Protein AF-K0ER07-F1 (afdb_monomer_lite)

pLDDT: mean 82.26, std 12.64, range [27.56, 98.06]

Radius of gyration: 51.26 Å; chains: 1; bounding box: 143×109×132 Å

Foldseek 3Di:
DVVFQQDWPDDDPHDTDGNLRLLLLLQLLLLVCVVVVQAALAEAEEEEDPDPVSVSNCSNSVLRNHHYHYDYNPPQPLVLQVCVQRVHQEYEYCDDPDPNDDPRYHYDNCVDPVNVVSSVPDGSPRRDPVSNPDDFDQAGFPDWDWDSVPPTHIHTAGNVNVVVCVVVVVQVNDDDPVNVVCCPVPVDLLQPHFQDFLLVLLVVLCVVFVQAWAEDEPVDTDGSVRLLLLLQLLLLVCQVLVQAFPAEEEEEEFQDSLSLSPLSNNRQLHHAYEYDHLLQFAVQQVLSCVLRVHQAYEYAPPRDHDDDRHYDHSVPRDPGGRDGRDQVSHSHRHTQQTFHYFQFAQDLLQATWTFTFGRSLLVSVCSLCCVVQVQALDAEFECLDRPSFLVSSCRNSVSSSHNYYYYRYGPPCSPPLLSVLVVQQVSLHAEAEDEQLSVLSNLVSVVVVVVDPPPPTDGNYQEYEYELDFHPLVSCLVVCVVPPPNHWYWYFYDDVQLRGGFAIDTDDRPDHQWRFAGRPQKHWAFAAPLRHGDDAPDKGFIKMFGRNGTPATRPCVPNRCVAQDFDPPDPPRTTIGGDQWMWGAHPVGIIGTDGGNDAFDGANSGTHDQSNLFVLLVVPVQFQGWGWHWDCVDPSDTFIEIEGAGNDDFVVSLVSSSNNGRPRSSGPGYQDFNFADFFQQAAHPRPFQDDDADADDDFDAQDDPLLVQLQVLLCVLLPNDRAGQRDFSVVSPDALQSLLQSQLSSCVVQVFNRASCLCLRQRGSNSSSVVRVVGGNVNPFDDQFADDADPFQAAAPQLQVLLVVCVVPQQFLLQKDKFKKKKWFDDDLVLLQVLLLLVCQQAQLQQWAWADDPRGIGTDGDDSVVRRADADEAEDEPVCVQVVLLVVSNGGHNRNPDSFKHKYKYWYPDPDDITMMMIMIMGGLSSFDPLLVVLSVVSSQQSSLQVVVPHGRDDDRQRYHVSSVRVSLDVQQDDCVDCPGLVVVLLVVLCVVLVPADFDFQFLWPADFDLAAPLQKDKDKDFFFPVLLVLLSSNCPSQSHHSLLSVVSLVLNLSCLGRVAQKAKEKEKRQQDRDPSCNSHGGNRIAIFIQIFGRDNHHFGRSRSRVSRVRVSVRSSSRSHHPVVSCVSNVPDDTNRFDGPHQEYEEEDADPQDWDDHDRITMGTDDDDNSGDRHQKYKYWYADPGGIMIMIMHRPNTDDPVVVVLSNVLSSQSSVQSSNPRRTINSPRDSDDPVLQCCQQPQAPAAFDFFDQPLVLLLLLCVVPQQFFAEDEPNDTDGSVRLLLLLQLLLLVVQVLPAAFPAEEEEAEWFDSQSVSPLSSSSLLHHAYEYHDLPDFQVQLVQSCVLRVHSAYEYAPVSVVSYDPPHHYQHCPPPVSVVSSVPGGSPRRACVSHPHHHDQQTFSYWAWAADLALHTWTFGFGSQQLRQQLVQCCVLQVDAQAAEEEQQDTPNAQVSSSRSSNQSSHNHYYYYDDPPDQAAPSVLCCQVVVVHQEYEDELLRLVRYQLVSHPHATYEYELDDHDLVSQVRHVVNHWYKYFDDDVQLRNTFAIDTDHRPDDDFNFGGTRFKDKHFAAPNRRGRGASGKGWIKIWGRSGTPAIRPCVSNRCVQFDASPSDDVPTTIGGDQWMWGWDAPPVGGTTIHGDGGNDQQDDASSGGHNQSSVQCLLCVDPQWPGKGWHFDQDPVGHTFIEMETETDPPHDDDFVVSLVSSPSNDDPRNRGLYYHYDPDFDADPVRHGDPVPPPDDPLDAPVAAAQDDVQLVLLQVLLCVLLVHPGAGSFRFSVSSPHDLVSLVVSQVSCVLVVQRDDSVVCVVAGTSNRSSVSSVVQCVVPLDLVVLVVLLDADPLLFQPPAAQLDDPDWAEEEEEPCLDDLNVLLVLCCLVVDNHQYEYEDADPDFVRQLVSNQVSNVLQVRDDPVSSVRYTYDHFALLDALRPDPPVVSLVLLNRGNAYEAEDFDDDQQHALVVRLSNLRSSLSSVSSSCSPRHNHEYEYEAALVQDQQDDFPAADEQPDQDRSVSDDRGSRNSSRSSSVSNQVVSVVSVRNYAYEHEYQEAEAQPQLDDDLPRLVVLLVLLLLVLLEDACLDFFFGFYFYSNLSSNLSVLLVPDPPADRGFYRTHPATGGVVLLQVLCVVVVRHYYHDHLVVSLVSLSVVCSVVVVVVPNSSVSCNSSVPVRVDRRRPYRYDRPRSCVSCVPVPRDTDHCHSSSSNSNVVNCVVVCSRPDDDPDD

Organism: Nocardia brasiliensis (strain ATCC 700358 / HUJEG-1) (NCBI:txid1133849)

Sequence (2230 aa):
MEADPDGTAVAFRGAALRYRELDDLSSRLARLLIGRGIGPGDLVAVVIESSVEAVLVMWAVAKTGAGFLVLDPHESEGRERLVTAAGPVIGCTAAATRANTPSWLRWLVVDDPGVRRELAQLSSEPVTYVDRLRPVQGADIAYLSGSCTGGGEVVPVTQAEVAAIGPLLERGQVPGQLGVFFGTVFPRTAYPSPDKTLATLFDEVVRAFPDATAVTCGPATLTYRELDVRSNRLARRLIARGIGPEHVVAVALPRSVDLVVALLAIIKAGGGYLPIDPAYPADRIAYLLADAAPACVLTRAGITLPGTTPTIDVGRVVDLNGAPIDDDERVLALRPENLAYVIYTSGSTGRPKGVQVPHRNVLALFANTRAQFGFDQRDVWTMFHSYAFDFAVWELWGALLHGGKLVVVDYETSRAPGQFLELLRSERVTVLNQTPSAFYQLAEADRVASSDDAVDAPLSLRYIVFGGEALDFRRVDAWQDRHGPGTRLVNMYGITETTVHTTFHAVAIGERSVIGAAIPGLRILVLDDRMRPVPAGVPGEIYVAGAQLARGYLGRAGLTAGRFVANPFASNGSRLYRSGDMAAWQADGKLVYLGRADHQVKVRGFRIELGEIETALLAVASVRQAAVVVREDTPGDRRIVAYLVGQVVPAVVRAAVAKLLPDHMVPSAIVHVDALPLTAHGKLDRKALPAPVVDTAVFRAPTHPLERTVAEVFASVLGDVRIGLDDNFFALGGNSLLAAQAAARLGAALDARVPARLLFHAPTVADLAVEVGRHLGAGARRPLVAGPRPEHIPLSVAQQRMWFINQFDPASAVYNIPVAVRLTGELDPAALRLAVGDVIARHETLRTYYPQSDGVAYQAILDPAQTAIDLTVETIDPAAVLPRIFAVATTGFDVAVQVPLRAELFRIAAGAATTEHVLVLVAHHICSDGWSMLPLTRDVMVAYAARSTGVAPEWAPLPVQYADFSVWQRATLGADTDPDSLLAGQARFWRAELAGAPDELDLPFDRPRPATRSFAGGHVAFSIDGAVYRGLTELSREHNATLFMVVHAAFAILLSRWSGTDDIAVGTAVAGRGEPELDDLIGMFVNTLVLRTRVRGQGNFEELLARVRDSDLQAFAHADIPFERLVELLEPDRSTARNPLFQIGLAFQNLPATAFELPGLSVTAVDFDNDIEKCDLSLVIGESDAGLAGRFSYARDLFDEVTIRHAAERFARLLAAIVAQPRRPVGDLPLLAADEYTALTRNHPVPMPPGVPMPDLLLRGLAHGRARIAVRENGRSISYGELDEYSSRLARVLIDHGVGPERLVVVALPRGYAMLAAALAVGKAGGAYVPVDPAYPVDRVRHMVIDSAAVVGVTTTEHLERLPSEVTWLELDHPDVAALVARRSAAPVTDIDRRTPLRLHNPAYLIYTSGSTGVPKGVVVTHAGLAGLVEHAVDELGIDSEHVLLHSISPSFDPAALEWLCALSVGATLVVLPPTVFGGPEFAAVLRDERVTHCSVTPAVLSTADPAAVPTRTFLVGGDVTPPDLVAKWEPGRRYVNAYGPTEVTIAATFGAQHAGREVTIGGPVRGVTAVVLDARLHPVPPGVTGELYLAGATLARGYHDRAALTAHRFVANPWGAPGERMFRTGDLVRWYAPSDGQSALKYVGRSDFQVKIRGFRIELGEIDAVLGAPDEVGFAVTVGHETPTGETVLVGYVRAAPGRTLDPDRLRTEAERILPRHMVPAAIVVLDEVPLTPVGKLDRKALPAPSFDATTFRAPATPTEEIVAAVFAEVLDLDHVGADDDFFARGGTSLRTLALQHALAARGIELPVAAVFGASTVRALAARIAGQEAAVHDPAMVAADAVLAPDISVDGLAPSHRGGARDVLLTGATGFVGAYLLRELLDRTDAVVWCLVRAENARAGRTRIQEALQLYQLWDDALETRIVPVPGDLAQPAFGLSDTEHAWLADRIDVIYHNGARVNHLEHYSRLRAANVEGTREVLRLATTRRLKPVHFVSTVNTVISAAPGASVYEHTRLAADELPGQGYISSKWAAEQLILQAAERGVPARVYRPGLVSGDLQVGINSTDDSFWNMIRAAVILGVAPDVGAARIALVPVTYVARAIVEISLNPATATAYHLVNDEPVAIRTLFDCLRRHGLPIETTTFDDVRRRLTEQAHTRFQTGDDSLVRAALLGGNFATTPPDLVIDATNTARALTGSAITCHPIDAHALDTYITAFRRTGFFPARNSSG

Secondary structure (DSSP, 8-state):
-TT-SSSEEEEETTEEEEHHHHHHHHHHHHHHHHHTT--TT-EEEEE--SSHHHHHHHHHHHHHT-EEEE--SS-HHHHHHHHHHH--SEEEESS---SS--TT-EEEETT-TTHHHHHHTS--S---TTTT-PPPPTTSEEEEES-TTTTPPPEEEEHHHHHHHHHHHTTT---TTHHHHHHHHTT---PPPTT--HHHHHHHHHHHSTTSEEEEETTEEEEHHHHHHHHHHHHHHHHTTT--TT-EEEE---SSHHHHHHHHHHHHHTPEEEE--TTS-HHHHHHHHHHH--S-EEE-TT----SSPPEEEGGG--SS--S---TTTSSS---TTSEEEEEEE--TTSS-EEEEEEHHHHHHHHHHHHHHH---TT-EEEE-S-TTSTHHHHHHHHHHTTT-EEEE--TTGGG-HHHHHHHHHHTT-SEEEE-HHHHHHHHHHHHHHTTSTT-------SEEEE-SS---THHHHHHHHHHGGGSEEEE----GGG-S--EEEEPPTT--SEEEEEPTTEEEEEE-TTSPBPPTT--EEEEEEETT---EETT-HHHHHHHEEE-TT-TT--EEEEEEEEEEE-TTSPEEEEEESS--EEETTEEE-HHHHHHHHHTSTTB-S-EEEEE-SSTT--EEEEE--BS--HHHHHHHHTTTS-TTTS-SEEE--TT-B--TT-S--TT-SPPPPP-----PPP-SHHHHHHHHHHHHHHTS----TT-BTTTTT--HHHHHHHHHHHHHHHTB---THHHHHS-BHHHHHHHHTTSBT---PPP-------SSEEPPHHHHHHHHHHHH-TT--TTEEEEEEEEEE---HHHHHHHHHHHHHH-GGGGEE--EETTEEEEEEPPGGG------EEEE-GGGHHHHHHHHHHS---TTTS-SEEEEEEEE---SS--EEEEEEEEETTT--TTTHHHHHHHHHHHHHHHHTTS----PPPS--HHHHHHHHHHHH--TT-TTSHHHHHHHHHHHHTTT--S------SSPPPSS---BEEEEEEEEEHHHHHHHHHHHHTTT--HHHHHHHHHHHHHHHHH--SEEEEEEEE----SGGGSS--S---EEEEEEEE--SS-BSHHHHHHHHHHHHHHHHTTTS-HHHHHHHH-----TTS-SS-SEEEEEE------EEETTEEEEE------B-SSSEEEEEEEETTEEEEEEEEETTT--HHHHHHHHHHHHHHHHHHHHSTTS-TTTS--S-HHHHHHHH----SPPPPP--HHHHHHGGGGG-TTSEEEEETTEEEEHHHHHHHHHHHHHHHHHHT-STT-EEEEE--SSHHHHHHHHHHHHHT-EEEEE-TTS-HHHHHHHHHHTT-S-EEE-GGGGGGS-TTS-EEETTSHHHHHHHHHS--SPP-TTTSSS---TTSEEEEEEE--TTSS-EEEEEEGGGHHHHHHHHHHHHT--TT-EEEE-S-TTSTHHHHHHHHHHHTTPEEEEPPTT--SHHHHHHHHHHTT-SEEEE-HHHHHTS-TTT----EEEE-SSPPPHHHHHHH-TTSEEEEEE--GGGSS-SEEEE--TTSPP--BEEPTTEEEEEE-TTSPBPPTT-EEEEEEEETT--SEETT-HHHHHHHEEE-TTSSTT-EEEEEEEEEEEE--TT---EEEEEEESS--EEETTEEE-HHHHHHHHT-STTEEEEEEEEEE-TTS-EEEEEEEEEPTT----HHHHHHHHHTTS-TTSS-SEEEEESS--B-TTSSB-SSSSPP---PPSTT----SHHHHHHHHHHHHHHT-S---TT-BTTTTT--TTHHHHHHHHHHTTT----HHHHHH--BHHHHHHHHHHHSSS---HHHHHHHTPPPTT---TTPPBS-SS--SEEEEE-TTSHHHHHHHHHHHHH---EEEEEE-SSSHHHHHHHHHHHHHHTT---GGGGGGEEEEE--TTSGGGG--HHHHHHHHHH-SEEEE------TTS-HHHHHIIIIIHHHHHHHHHHSSSB--EEEE--GGGG--PPTT-EE-TT----GGGS-S-HHHHHHHHHHHHHHHHHHTT--EEEEEE-EEE--TTT----TT-HHHHHHHHHHHHTEEE--TT-EE-EEEHHHHHHHHHHHHH-SS--SEEEE--SSPEEHHHHHHHHHHTT---EEE-HHHHHHHHHHHHHHHHTTT-THHHHHHHHGGGGTSPPP--EE--HHHHHHTTTS--------HHHHHHHHHHHHHTT-SPP--S--

InterPro domains:
  IPR000873 AMP-dependent synthetase/ligase domain [PF00501] (3-85)
  IPR000873 AMP-dependent synthetase/ligase domain [PF00501] (202-554)
  IPR000873 AMP-dependent synthetase/ligase domain [PF00501] (1267-1601)
  IPR001242 Condensation domain [PF00668] (791-1240)
  IPR006162 Phosphopantetheine attachment site [PS00012] (731-746)
  IPR009081 Phosphopantetheine binding ACP domain [PF00550] (709-769)
  IPR009081 Phosphopantetheine binding ACP domain [PF00550] (1765-1826)
  IPR009081 Phosphopantetheine binding ACP domain [PS50075] (701-776)
  IPR009081 Phosphopantetheine binding ACP domain [PS50075] (1756-1830)
  IPR010071 Amino acid adenylation domain [TIGR01733] (223-628)
  IPR010071 Amino acid adenylation domain [TIGR01733] (1279-1678)
  IPR010080 Thioester reductase-like domain [TIGR01746] (1865-2222)
  IPR010080 Thioester reductase-like domain [cd05235] (1865-2148)
  IPR013120 Fatty acyl-CoA reductase-like, NAD-binding domain [PF07993] (1867-2103)
  IPR020806 Polyketide synthase-like, phosphopantetheine-binding domain [SM00823] (707-776)
  IPR020806 Polyketide synthase-like, phosphopantetheine-binding domain [SM00823] (1762-1830)
  IPR020845 AMP-binding, conserved site [PS00455] (342-353)
  IPR020845 AMP-binding, conserved site [PS00455] (1406-1417)
  IPR023213 Chloramphenicol acetyltransferase-like domain superfamily [G3DSA:3.30.559.10] (794-1170)
  IPR025110 AMP-binding enzyme, C-terminal domain [PF13193] (612-683)

Structure (mmCIF, N/CA/C/O backbone):
data_AF-K0ER07-F1
#
_entry.id   AF-K0ER07-F1
#
loop_
_atom_site.group_PDB
_atom_site.id
_atom_site.type_symbol
_atom_site.label_atom_id
_atom_site.label_alt_id
_atom_site.label_comp_id
_atom_site.label_asym_id
_atom_site.label_entity_id
_atom_site.label_seq_id
_atom_site.pdbx_PDB_ins_code
_atom_site.Cartn_x
_atom_site.Cartn_y
_atom_site.Cartn_z
_atom_site.occupancy
_atom_site.B_iso_or_equiv
_atom_site.auth_seq_id
_atom_site.auth_comp_id
_atom_site.auth_asym_id
_atom_site.auth_atom_id
_atom_site.pdbx_PDB_model_num
ATOM 1 N N . MET A 1 1 ? -2.908 11.148 -42.382 1.00 45.97 1 MET A N 1
ATOM 2 C CA . MET A 1 1 ? -1.898 12.106 -42.876 1.00 45.97 1 MET A CA 1
ATOM 3 C C . MET A 1 1 ? -0.520 11.711 -42.384 1.00 45.97 1 MET A C 1
ATOM 5 O O . MET A 1 1 ? 0.263 11.314 -43.221 1.00 45.97 1 MET A O 1
ATOM 9 N N . GLU A 1 2 ? -0.232 11.668 -41.080 1.00 41.09 2 GLU A N 1
ATOM 10 C CA . GLU A 1 2 ? 1.031 11.052 -40.606 1.00 41.09 2 GLU A CA 1
ATOM 11 C C . GLU A 1 2 ? 1.158 9.580 -41.052 1.00 41.09 2 GLU A C 1
ATOM 13 O O . GLU A 1 2 ? 2.211 9.165 -41.518 1.00 41.09 2 GLU A O 1
ATOM 18 N N . ALA A 1 3 ? 0.045 8.836 -41.045 1.00 60.28 3 ALA A N 1
ATOM 19 C CA . ALA A 1 3 ? -0.042 7.473 -41.584 1.00 60.28 3 ALA A CA 1
ATOM 20 C C . ALA A 1 3 ? 0.084 7.344 -43.124 1.00 60.28 3 ALA A C 1
ATOM 22 O O . ALA A 1 3 ? 0.173 6.227 -43.619 1.00 60.28 3 ALA A O 1
ATOM 23 N N . ASP A 1 4 ? 0.044 8.447 -43.883 1.00 70.75 4 ASP A N 1
ATOM 24 C CA . ASP A 1 4 ? 0.265 8.450 -45.339 1.00 70.75 4 ASP A CA 1
ATOM 25 C C . ASP A 1 4 ? 0.669 9.862 -45.833 1.00 70.75 4 ASP A C 1
ATOM 27 O O . ASP A 1 4 ? -0.204 10.697 -46.109 1.00 70.75 4 ASP A O 1
ATOM 31 N N . PRO A 1 5 ? 1.981 10.157 -45.923 1.00 72.00 5 PRO A N 1
ATOM 32 C CA . PRO A 1 5 ? 2.497 11.419 -46.453 1.00 72.00 5 PRO A CA 1
ATOM 33 C C . PRO A 1 5 ? 2.594 11.462 -47.992 1.00 72.00 5 PRO A C 1
ATOM 35 O O . PRO A 1 5 ? 2.868 12.528 -48.550 1.00 72.00 5 PRO A O 1
ATOM 38 N N . ASP A 1 6 ? 2.390 10.335 -48.681 1.00 81.50 6 ASP A N 1
ATOM 39 C CA . ASP A 1 6 ? 2.442 10.223 -50.146 1.00 81.50 6 ASP A CA 1
ATOM 40 C C . ASP A 1 6 ? 1.048 10.181 -50.797 1.00 81.50 6 ASP A C 1
ATOM 42 O O . ASP A 1 6 ? 0.927 10.341 -52.012 1.00 81.50 6 ASP A O 1
ATOM 46 N N . GLY A 1 7 ? -0.013 10.055 -50.003 1.00 81.56 7 GLY A N 1
ATOM 47 C CA . GLY A 1 7 ? -1.398 10.208 -50.427 1.00 81.56 7 GLY A CA 1
ATOM 48 C C . GLY A 1 7 ? -1.703 11.590 -51.013 1.00 81.56 7 GLY A C 1
ATOM 49 O O . GLY A 1 7 ? -1.114 12.609 -50.642 1.00 81.56 7 GLY A O 1
ATOM 50 N N . THR A 1 8 ? -2.657 11.634 -51.948 1.00 86.19 8 THR A N 1
ATOM 51 C CA . THR A 1 8 ? -3.110 12.880 -52.590 1.00 86.19 8 THR A CA 1
ATOM 52 C C . THR A 1 8 ? -3.831 13.772 -51.580 1.00 86.19 8 THR A C 1
ATOM 54 O O . THR A 1 8 ? -4.901 13.416 -51.093 1.00 86.19 8 THR A O 1
ATOM 57 N N . ALA A 1 9 ? -3.266 14.947 -51.293 1.00 84.50 9 ALA A N 1
ATOM 58 C CA . ALA A 1 9 ? -3.834 15.913 -50.353 1.00 84.50 9 ALA A CA 1
ATOM 59 C C . ALA A 1 9 ? -4.803 16.893 -51.029 1.00 84.50 9 ALA A C 1
ATOM 61 O O . ALA A 1 9 ? -5.803 17.292 -50.435 1.00 84.50 9 ALA A O 1
ATOM 62 N N . VAL A 1 10 ? -4.509 17.293 -52.270 1.00 85.38 10 VAL A N 1
ATOM 63 C CA . VAL A 1 10 ? -5.302 18.260 -53.045 1.00 85.38 10 VAL A CA 1
ATOM 64 C C . VAL A 1 10 ? -5.338 17.814 -54.500 1.00 85.38 10 VAL A C 1
ATOM 66 O O . VAL A 1 10 ? -4.296 17.491 -55.066 1.00 85.38 10 VAL A O 1
ATOM 69 N N . ALA A 1 11 ? -6.516 17.846 -55.126 1.00 83.31 11 ALA A N 1
ATOM 70 C CA . ALA A 1 11 ? -6.671 17.637 -56.562 1.00 83.31 11 ALA A CA 1
ATOM 71 C C . ALA A 1 11 ? -7.721 18.589 -57.152 1.00 83.31 11 ALA A C 1
ATOM 73 O O . ALA A 1 11 ? -8.795 18.774 -56.580 1.00 83.31 11 ALA A O 1
ATOM 74 N N . PHE A 1 12 ? -7.426 19.177 -58.312 1.00 82.38 12 PHE A N 1
ATOM 75 C CA . PHE A 1 12 ? -8.338 20.059 -59.038 1.00 82.38 12 PHE A CA 1
ATOM 76 C C . PHE A 1 12 ? -8.122 19.951 -60.554 1.00 82.38 12 PHE A C 1
ATOM 78 O O . PHE A 1 12 ? -7.009 20.114 -61.046 1.00 82.38 12 PHE A O 1
ATOM 85 N N . ARG A 1 13 ? -9.197 19.663 -61.307 1.00 80.56 13 ARG A N 1
ATOM 86 C CA . ARG A 1 13 ? -9.208 19.526 -62.785 1.00 80.56 13 ARG A CA 1
ATOM 87 C C . ARG A 1 13 ? -8.055 18.683 -63.379 1.00 80.56 13 ARG A C 1
ATOM 89 O O . ARG A 1 13 ? -7.591 18.953 -64.481 1.00 80.56 13 ARG A O 1
ATOM 96 N N . GLY A 1 14 ? -7.628 17.636 -62.671 1.00 81.81 14 GLY A N 1
ATOM 97 C CA . GLY A 1 14 ? -6.583 16.703 -63.115 1.00 81.81 14 GLY A CA 1
ATOM 98 C C . GLY A 1 14 ? -5.160 17.050 -62.664 1.00 81.81 14 GLY A C 1
ATOM 99 O O . GLY A 1 14 ? -4.293 16.186 -62.742 1.00 81.81 14 GLY A O 1
ATOM 100 N N . ALA A 1 15 ? -4.920 18.251 -62.131 1.00 80.50 15 ALA A N 1
ATOM 101 C CA . ALA A 1 15 ? -3.727 18.525 -61.334 1.00 80.50 15 ALA A CA 1
ATOM 102 C C . ALA A 1 15 ? -3.927 17.982 -59.910 1.00 80.50 15 ALA A C 1
ATOM 104 O O . ALA A 1 15 ? -5.030 18.072 -59.364 1.00 80.50 15 ALA A O 1
ATOM 105 N N . ALA A 1 16 ? -2.874 17.433 -59.305 1.00 85.06 16 ALA A N 1
ATOM 106 C CA . ALA A 1 16 ? -2.893 16.911 -57.942 1.00 85.06 16 ALA A CA 1
ATOM 107 C C . ALA A 1 16 ? -1.534 17.108 -57.254 1.00 85.06 16 ALA A C 1
ATOM 109 O O . ALA A 1 16 ? -0.502 17.093 -57.923 1.00 85.06 16 ALA A O 1
ATOM 110 N N . LEU A 1 17 ? -1.548 17.268 -55.929 1.00 86.19 17 LEU A N 1
ATOM 111 C CA . LEU A 1 17 ? -0.364 17.241 -55.066 1.00 86.19 17 LEU A CA 1
ATOM 112 C C . LEU A 1 17 ? -0.541 16.181 -53.979 1.00 86.19 17 LEU A C 1
ATOM 114 O O . LEU A 1 17 ? -1.594 16.099 -53.333 1.00 86.19 17 LEU A O 1
ATOM 118 N N . ARG A 1 18 ? 0.519 15.410 -53.737 1.00 87.56 18 ARG A N 1
ATOM 119 C CA . ARG A 1 18 ? 0.661 14.565 -52.546 1.00 87.56 18 ARG A CA 1
ATOM 120 C C . ARG A 1 18 ? 0.909 15.426 -51.313 1.00 87.56 18 ARG A C 1
ATOM 122 O O . ARG A 1 18 ? 1.345 16.573 -51.439 1.00 87.56 18 ARG A O 1
ATOM 129 N N . TYR A 1 19 ? 0.663 14.891 -50.116 1.00 85.88 19 TYR A N 1
ATOM 130 C CA . TYR A 1 19 ? 0.817 15.692 -48.900 1.00 85.88 19 TYR A CA 1
ATOM 131 C C . TYR A 1 19 ? 2.244 16.233 -48.720 1.00 85.88 19 TYR A C 1
ATOM 133 O O . TYR A 1 19 ? 2.396 17.435 -48.508 1.00 85.88 19 TYR A O 1
ATOM 141 N N . ARG A 1 20 ? 3.285 15.408 -48.911 1.00 84.94 20 ARG A N 1
ATOM 142 C CA . ARG A 1 20 ? 4.687 15.867 -48.848 1.00 84.94 20 ARG A CA 1
ATOM 143 C C . ARG A 1 20 ? 4.977 17.018 -49.822 1.00 84.94 20 ARG A C 1
ATOM 145 O O . ARG A 1 20 ? 5.606 17.993 -49.437 1.00 84.94 20 ARG A O 1
ATOM 152 N N . GLU A 1 21 ? 4.462 16.950 -51.051 1.00 87.44 21 GLU A N 1
ATOM 153 C CA . GLU A 1 21 ? 4.680 17.981 -52.079 1.00 87.44 21 GLU A CA 1
ATOM 154 C C . GLU A 1 21 ? 3.976 19.302 -51.730 1.00 87.44 21 GLU A C 1
ATOM 156 O O . GLU A 1 21 ? 4.546 20.380 -51.903 1.00 87.44 21 GLU A O 1
ATOM 161 N N . LEU A 1 22 ? 2.750 19.224 -51.201 1.00 88.38 22 LEU A N 1
ATOM 162 C CA . LEU A 1 22 ? 2.025 20.382 -50.677 1.00 88.38 22 LEU A CA 1
ATOM 163 C C . LEU A 1 22 ? 2.750 20.994 -49.469 1.00 88.38 22 LEU A C 1
ATOM 165 O O . LEU A 1 22 ? 2.820 22.220 -49.352 1.00 88.38 22 LEU A O 1
ATOM 169 N N . ASP A 1 23 ? 3.301 20.166 -48.580 1.00 88.06 23 ASP A N 1
ATOM 170 C CA . ASP A 1 23 ? 3.993 20.639 -47.385 1.00 88.06 23 ASP A CA 1
ATOM 171 C C . ASP A 1 23 ? 5.344 21.297 -47.725 1.00 88.06 23 ASP A C 1
ATOM 173 O O . ASP A 1 23 ? 5.557 22.447 -47.339 1.00 88.06 23 ASP A O 1
ATOM 177 N N . ASP A 1 24 ? 6.181 20.656 -48.549 1.00 89.94 24 ASP A N 1
ATOM 178 C CA . ASP A 1 24 ? 7.466 21.187 -49.035 1.00 89.94 24 ASP A CA 1
ATOM 179 C C . ASP A 1 24 ? 7.302 22.554 -49.727 1.00 89.94 24 ASP A C 1
ATOM 181 O O . ASP A 1 24 ? 8.014 23.523 -49.429 1.00 89.94 24 ASP A O 1
ATOM 185 N N . LEU A 1 25 ? 6.350 22.650 -50.666 1.00 89.31 25 LEU A N 1
ATOM 186 C CA . LEU A 1 25 ? 6.100 23.874 -51.430 1.00 89.31 25 LEU A CA 1
ATOM 187 C C . LEU A 1 25 ? 5.495 24.976 -50.548 1.00 89.31 25 LEU A C 1
ATOM 189 O O . LEU A 1 25 ? 5.882 26.143 -50.674 1.00 89.31 25 LEU A O 1
ATOM 193 N N . SER A 1 26 ? 4.584 24.631 -49.630 1.00 92.00 26 SER A N 1
ATOM 194 C CA . SER A 1 26 ? 3.990 25.613 -48.715 1.00 92.00 26 SER A CA 1
ATOM 195 C C . SER A 1 26 ? 4.984 26.092 -47.658 1.00 92.00 26 SER A C 1
ATOM 197 O O . SER A 1 26 ? 4.941 27.265 -47.304 1.00 92.00 26 SER A O 1
ATOM 199 N N . SER A 1 27 ? 5.922 25.250 -47.203 1.00 93.06 27 SER A N 1
ATOM 200 C CA . SER A 1 27 ? 7.034 25.658 -46.330 1.00 93.06 27 SER A CA 1
ATOM 201 C C . SER A 1 27 ? 7.939 26.683 -47.014 1.00 93.06 27 SER A C 1
ATOM 203 O O . SER A 1 27 ? 8.272 27.706 -46.416 1.00 93.06 27 SER A O 1
ATOM 205 N N . ARG A 1 28 ? 8.282 26.468 -48.292 1.00 92.69 28 ARG A N 1
ATOM 206 C CA . ARG A 1 28 ? 9.090 27.416 -49.082 1.00 92.69 28 ARG A CA 1
ATOM 207 C C . ARG A 1 28 ? 8.386 28.756 -49.275 1.00 92.69 28 ARG A C 1
ATOM 209 O O . ARG A 1 28 ? 8.989 29.802 -49.043 1.00 92.69 28 ARG A O 1
ATOM 216 N N . LEU A 1 29 ? 7.103 28.742 -49.640 1.00 91.88 29 LEU A N 1
ATOM 217 C CA . LEU A 1 29 ? 6.325 29.973 -49.808 1.00 91.88 29 LEU A CA 1
ATOM 218 C C . LEU A 1 29 ? 6.050 30.680 -48.471 1.00 91.88 29 LEU A C 1
ATOM 220 O O . LEU A 1 29 ? 6.090 31.907 -48.418 1.00 91.88 29 LEU A O 1
ATOM 224 N N . ALA A 1 30 ? 5.874 29.936 -47.380 1.00 92.44 30 ALA A N 1
ATOM 225 C CA . ALA A 1 30 ? 5.781 30.493 -46.035 1.00 92.44 30 ALA A CA 1
ATOM 226 C C . ALA A 1 30 ? 7.092 31.176 -45.613 1.00 92.44 30 ALA A C 1
ATOM 228 O O . ALA A 1 30 ? 7.055 32.321 -45.170 1.00 92.44 30 ALA A O 1
ATOM 229 N N . ARG A 1 31 ? 8.259 30.545 -45.826 1.00 91.00 31 ARG A N 1
ATOM 230 C CA . ARG A 1 31 ? 9.564 31.190 -45.581 1.00 91.00 31 ARG A CA 1
ATOM 231 C C . ARG A 1 31 ? 9.781 32.426 -46.449 1.00 91.00 31 ARG A C 1
ATOM 233 O O . ARG A 1 31 ? 10.325 33.409 -45.953 1.00 91.00 31 ARG A O 1
ATOM 240 N N . LEU A 1 32 ? 9.317 32.423 -47.702 1.00 91.31 32 LEU A N 1
ATOM 241 C CA . LEU A 1 32 ? 9.365 33.613 -48.554 1.00 91.31 32 LEU A CA 1
ATOM 242 C C . LEU A 1 32 ? 8.513 34.749 -47.971 1.00 91.31 32 LEU A C 1
ATOM 244 O O . LEU A 1 32 ? 8.982 35.877 -47.871 1.00 91.31 32 LEU A O 1
ATOM 248 N N . LEU A 1 33 ? 7.284 34.460 -47.543 1.00 91.62 33 LEU A N 1
ATOM 249 C CA . LEU A 1 33 ? 6.399 35.444 -46.915 1.00 91.62 33 LEU A CA 1
ATOM 250 C C . LEU A 1 33 ? 6.976 35.974 -45.585 1.00 91.62 33 LEU A C 1
ATOM 252 O O . LEU A 1 33 ? 7.017 37.189 -45.397 1.00 91.62 33 LEU A O 1
ATOM 256 N N . ILE A 1 34 ? 7.519 35.105 -44.724 1.00 90.00 34 ILE A N 1
ATOM 257 C CA . ILE A 1 34 ? 8.220 35.484 -43.480 1.00 90.00 34 ILE A CA 1
ATOM 258 C C . ILE A 1 34 ? 9.428 36.382 -43.781 1.00 90.00 34 ILE A C 1
ATOM 260 O O . ILE A 1 34 ? 9.563 37.453 -43.194 1.00 90.00 34 ILE A O 1
ATOM 264 N N . GLY A 1 35 ? 10.262 36.017 -44.761 1.00 86.19 35 GLY A N 1
ATOM 265 C CA . GLY A 1 35 ? 11.393 36.837 -45.216 1.00 86.19 35 GLY A CA 1
ATOM 266 C C . GLY A 1 35 ? 10.983 38.177 -45.844 1.00 86.19 35 GLY A C 1
ATOM 267 O O . GLY A 1 35 ? 11.789 39.104 -45.910 1.00 86.19 35 GLY A O 1
ATOM 268 N N . ARG A 1 36 ? 9.720 38.313 -46.269 1.00 86.88 36 ARG A N 1
ATOM 269 C CA . ARG A 1 36 ? 9.100 39.569 -46.728 1.00 86.88 36 ARG A CA 1
ATOM 270 C C . ARG A 1 36 ? 8.417 40.351 -45.589 1.00 86.88 36 ARG A C 1
ATOM 272 O O . ARG A 1 36 ? 7.874 41.422 -45.857 1.00 86.88 36 ARG A O 1
ATOM 279 N N . GLY A 1 37 ? 8.472 39.851 -44.351 1.00 83.44 37 GLY A N 1
ATOM 280 C CA . GLY A 1 37 ? 7.960 40.487 -43.131 1.00 83.44 37 GLY A CA 1
ATOM 281 C C . GLY A 1 37 ? 6.605 39.975 -42.626 1.00 83.44 37 GLY A C 1
ATOM 282 O O . GLY A 1 37 ? 6.107 40.526 -41.650 1.00 83.44 37 GLY A O 1
ATOM 283 N N . ILE A 1 38 ? 6.010 38.961 -43.264 1.00 87.88 38 ILE A N 1
ATOM 284 C CA . ILE A 1 38 ? 4.658 38.468 -42.949 1.00 87.88 38 ILE A CA 1
ATOM 285 C C . ILE A 1 38 ? 4.689 37.413 -41.837 1.00 87.88 38 ILE A C 1
ATOM 287 O O . ILE A 1 38 ? 5.316 36.364 -41.989 1.00 87.88 38 ILE A O 1
ATOM 291 N N . GLY A 1 39 ? 3.928 37.634 -40.768 1.00 86.62 39 GLY A N 1
ATOM 292 C CA . GLY A 1 39 ? 3.753 36.685 -39.669 1.00 86.62 39 GLY A CA 1
ATOM 293 C C . GLY A 1 39 ? 2.447 36.899 -38.893 1.00 86.62 39 GLY A C 1
ATOM 294 O O . GLY A 1 39 ? 1.497 37.482 -39.422 1.00 86.62 39 GLY A O 1
ATOM 295 N N . PRO A 1 40 ? 2.370 36.438 -37.632 1.00 82.81 40 PRO A N 1
ATOM 296 C CA . PRO A 1 40 ? 1.208 36.656 -36.776 1.00 82.81 40 PRO A CA 1
ATOM 297 C C . PRO A 1 40 ? 0.811 38.137 -36.686 1.00 82.81 40 PRO A C 1
ATOM 299 O O . PRO A 1 40 ? 1.624 38.981 -36.311 1.00 82.81 40 PRO A O 1
ATOM 302 N N . GLY A 1 41 ? -0.450 38.433 -37.017 1.00 77.31 41 GLY A N 1
ATOM 303 C CA . GLY A 1 41 ? -1.020 39.788 -37.053 1.00 77.31 41 GLY A CA 1
ATOM 304 C C . GLY A 1 41 ? -1.186 40.391 -38.457 1.00 77.31 41 GLY A C 1
ATOM 305 O O . GLY A 1 41 ? -1.932 41.357 -38.607 1.00 77.31 41 GLY A O 1
ATOM 306 N N . ASP A 1 42 ? -0.552 39.821 -39.487 1.00 85.38 42 ASP A N 1
ATOM 307 C CA . ASP A 1 42 ? -0.696 40.286 -40.874 1.00 85.38 42 ASP A CA 1
ATOM 308 C C . ASP A 1 42 ? -1.906 39.683 -41.603 1.00 85.38 42 ASP A C 1
ATOM 310 O O . ASP A 1 42 ? -2.386 38.593 -41.278 1.00 85.38 42 ASP A O 1
ATOM 314 N N . LEU A 1 43 ? -2.338 40.369 -42.667 1.00 86.06 43 LEU A N 1
ATOM 315 C CA . LEU A 1 43 ? -3.253 39.850 -43.685 1.00 86.06 43 LEU A CA 1
ATOM 316 C C . LEU A 1 43 ? -2.562 39.795 -45.054 1.00 86.06 43 LEU A C 1
ATOM 318 O O . LEU A 1 43 ? -1.918 40.759 -45.473 1.00 86.06 43 LEU A O 1
ATOM 322 N N . VAL A 1 44 ? -2.747 38.685 -45.776 1.00 89.19 44 VAL A N 1
ATOM 323 C CA . VAL A 1 44 ? -2.294 38.503 -47.165 1.00 89.19 44 VAL A CA 1
ATOM 324 C C . VAL A 1 44 ? -3.497 38.400 -48.102 1.00 89.19 44 VAL A C 1
ATOM 326 O O . VAL A 1 44 ? -4.345 37.523 -47.943 1.00 89.19 44 VAL A O 1
ATOM 329 N N . ALA A 1 45 ? -3.576 39.269 -49.110 1.00 87.69 45 ALA A N 1
ATOM 330 C CA . ALA A 1 45 ? -4.635 39.220 -50.122 1.00 87.69 45 ALA A CA 1
ATOM 331 C C . ALA A 1 45 ? -4.393 38.079 -51.127 1.00 87.69 45 ALA A C 1
ATOM 333 O O . ALA A 1 45 ? -3.380 38.091 -51.814 1.00 87.69 45 ALA A O 1
ATOM 334 N N . VAL A 1 46 ? -5.301 37.114 -51.271 1.00 87.38 46 VAL A N 1
ATOM 335 C CA . VAL A 1 46 ? -5.159 35.990 -52.216 1.00 87.38 46 VAL A CA 1
ATOM 336 C C . VAL A 1 46 ? -6.141 36.162 -53.372 1.00 87.38 46 VAL A C 1
ATOM 338 O O . VAL A 1 46 ? -7.352 36.173 -53.170 1.00 87.38 46 VAL A O 1
ATOM 341 N N . VAL A 1 47 ? -5.610 36.300 -54.588 1.00 85.31 47 VAL A N 1
ATOM 342 C CA . VAL A 1 47 ? -6.368 36.534 -55.829 1.00 85.31 47 VAL A CA 1
ATOM 343 C C . VAL A 1 47 ? -5.967 35.476 -56.848 1.00 85.31 47 VAL A C 1
ATOM 345 O O . VAL A 1 47 ? -5.136 35.692 -57.729 1.00 85.31 47 VAL A O 1
ATOM 348 N N . ILE A 1 48 ? -6.508 34.279 -56.668 1.00 83.56 48 ILE A N 1
ATOM 349 C CA . ILE A 1 48 ? -6.213 33.112 -57.495 1.00 83.56 48 ILE A CA 1
ATOM 350 C C . ILE A 1 48 ? -7.553 32.414 -57.727 1.00 83.56 48 ILE A C 1
ATOM 352 O O . ILE A 1 48 ? -8.308 32.213 -56.775 1.00 83.56 48 ILE A O 1
ATOM 356 N N . GLU A 1 49 ? -7.872 32.086 -58.982 1.00 80.31 49 GLU A N 1
ATOM 357 C CA . GLU A 1 49 ? -9.026 31.232 -59.294 1.00 80.31 49 GLU A CA 1
ATOM 358 C C . GLU A 1 49 ? -8.895 29.891 -58.554 1.00 80.31 49 GLU A C 1
ATOM 360 O O . GLU A 1 49 ? -7.791 29.474 -58.209 1.00 80.31 49 GLU A O 1
ATOM 365 N N . SER A 1 50 ? -10.003 29.191 -58.294 1.00 79.44 50 SER A N 1
ATOM 366 C CA . SER A 1 50 ? -9.946 27.895 -57.605 1.00 79.44 50 SER A CA 1
ATOM 367 C C . SER A 1 50 ? -9.017 26.928 -58.349 1.00 79.44 50 SER A C 1
ATOM 369 O O . SER A 1 50 ? -9.317 26.513 -59.465 1.00 79.44 50 SER A O 1
ATOM 371 N N . SER A 1 51 ? -7.882 26.593 -57.736 1.00 81.81 51 SER A N 1
ATOM 372 C CA . SER A 1 51 ? -6.826 25.764 -58.319 1.00 81.81 51 SER A CA 1
ATOM 373 C C . SER A 1 51 ? -5.998 25.083 -57.221 1.00 81.81 51 SER A C 1
ATOM 375 O O . SER A 1 51 ? -6.203 25.323 -56.028 1.00 81.81 51 SER A O 1
ATOM 377 N N . VAL A 1 52 ? -5.041 24.238 -57.612 1.00 82.00 52 VAL A N 1
ATOM 378 C CA . VAL A 1 52 ? -4.098 23.611 -56.671 1.00 82.00 52 VAL A CA 1
ATOM 379 C C . VAL A 1 52 ? -3.171 24.665 -56.046 1.00 82.00 52 VAL A C 1
ATOM 381 O O . VAL A 1 52 ? -2.912 24.642 -54.843 1.00 82.00 52 VAL A O 1
ATOM 384 N N . GLU A 1 53 ? -2.741 25.641 -56.844 1.00 82.94 53 GLU A N 1
ATOM 385 C CA . GLU A 1 53 ? -1.916 26.784 -56.445 1.00 82.94 53 GLU A CA 1
ATOM 386 C C . GLU A 1 53 ? -2.641 27.685 -55.435 1.00 82.94 53 GLU A C 1
ATOM 388 O O . GLU A 1 53 ? -2.017 28.162 -54.488 1.00 82.94 53 GLU A O 1
ATOM 393 N N . ALA A 1 54 ? -3.959 27.875 -55.572 1.00 84.31 54 ALA A N 1
ATOM 394 C CA . ALA A 1 54 ? -4.753 28.617 -54.591 1.00 84.31 54 ALA A CA 1
ATOM 395 C C . ALA A 1 54 ? -4.703 27.959 -53.198 1.00 84.31 54 ALA A C 1
ATOM 397 O O . ALA A 1 54 ? -4.495 28.646 -52.195 1.00 84.31 54 ALA A O 1
ATOM 398 N N . VAL A 1 55 ? -4.834 26.627 -53.125 1.00 86.12 55 VAL A N 1
ATOM 399 C CA . VAL A 1 55 ? -4.744 25.885 -51.854 1.00 86.12 55 VAL A CA 1
ATOM 400 C C . VAL A 1 55 ? -3.322 25.922 -51.292 1.00 86.12 55 VAL A C 1
ATOM 402 O O . VAL A 1 55 ? -3.147 26.200 -50.107 1.00 86.12 55 VAL A O 1
ATOM 405 N N . LEU A 1 56 ? -2.308 25.728 -52.141 1.00 89.00 56 LEU A N 1
ATOM 406 C CA . LEU A 1 56 ? -0.893 25.852 -51.781 1.00 89.00 56 LEU A CA 1
ATOM 407 C C . LEU A 1 56 ? -0.569 27.220 -51.151 1.00 89.00 56 LEU A C 1
ATOM 409 O O . LEU A 1 56 ? 0.123 27.293 -50.134 1.00 89.00 56 LEU A O 1
ATOM 413 N N . VAL A 1 57 ? -1.092 28.301 -51.731 1.00 89.50 57 VAL A N 1
ATOM 414 C CA . VAL A 1 57 ? -0.896 29.675 -51.251 1.00 89.50 57 VAL A CA 1
ATOM 415 C C . VAL A 1 57 ? -1.599 29.911 -49.915 1.00 89.50 57 VAL A C 1
ATOM 417 O O . VAL A 1 57 ? -0.976 30.443 -48.998 1.00 89.50 57 VAL A O 1
ATOM 420 N N . MET A 1 58 ? -2.852 29.471 -49.752 1.00 89.62 58 MET A N 1
ATOM 421 C CA . MET A 1 58 ? -3.553 29.573 -48.462 1.00 89.62 58 MET A CA 1
ATOM 422 C C . MET A 1 58 ? -2.839 28.774 -47.357 1.00 89.62 58 MET A C 1
ATOM 424 O O . MET A 1 58 ? -2.690 29.272 -46.242 1.00 89.62 58 MET A O 1
ATOM 428 N N . TRP A 1 59 ? -2.324 27.579 -47.673 1.00 90.44 59 TRP A N 1
ATOM 429 C CA . TRP A 1 59 ? -1.541 26.752 -46.745 1.00 90.44 59 TRP A CA 1
ATOM 430 C C . TRP A 1 59 ? -0.221 27.427 -46.343 1.00 90.44 59 TRP A C 1
ATOM 432 O O . TRP A 1 59 ? 0.171 27.396 -45.176 1.00 90.44 59 TRP A O 1
ATOM 442 N N . ALA A 1 60 ? 0.454 28.087 -47.288 1.00 91.12 60 ALA A N 1
ATOM 443 C CA . ALA A 1 60 ? 1.680 28.834 -47.024 1.00 91.12 60 ALA A CA 1
ATOM 444 C C . ALA A 1 60 ? 1.447 30.064 -46.128 1.00 91.12 60 ALA A C 1
ATOM 446 O O . ALA A 1 60 ? 2.216 30.290 -45.195 1.00 91.12 60 ALA A O 1
ATOM 447 N N . VAL A 1 61 ? 0.372 30.828 -46.357 1.00 90.38 61 VAL A N 1
ATOM 448 C CA . VAL A 1 61 ? -0.002 31.952 -45.477 1.00 90.38 61 VAL A CA 1
ATOM 449 C C . VAL A 1 61 ? -0.353 31.440 -44.073 1.00 90.38 61 VAL A C 1
ATOM 451 O O . VAL A 1 61 ? 0.163 31.957 -43.086 1.00 90.38 61 VAL A O 1
ATOM 454 N N . ALA A 1 62 ? -1.126 30.355 -43.961 1.00 87.50 62 ALA A N 1
ATOM 455 C CA . ALA A 1 62 ? -1.438 29.743 -42.666 1.00 87.50 62 ALA A CA 1
ATOM 456 C C . ALA A 1 62 ? -0.179 29.254 -41.913 1.00 87.50 62 ALA A C 1
ATOM 458 O O . ALA A 1 62 ? -0.103 29.368 -40.686 1.00 87.50 62 ALA A O 1
ATOM 459 N N . LYS A 1 63 ? 0.848 28.769 -42.628 1.00 89.62 63 LYS A N 1
ATOM 460 C CA . LYS A 1 63 ? 2.147 28.402 -42.038 1.00 89.62 63 LYS A CA 1
ATOM 461 C C . LYS A 1 63 ? 2.893 29.595 -41.432 1.00 89.62 63 LYS A C 1
ATOM 463 O O . LYS A 1 63 ? 3.485 29.425 -40.365 1.00 89.62 63 LYS A O 1
ATOM 468 N N . THR A 1 64 ? 2.823 30.798 -42.012 1.00 88.00 64 THR A N 1
ATOM 469 C CA . THR A 1 64 ? 3.421 31.996 -41.378 1.00 88.00 64 THR A CA 1
ATOM 470 C C . THR A 1 64 ? 2.668 32.455 -40.130 1.00 88.00 64 THR A C 1
ATOM 472 O O . THR A 1 64 ? 3.220 33.201 -39.330 1.00 88.00 64 THR A O 1
ATOM 475 N N . GLY A 1 65 ? 1.425 32.005 -39.933 1.00 85.69 65 GLY A N 1
ATOM 476 C CA . GLY A 1 65 ? 0.543 32.485 -38.868 1.00 85.69 65 GLY A CA 1
ATOM 477 C C . GLY A 1 65 ? -0.179 33.797 -39.199 1.00 85.69 65 GLY A C 1
ATOM 478 O O . GLY A 1 65 ? -0.890 34.316 -38.341 1.00 85.69 65 GLY A O 1
ATOM 479 N N . ALA A 1 66 ? -0.021 34.321 -40.418 1.00 86.62 66 ALA A N 1
ATOM 480 C CA . ALA A 1 66 ? -0.835 35.417 -40.933 1.00 86.62 66 ALA A CA 1
ATOM 481 C C . ALA A 1 66 ? -2.234 34.929 -41.351 1.00 86.62 66 ALA A C 1
ATOM 483 O O . ALA A 1 66 ? -2.441 33.753 -41.665 1.00 86.62 66 ALA A O 1
ATOM 484 N N . GLY A 1 67 ? -3.199 35.846 -41.397 1.00 84.06 67 GLY A N 1
ATOM 485 C CA . GLY A 1 67 ? -4.497 35.593 -42.019 1.00 84.06 67 GLY A CA 1
ATOM 486 C C . GLY A 1 67 ? -4.445 35.778 -43.539 1.00 84.06 67 GLY A C 1
ATOM 487 O O . GLY A 1 67 ? -3.591 36.490 -44.072 1.00 84.06 67 GLY A O 1
ATOM 488 N N . PHE A 1 68 ? -5.391 35.172 -44.254 1.00 85.25 68 PHE A N 1
ATOM 489 C CA . PHE A 1 68 ? -5.568 35.372 -45.692 1.00 85.25 68 PHE A CA 1
ATOM 490 C C . PHE A 1 68 ? -6.935 35.985 -46.011 1.00 85.25 68 PHE A C 1
ATOM 492 O O . PHE A 1 68 ? -7.947 35.660 -45.392 1.00 85.25 68 PHE A O 1
ATOM 499 N N . LEU A 1 69 ? -6.960 36.855 -47.017 1.00 81.88 69 LEU A N 1
ATOM 500 C CA . LEU A 1 69 ? -8.158 37.483 -47.561 1.00 81.88 69 LEU A CA 1
ATOM 501 C C . LEU A 1 69 ? -8.338 36.995 -49.001 1.00 81.88 69 LEU A C 1
ATOM 503 O O . LEU A 1 69 ? -7.719 37.540 -49.914 1.00 81.88 69 LEU A O 1
ATOM 507 N N . VAL A 1 70 ? -9.142 35.947 -49.202 1.00 80.06 70 VAL A N 1
ATOM 508 C CA . VAL A 1 70 ? -9.486 35.468 -50.552 1.00 80.06 70 VAL A CA 1
ATOM 509 C C . VAL A 1 70 ? -10.428 36.473 -51.207 1.00 80.06 70 VAL A C 1
ATOM 511 O O . VAL A 1 70 ? -11.429 36.872 -50.614 1.00 80.06 70 VAL A O 1
ATOM 514 N N . LEU A 1 71 ? -10.095 36.889 -52.424 1.00 77.88 71 LEU A N 1
ATOM 515 C CA . LEU A 1 71 ? -10.814 37.904 -53.190 1.00 77.88 71 LEU A CA 1
ATOM 516 C C . LEU A 1 71 ? -11.118 37.340 -54.576 1.00 77.88 71 LEU A C 1
ATOM 518 O O . LEU A 1 71 ? -10.229 36.780 -55.222 1.00 77.88 71 LEU A O 1
ATOM 522 N N . ASP A 1 72 ? -12.351 37.520 -55.044 1.00 74.88 72 ASP A N 1
ATOM 523 C CA . ASP A 1 72 ? -12.749 37.079 -56.379 1.00 74.88 72 ASP A CA 1
ATOM 524 C C . ASP A 1 72 ? -11.895 37.804 -57.451 1.00 74.88 72 ASP A C 1
ATOM 526 O O . ASP A 1 72 ? -11.800 39.040 -57.436 1.00 74.88 72 ASP A O 1
ATOM 530 N N . PRO A 1 73 ? -11.225 37.077 -58.368 1.00 70.56 73 PRO A N 1
ATOM 531 C CA . PRO A 1 73 ? -10.411 37.689 -59.417 1.00 70.56 73 PRO A CA 1
ATOM 532 C C . PRO A 1 73 ? -11.235 38.481 -60.447 1.00 70.56 73 PRO A C 1
ATOM 534 O O . PRO A 1 73 ? -10.659 39.310 -61.158 1.00 70.56 73 PRO A O 1
ATOM 537 N N . HIS A 1 74 ? -12.550 38.263 -60.522 1.00 71.94 74 HIS A N 1
ATOM 538 C CA . HIS A 1 74 ? -13.472 38.898 -61.461 1.00 71.94 74 HIS A CA 1
ATOM 539 C C . HIS A 1 74 ? -14.232 40.101 -60.858 1.00 71.94 74 HIS A C 1
ATOM 541 O O . HIS A 1 74 ? -14.604 41.007 -61.605 1.00 71.94 74 HIS A O 1
ATOM 547 N N . GLU A 1 75 ? -14.440 40.170 -59.535 1.00 70.44 75 GLU A N 1
ATOM 548 C CA . GLU A 1 75 ? -15.203 41.255 -58.880 1.00 70.44 75 GLU A CA 1
ATOM 549 C C . GLU A 1 75 ? -14.308 42.427 -58.418 1.00 70.44 75 GLU A C 1
ATOM 551 O O . GLU A 1 75 ? -13.977 42.581 -57.240 1.00 70.44 75 GLU A O 1
ATOM 556 N N . SER A 1 76 ? -13.913 43.300 -59.350 1.00 67.44 76 SER A N 1
ATOM 557 C CA . SER A 1 76 ? -12.956 44.385 -59.068 1.00 67.44 76 SER A CA 1
ATOM 558 C C . SER A 1 76 ? -13.412 45.395 -58.005 1.00 67.44 76 SER A C 1
ATOM 560 O O . SER A 1 76 ? -12.587 45.856 -57.219 1.00 67.44 76 SER A O 1
ATOM 562 N N . GLU A 1 77 ? -14.698 45.756 -57.969 1.00 65.00 77 GLU A N 1
ATOM 563 C CA . GLU A 1 77 ? -15.187 46.845 -57.107 1.00 65.00 77 GLU A CA 1
ATOM 564 C C . GLU A 1 77 ? -15.378 46.407 -55.643 1.00 65.00 77 GLU A C 1
ATOM 566 O O . GLU A 1 77 ? -15.024 47.146 -54.724 1.00 65.00 77 GLU A O 1
ATOM 571 N N . GLY A 1 78 ? -15.864 45.181 -55.410 1.00 66.19 78 GLY A N 1
ATOM 572 C CA . GLY A 1 78 ? -15.891 44.573 -54.075 1.00 66.19 78 GLY A CA 1
ATOM 573 C C . GLY A 1 78 ? -14.475 44.349 -53.540 1.00 66.19 78 GLY A C 1
ATOM 574 O O . GLY A 1 78 ? -14.167 44.704 -52.398 1.00 66.19 78 GLY A O 1
ATOM 575 N N . ARG A 1 79 ? -13.577 43.859 -54.406 1.00 71.12 79 ARG A N 1
ATOM 576 C CA . ARG A 1 79 ? -12.157 43.642 -54.108 1.00 71.12 79 ARG A CA 1
ATOM 577 C C . ARG A 1 79 ? -11.424 44.913 -53.672 1.00 71.12 79 ARG A C 1
ATOM 579 O O . ARG A 1 79 ? -10.683 44.856 -52.695 1.00 71.12 79 ARG A O 1
ATOM 586 N N . GLU A 1 80 ? -11.611 46.044 -54.354 1.00 70.94 80 GLU A N 1
ATOM 587 C CA . GLU A 1 80 ? -10.941 47.310 -54.006 1.00 70.94 80 GLU A CA 1
ATOM 588 C C . GLU A 1 80 ? -11.349 47.810 -52.610 1.00 70.94 80 GLU A C 1
ATOM 590 O O . GLU A 1 80 ? -10.488 48.198 -51.814 1.00 70.94 80 GLU A O 1
ATOM 595 N N . ARG A 1 81 ? -12.643 47.718 -52.268 1.00 71.50 81 ARG A N 1
ATOM 596 C CA . ARG A 1 81 ? -13.160 48.067 -50.933 1.00 71.50 81 ARG A CA 1
ATOM 597 C C . ARG A 1 81 ? -12.605 47.134 -49.853 1.00 71.50 81 ARG A C 1
ATOM 599 O O . ARG A 1 81 ? -12.092 47.616 -48.847 1.00 71.50 81 ARG A O 1
ATOM 606 N N . LEU A 1 82 ? -12.653 45.818 -50.082 1.00 74.62 82 LEU A N 1
ATOM 607 C CA . LEU A 1 82 ? -12.137 44.803 -49.153 1.00 74.62 82 LEU A CA 1
ATOM 608 C C . LEU A 1 82 ? -10.639 44.961 -48.886 1.00 74.62 82 LEU A C 1
ATOM 610 O O . LEU A 1 82 ? -10.223 44.954 -47.732 1.00 74.62 82 LEU A O 1
ATOM 614 N N . VAL A 1 83 ? -9.831 45.148 -49.934 1.00 77.81 83 VAL A N 1
ATOM 615 C CA . VAL A 1 83 ? -8.391 45.409 -49.799 1.00 77.81 83 VAL A CA 1
ATOM 616 C C . VAL A 1 83 ? -8.149 46.700 -49.021 1.00 77.81 83 VAL A C 1
ATOM 618 O O . VAL A 1 83 ? -7.349 46.698 -48.090 1.00 77.81 83 VAL A O 1
ATOM 621 N N . THR A 1 84 ? -8.844 47.788 -49.360 1.00 76.31 84 THR A N 1
ATOM 622 C CA . THR A 1 84 ? -8.635 49.093 -48.713 1.00 76.31 84 THR A CA 1
ATOM 623 C C . THR A 1 84 ? -9.001 49.064 -47.228 1.00 76.31 84 THR A C 1
ATOM 625 O O . THR A 1 84 ? -8.263 49.616 -46.418 1.00 76.31 84 THR A O 1
ATOM 628 N N . ALA A 1 85 ? -10.081 48.369 -46.860 1.00 73.06 85 ALA A N 1
ATOM 629 C CA . ALA A 1 85 ? -10.468 48.152 -45.468 1.00 73.06 85 ALA A CA 1
ATOM 630 C C . ALA A 1 85 ? -9.491 47.240 -44.704 1.00 73.06 85 ALA A C 1
ATOM 632 O O . ALA A 1 85 ? -9.245 47.454 -43.522 1.00 73.06 85 ALA A O 1
ATOM 633 N N . ALA A 1 86 ? -8.940 46.217 -45.361 1.00 75.25 86 ALA A N 1
ATOM 634 C CA . ALA A 1 86 ? -8.115 45.201 -44.712 1.00 75.25 86 ALA A CA 1
ATOM 635 C C . ALA A 1 86 ? -6.614 45.524 -44.633 1.00 75.25 86 ALA A C 1
ATOM 637 O O . ALA A 1 86 ? -5.883 44.812 -43.950 1.00 75.25 86 ALA A O 1
ATOM 638 N N . GLY A 1 87 ? -6.129 46.532 -45.365 1.00 78.31 87 GLY A N 1
ATOM 639 C CA . GLY A 1 87 ? -4.722 46.951 -45.348 1.00 78.31 87 GLY A CA 1
ATOM 640 C C . GLY A 1 87 ? -3.642 45.882 -45.639 1.00 78.31 87 GLY A C 1
ATOM 641 O O . GLY A 1 87 ? -2.540 46.039 -45.111 1.00 78.31 87 GLY A O 1
ATOM 642 N N . PRO A 1 88 ? -3.871 44.803 -46.427 1.00 82.88 88 PRO A N 1
ATOM 643 C CA . PRO A 1 88 ? -2.898 43.720 -46.566 1.00 82.88 88 PRO A CA 1
ATOM 644 C C . PRO A 1 88 ? -1.648 44.202 -47.313 1.00 82.88 88 PRO A C 1
ATOM 646 O O . PRO A 1 88 ? -1.715 44.559 -48.487 1.00 82.88 88 PRO A O 1
ATOM 649 N N . VAL A 1 89 ? -0.488 44.211 -46.652 1.00 79.19 89 VAL A N 1
ATOM 650 C CA . VAL A 1 89 ? 0.765 44.768 -47.212 1.00 79.19 89 VAL A CA 1
ATOM 651 C C . VAL A 1 89 ? 1.257 43.973 -48.432 1.00 79.19 89 VAL A C 1
ATOM 653 O O . VAL A 1 89 ? 1.862 44.529 -49.356 1.00 79.19 89 VAL A O 1
ATOM 656 N N . ILE A 1 90 ? 0.980 42.667 -48.452 1.00 85.94 90 ILE A N 1
ATOM 657 C CA . ILE A 1 90 ? 1.334 41.740 -49.530 1.00 85.94 90 ILE A CA 1
ATOM 658 C C . ILE A 1 90 ? 0.081 41.007 -50.005 1.00 85.94 90 ILE A C 1
ATOM 660 O O . ILE A 1 90 ? -0.836 40.727 -49.233 1.00 85.94 90 ILE A O 1
ATOM 664 N N . GLY A 1 91 ? 0.058 40.666 -51.289 1.00 86.12 91 GLY A N 1
ATOM 665 C CA . GLY A 1 91 ? -0.950 39.784 -51.856 1.00 86.12 91 GLY A CA 1
ATOM 666 C C . GLY A 1 91 ? -0.339 38.767 -52.807 1.00 86.12 91 GLY A C 1
ATOM 667 O O . GLY A 1 91 ? 0.646 39.060 -53.478 1.00 86.12 91 GLY A O 1
ATOM 668 N N . CYS A 1 92 ? -0.920 37.577 -52.884 1.00 87.75 92 CYS A N 1
ATOM 669 C CA . CYS A 1 92 ? -0.530 36.509 -53.792 1.00 87.75 92 CYS A CA 1
ATOM 670 C C . CYS A 1 92 ? -1.535 36.405 -54.945 1.00 87.75 92 CYS A C 1
ATOM 672 O O . CYS A 1 92 ? -2.745 36.411 -54.725 1.00 87.75 92 CYS A O 1
ATOM 674 N N . THR A 1 93 ? -1.038 36.299 -56.175 1.00 85.25 93 THR A N 1
ATOM 675 C CA . THR A 1 93 ? -1.867 36.185 -57.388 1.00 85.25 93 THR A CA 1
ATOM 676 C C . THR A 1 93 ? -1.194 35.291 -58.429 1.00 85.25 93 THR A C 1
ATOM 678 O O . THR A 1 93 ? 0.033 35.234 -58.481 1.00 85.25 93 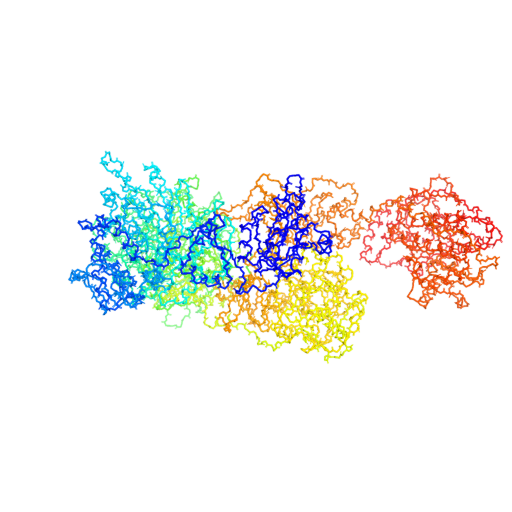THR A O 1
ATOM 681 N N . ALA A 1 94 ? -1.967 34.614 -59.280 1.00 75.00 94 ALA A N 1
ATOM 682 C CA . ALA A 1 94 ? -1.419 33.882 -60.429 1.00 75.00 94 ALA A CA 1
ATOM 683 C C . ALA A 1 94 ? -0.986 34.837 -61.560 1.00 75.00 94 ALA A C 1
ATOM 685 O O . ALA A 1 94 ? 0.059 34.658 -62.178 1.00 75.00 94 ALA A O 1
ATOM 686 N N . ALA A 1 95 ? -1.749 35.913 -61.785 1.00 68.62 95 ALA A N 1
ATOM 687 C CA . ALA A 1 95 ? -1.497 36.893 -62.841 1.00 68.62 95 ALA A CA 1
ATOM 688 C C . ALA A 1 95 ? -1.358 38.320 -62.289 1.00 68.62 95 ALA A C 1
ATOM 690 O O . ALA A 1 95 ? -1.974 38.689 -61.289 1.00 68.62 95 ALA A O 1
ATOM 691 N N . ALA A 1 96 ? -0.579 39.166 -62.966 1.00 61.06 96 ALA A N 1
ATOM 692 C CA . ALA A 1 96 ? -0.357 40.557 -62.568 1.00 61.06 96 ALA A CA 1
ATOM 693 C C . ALA A 1 96 ? -1.586 41.456 -62.845 1.00 61.06 96 ALA A C 1
ATOM 695 O O . ALA A 1 96 ? -1.575 42.286 -63.756 1.00 61.06 96 ALA A O 1
ATOM 696 N N . THR A 1 97 ? -2.652 41.310 -62.054 1.00 56.00 97 THR A N 1
ATOM 697 C CA . THR A 1 97 ? -3.841 42.176 -62.100 1.00 56.00 97 THR A CA 1
ATOM 698 C C . THR A 1 97 ? -3.460 43.607 -61.706 1.00 56.00 97 THR A C 1
ATOM 700 O O . THR A 1 97 ? -3.153 43.861 -60.543 1.00 56.00 97 THR A O 1
ATOM 703 N N . ARG A 1 98 ? -3.440 44.534 -62.673 1.00 54.22 98 ARG A N 1
ATOM 704 C CA . ARG A 1 98 ? -2.893 45.899 -62.506 1.00 54.22 98 ARG A CA 1
ATOM 705 C C . ARG A 1 98 ? -3.923 47.029 -62.411 1.00 54.22 98 ARG A C 1
ATOM 707 O O . ARG A 1 98 ? -3.528 48.159 -62.145 1.00 54.22 98 ARG A O 1
ATOM 714 N N . ALA A 1 99 ? -5.209 46.759 -62.627 1.00 53.06 99 ALA A N 1
ATOM 715 C CA . ALA A 1 99 ? -6.262 47.748 -62.393 1.00 53.06 99 ALA A CA 1
ATOM 716 C C . ALA A 1 99 ? -6.583 47.845 -60.891 1.00 53.06 99 ALA A C 1
ATOM 718 O O . ALA A 1 99 ? -6.573 46.826 -60.200 1.00 53.06 99 ALA A O 1
ATOM 719 N N . ASN A 1 100 ? -6.857 49.062 -60.411 1.00 57.84 100 ASN A N 1
ATOM 720 C CA . ASN A 1 100 ? -7.448 49.369 -59.099 1.00 57.84 100 ASN A CA 1
ATOM 721 C C . ASN A 1 100 ? -6.840 48.645 -57.874 1.00 57.84 100 ASN A C 1
ATOM 723 O O . ASN A 1 100 ? -7.525 48.346 -56.901 1.00 57.84 100 ASN A O 1
ATOM 727 N N . THR A 1 101 ? -5.531 48.371 -57.888 1.00 62.19 101 THR A N 1
ATOM 728 C CA . THR A 1 101 ? -4.806 48.009 -56.659 1.00 62.19 101 THR A CA 1
ATOM 729 C C . THR A 1 101 ? -4.276 49.288 -56.002 1.00 62.19 101 THR A C 1
ATOM 731 O O . THR A 1 101 ? -3.568 50.041 -56.678 1.00 62.19 101 THR A O 1
ATOM 734 N N . PRO A 1 102 ? -4.526 49.527 -54.701 1.00 69.38 102 PRO A N 1
ATOM 735 C CA . PRO A 1 102 ? -3.864 50.594 -53.956 1.00 69.38 102 PRO A CA 1
ATOM 736 C C . PRO A 1 102 ? -2.335 50.467 -54.015 1.00 69.38 102 PRO A C 1
ATOM 738 O O . PRO A 1 102 ? -1.784 49.387 -53.817 1.00 69.38 102 PRO A O 1
ATOM 741 N N . SER A 1 103 ? -1.621 51.571 -54.253 1.00 74.81 103 SER A N 1
ATOM 742 C CA . SER A 1 103 ? -0.181 51.559 -54.583 1.00 74.81 103 SER A CA 1
ATOM 743 C C . SER A 1 103 ? 0.762 51.070 -53.471 1.00 74.81 103 SER A C 1
ATOM 745 O O . SER A 1 103 ? 1.969 50.983 -53.692 1.00 74.81 103 SER A O 1
ATOM 747 N N . TRP A 1 104 ? 0.240 50.789 -52.276 1.00 78.00 104 TRP A N 1
ATOM 748 C CA . TRP A 1 104 ? 0.976 50.213 -51.149 1.00 78.00 104 TRP A CA 1
ATOM 749 C C . TRP A 1 104 ? 0.964 48.673 -51.128 1.00 78.00 104 TRP A C 1
ATOM 751 O O . TRP A 1 104 ? 1.895 48.085 -50.577 1.00 78.00 104 TRP A O 1
ATOM 761 N N . LEU A 1 105 ? -0.022 48.017 -51.755 1.00 82.50 105 LEU A N 1
ATOM 762 C CA . LEU A 1 105 ? -0.144 46.555 -51.790 1.00 82.50 105 LEU A CA 1
ATOM 763 C C . LEU A 1 105 ? 0.832 45.945 -52.805 1.00 82.50 105 LEU A C 1
ATOM 765 O O . LEU A 1 105 ? 0.749 46.183 -54.012 1.00 82.50 105 LEU A O 1
ATOM 769 N N . ARG A 1 106 ? 1.760 45.120 -52.311 1.00 84.06 106 ARG A N 1
ATOM 770 C CA . ARG A 1 106 ? 2.778 44.445 -53.127 1.00 84.06 106 ARG A CA 1
ATOM 771 C C . ARG A 1 106 ? 2.307 43.059 -53.573 1.00 84.06 106 ARG A C 1
ATOM 773 O O . ARG A 1 106 ? 2.288 42.121 -52.779 1.00 84.06 106 ARG A O 1
ATOM 780 N N . TRP A 1 107 ? 1.978 42.912 -54.857 1.00 85.75 107 TRP A N 1
ATOM 781 C CA . TRP A 1 107 ? 1.647 41.610 -55.446 1.00 85.75 107 TRP A CA 1
ATOM 782 C C . TRP A 1 107 ? 2.889 40.725 -55.638 1.00 85.75 107 TRP A C 1
ATOM 784 O O . TRP A 1 107 ? 3.777 41.036 -56.432 1.00 85.75 107 TRP A O 1
ATOM 794 N N . LEU A 1 108 ? 2.907 39.585 -54.953 1.00 86.56 108 LEU A N 1
ATOM 795 C CA . LEU A 1 108 ? 3.724 38.417 -55.254 1.00 86.56 108 LEU A CA 1
ATOM 796 C C . LEU A 1 108 ? 2.978 37.585 -56.306 1.00 86.56 108 LEU A C 1
ATOM 798 O O . LEU A 1 108 ? 1.958 36.955 -56.022 1.00 86.56 108 LEU A O 1
ATOM 802 N N . VAL A 1 109 ? 3.471 37.618 -57.543 1.00 85.50 109 VAL A N 1
ATOM 803 C CA . VAL A 1 109 ? 2.932 36.803 -58.636 1.00 85.50 109 VAL A CA 1
ATOM 804 C C . VAL A 1 109 ? 3.544 35.407 -58.518 1.00 85.50 109 VAL A C 1
ATOM 806 O O . VAL A 1 109 ? 4.748 35.248 -58.693 1.00 85.50 109 VAL A O 1
ATOM 809 N N . VAL A 1 110 ? 2.739 34.403 -58.173 1.00 79.56 110 VAL A N 1
ATOM 810 C CA . VAL A 1 110 ? 3.209 33.046 -57.820 1.00 79.56 110 VAL A CA 1
ATOM 811 C C . VAL A 1 110 ? 3.822 32.326 -59.029 1.00 79.56 110 VAL A C 1
ATOM 813 O O . VAL A 1 110 ? 4.765 31.548 -58.887 1.00 79.56 110 VAL A O 1
ATOM 816 N N . ASP A 1 111 ? 3.345 32.653 -60.231 1.00 75.94 111 ASP A N 1
ATOM 817 C CA . ASP A 1 111 ? 3.845 32.108 -61.495 1.00 75.94 111 ASP A CA 1
ATOM 818 C C . ASP A 1 111 ? 5.010 32.898 -62.108 1.00 75.94 111 ASP A C 1
ATOM 820 O O . ASP A 1 111 ? 5.518 32.527 -63.168 1.00 75.94 111 ASP A O 1
ATOM 824 N N . ASP A 1 112 ? 5.484 33.960 -61.446 1.00 80.75 112 ASP A N 1
ATOM 825 C CA . ASP A 1 112 ? 6.630 34.725 -61.932 1.00 80.75 112 ASP A CA 1
ATOM 826 C C . ASP A 1 112 ? 7.921 33.870 -61.927 1.00 80.75 112 ASP A C 1
ATOM 828 O O . ASP A 1 112 ? 8.283 33.287 -60.898 1.00 80.75 112 ASP A O 1
ATOM 832 N N . PRO A 1 113 ? 8.677 33.803 -63.043 1.00 80.44 113 PRO A N 1
ATOM 833 C CA . PRO A 1 113 ? 9.911 33.017 -63.117 1.00 80.44 113 PRO A CA 1
ATOM 834 C C . PRO A 1 113 ? 11.054 33.504 -62.212 1.00 80.44 113 PRO A C 1
ATOM 836 O O . PRO A 1 113 ? 12.071 32.819 -62.101 1.00 80.44 113 PRO A O 1
ATOM 839 N N . GLY A 1 114 ? 10.966 34.693 -61.615 1.00 85.88 114 GLY A N 1
ATOM 840 C CA . GLY A 1 114 ? 11.816 35.140 -60.512 1.00 85.88 114 GLY A CA 1
ATOM 841 C C . GLY A 1 114 ? 11.360 34.533 -59.186 1.00 85.88 114 GLY A C 1
ATOM 842 O O . GLY A 1 114 ? 12.140 33.821 -58.556 1.00 85.88 114 GLY A O 1
ATOM 843 N N . VAL A 1 115 ? 10.086 34.716 -58.824 1.00 83.94 115 VAL A N 1
ATOM 844 C CA . VAL A 1 115 ? 9.482 34.154 -57.596 1.00 83.94 115 VAL A CA 1
ATOM 845 C C . VAL A 1 115 ? 9.643 32.631 -57.533 1.00 83.94 115 VAL A C 1
ATOM 847 O O . VAL A 1 115 ? 10.083 32.103 -56.516 1.00 83.94 115 VAL A O 1
ATOM 850 N N . ARG A 1 116 ? 9.397 31.905 -58.632 1.00 82.12 116 ARG A N 1
ATOM 851 C CA . ARG A 1 116 ? 9.605 30.444 -58.685 1.00 82.12 116 ARG A CA 1
ATOM 852 C C . ARG A 1 116 ? 11.070 30.021 -58.468 1.00 82.12 116 ARG A C 1
ATOM 854 O O . ARG A 1 116 ? 11.305 28.932 -57.950 1.00 82.12 116 ARG A O 1
ATOM 861 N N . ARG A 1 117 ? 12.058 30.861 -58.815 1.00 85.06 117 ARG A N 1
ATOM 862 C CA . ARG A 1 117 ? 13.487 30.612 -58.514 1.00 85.06 117 ARG A CA 1
ATOM 863 C C . ARG A 1 117 ? 13.845 30.942 -57.067 1.00 85.06 117 ARG A C 1
ATOM 865 O O . ARG A 1 117 ? 14.601 30.194 -56.463 1.00 85.06 117 ARG A O 1
ATOM 872 N N . GLU A 1 118 ? 13.286 32.017 -56.521 1.00 87.25 118 GLU A N 1
ATOM 873 C CA . GLU A 1 118 ? 13.434 32.407 -55.114 1.00 87.25 118 GLU A CA 1
ATOM 874 C C . GLU A 1 118 ? 12.877 31.307 -54.190 1.00 87.25 118 GLU A C 1
ATOM 876 O O . GLU A 1 118 ? 13.568 30.840 -53.290 1.00 87.25 118 GLU A O 1
ATOM 881 N N . LEU A 1 119 ? 11.686 30.781 -54.502 1.00 86.19 119 LEU A N 1
ATOM 882 C CA . LEU A 1 119 ? 11.087 29.628 -53.819 1.00 86.19 119 LEU A CA 1
ATOM 883 C C . LEU A 1 119 ? 11.965 28.372 -53.887 1.00 86.19 119 LEU A C 1
ATOM 885 O O . LEU A 1 119 ? 12.100 27.671 -52.888 1.00 86.19 119 LEU A O 1
ATOM 889 N N . ALA A 1 120 ? 12.582 28.086 -55.037 1.00 83.56 120 ALA A N 1
ATOM 890 C CA . ALA A 1 120 ? 13.445 26.915 -55.216 1.00 83.56 120 ALA A CA 1
ATOM 891 C C . ALA A 1 120 ? 14.768 26.979 -54.423 1.00 83.56 120 ALA A C 1
ATOM 893 O O . ALA A 1 120 ? 15.433 25.955 -54.291 1.00 83.56 120 ALA A O 1
ATOM 894 N N . GLN A 1 121 ? 15.147 28.151 -53.900 1.00 87.25 121 GLN A N 1
ATOM 895 C CA . GLN A 1 121 ? 16.344 28.348 -53.070 1.00 87.25 121 GLN A CA 1
ATOM 896 C C . GLN A 1 121 ? 16.065 28.267 -51.560 1.00 87.25 121 GLN A C 1
ATOM 898 O O . GLN A 1 121 ? 17.006 28.254 -50.769 1.00 87.25 121 GLN A O 1
ATOM 903 N N . LEU A 1 122 ? 14.796 28.217 -51.143 1.00 88.44 122 LEU A N 1
ATOM 904 C CA . LEU A 1 122 ? 14.408 28.167 -49.734 1.00 88.44 122 LEU A CA 1
ATOM 905 C C . LEU A 1 122 ? 14.304 26.722 -49.224 1.00 88.44 122 LEU A C 1
ATOM 907 O O . LEU A 1 122 ? 13.919 25.807 -49.957 1.00 88.44 122 LEU A O 1
ATOM 911 N N . SER A 1 123 ? 14.600 26.520 -47.935 1.00 84.56 123 SER A N 1
ATOM 912 C CA . SER A 1 123 ? 14.392 25.221 -47.282 1.00 84.56 123 SER A CA 1
ATOM 913 C C . SER A 1 123 ? 12.915 24.811 -47.335 1.00 84.56 123 SER A C 1
ATOM 915 O O . SER A 1 123 ? 12.024 25.641 -47.117 1.00 84.56 123 SER A O 1
ATOM 917 N N . SER A 1 124 ? 12.666 23.528 -47.603 1.00 82.62 124 SER A N 1
ATOM 918 C CA . SER A 1 124 ? 11.341 22.899 -47.543 1.00 82.62 124 SER A CA 1
ATOM 919 C C . SER A 1 124 ? 10.981 22.313 -46.173 1.00 82.62 124 SER A C 1
ATOM 921 O O . SER A 1 124 ? 9.825 21.949 -45.985 1.00 82.62 124 SER A O 1
ATOM 923 N N . GLU A 1 125 ? 11.907 22.286 -45.204 1.00 81.94 125 GLU A N 1
ATOM 924 C CA . GLU A 1 125 ? 11.644 21.815 -43.830 1.00 81.94 125 GLU A CA 1
ATOM 925 C C . GLU A 1 125 ? 10.368 22.457 -43.252 1.00 81.94 125 GLU A C 1
ATOM 927 O O . GLU A 1 125 ? 10.117 23.632 -43.537 1.00 81.94 125 GLU A O 1
ATOM 932 N N . PRO A 1 126 ? 9.566 21.772 -42.421 1.00 80.56 126 PRO A N 1
ATOM 933 C CA . PRO A 1 126 ? 8.368 22.365 -41.830 1.00 80.56 126 PRO A CA 1
ATOM 934 C C . PRO A 1 126 ? 8.649 23.725 -41.169 1.00 80.56 126 PRO A C 1
ATOM 936 O O . PRO A 1 126 ? 9.629 23.888 -40.443 1.00 80.56 126 PRO A O 1
ATOM 939 N N . VAL A 1 127 ? 7.802 24.722 -41.438 1.00 81.06 127 VAL A N 1
ATOM 940 C CA . VAL A 1 127 ? 7.894 26.038 -40.781 1.00 81.06 127 VAL A CA 1
ATOM 941 C C . VAL A 1 127 ? 7.404 25.903 -39.343 1.00 81.06 127 VAL A C 1
ATOM 943 O O . VAL A 1 127 ? 6.238 25.591 -39.096 1.00 81.06 127 VAL A O 1
ATOM 946 N N . THR A 1 128 ? 8.314 26.117 -38.399 1.00 80.88 128 THR A N 1
ATOM 947 C CA . THR A 1 128 ? 8.087 25.928 -36.966 1.00 80.88 128 THR A CA 1
ATOM 948 C C . THR A 1 128 ? 7.451 27.164 -36.326 1.00 80.88 128 THR A C 1
ATOM 950 O O . THR A 1 128 ? 7.293 28.219 -36.943 1.00 80.88 128 THR A O 1
ATOM 953 N N . TYR A 1 129 ? 7.117 27.069 -35.035 1.00 73.88 129 TYR A N 1
ATOM 954 C CA . TYR A 1 129 ? 6.703 28.242 -34.263 1.00 73.88 129 TYR A CA 1
ATOM 955 C C . TYR A 1 129 ? 7.838 29.276 -34.110 1.00 73.88 129 TYR A C 1
ATOM 957 O O . TYR A 1 129 ? 7.560 30.469 -34.017 1.00 73.88 129 TYR A O 1
ATOM 965 N N . VAL A 1 130 ? 9.104 28.836 -34.111 1.00 74.38 130 VAL A N 1
ATOM 966 C CA . VAL A 1 130 ? 10.282 29.703 -33.923 1.00 74.38 130 VAL A CA 1
ATOM 967 C C . VAL A 1 130 ? 10.540 30.564 -35.162 1.00 74.38 130 VAL A C 1
ATOM 969 O O . VAL A 1 130 ? 10.813 31.754 -35.022 1.00 74.38 130 VAL A O 1
ATOM 972 N N . ASP A 1 131 ? 10.362 30.002 -36.364 1.00 77.31 131 ASP A N 1
ATOM 973 C CA . ASP A 1 131 ? 10.520 30.711 -37.647 1.00 77.31 131 ASP A CA 1
ATOM 974 C C . ASP A 1 131 ? 9.608 31.950 -37.773 1.00 77.31 131 ASP A C 1
ATOM 976 O O . ASP A 1 131 ? 9.910 32.871 -38.527 1.00 77.31 131 ASP A O 1
ATOM 980 N N . ARG A 1 132 ? 8.480 31.975 -37.047 1.00 76.31 132 ARG A N 1
ATOM 981 C CA . ARG A 1 132 ? 7.405 32.977 -37.174 1.00 76.31 132 ARG A CA 1
ATOM 982 C C . ARG A 1 132 ? 7.185 33.837 -35.922 1.00 76.31 132 ARG A C 1
ATOM 984 O O . ARG A 1 132 ? 6.084 34.341 -35.702 1.00 76.31 132 ARG A O 1
ATOM 991 N N . LEU A 1 133 ? 8.215 34.014 -35.090 1.00 70.19 133 LEU A N 1
ATOM 992 C CA . LEU A 1 133 ? 8.157 34.813 -33.856 1.00 70.19 133 LEU A CA 1
ATOM 993 C C . LEU A 1 133 ? 8.055 36.332 -34.110 1.00 70.19 133 LEU A C 1
ATOM 995 O O . LEU A 1 133 ? 8.989 37.092 -33.852 1.00 70.19 133 LEU A O 1
ATOM 999 N N . ARG A 1 134 ? 6.878 36.792 -34.546 1.00 72.06 134 ARG A N 1
ATOM 1000 C CA . ARG A 1 134 ? 6.474 38.204 -34.496 1.00 72.06 134 ARG A CA 1
ATOM 1001 C C . ARG A 1 134 ? 5.577 38.452 -33.272 1.00 72.06 134 ARG A C 1
ATOM 1003 O O . ARG A 1 134 ? 4.568 37.762 -33.124 1.00 72.06 134 ARG A O 1
ATOM 1010 N N . PRO A 1 135 ? 5.873 39.446 -32.413 1.00 70.38 135 PRO A N 1
ATOM 1011 C CA . PRO A 1 135 ? 4.930 39.896 -31.394 1.00 70.38 135 PRO A CA 1
ATOM 1012 C C . PRO A 1 135 ? 3.725 40.581 -32.050 1.00 70.38 135 PRO A C 1
ATOM 1014 O O . PRO A 1 135 ? 3.885 41.612 -32.704 1.00 70.38 135 PRO A O 1
ATOM 1017 N N . VAL A 1 136 ? 2.530 40.020 -31.855 1.00 72.44 136 VAL A N 1
ATOM 1018 C CA . VAL A 1 136 ? 1.265 40.639 -32.276 1.00 72.44 136 VAL A CA 1
ATOM 1019 C C . VAL A 1 136 ? 1.048 41.913 -31.459 1.00 72.44 136 VAL A C 1
ATOM 1021 O O . VAL A 1 136 ? 1.049 41.874 -30.226 1.00 72.44 136 VAL A O 1
ATOM 1024 N N . GLN A 1 137 ? 0.888 43.046 -32.135 1.00 77.06 137 GLN A N 1
ATOM 1025 C CA . GLN A 1 137 ? 0.687 44.350 -31.508 1.00 77.06 137 GLN A CA 1
ATOM 1026 C C . GLN A 1 137 ? -0.791 44.736 -31.486 1.00 77.06 137 GLN A C 1
ATOM 1028 O O . GLN A 1 137 ? -1.593 44.252 -32.277 1.00 77.06 137 GLN A O 1
ATOM 1033 N N . GLY A 1 138 ? -1.158 45.672 -30.607 1.00 75.25 138 GLY A N 1
ATOM 1034 C CA . GLY A 1 138 ? -2.544 46.130 -30.485 1.00 75.25 138 GLY A CA 1
ATOM 1035 C C . GLY A 1 138 ? -3.137 46.728 -31.771 1.00 75.25 138 GLY A C 1
ATOM 1036 O O . GLY A 1 138 ? -4.347 46.687 -31.940 1.00 75.25 138 GLY A O 1
ATOM 1037 N N . ALA A 1 139 ? -2.313 47.246 -32.684 1.00 76.44 139 ALA A N 1
ATOM 1038 C CA . ALA A 1 139 ? -2.769 47.792 -33.965 1.00 76.44 139 ALA A CA 1
ATOM 1039 C C . ALA A 1 139 ? -2.950 46.735 -35.076 1.00 76.44 139 ALA A C 1
ATOM 1041 O O . ALA A 1 139 ? -3.495 47.061 -36.128 1.00 76.44 139 ALA A O 1
ATOM 1042 N N . ASP A 1 140 ? -2.504 45.493 -34.862 1.00 80.19 140 ASP A N 1
ATOM 1043 C CA . ASP A 1 140 ? -2.623 44.419 -35.854 1.00 80.19 140 ASP A CA 1
ATOM 1044 C C . ASP A 1 140 ? -4.086 43.987 -36.006 1.00 80.19 140 ASP A C 1
ATOM 1046 O O . ASP A 1 140 ? -4.875 44.126 -35.072 1.00 80.19 140 ASP A O 1
ATOM 1050 N N . ILE A 1 141 ? -4.482 43.470 -37.171 1.00 75.25 141 ILE A N 1
ATOM 1051 C CA . ILE A 1 141 ? -5.891 43.146 -37.437 1.00 75.25 141 ILE A CA 1
ATOM 1052 C C . ILE A 1 141 ? -6.233 41.769 -36.854 1.00 75.25 141 ILE A C 1
ATOM 1054 O O . ILE A 1 141 ? -5.486 40.802 -36.998 1.00 75.25 141 ILE A O 1
ATOM 1058 N N . ALA A 1 142 ? -7.381 41.679 -36.183 1.00 75.62 142 ALA A N 1
ATOM 1059 C CA . ALA A 1 142 ? -7.917 40.432 -35.646 1.00 75.62 142 ALA A CA 1
ATOM 1060 C C . ALA A 1 142 ? -8.965 39.804 -36.580 1.00 75.62 142 ALA A C 1
ATOM 1062 O O . ALA A 1 142 ? -8.973 38.589 -36.764 1.00 75.62 142 ALA A O 1
ATOM 1063 N N . TYR A 1 143 ? -9.838 40.623 -37.179 1.00 74.62 143 TYR A N 1
ATOM 1064 C CA . TYR A 1 143 ? -10.789 40.222 -38.224 1.00 74.62 143 TYR A CA 1
ATOM 1065 C C . TYR A 1 143 ? -11.348 41.448 -38.971 1.00 74.62 143 TYR A C 1
ATOM 1067 O O . TYR A 1 143 ? -11.083 42.597 -38.616 1.00 74.62 143 TYR A O 1
ATOM 1075 N N . LEU A 1 144 ? -12.163 41.193 -39.997 1.00 72.44 144 LEU A N 1
ATOM 1076 C CA . LEU A 1 144 ? -12.914 42.198 -40.756 1.00 72.44 144 LEU A CA 1
ATOM 1077 C C . LEU A 1 144 ? -14.412 42.070 -40.442 1.00 72.44 144 LEU A C 1
ATOM 1079 O O . LEU A 1 144 ? -14.927 40.959 -40.324 1.00 72.44 144 LEU A O 1
ATOM 1083 N N . SER A 1 145 ? -15.112 43.196 -40.311 1.00 67.19 145 SER A N 1
ATOM 1084 C CA . SER A 1 145 ? -16.541 43.265 -39.982 1.00 67.19 145 SER A CA 1
ATOM 1085 C C . SER A 1 145 ? -17.300 44.042 -41.058 1.00 67.19 145 SER A C 1
ATOM 1087 O O . SER A 1 145 ? -17.001 45.210 -41.287 1.00 67.19 145 SER A O 1
ATOM 1089 N N . GLY A 1 146 ? -18.296 43.428 -41.700 1.00 65.50 146 GLY A N 1
ATOM 1090 C CA . GLY A 1 146 ? -19.125 44.076 -42.721 1.00 65.50 146 GLY A CA 1
ATOM 1091 C C . GLY A 1 146 ? -19.763 43.089 -43.701 1.00 65.50 146 GLY A C 1
ATOM 1092 O O . GLY A 1 146 ? -19.539 41.881 -43.626 1.00 65.50 146 GLY A O 1
ATOM 1093 N N . SER A 1 147 ? -20.552 43.608 -44.647 1.00 60.97 147 SER A N 1
ATOM 1094 C CA . SER A 1 147 ? -21.194 42.811 -45.703 1.00 60.97 147 SER A CA 1
ATOM 1095 C C . SER A 1 147 ? -20.778 43.284 -47.093 1.00 60.97 147 SER A C 1
ATOM 1097 O O . SER A 1 147 ? -21.200 44.350 -47.546 1.00 60.97 147 SER A O 1
ATOM 1099 N N . CYS A 1 148 ? -20.005 42.453 -47.794 1.00 56.44 148 CYS A N 1
ATOM 1100 C CA . CYS A 1 148 ? -19.531 42.720 -49.154 1.00 56.44 148 CYS A CA 1
ATOM 1101 C C . CYS A 1 148 ? -20.688 42.879 -50.159 1.00 56.44 148 CYS A C 1
ATOM 1103 O O . CYS A 1 148 ? -20.609 43.682 -51.082 1.00 56.44 148 CYS A O 1
ATOM 1105 N N . THR A 1 149 ? -21.782 42.138 -49.958 1.00 55.03 149 THR A N 1
ATOM 1106 C CA . THR A 1 149 ? -22.870 41.956 -50.936 1.00 55.03 149 THR A CA 1
ATOM 1107 C C . THR A 1 149 ? -24.040 42.934 -50.777 1.00 55.03 149 THR A C 1
ATOM 1109 O O . THR A 1 149 ? -25.053 42.791 -51.459 1.00 55.03 149 THR A O 1
ATOM 1112 N N . GLY A 1 150 ? -23.941 43.913 -49.867 1.00 50.97 150 GLY A N 1
ATOM 1113 C CA . GLY A 1 150 ? -25.074 44.767 -49.472 1.00 50.97 150 GLY A CA 1
ATOM 1114 C C . GLY A 1 150 ? -24.805 46.272 -49.426 1.00 50.97 150 GLY A C 1
ATOM 1115 O O . GLY A 1 150 ? -25.643 47.007 -48.914 1.00 50.97 150 GLY A O 1
ATOM 1116 N N . GLY A 1 151 ? -23.645 46.742 -49.897 1.00 55.12 151 GLY A N 1
ATOM 1117 C CA . GLY A 1 151 ? -23.274 48.164 -49.827 1.00 55.12 151 GLY A CA 1
ATOM 1118 C C . GLY A 1 151 ? -22.963 48.680 -48.414 1.00 55.12 151 GLY A C 1
ATOM 1119 O O . GLY A 1 151 ? -22.842 49.888 -48.229 1.00 55.12 151 GLY A O 1
ATOM 1120 N N . GLY A 1 152 ? -22.826 47.784 -47.432 1.00 52.88 152 GLY A N 1
ATOM 1121 C CA . GLY A 1 152 ? -22.316 48.125 -46.108 1.00 52.88 152 GLY A CA 1
ATOM 1122 C C . GLY A 1 152 ? -20.811 48.391 -46.142 1.00 52.88 152 GLY A C 1
ATOM 1123 O O . GLY A 1 152 ? -20.087 47.846 -46.976 1.00 52.88 152 GLY A O 1
ATOM 1124 N N . GLU A 1 153 ? -20.340 49.221 -45.219 1.00 62.81 153 GLU A N 1
ATOM 1125 C CA . GLU A 1 153 ? -18.912 49.450 -45.010 1.00 62.81 153 GLU A CA 1
ATOM 1126 C C . GLU A 1 153 ? -18.252 48.188 -44.425 1.00 62.81 153 GLU A C 1
ATOM 1128 O O . GLU A 1 153 ? -18.846 47.489 -43.599 1.00 62.81 153 GLU A O 1
ATOM 1133 N N . VAL A 1 154 ? -17.033 47.880 -44.876 1.00 66.94 154 VAL A N 1
ATOM 1134 C CA . VAL A 1 154 ? -16.186 46.846 -44.269 1.00 66.94 154 VAL A CA 1
ATOM 1135 C C . VAL A 1 154 ? -15.175 47.559 -43.386 1.00 66.94 154 VAL A C 1
ATOM 1137 O O . VAL A 1 154 ? -14.444 48.422 -43.862 1.00 66.94 154 VAL A O 1
ATOM 1140 N N . VAL A 1 155 ? -15.142 47.196 -42.108 1.00 73.38 155 VAL A N 1
ATOM 1141 C CA . VAL A 1 155 ? -14.319 47.840 -41.082 1.00 73.38 155 VAL A CA 1
ATOM 1142 C C . VAL A 1 155 ? -13.341 46.807 -40.509 1.00 73.38 155 VAL A C 1
ATOM 1144 O O . VAL A 1 155 ? -13.784 45.727 -40.097 1.00 73.38 155 VAL A O 1
ATOM 1147 N N . PRO A 1 156 ? -12.024 47.081 -40.480 1.00 73.12 156 PRO A N 1
ATOM 1148 C CA . PRO A 1 156 ? -11.073 46.243 -39.761 1.00 73.12 156 PRO A CA 1
ATOM 1149 C C . PRO A 1 156 ? -11.261 46.412 -38.254 1.00 73.12 156 PRO A C 1
ATOM 1151 O O . PRO A 1 156 ? -11.482 47.522 -37.780 1.00 73.12 156 PRO A O 1
ATOM 1154 N N . VAL A 1 157 ? -11.143 45.320 -37.499 1.00 75.25 157 VAL A N 1
ATOM 1155 C CA . VAL A 1 157 ? -11.102 45.376 -36.034 1.00 75.25 157 VAL A CA 1
ATOM 1156 C C . VAL A 1 157 ? -9.764 44.835 -35.559 1.00 75.25 157 VAL A C 1
ATOM 1158 O O . VAL A 1 157 ? -9.352 43.726 -35.916 1.00 75.25 157 VAL A O 1
ATOM 1161 N N . THR A 1 158 ? -9.068 45.654 -34.783 1.00 80.69 158 THR A N 1
ATOM 1162 C CA . THR A 1 158 ? -7.698 45.418 -34.328 1.00 80.69 158 THR A CA 1
ATOM 1163 C C . THR A 1 158 ? -7.624 44.497 -33.111 1.00 80.69 158 THR A C 1
ATOM 1165 O O . THR A 1 158 ? -8.607 44.260 -32.411 1.00 80.69 158 THR A O 1
ATOM 1168 N N . GLN A 1 159 ? -6.433 43.990 -32.810 1.00 75.62 159 GLN A N 1
ATOM 1169 C CA . GLN A 1 159 ? -6.155 43.162 -31.637 1.00 75.62 159 GLN A CA 1
ATOM 1170 C C . GLN A 1 159 ? -6.319 43.943 -30.323 1.00 75.62 159 GLN A C 1
ATOM 1172 O O . GLN A 1 159 ? -6.704 43.355 -29.317 1.00 75.62 159 GLN A O 1
ATOM 1177 N N . ALA A 1 160 ? -6.111 45.266 -30.311 1.00 76.12 160 ALA A N 1
ATOM 1178 C CA . ALA A 1 160 ? -6.447 46.124 -29.172 1.00 76.12 160 ALA A CA 1
ATOM 1179 C C . ALA A 1 160 ? -7.962 46.254 -28.990 1.00 76.12 160 ALA A C 1
ATOM 1181 O O . ALA A 1 160 ? -8.448 46.196 -27.862 1.00 76.12 160 ALA A O 1
ATOM 1182 N N . GLU A 1 161 ? -8.719 46.381 -30.080 1.00 69.38 161 GLU A N 1
ATOM 1183 C CA . GLU A 1 161 ? -10.182 46.389 -30.023 1.00 69.38 161 GLU A CA 1
ATOM 1184 C C . GLU A 1 161 ? -10.732 45.014 -29.631 1.00 69.38 161 GLU A C 1
ATOM 1186 O O . GLU A 1 161 ? -11.663 44.952 -28.837 1.00 69.38 161 GLU A O 1
ATOM 1191 N N . VAL A 1 162 ? -10.120 43.908 -30.066 1.00 66.00 162 VAL A N 1
ATOM 1192 C CA . VAL A 1 162 ? -10.486 42.557 -29.607 1.00 66.00 162 VAL A CA 1
ATOM 1193 C C . VAL A 1 162 ? -10.088 42.312 -28.149 1.00 66.00 162 VAL A C 1
ATOM 1195 O O . VAL A 1 162 ? -10.864 41.723 -27.398 1.00 66.00 162 VAL A O 1
ATOM 1198 N N . ALA A 1 163 ? -8.950 42.837 -27.692 1.00 66.00 163 ALA A N 1
ATOM 1199 C CA . ALA A 1 163 ? -8.585 42.833 -26.276 1.00 66.00 163 ALA A CA 1
ATOM 1200 C C . ALA A 1 163 ? -9.546 43.691 -25.431 1.00 66.00 163 ALA A C 1
ATOM 1202 O O . ALA A 1 163 ? -9.891 43.294 -24.322 1.00 66.00 163 ALA A O 1
ATOM 1203 N N . ALA A 1 164 ? -10.047 44.813 -25.962 1.00 64.12 164 ALA A N 1
ATOM 1204 C CA . ALA A 1 164 ? -11.115 45.611 -25.351 1.00 64.12 164 ALA A CA 1
ATOM 1205 C C . ALA A 1 164 ? -12.498 44.930 -25.440 1.00 64.12 164 ALA A C 1
ATOM 1207 O O . ALA A 1 164 ? -13.341 45.125 -24.561 1.00 64.12 164 ALA A O 1
ATOM 1208 N N . ILE A 1 165 ? -12.711 44.074 -26.446 1.00 58.00 165 ILE A N 1
ATOM 1209 C CA . ILE A 1 165 ? -13.853 43.161 -26.538 1.00 58.00 165 ILE A CA 1
ATOM 1210 C C . ILE A 1 165 ? -13.721 41.998 -25.548 1.00 58.00 165 ILE A C 1
ATOM 1212 O O . ILE A 1 165 ? -14.749 41.453 -25.177 1.00 58.00 165 ILE A O 1
ATOM 1216 N N . GLY A 1 166 ? -12.543 41.666 -25.009 1.00 54.09 166 GLY A N 1
ATOM 1217 C CA . GLY A 1 166 ? -12.413 40.723 -23.885 1.00 54.09 166 GLY A CA 1
ATOM 1218 C C . GLY A 1 166 ? -13.354 41.095 -22.724 1.00 54.09 166 GLY A C 1
ATOM 1219 O O . GLY A 1 166 ? -14.308 40.361 -22.454 1.00 54.09 166 GLY A O 1
ATOM 1220 N N . PRO A 1 167 ? -13.217 42.303 -22.147 1.00 50.75 167 PRO A N 1
ATOM 1221 C CA . PRO A 1 167 ? -14.176 42.872 -21.204 1.00 50.75 167 PRO A CA 1
ATOM 1222 C C . PRO A 1 167 ? -15.604 43.103 -21.729 1.00 50.75 167 PRO A C 1
ATOM 1224 O O . PRO A 1 167 ? -16.450 43.465 -20.916 1.00 50.75 167 PRO A O 1
ATOM 1227 N N . LEU A 1 168 ? -15.908 42.964 -23.027 1.00 45.91 168 LEU A N 1
ATOM 1228 C CA . LEU A 1 168 ? -17.279 43.020 -23.579 1.00 45.91 168 LEU A CA 1
ATOM 1229 C C . LEU A 1 168 ? -17.870 41.630 -23.854 1.00 45.91 168 LEU A C 1
ATOM 1231 O O . LEU A 1 168 ? -19.085 41.494 -23.828 1.00 45.91 168 LEU A O 1
ATOM 1235 N N . LEU A 1 169 ? -17.050 40.597 -24.051 1.00 44.84 169 LEU A N 1
ATOM 1236 C CA . LEU A 1 169 ? -17.440 39.187 -24.059 1.00 44.84 169 LEU A CA 1
ATOM 1237 C C . LEU A 1 169 ? -17.717 38.724 -22.627 1.00 44.84 169 LEU A C 1
ATOM 1239 O O . LEU A 1 169 ? -18.760 38.131 -22.368 1.00 44.84 169 LEU A O 1
ATOM 1243 N N . GLU A 1 170 ? -16.850 39.092 -21.677 1.00 46.25 170 GLU A N 1
ATOM 1244 C CA . GLU A 1 170 ? -17.096 38.907 -20.239 1.00 46.25 170 GLU A CA 1
ATOM 1245 C C . GLU A 1 170 ? -18.344 39.664 -19.758 1.00 46.25 170 GLU A C 1
ATOM 1247 O O . GLU A 1 170 ? -19.049 39.187 -18.872 1.00 46.25 170 GLU A O 1
ATOM 1252 N N . ARG A 1 171 ? -18.651 40.817 -20.373 1.00 45.16 171 ARG A N 1
ATOM 1253 C CA . ARG A 1 171 ? -19.892 41.581 -20.157 1.00 45.16 171 ARG A CA 1
ATOM 1254 C C . ARG A 1 171 ? -20.957 41.347 -21.234 1.00 45.16 171 ARG A C 1
ATOM 1256 O O . ARG A 1 171 ? -21.837 42.182 -21.352 1.00 45.16 171 ARG A O 1
ATOM 1263 N N . GLY A 1 172 ? -20.892 40.269 -22.024 1.00 42.66 172 GLY A N 1
ATOM 1264 C CA . GLY A 1 172 ? -21.891 39.849 -23.030 1.00 42.66 172 GLY A CA 1
ATOM 1265 C C . GLY A 1 172 ? -22.408 40.881 -24.061 1.00 42.66 172 GLY A C 1
ATOM 1266 O O . GLY A 1 172 ? -23.368 40.584 -24.770 1.00 42.66 172 GLY A O 1
ATOM 1267 N N . GLN A 1 173 ? -21.820 42.074 -24.161 1.00 42.19 173 GLN A N 1
ATOM 1268 C CA . GLN A 1 173 ? -22.313 43.241 -24.905 1.00 42.19 173 GLN A CA 1
ATOM 1269 C C . GLN A 1 173 ? -21.518 43.449 -26.207 1.00 42.19 173 GLN A C 1
ATOM 1271 O O . GLN A 1 173 ? -20.915 44.497 -26.426 1.00 42.19 173 GLN A O 1
ATOM 1276 N N . VAL A 1 174 ? -21.504 42.437 -27.083 1.00 44.56 174 VAL A N 1
ATOM 1277 C CA . VAL A 1 174 ? -20.838 42.495 -28.401 1.00 44.56 174 VAL A CA 1
ATOM 1278 C C . VAL A 1 174 ? -21.876 42.745 -29.509 1.00 44.56 174 VAL A C 1
ATOM 1280 O O . VAL A 1 174 ? -22.655 41.837 -29.811 1.00 44.56 174 VAL A O 1
ATOM 1283 N N . PRO A 1 175 ? -21.929 43.942 -30.131 1.00 39.38 175 PRO A N 1
ATOM 1284 C CA . PRO A 1 175 ? -22.951 44.263 -31.129 1.00 39.38 175 PRO A CA 1
ATOM 1285 C C . PRO A 1 175 ? -22.706 43.618 -32.504 1.00 39.38 175 PRO A C 1
ATOM 1287 O O . PRO A 1 175 ? -21.582 43.285 -32.879 1.00 39.38 175 PRO A O 1
ATOM 1290 N N . GLY A 1 176 ? -23.767 43.534 -33.312 1.00 48.41 176 GLY A N 1
ATOM 1291 C CA . GLY A 1 176 ? -23.675 43.234 -34.746 1.00 48.41 176 GLY A CA 1
ATOM 1292 C C . GLY A 1 176 ? -23.366 41.772 -35.099 1.00 48.41 176 GLY A C 1
ATOM 1293 O O . GLY A 1 176 ? -23.660 40.844 -34.345 1.00 48.41 176 GLY A O 1
ATOM 1294 N N . GLN A 1 177 ? -22.797 41.559 -36.292 1.00 46.03 177 GLN A N 1
ATOM 1295 C CA . GLN A 1 177 ? -22.579 40.224 -36.878 1.00 46.03 177 GLN A CA 1
ATOM 1296 C C . GLN A 1 177 ? -21.637 39.329 -36.049 1.00 46.03 177 GLN A C 1
ATOM 1298 O O . GLN A 1 177 ? -21.733 38.103 -36.114 1.00 46.03 177 GLN A O 1
ATOM 1303 N N . LEU A 1 178 ? -20.777 39.922 -35.218 1.00 47.38 178 LEU A N 1
ATOM 1304 C CA . LEU A 1 178 ? -19.826 39.211 -34.360 1.00 47.38 178 LEU A CA 1
ATOM 1305 C C . LEU A 1 178 ? -20.502 38.272 -33.361 1.00 47.38 178 LEU A C 1
ATOM 1307 O O . LEU A 1 178 ? -20.078 37.125 -33.207 1.00 47.38 178 LEU A O 1
ATOM 1311 N N . GLY A 1 179 ? -21.606 38.714 -32.753 1.00 51.19 179 GLY A N 1
ATOM 1312 C CA . GLY A 1 179 ? -22.401 37.877 -31.854 1.00 51.19 179 GLY A CA 1
ATOM 1313 C C . GLY A 1 179 ? -23.021 36.656 -32.547 1.00 51.19 179 GLY A C 1
ATOM 1314 O O . GLY A 1 179 ? -23.386 35.691 -31.874 1.00 51.19 179 GLY A O 1
ATOM 1315 N N . VAL A 1 180 ? -23.133 36.666 -33.883 1.00 44.50 180 VAL A N 1
ATOM 1316 C CA . VAL A 1 180 ? -23.635 35.539 -34.685 1.00 44.50 180 VAL A CA 1
ATOM 1317 C C . VAL A 1 180 ? -22.522 34.528 -34.956 1.00 44.50 180 VAL A C 1
ATOM 1319 O O . VAL A 1 180 ? -22.699 33.360 -34.624 1.00 44.50 180 VAL A O 1
ATOM 1322 N N . PHE A 1 181 ? -21.369 34.967 -35.476 1.00 42.31 181 PHE A N 1
ATOM 1323 C CA . PHE A 1 181 ? -20.266 34.082 -35.887 1.00 42.31 181 PHE A CA 1
ATOM 1324 C C . PHE A 1 181 ? -19.745 33.197 -34.741 1.00 42.31 181 PHE A C 1
ATOM 1326 O O . PHE A 1 181 ? -19.755 31.964 -34.844 1.00 42.31 181 PHE A O 1
ATOM 1333 N N . PHE A 1 182 ? -19.392 33.812 -33.605 1.00 47.38 182 PHE A N 1
ATOM 1334 C CA . PHE A 1 182 ? -18.961 33.086 -32.402 1.00 47.38 182 PHE A CA 1
ATOM 1335 C C . PHE A 1 182 ? -20.059 32.187 -31.812 1.00 47.38 182 PHE A C 1
ATOM 1337 O O . PHE A 1 182 ? -19.758 31.288 -31.034 1.00 47.38 182 PHE A O 1
ATOM 1344 N N . GLY A 1 183 ? -21.322 32.402 -32.195 1.00 42.91 183 GLY A N 1
ATOM 1345 C CA . GLY A 1 183 ? -22.470 31.623 -31.747 1.00 42.91 183 GLY A CA 1
ATOM 1346 C C . GLY A 1 183 ? -22.801 30.374 -32.570 1.00 42.91 183 GLY A C 1
ATOM 1347 O O . GLY A 1 183 ? -23.736 29.661 -32.209 1.00 42.91 183 GLY A O 1
ATOM 1348 N N . THR A 1 184 ? -22.090 30.128 -33.674 1.00 40.22 184 THR A N 1
ATOM 1349 C CA . THR A 1 184 ? -22.311 28.961 -34.551 1.00 40.22 184 THR A CA 1
ATOM 1350 C C . THR A 1 184 ? -21.155 27.966 -34.560 1.00 40.22 184 THR A C 1
ATOM 1352 O O . THR A 1 184 ? -21.406 26.771 -34.665 1.00 40.22 184 THR A O 1
ATOM 1355 N N . VAL A 1 185 ? -19.905 28.429 -34.436 1.00 38.66 185 VAL A N 1
ATOM 1356 C CA . VAL A 1 185 ? -18.720 27.543 -34.421 1.00 38.66 185 VAL A CA 1
ATOM 1357 C C . VAL A 1 185 ? -18.495 26.942 -33.032 1.00 38.66 185 VAL A C 1
ATOM 1359 O O . VAL A 1 185 ? -18.215 25.754 -32.902 1.00 38.66 185 VAL A O 1
ATOM 1362 N N . PHE A 1 186 ? -18.687 27.746 -31.986 1.00 38.16 186 PHE A N 1
ATOM 1363 C CA . PHE A 1 186 ? -18.834 27.246 -30.625 1.00 38.16 186 PHE A CA 1
ATOM 1364 C C . PHE A 1 186 ? -20.336 27.077 -30.367 1.00 38.16 186 PHE A C 1
ATOM 1366 O O . PHE A 1 186 ? -21.068 28.066 -30.478 1.00 38.16 186 PHE A O 1
ATOM 1373 N N . PRO A 1 187 ? -20.835 25.865 -30.049 1.00 34.47 187 PRO A N 1
ATOM 1374 C CA . PRO A 1 187 ? -22.248 25.683 -29.743 1.00 34.47 187 PRO A CA 1
ATOM 1375 C C . PRO A 1 187 ? -22.572 26.538 -28.520 1.00 34.47 187 PRO A C 1
ATOM 1377 O O . PRO A 1 187 ? -21.986 26.331 -27.457 1.00 34.47 187 PRO A O 1
ATOM 1380 N N . ARG A 1 188 ? -23.448 27.540 -28.689 1.00 40.09 188 ARG A N 1
ATOM 1381 C CA . ARG A 1 188 ? -23.716 28.555 -27.660 1.00 40.09 188 ARG A CA 1
ATOM 1382 C C . ARG A 1 188 ? -24.013 27.904 -26.311 1.00 40.09 188 ARG A C 1
ATOM 1384 O O . ARG A 1 188 ? -25.134 27.465 -26.062 1.00 40.09 188 ARG A O 1
ATOM 1391 N N . THR A 1 189 ? -23.050 28.006 -25.394 1.00 43.44 189 THR A N 1
ATOM 1392 C CA . THR A 1 189 ? -23.372 28.315 -24.003 1.00 43.44 189 THR A CA 1
ATOM 1393 C C . THR A 1 189 ? -24.330 29.492 -24.063 1.00 43.44 189 THR A C 1
ATOM 1395 O O . THR A 1 189 ? -23.953 30.574 -24.522 1.00 43.44 189 THR A O 1
ATOM 1398 N N . ALA A 1 190 ? -25.577 29.279 -23.660 1.00 43.97 190 ALA A N 1
ATOM 1399 C CA . ALA A 1 190 ? -26.552 30.342 -23.564 1.00 43.97 190 ALA A CA 1
ATOM 1400 C C . ALA A 1 190 ? -26.214 31.135 -22.299 1.00 43.97 190 ALA A C 1
ATOM 1402 O O . ALA A 1 190 ? -26.857 30.997 -21.261 1.00 43.97 190 ALA A O 1
ATOM 1403 N N . TYR A 1 191 ? -25.144 31.934 -22.384 1.00 44.91 191 TYR A N 1
ATOM 1404 C CA . TYR A 1 191 ? -24.827 32.919 -21.366 1.00 44.91 191 TYR A CA 1
ATOM 1405 C C . TYR A 1 191 ? -26.086 33.763 -21.167 1.00 44.91 191 TYR A C 1
ATOM 1407 O O . TYR A 1 191 ? -26.562 34.371 -22.133 1.00 44.91 191 TYR A O 1
ATOM 1415 N N . PRO A 1 192 ? -26.677 33.758 -19.961 1.00 52.78 192 PRO A N 1
ATOM 1416 C CA . PRO A 1 192 ? -27.810 34.617 -19.696 1.00 52.78 192 PRO A CA 1
ATOM 1417 C C . PRO A 1 192 ? -27.343 36.051 -19.904 1.00 52.78 192 PRO A C 1
ATOM 1419 O O . PRO A 1 192 ? -26.216 36.393 -19.542 1.00 52.78 192 PRO A O 1
ATOM 1422 N N . SER A 1 193 ? -28.186 36.856 -20.550 1.00 55.31 193 SER A N 1
ATOM 1423 C CA . SER A 1 193 ? -27.802 38.202 -20.973 1.00 55.31 193 SER A CA 1
ATOM 1424 C C . SER A 1 193 ? -27.181 38.982 -19.800 1.00 55.31 193 SER A C 1
ATOM 1426 O O . SER A 1 193 ? -27.717 38.925 -18.693 1.00 55.31 193 SER A O 1
ATOM 1428 N N . PRO A 1 194 ? -26.075 39.710 -20.024 1.00 61.03 194 PRO A N 1
ATOM 1429 C CA . PRO A 1 194 ? -25.277 40.377 -18.983 1.00 61.03 194 PRO A CA 1
ATOM 1430 C C . PRO A 1 194 ? -26.054 41.448 -18.202 1.00 61.03 194 PRO A C 1
ATOM 1432 O O . PRO A 1 194 ? -25.644 41.859 -17.123 1.00 61.03 194 PRO A O 1
ATOM 1435 N N . ASP A 1 195 ? -27.199 41.867 -18.736 1.00 67.25 195 ASP A N 1
ATOM 1436 C CA . ASP A 1 195 ? -28.125 42.821 -18.128 1.00 67.25 195 ASP A CA 1
ATOM 1437 C C . ASP A 1 195 ? -29.383 42.129 -17.536 1.00 67.25 195 ASP A C 1
ATOM 1439 O O . ASP A 1 195 ? -30.403 42.771 -17.280 1.00 67.25 195 ASP A O 1
ATOM 1443 N N . LYS A 1 196 ? -29.364 40.794 -17.358 1.00 83.38 196 LYS A N 1
ATOM 1444 C CA . LYS A 1 196 ? -30.502 40.000 -16.853 1.00 83.38 196 LYS A CA 1
ATOM 1445 C C . LYS A 1 196 ? -30.267 39.405 -15.472 1.00 83.38 196 LYS A C 1
ATOM 1447 O O . LYS A 1 196 ? -29.277 38.734 -15.202 1.00 83.38 196 LYS A O 1
ATOM 1452 N N . THR A 1 197 ? -31.262 39.590 -14.615 1.00 91.69 197 THR A N 1
ATOM 1453 C CA . THR A 1 197 ? -31.311 39.092 -13.241 1.00 91.69 197 THR A CA 1
ATOM 1454 C C . THR A 1 197 ? -32.583 38.262 -13.062 1.00 91.69 197 THR A C 1
ATOM 1456 O O . THR A 1 197 ? -33.459 38.244 -13.929 1.00 91.69 197 THR A O 1
ATOM 1459 N N . LEU A 1 198 ? -32.709 37.558 -11.933 1.00 93.12 198 LEU A N 1
ATOM 1460 C CA . LEU A 1 198 ? -33.938 36.806 -11.638 1.00 93.12 198 LEU A CA 1
ATOM 1461 C C . LEU A 1 198 ? -35.165 37.731 -11.530 1.00 93.12 198 LEU A C 1
ATOM 1463 O O . LEU A 1 198 ? -36.259 37.325 -11.911 1.00 93.12 198 LEU A O 1
ATOM 1467 N N . ALA A 1 199 ? -34.970 38.981 -11.090 1.00 92.00 199 ALA A N 1
ATOM 1468 C CA . ALA A 1 199 ? -36.007 40.008 -11.115 1.00 92.00 199 ALA A CA 1
ATOM 1469 C C . ALA A 1 199 ? -36.404 40.362 -12.558 1.00 92.00 199 ALA A C 1
ATOM 1471 O O . ALA A 1 199 ? -37.563 40.194 -12.922 1.00 92.00 199 ALA A O 1
ATOM 1472 N N . THR A 1 200 ? -35.452 40.758 -13.415 1.00 89.88 200 THR A N 1
ATOM 1473 C CA . THR A 1 200 ? -35.800 41.282 -14.749 1.00 89.88 200 THR A CA 1
ATOM 1474 C C . THR A 1 200 ? -36.357 40.235 -15.716 1.00 89.88 200 THR A C 1
ATOM 1476 O O . THR A 1 200 ? -37.083 40.615 -16.634 1.00 89.88 200 THR A O 1
ATOM 1479 N N . LEU A 1 201 ? -36.086 38.936 -15.513 1.00 90.06 201 LEU A N 1
ATOM 1480 C CA . LEU A 1 201 ? -36.805 37.868 -16.223 1.00 90.06 201 LEU A CA 1
ATOM 1481 C C . LEU A 1 201 ? -38.196 37.594 -15.637 1.00 90.06 201 LEU A C 1
ATOM 1483 O O . LEU A 1 201 ? -39.140 37.420 -16.404 1.00 90.06 201 LEU A O 1
ATOM 1487 N N . PHE A 1 202 ? -38.365 37.597 -14.309 1.00 94.12 202 PHE A N 1
ATOM 1488 C CA . PHE A 1 202 ? -39.697 37.487 -13.705 1.00 94.12 202 PHE A CA 1
ATOM 1489 C C . PHE A 1 202 ? -40.605 38.640 -14.164 1.00 94.12 202 PHE A C 1
ATOM 1491 O O . PHE A 1 202 ? -41.734 38.405 -14.582 1.00 94.12 202 PHE A O 1
ATOM 1498 N N . ASP A 1 203 ? -40.081 39.865 -14.218 1.00 90.75 203 ASP A N 1
ATOM 1499 C CA . ASP A 1 203 ? -40.794 41.051 -14.708 1.00 90.75 203 ASP A CA 1
ATOM 1500 C C . ASP A 1 203 ? -41.103 40.988 -16.222 1.00 90.75 203 ASP A C 1
ATOM 1502 O O . ASP A 1 203 ? -41.951 41.733 -16.717 1.00 90.75 203 ASP A O 1
ATOM 1506 N N . GLU A 1 204 ? -40.439 40.118 -16.993 1.00 90.50 204 GLU A N 1
ATOM 1507 C CA . GLU A 1 204 ? -40.813 39.788 -18.380 1.00 90.50 204 GLU A CA 1
ATOM 1508 C C . GLU A 1 204 ? -41.924 38.737 -18.437 1.00 90.50 204 GLU A C 1
ATOM 1510 O O . GLU A 1 204 ? -42.886 38.919 -19.183 1.00 90.50 204 GLU A O 1
ATOM 1515 N N . VAL A 1 205 ? -41.857 37.700 -17.599 1.00 92.25 205 VAL A N 1
ATOM 1516 C CA . VAL A 1 205 ? -42.918 36.689 -17.469 1.00 92.25 205 VAL A CA 1
ATOM 1517 C C . VAL A 1 205 ? -44.227 37.317 -16.979 1.00 92.25 205 VAL A C 1
ATOM 1519 O O . VAL A 1 205 ? -45.277 37.055 -17.561 1.00 92.25 205 VAL A O 1
ATOM 1522 N N . VAL A 1 206 ? -44.177 38.222 -15.995 1.00 93.50 206 VAL A N 1
ATOM 1523 C CA . VAL A 1 206 ? -45.342 38.992 -15.522 1.00 93.50 206 VAL A CA 1
ATOM 1524 C C . VAL A 1 206 ? -45.940 39.853 -16.637 1.00 93.50 206 VAL A C 1
ATOM 1526 O O . VAL A 1 206 ? -47.155 40.000 -16.700 1.00 93.50 206 VAL A O 1
ATOM 1529 N N . ARG A 1 207 ? -45.129 40.412 -17.545 1.00 91.00 207 ARG A N 1
ATOM 1530 C CA . ARG A 1 207 ? -45.642 41.175 -18.699 1.00 91.00 207 ARG A CA 1
ATOM 1531 C C . ARG A 1 207 ? -46.224 40.283 -19.798 1.00 91.00 207 ARG A C 1
ATOM 1533 O O . ARG A 1 207 ? -47.143 40.721 -20.483 1.00 91.00 207 ARG A O 1
ATOM 1540 N N . ALA A 1 208 ? -45.714 39.063 -19.963 1.00 91.69 208 ALA A N 1
ATOM 1541 C CA . ALA A 1 208 ? -46.194 38.105 -20.959 1.00 91.69 208 ALA A CA 1
ATOM 1542 C C . ALA A 1 208 ? -47.470 37.362 -20.520 1.00 91.69 208 ALA A C 1
ATOM 1544 O O . ALA A 1 208 ? -48.378 37.171 -21.328 1.00 91.69 208 ALA A O 1
ATOM 1545 N N . PHE A 1 209 ? -47.553 36.966 -19.246 1.00 92.44 209 PHE A N 1
ATOM 1546 C CA . PHE A 1 209 ? -48.611 36.109 -18.700 1.00 92.44 209 PHE A CA 1
ATOM 1547 C C . PHE A 1 209 ? -49.216 36.655 -17.384 1.00 92.44 209 PHE A C 1
ATOM 1549 O O . PHE A 1 209 ? -49.385 35.892 -16.433 1.00 92.44 209 PHE A O 1
ATOM 1556 N N . PRO A 1 210 ? -49.564 37.957 -17.286 1.00 90.00 210 PRO A N 1
ATOM 1557 C CA . PRO A 1 210 ? -49.907 38.607 -16.013 1.00 90.00 210 PRO A CA 1
ATOM 1558 C C . PRO A 1 210 ? -51.065 37.936 -15.271 1.00 90.00 210 PRO A C 1
ATOM 1560 O O . PRO A 1 210 ? -51.036 37.821 -14.049 1.00 90.00 210 PRO A O 1
ATOM 1563 N N . ASP A 1 211 ? -52.080 37.497 -16.009 1.00 91.19 211 ASP A N 1
ATOM 1564 C CA . ASP A 1 211 ? -53.329 36.972 -15.454 1.00 91.19 211 ASP A CA 1
ATOM 1565 C C . ASP A 1 211 ? -53.346 35.429 -15.398 1.00 91.19 211 ASP A C 1
ATOM 1567 O O . ASP A 1 211 ? -54.355 34.828 -15.036 1.00 91.19 211 ASP A O 1
ATOM 1571 N N . ALA A 1 212 ? -52.222 34.775 -15.727 1.00 93.19 212 ALA A N 1
ATOM 1572 C CA . ALA A 1 212 ? -52.032 33.342 -15.517 1.00 93.19 212 ALA A CA 1
ATOM 1573 C C . ALA A 1 212 ? -51.715 33.039 -14.041 1.00 93.19 212 ALA A C 1
ATOM 1575 O O . ALA A 1 212 ? -51.091 33.845 -13.346 1.00 93.19 212 ALA A O 1
ATOM 1576 N N . THR A 1 213 ? -52.129 31.865 -13.558 1.00 96.06 213 THR A N 1
ATOM 1577 C CA . THR A 1 213 ? -51.866 31.405 -12.186 1.00 96.06 213 THR A CA 1
ATOM 1578 C C . THR A 1 213 ? -50.381 31.109 -11.980 1.00 96.06 213 THR A C 1
ATOM 1580 O O . THR A 1 213 ? -49.885 30.090 -12.451 1.00 96.06 213 THR A O 1
ATOM 1583 N N . ALA A 1 214 ? -49.690 31.964 -11.227 1.00 95.44 214 ALA A N 1
ATOM 1584 C CA . ALA A 1 214 ? -48.273 31.792 -10.912 1.00 95.44 214 ALA A CA 1
ATOM 1585 C C . ALA A 1 214 ? -48.048 30.783 -9.781 1.00 95.44 214 ALA A C 1
ATOM 1587 O O . ALA A 1 214 ? -47.088 30.017 -9.815 1.00 95.44 214 ALA A O 1
ATOM 1588 N N . VAL A 1 215 ? -48.914 30.791 -8.760 1.00 96.50 215 VAL A N 1
ATOM 1589 C CA . VAL A 1 215 ? -48.728 29.968 -7.557 1.00 96.50 215 VAL A CA 1
ATOM 1590 C C . VAL A 1 215 ? -50.053 29.533 -6.920 1.00 96.50 215 VAL A C 1
ATOM 1592 O O . VAL A 1 215 ? -50.979 30.337 -6.787 1.00 96.50 215 VAL A O 1
ATOM 1595 N N . THR A 1 216 ? -50.119 28.271 -6.488 1.00 94.88 216 THR A N 1
ATOM 1596 C CA . THR A 1 216 ? -51.171 27.712 -5.619 1.00 94.88 216 THR A CA 1
ATOM 1597 C C . THR A 1 216 ? -50.571 27.113 -4.347 1.00 94.88 216 THR A C 1
ATOM 1599 O O . THR A 1 216 ? -49.429 26.664 -4.337 1.00 94.88 216 THR A O 1
ATOM 1602 N N . CYS A 1 217 ? -51.327 27.134 -3.250 1.00 92.00 217 CYS A N 1
ATOM 1603 C CA . CYS A 1 217 ? -50.977 26.512 -1.973 1.00 92.00 217 CYS A CA 1
ATOM 1604 C C . CYS A 1 217 ? -52.272 26.222 -1.196 1.00 92.00 217 CYS A C 1
ATOM 1606 O O . CYS A 1 217 ? -52.817 27.107 -0.527 1.00 92.00 217 CYS A O 1
ATOM 1608 N N . GLY A 1 218 ? -52.808 25.006 -1.328 1.00 85.94 218 GLY A N 1
ATOM 1609 C CA . GLY A 1 218 ? -54.156 24.685 -0.846 1.00 85.94 218 GLY A CA 1
ATOM 1610 C C . GLY A 1 218 ? -55.199 25.651 -1.441 1.00 85.94 218 GLY A C 1
ATOM 1611 O O . GLY A 1 218 ? -55.202 25.849 -2.655 1.00 85.94 218 GLY A O 1
ATOM 1612 N N . PRO A 1 219 ? -56.056 26.309 -0.634 1.00 81.56 219 PRO A N 1
ATOM 1613 C CA . PRO A 1 219 ? -57.050 27.258 -1.144 1.00 81.56 219 PRO A CA 1
ATOM 1614 C C . PRO A 1 219 ? -56.456 28.601 -1.614 1.00 81.56 219 PRO A C 1
ATOM 1616 O O . PRO A 1 219 ? -57.163 29.397 -2.231 1.00 81.56 219 PRO A O 1
ATOM 1619 N N . ALA A 1 220 ? -55.186 28.902 -1.316 1.00 88.06 220 ALA A N 1
ATOM 1620 C CA . ALA A 1 220 ? -54.560 30.160 -1.713 1.00 88.06 220 ALA A CA 1
ATOM 1621 C C . ALA A 1 220 ? -54.032 30.077 -3.153 1.00 88.06 220 ALA A C 1
ATOM 1623 O O . ALA A 1 220 ? -53.195 29.235 -3.464 1.00 88.06 220 ALA A O 1
ATOM 1624 N N . THR A 1 221 ? -54.485 30.986 -4.016 1.00 93.25 221 THR A N 1
ATOM 1625 C CA . THR A 1 221 ? -54.067 31.108 -5.424 1.00 93.25 221 THR A CA 1
ATOM 1626 C C . THR A 1 221 ? -53.652 32.550 -5.702 1.00 93.25 221 THR A C 1
ATOM 1628 O O . THR A 1 221 ? -54.310 33.460 -5.201 1.00 93.25 221 THR A O 1
ATOM 1631 N N . LEU A 1 222 ? -52.597 32.772 -6.495 1.00 95.25 222 LEU A N 1
ATOM 1632 C CA . LEU A 1 222 ? -52.236 34.093 -7.029 1.00 95.25 222 LEU A CA 1
ATOM 1633 C C . LEU A 1 222 ? -51.900 34.019 -8.522 1.00 95.25 222 LEU A C 1
ATOM 1635 O O . LEU A 1 222 ? -51.198 33.109 -8.977 1.00 95.25 222 LEU A O 1
ATOM 1639 N N . THR A 1 223 ? -52.341 35.027 -9.268 1.00 96.88 223 THR A N 1
ATOM 1640 C CA . THR A 1 223 ? -51.836 35.321 -10.617 1.00 96.88 223 THR A CA 1
ATOM 1641 C C . THR A 1 223 ? -50.429 35.925 -10.578 1.00 96.88 223 THR A C 1
ATOM 1643 O O . THR A 1 223 ? -49.990 36.434 -9.542 1.00 96.88 223 THR A O 1
ATOM 1646 N N . TYR A 1 224 ? -49.719 35.921 -11.712 1.00 96.06 224 TYR A N 1
ATOM 1647 C CA . TYR A 1 224 ? -48.425 36.608 -11.842 1.00 96.06 224 TYR A CA 1
ATOM 1648 C C . TYR A 1 224 ? -48.513 38.087 -11.445 1.00 96.06 224 TYR A C 1
ATOM 1650 O O . TYR A 1 224 ? -47.663 38.565 -10.701 1.00 96.06 224 TYR A O 1
ATOM 1658 N N . ARG A 1 225 ? -49.571 38.794 -11.859 1.00 94.00 225 ARG A N 1
ATOM 1659 C CA . ARG A 1 225 ? -49.838 40.203 -11.530 1.00 94.00 225 ARG A CA 1
ATOM 1660 C C . ARG A 1 225 ? -50.008 40.439 -10.026 1.00 94.00 225 ARG A C 1
ATOM 1662 O O . ARG A 1 225 ? -49.515 41.431 -9.495 1.00 94.00 225 ARG A O 1
ATOM 1669 N N . GLU A 1 226 ? -50.706 39.552 -9.322 1.00 95.06 226 GLU A N 1
ATOM 1670 C CA . GLU A 1 226 ? -50.906 39.681 -7.872 1.00 95.06 226 GLU A CA 1
ATOM 1671 C C . GLU A 1 226 ? -49.647 39.327 -7.077 1.00 95.06 226 GLU A C 1
ATOM 1673 O O . GLU A 1 226 ? -49.341 39.984 -6.079 1.00 95.06 226 GLU A O 1
ATOM 1678 N N . LEU A 1 227 ? -48.915 38.303 -7.524 1.00 95.44 227 LEU A N 1
ATOM 1679 C CA . LEU A 1 227 ? -47.625 37.912 -6.965 1.00 95.44 227 LEU A CA 1
ATOM 1680 C C . LEU A 1 227 ? -46.596 39.042 -7.134 1.00 95.44 227 LEU A C 1
ATOM 1682 O O . LEU A 1 227 ? -45.916 39.407 -6.174 1.00 95.44 227 LEU A O 1
ATOM 1686 N N . ASP A 1 228 ? -46.566 39.655 -8.319 1.00 94.38 228 ASP A N 1
ATOM 1687 C CA . ASP A 1 228 ? -45.774 40.836 -8.647 1.00 94.38 228 ASP A CA 1
ATOM 1688 C C . ASP A 1 228 ? -46.064 41.996 -7.687 1.00 94.38 228 ASP A C 1
ATOM 1690 O O . ASP A 1 228 ? -45.191 42.379 -6.907 1.00 94.38 228 ASP A O 1
ATOM 1694 N N . VAL A 1 229 ? -47.317 42.464 -7.635 1.00 92.81 229 VAL A N 1
ATOM 1695 C CA . VAL A 1 229 ? -47.758 43.578 -6.775 1.00 92.81 229 VAL A CA 1
ATOM 1696 C C . VAL A 1 229 ? -47.430 43.349 -5.295 1.00 92.81 229 VAL A C 1
ATOM 1698 O O . VAL A 1 229 ? -47.004 44.282 -4.606 1.00 92.81 229 VAL A O 1
ATOM 1701 N N . ARG A 1 230 ? -47.596 42.120 -4.785 1.00 94.00 230 ARG A N 1
ATOM 1702 C CA . ARG A 1 230 ? -47.228 41.771 -3.400 1.00 94.00 230 ARG A CA 1
ATOM 1703 C C . ARG A 1 230 ? -45.711 41.795 -3.193 1.00 94.00 230 ARG A C 1
ATOM 1705 O O . ARG A 1 230 ? -45.248 42.370 -2.208 1.00 94.00 230 ARG A O 1
ATOM 1712 N N . SER A 1 231 ? -44.938 41.225 -4.120 1.00 95.00 231 SER A N 1
ATOM 1713 C CA . SER A 1 231 ? -43.471 41.208 -4.037 1.00 95.00 231 SER A CA 1
ATOM 1714 C C . SER A 1 231 ? -42.865 42.615 -4.121 1.00 95.00 231 SER A C 1
ATOM 1716 O O . SER A 1 231 ? -41.983 42.942 -3.330 1.00 95.00 231 SER A O 1
ATOM 1718 N N . ASN A 1 232 ? -43.400 43.492 -4.978 1.00 94.44 232 ASN A N 1
ATOM 1719 C CA . ASN A 1 232 ? -42.951 44.877 -5.138 1.00 94.44 232 ASN A CA 1
ATOM 1720 C C . ASN A 1 232 ? -43.157 45.706 -3.858 1.00 94.44 232 ASN A C 1
ATOM 1722 O O . ASN A 1 232 ? -42.261 46.435 -3.428 1.00 94.44 232 ASN A O 1
ATOM 1726 N N . ARG A 1 233 ? -44.315 45.564 -3.195 1.00 94.69 233 ARG A N 1
ATOM 1727 C CA . ARG A 1 233 ? -44.592 46.228 -1.907 1.00 94.69 233 ARG A CA 1
ATOM 1728 C C . ARG A 1 233 ? -43.566 45.854 -0.843 1.00 94.69 233 ARG A C 1
ATOM 1730 O O . ARG A 1 233 ? -43.026 46.721 -0.155 1.00 94.69 233 ARG A O 1
ATOM 1737 N N . LEU A 1 234 ? -43.277 44.563 -0.724 1.00 95.12 234 LEU A N 1
ATOM 1738 C CA . LEU A 1 234 ? -42.311 44.048 0.239 1.00 95.12 234 LEU A CA 1
ATOM 1739 C C . LEU A 1 234 ? -40.863 44.410 -0.142 1.00 95.12 234 LEU A C 1
ATOM 1741 O O . LEU A 1 234 ? -40.082 44.756 0.743 1.00 95.12 234 LEU A O 1
ATOM 1745 N N . ALA A 1 235 ? -40.532 44.456 -1.436 1.00 93.44 235 ALA A N 1
ATOM 1746 C CA . ALA A 1 235 ? -39.247 44.942 -1.937 1.00 93.44 235 ALA A CA 1
ATOM 1747 C C . ALA A 1 235 ? -39.009 46.412 -1.552 1.00 93.44 235 ALA A C 1
ATOM 1749 O O . ALA A 1 235 ? -37.972 46.720 -0.968 1.00 93.44 235 ALA A O 1
ATOM 1750 N N . ARG A 1 236 ? -39.994 47.307 -1.738 1.00 93.06 236 ARG A N 1
ATOM 1751 C CA . ARG A 1 236 ? -39.901 48.703 -1.259 1.00 93.06 236 ARG A CA 1
ATOM 1752 C C . ARG A 1 236 ? -39.705 48.793 0.256 1.00 93.06 236 ARG A C 1
ATOM 1754 O O . ARG A 1 236 ? -38.979 49.665 0.732 1.00 93.06 236 ARG A O 1
ATOM 1761 N N . ARG A 1 237 ? -40.290 47.875 1.038 1.00 93.25 237 ARG A N 1
ATOM 1762 C CA . ARG A 1 237 ? -40.081 47.822 2.498 1.00 93.25 237 ARG A CA 1
ATOM 1763 C C . ARG A 1 237 ? -38.664 47.382 2.892 1.00 93.25 237 ARG A C 1
ATOM 1765 O O . ARG A 1 237 ? -38.175 47.841 3.924 1.00 93.25 237 ARG A O 1
ATOM 1772 N N . LEU A 1 238 ? -38.025 46.529 2.090 1.00 94.38 238 LEU A N 1
ATOM 1773 C CA . LEU A 1 238 ? -36.627 46.109 2.245 1.00 94.38 238 LEU A CA 1
ATOM 1774 C C . LEU A 1 238 ? -35.654 47.213 1.797 1.00 94.38 238 LEU A C 1
ATOM 1776 O O . LEU A 1 238 ? -34.744 47.565 2.543 1.00 94.38 238 LEU A O 1
ATOM 1780 N N . ILE A 1 239 ? -35.891 47.831 0.640 1.00 92.81 239 ILE A N 1
ATOM 1781 C CA . ILE A 1 239 ? -35.130 48.987 0.139 1.00 92.81 239 ILE A CA 1
ATOM 1782 C C . ILE A 1 239 ? -35.127 50.122 1.174 1.00 92.81 239 ILE A C 1
ATOM 1784 O O . ILE A 1 239 ? -34.069 50.606 1.569 1.00 92.81 239 ILE A O 1
ATOM 1788 N N . ALA A 1 240 ? -36.291 50.463 1.740 1.00 88.56 240 ALA A N 1
ATOM 1789 C CA . ALA A 1 240 ? -36.423 51.461 2.809 1.00 88.56 240 ALA A CA 1
ATOM 1790 C C . ALA A 1 240 ? -35.787 51.053 4.164 1.00 88.56 240 ALA A C 1
ATOM 1792 O O . ALA A 1 240 ? -35.851 51.813 5.132 1.00 88.56 240 ALA A O 1
ATOM 1793 N N . ARG A 1 241 ? -35.196 49.854 4.262 1.00 89.06 241 ARG A N 1
ATOM 1794 C CA . ARG A 1 241 ? -34.345 49.388 5.373 1.00 89.06 241 ARG A CA 1
ATOM 1795 C C . ARG A 1 241 ? -32.848 49.386 5.023 1.00 89.06 241 ARG A C 1
ATOM 1797 O O . ARG A 1 241 ? -32.055 49.026 5.886 1.00 89.06 241 ARG A O 1
ATOM 1804 N N . GLY A 1 242 ? -32.469 49.783 3.807 1.00 89.94 242 GLY A N 1
ATOM 1805 C CA . GLY A 1 242 ? -31.091 49.748 3.307 1.00 89.94 242 GLY A CA 1
ATOM 1806 C C . GLY A 1 242 ? -30.697 48.442 2.608 1.00 89.94 242 GLY A C 1
ATOM 1807 O O . GLY A 1 242 ? -29.520 48.247 2.330 1.00 89.94 242 GLY A O 1
ATOM 1808 N N . ILE A 1 243 ? -31.647 47.546 2.313 1.00 94.44 243 ILE A N 1
ATOM 1809 C CA . ILE A 1 243 ? -31.358 46.300 1.590 1.00 94.44 243 ILE A CA 1
ATOM 1810 C C . ILE A 1 243 ? -31.125 46.587 0.103 1.00 94.44 243 ILE A C 1
ATOM 1812 O O . ILE A 1 243 ? -31.934 47.249 -0.545 1.00 94.44 243 ILE A O 1
ATOM 1816 N N . GLY A 1 244 ? -30.050 46.016 -0.435 1.00 91.88 244 GLY A N 1
ATOM 1817 C CA . GLY A 1 244 ? -29.723 46.005 -1.858 1.00 91.88 244 GLY A CA 1
ATOM 1818 C C . GLY A 1 244 ? -28.667 44.939 -2.174 1.00 91.88 244 GLY A C 1
ATOM 1819 O O . GLY A 1 244 ? -28.436 44.064 -1.333 1.00 91.88 244 GLY A O 1
ATOM 1820 N N . PRO A 1 245 ? -27.994 45.027 -3.336 1.00 92.38 245 PRO A N 1
ATOM 1821 C CA . PRO A 1 245 ? -26.878 44.162 -3.721 1.00 92.38 245 PRO A CA 1
ATOM 1822 C C . PRO A 1 245 ? -25.924 43.788 -2.580 1.00 92.38 245 PRO A C 1
ATOM 1824 O O . PRO A 1 245 ? -25.579 44.613 -1.734 1.00 92.38 245 PRO A O 1
ATOM 1827 N N . GLU A 1 246 ? -25.520 42.515 -2.573 1.00 92.31 246 GLU A N 1
ATOM 1828 C CA . GLU A 1 246 ? -24.652 41.863 -1.574 1.00 92.31 246 GLU A CA 1
ATOM 1829 C C . GLU A 1 246 ? -25.189 41.777 -0.129 1.00 92.31 246 GLU A C 1
ATOM 1831 O O . GLU A 1 246 ? -24.578 41.095 0.693 1.00 92.31 246 GLU A O 1
ATOM 1836 N N . HIS A 1 247 ? -26.348 42.360 0.197 1.00 93.06 247 HIS A N 1
ATOM 1837 C CA . HIS A 1 247 ? -26.981 42.141 1.502 1.00 93.06 247 HIS A CA 1
ATOM 1838 C C . HIS A 1 247 ? -27.683 40.783 1.549 1.00 93.06 247 HIS A C 1
ATOM 1840 O O . HIS A 1 247 ? -28.486 40.460 0.673 1.00 93.06 247 HIS A O 1
ATOM 1846 N N . VAL A 1 248 ? -27.448 40.017 2.617 1.00 96.00 248 VAL A N 1
ATOM 1847 C CA . VAL A 1 248 ? -28.209 38.794 2.904 1.00 96.00 248 VAL A CA 1
ATOM 1848 C C . VAL A 1 248 ? -29.469 39.146 3.700 1.00 96.00 248 VAL A C 1
ATOM 1850 O O . VAL A 1 248 ? -29.404 39.893 4.680 1.00 96.00 248 VAL A O 1
ATOM 1853 N N . VAL A 1 249 ? -30.617 38.586 3.312 1.00 96.62 249 VAL A N 1
ATOM 1854 C CA . VAL A 1 249 ? -31.884 38.672 4.060 1.00 96.62 249 VAL A CA 1
ATOM 1855 C C . VAL A 1 249 ? -32.407 37.266 4.321 1.00 96.62 249 VAL A C 1
ATOM 1857 O O . VAL A 1 249 ? -32.570 36.480 3.391 1.00 96.62 249 VAL A O 1
ATOM 1860 N N . ALA A 1 250 ? -32.684 36.938 5.581 1.00 95.69 250 ALA A N 1
ATOM 1861 C CA . ALA A 1 250 ? -33.212 35.626 5.937 1.00 95.69 250 ALA A CA 1
ATOM 1862 C C . ALA A 1 250 ? -34.730 35.536 5.712 1.00 95.69 250 ALA A C 1
ATOM 1864 O O . ALA A 1 250 ? -35.447 36.522 5.880 1.00 95.69 250 ALA A O 1
ATOM 1865 N N . VAL A 1 251 ? -35.231 34.346 5.370 1.00 95.19 251 VAL A N 1
ATOM 1866 C CA . VAL A 1 251 ? -36.668 34.067 5.208 1.00 95.19 251 VAL A CA 1
ATOM 1867 C C . VAL A 1 251 ? -37.061 32.860 6.045 1.00 95.19 251 VAL A C 1
ATOM 1869 O O . VAL A 1 251 ? -36.668 31.734 5.731 1.00 95.19 251 VAL A O 1
ATOM 1872 N N . ALA A 1 252 ? -37.876 33.105 7.069 1.00 92.56 252 ALA A N 1
ATOM 1873 C CA . ALA A 1 252 ? -38.448 32.095 7.948 1.00 92.56 252 ALA A CA 1
ATOM 1874 C C . ALA A 1 252 ? -39.977 32.120 7.850 1.00 92.56 252 ALA A C 1
ATOM 1876 O O . ALA A 1 252 ? -40.664 32.803 8.610 1.00 92.56 252 ALA A O 1
ATOM 1877 N N . LEU A 1 253 ? -40.509 31.378 6.875 1.00 89.38 253 LEU A N 1
ATOM 1878 C CA . LEU A 1 253 ? -41.940 31.257 6.602 1.00 89.38 253 LEU A CA 1
ATOM 1879 C C . LEU A 1 253 ? -42.293 29.800 6.269 1.00 89.38 253 LEU A C 1
ATOM 1881 O O . LEU A 1 253 ? -41.541 29.150 5.544 1.00 89.38 253 LEU A O 1
ATOM 1885 N N . PRO A 1 254 ? -43.441 29.275 6.735 1.00 85.06 254 PRO A N 1
ATOM 1886 C CA . PRO A 1 254 ? -43.940 27.997 6.248 1.00 85.06 254 PRO A CA 1
ATOM 1887 C C . PRO A 1 254 ? -44.224 28.089 4.744 1.00 85.06 254 PRO A C 1
ATOM 1889 O O . PRO A 1 254 ? -44.555 29.164 4.224 1.00 85.06 254 PRO A O 1
ATOM 1892 N N . ARG A 1 255 ? -44.129 26.949 4.052 1.00 86.44 255 ARG A N 1
ATOM 1893 C CA . ARG A 1 255 ? -44.483 26.829 2.631 1.00 86.44 255 ARG A CA 1
ATOM 1894 C C . ARG A 1 255 ? -45.880 27.408 2.393 1.00 86.44 255 ARG A C 1
ATOM 1896 O O . ARG A 1 255 ? -46.852 26.971 3.000 1.00 86.44 255 ARG A O 1
ATOM 1903 N N . SER A 1 256 ? -45.941 28.466 1.593 1.00 88.56 256 SER A N 1
ATOM 1904 C CA . SER A 1 256 ? -47.125 29.304 1.402 1.00 88.56 256 SER A CA 1
ATOM 1905 C C . SER A 1 256 ? -46.924 30.226 0.198 1.00 88.56 256 SER A C 1
ATOM 1907 O O . SER A 1 256 ? -45.794 30.432 -0.251 1.00 88.56 256 SER A O 1
ATOM 1909 N N . VAL A 1 257 ? -47.992 30.864 -0.288 1.00 90.38 257 VAL A N 1
ATOM 1910 C CA . VAL A 1 257 ? -47.864 31.949 -1.280 1.00 90.38 257 VAL A CA 1
ATOM 1911 C C . VAL A 1 257 ? -47.020 33.122 -0.752 1.00 90.38 257 VAL A C 1
ATOM 1913 O O . VAL A 1 257 ? -46.325 33.780 -1.521 1.00 90.38 257 VAL A O 1
ATOM 1916 N N . ASP A 1 258 ? -47.018 33.354 0.566 1.00 91.56 258 ASP A N 1
ATOM 1917 C CA . ASP A 1 258 ? -46.252 34.429 1.207 1.00 91.56 258 ASP A CA 1
ATOM 1918 C C . ASP A 1 258 ? -44.739 34.155 1.224 1.00 91.56 258 ASP A C 1
ATOM 1920 O O . ASP A 1 258 ? -43.948 35.094 1.148 1.00 91.56 258 ASP A O 1
ATOM 1924 N N . LEU A 1 259 ? -44.325 32.882 1.262 1.00 93.12 259 LEU A N 1
ATOM 1925 C CA . LEU A 1 259 ? -42.927 32.486 1.067 1.00 93.12 259 LEU A CA 1
ATOM 1926 C C . LEU A 1 259 ? -42.436 32.885 -0.334 1.00 93.12 259 LEU A C 1
ATOM 1928 O O . LEU A 1 259 ? -41.365 33.473 -0.469 1.00 93.12 259 LEU A O 1
ATOM 1932 N N . VAL A 1 260 ? -43.235 32.623 -1.372 1.00 95.06 260 VAL A N 1
ATOM 1933 C CA . VAL A 1 260 ? -42.890 32.980 -2.759 1.00 95.06 260 VAL A CA 1
ATOM 1934 C C . VAL A 1 260 ? -42.833 34.505 -2.933 1.00 95.06 260 VAL A C 1
ATOM 1936 O O . VAL A 1 260 ? -41.882 35.021 -3.522 1.00 95.06 260 VAL A O 1
ATOM 1939 N N . VAL A 1 261 ? -43.777 35.242 -2.329 1.00 94.94 261 VAL A N 1
ATOM 1940 C CA . VAL A 1 261 ? -43.740 36.716 -2.232 1.00 94.94 261 VAL A CA 1
ATOM 1941 C C . VAL A 1 261 ? -42.451 37.206 -1.557 1.00 94.94 261 VAL A C 1
ATOM 1943 O O . VAL A 1 261 ? -41.825 38.138 -2.058 1.00 94.94 261 VAL A O 1
ATOM 1946 N N . ALA A 1 262 ? -42.038 36.590 -0.445 1.00 95.50 262 ALA A N 1
ATOM 1947 C CA . ALA A 1 262 ? -40.846 36.973 0.314 1.00 95.50 262 ALA A CA 1
ATOM 1948 C C . ALA A 1 262 ? -39.539 36.760 -0.468 1.00 95.50 262 ALA A C 1
ATOM 1950 O O . ALA A 1 262 ? -38.685 37.648 -0.493 1.00 95.50 262 ALA A O 1
ATOM 1951 N N . LEU A 1 263 ? -39.401 35.616 -1.146 1.00 96.31 263 LEU A N 1
ATOM 1952 C CA . LEU A 1 263 ? -38.230 35.300 -1.970 1.00 96.31 263 LEU A CA 1
ATOM 1953 C C . LEU A 1 263 ? -38.115 36.254 -3.171 1.00 96.31 263 LEU A C 1
ATOM 1955 O O . LEU A 1 263 ? -37.048 36.827 -3.400 1.00 96.31 263 LEU A O 1
ATOM 1959 N N . LEU A 1 264 ? -39.221 36.504 -3.884 1.00 95.06 264 LEU A N 1
ATOM 1960 C CA . LEU A 1 264 ? -39.263 37.484 -4.978 1.00 95.06 264 LEU A CA 1
ATOM 1961 C C . LEU A 1 264 ? -38.966 38.908 -4.493 1.00 95.06 264 LEU A C 1
ATOM 1963 O O . LEU A 1 264 ? -38.240 39.637 -5.161 1.00 95.06 264 LEU A O 1
ATOM 1967 N N . ALA A 1 265 ? -39.477 39.309 -3.328 1.00 95.25 265 ALA A N 1
ATOM 1968 C CA . ALA A 1 265 ? -39.256 40.647 -2.783 1.00 95.25 265 ALA A CA 1
ATOM 1969 C C . ALA A 1 265 ? -37.784 40.934 -2.451 1.00 95.25 265 ALA A C 1
ATOM 1971 O O . ALA A 1 265 ? -37.309 42.041 -2.699 1.00 95.25 265 ALA A O 1
ATOM 1972 N N . ILE A 1 266 ? -37.050 39.946 -1.927 1.00 96.88 266 ILE A N 1
ATOM 1973 C CA . ILE A 1 266 ? -35.607 40.068 -1.669 1.00 96.88 266 ILE A CA 1
ATOM 1974 C C . ILE A 1 266 ? -34.842 40.209 -2.988 1.00 96.88 266 ILE A C 1
ATOM 1976 O O . ILE A 1 266 ? -34.079 41.161 -3.153 1.00 96.88 266 ILE A O 1
ATOM 1980 N N . ILE A 1 267 ? -35.129 39.329 -3.951 1.00 96.12 267 ILE A N 1
ATOM 1981 C CA . ILE A 1 267 ? -34.545 39.353 -5.300 1.00 96.12 267 ILE A CA 1
ATOM 1982 C C . ILE A 1 267 ? -34.818 40.688 -6.010 1.00 96.12 267 ILE A C 1
ATOM 1984 O O . ILE A 1 267 ? -33.928 41.230 -6.659 1.00 96.12 267 ILE A O 1
ATOM 1988 N N . LYS A 1 268 ? -36.016 41.263 -5.849 1.00 94.06 268 LYS A N 1
ATOM 1989 C CA . LYS A 1 268 ? -36.393 42.564 -6.425 1.00 94.06 268 LYS A CA 1
ATOM 1990 C C . LYS A 1 268 ? -35.813 43.766 -5.688 1.00 94.06 268 LYS A C 1
ATOM 1992 O O . LYS A 1 268 ? -35.530 44.766 -6.343 1.00 94.06 268 LYS A O 1
ATOM 1997 N N . ALA A 1 269 ? -35.586 43.680 -4.377 1.00 94.12 269 ALA A N 1
ATOM 1998 C CA . ALA A 1 269 ? -34.766 44.651 -3.648 1.00 94.12 269 ALA A CA 1
ATOM 1999 C C . ALA A 1 269 ? -33.277 44.559 -4.041 1.00 94.12 269 ALA A C 1
ATOM 2001 O O . ALA A 1 269 ? -32.530 45.515 -3.859 1.00 94.12 269 ALA A O 1
ATOM 2002 N N . GLY A 1 270 ? -32.857 43.424 -4.609 1.00 92.25 270 GLY A N 1
ATOM 2003 C CA . GLY A 1 270 ? -31.483 43.137 -5.014 1.00 92.25 270 GLY A CA 1
ATOM 2004 C C . GLY A 1 270 ? -30.633 42.457 -3.941 1.00 92.25 270 GLY A C 1
ATOM 2005 O O . GLY A 1 270 ? -29.430 42.316 -4.128 1.00 92.25 270 GLY A O 1
ATOM 2006 N N . GLY A 1 271 ? -31.234 42.045 -2.823 1.00 92.75 271 GLY A N 1
ATOM 2007 C CA . GLY A 1 271 ? -30.551 41.241 -1.811 1.00 92.75 271 GLY A CA 1
ATOM 2008 C C . GLY A 1 271 ? -30.478 39.762 -2.200 1.00 92.75 271 GLY A C 1
ATOM 2009 O O . GLY A 1 271 ? -31.250 39.281 -3.032 1.00 92.75 271 GLY A O 1
ATOM 2010 N N . GLY A 1 272 ? -29.590 39.025 -1.535 1.00 96.25 272 GLY A N 1
ATOM 2011 C CA . GLY A 1 272 ? -29.545 37.566 -1.597 1.00 96.25 272 GLY A CA 1
ATOM 2012 C C . GLY A 1 272 ? -30.384 36.942 -0.485 1.00 96.25 272 GLY A C 1
ATOM 2013 O O . GLY A 1 272 ? -30.237 37.315 0.681 1.00 96.25 272 GLY A O 1
ATOM 2014 N N . TYR A 1 273 ? -31.255 35.980 -0.801 1.00 95.88 273 TYR A N 1
ATOM 2015 C CA . TYR A 1 273 ? -32.058 35.321 0.235 1.00 95.88 273 TYR A CA 1
ATOM 2016 C C . TYR A 1 273 ? -31.288 34.205 0.959 1.00 95.88 273 TYR A C 1
ATOM 2018 O O . TYR A 1 273 ? -30.570 33.412 0.352 1.00 95.88 273 TYR A O 1
ATOM 2026 N N . LEU A 1 274 ? -31.472 34.123 2.276 1.00 95.88 274 LEU A N 1
ATOM 2027 C CA . LEU A 1 274 ? -31.060 33.003 3.120 1.00 95.88 274 LEU A CA 1
ATOM 2028 C C . LEU A 1 274 ? -32.322 32.233 3.546 1.00 95.88 274 LEU A C 1
ATOM 2030 O O . LEU A 1 274 ? -33.084 32.724 4.384 1.00 95.88 274 LEU A O 1
ATOM 2034 N N . PRO A 1 275 ? -32.590 31.051 2.974 1.00 92.81 275 PRO A N 1
ATOM 2035 C CA . PRO A 1 275 ? -33.760 30.265 3.328 1.00 92.81 275 PRO A CA 1
ATOM 2036 C C . PRO A 1 275 ? -33.550 29.546 4.669 1.00 92.81 275 PRO A C 1
ATOM 2038 O O . PRO A 1 275 ? -32.608 28.770 4.830 1.00 92.81 275 PRO A O 1
ATOM 2041 N N . ILE A 1 276 ? -34.438 29.799 5.632 1.00 89.12 276 ILE A N 1
ATOM 2042 C CA . ILE A 1 276 ? -34.438 29.169 6.958 1.00 89.12 276 ILE A CA 1
ATOM 2043 C C . ILE A 1 276 ? -35.822 28.570 7.195 1.00 89.12 276 ILE A C 1
ATOM 2045 O O . ILE A 1 276 ? -36.757 29.298 7.502 1.00 89.12 276 ILE A O 1
ATOM 2049 N N . ASP A 1 277 ? -35.967 27.256 7.057 1.00 81.94 277 ASP A N 1
ATOM 2050 C CA . ASP A 1 277 ? -37.232 26.568 7.341 1.00 81.94 277 ASP A CA 1
ATOM 2051 C C . ASP A 1 277 ? -37.630 26.794 8.823 1.00 81.94 277 ASP A C 1
ATOM 2053 O O . ASP A 1 277 ? -36.795 26.549 9.693 1.00 81.94 277 ASP A O 1
ATOM 2057 N N . PRO A 1 278 ? -38.846 27.267 9.169 1.00 79.50 278 PRO A N 1
ATOM 2058 C CA . PRO A 1 278 ? -39.227 27.498 10.570 1.00 79.50 278 PRO A CA 1
ATOM 2059 C C . PRO A 1 278 ? -39.314 26.230 11.426 1.00 79.50 278 PRO A C 1
ATOM 2061 O O . PRO A 1 278 ? -39.351 26.339 12.648 1.00 79.50 278 PRO A O 1
ATOM 2064 N N . ALA A 1 279 ? -39.348 25.044 10.806 1.00 72.88 279 ALA A N 1
ATOM 2065 C CA . ALA A 1 279 ? -39.193 23.771 11.509 1.00 72.88 279 ALA A CA 1
ATOM 2066 C C . ALA A 1 279 ? -37.718 23.452 11.843 1.00 72.88 279 ALA A C 1
ATOM 2068 O O . ALA A 1 279 ? -37.430 22.449 12.491 1.00 72.88 279 ALA A O 1
ATOM 2069 N N . TYR A 1 280 ? -36.757 24.282 11.418 1.00 79.38 280 TYR A N 1
ATOM 2070 C CA . TYR A 1 280 ? -35.388 24.210 11.922 1.00 79.38 280 TYR A CA 1
ATOM 2071 C C . TYR A 1 280 ? -35.356 24.698 13.375 1.00 79.38 280 TYR A C 1
ATOM 2073 O O . TYR A 1 280 ? -35.856 25.784 13.666 1.00 79.38 280 TYR A O 1
ATOM 2081 N N . PRO A 1 281 ? -34.736 23.953 14.299 1.00 77.00 281 PRO A N 1
ATOM 2082 C CA . PRO A 1 281 ? -34.746 24.365 15.692 1.00 77.00 281 PRO A CA 1
ATOM 2083 C C . PRO A 1 281 ? -33.918 25.616 16.011 1.00 77.00 281 PRO A C 1
ATOM 2085 O O . PRO A 1 281 ? -33.037 26.033 15.255 1.00 77.00 281 PRO A O 1
ATOM 2088 N N . ALA A 1 282 ? -34.217 26.219 17.163 1.00 78.81 282 ALA A N 1
ATOM 2089 C CA . ALA A 1 282 ? -33.796 27.574 17.511 1.00 78.81 282 ALA A CA 1
ATOM 2090 C C . ALA A 1 282 ? -32.275 27.808 17.443 1.00 78.81 282 ALA A C 1
ATOM 2092 O O . ALA A 1 282 ? -31.839 28.771 16.817 1.00 78.81 282 ALA A O 1
ATOM 2093 N N . ASP A 1 283 ? -31.447 26.934 18.008 1.00 77.12 283 ASP A N 1
ATOM 2094 C CA . ASP A 1 283 ? -29.994 27.136 18.028 1.00 77.12 283 ASP A CA 1
ATOM 2095 C C . ASP A 1 283 ? -29.385 26.962 16.622 1.00 77.12 283 ASP A C 1
ATOM 2097 O O . ASP A 1 283 ? -28.390 27.611 16.290 1.00 77.12 283 ASP A O 1
ATOM 2101 N N . ARG A 1 284 ? -30.035 26.186 15.735 1.00 81.00 284 ARG A N 1
ATOM 2102 C CA . ARG A 1 284 ? -29.703 26.163 14.299 1.00 81.00 284 ARG A CA 1
ATOM 2103 C C . ARG A 1 284 ? -30.015 27.493 13.632 1.00 81.00 284 ARG A C 1
ATOM 2105 O O . ARG A 1 284 ? -29.175 28.017 12.904 1.00 81.00 284 ARG A O 1
ATOM 2112 N N . ILE A 1 285 ? -31.211 28.036 13.863 1.00 85.12 285 ILE A N 1
ATOM 2113 C CA . ILE A 1 285 ? -31.599 29.346 13.328 1.00 85.12 285 ILE A CA 1
ATOM 2114 C C . ILE A 1 285 ? -30.625 30.412 13.845 1.00 85.12 285 ILE A C 1
ATOM 2116 O O . ILE A 1 285 ? -30.126 31.208 13.055 1.00 85.12 285 ILE A O 1
ATOM 2120 N N . ALA A 1 286 ? -30.265 30.375 15.129 1.00 86.12 286 ALA A N 1
ATOM 2121 C CA . ALA A 1 286 ? -29.275 31.268 15.719 1.00 86.12 286 ALA A CA 1
ATOM 2122 C C . ALA A 1 286 ? -27.891 31.135 15.056 1.00 86.12 286 ALA A C 1
ATOM 2124 O O . ALA A 1 286 ? -27.289 32.157 14.734 1.00 86.12 286 ALA A O 1
ATOM 2125 N N . TYR A 1 287 ? -27.407 29.915 14.775 1.00 86.25 287 TYR A N 1
ATOM 2126 C CA . TYR A 1 287 ? -26.171 29.718 14.006 1.00 86.25 287 TYR A CA 1
ATOM 2127 C C . TYR A 1 287 ? -26.267 30.316 12.595 1.00 86.25 287 TYR A C 1
ATOM 2129 O O . TYR A 1 287 ? -25.372 31.053 12.187 1.00 86.25 287 TYR A O 1
ATOM 2137 N N . LEU A 1 288 ? -27.345 30.032 11.856 1.00 88.62 288 LEU A N 1
ATOM 2138 C CA . LEU A 1 288 ? -27.526 30.517 10.482 1.00 88.62 288 LEU A CA 1
ATOM 2139 C C . LEU A 1 288 ? -27.599 32.051 10.430 1.00 88.62 288 LEU A C 1
ATOM 2141 O O . LEU A 1 288 ? -26.998 32.665 9.552 1.00 88.62 288 LEU A O 1
ATOM 2145 N N . LEU A 1 289 ? -28.278 32.677 11.397 1.00 90.38 289 LEU A N 1
ATOM 2146 C CA . LEU A 1 289 ? -28.320 34.132 11.542 1.00 90.38 289 LEU A CA 1
ATOM 2147 C C . LEU A 1 289 ? -26.962 34.717 11.981 1.00 90.38 289 LEU A C 1
ATOM 2149 O O . LEU A 1 289 ? -26.620 35.817 11.558 1.00 90.38 289 LEU A O 1
ATOM 2153 N N . ALA A 1 290 ? -26.171 34.007 12.790 1.00 88.88 290 ALA A N 1
ATOM 2154 C CA . ALA A 1 290 ? -24.864 34.482 13.250 1.00 88.88 290 ALA A CA 1
ATOM 2155 C C . ALA A 1 290 ? -23.762 34.371 12.178 1.00 88.88 290 ALA A C 1
ATOM 2157 O O . ALA A 1 290 ? -22.988 35.309 12.005 1.00 88.88 290 ALA A O 1
ATOM 2158 N N . ASP A 1 291 ? -23.689 33.251 11.452 1.00 90.81 291 ASP A N 1
ATOM 2159 C CA . ASP A 1 291 ? -22.650 32.995 10.441 1.00 90.81 291 ASP A CA 1
ATOM 2160 C C . ASP A 1 291 ? -22.919 33.736 9.118 1.00 90.81 291 ASP A C 1
ATOM 2162 O O . ASP A 1 291 ? -21.975 34.126 8.432 1.00 90.81 291 ASP A O 1
ATOM 2166 N N . ALA A 1 292 ? -24.192 33.988 8.782 1.00 90.06 292 ALA A N 1
ATOM 2167 C CA . ALA A 1 292 ? -24.564 34.769 7.602 1.00 90.06 292 ALA A CA 1
ATOM 2168 C C . ALA A 1 292 ? -24.772 36.271 7.862 1.00 90.06 292 ALA A C 1
ATOM 2170 O O . ALA A 1 292 ? -24.840 37.037 6.902 1.00 90.06 292 ALA A O 1
ATOM 2171 N N . ALA A 1 293 ? -24.920 36.676 9.130 1.00 90.12 293 ALA A N 1
ATOM 2172 C CA . ALA A 1 293 ? -25.190 38.049 9.571 1.00 90.12 293 ALA A CA 1
ATOM 2173 C C . ALA A 1 293 ? -26.232 38.816 8.708 1.00 90.12 293 ALA A C 1
ATOM 2175 O O . ALA A 1 293 ? -25.950 39.927 8.248 1.00 90.12 293 ALA A O 1
ATOM 2176 N N . PRO A 1 294 ? -27.433 38.254 8.446 1.00 93.50 294 PRO A N 1
ATOM 2177 C CA . PRO A 1 294 ? -28.395 38.865 7.540 1.00 93.50 294 PRO A CA 1
ATOM 2178 C C . PRO A 1 294 ? -28.977 40.147 8.142 1.00 93.50 294 PRO A C 1
ATOM 2180 O O . PRO A 1 294 ? -29.292 40.213 9.330 1.00 93.50 294 PRO A O 1
ATOM 2183 N N . ALA A 1 295 ? -29.171 41.165 7.305 1.00 90.75 295 ALA A N 1
ATOM 2184 C CA . ALA A 1 295 ? -29.557 42.506 7.749 1.00 90.75 295 ALA A CA 1
ATOM 2185 C C . ALA A 1 295 ? -30.987 42.578 8.331 1.00 90.75 295 ALA A C 1
ATOM 2187 O O . ALA A 1 295 ? -31.296 43.462 9.133 1.00 90.75 295 ALA A O 1
ATOM 2188 N N . CYS A 1 296 ? -31.865 41.648 7.944 1.00 91.56 296 CYS A N 1
ATOM 2189 C CA . CYS A 1 296 ? -33.171 41.425 8.566 1.00 91.56 296 CYS A CA 1
ATOM 2190 C C . CYS A 1 296 ? -33.689 39.998 8.294 1.00 91.56 296 CYS A C 1
ATOM 2192 O O . CYS A 1 296 ? -33.112 39.262 7.486 1.00 91.56 296 CYS A O 1
ATOM 2194 N N . VAL A 1 297 ? -34.786 39.618 8.962 1.00 94.50 297 VAL A N 1
ATOM 2195 C CA . VAL A 1 297 ? -35.521 38.364 8.716 1.00 94.50 297 VAL A CA 1
ATOM 2196 C C . VAL A 1 297 ? -36.966 38.650 8.300 1.00 94.50 297 VAL A C 1
ATOM 2198 O O . VAL A 1 297 ? -37.706 39.323 9.022 1.00 94.50 297 VAL A O 1
ATOM 2201 N N . LEU A 1 298 ? -37.390 38.101 7.163 1.00 94.38 298 LEU A N 1
ATOM 2202 C CA . LEU A 1 298 ? -38.792 38.046 6.751 1.00 94.38 298 LEU A CA 1
ATOM 2203 C C . LEU A 1 298 ? -39.500 36.881 7.449 1.00 94.38 298 LEU A C 1
ATOM 2205 O O . LEU A 1 298 ? -39.025 35.746 7.409 1.00 94.38 298 LEU A O 1
ATOM 2209 N N . THR A 1 299 ? -40.631 37.170 8.088 1.00 92.69 299 THR A N 1
ATOM 2210 C CA . THR A 1 299 ? -41.408 36.214 8.891 1.00 92.69 299 THR A CA 1
ATOM 2211 C C . THR A 1 299 ? -42.889 36.633 8.951 1.00 92.69 299 THR A C 1
ATOM 2213 O O . THR A 1 299 ? -43.303 37.556 8.246 1.00 92.69 299 THR A O 1
ATOM 2216 N N . ARG A 1 300 ? -43.711 35.966 9.767 1.00 84.00 300 ARG A N 1
ATOM 2217 C CA . ARG A 1 300 ? -45.121 36.299 10.042 1.00 84.00 300 ARG A CA 1
ATOM 2218 C C . ARG A 1 300 ? -45.366 36.329 11.553 1.00 84.00 300 ARG A C 1
ATOM 2220 O O . ARG A 1 300 ? -44.763 35.552 12.292 1.00 84.00 300 ARG A O 1
ATOM 2227 N N . ALA A 1 301 ? -46.261 37.202 12.027 1.00 75.94 301 ALA A N 1
ATOM 2228 C CA . ALA A 1 301 ? -46.650 37.225 13.441 1.00 75.94 301 ALA A CA 1
ATOM 2229 C C . ALA A 1 301 ? -47.090 35.832 13.940 1.00 75.94 301 ALA A C 1
ATOM 2231 O O . ALA A 1 301 ? -47.920 35.177 13.314 1.00 75.94 301 ALA A O 1
ATOM 2232 N N . GLY A 1 302 ? -46.524 35.403 15.073 1.00 74.81 302 GLY A N 1
ATOM 2233 C CA . GLY A 1 302 ? -46.694 34.061 15.643 1.00 74.81 302 GLY A CA 1
ATOM 2234 C C . GLY A 1 302 ? -45.474 33.146 15.471 1.00 74.81 302 GLY A C 1
ATOM 2235 O O . GLY A 1 302 ? -45.294 32.238 16.275 1.00 74.81 302 GLY A O 1
ATOM 2236 N N . ILE A 1 303 ? -44.596 33.409 14.495 1.00 80.25 303 ILE A N 1
ATOM 2237 C CA . ILE A 1 303 ? -43.335 32.673 14.326 1.00 80.25 303 ILE A CA 1
ATOM 2238 C C . ILE A 1 303 ? -42.259 33.321 15.210 1.00 80.25 303 ILE A C 1
ATOM 2240 O O . ILE A 1 303 ? -41.728 34.387 14.891 1.00 80.25 303 ILE A O 1
ATOM 2244 N N . THR A 1 304 ? -41.941 32.679 16.334 1.00 76.88 304 THR A N 1
ATOM 2245 C CA . THR A 1 304 ? -40.866 33.106 17.243 1.00 76.88 304 THR A CA 1
ATOM 2246 C C . THR A 1 304 ? -39.503 32.751 16.654 1.00 76.88 304 THR A C 1
ATOM 2248 O O . THR A 1 304 ? -39.262 31.597 16.310 1.00 76.88 304 THR A O 1
ATOM 2251 N N . LEU A 1 305 ? -38.597 33.729 16.574 1.00 82.38 305 LEU A N 1
ATOM 2252 C CA . LEU A 1 305 ? -37.235 33.551 16.065 1.00 82.38 305 LEU A CA 1
ATOM 2253 C C . LEU A 1 305 ? -36.200 33.940 17.137 1.00 82.38 305 LEU A C 1
ATOM 2255 O O . LEU A 1 305 ? -36.438 34.897 17.877 1.00 82.38 305 LEU A O 1
ATOM 2259 N N . PRO A 1 306 ? -35.063 33.230 17.232 1.00 81.88 306 PRO A N 1
ATOM 2260 C CA . PRO A 1 306 ? -33.994 33.534 18.177 1.00 81.88 306 PRO A CA 1
ATOM 2261 C C . PRO A 1 306 ? -33.040 34.619 17.652 1.00 81.88 306 PRO A C 1
ATOM 2263 O O . PRO A 1 306 ? -32.864 34.794 16.447 1.00 81.88 306 PRO A O 1
ATOM 2266 N N . GLY A 1 307 ? -32.368 35.306 18.579 1.00 78.06 307 GLY A N 1
ATOM 2267 C CA . GLY A 1 307 ? -31.424 36.387 18.283 1.00 78.06 307 GLY A CA 1
ATOM 2268 C C . GLY A 1 307 ? -32.062 37.781 18.264 1.00 78.06 307 GLY A C 1
ATOM 2269 O O . GLY A 1 307 ? -33.226 37.964 18.611 1.00 78.06 307 GLY A O 1
ATOM 2270 N N . THR A 1 308 ? -31.268 38.786 17.894 1.00 78.94 308 THR A N 1
ATOM 2271 C CA . THR A 1 308 ? -31.660 40.211 17.875 1.00 78.94 308 THR A CA 1
ATOM 2272 C C . THR A 1 308 ? -31.836 40.781 16.463 1.00 78.94 308 THR A C 1
ATOM 2274 O O . THR A 1 308 ? -32.096 41.976 16.308 1.00 78.94 308 THR A O 1
ATOM 2277 N N . THR A 1 309 ? -31.705 39.948 15.426 1.00 87.00 309 THR A N 1
ATOM 2278 C CA . THR A 1 309 ? -31.822 40.353 14.019 1.00 87.00 309 THR A CA 1
ATOM 2279 C C . THR A 1 309 ? -33.202 40.969 13.738 1.00 87.00 309 THR A C 1
ATOM 2281 O O . THR A 1 309 ? -34.214 40.334 14.039 1.00 87.00 309 THR A O 1
ATOM 2284 N N . PRO A 1 310 ? -33.294 42.180 13.148 1.00 87.19 310 PRO A N 1
ATOM 2285 C CA . PRO A 1 310 ? -34.576 42.851 12.940 1.00 87.19 310 PRO A CA 1
ATOM 2286 C C . PRO A 1 310 ? -35.550 42.027 12.090 1.00 87.19 310 PRO A C 1
ATOM 2288 O O . PRO A 1 310 ? -35.236 41.654 10.961 1.00 87.19 310 PRO A O 1
ATOM 2291 N N . THR A 1 311 ? -36.756 41.788 12.601 1.00 88.88 311 THR A N 1
ATOM 2292 C CA . THR A 1 311 ? -37.807 41.052 11.887 1.00 88.88 311 THR A CA 1
ATOM 2293 C C . THR A 1 311 ? -38.753 41.979 11.116 1.00 88.88 311 THR A C 1
ATOM 2295 O O . THR A 1 311 ? -38.945 43.151 11.462 1.00 88.88 311 THR A O 1
ATOM 2298 N N . ILE A 1 312 ? -39.358 41.452 10.050 1.00 87.81 312 ILE A N 1
ATOM 2299 C CA . ILE A 1 312 ? -40.418 42.104 9.271 1.00 87.81 312 ILE A CA 1
ATOM 2300 C C . ILE A 1 312 ? -41.562 41.100 9.085 1.00 87.81 312 ILE A C 1
ATOM 2302 O O . ILE A 1 312 ? -41.368 40.037 8.497 1.00 87.81 312 ILE A O 1
ATOM 2306 N N . ASP A 1 313 ? -42.754 41.453 9.573 1.00 87.44 313 ASP A N 1
ATOM 2307 C CA . ASP A 1 313 ? -43.985 40.685 9.355 1.00 87.44 313 ASP A CA 1
ATOM 2308 C C . ASP A 1 313 ? -44.510 40.935 7.934 1.00 87.44 313 ASP A C 1
ATOM 2310 O O . ASP A 1 313 ? -45.077 41.993 7.642 1.00 87.44 313 ASP A O 1
ATOM 2314 N N . VAL A 1 314 ? -44.317 39.952 7.053 1.00 87.31 314 VAL A N 1
ATOM 2315 C CA . VAL A 1 314 ? -44.744 39.978 5.646 1.00 87.31 314 VAL A CA 1
ATOM 2316 C C . VAL A 1 314 ? -46.253 40.205 5.521 1.00 87.31 314 VAL A C 1
ATOM 2318 O O . VAL A 1 314 ? -46.695 40.901 4.608 1.00 87.31 314 VAL A O 1
ATOM 2321 N N . GLY A 1 315 ? -47.049 39.720 6.482 1.00 78.38 315 GLY A N 1
ATOM 2322 C CA . GLY A 1 315 ? -48.503 39.892 6.488 1.00 78.38 315 GLY A CA 1
ATOM 2323 C C . GLY A 1 315 ? -48.984 41.329 6.720 1.00 78.38 315 GLY A C 1
ATOM 2324 O O . GLY A 1 315 ? -50.162 41.603 6.506 1.00 78.38 315 GLY A O 1
ATOM 2325 N N . ARG A 1 316 ? -48.107 42.253 7.142 1.00 79.19 316 ARG A N 1
ATOM 2326 C CA . ARG A 1 316 ? -48.462 43.654 7.452 1.00 79.19 316 ARG A CA 1
ATOM 2327 C C . ARG A 1 316 ? -48.056 44.662 6.372 1.00 79.19 316 ARG A C 1
ATOM 2329 O O . ARG A 1 316 ? -48.243 45.859 6.569 1.00 79.19 316 ARG A O 1
ATOM 2336 N N . VAL A 1 317 ? -47.490 44.225 5.244 1.00 77.25 317 VAL A N 1
ATOM 2337 C CA . VAL A 1 317 ? -46.963 45.134 4.207 1.00 77.25 317 VAL A CA 1
ATOM 2338 C C . VAL A 1 317 ? -47.996 45.376 3.098 1.00 77.25 317 VAL A C 1
ATOM 2340 O O . VAL A 1 317 ? -47.866 44.883 1.979 1.00 77.25 317 VAL A O 1
ATOM 2343 N N . VAL A 1 318 ? -49.043 46.142 3.421 1.00 71.81 318 VAL A N 1
ATOM 2344 C CA . VAL A 1 318 ? -50.166 46.432 2.504 1.00 71.81 318 VAL A CA 1
ATOM 2345 C C . VAL A 1 318 ? -50.139 47.841 1.893 1.00 71.81 318 VAL A C 1
ATOM 2347 O O . VAL A 1 318 ? -50.452 47.986 0.712 1.00 71.81 318 VAL A O 1
ATOM 2350 N N . ASP A 1 319 ? -49.686 48.857 2.633 1.00 75.00 319 ASP A N 1
ATOM 2351 C CA . ASP A 1 319 ? -49.868 50.285 2.287 1.00 75.00 319 ASP A CA 1
ATOM 2352 C C . ASP A 1 319 ? -48.777 50.898 1.380 1.00 75.00 319 ASP A C 1
ATOM 2354 O O . ASP A 1 319 ? -48.588 52.113 1.351 1.00 75.00 319 ASP A O 1
ATOM 2358 N N . LEU A 1 320 ? -48.021 50.076 0.646 1.00 83.75 320 LEU A N 1
ATOM 2359 C CA . LEU A 1 320 ? -46.943 50.540 -0.240 1.00 83.75 320 LEU A CA 1
ATOM 2360 C C . LEU A 1 320 ? -47.338 50.492 -1.724 1.00 83.75 320 LEU A C 1
ATOM 2362 O O . LEU A 1 320 ? -48.286 49.804 -2.120 1.00 83.75 320 LEU A O 1
ATOM 2366 N N . ASN A 1 321 ? -46.586 51.213 -2.563 1.00 82.56 321 ASN A N 1
ATOM 2367 C CA . ASN A 1 321 ? -46.730 51.132 -4.017 1.00 82.56 321 ASN A CA 1
ATOM 2368 C C . ASN A 1 321 ? -46.414 49.704 -4.505 1.00 82.56 321 ASN A C 1
ATOM 2370 O O . ASN A 1 321 ? -45.422 49.102 -4.088 1.00 82.56 321 ASN A O 1
ATOM 2374 N N . GLY A 1 322 ? -47.272 49.180 -5.382 1.00 86.00 322 GLY A N 1
ATOM 2375 C CA . GLY A 1 322 ? -47.178 47.844 -5.971 1.00 86.00 322 GLY A CA 1
ATOM 2376 C C . GLY A 1 322 ? -46.674 47.802 -7.415 1.00 86.00 322 GLY A C 1
ATOM 2377 O O . GLY A 1 322 ? -46.589 46.711 -7.964 1.00 86.00 322 GLY A O 1
ATOM 2378 N N . ALA A 1 323 ? -46.344 48.942 -8.034 1.00 85.94 323 ALA A N 1
ATOM 2379 C CA . ALA A 1 323 ? -45.682 48.982 -9.346 1.00 85.94 323 ALA A CA 1
ATOM 2380 C C . ALA A 1 323 ? -44.316 48.250 -9.325 1.00 85.94 323 ALA A C 1
ATOM 2382 O O . ALA A 1 323 ? -43.774 48.081 -8.230 1.00 85.94 323 ALA A O 1
ATOM 2383 N N . PRO A 1 324 ? -43.733 47.857 -10.476 1.00 85.62 324 PRO A N 1
ATOM 2384 C CA . PRO A 1 324 ? -42.387 47.271 -10.555 1.00 85.62 324 PRO A CA 1
ATOM 2385 C C . PRO A 1 324 ? -41.293 48.089 -9.846 1.00 85.62 324 PRO A C 1
ATOM 2387 O O . PRO A 1 324 ? -41.521 49.234 -9.454 1.00 85.62 324 PRO A O 1
ATOM 2390 N N . ILE A 1 325 ? -40.119 47.482 -9.647 1.00 87.62 325 ILE A N 1
ATOM 2391 C CA . ILE A 1 325 ? -38.976 48.088 -8.944 1.00 87.62 325 ILE A CA 1
ATOM 2392 C C . ILE A 1 325 ? -37.856 48.379 -9.945 1.00 87.62 325 ILE A C 1
ATOM 2394 O O . ILE A 1 325 ? -37.176 47.453 -10.397 1.00 87.62 325 ILE A O 1
ATOM 2398 N N . ASP A 1 326 ? -37.647 49.654 -10.251 1.00 81.25 326 ASP A N 1
ATOM 2399 C CA . ASP A 1 326 ? -36.553 50.121 -11.102 1.00 81.25 326 ASP A CA 1
ATOM 2400 C C . ASP A 1 326 ? -35.221 50.219 -10.323 1.00 81.25 326 ASP A C 1
ATOM 2402 O O . ASP A 1 326 ? -35.187 50.146 -9.091 1.00 81.25 326 ASP A O 1
ATOM 2406 N N . ASP A 1 327 ? -34.091 50.296 -11.034 1.00 81.56 327 ASP A N 1
ATOM 2407 C CA . ASP A 1 327 ? -32.746 50.274 -10.423 1.00 81.56 327 ASP A CA 1
ATOM 2408 C C . ASP A 1 327 ? -32.377 51.564 -9.670 1.00 81.56 327 ASP A C 1
ATOM 2410 O O . ASP A 1 327 ? -31.470 51.532 -8.840 1.00 81.56 327 ASP A O 1
ATOM 2414 N N . ASP A 1 328 ? -33.070 52.676 -9.920 1.00 83.19 328 ASP A N 1
ATOM 2415 C CA . ASP A 1 328 ? -32.914 53.943 -9.196 1.00 83.19 328 ASP A CA 1
ATOM 2416 C C . ASP A 1 328 ? -33.691 53.979 -7.868 1.00 83.19 328 ASP A C 1
ATOM 2418 O O . ASP A 1 328 ? -33.335 54.748 -6.974 1.00 83.19 328 ASP A O 1
ATOM 2422 N N . GLU A 1 329 ? -34.688 53.103 -7.684 1.00 85.12 329 GLU A N 1
ATOM 2423 C CA . GLU A 1 329 ? -35.250 52.825 -6.357 1.00 85.12 329 GLU A CA 1
ATOM 2424 C C . GLU A 1 329 ? -34.308 51.970 -5.492 1.00 85.12 329 GLU A C 1
ATOM 2426 O O . GLU A 1 329 ? -34.399 52.017 -4.265 1.00 85.12 329 GLU A O 1
ATOM 2431 N N . ARG A 1 330 ? -33.406 51.172 -6.083 1.00 89.25 330 ARG A N 1
ATOM 2432 C CA . ARG A 1 330 ? -32.509 50.281 -5.324 1.00 89.25 330 ARG A CA 1
ATOM 2433 C C . ARG A 1 330 ? -31.351 51.045 -4.679 1.00 89.25 330 ARG A C 1
ATOM 2435 O O . ARG A 1 330 ? -30.842 52.026 -5.205 1.00 89.25 330 ARG A O 1
ATOM 2442 N N . VAL A 1 331 ? -30.853 50.513 -3.559 1.00 87.94 331 VAL A N 1
ATOM 2443 C CA . VAL A 1 331 ? -29.666 51.050 -2.859 1.00 87.94 331 VAL A CA 1
ATOM 2444 C C . VAL A 1 331 ? -28.413 51.016 -3.751 1.00 87.94 331 VAL A C 1
ATOM 2446 O O . VAL A 1 331 ? -27.558 51.892 -3.650 1.00 87.94 331 VAL A O 1
ATOM 2449 N N . LEU A 1 332 ? -28.321 50.015 -4.633 1.00 87.62 332 LEU A N 1
ATOM 2450 C CA . LEU A 1 332 ? -27.388 49.918 -5.759 1.00 87.62 332 LEU A CA 1
ATOM 2451 C C . LEU A 1 332 ? -28.089 49.155 -6.898 1.00 87.62 332 LEU A C 1
ATOM 2453 O O . LEU A 1 332 ? -28.887 48.257 -6.623 1.00 87.62 332 LEU A O 1
ATOM 2457 N N . ALA A 1 333 ? -27.754 49.462 -8.155 1.00 86.44 333 ALA A N 1
ATOM 2458 C CA . ALA A 1 333 ? -28.286 48.753 -9.324 1.00 86.44 333 ALA A CA 1
ATOM 2459 C C . ALA A 1 333 ? -27.899 47.259 -9.322 1.00 86.44 333 ALA A C 1
ATOM 2461 O O . ALA A 1 333 ? -26.749 46.912 -9.024 1.00 86.44 333 ALA A O 1
ATOM 2462 N N . LEU A 1 334 ? -28.845 46.379 -9.662 1.00 90.25 334 LEU A N 1
ATOM 2463 C CA . LEU A 1 334 ? -28.703 44.928 -9.498 1.00 90.25 334 LEU A CA 1
ATOM 2464 C C . LEU A 1 334 ? -28.059 44.251 -10.719 1.00 90.25 334 LEU A C 1
ATOM 2466 O O . LEU A 1 334 ? -28.592 44.305 -11.823 1.00 90.25 334 LEU A O 1
ATOM 2470 N N . ARG A 1 335 ? -26.943 43.537 -10.516 1.00 91.00 335 ARG A N 1
ATOM 2471 C CA . ARG A 1 335 ? -26.174 42.869 -11.585 1.00 91.00 335 ARG A CA 1
ATOM 2472 C C . ARG A 1 335 ? -26.247 41.337 -11.500 1.00 91.00 335 ARG A C 1
ATOM 2474 O O . ARG A 1 335 ? -26.453 40.801 -10.409 1.00 91.00 335 ARG A O 1
ATOM 2481 N N . PRO A 1 336 ? -26.009 40.593 -12.598 1.00 89.31 336 PRO A N 1
ATOM 2482 C CA . PRO A 1 336 ? -26.032 39.126 -12.572 1.00 89.31 336 PRO A CA 1
ATOM 2483 C C . PRO A 1 336 ? -24.964 38.491 -11.659 1.00 89.31 336 PRO A C 1
ATOM 2485 O O . PRO A 1 336 ? -25.142 37.367 -11.182 1.00 89.31 336 PRO A O 1
ATOM 2488 N N . GLU A 1 337 ? -23.863 39.206 -11.408 1.00 89.19 337 GLU A N 1
ATOM 2489 C CA . GLU A 1 337 ? -22.766 38.855 -10.487 1.00 89.19 337 GLU A CA 1
ATOM 2490 C C . GLU A 1 337 ? -23.184 38.891 -9.014 1.00 89.19 337 GLU A C 1
ATOM 2492 O O . GLU A 1 337 ? -22.502 38.296 -8.163 1.00 89.19 337 GLU A O 1
ATOM 2497 N N . ASN A 1 338 ? -24.264 39.615 -8.703 1.00 94.06 338 ASN A N 1
ATOM 2498 C CA . ASN A 1 338 ? -24.721 39.780 -7.338 1.00 94.06 338 ASN A CA 1
ATOM 2499 C C . ASN A 1 338 ? -25.377 38.511 -6.801 1.00 94.06 338 ASN A C 1
ATOM 2501 O O . ASN A 1 338 ? -25.927 37.687 -7.536 1.00 94.06 338 ASN A O 1
ATOM 2505 N N . LEU A 1 339 ? -25.259 38.361 -5.486 1.00 94.56 339 LEU A N 1
ATOM 2506 C CA . LEU A 1 339 ? -25.732 37.222 -4.716 1.00 94.56 339 LEU A CA 1
ATOM 2507 C C . LEU A 1 339 ? -27.261 37.067 -4.813 1.00 94.56 339 LEU A C 1
ATOM 2509 O O . LEU A 1 339 ? -27.991 37.886 -4.270 1.00 94.56 339 LEU A O 1
ATOM 2513 N N . ALA A 1 340 ? -27.740 35.991 -5.443 1.00 95.50 340 ALA A N 1
ATOM 2514 C CA . ALA A 1 340 ? -29.166 35.661 -5.480 1.00 95.50 340 ALA A CA 1
ATOM 2515 C C . ALA A 1 340 ? -29.611 34.937 -4.203 1.00 95.50 340 ALA A C 1
ATOM 2517 O O . ALA A 1 340 ? -30.687 35.215 -3.675 1.00 95.50 340 ALA A O 1
ATOM 2518 N N . TYR A 1 341 ? -28.787 34.014 -3.697 1.00 95.94 341 TYR A N 1
ATOM 2519 C CA . TYR A 1 341 ? -29.051 33.318 -2.438 1.00 95.94 341 TYR A CA 1
ATOM 2520 C C . TYR A 1 341 ? -27.797 32.756 -1.763 1.00 95.94 341 TYR A C 1
ATOM 2522 O O . TYR A 1 341 ? -26.756 32.540 -2.391 1.00 95.94 341 TYR A O 1
ATOM 2530 N N . VAL A 1 342 ? -27.942 32.466 -0.467 1.00 96.06 342 VAL A N 1
ATOM 2531 C CA . VAL A 1 342 ? -27.016 31.647 0.323 1.00 96.06 342 VAL A CA 1
ATOM 2532 C C . VAL A 1 342 ? -27.769 30.421 0.827 1.00 96.06 342 VAL A C 1
ATOM 2534 O O . VAL A 1 342 ? -28.528 30.523 1.785 1.00 96.06 342 VAL A O 1
ATOM 2537 N N . ILE A 1 343 ? -27.549 29.254 0.218 1.00 93.00 343 ILE A N 1
ATOM 2538 C CA . ILE A 1 343 ? -28.076 27.987 0.748 1.00 93.00 343 ILE A CA 1
ATOM 2539 C C . ILE A 1 343 ? -27.006 27.346 1.625 1.00 93.00 343 ILE A C 1
ATOM 2541 O O . ILE A 1 343 ? -25.878 27.110 1.187 1.00 93.00 343 ILE A O 1
ATOM 2545 N N . TYR A 1 344 ? -27.352 27.077 2.883 1.00 87.50 344 TYR A N 1
ATOM 2546 C CA . TYR A 1 344 ? -26.472 26.375 3.808 1.00 87.50 344 TYR A CA 1
ATOM 2547 C C . TYR A 1 344 ? -26.509 24.876 3.537 1.00 87.50 344 TYR A C 1
ATOM 2549 O O . TYR A 1 344 ? -27.410 24.162 3.968 1.00 87.50 344 TYR A O 1
ATOM 2557 N N . THR A 1 345 ? -25.488 24.414 2.825 1.00 76.94 345 THR A N 1
ATOM 2558 C CA . THR A 1 345 ? -25.202 22.986 2.680 1.00 76.94 345 THR A CA 1
ATOM 2559 C C . THR A 1 345 ? -24.527 22.450 3.934 1.00 76.94 345 THR A C 1
ATOM 2561 O O . THR A 1 345 ? -23.839 23.176 4.655 1.00 76.94 345 THR A O 1
ATOM 2564 N N . SER A 1 346 ? -24.664 21.153 4.166 1.00 66.56 346 SER A N 1
ATOM 2565 C CA . SER A 1 346 ? -23.924 20.464 5.214 1.00 66.56 346 SER A CA 1
ATOM 2566 C C . SER A 1 346 ? -22.411 20.514 4.955 1.00 66.56 346 SER A C 1
ATOM 2568 O O . SER A 1 346 ? -21.982 20.395 3.802 1.00 66.56 346 SER A O 1
ATOM 2570 N N . GLY A 1 347 ? -21.604 20.726 6.001 1.00 56.19 347 GLY A N 1
ATOM 2571 C CA . GLY A 1 347 ? -20.163 20.982 5.881 1.00 56.19 347 GLY A CA 1
ATOM 2572 C C . GLY A 1 347 ? -19.273 19.886 6.473 1.00 56.19 347 GLY A C 1
ATOM 2573 O O . GLY A 1 347 ? -19.529 19.400 7.568 1.00 56.19 347 GLY A O 1
ATOM 2574 N N . SER A 1 348 ? -18.183 19.541 5.779 1.00 48.94 348 SER A N 1
ATOM 2575 C CA . SER A 1 348 ? -17.238 18.489 6.196 1.00 48.94 348 SER A CA 1
ATOM 2576 C C . SER A 1 348 ? -16.399 18.843 7.435 1.00 48.94 348 SER A C 1
ATOM 2578 O O . SER A 1 348 ? -15.768 17.971 8.016 1.00 48.94 348 SER A O 1
ATOM 2580 N N . THR A 1 349 ? -16.384 20.115 7.852 1.00 53.31 349 THR A N 1
ATOM 2581 C CA . THR A 1 349 ? -15.856 20.570 9.157 1.00 53.31 349 THR A CA 1
ATOM 2582 C C . THR A 1 349 ? -16.967 20.700 10.208 1.00 53.31 349 THR A C 1
ATOM 2584 O O . THR A 1 349 ? -16.837 21.454 11.170 1.00 53.31 349 THR A O 1
ATOM 2587 N N . GLY A 1 350 ? -18.116 20.084 9.943 1.00 56.84 350 GLY A N 1
ATOM 2588 C CA . GLY A 1 350 ? -19.264 19.942 10.825 1.00 56.84 350 GLY A CA 1
ATOM 2589 C C . GLY A 1 350 ? -20.077 21.181 11.180 1.00 56.84 350 GLY A C 1
ATOM 2590 O O . GLY A 1 350 ? -21.153 21.083 11.757 1.00 56.84 350 GLY A O 1
ATOM 2591 N N . ARG A 1 351 ? -19.657 22.368 10.760 1.00 68.50 351 ARG A N 1
ATOM 2592 C CA . ARG A 1 351 ? -20.551 23.528 10.714 1.00 68.50 351 ARG A CA 1
ATOM 2593 C C . ARG A 1 351 ? -21.112 23.655 9.298 1.00 68.50 351 ARG A C 1
ATOM 2595 O O . ARG A 1 351 ? -20.319 23.556 8.355 1.00 68.50 351 ARG A O 1
ATOM 2602 N N . PRO A 1 352 ? -22.431 23.857 9.110 1.00 75.25 352 PRO A N 1
ATOM 2603 C CA . PRO A 1 352 ? -22.981 23.998 7.771 1.00 75.25 352 PRO A CA 1
ATOM 2604 C C . PRO A 1 352 ? -22.381 25.230 7.085 1.00 75.25 352 PRO A C 1
ATOM 2606 O O . PRO A 1 352 ? -22.108 26.257 7.716 1.00 75.25 352 PRO A O 1
ATOM 2609 N N . LYS A 1 353 ? -22.142 25.096 5.780 1.00 83.50 353 LYS A N 1
ATOM 2610 C CA . LYS A 1 353 ? -21.397 26.033 4.936 1.00 83.50 353 LYS A CA 1
ATOM 2611 C C . LYS A 1 353 ? -22.365 26.727 3.967 1.00 83.50 353 LYS A C 1
ATOM 2613 O O . LYS A 1 353 ? -23.000 26.080 3.131 1.00 83.50 353 LYS A O 1
ATOM 2618 N N . GLY A 1 354 ? -22.482 28.050 4.078 1.00 90.44 354 GLY A N 1
ATOM 2619 C CA . GLY A 1 354 ? -23.319 28.856 3.187 1.00 90.44 354 GLY A CA 1
ATOM 2620 C C . GLY A 1 354 ? -22.721 28.926 1.783 1.00 90.44 354 GLY A C 1
ATOM 2621 O O . GLY A 1 354 ? -21.687 29.561 1.592 1.00 90.44 354 GLY A O 1
ATOM 2622 N N . VAL A 1 355 ? -23.340 28.286 0.792 1.00 94.69 355 VAL A N 1
ATOM 2623 C CA . VAL A 1 355 ? -22.914 28.355 -0.614 1.00 94.69 355 VAL A CA 1
ATOM 2624 C C . VAL A 1 355 ? -23.502 29.612 -1.248 1.00 94.69 355 VAL A C 1
ATOM 2626 O O . VAL A 1 355 ? -24.719 29.756 -1.339 1.00 94.69 355 VAL A O 1
ATOM 2629 N N . GLN A 1 356 ? -22.632 30.525 -1.682 1.00 95.62 356 GLN A N 1
ATOM 2630 C CA . GLN A 1 356 ? -23.013 31.789 -2.313 1.00 95.62 356 GLN A CA 1
ATOM 2631 C C . GLN A 1 356 ? -23.271 31.596 -3.813 1.00 95.62 356 GLN A C 1
ATOM 2633 O O . GLN A 1 356 ? -22.322 31.375 -4.575 1.00 95.62 356 GLN A O 1
ATOM 2638 N N . VAL A 1 357 ? -24.524 31.733 -4.252 1.00 96.31 357 VAL A N 1
ATOM 2639 C CA . VAL A 1 357 ? -24.915 31.575 -5.664 1.00 96.31 357 VAL A CA 1
ATOM 2640 C C . VAL A 1 357 ? -25.393 32.915 -6.248 1.00 96.31 357 VAL A C 1
ATOM 2642 O O . VAL A 1 357 ? -26.400 33.459 -5.791 1.00 96.31 357 VAL A O 1
ATOM 2645 N N . PRO A 1 358 ? -24.682 33.479 -7.245 1.00 94.38 358 PRO A N 1
ATOM 2646 C CA . PRO A 1 358 ? -25.128 34.661 -7.986 1.00 94.38 358 PRO A CA 1
ATOM 2647 C C . PRO A 1 358 ? -26.320 34.413 -8.924 1.00 94.38 358 PRO A C 1
ATOM 2649 O O . PRO A 1 358 ? -26.548 33.280 -9.351 1.00 94.38 358 PRO A O 1
ATOM 2652 N N . HIS A 1 359 ? -27.033 35.471 -9.333 1.00 93.88 359 HIS A N 1
ATOM 2653 C CA . HIS A 1 359 ? -28.163 35.348 -10.275 1.00 93.88 359 HIS A CA 1
ATOM 2654 C C . HIS A 1 359 ? -27.768 34.652 -11.586 1.00 93.88 359 HIS A C 1
ATOM 2656 O O . HIS A 1 359 ? -28.472 33.746 -12.035 1.00 93.88 359 HIS A O 1
ATOM 2662 N N . ARG A 1 360 ? -26.628 35.032 -12.185 1.00 91.31 360 ARG A N 1
ATOM 2663 C CA . ARG A 1 360 ? -26.158 34.487 -13.474 1.00 91.31 360 ARG A CA 1
ATOM 2664 C C . ARG A 1 360 ? -26.020 32.966 -13.483 1.00 91.31 360 ARG A C 1
ATOM 2666 O O . ARG A 1 360 ? -26.200 32.353 -14.527 1.00 91.31 360 ARG A O 1
ATOM 2673 N N . ASN A 1 361 ? -25.739 32.353 -12.335 1.00 92.94 361 ASN A N 1
ATOM 2674 C CA . ASN A 1 361 ? -25.592 30.909 -12.220 1.00 92.94 361 ASN A CA 1
ATOM 2675 C C . ASN A 1 361 ? -26.939 30.196 -12.417 1.00 92.94 361 ASN A C 1
ATOM 2677 O O . ASN A 1 361 ? -27.039 29.270 -13.218 1.00 92.94 361 ASN A O 1
ATOM 2681 N N . VAL A 1 362 ? -27.985 30.674 -11.731 1.00 92.31 362 VAL A N 1
ATOM 2682 C CA . VAL A 1 362 ? -29.360 30.156 -11.847 1.00 92.31 362 VAL A CA 1
ATOM 2683 C C . VAL A 1 362 ? -29.892 30.384 -13.260 1.00 92.31 362 VAL A C 1
ATOM 2685 O O . VAL A 1 362 ? -30.497 29.503 -13.864 1.00 92.31 362 VAL A O 1
ATOM 2688 N N . LEU A 1 363 ? -29.611 31.557 -13.828 1.00 91.56 363 LEU A N 1
ATOM 2689 C CA . LEU A 1 363 ? -30.013 31.885 -15.190 1.00 91.56 363 LEU A CA 1
ATOM 2690 C C . LEU A 1 363 ? -29.289 31.015 -16.236 1.00 91.56 363 LEU A C 1
ATOM 2692 O O . LEU A 1 363 ? -29.919 30.575 -17.195 1.00 91.56 363 LEU A O 1
ATOM 2696 N N . ALA A 1 364 ? -28.006 30.698 -16.032 1.00 89.81 364 ALA A N 1
ATOM 2697 C CA . ALA A 1 364 ? -27.249 29.784 -16.890 1.00 89.81 364 ALA A CA 1
ATOM 2698 C C . ALA A 1 364 ? -27.722 28.322 -16.779 1.00 89.81 364 ALA A C 1
ATOM 2700 O O . ALA A 1 364 ? -27.604 27.580 -17.752 1.00 89.81 364 ALA A O 1
ATOM 2701 N N . LEU A 1 365 ? -28.278 27.899 -15.635 1.00 91.50 365 LEU A N 1
ATOM 2702 C CA . LEU A 1 365 ? -28.917 26.585 -15.490 1.00 91.50 365 LEU A CA 1
ATOM 2703 C C . LEU A 1 365 ? -30.120 26.450 -16.433 1.00 91.50 365 LEU A C 1
ATOM 2705 O O . LEU A 1 365 ? -30.150 25.535 -17.258 1.00 91.50 365 LEU A O 1
ATOM 2709 N N . PHE A 1 366 ? -31.077 27.380 -16.380 1.00 90.62 366 PHE A N 1
ATOM 2710 C CA . PHE A 1 366 ? -32.262 27.324 -17.246 1.00 90.62 366 PHE A CA 1
ATOM 2711 C C . PHE A 1 366 ? -31.939 27.589 -18.718 1.00 90.62 366 PHE A C 1
ATOM 2713 O O . PHE A 1 366 ? -32.435 26.883 -19.596 1.00 90.62 366 PHE A O 1
ATOM 2720 N N . ALA A 1 367 ? -31.055 28.547 -19.011 1.00 85.56 367 ALA A N 1
ATOM 2721 C CA . ALA A 1 367 ? -30.670 28.857 -20.384 1.00 85.56 367 ALA A CA 1
ATOM 2722 C C . ALA A 1 367 ? -30.026 27.652 -21.102 1.00 85.56 367 ALA A C 1
ATOM 2724 O O . ALA A 1 367 ? -30.343 27.396 -22.264 1.00 85.56 367 ALA A O 1
ATOM 2725 N N . ASN A 1 368 ? -29.196 26.868 -20.401 1.00 85.81 368 ASN A N 1
ATOM 2726 C CA . ASN A 1 368 ? -28.498 25.709 -20.968 1.00 85.81 368 ASN A CA 1
ATOM 2727 C C . ASN A 1 368 ? -29.282 24.379 -20.895 1.00 85.81 368 ASN A C 1
ATOM 2729 O O . ASN A 1 368 ? -28.878 23.407 -21.534 1.00 85.81 368 ASN A O 1
ATOM 2733 N N . THR A 1 369 ? -30.392 24.319 -20.147 1.00 87.75 369 THR A N 1
ATOM 2734 C CA . THR A 1 369 ? -31.310 23.155 -20.094 1.00 87.75 369 THR A CA 1
ATOM 2735 C C . THR A 1 369 ? -32.562 23.319 -20.970 1.00 87.75 369 THR A C 1
ATOM 2737 O O . THR A 1 369 ? -33.336 22.375 -21.156 1.00 87.75 369 THR A O 1
ATOM 2740 N N . ARG A 1 370 ? -32.757 24.508 -21.561 1.00 84.19 370 ARG A N 1
ATOM 2741 C CA . ARG A 1 370 ? -33.917 24.854 -22.397 1.00 84.19 370 ARG A CA 1
ATOM 2742 C C . ARG A 1 370 ? -34.134 23.905 -23.581 1.00 84.19 370 ARG A C 1
ATOM 2744 O O . ARG A 1 370 ? -35.284 23.636 -23.923 1.00 84.19 370 ARG A O 1
ATOM 2751 N N . ALA A 1 371 ? -33.064 23.405 -24.202 1.00 77.88 371 ALA A N 1
ATOM 2752 C CA . ALA A 1 371 ? -33.139 22.540 -25.384 1.00 77.88 371 ALA A CA 1
ATOM 2753 C C . ALA A 1 371 ? -33.607 21.106 -25.064 1.00 77.88 371 ALA A C 1
ATOM 2755 O O . ALA A 1 371 ? -34.163 20.431 -25.926 1.00 77.88 371 ALA A O 1
ATOM 2756 N N . GLN A 1 372 ? -33.391 20.651 -23.831 1.00 85.56 372 GLN A N 1
ATOM 2757 C CA . GLN A 1 372 ? -33.675 19.298 -23.365 1.00 85.56 372 GLN A CA 1
ATOM 2758 C C . GLN A 1 372 ? -35.129 19.155 -22.895 1.00 85.56 372 GLN A C 1
ATOM 2760 O O . GLN A 1 372 ? -35.765 18.130 -23.148 1.00 85.56 372 GLN A O 1
ATOM 2765 N N . PHE A 1 373 ? -35.653 20.189 -22.227 1.00 88.75 373 PHE A N 1
ATOM 2766 C CA . PHE A 1 373 ? -36.978 20.164 -21.605 1.00 88.75 373 PHE A CA 1
ATOM 2767 C C . PHE A 1 373 ? -38.057 20.939 -22.371 1.00 88.75 373 PHE A C 1
ATOM 2769 O O . PHE A 1 373 ? -39.189 20.460 -22.473 1.00 88.75 373 PHE A O 1
ATOM 2776 N N . GLY A 1 374 ? -37.737 22.121 -22.913 1.00 85.94 374 GLY A N 1
ATOM 2777 C CA . GLY A 1 374 ? -38.735 22.992 -23.544 1.00 85.94 374 GLY A CA 1
ATOM 2778 C C . GLY A 1 374 ? -39.907 23.327 -22.611 1.00 85.94 374 GLY A C 1
ATOM 2779 O O . GLY A 1 374 ? -41.056 23.041 -22.951 1.00 85.94 374 GLY A O 1
ATOM 2780 N N . PHE A 1 375 ? -39.603 23.859 -21.423 1.00 91.88 375 PHE A N 1
ATOM 2781 C CA . PHE A 1 375 ? -40.608 24.328 -20.464 1.00 91.88 375 PHE A CA 1
ATOM 2782 C C . PHE A 1 375 ? -41.314 25.594 -20.963 1.00 91.88 375 PHE A C 1
ATOM 2784 O O . PHE A 1 375 ? -40.674 26.468 -21.558 1.00 91.88 375 PHE A O 1
ATOM 2791 N N . ASP A 1 376 ? -42.615 25.704 -20.698 1.00 90.94 376 ASP A N 1
ATOM 2792 C CA . ASP A 1 376 ? -43.429 26.867 -21.072 1.00 90.94 376 ASP A CA 1
ATOM 2793 C C . ASP A 1 376 ? -44.602 27.111 -20.104 1.00 90.94 376 ASP A C 1
ATOM 2795 O O . ASP A 1 376 ? -44.771 26.400 -19.113 1.00 90.94 376 ASP A O 1
ATOM 2799 N N . GLN A 1 377 ? -45.429 28.123 -20.389 1.00 90.75 377 GLN A N 1
ATOM 2800 C CA . GLN A 1 377 ? -46.501 28.589 -19.505 1.00 90.75 377 GLN A CA 1
ATOM 2801 C C . GLN A 1 377 ? -47.650 27.590 -19.278 1.00 90.75 377 GLN A C 1
ATOM 2803 O O . GLN A 1 377 ? -48.580 27.870 -18.524 1.00 90.75 377 GLN A O 1
ATOM 2808 N N . ARG A 1 378 ? -47.629 26.437 -19.954 1.00 91.62 378 ARG A N 1
ATOM 2809 C CA . ARG A 1 378 ? -48.574 25.331 -19.740 1.00 91.62 378 ARG A CA 1
ATOM 2810 C C . ARG A 1 378 ? -48.088 24.338 -18.687 1.00 91.62 378 ARG A C 1
ATOM 2812 O O . ARG A 1 378 ? -48.866 23.470 -18.297 1.00 91.62 378 ARG A O 1
ATOM 2819 N N . ASP A 1 379 ? -46.828 24.423 -18.257 1.00 96.25 379 ASP A N 1
ATOM 2820 C CA . ASP A 1 379 ? -46.283 23.481 -17.288 1.00 96.25 379 ASP A CA 1
ATOM 2821 C C . ASP A 1 379 ? -46.730 23.786 -15.857 1.00 96.25 379 ASP A C 1
ATOM 2823 O O . ASP A 1 379 ? -46.676 24.923 -15.381 1.00 96.25 379 ASP A O 1
ATOM 2827 N N . VAL A 1 380 ? -47.134 22.727 -15.159 1.00 97.38 380 VAL A N 1
ATOM 2828 C CA . VAL A 1 380 ? -47.500 22.750 -13.745 1.00 97.38 380 VAL A CA 1
ATOM 2829 C C . VAL A 1 380 ? -46.423 22.000 -12.971 1.00 97.38 380 VAL A C 1
ATOM 2831 O O . VAL A 1 380 ? -46.175 20.817 -13.214 1.00 97.38 380 VAL A O 1
ATOM 2834 N N . TRP A 1 381 ? -45.785 22.706 -12.047 1.00 97.12 381 TRP A N 1
ATOM 2835 C CA . TRP A 1 381 ? -44.634 22.264 -11.267 1.00 97.12 381 TRP A CA 1
ATOM 2836 C C . TRP A 1 381 ? -45.008 22.097 -9.800 1.00 97.12 381 TRP A C 1
ATOM 2838 O O . TRP A 1 381 ? -45.725 22.931 -9.254 1.00 97.12 381 TRP A O 1
ATOM 2848 N N . THR A 1 382 ? -44.448 21.102 -9.117 1.00 95.06 382 THR A N 1
ATOM 2849 C CA . THR A 1 382 ? -44.482 21.049 -7.646 1.00 95.06 382 THR A CA 1
ATOM 2850 C C . THR A 1 382 ? -43.256 21.725 -7.044 1.00 95.06 382 THR A C 1
ATOM 2852 O O . THR A 1 382 ? -42.136 21.347 -7.383 1.00 95.06 382 THR A O 1
ATOM 2855 N N . MET A 1 383 ? -43.453 22.629 -6.081 1.00 93.00 383 MET A N 1
ATOM 2856 C CA . MET A 1 383 ? -42.437 22.956 -5.077 1.00 93.00 383 MET A CA 1
ATOM 2857 C C . MET A 1 383 ? -42.526 21.911 -3.957 1.00 93.00 383 MET A C 1
ATOM 2859 O O . MET A 1 383 ? -43.202 22.116 -2.944 1.00 93.00 383 MET A O 1
ATOM 2863 N N . PHE A 1 384 ? -41.951 20.733 -4.201 1.00 88.00 384 PHE A N 1
ATOM 2864 C CA . PHE A 1 384 ? -42.023 19.588 -3.296 1.00 88.00 384 PHE A CA 1
ATOM 2865 C C . PHE A 1 384 ? -40.894 19.602 -2.260 1.00 88.00 384 PHE A C 1
ATOM 2867 O O . PHE A 1 384 ? -41.089 19.157 -1.122 1.00 88.00 384 PHE A O 1
ATOM 2874 N N . HIS A 1 385 ? -39.727 20.134 -2.616 1.00 86.62 385 HIS A N 1
ATOM 2875 C CA . HIS A 1 385 ? -38.552 20.160 -1.752 1.00 86.62 385 HIS A CA 1
ATOM 2876 C C . HIS A 1 385 ? -38.585 21.355 -0.779 1.00 86.62 385 HIS A C 1
ATOM 2878 O O . HIS A 1 385 ? -39.320 22.324 -0.967 1.00 86.62 385 HIS A O 1
ATOM 2884 N N . SER A 1 386 ? -37.838 21.288 0.336 1.00 83.62 386 SER A N 1
ATOM 2885 C CA . SER A 1 386 ? -37.730 22.462 1.223 1.00 83.62 386 SER A CA 1
ATOM 2886 C C . SER A 1 386 ? -36.989 23.576 0.488 1.00 83.62 386 SER A C 1
ATOM 2888 O O . SER A 1 386 ? -36.002 23.314 -0.190 1.00 83.62 386 SER A O 1
ATOM 2890 N N . TYR A 1 387 ? -37.425 24.823 0.662 1.00 85.81 387 TYR A N 1
ATOM 2891 C CA . TYR A 1 387 ? -36.809 25.994 0.033 1.00 85.81 387 TYR A CA 1
ATOM 2892 C C . TYR A 1 387 ? -35.383 26.287 0.544 1.00 85.81 387 TYR A C 1
ATOM 2894 O O . TYR A 1 387 ? -34.685 27.128 -0.019 1.00 85.81 387 TYR A O 1
ATOM 2902 N N . ALA A 1 388 ? -34.942 25.571 1.586 1.00 85.25 388 ALA A N 1
ATOM 2903 C CA . ALA A 1 388 ? -33.562 25.523 2.062 1.00 85.25 388 ALA A CA 1
ATOM 2904 C C . ALA A 1 388 ? -32.711 24.388 1.442 1.00 85.25 388 ALA A C 1
ATOM 2906 O O . ALA A 1 388 ? -31.536 24.262 1.779 1.00 85.25 388 ALA A O 1
ATOM 2907 N N . PHE A 1 389 ? -33.278 23.578 0.541 1.00 83.06 389 PHE A N 1
ATOM 2908 C CA . PHE A 1 389 ? -32.569 22.620 -0.311 1.00 83.06 389 PHE A CA 1
ATOM 2909 C C . PHE A 1 389 ? -32.531 23.158 -1.747 1.00 83.06 389 PHE A C 1
ATOM 2911 O O . PHE A 1 389 ? -33.491 23.758 -2.226 1.00 83.06 389 PHE A O 1
ATOM 2918 N N . ASP A 1 390 ? -31.418 22.972 -2.451 1.00 85.69 390 ASP A N 1
ATOM 2919 C CA . ASP A 1 390 ? -31.174 23.649 -3.726 1.00 85.69 390 ASP A CA 1
ATOM 2920 C C . ASP A 1 390 ? -32.028 23.119 -4.883 1.00 85.69 390 ASP A C 1
ATOM 2922 O O . ASP A 1 390 ? -32.326 23.871 -5.807 1.00 85.69 390 ASP A O 1
ATOM 2926 N N . PHE A 1 391 ? -32.537 21.887 -4.799 1.00 88.44 391 PHE A N 1
ATOM 2927 C CA . PHE A 1 391 ? -33.511 21.366 -5.767 1.00 88.44 391 PHE A CA 1
ATOM 2928 C C . PHE A 1 391 ? -34.785 22.239 -5.843 1.00 88.44 391 PHE A C 1
ATOM 2930 O O . PHE A 1 391 ? -35.349 22.419 -6.921 1.00 88.44 391 PHE A O 1
ATOM 2937 N N . ALA A 1 392 ? -35.177 22.898 -4.744 1.00 89.31 392 ALA A N 1
ATOM 2938 C CA . ALA A 1 392 ? -36.305 23.832 -4.739 1.00 89.31 392 ALA A CA 1
ATOM 2939 C C . ALA A 1 392 ? -36.034 25.138 -5.516 1.00 89.31 392 ALA A C 1
ATOM 2941 O O . ALA A 1 392 ? -36.975 25.842 -5.873 1.00 89.31 392 ALA A O 1
ATOM 2942 N N . VAL A 1 393 ? -34.771 25.466 -5.826 1.00 93.44 393 VAL A N 1
ATOM 2943 C CA . VAL A 1 393 ? -34.412 26.574 -6.734 1.00 93.44 393 VAL A CA 1
ATOM 2944 C C . VAL A 1 393 ? -34.799 26.211 -8.170 1.00 93.44 393 VAL A C 1
ATOM 2946 O O . VAL A 1 393 ? -35.335 27.050 -8.891 1.00 93.44 393 VAL A O 1
ATOM 2949 N N . TRP A 1 394 ? -34.586 24.955 -8.572 1.00 94.44 394 TRP A N 1
ATOM 2950 C CA . TRP A 1 394 ? -35.036 24.446 -9.867 1.00 94.44 394 TRP A CA 1
ATOM 2951 C C . TRP A 1 394 ? -36.569 24.395 -9.952 1.00 94.44 394 TRP A C 1
ATOM 2953 O O . TRP A 1 394 ? -37.124 24.852 -10.944 1.00 94.44 394 TRP A O 1
ATOM 2963 N N . GLU A 1 395 ? -37.259 23.960 -8.892 1.00 94.94 395 GLU A N 1
ATOM 2964 C CA . GLU A 1 395 ? -38.732 23.980 -8.822 1.00 94.94 395 GLU A CA 1
ATOM 2965 C C . GLU A 1 395 ? -39.311 25.406 -8.929 1.00 94.94 395 GLU A C 1
ATOM 2967 O O . GLU A 1 395 ? -40.124 25.693 -9.809 1.00 94.94 395 GLU A O 1
ATOM 2972 N N . LEU A 1 396 ? -38.865 26.310 -8.048 1.00 95.19 396 LEU A N 1
ATOM 2973 C CA . LEU A 1 396 ? -39.362 27.683 -7.924 1.00 95.19 396 LEU A CA 1
ATOM 2974 C C . LEU A 1 396 ? -39.152 28.488 -9.209 1.00 95.19 396 LEU A C 1
ATOM 2976 O O . LEU A 1 396 ? -40.096 29.052 -9.761 1.00 95.19 396 LEU A O 1
ATOM 2980 N N . TRP A 1 397 ? -37.911 28.555 -9.691 1.00 94.94 397 TRP A N 1
ATOM 2981 C CA . TRP A 1 397 ? -37.574 29.366 -10.859 1.00 94.94 397 TRP A CA 1
ATOM 2982 C C . TRP A 1 397 ? -37.890 28.642 -12.176 1.00 94.94 397 TRP A C 1
ATOM 2984 O O . TRP A 1 397 ? -38.107 29.308 -13.184 1.00 94.94 397 TRP A O 1
ATOM 2994 N N . GLY A 1 398 ? -38.022 27.310 -12.168 1.00 93.00 398 GLY A N 1
ATOM 2995 C CA . GLY A 1 398 ? -38.489 26.524 -13.313 1.00 93.00 398 GLY A CA 1
ATOM 2996 C C . GLY A 1 398 ? -39.898 26.921 -13.735 1.00 93.00 398 GLY A C 1
ATOM 2997 O O . GLY A 1 398 ? -40.108 27.256 -14.899 1.00 93.00 398 GLY A O 1
ATOM 2998 N N . ALA A 1 399 ? -40.829 27.013 -12.784 1.00 94.38 399 ALA A N 1
ATOM 2999 C CA . ALA A 1 399 ? -42.145 27.595 -13.030 1.00 94.38 399 ALA A CA 1
ATOM 3000 C C . ALA A 1 399 ? -42.053 29.106 -13.325 1.00 94.38 399 ALA A C 1
ATOM 3002 O O . ALA A 1 399 ? -42.438 29.573 -14.403 1.00 94.38 399 ALA A O 1
ATOM 3003 N N . LEU A 1 400 ? -41.492 29.880 -12.385 1.00 95.12 400 LEU A N 1
ATOM 3004 C CA . LEU A 1 400 ? -41.622 31.339 -12.391 1.00 95.12 400 LEU A CA 1
ATOM 3005 C C . LEU A 1 400 ? -40.893 32.052 -13.542 1.00 95.12 400 LEU A C 1
ATOM 3007 O O . LEU A 1 400 ? -41.314 33.150 -13.895 1.00 95.12 400 LEU A O 1
ATOM 3011 N N . LEU A 1 401 ? -39.864 31.450 -14.153 1.00 93.81 401 LEU A N 1
ATOM 3012 C CA . LEU A 1 401 ? -39.157 32.014 -15.316 1.00 93.81 401 LEU A CA 1
ATOM 3013 C C . LEU A 1 401 ? -39.720 31.564 -16.679 1.00 93.81 401 LEU A C 1
ATOM 3015 O O . LEU A 1 401 ? -39.297 32.099 -17.702 1.00 93.81 401 LEU A O 1
ATOM 3019 N N . HIS A 1 402 ? -40.670 30.621 -16.715 1.00 93.44 402 HIS A N 1
ATOM 3020 C CA . HIS A 1 402 ? -41.271 30.109 -17.961 1.00 93.44 402 HIS A CA 1
ATOM 3021 C C . HIS A 1 402 ? -42.771 30.422 -18.107 1.00 93.44 402 HIS A C 1
ATOM 3023 O O . HIS A 1 402 ? -43.362 30.091 -19.132 1.00 93.44 402 HIS A O 1
ATOM 3029 N N . GLY A 1 403 ? -43.389 31.075 -17.115 1.00 91.06 403 GLY A N 1
ATOM 3030 C CA . GLY A 1 403 ? -44.835 31.340 -17.083 1.00 91.06 403 GLY A CA 1
ATOM 3031 C C . GLY A 1 403 ? -45.669 30.198 -16.494 1.00 91.06 403 GLY A C 1
ATOM 3032 O O . GLY A 1 403 ? -46.894 30.256 -16.562 1.00 91.06 403 GLY A O 1
ATOM 3033 N N . GLY A 1 404 ? -45.021 29.149 -15.979 1.00 94.56 404 GLY A N 1
ATOM 3034 C CA . GLY A 1 404 ? -45.676 27.949 -15.465 1.00 94.56 404 GLY A CA 1
ATOM 3035 C C . GLY A 1 404 ? -46.252 28.131 -14.060 1.00 94.56 404 GLY A C 1
ATOM 3036 O O . GLY A 1 404 ? -45.829 28.995 -13.291 1.00 94.56 404 GLY A O 1
ATOM 3037 N N . LYS A 1 405 ? -47.203 27.269 -13.698 1.00 96.75 405 LYS A N 1
ATOM 3038 C CA . LYS A 1 405 ? -47.857 27.277 -12.384 1.00 96.75 405 LYS A CA 1
ATOM 3039 C C . LYS A 1 405 ? -47.010 26.535 -11.351 1.00 96.75 405 LYS A C 1
ATOM 3041 O O . LYS A 1 405 ? -46.702 25.360 -11.542 1.00 96.75 405 LYS A O 1
ATOM 3046 N N . LEU A 1 406 ? -46.721 27.178 -10.220 1.00 97.31 406 LEU A N 1
ATOM 3047 C CA . LEU A 1 406 ? -46.055 26.561 -9.072 1.00 97.31 406 LEU A CA 1
ATOM 3048 C C . LEU A 1 406 ? -47.067 26.093 -8.010 1.00 97.31 406 LEU A C 1
ATOM 3050 O O . LEU A 1 406 ? -47.634 26.899 -7.275 1.00 97.31 406 LEU A O 1
ATOM 3054 N N . VAL A 1 407 ? -47.257 24.784 -7.890 1.00 97.12 407 VAL A N 1
ATOM 3055 C CA . VAL A 1 407 ? -47.993 24.146 -6.790 1.00 97.12 407 VAL A CA 1
ATOM 3056 C C . VAL A 1 407 ? -47.059 24.038 -5.588 1.00 97.12 407 VAL A C 1
ATOM 3058 O O . VAL A 1 407 ? -46.163 23.193 -5.555 1.00 97.12 407 VAL A O 1
ATOM 3061 N N . VAL A 1 408 ? -47.244 24.893 -4.587 1.00 93.94 408 VAL A N 1
ATOM 3062 C CA . VAL A 1 408 ? -46.509 24.809 -3.322 1.00 93.94 408 VAL A CA 1
ATOM 3063 C C . VAL A 1 408 ? -47.109 23.682 -2.489 1.00 93.94 408 VAL A C 1
ATOM 3065 O O . VAL A 1 408 ? -48.201 23.816 -1.939 1.00 93.94 408 VAL A O 1
ATOM 3068 N N . VAL A 1 409 ? -46.389 22.560 -2.414 1.00 90.19 409 VAL A N 1
ATOM 3069 C CA . VAL A 1 409 ? -46.800 21.387 -1.635 1.00 90.19 409 VAL A CA 1
ATOM 3070 C C . VAL A 1 409 ? -46.524 21.675 -0.164 1.00 90.19 409 VAL A C 1
ATOM 3072 O O . VAL A 1 409 ? -45.393 22.007 0.194 1.00 90.19 409 VAL A O 1
ATOM 3075 N N . ASP A 1 410 ? -47.529 21.560 0.696 1.00 82.06 410 ASP A N 1
ATOM 3076 C CA . ASP A 1 410 ? -47.391 21.812 2.130 1.00 82.06 410 ASP A CA 1
ATOM 3077 C C . ASP A 1 410 ? -46.588 20.709 2.863 1.00 82.06 410 ASP A C 1
ATOM 3079 O O . ASP A 1 410 ? -46.121 19.727 2.275 1.00 82.06 410 ASP A O 1
ATOM 3083 N N . TYR A 1 411 ? -46.373 20.902 4.167 1.00 75.56 411 TYR A N 1
ATOM 3084 C CA . TYR A 1 411 ? -45.550 20.026 5.009 1.00 75.56 411 TYR A CA 1
ATOM 3085 C C . TYR A 1 411 ? -46.178 18.638 5.249 1.00 75.56 411 TYR A C 1
ATOM 3087 O O . TYR A 1 411 ? -45.438 17.668 5.431 1.00 75.56 411 TYR A O 1
ATOM 3095 N N . GLU A 1 412 ? -47.507 18.530 5.260 1.00 76.06 412 GLU A N 1
ATOM 3096 C CA . GLU A 1 412 ? -48.235 17.290 5.545 1.00 76.06 412 GLU A CA 1
ATOM 3097 C C . GLU A 1 412 ? -48.399 16.475 4.258 1.00 76.06 412 GLU A C 1
ATOM 3099 O O . GLU A 1 412 ? -47.925 15.337 4.190 1.00 76.06 412 GLU A O 1
ATOM 3104 N N . THR A 1 413 ? -48.921 17.091 3.190 1.00 81.75 413 THR A N 1
ATOM 3105 C CA . THR A 1 413 ? -49.107 16.436 1.883 1.00 81.75 413 THR A CA 1
ATOM 3106 C C . THR A 1 413 ? -47.788 15.897 1.322 1.00 81.75 413 THR A C 1
ATOM 3108 O O . THR A 1 413 ? -47.747 14.784 0.802 1.00 81.75 413 THR A O 1
ATOM 3111 N N . SER A 1 414 ? -46.670 16.621 1.488 1.00 78.50 414 SER A N 1
ATOM 3112 C CA . SER A 1 414 ? -45.343 16.159 1.027 1.00 78.50 414 SER A CA 1
ATOM 3113 C C . SER A 1 414 ? -44.790 14.928 1.767 1.00 78.50 414 SER A C 1
ATOM 3115 O O . SER A 1 414 ? -43.763 14.388 1.358 1.00 78.50 414 SER A O 1
ATOM 3117 N N . ARG A 1 415 ? -45.461 14.452 2.827 1.00 76.25 415 ARG A N 1
ATOM 3118 C CA . ARG A 1 415 ? -45.110 13.235 3.585 1.00 76.25 415 ARG A CA 1
ATOM 3119 C C . ARG A 1 415 ? -46.127 12.099 3.459 1.00 76.25 415 ARG A C 1
ATOM 3121 O O . ARG A 1 415 ? -45.890 11.029 4.014 1.00 76.25 415 ARG A O 1
ATOM 3128 N N . ALA A 1 416 ? -47.230 12.303 2.742 1.00 80.81 416 ALA A N 1
ATOM 3129 C CA . ALA A 1 416 ? -48.299 11.324 2.580 1.00 80.81 416 ALA A CA 1
ATOM 3130 C C . ALA A 1 416 ? -48.431 10.926 1.096 1.00 80.81 416 ALA A C 1
ATOM 3132 O O . ALA A 1 416 ? -49.175 11.575 0.361 1.00 80.81 416 ALA A O 1
ATOM 3133 N N . PRO A 1 417 ? -47.746 9.860 0.623 1.00 82.44 417 PRO A N 1
ATOM 3134 C CA . PRO A 1 417 ? -47.658 9.528 -0.804 1.00 82.44 417 PRO A CA 1
ATOM 3135 C C . PRO A 1 417 ? -49.005 9.412 -1.532 1.00 82.44 417 PRO A C 1
ATOM 3137 O O . PRO A 1 417 ? -49.103 9.843 -2.675 1.00 82.44 417 PRO A O 1
ATOM 3140 N N . GLY A 1 418 ? -50.052 8.903 -0.871 1.00 84.94 418 GLY A N 1
ATOM 3141 C CA . GLY A 1 418 ? -51.410 8.861 -1.431 1.00 84.94 418 GLY A CA 1
ATOM 3142 C C . GLY A 1 418 ? -52.068 10.242 -1.568 1.00 84.94 418 GLY A C 1
ATOM 3143 O O . GLY A 1 418 ? -52.655 10.536 -2.602 1.00 84.94 418 GLY A O 1
ATOM 3144 N N . GLN A 1 419 ? -51.916 11.130 -0.578 1.00 85.38 419 GLN A N 1
ATOM 3145 C CA . GLN A 1 419 ? -52.407 12.515 -0.682 1.00 85.38 419 GLN A CA 1
ATOM 3146 C C . GLN A 1 419 ? -51.628 13.297 -1.746 1.00 85.38 419 GLN A C 1
ATOM 3148 O O . GLN A 1 419 ? -52.208 14.088 -2.485 1.00 85.38 419 GLN A O 1
ATOM 3153 N N . PHE A 1 420 ? -50.320 13.050 -1.858 1.00 92.12 420 PHE A N 1
ATOM 3154 C CA . PHE A 1 420 ? -49.500 13.656 -2.898 1.00 92.12 420 PHE A CA 1
ATOM 3155 C C . PHE A 1 420 ? -49.875 13.142 -4.295 1.00 92.12 420 PHE A C 1
ATOM 3157 O O . PHE A 1 420 ? -49.989 13.951 -5.208 1.00 92.12 420 PHE A O 1
ATOM 3164 N N . LEU A 1 421 ? -50.149 11.842 -4.464 1.00 90.38 421 LEU A N 1
ATOM 3165 C CA . LEU A 1 421 ? -50.660 11.274 -5.718 1.00 90.38 421 LEU A CA 1
ATOM 3166 C C . LEU A 1 421 ? -51.967 11.955 -6.157 1.00 90.38 421 LEU A C 1
ATOM 3168 O O . LEU A 1 421 ? -52.087 12.357 -7.315 1.00 90.38 421 LEU A O 1
ATOM 3172 N N . GLU A 1 422 ? -52.902 12.163 -5.227 1.00 88.56 422 GLU A N 1
ATOM 3173 C CA . GLU A 1 422 ? -54.134 12.909 -5.505 1.00 88.56 422 GLU A CA 1
ATOM 3174 C C . GLU A 1 422 ? -53.876 14.388 -5.817 1.00 88.56 422 GLU A C 1
ATOM 3176 O O . GLU A 1 422 ? -54.501 14.919 -6.731 1.00 88.56 422 GLU A O 1
ATOM 3181 N N . LEU A 1 423 ? -52.896 15.039 -5.175 1.00 91.19 423 LEU A N 1
ATOM 3182 C CA . LEU A 1 423 ? -52.480 16.397 -5.549 1.00 91.19 423 LEU A CA 1
ATOM 3183 C C . LEU A 1 423 ? -51.919 16.448 -6.984 1.00 91.19 423 LEU A C 1
ATOM 3185 O O . LEU A 1 423 ? -52.251 17.366 -7.736 1.00 91.19 423 LEU A O 1
ATOM 3189 N N . LEU A 1 424 ? -51.105 15.464 -7.394 1.00 93.62 424 LEU A N 1
ATOM 3190 C CA . LEU A 1 424 ? -50.574 15.374 -8.763 1.00 93.62 424 LEU A CA 1
ATOM 3191 C C . LEU A 1 424 ? -51.694 15.208 -9.802 1.00 93.62 424 LEU A C 1
ATOM 3193 O O . LEU A 1 424 ? -51.626 15.824 -10.871 1.00 93.62 424 LEU A O 1
ATOM 3197 N N . ARG A 1 425 ? -52.723 14.409 -9.481 1.00 91.31 425 ARG A N 1
ATOM 3198 C CA . ARG A 1 425 ? -53.928 14.209 -10.305 1.00 91.31 425 ARG A CA 1
ATOM 3199 C C . ARG A 1 425 ? -54.780 15.480 -10.370 1.00 91.31 425 ARG A C 1
ATOM 3201 O O . ARG A 1 425 ? -55.084 15.952 -11.466 1.00 91.31 425 ARG A O 1
ATOM 3208 N N . SER A 1 426 ? -55.126 16.071 -9.224 1.00 89.88 426 SER A N 1
ATOM 3209 C CA . SER A 1 426 ? -56.041 17.215 -9.142 1.00 89.88 426 SER A CA 1
ATOM 3210 C C . SER A 1 426 ? -55.449 18.504 -9.714 1.00 89.88 426 SER A C 1
ATOM 3212 O O . SER A 1 426 ? -56.134 19.214 -10.447 1.00 89.88 426 SER A O 1
ATOM 3214 N N . GLU A 1 427 ? -54.173 18.795 -9.434 1.00 92.69 427 GLU A N 1
ATOM 3215 C CA . GLU A 1 427 ? -53.484 19.973 -9.983 1.00 92.69 427 GLU A CA 1
ATOM 3216 C C . GLU A 1 427 ? -52.941 19.744 -11.406 1.00 92.69 427 GLU A C 1
ATOM 3218 O O . GLU A 1 427 ? -52.472 20.696 -12.030 1.00 92.69 427 GLU A O 1
ATOM 3223 N N . ARG A 1 428 ? -53.033 18.511 -11.935 1.00 93.00 428 ARG A N 1
ATOM 3224 C CA . ARG A 1 428 ? -52.538 18.096 -13.263 1.00 93.00 428 ARG A CA 1
ATOM 3225 C C . ARG A 1 428 ? -51.067 18.448 -13.485 1.00 93.00 428 ARG A C 1
ATOM 3227 O O . ARG A 1 428 ? -50.696 19.064 -14.483 1.00 93.00 428 ARG A O 1
ATOM 3234 N N . VAL A 1 429 ? -50.228 18.049 -12.532 1.00 96.38 429 VAL A N 1
ATOM 3235 C CA . VAL A 1 429 ? -48.783 18.312 -12.555 1.00 96.38 429 VAL A CA 1
ATOM 3236 C C . VAL A 1 429 ? -48.152 17.717 -13.818 1.00 96.38 429 VAL A C 1
ATOM 3238 O O . VAL A 1 429 ? -48.390 16.555 -14.148 1.00 96.38 429 VAL A O 1
ATOM 3241 N N . THR A 1 430 ? -47.337 18.516 -14.515 1.00 95.69 430 THR A N 1
ATOM 3242 C CA . THR A 1 430 ? -46.626 18.118 -15.741 1.00 95.69 430 THR A CA 1
ATOM 3243 C C . THR A 1 430 ? -45.127 17.932 -15.514 1.00 95.69 430 THR A C 1
ATOM 3245 O O . THR A 1 430 ? -44.515 17.106 -16.194 1.00 95.69 430 THR A O 1
ATOM 3248 N N . VAL A 1 431 ? -44.539 18.659 -14.557 1.00 95.88 431 VAL A N 1
ATOM 3249 C CA . VAL A 1 431 ? -43.123 18.558 -14.182 1.00 95.88 431 VAL A CA 1
ATOM 3250 C C . VAL A 1 431 ? -43.017 18.201 -12.704 1.00 95.88 431 VAL A C 1
ATOM 3252 O O . VAL A 1 431 ? -43.237 19.030 -11.819 1.00 95.88 431 VAL A O 1
ATOM 3255 N N . LEU A 1 432 ? -42.665 16.945 -12.447 1.00 94.25 432 LEU A N 1
ATOM 3256 C CA . LEU A 1 432 ? -42.440 16.413 -11.111 1.00 94.25 432 LEU A CA 1
ATOM 3257 C C . LEU A 1 432 ? -40.938 16.303 -10.853 1.00 94.25 432 LEU A C 1
ATOM 3259 O O . LEU A 1 432 ? -40.236 15.551 -11.524 1.00 94.25 432 LEU A O 1
ATOM 3263 N N . ASN A 1 433 ? -40.449 17.025 -9.851 1.00 92.19 433 ASN A N 1
ATOM 3264 C CA . ASN A 1 433 ? -39.074 16.907 -9.378 1.00 92.19 433 ASN A CA 1
ATOM 3265 C C . ASN A 1 433 ? -39.089 16.042 -8.119 1.00 92.19 433 ASN A C 1
ATOM 3267 O O . ASN A 1 433 ? -39.849 16.319 -7.190 1.00 92.19 433 ASN A O 1
ATOM 3271 N N . GLN A 1 434 ? -38.300 14.970 -8.093 1.00 86.81 434 GLN A N 1
ATOM 3272 C CA . GLN A 1 434 ? -38.300 14.009 -6.991 1.00 86.81 434 GLN A CA 1
ATOM 3273 C C . GLN A 1 434 ? -36.908 13.492 -6.667 1.00 86.81 434 GLN A C 1
ATOM 3275 O O . GLN A 1 434 ? -36.018 13.397 -7.512 1.00 86.81 434 GLN A O 1
ATOM 3280 N N . THR A 1 435 ? -36.755 13.087 -5.414 1.00 83.38 435 THR A N 1
ATOM 3281 C CA . THR A 1 435 ? -35.623 12.270 -4.991 1.00 83.38 435 THR A CA 1
ATOM 3282 C C . THR A 1 435 ? -36.010 10.794 -5.109 1.00 83.38 435 THR A C 1
ATOM 3284 O O . THR A 1 435 ? -37.136 10.446 -4.745 1.00 83.38 435 THR A O 1
ATOM 3287 N N . PRO A 1 436 ? -35.137 9.915 -5.639 1.00 80.62 436 PRO A N 1
ATOM 3288 C CA . PRO A 1 436 ? -35.458 8.511 -5.888 1.00 80.62 436 PRO A CA 1
ATOM 3289 C C . PRO A 1 436 ? -36.208 7.787 -4.755 1.00 80.62 436 PRO A C 1
ATOM 3291 O O . PRO A 1 436 ? -37.224 7.157 -5.031 1.00 80.62 436 PRO A O 1
ATOM 3294 N N . SER A 1 437 ? -35.807 7.937 -3.484 1.00 72.75 437 SER A N 1
ATOM 3295 C CA . SER A 1 437 ? -36.511 7.300 -2.353 1.00 72.75 437 SER A CA 1
ATOM 3296 C C . SER A 1 437 ? -37.959 7.774 -2.181 1.00 72.75 437 SER A C 1
ATOM 3298 O O . SER A 1 437 ? -38.836 6.962 -1.889 1.00 72.75 437 SER A O 1
ATOM 3300 N N . ALA A 1 438 ? -38.226 9.069 -2.377 1.00 75.19 438 ALA A N 1
ATOM 3301 C CA . ALA A 1 438 ? -39.578 9.624 -2.317 1.00 75.19 438 ALA A CA 1
ATOM 3302 C C . ALA A 1 438 ? -40.406 9.210 -3.548 1.00 75.19 438 ALA A C 1
ATOM 3304 O O . ALA A 1 438 ? -41.583 8.865 -3.417 1.00 75.19 438 ALA A O 1
ATOM 3305 N N . PHE A 1 439 ? -39.775 9.122 -4.725 1.00 84.12 439 PHE A N 1
ATOM 3306 C CA . PHE A 1 439 ? -40.430 8.580 -5.912 1.00 84.12 439 PHE A CA 1
ATOM 3307 C C . PHE A 1 439 ? -40.824 7.109 -5.752 1.00 84.12 439 PHE A C 1
ATOM 3309 O O . PHE A 1 439 ? -41.919 6.755 -6.167 1.00 84.12 439 PHE A O 1
ATOM 3316 N N . TYR A 1 440 ? -40.012 6.252 -5.122 1.00 83.12 440 TYR A N 1
ATOM 3317 C CA . TYR A 1 440 ? -40.399 4.848 -4.917 1.00 83.12 440 TYR A CA 1
ATOM 3318 C C . TYR A 1 440 ? -41.671 4.712 -4.064 1.00 83.12 440 TYR A C 1
ATOM 3320 O O . TYR A 1 440 ? -42.493 3.841 -4.333 1.00 83.12 440 TYR A O 1
ATOM 3328 N N . GLN A 1 441 ? -41.873 5.590 -3.074 1.00 79.75 441 GLN A N 1
ATOM 3329 C CA . GLN A 1 441 ? -43.097 5.603 -2.262 1.00 79.75 441 GLN A CA 1
ATOM 3330 C C . GLN A 1 441 ? -44.320 6.077 -3.064 1.00 79.75 441 GLN A C 1
ATOM 3332 O O . GLN A 1 441 ? -45.404 5.513 -2.925 1.00 79.75 441 GLN A O 1
ATOM 3337 N N . LEU A 1 442 ? -44.145 7.070 -3.941 1.00 83.50 442 LEU A N 1
ATOM 3338 C CA . LEU A 1 442 ? -45.180 7.507 -4.882 1.00 83.50 442 LEU A CA 1
ATOM 3339 C C . LEU A 1 442 ? -45.497 6.425 -5.933 1.00 83.50 442 LEU A C 1
ATOM 3341 O O . LEU A 1 442 ? -46.661 6.189 -6.237 1.00 83.50 442 LEU A O 1
ATOM 3345 N N . ALA A 1 443 ? -44.476 5.744 -6.456 1.00 83.62 443 ALA A N 1
ATOM 3346 C CA . ALA A 1 443 ? -44.602 4.671 -7.438 1.00 83.62 443 ALA A CA 1
ATOM 3347 C C . ALA A 1 443 ? -45.273 3.415 -6.866 1.00 83.62 443 ALA A C 1
ATOM 3349 O O . ALA A 1 443 ? -45.930 2.687 -7.613 1.00 83.62 443 ALA A O 1
ATOM 3350 N N . GLU A 1 444 ? -45.143 3.183 -5.558 1.00 81.62 444 GLU A N 1
ATOM 3351 C CA . GLU A 1 444 ? -45.891 2.162 -4.827 1.00 81.62 444 GLU A CA 1
ATOM 3352 C C . GLU A 1 444 ? -47.350 2.584 -4.597 1.00 81.62 444 GLU A C 1
ATOM 3354 O O . GLU A 1 444 ? -48.258 1.817 -4.906 1.00 81.62 444 GLU A O 1
ATOM 3359 N N . ALA A 1 445 ? -47.598 3.820 -4.145 1.00 81.75 445 ALA A N 1
ATOM 3360 C CA . ALA A 1 445 ? -48.958 4.343 -3.978 1.00 81.75 445 ALA A CA 1
ATOM 3361 C C . ALA A 1 445 ? -49.751 4.337 -5.301 1.00 81.75 445 ALA A C 1
ATOM 3363 O O . ALA A 1 445 ? -50.908 3.925 -5.327 1.00 81.75 445 ALA A O 1
ATOM 3364 N N . ASP A 1 446 ? -49.110 4.717 -6.409 1.00 84.81 446 ASP A N 1
ATOM 3365 C CA . ASP A 1 446 ? -49.663 4.621 -7.763 1.00 84.81 446 ASP A CA 1
ATOM 3366 C C . ASP A 1 446 ? -49.905 3.169 -8.198 1.00 84.81 446 ASP A C 1
ATOM 3368 O O . ASP A 1 446 ? -50.919 2.893 -8.833 1.00 84.81 446 ASP A O 1
ATOM 3372 N N . ARG A 1 447 ? -49.021 2.226 -7.833 1.00 81.19 447 ARG A N 1
ATOM 3373 C CA . ARG A 1 447 ? -49.194 0.796 -8.140 1.00 81.19 447 ARG A CA 1
ATOM 3374 C C . ARG A 1 447 ? -50.431 0.226 -7.451 1.00 81.19 447 ARG A C 1
ATOM 3376 O O . ARG A 1 447 ? -51.205 -0.468 -8.100 1.00 81.19 447 ARG A O 1
ATOM 3383 N N . VAL A 1 448 ? -50.611 0.533 -6.165 1.00 79.88 448 VAL A N 1
ATOM 3384 C CA . VAL A 1 448 ? -51.788 0.119 -5.389 1.00 79.88 448 VAL A CA 1
ATOM 3385 C C . VAL A 1 448 ? -53.047 0.768 -5.964 1.00 79.88 448 VAL A C 1
ATOM 3387 O O . VAL A 1 448 ? -53.980 0.055 -6.320 1.00 79.88 448 VAL A O 1
ATOM 3390 N N . ALA A 1 449 ? -53.047 2.090 -6.160 1.00 75.62 449 ALA A N 1
ATOM 3391 C CA . ALA A 1 449 ? -54.196 2.805 -6.715 1.00 75.62 449 ALA A CA 1
ATOM 3392 C C . ALA A 1 449 ? -54.583 2.323 -8.127 1.00 75.62 449 ALA A C 1
ATOM 3394 O O . ALA A 1 449 ? -55.762 2.274 -8.443 1.00 75.62 449 ALA A O 1
ATOM 3395 N N . SER A 1 450 ? -53.612 1.938 -8.962 1.00 67.62 450 SER A N 1
ATOM 3396 C CA . SER A 1 450 ? -53.857 1.413 -10.318 1.00 67.62 450 SER A CA 1
ATOM 3397 C C . SER A 1 450 ? -54.333 -0.047 -10.350 1.00 67.62 450 SER A C 1
ATOM 3399 O O . SER A 1 450 ? -54.523 -0.586 -11.437 1.00 67.62 450 SER A O 1
ATOM 3401 N N . SER A 1 451 ? -54.473 -0.708 -9.194 1.00 61.25 451 SER A N 1
ATOM 3402 C CA . SER A 1 451 ? -55.036 -2.065 -9.098 1.00 61.25 451 SER A CA 1
ATOM 3403 C C . SER A 1 451 ? -56.536 -2.093 -8.780 1.00 61.25 451 SER A C 1
ATOM 3405 O O . SER A 1 451 ? -57.162 -3.138 -8.942 1.00 61.25 451 SER A O 1
ATOM 3407 N N . ASP A 1 452 ? -57.118 -0.947 -8.409 1.00 51.97 452 ASP A N 1
ATOM 3408 C CA . ASP A 1 452 ? -58.564 -0.732 -8.387 1.00 51.97 452 ASP A CA 1
ATOM 3409 C C . ASP A 1 452 ? -59.021 -0.171 -9.749 1.00 51.97 452 ASP A C 1
ATOM 3411 O O . ASP A 1 452 ? -58.494 0.839 -10.217 1.00 51.97 452 ASP A O 1
ATOM 3415 N N . ASP A 1 453 ? -60.064 -0.753 -10.356 1.00 52.78 453 ASP A N 1
ATOM 3416 C CA . ASP A 1 453 ? -60.656 -0.327 -11.649 1.00 52.78 453 ASP A CA 1
ATOM 3417 C C . ASP A 1 453 ? -61.321 1.083 -11.623 1.00 52.78 453 ASP A C 1
ATOM 3419 O O . ASP A 1 453 ? -62.081 1.443 -12.522 1.00 52.78 453 ASP A O 1
ATOM 3423 N N . ALA A 1 454 ? -61.080 1.889 -10.582 1.00 49.91 454 ALA A N 1
ATOM 3424 C CA . ALA A 1 454 ? -61.826 3.106 -10.238 1.00 49.91 454 ALA A CA 1
ATOM 3425 C C . ALA A 1 454 ? -61.012 4.419 -10.336 1.00 49.91 454 ALA A C 1
ATOM 3427 O O . ALA A 1 454 ? -61.399 5.438 -9.762 1.00 49.91 454 ALA A O 1
ATOM 3428 N N . VAL A 1 455 ? -59.875 4.427 -11.043 1.00 54.25 455 VAL A N 1
ATOM 3429 C CA . VAL A 1 455 ? -59.041 5.635 -11.217 1.00 54.25 455 VAL A CA 1
ATOM 3430 C C . VAL A 1 455 ? -59.569 6.521 -12.357 1.00 54.25 455 VAL A C 1
ATOM 3432 O O . VAL A 1 455 ? -59.083 6.472 -13.484 1.00 54.25 455 VAL A O 1
ATOM 3435 N N . ASP A 1 456 ? -60.533 7.391 -12.044 1.00 57.25 456 ASP A N 1
ATOM 3436 C CA . ASP A 1 456 ? -61.171 8.323 -13.000 1.00 57.25 456 ASP A CA 1
ATOM 3437 C C . ASP A 1 456 ? -60.223 9.379 -13.630 1.00 57.25 456 ASP A C 1
ATOM 3439 O O . ASP A 1 456 ? -60.605 10.066 -14.582 1.00 57.25 456 ASP A O 1
ATOM 3443 N N . ALA A 1 457 ? -58.999 9.561 -13.111 1.00 66.25 457 ALA A N 1
ATOM 3444 C CA . ALA A 1 457 ? -58.088 10.640 -13.518 1.00 66.25 457 ALA A CA 1
ATOM 3445 C C . ALA A 1 457 ? -56.624 10.173 -13.717 1.00 66.25 457 ALA A C 1
ATOM 3447 O O . ALA A 1 457 ? -55.929 9.897 -12.733 1.00 66.25 457 ALA A O 1
ATOM 3448 N N . PRO A 1 458 ? -56.101 10.140 -14.963 1.00 76.62 458 PRO A N 1
ATOM 3449 C CA . PRO A 1 458 ? -54.702 9.810 -15.230 1.00 76.62 458 PRO A CA 1
ATOM 3450 C C . PRO A 1 458 ? -53.744 10.962 -14.880 1.00 76.62 458 PRO A C 1
ATOM 3452 O O . PRO A 1 458 ? -54.105 12.142 -14.901 1.00 76.62 458 PRO A O 1
ATOM 3455 N N . LEU A 1 459 ? -52.484 10.619 -14.605 1.00 87.75 459 LEU A N 1
ATOM 3456 C CA . LEU A 1 459 ? -51.417 11.588 -14.340 1.00 87.75 459 LEU A CA 1
ATOM 3457 C C . LEU A 1 459 ? -51.059 12.390 -15.604 1.00 87.75 459 LEU A C 1
ATOM 3459 O O . LEU A 1 459 ? -50.993 11.851 -16.704 1.00 87.75 459 LEU A O 1
ATOM 3463 N N . SER A 1 460 ? -50.781 13.687 -15.443 1.00 90.50 460 SER A N 1
ATOM 3464 C CA . SER A 1 460 ? -50.462 14.616 -16.550 1.00 90.50 460 SER A CA 1
ATOM 3465 C C . SER A 1 460 ? -48.951 14.814 -16.782 1.00 90.50 460 SER A C 1
ATOM 3467 O O . SER A 1 460 ? -48.528 15.779 -17.421 1.00 90.50 460 SER A O 1
ATOM 3469 N N . LEU A 1 461 ? -48.124 13.909 -16.250 1.00 92.69 461 LEU A N 1
ATOM 3470 C CA . LEU A 1 461 ? -46.671 14.059 -16.151 1.00 92.69 461 LEU A CA 1
ATOM 3471 C C . LEU A 1 461 ? -45.977 13.973 -17.522 1.00 92.69 461 LEU A C 1
ATOM 3473 O O . LEU A 1 461 ? -45.899 12.906 -18.130 1.00 92.69 461 LEU A O 1
ATOM 3477 N N . ARG A 1 462 ? -45.389 15.090 -17.969 1.00 91.94 462 ARG A N 1
ATOM 3478 C CA . ARG A 1 462 ? -44.456 15.155 -19.111 1.00 91.94 462 ARG A CA 1
ATOM 3479 C C . ARG A 1 462 ? -43.051 14.722 -18.704 1.00 91.94 462 ARG A C 1
ATOM 3481 O O . ARG A 1 462 ? -42.382 14.021 -19.459 1.00 91.94 462 ARG A O 1
ATOM 3488 N N . TYR A 1 463 ? -42.611 15.161 -17.525 1.00 92.88 463 TYR A N 1
ATOM 3489 C CA . TYR A 1 463 ? -41.257 14.963 -17.015 1.00 92.88 463 TYR A CA 1
ATOM 3490 C C . TYR A 1 463 ? -41.281 14.532 -15.551 1.00 92.88 463 TYR A C 1
ATOM 3492 O O . TYR A 1 463 ? -41.953 15.157 -14.728 1.00 92.88 463 TYR A O 1
ATOM 3500 N N . ILE A 1 464 ? -40.488 13.510 -15.230 1.00 93.12 464 ILE A N 1
ATOM 3501 C CA . ILE A 1 464 ? -40.109 13.179 -13.856 1.00 93.12 464 ILE A CA 1
ATOM 3502 C C . ILE A 1 464 ? -38.591 13.325 -13.768 1.00 93.12 464 ILE A C 1
ATOM 3504 O O . ILE A 1 464 ? -37.850 12.557 -14.384 1.00 93.12 464 ILE A O 1
ATOM 3508 N N . VAL A 1 465 ? -38.139 14.350 -13.048 1.00 92.81 465 VAL A N 1
ATOM 3509 C CA . VAL A 1 465 ? -36.721 14.680 -12.880 1.00 92.81 465 VAL A CA 1
ATOM 3510 C C . VAL A 1 465 ? -36.237 14.117 -11.552 1.00 92.81 465 VAL A C 1
ATOM 3512 O O . VAL A 1 465 ? -36.641 14.573 -10.480 1.00 92.81 465 VAL A O 1
ATOM 3515 N N . PHE A 1 466 ? -35.351 13.132 -11.633 1.00 88.62 466 PHE A N 1
ATOM 3516 C CA . PHE A 1 466 ? -34.654 12.553 -10.499 1.00 88.62 466 PHE A CA 1
ATOM 3517 C C . PHE A 1 466 ? -33.390 13.346 -10.189 1.00 88.62 466 PHE A C 1
ATOM 3519 O O . PHE A 1 466 ? -32.532 13.550 -11.049 1.00 88.62 466 PHE A O 1
ATOM 3526 N N . GLY A 1 467 ? -33.271 13.761 -8.933 1.00 82.25 467 GLY A N 1
ATOM 3527 C CA . GLY A 1 467 ? -32.097 14.437 -8.394 1.00 82.25 467 GLY A CA 1
ATOM 3528 C C . GLY A 1 467 ? -31.872 14.065 -6.931 1.00 82.25 467 GLY A C 1
ATOM 3529 O O . GLY A 1 467 ? -32.592 13.250 -6.356 1.00 82.25 467 GLY A O 1
ATOM 3530 N N . GLY A 1 468 ? -30.848 14.649 -6.311 1.00 71.94 468 GLY A N 1
ATOM 3531 C CA . GLY A 1 468 ? -30.538 14.466 -4.889 1.00 71.94 468 GLY A CA 1
ATOM 3532 C C . GLY A 1 468 ? -29.967 13.092 -4.502 1.00 71.94 468 GLY A C 1
ATOM 3533 O O . GLY A 1 468 ? -28.971 13.059 -3.787 1.00 71.94 468 GLY A O 1
ATOM 3534 N N . GLU A 1 469 ? -30.466 11.965 -5.019 1.00 69.69 469 GLU A N 1
ATOM 3535 C CA . GLU A 1 469 ? -30.007 10.601 -4.675 1.00 69.69 469 GLU A CA 1
ATOM 3536 C C . GLU A 1 469 ? -29.506 9.795 -5.889 1.00 69.69 469 GLU A C 1
ATOM 3538 O O . GLU A 1 469 ? -29.456 10.309 -7.002 1.00 69.69 469 GLU A O 1
ATOM 3543 N N . ALA A 1 470 ? -29.069 8.550 -5.668 1.00 72.81 470 ALA A N 1
ATOM 3544 C CA . ALA A 1 470 ? -28.745 7.612 -6.744 1.00 72.81 470 ALA A CA 1
ATOM 3545 C C . ALA A 1 470 ? -30.001 6.819 -7.145 1.00 72.81 470 ALA A C 1
ATOM 3547 O O . ALA A 1 470 ? -30.708 6.302 -6.277 1.00 72.81 470 ALA A O 1
ATOM 3548 N N . LEU A 1 471 ? -30.268 6.731 -8.448 1.00 73.88 471 LEU A N 1
ATOM 3549 C CA . LEU A 1 471 ? -31.436 6.051 -9.006 1.00 73.88 471 LEU A CA 1
ATOM 3550 C C . LEU A 1 471 ? -31.187 4.538 -9.148 1.00 73.88 471 LEU A C 1
ATOM 3552 O O . LEU A 1 471 ? -30.205 4.123 -9.762 1.00 73.88 471 LEU A O 1
ATOM 3556 N N . ASP A 1 472 ? -32.098 3.723 -8.616 1.00 74.56 472 ASP A N 1
ATOM 3557 C CA . ASP A 1 472 ? -32.179 2.279 -8.859 1.00 74.56 472 ASP A CA 1
ATOM 3558 C C . ASP A 1 472 ? -33.148 2.053 -10.024 1.00 74.56 472 ASP A C 1
ATOM 3560 O O . ASP A 1 472 ? -34.368 2.080 -9.862 1.00 74.56 472 ASP A O 1
ATOM 3564 N N . PHE A 1 473 ? -32.585 1.889 -11.220 1.00 72.06 473 PHE A N 1
ATOM 3565 C CA . PHE A 1 473 ? -33.328 1.861 -12.482 1.00 72.06 473 PHE A CA 1
ATOM 3566 C C . PHE A 1 473 ? -34.381 0.735 -12.504 1.00 72.06 473 PHE A C 1
ATOM 3568 O O . PHE A 1 473 ? -35.503 0.950 -12.958 1.00 72.06 473 PHE A O 1
ATOM 3575 N N . ARG A 1 474 ? -34.094 -0.402 -11.850 1.00 70.19 474 ARG A N 1
ATOM 3576 C CA . ARG A 1 474 ? -35.026 -1.536 -11.697 1.00 70.19 474 ARG A CA 1
ATOM 3577 C C . ARG A 1 474 ? -36.334 -1.178 -10.992 1.00 70.19 474 ARG A C 1
ATOM 3579 O O . ARG A 1 474 ? -37.334 -1.865 -11.177 1.00 70.19 474 ARG A O 1
ATOM 3586 N N . ARG A 1 475 ? -36.338 -0.131 -10.160 1.00 71.81 475 ARG A N 1
ATOM 3587 C CA . ARG A 1 475 ? -37.541 0.353 -9.462 1.00 71.81 475 ARG A CA 1
ATOM 3588 C C . ARG A 1 475 ? -38.376 1.312 -10.307 1.00 71.81 475 ARG A C 1
ATOM 3590 O O . ARG A 1 475 ? -39.511 1.585 -9.928 1.00 71.81 475 ARG A O 1
ATOM 3597 N N . VAL A 1 476 ? -37.838 1.822 -11.419 1.00 78.94 476 VAL A N 1
ATOM 3598 C CA . VAL A 1 476 ? -38.561 2.719 -12.336 1.00 78.94 476 VAL A CA 1
ATOM 3599 C C . VAL A 1 476 ? -38.895 2.077 -13.683 1.00 78.94 476 VAL A C 1
ATOM 3601 O O . VAL A 1 476 ? -39.859 2.524 -14.298 1.00 78.94 476 VAL A O 1
ATOM 3604 N N . ASP A 1 477 ? -38.220 0.986 -14.077 1.00 77.06 477 ASP A N 1
ATOM 3605 C CA . ASP A 1 477 ? -38.643 0.112 -15.189 1.00 77.06 477 ASP A CA 1
ATOM 3606 C C . ASP A 1 477 ? -40.151 -0.222 -15.045 1.00 77.06 477 ASP A C 1
ATOM 3608 O O . ASP A 1 477 ? -40.965 0.141 -15.890 1.00 77.06 477 ASP A O 1
ATOM 3612 N N . ALA A 1 478 ? -40.562 -0.731 -13.875 1.00 76.88 478 ALA A N 1
ATOM 3613 C CA . ALA A 1 478 ? -41.954 -1.083 -13.557 1.00 76.88 478 ALA A CA 1
ATOM 3614 C C . ALA A 1 478 ? -42.937 0.109 -13.410 1.00 76.88 478 ALA A C 1
ATOM 3616 O O . ALA A 1 478 ? -44.131 -0.103 -13.177 1.00 76.88 478 ALA A O 1
ATOM 3617 N N . TRP A 1 479 ? -42.467 1.359 -13.502 1.00 80.44 479 TRP A N 1
ATOM 3618 C CA . TRP A 1 479 ? -43.315 2.547 -13.697 1.00 80.44 479 TRP A CA 1
ATOM 3619 C C . TRP A 1 479 ? -43.429 2.882 -15.188 1.00 80.44 479 TRP A C 1
ATOM 3621 O O . TRP A 1 479 ? -44.520 3.181 -15.675 1.00 80.44 479 TRP A O 1
ATOM 3631 N N . GLN A 1 480 ? -42.313 2.801 -15.916 1.00 78.12 480 GLN A N 1
ATOM 3632 C CA . GLN A 1 480 ? -42.242 3.032 -17.358 1.00 78.12 480 GLN A CA 1
ATOM 3633 C C . GLN A 1 480 ? -43.065 1.993 -18.141 1.00 78.12 480 GLN A C 1
ATOM 3635 O O . GLN A 1 480 ? -43.701 2.353 -19.128 1.00 78.12 480 GLN A O 1
ATOM 3640 N N . ASP A 1 481 ? -43.160 0.758 -17.639 1.00 77.50 481 ASP A N 1
ATOM 3641 C CA . ASP A 1 481 ? -44.062 -0.286 -18.147 1.00 77.50 481 ASP A CA 1
ATOM 3642 C C . ASP A 1 481 ? -45.556 0.053 -17.960 1.00 77.50 481 ASP A C 1
ATOM 3644 O O . ASP A 1 481 ? -46.373 -0.301 -18.809 1.00 77.50 481 ASP A O 1
ATOM 3648 N N . ARG A 1 482 ? -45.937 0.746 -16.870 1.00 82.38 482 ARG A N 1
ATOM 3649 C CA . ARG A 1 482 ? -47.343 1.120 -16.593 1.00 82.38 482 ARG A CA 1
ATOM 3650 C C . ARG A 1 482 ? -47.794 2.353 -17.370 1.00 82.38 482 ARG A C 1
ATOM 3652 O O . ARG A 1 482 ? -48.878 2.355 -17.943 1.00 82.38 482 ARG A O 1
ATOM 3659 N N . HIS A 1 483 ? -46.978 3.408 -17.360 1.00 79.50 483 HIS A N 1
ATOM 3660 C CA . HIS A 1 483 ? -47.338 4.727 -17.909 1.00 79.50 483 HIS A CA 1
ATOM 3661 C C . HIS A 1 483 ? -46.798 4.967 -19.330 1.00 79.50 483 HIS A C 1
ATOM 3663 O O . HIS A 1 483 ? -47.186 5.928 -19.997 1.00 79.50 483 HIS A O 1
ATOM 3669 N N . GLY A 1 484 ? -45.928 4.084 -19.826 1.00 68.94 484 GLY A N 1
ATOM 3670 C CA . GLY A 1 484 ? -45.369 4.139 -21.173 1.00 68.94 484 GLY A CA 1
ATOM 3671 C C . GLY A 1 484 ? -44.384 5.298 -21.411 1.00 68.94 484 GLY A C 1
ATOM 3672 O O . GLY A 1 484 ? -44.040 6.058 -20.504 1.00 68.94 484 GLY A O 1
ATOM 3673 N N . PRO A 1 485 ? -43.923 5.482 -22.663 1.00 68.44 485 PRO A N 1
ATOM 3674 C CA . PRO A 1 485 ? -42.909 6.481 -23.018 1.00 68.44 485 PRO A CA 1
ATOM 3675 C C . PRO A 1 485 ? -43.434 7.930 -23.081 1.00 68.44 485 PRO A C 1
ATOM 3677 O O . PRO A 1 485 ? -42.690 8.828 -23.481 1.00 68.44 485 PRO A O 1
ATOM 3680 N N . GLY A 1 486 ? -44.703 8.178 -22.727 1.00 71.69 486 GLY A N 1
ATOM 3681 C CA . GLY A 1 486 ? -45.291 9.523 -22.709 1.00 71.69 486 GLY A CA 1
ATOM 3682 C C . GLY A 1 486 ? -44.689 10.420 -21.624 1.00 71.69 486 GLY A C 1
ATOM 3683 O O . GLY A 1 486 ? -44.478 11.612 -21.852 1.00 71.69 486 GLY A O 1
ATOM 3684 N N . THR A 1 487 ? -44.344 9.832 -20.476 1.00 86.38 487 THR A N 1
ATOM 3685 C CA . THR A 1 487 ? -43.650 10.504 -19.376 1.00 86.38 487 THR A CA 1
ATOM 3686 C C . THR A 1 487 ? -42.146 10.271 -19.488 1.00 86.38 487 THR A C 1
ATOM 3688 O O . THR A 1 487 ? -41.667 9.142 -19.392 1.00 86.38 487 THR A O 1
ATOM 3691 N N . ARG A 1 488 ? -41.365 11.342 -19.659 1.00 88.06 488 ARG A N 1
ATOM 3692 C CA . ARG A 1 488 ? -39.901 11.255 -19.728 1.00 88.06 488 ARG A CA 1
ATOM 3693 C C . ARG A 1 488 ? -39.294 11.202 -18.329 1.00 88.06 488 ARG A C 1
ATOM 3695 O O . ARG A 1 488 ? -39.295 12.198 -17.606 1.00 88.06 488 ARG A O 1
ATOM 3702 N N . LEU A 1 489 ? -38.735 10.045 -17.988 1.00 89.38 489 LEU A N 1
ATOM 3703 C CA . LEU A 1 489 ? -37.871 9.860 -16.827 1.00 89.38 489 LEU A CA 1
ATOM 3704 C C . LEU A 1 489 ? -36.484 10.458 -17.122 1.00 89.38 489 LEU A C 1
ATOM 3706 O O . LEU A 1 489 ? -35.851 10.104 -18.119 1.00 89.38 489 LEU A O 1
ATOM 3710 N N . VAL A 1 490 ? -36.008 11.370 -16.274 1.00 91.25 490 VAL A N 1
ATOM 3711 C CA . VAL A 1 490 ? -34.721 12.063 -16.448 1.00 91.25 490 VAL A CA 1
ATOM 3712 C C . VAL A 1 490 ? -33.903 11.948 -15.166 1.00 91.25 490 VAL A C 1
ATOM 3714 O O . VAL A 1 490 ? -34.384 12.318 -14.103 1.00 91.25 490 VAL A O 1
ATOM 3717 N N . ASN A 1 491 ? -32.661 11.473 -15.250 1.00 91.25 491 ASN A N 1
ATOM 3718 C CA . ASN A 1 491 ? -31.724 11.443 -14.127 1.00 91.25 491 ASN A CA 1
ATOM 3719 C C . ASN A 1 491 ? -30.739 12.619 -14.245 1.00 91.25 491 ASN A C 1
ATOM 3721 O O . ASN A 1 491 ? -30.075 12.767 -15.272 1.00 91.25 491 ASN A O 1
ATOM 3725 N N . MET A 1 492 ? -30.651 13.468 -13.217 1.00 91.50 492 MET A N 1
ATOM 3726 C CA . MET A 1 492 ? -29.802 14.667 -13.206 1.00 91.50 492 MET A CA 1
ATOM 3727 C C . MET A 1 492 ? -28.954 14.734 -11.931 1.00 91.50 492 MET A C 1
ATOM 3729 O O . MET A 1 492 ? -29.393 15.210 -10.881 1.00 91.50 492 MET A O 1
ATOM 3733 N N . TYR A 1 493 ? -27.692 14.313 -12.027 1.00 90.25 493 TYR A N 1
ATOM 3734 C CA . TYR A 1 493 ? -26.708 14.546 -10.969 1.00 90.25 493 TYR A CA 1
ATOM 3735 C C . TYR A 1 493 ? -26.290 16.026 -10.931 1.00 90.25 493 TYR A C 1
ATOM 3737 O O . TYR A 1 493 ? -26.020 16.638 -11.972 1.00 90.25 493 TYR A O 1
ATOM 3745 N N . GLY A 1 494 ? -26.192 16.575 -9.718 1.00 87.06 494 GLY A N 1
ATOM 3746 C CA . GLY A 1 494 ? -25.573 17.864 -9.417 1.00 87.06 494 GLY A CA 1
ATOM 3747 C C . GLY A 1 494 ? -25.605 18.225 -7.929 1.00 87.06 494 GLY A C 1
ATOM 3748 O O . GLY A 1 494 ? -25.934 17.383 -7.082 1.00 87.06 494 GLY A O 1
ATOM 3749 N N . ILE A 1 495 ? -25.176 19.457 -7.630 1.00 86.88 495 ILE A N 1
ATOM 3750 C CA . ILE A 1 495 ? -24.935 20.003 -6.283 1.00 86.88 495 ILE A CA 1
ATOM 3751 C C . ILE A 1 495 ? -25.064 21.530 -6.228 1.00 86.88 495 ILE A C 1
ATOM 3753 O O . ILE A 1 495 ? -24.860 22.218 -7.234 1.00 86.88 495 ILE A O 1
ATOM 3757 N N . THR A 1 496 ? -25.259 22.073 -5.023 1.00 88.00 496 THR A N 1
ATOM 3758 C CA . THR A 1 496 ? -25.394 23.518 -4.762 1.00 88.00 496 THR A CA 1
ATOM 3759 C C . THR A 1 496 ? -24.183 24.313 -5.239 1.00 88.00 496 THR A C 1
ATOM 3761 O O . THR A 1 496 ? -24.337 25.382 -5.825 1.00 88.00 496 THR A O 1
ATOM 3764 N N . GLU A 1 497 ? -22.972 23.778 -5.075 1.00 93.06 497 GLU A N 1
ATOM 3765 C CA . GLU A 1 497 ? -21.728 24.405 -5.535 1.00 93.06 497 GLU A CA 1
ATOM 3766 C C . GLU A 1 497 ? -21.592 24.492 -7.066 1.00 93.06 497 GLU A C 1
ATOM 3768 O O . GLU A 1 497 ? -20.795 25.285 -7.570 1.00 93.06 497 GLU A O 1
ATOM 3773 N N . THR A 1 498 ? -22.405 23.731 -7.803 1.00 91.44 498 THR A N 1
ATOM 3774 C CA . THR A 1 498 ? -22.560 23.790 -9.268 1.00 91.44 498 THR A CA 1
ATOM 3775 C C . THR A 1 498 ? -23.907 24.375 -9.700 1.00 91.44 498 THR A C 1
ATOM 3777 O O . THR A 1 498 ? -24.196 24.394 -10.887 1.00 91.44 498 THR A O 1
ATOM 3780 N N . THR A 1 499 ? -24.714 24.864 -8.754 1.00 92.44 499 THR A N 1
ATOM 3781 C CA . THR A 1 499 ? -26.103 25.316 -8.947 1.00 92.44 499 THR A CA 1
ATOM 3782 C C . THR A 1 499 ? -27.051 24.201 -9.407 1.00 92.44 499 THR A C 1
ATOM 3784 O O . THR A 1 499 ? -27.467 24.137 -10.558 1.00 92.44 499 THR A O 1
ATOM 3787 N N . VAL A 1 500 ? -27.462 23.362 -8.451 1.00 89.88 500 VAL A N 1
ATOM 3788 C CA . VAL A 1 500 ? -28.504 22.321 -8.553 1.00 89.88 500 VAL A CA 1
ATOM 3789 C C . VAL A 1 500 ? -28.157 21.124 -9.444 1.00 89.88 500 VAL A C 1
ATOM 3791 O O . VAL A 1 500 ? -28.016 20.013 -8.934 1.00 89.88 500 VAL A O 1
ATOM 3794 N N . HIS A 1 501 ? -28.001 21.312 -10.755 1.00 92.06 501 HIS A N 1
ATOM 3795 C CA . HIS A 1 501 ? -27.788 20.218 -11.706 1.00 92.06 501 HIS A CA 1
ATOM 3796 C C . HIS A 1 501 ? -26.530 20.439 -12.547 1.00 92.06 501 HIS A C 1
ATOM 3798 O O . HIS A 1 501 ? -26.268 21.533 -13.027 1.00 92.06 501 HIS A O 1
ATOM 3804 N N . THR A 1 502 ? -25.759 19.372 -12.752 1.00 91.94 502 THR A N 1
ATOM 3805 C CA . THR A 1 502 ? -24.509 19.375 -13.531 1.00 91.94 502 THR A CA 1
ATOM 3806 C C . THR A 1 502 ? -24.633 18.557 -14.817 1.00 91.94 502 THR A C 1
ATOM 3808 O O . THR A 1 502 ? -23.964 18.831 -15.814 1.00 91.94 502 THR A O 1
ATOM 3811 N N . THR A 1 503 ? -25.484 17.531 -14.789 1.00 93.44 503 THR A N 1
ATOM 3812 C CA . THR A 1 503 ? -25.642 16.520 -15.842 1.00 93.44 503 THR A CA 1
ATOM 3813 C C . THR A 1 503 ? -27.092 16.364 -16.275 1.00 93.44 503 THR A C 1
ATOM 3815 O O . THR A 1 503 ? -28.014 16.747 -15.553 1.00 93.44 503 THR A O 1
ATOM 3818 N N . PHE A 1 504 ? -27.283 15.778 -17.453 1.00 91.25 504 PHE A N 1
ATOM 3819 C CA . PHE A 1 504 ? -28.578 15.378 -17.981 1.00 91.25 504 PHE A CA 1
ATOM 3820 C C . PHE A 1 504 ? -28.492 13.970 -18.579 1.00 91.25 504 PHE A C 1
ATOM 3822 O O . PHE A 1 504 ? -27.639 13.700 -19.431 1.00 91.25 504 PHE A O 1
ATOM 3829 N N . HIS A 1 505 ? -29.424 13.103 -18.182 1.00 91.06 505 HIS A N 1
ATOM 3830 C CA . HIS A 1 505 ? -29.639 11.786 -18.775 1.00 91.06 505 HIS A CA 1
ATOM 3831 C C . HIS A 1 505 ? -31.129 11.490 -18.934 1.00 91.06 505 HIS A C 1
ATOM 3833 O O . HIS A 1 505 ? -31.876 11.597 -17.965 1.00 91.06 505 HIS A O 1
ATOM 3839 N N . ALA A 1 506 ? -31.564 11.070 -20.121 1.00 87.44 506 ALA A N 1
ATOM 3840 C CA . ALA A 1 506 ? -32.906 10.522 -20.318 1.00 87.44 506 ALA A CA 1
ATOM 3841 C C . ALA A 1 506 ? -32.848 9.003 -20.103 1.00 87.44 506 ALA A C 1
ATOM 3843 O O . ALA A 1 506 ? -32.108 8.316 -20.802 1.00 87.44 506 ALA A O 1
ATOM 3844 N N . VAL A 1 507 ? -33.601 8.498 -19.125 1.00 83.81 507 VAL A N 1
ATOM 3845 C CA . VAL A 1 507 ? -33.521 7.103 -18.669 1.00 83.81 507 VAL A CA 1
ATOM 3846 C C . VAL A 1 507 ? -34.113 6.151 -19.712 1.00 83.81 507 VAL A C 1
ATOM 3848 O O . VAL A 1 507 ? -35.280 6.291 -20.090 1.00 83.81 507 VAL A O 1
ATOM 3851 N N . ALA A 1 508 ? -33.322 5.163 -20.138 1.00 72.62 508 ALA A N 1
ATOM 3852 C CA . ALA A 1 508 ? -33.794 4.020 -20.913 1.00 72.62 508 ALA A CA 1
ATOM 3853 C C . ALA A 1 508 ? -33.903 2.757 -20.040 1.00 72.62 508 ALA A C 1
ATOM 3855 O O . ALA A 1 508 ? -33.120 2.554 -19.108 1.00 72.62 508 ALA A O 1
ATOM 3856 N N . ILE A 1 509 ? -34.871 1.899 -20.377 1.00 67.12 509 ILE A N 1
ATOM 3857 C CA . ILE A 1 509 ? -35.155 0.639 -19.674 1.00 67.12 509 ILE A CA 1
ATOM 3858 C C . ILE A 1 509 ? -33.893 -0.234 -19.622 1.00 67.12 509 ILE A C 1
ATOM 3860 O O . ILE A 1 509 ? -33.231 -0.452 -20.639 1.00 67.12 509 ILE A O 1
ATOM 3864 N N . GLY A 1 510 ? -33.567 -0.744 -18.434 1.00 60.72 510 GLY A N 1
ATOM 3865 C CA . GLY A 1 510 ? -32.433 -1.649 -18.215 1.00 60.72 510 GLY A CA 1
ATOM 3866 C C . GLY A 1 510 ? -31.035 -1.011 -18.117 1.00 60.72 510 GLY A C 1
ATOM 3867 O O . GLY A 1 510 ? -30.084 -1.730 -17.789 1.00 60.72 510 GLY A O 1
ATOM 3868 N N . GLU A 1 511 ? -30.875 0.304 -18.325 1.00 65.75 511 GLU A N 1
ATOM 3869 C CA . GLU A 1 511 ? -29.642 1.017 -17.941 1.00 65.75 511 GLU A CA 1
ATOM 3870 C C . GLU A 1 511 ? -29.415 0.942 -16.414 1.00 65.75 511 GLU A C 1
ATOM 3872 O O . GLU A 1 511 ? -30.332 0.652 -15.648 1.00 65.75 511 GLU A O 1
ATOM 3877 N N . ARG A 1 512 ? -28.185 1.178 -15.925 1.00 66.88 512 ARG A N 1
ATOM 3878 C CA . ARG A 1 512 ? -27.889 1.213 -14.476 1.00 66.88 512 ARG A CA 1
ATOM 3879 C C . ARG A 1 512 ? -26.853 2.272 -14.126 1.00 66.88 512 ARG A C 1
ATOM 3881 O O . ARG A 1 512 ? -25.813 2.355 -14.771 1.00 66.88 512 ARG A O 1
ATOM 3888 N N . SER A 1 513 ? -27.124 3.043 -13.073 1.00 71.06 513 SER A N 1
ATOM 3889 C CA . SER A 1 513 ? -26.229 4.067 -12.499 1.00 71.06 513 SER A CA 1
ATOM 3890 C C . SER A 1 513 ? -25.756 5.170 -13.464 1.00 71.06 513 SER A C 1
ATOM 3892 O O . SER A 1 513 ? -24.833 5.918 -13.139 1.00 71.06 513 SER A O 1
ATOM 3894 N N . VAL A 1 514 ? -26.385 5.309 -14.634 1.00 85.94 514 VAL A N 1
ATOM 3895 C CA . VAL A 1 514 ? -26.024 6.309 -15.646 1.00 85.94 514 VAL A CA 1
ATOM 3896 C C . VAL A 1 514 ? -26.515 7.696 -15.220 1.00 85.94 514 VAL A C 1
ATOM 3898 O O . VAL A 1 514 ? -27.698 7.883 -14.936 1.00 85.94 514 VAL A O 1
ATOM 3901 N N . ILE A 1 515 ? -25.610 8.676 -15.196 1.00 88.50 515 ILE A N 1
ATOM 3902 C CA . ILE A 1 515 ? -25.914 10.104 -14.984 1.00 88.50 515 ILE A CA 1
ATOM 3903 C C . ILE A 1 515 ? -25.741 10.941 -16.264 1.00 88.50 515 ILE A C 1
ATOM 3905 O O . ILE A 1 515 ? -26.043 12.129 -16.259 1.00 88.50 515 ILE A O 1
ATOM 3909 N N . GLY A 1 516 ? -25.328 10.324 -17.377 1.00 88.56 516 GLY A N 1
ATOM 3910 C CA . GLY A 1 516 ? -25.363 10.929 -18.713 1.00 88.56 516 GLY A CA 1
ATOM 3911 C C . GLY A 1 516 ? -24.231 11.919 -18.970 1.00 88.56 516 GLY A C 1
ATOM 3912 O O . GLY A 1 516 ? -23.094 11.680 -18.572 1.00 88.56 516 GLY A O 1
ATOM 3913 N N . ALA A 1 517 ? -24.524 13.007 -19.680 1.00 87.75 517 ALA A N 1
ATOM 3914 C CA . ALA A 1 517 ? -23.529 13.991 -20.110 1.00 87.75 517 ALA A CA 1
ATOM 3915 C C . ALA A 1 517 ? -23.652 15.310 -19.331 1.00 87.75 517 ALA A C 1
ATOM 3917 O O . ALA A 1 517 ? -24.677 15.588 -18.706 1.00 87.75 517 ALA A O 1
ATOM 3918 N N . ALA A 1 518 ? -22.612 16.147 -19.383 1.00 90.12 518 ALA A N 1
ATOM 3919 C CA . ALA A 1 518 ? -22.654 17.494 -18.814 1.00 90.12 518 ALA A CA 1
ATOM 3920 C C . ALA A 1 518 ? -23.740 18.355 -19.490 1.00 90.12 518 ALA A C 1
ATOM 3922 O O . ALA A 1 518 ? -23.920 18.306 -20.708 1.00 90.12 518 ALA A O 1
ATOM 3923 N N . ILE A 1 519 ? -24.434 19.182 -18.705 1.00 88.19 519 ILE A N 1
ATOM 3924 C CA . ILE A 1 519 ? -25.324 20.224 -19.239 1.00 88.19 519 ILE A CA 1
ATOM 3925 C C . ILE A 1 519 ? -24.476 21.208 -20.076 1.00 88.19 519 ILE A C 1
ATOM 3927 O O . ILE A 1 519 ? -23.359 21.529 -19.662 1.00 88.19 519 ILE A O 1
ATOM 3931 N N . PRO A 1 520 ? -24.963 21.715 -21.229 1.00 78.94 520 PRO A N 1
ATOM 3932 C CA . PRO A 1 520 ? -24.257 22.719 -22.025 1.00 78.94 520 PRO A CA 1
ATOM 3933 C C . PRO A 1 520 ? -23.715 23.886 -21.186 1.00 78.94 520 PRO A C 1
ATOM 3935 O O . PRO A 1 520 ? -24.289 24.269 -20.167 1.00 78.94 520 PRO A O 1
ATOM 3938 N N . GLY A 1 521 ? -22.570 24.444 -21.578 1.00 75.81 521 GLY A N 1
ATOM 3939 C CA . GLY A 1 521 ? -21.882 25.483 -20.799 1.00 75.81 521 GLY A CA 1
ATOM 3940 C C . GLY A 1 521 ? -21.248 25.019 -19.479 1.00 75.81 521 GLY A C 1
ATOM 3941 O O . GLY A 1 521 ? -20.583 25.825 -18.820 1.00 75.81 521 GLY A O 1
ATOM 3942 N N . LEU A 1 522 ? -21.402 23.742 -19.112 1.00 88.25 522 LEU A N 1
ATOM 3943 C CA . LEU A 1 522 ? -20.535 23.038 -18.174 1.00 88.25 522 LEU A CA 1
ATOM 3944 C C . LEU A 1 522 ? -19.623 22.058 -18.918 1.00 88.25 522 LEU A C 1
ATOM 3946 O O . LEU A 1 522 ? -19.925 21.589 -20.014 1.00 88.25 522 LEU A O 1
ATOM 3950 N N . ARG A 1 523 ? -18.497 21.724 -18.290 1.00 88.50 523 ARG A N 1
ATOM 3951 C CA . ARG A 1 523 ? -17.594 20.649 -18.711 1.00 88.50 523 ARG A CA 1
ATOM 3952 C C . ARG A 1 523 ? -17.308 19.775 -17.502 1.00 88.50 523 ARG A C 1
ATOM 3954 O O . ARG A 1 523 ? -16.864 20.285 -16.476 1.00 88.50 523 ARG A O 1
ATOM 3961 N N . ILE A 1 524 ? -17.537 18.475 -17.638 1.00 92.00 524 ILE A N 1
ATOM 3962 C CA . ILE A 1 524 ? -17.104 17.489 -16.648 1.00 92.00 524 ILE A CA 1
ATOM 3963 C C . ILE A 1 524 ? -15.776 16.897 -17.102 1.00 92.00 524 ILE A C 1
ATOM 3965 O O . ILE A 1 524 ? -15.561 16.640 -18.287 1.00 92.00 524 ILE A O 1
ATOM 3969 N N . LEU A 1 525 ? -14.891 16.694 -16.138 1.00 92.19 525 LEU A N 1
ATOM 3970 C CA . LEU A 1 525 ? -13.673 15.918 -16.261 1.00 92.19 525 LEU A CA 1
ATOM 3971 C C . LEU A 1 525 ? -13.743 14.814 -15.207 1.00 92.19 525 LEU A C 1
ATOM 3973 O O . LEU A 1 525 ? -14.107 15.086 -14.066 1.00 92.19 525 LEU A O 1
ATOM 3977 N N . VAL A 1 526 ? -13.396 13.587 -15.584 1.00 93.25 526 VAL A N 1
ATOM 3978 C CA . VAL A 1 526 ? -13.158 12.503 -14.625 1.00 93.25 526 VAL A CA 1
ATOM 3979 C C . VAL A 1 526 ? -11.646 12.393 -14.498 1.00 93.25 526 VAL A C 1
ATOM 3981 O O . VAL A 1 526 ? -10.974 12.147 -15.502 1.00 93.25 526 VAL A O 1
ATOM 3984 N N . LEU A 1 527 ? -11.118 12.685 -13.310 1.00 91.69 527 LEU A N 1
ATOM 3985 C CA . LEU A 1 527 ? -9.681 12.810 -13.066 1.00 91.69 527 LEU A CA 1
ATOM 3986 C C . LEU A 1 527 ? -9.170 11.735 -12.098 1.00 91.69 527 LEU A C 1
ATOM 3988 O O . LEU A 1 527 ? -9.894 11.311 -11.195 1.00 91.69 527 LEU A O 1
ATOM 3992 N N . ASP A 1 528 ? -7.912 11.330 -12.268 1.00 87.75 528 ASP A N 1
ATOM 3993 C CA . ASP A 1 528 ? -7.169 10.567 -11.261 1.00 87.75 528 ASP A CA 1
ATOM 3994 C C . ASP A 1 528 ? -6.772 11.444 -10.049 1.00 87.75 528 ASP A C 1
ATOM 3996 O O . ASP A 1 528 ? -7.014 12.657 -10.005 1.00 87.75 528 ASP A O 1
ATOM 4000 N N . ASP A 1 529 ? -6.117 10.838 -9.054 1.00 80.31 529 ASP A N 1
ATOM 4001 C CA . ASP A 1 529 ? -5.579 11.522 -7.867 1.00 80.31 529 ASP A CA 1
ATOM 4002 C C . ASP A 1 529 ? -4.508 12.584 -8.197 1.00 80.31 529 ASP A C 1
ATOM 4004 O O . ASP A 1 529 ? -4.163 13.417 -7.356 1.00 80.31 529 ASP A O 1
ATOM 4008 N N . ARG A 1 530 ? -4.007 12.580 -9.438 1.00 80.12 530 ARG A N 1
ATOM 4009 C CA . ARG A 1 530 ? -2.959 13.444 -9.991 1.00 80.12 530 ARG A CA 1
ATOM 4010 C C . ARG A 1 530 ? -3.508 14.497 -10.958 1.00 80.12 530 ARG A C 1
ATOM 4012 O O . ARG A 1 530 ? -2.719 15.143 -11.651 1.00 80.12 530 ARG A O 1
ATOM 4019 N N . MET A 1 531 ? -4.828 14.716 -10.972 1.00 83.12 531 MET A N 1
ATOM 4020 C CA . MET A 1 531 ? -5.528 15.678 -11.837 1.00 83.12 531 MET A CA 1
ATOM 4021 C C . MET A 1 531 ? -5.390 15.386 -13.346 1.00 83.12 531 MET A C 1
ATOM 4023 O O . MET A 1 531 ? -5.434 16.315 -14.151 1.00 83.12 531 MET A O 1
ATOM 4027 N N . ARG A 1 532 ? -5.226 14.127 -13.766 1.00 85.81 532 ARG A N 1
ATOM 4028 C CA . ARG A 1 532 ? -5.150 13.717 -15.182 1.00 85.81 532 ARG A CA 1
ATOM 4029 C C . ARG A 1 532 ? -6.473 13.103 -15.651 1.00 85.81 532 ARG A C 1
ATOM 4031 O O . ARG A 1 532 ? -7.051 12.325 -14.896 1.00 85.81 532 ARG A O 1
ATOM 4038 N N . PRO A 1 533 ? -6.959 13.396 -16.873 1.00 88.94 533 PRO A N 1
ATOM 4039 C CA . PRO A 1 533 ? -8.147 12.742 -17.420 1.00 88.94 533 PRO A CA 1
ATOM 4040 C C . PRO A 1 533 ? -7.958 11.227 -17.530 1.00 88.94 533 PRO A C 1
ATOM 4042 O O . PRO A 1 533 ? -6.969 10.773 -18.106 1.00 88.94 533 PRO A O 1
ATOM 4045 N N . VAL A 1 534 ? -8.909 10.455 -17.002 1.00 88.06 534 VAL A N 1
ATOM 4046 C CA . VAL A 1 534 ? -8.890 8.987 -17.104 1.00 88.06 534 VAL A CA 1
ATOM 4047 C C . VAL A 1 534 ? -9.494 8.506 -18.437 1.00 88.06 534 VAL A C 1
ATOM 4049 O O . VAL A 1 534 ? -10.390 9.171 -18.969 1.00 88.06 534 VAL A O 1
ATOM 4052 N N . PRO A 1 535 ? -9.051 7.358 -18.989 1.00 85.75 535 PRO A N 1
ATOM 4053 C CA . PRO A 1 535 ? -9.679 6.738 -20.158 1.00 85.75 535 PRO A CA 1
ATOM 4054 C C . PRO A 1 535 ? -11.140 6.324 -19.924 1.00 85.75 535 PRO A C 1
ATOM 4056 O O . PRO A 1 535 ? -11.595 6.172 -18.788 1.00 85.75 535 PRO A O 1
ATOM 4059 N N . ALA A 1 536 ? -11.876 6.061 -21.008 1.00 84.12 536 ALA A N 1
ATOM 4060 C CA . ALA A 1 536 ? -13.186 5.418 -20.908 1.00 84.12 536 ALA A CA 1
ATOM 4061 C C . ALA A 1 536 ? -13.073 4.032 -20.241 1.00 84.12 536 ALA A C 1
ATOM 4063 O O . ALA A 1 536 ? -12.091 3.316 -20.422 1.00 84.12 536 ALA A O 1
ATOM 4064 N N . GLY A 1 537 ? -14.070 3.676 -19.433 1.00 82.19 537 GLY A N 1
ATOM 4065 C CA . GLY A 1 537 ? -14.085 2.491 -18.573 1.00 82.19 537 GLY A CA 1
ATOM 4066 C C . GLY A 1 537 ? -13.346 2.648 -17.235 1.00 82.19 537 GLY A C 1
ATOM 4067 O O . GLY A 1 537 ? -13.637 1.898 -16.305 1.00 82.19 537 GLY A O 1
ATOM 4068 N N . VAL A 1 538 ? -12.441 3.623 -17.092 1.00 88.38 538 VAL A N 1
ATOM 4069 C CA . VAL A 1 538 ? -11.613 3.787 -15.884 1.00 88.38 538 VAL A CA 1
ATOM 4070 C C . VAL A 1 538 ? -12.306 4.694 -14.849 1.00 88.38 538 VAL A C 1
ATOM 4072 O O . VAL A 1 538 ? -12.766 5.781 -15.207 1.00 88.38 538 VAL A O 1
ATOM 4075 N N . PRO A 1 539 ? -12.389 4.295 -13.562 1.00 89.19 539 PRO A N 1
ATOM 4076 C CA . PRO A 1 539 ? -12.899 5.151 -12.489 1.00 89.19 539 PRO A CA 1
ATOM 4077 C C . PRO A 1 539 ? -11.992 6.345 -12.150 1.00 89.19 539 PRO A C 1
ATOM 4079 O O . PRO A 1 539 ? -10.776 6.199 -12.047 1.00 89.19 539 PRO A O 1
ATOM 4082 N N . GLY A 1 540 ? -12.598 7.494 -11.853 1.00 92.06 540 GLY A N 1
ATOM 4083 C CA . GLY A 1 540 ? -11.943 8.677 -11.283 1.00 92.06 540 GLY A CA 1
ATOM 4084 C C . GLY A 1 540 ? -12.941 9.619 -10.596 1.00 92.06 540 GLY A C 1
ATOM 4085 O O . GLY A 1 540 ? -14.136 9.327 -10.514 1.00 92.06 540 GLY A O 1
ATOM 4086 N N . GLU A 1 541 ? -12.464 10.750 -10.083 1.00 93.38 541 GLU A N 1
ATOM 4087 C CA . GLU A 1 541 ? -13.292 11.749 -9.393 1.00 93.38 541 GLU A CA 1
ATOM 4088 C C . GLU A 1 541 ? -13.873 12.777 -10.382 1.00 93.38 541 GLU A C 1
ATOM 4090 O O . GLU A 1 541 ? -13.189 13.221 -11.306 1.00 93.38 541 GLU A O 1
ATOM 4095 N N . ILE A 1 542 ? -15.131 13.185 -10.184 1.00 93.44 542 ILE A N 1
ATOM 4096 C CA . ILE A 1 542 ? -15.798 14.217 -10.988 1.00 93.44 542 ILE A CA 1
ATOM 4097 C C . ILE A 1 542 ? -15.269 15.612 -10.614 1.00 93.44 542 ILE A C 1
ATOM 4099 O O . ILE A 1 542 ? -15.423 16.081 -9.481 1.00 93.44 542 ILE A O 1
ATOM 4103 N N . TYR A 1 543 ? -14.748 16.325 -11.610 1.00 94.12 543 TYR A N 1
ATOM 4104 C CA . TYR A 1 543 ? -14.429 17.750 -11.557 1.00 94.12 543 TYR A CA 1
ATOM 4105 C C . TYR A 1 543 ? -15.299 18.522 -12.552 1.00 94.12 543 TYR A C 1
ATOM 4107 O O . TYR A 1 543 ? -15.472 18.106 -13.698 1.00 94.12 543 TYR A O 1
ATOM 4115 N N . VAL A 1 544 ? -15.835 19.666 -12.125 1.00 93.50 544 VAL A N 1
ATOM 4116 C CA . VAL A 1 544 ? -16.798 20.461 -12.906 1.00 93.50 544 VAL A CA 1
ATOM 4117 C C . VAL A 1 544 ? -16.224 21.836 -13.232 1.00 93.50 544 VAL A C 1
ATOM 4119 O O . VAL A 1 544 ? -15.842 22.566 -12.324 1.00 93.50 544 VAL A O 1
ATOM 4122 N N . ALA A 1 545 ? -16.219 22.223 -14.506 1.00 90.31 545 ALA A N 1
ATOM 4123 C CA . ALA A 1 545 ? -15.948 23.586 -14.969 1.00 90.31 545 ALA A CA 1
ATOM 4124 C C . ALA A 1 545 ? -17.224 24.229 -15.537 1.00 90.31 545 ALA A C 1
ATOM 4126 O O . ALA A 1 545 ? -18.072 23.522 -16.079 1.00 90.31 545 ALA A O 1
ATOM 4127 N N . GLY A 1 546 ? -17.321 25.562 -15.513 1.00 87.31 546 GLY A N 1
ATOM 4128 C CA . GLY A 1 546 ? -18.303 26.310 -16.312 1.00 87.31 546 GLY A CA 1
ATOM 4129 C C . GLY A 1 546 ? -19.072 27.396 -15.558 1.00 87.31 546 GLY A C 1
ATOM 4130 O O . GLY A 1 546 ? -18.743 27.756 -14.427 1.00 87.31 546 GLY A O 1
ATOM 4131 N N . ALA A 1 547 ? -20.101 27.944 -16.211 1.00 81.88 547 ALA A N 1
ATOM 4132 C CA . ALA A 1 547 ? -20.783 29.169 -15.774 1.00 81.88 547 ALA A CA 1
ATOM 4133 C C . ALA A 1 547 ? -21.624 29.027 -14.487 1.00 81.88 547 ALA A C 1
ATOM 4135 O O . ALA A 1 547 ? -21.916 30.028 -13.837 1.00 81.88 547 ALA A O 1
ATOM 4136 N N . GLN A 1 548 ? -22.009 27.804 -14.110 1.00 88.75 548 GLN A N 1
ATOM 4137 C CA . GLN A 1 548 ? -22.903 27.551 -12.971 1.00 88.75 548 GLN A CA 1
ATOM 4138 C C . GLN A 1 548 ? -22.138 27.305 -11.650 1.00 88.75 548 GLN A C 1
ATOM 4140 O O . GLN A 1 548 ? -22.758 27.148 -10.597 1.00 88.75 548 GLN A O 1
ATOM 4145 N N . LEU A 1 549 ? -20.795 27.338 -11.656 1.00 92.56 549 LEU A N 1
ATOM 4146 C CA . LEU A 1 549 ? -19.988 27.223 -10.433 1.00 92.56 549 LEU A CA 1
ATOM 4147 C C . LEU A 1 549 ? -20.241 28.390 -9.469 1.00 92.56 549 LEU A C 1
ATOM 4149 O O . LEU A 1 549 ? -20.050 29.558 -9.822 1.00 92.56 549 LEU A O 1
ATOM 4153 N N . ALA A 1 550 ? -20.633 28.070 -8.236 1.00 93.19 550 ALA A N 1
ATOM 4154 C CA . ALA A 1 550 ? -20.927 29.038 -7.184 1.00 93.19 550 ALA A CA 1
ATOM 4155 C C . ALA A 1 550 ? -19.731 29.964 -6.879 1.00 93.19 550 ALA A C 1
ATOM 4157 O O . ALA A 1 550 ? -18.567 29.649 -7.152 1.00 93.19 550 ALA A O 1
ATOM 4158 N N . ARG A 1 551 ? -19.998 31.129 -6.274 1.00 92.06 551 ARG A N 1
ATOM 4159 C CA . ARG A 1 551 ? -18.947 32.101 -5.923 1.00 92.06 551 ARG A CA 1
ATOM 4160 C C . ARG A 1 551 ? -17.944 31.474 -4.946 1.00 92.06 551 ARG A C 1
ATOM 4162 O O . ARG A 1 551 ? -16.735 31.559 -5.162 1.00 92.06 551 ARG A O 1
ATOM 4169 N N . GLY A 1 552 ? -18.455 30.786 -3.928 1.00 92.56 552 GLY A N 1
ATOM 4170 C CA . GLY A 1 552 ? -17.688 30.060 -2.918 1.00 92.56 552 GLY A CA 1
ATOM 4171 C C . GLY A 1 552 ? -18.500 29.855 -1.642 1.00 92.56 552 GLY A C 1
ATOM 4172 O O . GLY A 1 552 ? -19.714 30.071 -1.628 1.00 92.56 552 GLY A O 1
ATOM 4173 N N . TYR A 1 553 ? -17.826 29.485 -0.555 1.00 93.06 553 TYR A N 1
ATOM 4174 C CA . TYR A 1 553 ? -18.442 29.361 0.766 1.00 93.06 553 TYR A CA 1
ATOM 4175 C C . TYR A 1 553 ? -18.337 30.683 1.544 1.00 93.06 553 TYR A C 1
ATOM 4177 O O . TYR A 1 553 ? -17.258 31.274 1.647 1.00 93.06 553 TYR A O 1
ATOM 4185 N N . LEU A 1 554 ? -19.458 31.157 2.091 1.00 90.75 554 LEU A N 1
ATOM 4186 C CA . LEU A 1 554 ? -19.556 32.377 2.894 1.00 90.75 554 LEU A CA 1
ATOM 4187 C C . LEU A 1 554 ? -18.595 32.318 4.088 1.00 90.75 554 LEU A C 1
ATOM 4189 O O . LEU A 1 554 ? -18.540 31.316 4.791 1.00 90.75 554 LEU A O 1
ATOM 4193 N N . GLY A 1 555 ? -17.772 33.356 4.267 1.00 85.50 555 GLY A N 1
ATOM 4194 C CA . GLY A 1 555 ? -16.804 33.443 5.368 1.00 85.50 555 GLY A CA 1
ATOM 4195 C C . GLY A 1 555 ? -15.707 32.361 5.411 1.00 85.50 555 GLY A C 1
ATOM 4196 O O . GLY A 1 555 ? -14.977 32.298 6.400 1.00 85.50 555 GLY A O 1
ATOM 4197 N N . ARG A 1 556 ? -15.565 31.492 4.394 1.00 84.62 556 ARG A N 1
ATOM 4198 C CA . ARG A 1 556 ? -14.624 30.347 4.403 1.00 84.62 556 ARG A CA 1
ATOM 4199 C C . ARG A 1 556 ? -13.750 30.309 3.140 1.00 84.62 556 ARG A C 1
ATOM 4201 O O . ARG A 1 556 ? -13.859 29.411 2.301 1.00 84.62 556 ARG A O 1
ATOM 4208 N N . ALA A 1 557 ? -12.845 31.282 3.014 1.00 78.00 557 ALA A N 1
ATOM 4209 C CA . ALA A 1 557 ? -11.939 31.406 1.864 1.00 78.00 557 ALA A CA 1
ATOM 4210 C C . ALA A 1 557 ? -11.039 30.168 1.655 1.00 78.00 557 ALA A C 1
ATOM 4212 O O . ALA A 1 557 ? -10.953 29.665 0.538 1.00 78.00 557 ALA A O 1
ATOM 4213 N N . GLY A 1 558 ? -10.441 29.613 2.719 1.00 77.31 558 GLY A N 1
ATOM 4214 C CA . GLY A 1 558 ? -9.589 28.416 2.622 1.00 77.31 558 GLY A CA 1
ATOM 4215 C C . GLY A 1 558 ? -10.337 27.170 2.127 1.00 77.31 558 GLY A C 1
ATOM 4216 O O . GLY A 1 558 ? -9.884 26.501 1.202 1.00 77.31 558 GLY A O 1
ATOM 4217 N N . LEU A 1 559 ? -11.537 26.911 2.664 1.00 80.56 559 LEU A N 1
ATOM 4218 C CA . LEU A 1 559 ? -12.404 25.820 2.193 1.00 80.56 559 LEU A CA 1
ATOM 4219 C C . LEU A 1 559 ? -12.850 26.040 0.736 1.00 80.56 559 LEU A C 1
ATO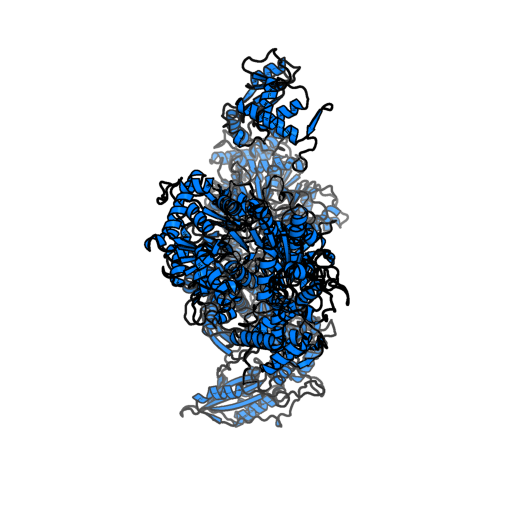M 4221 O O . LEU A 1 559 ? -13.007 25.082 -0.018 1.00 80.56 559 LEU A O 1
ATOM 4225 N N . THR A 1 560 ? -13.025 27.303 0.331 1.00 87.19 560 THR A N 1
ATOM 4226 C CA . THR A 1 560 ? -13.339 27.663 -1.057 1.00 87.19 560 THR A CA 1
ATOM 4227 C C . THR A 1 560 ? -12.166 27.327 -1.975 1.00 87.19 560 THR A C 1
ATOM 4229 O O . THR A 1 560 ? -12.376 26.638 -2.964 1.00 87.19 560 THR A O 1
ATOM 4232 N N . ALA A 1 561 ? -10.935 27.720 -1.634 1.00 79.38 561 ALA A N 1
ATOM 4233 C CA . ALA A 1 561 ? -9.746 27.404 -2.431 1.00 79.38 561 ALA A CA 1
ATOM 4234 C C . ALA A 1 561 ? -9.492 25.887 -2.559 1.00 79.38 561 ALA A C 1
ATOM 4236 O O . ALA A 1 561 ? -9.122 25.417 -3.630 1.00 79.38 561 ALA A O 1
ATOM 4237 N N . GLY A 1 562 ? -9.749 25.112 -1.497 1.00 83.38 562 GLY A N 1
ATOM 4238 C CA . GLY A 1 562 ? -9.569 23.653 -1.493 1.00 83.38 562 GLY A CA 1
ATOM 4239 C C . GLY A 1 562 ? -10.626 22.844 -2.262 1.00 83.38 562 GLY A C 1
ATOM 4240 O O . GLY A 1 562 ? -10.431 21.648 -2.470 1.00 83.38 562 GLY A O 1
ATOM 4241 N N . ARG A 1 563 ? -11.745 23.457 -2.679 1.00 88.44 563 ARG A N 1
ATOM 4242 C CA . ARG A 1 563 ? -12.810 22.785 -3.457 1.00 88.44 563 ARG A CA 1
ATOM 4243 C C . ARG A 1 563 ? -13.098 23.448 -4.807 1.00 88.44 563 ARG A C 1
ATOM 4245 O O . ARG A 1 563 ? -13.420 22.732 -5.742 1.00 88.44 563 ARG A O 1
ATOM 4252 N N . PHE A 1 564 ? -12.939 24.764 -4.942 1.00 91.25 564 PHE A N 1
ATOM 4253 C CA . PHE A 1 564 ? -12.996 25.511 -6.206 1.00 91.25 564 PHE A CA 1
ATOM 4254 C C . PHE A 1 564 ? -11.565 25.801 -6.696 1.00 91.25 564 PHE A C 1
ATOM 4256 O O . PHE A 1 564 ? -11.120 26.951 -6.707 1.00 91.25 564 PHE A O 1
ATOM 4263 N N . VAL A 1 565 ? -10.832 24.737 -7.031 1.00 91.12 565 VAL A N 1
ATOM 4264 C CA . VAL A 1 565 ? -9.410 24.775 -7.411 1.00 91.12 565 VAL A CA 1
ATOM 4265 C C . VAL A 1 565 ? -9.197 25.460 -8.767 1.00 91.12 565 VAL A C 1
ATOM 4267 O O . VAL A 1 565 ? -10.130 25.595 -9.557 1.00 91.12 565 VAL A O 1
ATOM 4270 N N . ALA A 1 566 ? -7.967 25.879 -9.071 1.00 84.19 566 ALA A N 1
ATOM 4271 C CA . ALA A 1 566 ? -7.621 26.385 -10.401 1.00 84.19 566 ALA A CA 1
ATOM 4272 C C . ALA A 1 566 ? -7.802 25.299 -11.481 1.00 84.19 566 ALA A C 1
ATOM 4274 O O . ALA A 1 566 ? -7.582 24.115 -11.223 1.00 84.19 566 ALA A O 1
ATOM 4275 N N . ASN A 1 567 ? -8.198 25.697 -12.691 1.00 86.81 567 ASN A N 1
ATOM 4276 C CA . ASN A 1 567 ? -8.402 24.798 -13.824 1.00 86.81 567 ASN A CA 1
ATOM 4277 C C . ASN A 1 567 ? -7.135 24.702 -14.698 1.00 86.81 567 ASN A C 1
ATOM 4279 O O . ASN A 1 567 ? -6.908 25.605 -15.502 1.00 86.81 567 ASN A O 1
ATOM 4283 N N . PRO A 1 568 ? -6.326 23.625 -14.621 1.00 80.00 568 PRO A N 1
ATOM 4284 C CA . PRO A 1 568 ? -5.127 23.494 -15.455 1.00 80.00 568 PRO A CA 1
ATOM 4285 C C . PRO A 1 568 ? -5.452 23.267 -16.943 1.00 80.00 568 PRO A C 1
ATOM 4287 O O . PRO A 1 568 ? -4.567 23.368 -17.786 1.00 80.00 568 PRO A O 1
ATOM 4290 N N . PHE A 1 569 ? -6.715 22.986 -17.285 1.00 79.31 569 PHE A N 1
ATOM 4291 C CA . PHE A 1 569 ? -7.179 22.733 -18.652 1.00 79.31 569 PHE A CA 1
ATOM 4292 C C . PHE A 1 569 ? -7.766 23.978 -19.341 1.00 79.31 569 PHE A C 1
ATOM 4294 O O . PHE A 1 569 ? -8.449 23.844 -20.361 1.00 79.31 569 PHE A O 1
ATOM 4301 N N . ALA A 1 570 ? -7.562 25.177 -18.781 1.00 74.00 570 ALA A N 1
ATOM 4302 C CA . ALA A 1 570 ? -7.997 26.440 -19.373 1.00 74.00 570 ALA A CA 1
ATOM 4303 C C . ALA A 1 570 ? -7.032 27.592 -19.043 1.00 74.00 570 ALA A C 1
ATOM 4305 O O . ALA A 1 570 ? -6.660 27.803 -17.894 1.00 74.00 570 ALA A O 1
ATOM 4306 N N . SER A 1 571 ? -6.685 28.392 -20.050 1.00 61.31 571 SER A N 1
ATOM 4307 C CA . SER A 1 571 ? -5.747 29.520 -19.932 1.00 61.31 571 SER A CA 1
ATOM 4308 C C . SER A 1 571 ? -6.313 30.757 -19.220 1.00 61.31 571 SER A C 1
ATOM 4310 O O . SER A 1 571 ? -5.557 31.641 -18.834 1.00 61.31 571 SER A O 1
ATOM 4312 N N . ASN A 1 572 ? -7.632 30.837 -19.029 1.00 69.00 572 ASN A N 1
ATOM 4313 C CA . ASN A 1 572 ? -8.336 32.030 -18.542 1.00 69.00 572 ASN A CA 1
ATOM 4314 C C . ASN A 1 572 ? -8.452 32.143 -17.008 1.00 69.00 572 ASN A C 1
ATOM 4316 O O . ASN A 1 572 ? -9.306 32.876 -16.517 1.00 69.00 572 ASN A O 1
ATOM 4320 N N . GLY A 1 573 ? -7.676 31.373 -16.238 1.00 65.94 573 GLY A N 1
ATOM 4321 C CA . GLY A 1 573 ? -7.752 31.384 -14.770 1.00 65.94 573 GLY A CA 1
ATOM 4322 C C . GLY A 1 573 ? -9.090 30.896 -14.192 1.00 65.94 573 GLY A C 1
ATOM 4323 O O . GLY A 1 573 ? -9.395 31.168 -13.030 1.00 65.94 573 GLY A O 1
ATOM 4324 N N . SER A 1 574 ? -9.906 30.187 -14.983 1.00 82.56 574 SER A N 1
ATOM 4325 C CA . SER A 1 574 ? -11.152 29.584 -14.498 1.00 82.56 574 SER A CA 1
ATOM 4326 C C . SER A 1 574 ? -10.904 28.531 -13.408 1.00 82.56 574 SER A C 1
ATOM 4328 O O . SER A 1 574 ? -9.781 28.081 -13.170 1.00 82.56 574 SER A O 1
ATOM 4330 N N . ARG A 1 575 ? -11.976 28.143 -12.710 1.00 90.75 575 ARG A N 1
ATOM 4331 C CA . ARG A 1 575 ? -11.934 27.181 -11.601 1.00 90.75 575 ARG A CA 1
ATOM 4332 C C . ARG A 1 575 ? -12.586 25.857 -11.993 1.00 90.75 575 ARG A C 1
ATOM 4334 O O . ARG A 1 575 ? -13.526 25.849 -12.788 1.00 90.75 575 ARG A O 1
ATOM 4341 N N . LEU A 1 576 ? -12.119 24.771 -11.387 1.00 90.69 576 LEU A N 1
ATOM 4342 C CA . LEU A 1 576 ? -12.825 23.495 -11.300 1.00 90.69 576 LEU A CA 1
ATOM 4343 C C . LEU A 1 576 ? -13.431 23.362 -9.903 1.00 90.69 576 LEU A C 1
ATOM 4345 O O . LEU A 1 576 ? -12.754 23.638 -8.915 1.00 90.69 576 LEU A O 1
ATOM 4349 N N . TYR A 1 577 ? -14.667 22.882 -9.798 1.00 93.62 577 TYR A N 1
ATOM 4350 C CA . TYR A 1 577 ? -15.175 22.356 -8.535 1.00 93.62 577 TYR A CA 1
ATOM 4351 C C . TYR A 1 577 ? -14.840 20.866 -8.398 1.00 93.62 577 TYR A C 1
ATOM 4353 O O . TYR A 1 577 ? -15.196 20.073 -9.269 1.00 93.62 577 TYR A O 1
ATOM 4361 N N . ARG A 1 578 ? -14.176 20.501 -7.296 1.00 92.19 578 ARG A N 1
ATOM 4362 C CA . ARG A 1 578 ? -13.810 19.133 -6.906 1.00 92.19 578 ARG A CA 1
ATOM 4363 C C . ARG A 1 578 ? -14.930 18.488 -6.080 1.00 92.19 578 ARG A C 1
ATOM 4365 O O . ARG A 1 578 ? -15.128 18.856 -4.916 1.00 92.19 578 ARG A O 1
ATOM 4372 N N . SER A 1 579 ? -15.641 17.521 -6.655 1.00 86.81 579 SER A N 1
ATOM 4373 C CA . SER A 1 579 ? -16.905 17.024 -6.089 1.00 86.81 579 SER A CA 1
ATOM 4374 C C . SER A 1 579 ? -16.795 16.065 -4.898 1.00 86.81 579 SER A C 1
ATOM 4376 O O . SER A 1 579 ? -17.658 16.101 -4.022 1.00 86.81 579 SER A O 1
ATOM 4378 N N . GLY A 1 580 ? -15.765 15.218 -4.829 1.00 83.94 580 GLY A N 1
ATOM 4379 C CA . GLY A 1 580 ? -15.762 14.018 -3.982 1.00 83.94 580 GLY A CA 1
ATOM 4380 C C . GLY A 1 580 ? -16.696 12.894 -4.467 1.00 83.94 580 GLY A C 1
ATOM 4381 O O . GLY A 1 580 ? -16.797 11.865 -3.799 1.00 83.94 580 GLY A O 1
ATOM 4382 N N . ASP A 1 581 ? -17.375 13.065 -5.606 1.00 86.56 581 ASP A N 1
ATOM 4383 C CA . ASP A 1 581 ? -18.226 12.071 -6.266 1.00 86.56 581 ASP A CA 1
ATOM 4384 C C . ASP A 1 581 ? -17.405 11.329 -7.352 1.00 86.56 581 ASP A C 1
ATOM 4386 O O . ASP A 1 581 ? -16.656 11.947 -8.109 1.00 86.56 581 ASP A O 1
ATOM 4390 N N . MET A 1 582 ? -17.521 9.998 -7.426 1.00 90.38 582 MET A N 1
ATOM 4391 C CA . MET A 1 582 ? -16.732 9.125 -8.314 1.00 90.38 582 MET A CA 1
ATOM 4392 C C . MET A 1 582 ? -17.551 8.648 -9.519 1.00 90.38 582 MET A C 1
ATOM 4394 O O . MET A 1 582 ? -18.730 8.311 -9.382 1.00 90.38 582 MET A O 1
ATOM 4398 N N . ALA A 1 583 ? -16.919 8.547 -10.690 1.00 90.38 583 ALA A N 1
ATOM 4399 C CA . ALA A 1 583 ? -17.546 8.068 -11.922 1.00 90.38 583 ALA A CA 1
ATOM 4400 C C . ALA A 1 583 ? -16.548 7.421 -12.894 1.00 90.38 583 ALA A C 1
ATOM 4402 O O . ALA A 1 583 ? -15.338 7.515 -12.709 1.00 90.38 583 ALA A O 1
ATOM 4403 N N . ALA A 1 584 ? -17.067 6.796 -13.951 1.00 90.38 584 ALA A N 1
ATOM 4404 C CA . ALA A 1 584 ? -16.316 6.414 -15.148 1.00 90.38 584 ALA A CA 1
ATOM 4405 C C . ALA A 1 584 ? -17.095 6.827 -16.409 1.00 90.38 584 ALA A C 1
ATOM 4407 O O . ALA A 1 584 ? -18.328 6.873 -16.390 1.00 90.38 584 ALA A O 1
ATOM 4408 N N . TRP A 1 585 ? -16.389 7.105 -17.508 1.00 91.31 585 TRP A N 1
ATOM 4409 C CA . TRP A 1 585 ? -17.014 7.304 -18.822 1.00 91.31 585 TRP A CA 1
ATOM 4410 C C . TRP A 1 585 ? -17.325 5.958 -19.486 1.00 91.31 585 TRP A C 1
ATOM 4412 O O . TRP A 1 585 ? -16.490 5.056 -19.481 1.00 91.31 585 TRP A O 1
ATOM 4422 N N . GLN A 1 586 ? -18.491 5.832 -20.112 1.00 86.88 586 GLN A N 1
ATOM 4423 C CA . GLN A 1 586 ? -18.813 4.764 -21.058 1.00 86.88 586 GLN A CA 1
ATOM 4424 C C . GLN A 1 586 ? -18.314 5.122 -22.467 1.00 86.88 586 GLN A C 1
ATOM 4426 O O . GLN A 1 586 ? -18.062 6.286 -22.780 1.00 86.88 586 GLN A O 1
ATOM 4431 N N . ALA A 1 587 ? -18.185 4.115 -23.336 1.00 79.12 587 ALA A N 1
ATOM 4432 C CA . ALA A 1 587 ? -17.710 4.291 -24.712 1.00 79.12 587 ALA A CA 1
ATOM 4433 C C . ALA A 1 587 ? -18.655 5.130 -25.603 1.00 79.12 587 ALA A C 1
ATOM 4435 O O . ALA A 1 587 ? -18.229 5.624 -26.642 1.00 79.12 587 ALA A O 1
ATOM 4436 N N . ASP A 1 588 ? -19.914 5.323 -25.192 1.00 78.31 588 ASP A N 1
ATOM 4437 C CA . ASP A 1 588 ? -20.892 6.211 -25.839 1.00 78.31 588 ASP A CA 1
ATOM 4438 C C . ASP A 1 588 ? -20.824 7.672 -25.339 1.00 78.31 588 ASP A C 1
ATOM 4440 O O . ASP A 1 588 ? -21.605 8.515 -25.778 1.00 78.31 588 ASP A O 1
ATOM 4444 N N . GLY A 1 589 ? -19.898 7.987 -24.426 1.00 79.94 589 GLY A N 1
ATOM 4445 C CA . GLY A 1 589 ? -19.722 9.325 -23.860 1.00 79.94 589 GLY A CA 1
ATOM 4446 C C . GLY A 1 589 ? -20.652 9.664 -22.689 1.00 79.94 589 GLY A C 1
ATOM 4447 O O . GLY A 1 589 ? -20.677 10.821 -22.265 1.00 79.94 589 GLY A O 1
ATOM 4448 N N . LYS A 1 590 ? -21.400 8.701 -22.133 1.00 86.56 590 LYS A N 1
ATOM 4449 C CA . LYS A 1 590 ? -22.147 8.890 -20.877 1.00 86.56 590 LYS A CA 1
ATOM 4450 C C . LYS A 1 590 ? -21.261 8.665 -19.646 1.00 86.56 590 LYS A C 1
ATOM 4452 O O . LYS A 1 590 ? -20.290 7.916 -19.691 1.00 86.56 590 LYS A O 1
ATOM 4457 N N . LEU A 1 591 ? -21.623 9.267 -18.516 1.00 91.38 591 LEU A N 1
ATOM 4458 C CA . LEU A 1 591 ? -21.035 8.998 -17.201 1.00 91.38 591 LEU A CA 1
ATOM 4459 C C . LEU A 1 591 ? -21.856 7.961 -16.431 1.00 91.38 591 LEU A C 1
ATOM 4461 O O . LEU A 1 591 ? -23.078 8.088 -16.314 1.00 91.38 591 LEU A O 1
ATOM 4465 N N . VAL A 1 592 ? -21.168 7.000 -15.818 1.00 87.81 592 VAL A N 1
ATOM 4466 C CA . VAL A 1 592 ? -21.716 6.090 -14.802 1.00 87.81 592 VAL A CA 1
ATOM 4467 C C . VAL A 1 592 ? -21.229 6.540 -13.432 1.00 87.81 592 VAL A C 1
ATOM 4469 O O . VAL A 1 592 ? -20.027 6.664 -13.211 1.00 87.81 592 VAL A O 1
ATOM 4472 N N . TYR A 1 593 ? -22.158 6.770 -12.507 1.00 85.81 593 TYR A N 1
ATOM 4473 C CA . TYR A 1 593 ? -21.857 7.120 -11.121 1.00 85.81 593 TYR A CA 1
ATOM 4474 C C . TYR A 1 593 ? -21.456 5.875 -10.320 1.00 85.81 593 TYR A C 1
ATOM 4476 O O . TYR A 1 593 ? -22.180 4.879 -10.297 1.00 85.81 593 TYR A O 1
ATOM 4484 N N . LEU A 1 594 ? -20.311 5.947 -9.640 1.00 81.44 594 LEU A N 1
ATOM 4485 C CA . LEU A 1 594 ? -19.693 4.831 -8.913 1.00 81.44 594 LEU A CA 1
ATOM 4486 C C . LEU A 1 594 ? -19.711 5.010 -7.385 1.00 81.44 594 LEU A C 1
ATOM 4488 O O . LEU A 1 594 ? -19.216 4.153 -6.658 1.00 81.44 594 LEU A O 1
ATOM 4492 N N . GLY A 1 595 ? -20.287 6.106 -6.881 1.00 78.12 595 GLY A N 1
ATOM 4493 C CA . GLY A 1 595 ? -20.319 6.433 -5.455 1.00 78.12 595 GLY A CA 1
ATOM 4494 C C . GLY A 1 595 ? -19.469 7.660 -5.137 1.00 78.12 595 GLY A C 1
ATOM 4495 O O . GLY A 1 595 ? -19.468 8.624 -5.897 1.00 78.12 595 GLY A O 1
ATOM 4496 N N . ARG A 1 596 ? -18.765 7.646 -4.001 1.00 70.00 596 ARG A N 1
ATOM 4497 C CA . ARG A 1 596 ? -17.987 8.791 -3.501 1.00 70.00 596 ARG A CA 1
ATOM 4498 C C . ARG A 1 596 ? -16.613 8.395 -2.987 1.00 70.00 596 ARG A C 1
ATOM 4500 O O . ARG A 1 596 ? -16.427 7.284 -2.499 1.00 70.00 596 ARG A O 1
ATOM 4507 N N . ALA A 1 597 ? -15.686 9.344 -3.068 1.00 60.78 597 ALA A N 1
ATOM 4508 C CA . ALA A 1 597 ? -14.373 9.283 -2.435 1.00 60.78 597 ALA A CA 1
ATOM 4509 C C . ALA A 1 597 ? -14.422 9.691 -0.947 1.00 60.78 597 ALA A C 1
ATOM 4511 O O . ALA A 1 597 ? -13.578 9.266 -0.161 1.00 60.78 597 ALA A O 1
ATOM 4512 N N . ASP A 1 598 ? -15.410 10.504 -0.556 1.00 60.12 598 ASP A N 1
ATOM 4513 C CA . ASP A 1 598 ? -15.661 10.929 0.825 1.00 60.12 598 ASP A CA 1
ATOM 4514 C C . ASP A 1 598 ? -16.996 10.369 1.375 1.00 60.12 598 ASP A C 1
ATOM 4516 O O . ASP A 1 598 ? -17.625 9.490 0.783 1.00 60.12 598 ASP A O 1
ATOM 4520 N N . HIS A 1 599 ? -17.385 10.795 2.580 1.00 57.81 599 HIS A N 1
ATOM 4521 C CA . HIS A 1 599 ? -18.395 10.116 3.402 1.00 57.81 599 HIS A CA 1
ATOM 4522 C C . HIS A 1 599 ? -19.753 10.834 3.507 1.00 57.81 599 HIS A C 1
ATOM 4524 O O . HIS A 1 599 ? -20.579 10.456 4.339 1.00 57.81 599 HIS A O 1
ATOM 4530 N N . GLN A 1 600 ? -20.000 11.861 2.692 1.00 60.97 600 GLN A N 1
ATOM 4531 C CA . GLN A 1 600 ? -21.276 12.582 2.697 1.00 60.97 600 GLN A CA 1
ATOM 4532 C C . GLN A 1 600 ? -22.390 11.707 2.094 1.00 60.97 600 GLN A C 1
ATOM 4534 O O . GLN A 1 600 ? -22.258 11.168 0.992 1.00 60.97 600 GLN A O 1
ATOM 4539 N N . VAL A 1 601 ? -23.512 11.597 2.800 1.00 66.31 601 VAL A N 1
ATOM 4540 C CA . VAL A 1 601 ? -24.605 10.657 2.510 1.00 66.31 601 VAL A CA 1
ATOM 4541 C C . VAL A 1 601 ? -25.846 11.354 1.953 1.00 66.31 601 VAL A C 1
ATOM 4543 O O . VAL A 1 601 ? -25.949 12.582 1.938 1.00 66.31 601 VAL A O 1
ATOM 4546 N N . LYS A 1 602 ? -26.802 10.551 1.478 1.00 60.34 602 LYS A N 1
ATOM 4547 C CA . LYS A 1 602 ? -28.082 10.989 0.914 1.00 60.34 602 LYS A CA 1
ATOM 4548 C C . LYS A 1 602 ? -29.207 10.140 1.520 1.00 60.34 602 LYS A C 1
ATOM 4550 O O . LYS A 1 602 ? -29.158 8.914 1.407 1.00 60.34 602 LYS A O 1
ATOM 4555 N N . VAL A 1 603 ? -30.149 10.779 2.218 1.00 63.12 603 VAL A N 1
ATOM 4556 C CA . VAL A 1 603 ? -31.229 10.115 2.975 1.00 63.12 603 VAL A CA 1
ATOM 4557 C C . VAL A 1 603 ? -32.538 10.862 2.792 1.00 63.12 603 VAL A C 1
ATOM 4559 O O . VAL A 1 603 ? -32.607 12.049 3.109 1.00 63.12 603 VAL A O 1
ATOM 4562 N N . ARG A 1 604 ? -33.592 10.165 2.342 1.00 56.97 604 ARG A N 1
ATOM 4563 C CA . ARG A 1 604 ? -34.940 10.743 2.156 1.00 56.97 604 ARG A CA 1
ATOM 4564 C C . ARG A 1 604 ? -34.889 12.029 1.307 1.00 56.97 604 ARG A C 1
ATOM 4566 O O . ARG A 1 604 ? -35.620 12.980 1.562 1.00 56.97 604 ARG A O 1
ATOM 4573 N N . GLY A 1 605 ? -33.962 12.065 0.348 1.00 52.34 605 GLY A N 1
ATOM 4574 C CA . GLY A 1 605 ? -33.677 13.194 -0.532 1.00 52.34 605 GLY A CA 1
ATOM 4575 C C . GLY A 1 605 ? -32.622 14.200 -0.059 1.00 52.34 605 GLY A C 1
ATOM 4576 O O . GLY A 1 605 ? -32.061 14.915 -0.890 1.00 52.34 605 GLY A O 1
ATOM 4577 N N . PHE A 1 606 ? -32.296 14.252 1.233 1.00 56.69 606 PHE A N 1
ATOM 4578 C CA . PHE A 1 606 ? -31.399 15.264 1.798 1.00 56.69 606 PHE A CA 1
ATOM 4579 C C . PHE A 1 606 ? -29.924 14.845 1.691 1.00 56.69 606 PHE A C 1
ATOM 4581 O O . PHE A 1 606 ? -29.556 13.740 2.098 1.00 56.69 606 PHE A O 1
ATOM 4588 N N . ARG A 1 607 ? -29.061 15.735 1.173 1.00 64.44 607 ARG A N 1
ATOM 4589 C CA . ARG A 1 607 ? -27.595 15.555 1.118 1.00 64.44 607 ARG A CA 1
ATOM 4590 C C . ARG A 1 607 ? -26.988 16.015 2.450 1.00 64.44 607 ARG A C 1
ATOM 4592 O O . ARG A 1 607 ? -27.015 17.203 2.756 1.00 64.44 607 ARG A O 1
ATOM 4599 N N . ILE A 1 608 ? -26.480 15.071 3.239 1.00 65.62 608 ILE A N 1
ATOM 4600 C CA . ILE A 1 608 ? -26.125 15.251 4.653 1.00 65.62 608 ILE A CA 1
ATOM 4601 C C . ILE A 1 608 ? -24.651 14.887 4.868 1.00 65.62 608 ILE A C 1
ATOM 4603 O O . ILE A 1 608 ? -24.231 13.758 4.620 1.00 65.62 608 ILE A O 1
ATOM 4607 N N . GLU A 1 609 ? -23.856 15.836 5.360 1.00 69.81 609 GLU A N 1
ATOM 4608 C CA . GLU A 1 609 ? -22.584 15.532 6.023 1.00 69.81 609 GLU A CA 1
ATOM 4609 C C . GLU A 1 609 ? -22.899 15.003 7.416 1.00 69.81 609 GLU A C 1
ATOM 4611 O O . GLU A 1 609 ? -23.480 15.708 8.242 1.00 69.81 609 GLU A O 1
ATOM 4616 N N . LEU A 1 610 ? -22.475 13.773 7.691 1.00 76.75 610 LEU A N 1
ATOM 4617 C CA . LEU A 1 610 ? -22.574 13.170 9.022 1.00 76.75 610 LEU A CA 1
ATOM 4618 C C . LEU A 1 610 ? -21.826 14.043 10.051 1.00 76.75 610 LEU A C 1
ATOM 4620 O O . LEU A 1 610 ? -22.375 14.343 11.109 1.00 76.75 610 LEU A O 1
ATOM 4624 N N . GLY A 1 611 ? -20.695 14.625 9.623 1.00 70.44 611 GLY A N 1
ATOM 4625 C CA . GLY A 1 611 ? -19.931 15.685 10.294 1.00 70.44 611 GLY A CA 1
ATOM 4626 C C . GLY A 1 611 ? -20.744 16.878 10.811 1.00 70.44 611 GLY A C 1
ATOM 4627 O O . GLY A 1 611 ? -20.381 17.503 11.810 1.00 70.44 611 GLY A O 1
ATOM 4628 N N . GLU A 1 612 ? -21.851 17.230 10.159 1.00 74.50 612 GLU A N 1
ATOM 4629 C CA . GLU A 1 612 ? -22.678 18.348 10.616 1.00 74.50 612 GLU A CA 1
ATOM 4630 C C . GLU A 1 612 ? -23.526 17.972 11.828 1.00 74.50 612 GLU A C 1
ATOM 4632 O O . GLU A 1 612 ? -23.570 18.684 12.835 1.00 74.50 612 GLU A O 1
ATOM 4637 N N . ILE A 1 613 ? -24.142 16.795 11.739 1.00 83.12 613 ILE A N 1
ATOM 4638 C CA . ILE A 1 613 ? -24.876 16.189 12.841 1.00 83.12 613 ILE A CA 1
ATOM 4639 C C . ILE A 1 613 ? -23.896 15.972 14.002 1.00 83.12 613 ILE A C 1
ATOM 4641 O O . ILE A 1 613 ? -24.198 16.328 15.135 1.00 83.12 613 ILE A O 1
ATOM 4645 N N . GLU A 1 614 ? -22.674 15.529 13.703 1.00 80.44 614 GLU A N 1
ATOM 4646 C CA . GLU A 1 614 ? -21.564 15.390 14.647 1.00 80.44 614 GLU A CA 1
ATOM 4647 C C . GLU A 1 614 ? -21.307 16.636 15.485 1.00 80.44 614 GLU A C 1
ATOM 4649 O O . GLU A 1 614 ? -21.360 16.584 16.711 1.00 80.44 614 GLU A O 1
ATOM 4654 N N . THR A 1 615 ? -21.062 17.779 14.852 1.00 76.38 615 THR A N 1
ATOM 4655 C CA . THR A 1 615 ? -20.724 19.003 15.591 1.00 76.38 615 THR A CA 1
ATOM 4656 C C . THR A 1 615 ? -21.897 19.533 16.420 1.00 76.38 615 THR A C 1
ATOM 4658 O O . THR A 1 615 ? -21.676 20.146 17.462 1.00 76.38 615 THR A O 1
ATOM 4661 N N . ALA A 1 616 ? -23.141 19.268 16.012 1.00 77.81 616 ALA A N 1
ATOM 4662 C CA . ALA A 1 616 ? -24.318 19.584 16.817 1.00 77.81 616 ALA A CA 1
ATOM 4663 C C . ALA A 1 616 ? -24.499 18.635 18.015 1.00 77.81 616 ALA A C 1
ATOM 4665 O O . ALA A 1 616 ? -24.860 19.089 19.096 1.00 77.81 616 ALA A O 1
ATOM 4666 N N . LEU A 1 617 ? -24.199 17.341 17.861 1.00 83.81 617 LEU A N 1
ATOM 4667 C CA . LEU A 1 617 ? -24.135 16.393 18.979 1.00 83.81 617 LEU A CA 1
ATOM 4668 C C . LEU A 1 617 ? -23.063 16.851 19.989 1.00 83.81 617 LEU A C 1
ATOM 4670 O O . LEU A 1 617 ? -23.373 17.044 21.158 1.00 83.81 617 LEU A O 1
ATOM 4674 N N . LEU A 1 618 ? -21.846 17.130 19.505 1.00 79.38 618 LEU A N 1
ATOM 4675 C CA . LEU A 1 618 ? -20.694 17.689 20.240 1.00 79.38 618 LEU A CA 1
ATOM 4676 C C . LEU A 1 618 ? -20.968 19.001 20.991 1.00 79.38 618 LEU A C 1
ATOM 4678 O O . LEU A 1 618 ? -20.262 19.319 21.945 1.00 79.38 618 LEU A O 1
ATOM 4682 N N . ALA A 1 619 ? -21.931 19.806 20.537 1.00 76.44 619 ALA A N 1
ATOM 4683 C CA . ALA A 1 619 ? -22.259 21.083 21.167 1.00 76.44 619 ALA A CA 1
ATOM 4684 C C . ALA A 1 619 ? -23.086 20.918 22.456 1.00 76.44 619 ALA A C 1
ATOM 4686 O O . ALA A 1 619 ? -23.191 21.858 23.246 1.00 76.44 619 ALA A O 1
ATOM 4687 N N . VAL A 1 620 ? -23.664 19.736 22.692 1.00 79.75 620 VAL A N 1
ATOM 4688 C CA . VAL A 1 620 ? -24.376 19.416 23.931 1.00 79.75 620 VAL A CA 1
ATOM 4689 C C . VAL A 1 620 ? -23.361 18.942 24.969 1.00 79.75 620 VAL A C 1
ATOM 4691 O O . VAL A 1 620 ? -22.739 17.904 24.791 1.00 79.75 620 VAL A O 1
ATOM 4694 N N . ALA A 1 621 ? -23.209 19.674 26.075 1.00 79.25 621 ALA A N 1
ATOM 4695 C CA . ALA A 1 621 ? -22.100 19.500 27.027 1.00 79.25 621 ALA A CA 1
ATOM 4696 C C . ALA A 1 621 ? -21.971 18.111 27.699 1.00 79.25 621 ALA A C 1
ATOM 4698 O O . ALA A 1 621 ? -20.935 17.822 28.292 1.00 79.25 621 ALA A O 1
ATOM 4699 N N . SER A 1 622 ? -22.994 17.254 27.627 1.00 79.44 622 SER A N 1
ATOM 4700 C CA . SER A 1 622 ? -22.910 15.850 28.055 1.00 79.44 622 SER A CA 1
ATOM 4701 C C . SER A 1 622 ? -22.192 14.944 27.050 1.00 79.44 622 SER A C 1
ATOM 4703 O O . SER A 1 622 ? -21.678 13.897 27.439 1.00 79.44 622 SER A O 1
ATOM 4705 N N . VAL A 1 623 ? -22.168 15.318 25.770 1.00 82.38 623 VAL A N 1
ATOM 4706 C CA . VAL A 1 623 ? -21.692 14.518 24.639 1.00 82.38 623 VAL A CA 1
ATOM 4707 C C . VAL A 1 623 ? -20.207 14.812 24.401 1.00 82.38 623 VAL A C 1
ATOM 4709 O O . VAL A 1 623 ? -19.826 15.924 24.052 1.00 82.38 623 VAL A O 1
ATOM 4712 N N . ARG A 1 624 ? -19.342 13.811 24.586 1.00 74.00 624 ARG A N 1
ATOM 4713 C CA . ARG A 1 624 ? -17.880 14.000 24.670 1.00 74.00 624 ARG A CA 1
ATOM 4714 C C . ARG A 1 624 ? -17.202 14.250 23.313 1.00 74.00 624 ARG A C 1
ATOM 4716 O O . ARG A 1 624 ? -16.163 14.899 23.257 1.00 74.00 624 ARG A O 1
ATOM 4723 N N . GLN A 1 625 ? -17.752 13.695 22.233 1.00 72.06 625 GLN A N 1
ATOM 4724 C CA . GLN A 1 625 ? -17.209 13.694 20.860 1.00 72.06 625 GLN A CA 1
ATOM 4725 C C . GLN A 1 625 ? -18.385 13.533 19.842 1.00 72.06 625 GLN A C 1
ATOM 4727 O O . GLN A 1 625 ? -19.521 13.648 20.294 1.00 72.06 625 GLN A O 1
ATOM 4732 N N . ALA A 1 626 ? -18.224 13.228 18.529 1.00 80.75 626 ALA A N 1
ATOM 4733 C CA . ALA A 1 626 ? -19.389 12.759 17.728 1.00 80.75 626 ALA A CA 1
ATOM 4734 C C . ALA A 1 626 ? -19.198 11.919 16.446 1.00 80.75 626 ALA A C 1
ATOM 4736 O O . ALA A 1 626 ? -18.204 12.117 15.761 1.00 80.75 626 ALA A O 1
ATOM 4737 N N . ALA A 1 627 ? -20.185 11.032 16.132 1.00 80.88 627 ALA A N 1
ATOM 4738 C CA . ALA A 1 627 ? -20.557 10.502 14.789 1.00 80.88 627 ALA A CA 1
ATOM 4739 C C . ALA A 1 627 ? -21.891 9.761 14.708 1.00 80.88 627 ALA A C 1
ATOM 4741 O O . ALA A 1 627 ? -22.633 9.580 15.680 1.00 80.88 627 ALA A O 1
ATOM 4742 N N . VAL A 1 628 ? -22.218 9.516 13.442 1.00 84.25 628 VAL A N 1
ATOM 4743 C CA . VAL A 1 628 ? -23.531 9.301 12.861 1.00 84.25 628 VAL A CA 1
ATOM 4744 C C . VAL A 1 628 ? -23.301 8.531 11.571 1.00 84.25 628 VAL A C 1
ATOM 4746 O O . VAL A 1 628 ? -22.341 8.812 10.854 1.00 84.25 628 VAL A O 1
ATOM 4749 N N . VAL A 1 629 ? -24.182 7.596 11.232 1.00 84.19 629 VAL A N 1
ATOM 4750 C CA . VAL A 1 629 ? -24.183 6.946 9.913 1.00 84.19 629 VAL A CA 1
ATOM 4751 C C . VAL A 1 629 ? -25.599 6.778 9.390 1.00 84.19 629 VAL A C 1
ATOM 4753 O O . VAL A 1 629 ? -26.589 7.062 10.065 1.00 84.19 629 VAL A O 1
ATOM 4756 N N . VAL A 1 630 ? -25.675 6.307 8.150 1.00 77.62 630 VAL A N 1
ATOM 4757 C CA . VAL A 1 630 ? -26.910 5.849 7.529 1.00 77.62 630 VAL A CA 1
ATOM 4758 C C . VAL A 1 630 ? -26.879 4.337 7.522 1.00 77.62 630 VAL A C 1
ATOM 4760 O O . VAL A 1 630 ? -26.035 3.750 6.845 1.00 77.62 630 VAL A O 1
ATOM 4763 N N . ARG A 1 631 ? -27.796 3.723 8.265 1.00 77.75 631 ARG A N 1
ATOM 4764 C CA . ARG A 1 631 ? -28.043 2.284 8.193 1.00 77.75 631 ARG A CA 1
ATOM 4765 C C . ARG A 1 631 ? -29.255 2.006 7.316 1.00 77.75 631 ARG A C 1
ATOM 4767 O O . ARG A 1 631 ? -30.156 2.836 7.208 1.00 77.75 631 ARG A O 1
ATOM 4774 N N . GLU A 1 632 ? -29.255 0.838 6.690 1.00 67.56 632 GLU A N 1
ATOM 4775 C CA . GLU A 1 632 ? -30.364 0.300 5.896 1.00 67.56 632 GLU A CA 1
ATOM 4776 C C . GLU A 1 632 ? -30.673 -1.111 6.423 1.00 67.56 632 GLU A C 1
ATOM 4778 O O . GLU A 1 632 ? -30.548 -2.108 5.719 1.00 67.56 632 GLU A O 1
ATOM 4783 N N . ASP A 1 633 ? -31.002 -1.186 7.720 1.00 65.31 633 ASP A N 1
ATOM 4784 C CA . ASP A 1 633 ? -31.230 -2.435 8.476 1.00 65.31 633 ASP A CA 1
ATOM 4785 C C . ASP A 1 633 ? -32.465 -3.219 8.010 1.00 65.31 633 ASP A C 1
ATOM 4787 O O . ASP A 1 633 ? -32.688 -4.366 8.389 1.00 65.31 633 ASP A O 1
ATOM 4791 N N . THR A 1 634 ? -33.284 -2.599 7.168 1.00 49.03 634 THR A N 1
ATOM 4792 C CA . THR A 1 634 ? -34.337 -3.244 6.390 1.00 49.03 634 THR A CA 1
ATOM 4793 C C . THR A 1 634 ? -34.242 -2.685 4.968 1.00 49.03 634 THR A C 1
ATOM 4795 O O . THR A 1 634 ? -34.226 -1.459 4.827 1.00 49.03 634 THR A O 1
ATOM 4798 N N . PRO A 1 635 ? -34.157 -3.522 3.913 1.00 45.66 635 PRO A N 1
ATOM 4799 C CA . PRO A 1 635 ? -33.941 -3.047 2.546 1.00 45.66 635 PRO A CA 1
ATOM 4800 C C . PRO A 1 635 ? -34.958 -1.979 2.115 1.00 45.66 635 PRO A C 1
ATOM 4802 O O . PRO A 1 635 ? -36.159 -2.232 2.063 1.00 45.66 635 PRO A O 1
ATOM 4805 N N . GLY A 1 636 ? -34.469 -0.782 1.783 1.00 50.34 636 GLY A N 1
ATOM 4806 C CA . GLY A 1 636 ? -35.271 0.398 1.451 1.00 50.34 636 GLY A CA 1
ATOM 4807 C C . GLY A 1 636 ? -35.481 1.423 2.578 1.00 50.34 636 GLY A C 1
ATOM 4808 O O . GLY A 1 636 ? -35.775 2.574 2.259 1.00 50.34 636 GLY A O 1
ATOM 4809 N N . ASP A 1 637 ? -35.298 1.083 3.861 1.00 58.72 637 ASP A N 1
ATOM 4810 C CA . ASP A 1 637 ? -35.459 2.034 4.979 1.00 58.72 637 ASP A CA 1
ATOM 4811 C C . ASP A 1 637 ? -34.107 2.570 5.471 1.00 58.72 637 ASP A C 1
ATOM 4813 O O . ASP A 1 637 ? -33.478 2.036 6.387 1.00 58.72 637 ASP A O 1
ATOM 4817 N N . ARG A 1 638 ? -33.658 3.665 4.844 1.00 67.19 638 ARG A N 1
ATOM 4818 C CA . ARG A 1 638 ? -32.456 4.394 5.265 1.00 67.19 638 ARG A CA 1
ATOM 4819 C C . ARG A 1 638 ? -32.738 5.276 6.473 1.00 67.19 638 ARG A C 1
ATOM 4821 O O . ARG A 1 638 ? -33.455 6.279 6.383 1.00 67.19 638 ARG A O 1
ATOM 4828 N N . ARG A 1 639 ? -32.093 4.938 7.588 1.00 74.00 639 ARG A N 1
ATOM 4829 C CA . ARG A 1 639 ? -32.184 5.635 8.872 1.00 74.00 639 ARG A CA 1
ATOM 4830 C C . ARG A 1 639 ? -30.873 6.337 9.193 1.00 74.00 639 ARG A C 1
ATOM 4832 O O . ARG A 1 639 ? -29.816 5.712 9.203 1.00 74.00 639 ARG A O 1
ATOM 4839 N N . ILE A 1 640 ? -30.954 7.630 9.508 1.00 83.31 640 ILE A N 1
ATOM 4840 C CA . ILE A 1 640 ? -29.871 8.326 10.211 1.00 83.31 640 ILE A CA 1
ATOM 4841 C C . ILE A 1 640 ? -29.884 7.811 11.641 1.00 83.31 640 ILE A C 1
ATOM 4843 O O . ILE A 1 640 ? -30.899 7.956 12.331 1.00 83.31 640 ILE A O 1
ATOM 4847 N N . VAL A 1 641 ? -28.772 7.244 12.083 1.00 85.25 641 VAL A N 1
ATOM 4848 C CA . VAL A 1 641 ? -28.586 6.834 13.471 1.00 85.25 641 VAL A CA 1
ATOM 4849 C C . VAL A 1 641 ? -27.313 7.492 13.985 1.00 85.25 641 VAL A C 1
ATOM 4851 O O . VAL A 1 641 ? -26.299 7.525 13.285 1.00 85.25 641 VAL A O 1
ATOM 4854 N N . ALA A 1 642 ? -27.398 8.080 15.175 1.00 85.50 642 ALA A N 1
ATOM 4855 C CA . ALA A 1 642 ? -26.286 8.735 15.847 1.00 85.50 642 ALA A CA 1
ATOM 4856 C C . ALA A 1 642 ? -25.998 8.075 17.180 1.00 85.50 642 ALA A C 1
ATOM 4858 O O . ALA A 1 642 ? -26.879 7.488 17.805 1.00 85.50 642 ALA A O 1
ATOM 4859 N N . TYR A 1 643 ? -24.746 8.211 17.583 1.00 84.25 643 TYR A N 1
ATOM 4860 C CA . TYR A 1 643 ? -24.105 7.223 18.421 1.00 84.25 643 TYR A CA 1
ATOM 4861 C C . TYR A 1 643 ? -23.179 7.929 19.410 1.00 84.25 643 TYR A C 1
ATOM 4863 O O . TYR A 1 643 ? -22.179 8.518 18.989 1.00 84.25 643 TYR A O 1
ATOM 4871 N N . LEU A 1 644 ? -23.639 8.052 20.667 1.00 84.75 644 LEU A N 1
ATOM 4872 C CA . LEU A 1 644 ? -23.456 9.217 21.536 1.00 84.75 644 LEU A CA 1
ATOM 4873 C C . LEU A 1 644 ? -22.588 9.125 22.807 1.00 84.75 644 LEU A C 1
ATOM 4875 O O . LEU A 1 644 ? -23.003 9.668 23.819 1.00 84.75 644 LEU A O 1
ATOM 4879 N N . VAL A 1 645 ? -21.336 8.668 22.714 1.00 69.19 645 VAL A N 1
ATOM 4880 C CA . VAL A 1 645 ? -20.291 8.802 23.765 1.00 69.19 645 VAL A CA 1
ATOM 4881 C C . VAL A 1 645 ? -20.428 10.032 24.653 1.00 69.19 645 VAL A C 1
ATOM 4883 O O . VAL A 1 645 ? -20.236 11.166 24.189 1.00 69.19 645 VAL A O 1
ATOM 4886 N N . GLY A 1 646 ? -20.639 9.812 25.945 1.00 77.12 646 GLY A N 1
ATOM 4887 C CA . GLY A 1 646 ? -20.660 10.867 26.946 1.00 77.12 646 GLY A CA 1
ATOM 4888 C C . GLY A 1 646 ? -21.431 10.445 28.190 1.00 77.12 646 GLY A C 1
ATOM 4889 O O . GLY A 1 646 ? -21.438 9.285 28.557 1.00 77.12 646 GLY A O 1
ATOM 4890 N N . GLN A 1 647 ? -22.081 11.397 28.849 1.00 78.81 647 GLN A N 1
ATOM 4891 C CA . GLN A 1 647 ? -23.025 11.137 29.943 1.00 78.81 647 GLN A CA 1
ATOM 4892 C C . GLN A 1 647 ? -24.423 11.575 29.484 1.00 78.81 647 GLN A C 1
ATOM 4894 O O . GLN A 1 647 ? -24.971 12.579 29.948 1.00 78.81 647 GLN A O 1
ATOM 4899 N N . VAL A 1 648 ? -24.939 10.915 28.443 1.00 72.12 648 VAL A N 1
ATOM 4900 C CA . VAL A 1 648 ? -25.986 11.455 27.564 1.00 72.12 648 VAL A CA 1
ATOM 4901 C C . VAL A 1 648 ? -27.254 10.610 27.603 1.00 72.12 648 VAL A C 1
ATOM 4903 O O . VAL A 1 648 ? -27.376 9.600 26.941 1.00 72.12 648 VAL A O 1
ATOM 4906 N N . VAL A 1 649 ? -28.291 11.072 28.298 1.00 76.00 649 VAL A N 1
ATOM 4907 C CA . VAL A 1 649 ? -29.600 10.406 28.200 1.00 76.00 649 VAL A CA 1
ATOM 4908 C C . VAL A 1 649 ? -30.132 10.562 26.759 1.00 76.00 649 VAL A C 1
ATOM 4910 O O . VAL A 1 649 ? -30.307 11.713 26.331 1.00 76.00 649 VAL A O 1
ATOM 4913 N N . PRO A 1 650 ? -30.440 9.474 26.011 1.00 77.19 650 PRO A N 1
ATOM 4914 C CA . PRO A 1 650 ? -30.872 9.542 24.611 1.00 77.19 650 PRO A CA 1
ATOM 4915 C C . PRO A 1 650 ? -31.999 10.541 24.355 1.00 77.19 650 PRO A C 1
ATOM 4917 O O . PRO A 1 650 ? -31.942 11.322 23.407 1.00 77.19 650 PRO A O 1
ATOM 4920 N N . ALA A 1 651 ? -33.008 10.570 25.231 1.00 72.00 651 ALA A N 1
ATOM 4921 C CA . ALA A 1 651 ? -34.133 11.497 25.138 1.00 72.00 651 ALA A CA 1
ATOM 4922 C C . ALA A 1 651 ? -33.722 12.965 25.363 1.00 72.00 651 ALA A C 1
ATOM 4924 O O . ALA A 1 651 ? -34.174 13.848 24.634 1.00 72.00 651 ALA A O 1
ATOM 4925 N N . VAL A 1 652 ? -32.834 13.235 26.328 1.00 74.00 652 VAL A N 1
ATOM 4926 C CA . VAL A 1 652 ? -32.354 14.595 26.637 1.00 74.00 652 VAL A CA 1
ATOM 4927 C C . VAL A 1 652 ? -31.488 15.126 25.503 1.00 74.00 652 VAL A C 1
ATOM 4929 O O . VAL A 1 652 ? -31.653 16.275 25.099 1.00 74.00 652 VAL A O 1
ATOM 4932 N N . VAL A 1 653 ? -30.605 14.297 24.940 1.00 81.19 653 VAL A N 1
ATOM 4933 C CA . VAL A 1 653 ? -29.759 14.728 23.823 1.00 81.19 653 VAL A CA 1
ATOM 4934 C C . VAL A 1 653 ? -30.512 14.742 22.501 1.00 81.19 653 VAL A C 1
ATOM 4936 O O . VAL A 1 653 ? -30.276 15.652 21.716 1.00 81.19 653 VAL A O 1
ATOM 4939 N N . ARG A 1 654 ? -31.530 13.898 22.292 1.00 81.62 654 ARG A N 1
ATOM 4940 C CA . ARG A 1 654 ? -32.501 14.114 21.206 1.00 81.62 654 ARG A CA 1
ATOM 4941 C C . ARG A 1 654 ? -33.185 15.471 21.348 1.00 81.62 654 ARG A C 1
ATOM 4943 O O . ARG A 1 654 ? -33.219 16.219 20.382 1.00 81.62 654 ARG A O 1
ATOM 4950 N N . ALA A 1 655 ? -33.639 15.832 22.548 1.00 74.19 655 ALA A N 1
ATOM 4951 C CA . ALA A 1 655 ? -34.272 17.123 22.824 1.00 74.19 655 ALA A CA 1
ATOM 4952 C C . ALA A 1 655 ? -33.306 18.329 22.827 1.00 74.19 655 ALA A C 1
ATOM 4954 O O . ALA A 1 655 ? -33.764 19.467 22.749 1.00 74.19 655 ALA A O 1
ATOM 4955 N N . ALA A 1 656 ? -31.990 18.117 22.926 1.00 77.62 656 ALA A N 1
ATOM 4956 C CA . ALA A 1 656 ? -30.973 19.166 22.805 1.00 77.62 656 ALA A CA 1
ATOM 4957 C C . ALA A 1 656 ? -30.458 19.309 21.362 1.00 77.62 656 ALA A C 1
ATOM 4959 O O . ALA A 1 656 ? -30.243 20.412 20.878 1.00 77.62 656 ALA A O 1
ATOM 4960 N N . VAL A 1 657 ? -30.335 18.208 20.627 1.00 81.31 657 VAL A N 1
ATOM 4961 C CA . VAL A 1 657 ? -29.899 18.190 19.224 1.00 81.31 657 VAL A CA 1
ATOM 4962 C C . VAL A 1 657 ? -31.049 18.576 18.299 1.00 81.31 657 VAL A C 1
ATOM 4964 O O . VAL A 1 657 ? -30.828 19.300 17.336 1.00 81.31 657 VAL A O 1
ATOM 4967 N N . ALA A 1 658 ? -32.294 18.267 18.667 1.00 78.31 658 ALA A N 1
ATOM 4968 C CA . ALA A 1 658 ? -33.492 18.918 18.137 1.00 78.31 658 ALA A CA 1
ATOM 4969 C C . ALA A 1 658 ? -33.685 20.363 18.661 1.00 78.31 658 ALA A C 1
ATOM 4971 O O . ALA A 1 658 ? -34.774 20.917 18.546 1.00 78.31 658 ALA A O 1
ATOM 4972 N N . LYS A 1 659 ? -32.639 21.000 19.217 1.00 74.31 659 LYS A N 1
ATOM 4973 C CA . LYS A 1 659 ? -32.486 22.468 19.260 1.00 74.31 659 LYS A CA 1
ATOM 4974 C C . LYS A 1 659 ? -31.430 22.982 18.269 1.00 74.31 659 LYS A C 1
ATOM 4976 O O . LYS A 1 659 ? -31.465 24.158 17.929 1.00 74.31 659 LYS A O 1
ATOM 4981 N N . LEU A 1 660 ? -30.592 22.105 17.704 1.00 73.62 660 LEU A N 1
ATOM 4982 C CA . LEU A 1 660 ? -29.426 22.423 16.861 1.00 73.62 660 LEU A CA 1
ATOM 4983 C C . LEU A 1 660 ? -29.512 21.908 15.401 1.00 73.62 660 LEU A C 1
ATOM 4985 O O . LEU A 1 660 ? -28.772 22.389 14.540 1.00 73.62 660 LEU A O 1
ATOM 4989 N N . LEU A 1 661 ? -30.403 20.958 15.087 1.00 78.94 661 LEU A N 1
ATOM 4990 C CA . LEU A 1 661 ? -30.516 20.288 13.778 1.00 78.94 661 LEU A CA 1
ATOM 4991 C C . LEU A 1 661 ? -31.973 20.153 13.300 1.00 78.94 661 LEU A C 1
ATOM 4993 O O . LEU A 1 661 ? -32.838 19.924 14.136 1.00 78.94 661 LEU A O 1
ATOM 4997 N N . PRO A 1 662 ? -32.266 20.215 11.983 1.00 68.50 662 PRO A N 1
ATOM 4998 C CA . PRO A 1 662 ? -33.609 19.979 11.443 1.00 68.50 662 PRO A CA 1
ATOM 4999 C C . PRO A 1 662 ? -34.097 18.559 11.719 1.00 68.50 662 PRO A C 1
ATOM 5001 O O . PRO A 1 662 ? -33.279 17.645 11.696 1.00 68.50 662 PRO A O 1
ATOM 5004 N N . ASP A 1 663 ? -35.410 18.334 11.808 1.00 66.38 663 ASP A N 1
ATOM 5005 C CA . ASP A 1 663 ? -36.015 16.998 11.995 1.00 66.38 663 ASP A CA 1
ATOM 5006 C C . ASP A 1 663 ? -35.463 15.906 11.057 1.00 66.38 663 ASP A C 1
ATOM 5008 O O . ASP A 1 663 ? -35.353 14.747 11.444 1.00 66.38 663 ASP A O 1
ATOM 5012 N N . HIS A 1 664 ? -35.101 16.261 9.817 1.00 62.97 664 HIS A N 1
ATOM 5013 C CA . HIS A 1 664 ? -34.551 15.319 8.833 1.00 62.97 664 HIS A CA 1
ATOM 5014 C C . HIS A 1 664 ? -33.063 14.980 9.047 1.00 62.97 664 HIS A C 1
ATOM 5016 O O . HIS A 1 664 ? -32.570 14.047 8.423 1.00 62.97 664 HIS A O 1
ATOM 5022 N N . MET A 1 665 ? -32.354 15.733 9.894 1.00 78.06 665 MET A N 1
ATOM 5023 C CA . MET A 1 665 ? -30.999 15.447 10.385 1.00 78.06 665 MET A CA 1
ATOM 5024 C C . MET A 1 665 ? -30.994 15.004 11.856 1.00 78.06 665 MET A C 1
ATOM 5026 O O . MET A 1 665 ? -30.006 14.420 12.298 1.00 78.06 665 MET A O 1
ATOM 5030 N N . VAL A 1 666 ? -32.059 15.274 12.627 1.00 81.44 666 VAL A N 1
ATOM 5031 C CA . VAL A 1 666 ? -32.220 14.727 13.979 1.00 81.44 666 VAL A CA 1
ATOM 5032 C C . VAL A 1 666 ? -32.157 13.200 13.862 1.00 81.44 666 VAL A C 1
ATOM 5034 O O . VAL A 1 666 ? -32.959 12.609 13.133 1.00 81.44 666 VAL A O 1
ATOM 5037 N N . PRO A 1 667 ? -31.211 12.536 14.544 1.00 82.75 667 PRO A N 1
ATOM 5038 C CA . PRO A 1 667 ? -31.002 11.111 14.345 1.00 82.75 667 PRO A CA 1
ATOM 5039 C C . PRO A 1 667 ? -32.244 10.316 14.752 1.00 82.75 667 PRO A C 1
ATOM 5041 O O . PRO A 1 667 ? -32.754 10.447 15.868 1.00 82.75 667 PRO A O 1
ATOM 5044 N N . SER A 1 668 ? -32.753 9.504 13.823 1.00 75.38 668 SER A N 1
ATOM 5045 C CA . SER A 1 668 ? -34.009 8.760 13.986 1.00 75.38 668 SER A CA 1
ATOM 5046 C C . SER A 1 668 ? -33.938 7.792 15.167 1.00 75.38 668 SER A C 1
ATOM 5048 O O . SER A 1 668 ? -34.873 7.720 15.967 1.00 75.38 668 SER A O 1
ATOM 5050 N N . ALA A 1 669 ? -32.767 7.197 15.380 1.00 76.31 669 ALA A N 1
ATOM 5051 C CA . ALA A 1 669 ? -32.338 6.762 16.692 1.00 76.31 669 ALA A CA 1
ATOM 5052 C C . ALA A 1 669 ? -31.090 7.539 17.126 1.00 76.31 669 ALA A C 1
ATOM 5054 O O . ALA A 1 669 ? -30.159 7.762 16.350 1.00 76.31 669 ALA A O 1
ATOM 5055 N N . ILE A 1 670 ? -31.116 7.951 18.387 1.00 81.81 670 ILE A N 1
ATOM 5056 C CA . ILE A 1 670 ? -29.928 8.264 19.162 1.00 81.81 670 ILE A CA 1
ATOM 5057 C C . ILE A 1 670 ? -29.714 7.038 20.024 1.00 81.81 670 ILE A C 1
ATOM 5059 O O . ILE A 1 670 ? -30.542 6.754 20.888 1.00 81.81 670 ILE A O 1
ATOM 5063 N N . VAL A 1 671 ? -28.637 6.320 19.754 1.00 78.69 671 VAL A N 1
ATOM 5064 C CA . VAL A 1 671 ? -28.089 5.374 20.711 1.00 78.69 671 VAL A CA 1
ATOM 5065 C C . VAL A 1 671 ? -27.112 6.205 21.545 1.00 78.69 671 VAL A C 1
ATOM 5067 O O . VAL A 1 671 ? -26.268 6.923 21.003 1.00 78.69 671 VAL A O 1
ATOM 5070 N N . HIS A 1 672 ? -27.294 6.212 22.860 1.00 75.56 672 HIS A N 1
ATOM 5071 C CA . HIS A 1 672 ? -26.191 6.467 23.788 1.00 75.56 672 HIS A CA 1
ATOM 5072 C C . HIS A 1 672 ? -25.353 5.188 23.654 1.00 75.56 672 HIS A C 1
ATOM 5074 O O . HIS A 1 672 ? -25.906 4.098 23.696 1.00 75.56 672 HIS A O 1
ATOM 5080 N N . VAL A 1 673 ? -24.092 5.337 23.287 1.00 69.06 673 VAL A N 1
ATOM 5081 C CA . VAL A 1 673 ? -23.113 4.292 22.967 1.00 69.06 673 VAL A CA 1
ATOM 5082 C C . VAL A 1 673 ? -21.731 4.861 23.263 1.00 69.06 673 VAL A C 1
ATOM 5084 O O . VAL A 1 673 ? -21.368 5.905 22.722 1.00 69.06 673 VAL A O 1
ATOM 5087 N N . ASP A 1 674 ? -20.969 4.238 24.150 1.00 58.72 674 ASP A N 1
ATOM 5088 C CA . ASP A 1 674 ? -19.901 4.928 24.876 1.00 58.72 674 ASP A CA 1
ATOM 5089 C C . ASP A 1 674 ? -18.614 5.029 24.069 1.00 58.72 674 ASP A C 1
ATOM 5091 O O . ASP A 1 674 ? -17.632 5.572 24.584 1.00 58.72 674 ASP A O 1
ATOM 5095 N N . ALA A 1 675 ? -18.597 4.562 22.803 1.00 61.47 675 ALA A N 1
ATOM 5096 C CA . ALA A 1 675 ? -17.336 4.388 22.111 1.00 61.47 675 ALA A CA 1
ATOM 5097 C C . ALA A 1 675 ? -17.131 4.657 20.584 1.00 61.47 675 ALA A C 1
ATOM 5099 O O . ALA A 1 675 ? -16.283 3.962 20.053 1.00 61.47 675 ALA A O 1
ATOM 5100 N N . LEU A 1 676 ? -17.806 5.544 19.813 1.00 66.56 676 LEU A N 1
ATOM 5101 C CA . LEU A 1 676 ? -17.913 5.443 18.302 1.00 66.56 676 LEU A CA 1
ATOM 5102 C C . LEU A 1 676 ? -16.730 4.776 17.521 1.00 66.56 676 LEU A C 1
ATOM 5104 O O . LEU A 1 676 ? -15.695 5.378 17.684 1.00 66.56 676 LEU A O 1
ATOM 5108 N N . PRO A 1 677 ? -16.918 3.977 16.425 1.00 58.59 677 PRO A N 1
ATOM 5109 C CA . PRO A 1 677 ? -16.109 2.892 15.692 1.00 58.59 677 PRO A CA 1
ATOM 5110 C C . PRO A 1 677 ? -15.224 2.909 14.389 1.00 58.59 677 PRO A C 1
ATOM 5112 O O . PRO A 1 677 ? -15.425 3.783 13.551 1.00 58.59 677 PRO A O 1
ATOM 5115 N N . LEU A 1 678 ? -14.299 1.930 14.049 1.00 40.50 678 LEU A N 1
ATOM 5116 C CA . LEU A 1 678 ? -13.570 0.734 14.679 1.00 40.50 678 LEU A CA 1
ATOM 5117 C C . LEU A 1 678 ? -13.184 -0.202 13.512 1.00 40.50 678 LEU A C 1
ATOM 5119 O O . LEU A 1 678 ? -13.538 -1.373 13.433 1.00 40.50 678 LEU A O 1
ATOM 5123 N N . THR A 1 679 ? -12.218 0.306 12.733 1.00 39.75 679 THR A N 1
ATOM 5124 C CA . THR A 1 679 ? -11.154 -0.498 12.130 1.00 39.75 679 THR A CA 1
ATOM 5125 C C . THR A 1 679 ? -9.722 0.034 12.377 1.00 39.75 679 THR A C 1
ATOM 5127 O O . THR A 1 679 ? -9.553 1.256 12.316 1.00 39.75 679 THR A O 1
ATOM 5130 N N . ALA A 1 680 ? -8.693 -0.820 12.392 1.00 41.56 680 ALA A N 1
ATOM 5131 C CA . ALA A 1 680 ? -7.297 -0.603 12.796 1.00 41.56 680 ALA A CA 1
ATOM 5132 C C . ALA A 1 680 ? -6.590 0.651 12.279 1.00 41.56 680 ALA A C 1
ATOM 5134 O O . ALA A 1 680 ? -5.830 1.227 13.050 1.00 41.56 680 ALA A O 1
ATOM 5135 N N . HIS A 1 681 ? -6.825 1.130 11.047 1.00 31.47 681 HIS A N 1
ATOM 5136 C CA . HIS A 1 681 ? -6.208 2.406 10.636 1.00 31.47 681 HIS A CA 1
ATOM 5137 C C . HIS A 1 681 ? -7.050 3.667 10.966 1.00 31.47 681 HIS A C 1
ATOM 5139 O O . HIS A 1 681 ? -6.495 4.737 11.118 1.00 31.47 681 HIS A O 1
ATOM 5145 N N . GLY A 1 682 ? -8.378 3.642 11.090 1.00 36.19 682 GLY A N 1
ATOM 5146 C CA . GLY A 1 682 ? -9.095 4.783 11.709 1.00 36.19 682 GLY A CA 1
ATOM 5147 C C . GLY A 1 682 ? -9.661 6.009 10.909 1.00 36.19 682 GLY A C 1
ATOM 5148 O O . GLY A 1 682 ? -9.069 7.070 10.918 1.00 36.19 682 GLY A O 1
ATOM 5149 N N . LYS A 1 683 ? -10.895 5.992 10.364 1.00 41.12 683 LYS A N 1
ATOM 5150 C CA . LYS A 1 683 ? -11.773 7.147 10.014 1.00 41.12 683 LYS A CA 1
ATOM 5151 C C . LYS A 1 683 ? -13.166 6.973 10.670 1.00 41.12 683 LYS A C 1
ATOM 5153 O O . LYS A 1 683 ? -13.307 7.391 11.801 1.00 41.12 683 LYS A O 1
ATOM 5158 N N . LEU A 1 684 ? -14.135 6.283 10.040 1.00 48.34 684 LEU A N 1
ATOM 5159 C CA . LEU A 1 684 ? -15.388 5.766 10.658 1.00 48.34 684 LEU A CA 1
ATOM 5160 C C . LEU A 1 684 ? -15.898 4.524 9.871 1.00 48.34 684 LEU A C 1
ATOM 5162 O O . LEU A 1 684 ? -16.056 4.589 8.645 1.00 48.34 684 LEU A O 1
ATOM 5166 N N . ASP A 1 685 ? -16.076 3.383 10.544 1.00 65.38 685 ASP A N 1
ATOM 5167 C CA . ASP A 1 685 ? -16.141 1.994 10.020 1.00 65.38 685 ASP A CA 1
ATOM 5168 C C . ASP A 1 685 ? -17.576 1.484 9.752 1.00 65.38 685 ASP A C 1
ATOM 5170 O O . ASP A 1 685 ? -17.999 0.419 10.207 1.00 65.38 685 ASP A O 1
ATOM 5174 N N . ARG A 1 686 ? -18.335 2.298 9.016 1.00 66.56 686 ARG A N 1
ATOM 5175 C CA . ARG A 1 686 ? -19.816 2.389 8.880 1.00 66.56 686 ARG A CA 1
ATOM 5176 C C . ARG A 1 686 ? -20.687 1.120 8.885 1.00 66.56 686 ARG A C 1
ATOM 5178 O O . ARG A 1 686 ? -21.905 1.220 8.978 1.00 66.56 686 ARG A O 1
ATOM 5185 N N . LYS A 1 687 ? -20.103 -0.069 8.767 1.00 60.28 687 LYS A N 1
ATOM 5186 C CA . LYS A 1 687 ? -20.740 -1.376 8.575 1.00 60.28 687 LYS A CA 1
ATOM 5187 C C . LYS A 1 687 ? -21.466 -1.984 9.778 1.00 60.28 687 LYS A C 1
ATOM 5189 O O . LYS A 1 687 ? -22.157 -2.974 9.566 1.00 60.28 687 LYS A O 1
ATOM 5194 N N . ALA A 1 688 ? -21.301 -1.486 11.002 1.00 55.16 688 ALA A N 1
ATOM 5195 C CA . ALA A 1 688 ? -21.870 -2.153 12.181 1.00 55.16 688 ALA A CA 1
ATOM 5196 C C . ALA A 1 688 ? -22.217 -1.260 13.389 1.00 55.16 688 ALA A C 1
ATOM 5198 O O . ALA A 1 688 ? -22.356 -1.771 14.492 1.00 55.16 688 ALA A O 1
ATOM 5199 N N . LEU A 1 689 ? -22.395 0.052 13.204 1.00 72.00 689 LEU A N 1
ATOM 5200 C CA . LEU A 1 689 ? -22.698 1.014 14.284 1.00 72.00 689 LEU A CA 1
ATOM 5201 C C . LEU A 1 689 ? -24.008 0.533 14.903 1.00 72.00 689 LEU A C 1
ATOM 5203 O O . LEU A 1 689 ? -24.927 0.350 14.111 1.00 72.00 689 LEU A O 1
ATOM 5207 N N . PRO A 1 690 ? -24.095 0.143 16.188 1.00 66.44 690 PRO A N 1
ATOM 5208 C CA . PRO A 1 690 ? -25.037 -0.901 16.607 1.00 66.44 690 PRO A CA 1
ATOM 5209 C C . PRO A 1 690 ? -26.463 -0.637 16.119 1.00 66.44 690 PRO A C 1
ATOM 5211 O O . PRO A 1 690 ? -26.941 0.498 16.159 1.00 66.44 690 PRO A O 1
ATOM 5214 N N . ALA A 1 691 ? -27.137 -1.667 15.599 1.00 63.69 691 ALA A N 1
ATOM 5215 C CA . ALA A 1 691 ? -28.524 -1.509 15.168 1.00 63.69 691 ALA A CA 1
ATOM 5216 C C . ALA A 1 691 ? -29.345 -0.972 16.364 1.00 63.69 691 ALA A C 1
ATOM 5218 O O . ALA A 1 691 ? -29.264 -1.560 17.447 1.00 63.69 691 ALA A O 1
ATOM 5219 N N . PRO A 1 692 ? -30.042 0.170 16.219 1.00 53.44 692 PRO A N 1
ATOM 5220 C CA . PRO A 1 692 ? -30.542 0.924 17.364 1.00 53.44 692 PRO A CA 1
ATOM 5221 C C . PRO A 1 692 ? -31.647 0.178 18.115 1.00 53.44 692 PRO A C 1
ATOM 5223 O O . PRO A 1 692 ? -32.679 -0.160 17.534 1.00 53.44 692 PRO A O 1
ATOM 5226 N N . VAL A 1 693 ? -31.434 -0.017 19.415 1.00 38.81 693 VAL A N 1
ATOM 5227 C CA . VAL A 1 693 ? -32.382 -0.650 20.343 1.00 38.81 693 VAL A CA 1
ATOM 5228 C C . VAL A 1 693 ? -33.336 0.412 20.916 1.00 38.81 693 VAL A C 1
ATOM 5230 O O . VAL A 1 693 ? -32.995 1.596 20.982 1.00 38.81 693 VAL A O 1
ATOM 5233 N N . VAL A 1 694 ? -34.556 0.007 21.277 1.00 31.25 694 VAL A N 1
ATOM 5234 C CA . VAL A 1 694 ? -35.558 0.865 21.936 1.00 31.25 694 VAL A CA 1
ATOM 5235 C C . VAL A 1 694 ? -35.393 0.736 23.451 1.00 31.25 694 VAL A C 1
ATOM 5237 O O . VAL A 1 694 ? -35.214 -0.368 23.948 1.00 31.25 694 VAL A O 1
ATOM 5240 N N . ASP A 1 695 ? -35.428 1.858 24.169 1.00 30.73 695 ASP A N 1
ATOM 5241 C CA . ASP A 1 695 ? -34.952 1.953 25.557 1.00 30.73 695 ASP A CA 1
ATOM 5242 C C . ASP A 1 695 ? -36.104 2.218 26.553 1.00 30.73 695 ASP A C 1
ATOM 5244 O O . ASP A 1 695 ? -37.030 2.981 26.248 1.00 30.73 695 ASP A O 1
ATOM 5248 N N . THR A 1 696 ? -36.071 1.573 27.725 1.00 28.27 696 THR A N 1
ATOM 5249 C CA . THR A 1 696 ? -37.171 1.531 28.717 1.00 28.27 696 THR A CA 1
ATOM 5250 C C . THR A 1 696 ? -37.087 2.655 29.767 1.00 28.27 696 THR A C 1
ATOM 5252 O O . THR A 1 696 ? -36.037 3.249 29.978 1.00 28.27 696 THR A O 1
ATOM 5255 N N . ALA A 1 697 ? -38.157 3.172 30.390 1.00 30.77 697 ALA A N 1
ATOM 5256 C CA . ALA A 1 697 ? -39.457 2.668 30.881 1.00 30.77 697 ALA A CA 1
ATOM 5257 C C . ALA A 1 697 ? -39.431 2.173 32.349 1.00 30.77 697 ALA A C 1
ATOM 5259 O O . ALA A 1 697 ? -38.418 1.708 32.856 1.00 30.77 697 ALA A O 1
ATOM 5260 N N . VAL A 1 698 ? -40.528 2.419 33.080 1.00 37.88 698 VAL A N 1
ATOM 5261 C CA . VAL A 1 698 ? -40.560 2.447 34.558 1.00 37.88 698 VAL A CA 1
ATOM 5262 C C . VAL A 1 698 ? -41.249 1.208 35.123 1.00 37.88 698 VAL A C 1
ATOM 5264 O O . VAL A 1 698 ? -42.406 0.974 34.784 1.00 37.88 698 VAL A O 1
ATOM 5267 N N . PHE A 1 699 ? -40.563 0.510 36.041 1.00 52.25 699 PHE A N 1
ATOM 5268 C CA . PHE A 1 699 ? -40.969 -0.726 36.733 1.00 52.25 699 PHE A CA 1
ATOM 5269 C C . PHE A 1 699 ? -42.480 -1.031 36.715 1.00 52.25 699 PHE A C 1
ATOM 5271 O O . PHE A 1 699 ? -43.258 -0.547 37.546 1.00 52.25 699 PHE A O 1
ATOM 5278 N N . ARG A 1 700 ? -42.881 -1.908 35.792 1.00 77.12 700 ARG A N 1
ATOM 5279 C CA . ARG A 1 700 ? -44.170 -2.615 35.802 1.00 77.12 700 ARG A CA 1
ATOM 5280 C C . ARG A 1 700 ? -43.976 -4.054 36.286 1.00 77.12 700 ARG A C 1
ATOM 5282 O O . ARG A 1 700 ? -42.893 -4.616 36.176 1.00 77.12 700 ARG A O 1
ATOM 5289 N N . ALA A 1 701 ? -45.027 -4.678 36.813 1.00 74.62 701 ALA A N 1
ATOM 5290 C CA . ALA A 1 701 ? -44.986 -6.080 37.239 1.00 74.62 701 ALA A CA 1
ATOM 5291 C C . ALA A 1 701 ? -45.442 -7.022 36.102 1.00 74.62 701 ALA A C 1
ATOM 5293 O O . ALA A 1 701 ? -46.475 -6.726 35.501 1.00 74.62 701 ALA A O 1
ATOM 5294 N N . PRO A 1 702 ? -44.758 -8.154 35.838 1.00 78.56 702 PRO A N 1
ATOM 5295 C CA . PRO A 1 702 ? -45.169 -9.155 34.845 1.00 78.56 702 PRO A CA 1
ATOM 5296 C C . PRO A 1 702 ? -46.613 -9.667 35.011 1.00 78.56 702 PRO A C 1
ATOM 5298 O O . PRO A 1 702 ? -47.001 -10.257 36.028 1.00 78.56 702 PRO A O 1
ATOM 5301 N N . THR A 1 703 ? -47.432 -9.449 33.983 1.00 82.19 703 THR A N 1
ATOM 5302 C CA . THR A 1 703 ? -48.880 -9.705 33.986 1.00 82.19 703 THR A CA 1
ATOM 5303 C C . THR A 1 703 ? -49.268 -10.967 33.223 1.00 82.19 703 THR A C 1
ATOM 5305 O O . THR A 1 703 ? -50.048 -11.771 33.740 1.00 82.19 703 THR A O 1
ATOM 5308 N N . HIS A 1 704 ? -48.719 -11.152 32.025 1.00 83.44 704 HIS A N 1
ATOM 5309 C CA . HIS A 1 704 ? -48.981 -12.275 31.134 1.00 83.44 704 HIS A CA 1
ATOM 5310 C C . HIS A 1 704 ? -48.144 -13.500 31.556 1.00 83.44 704 HIS A C 1
ATOM 5312 O O . HIS A 1 704 ? -47.027 -13.318 32.044 1.00 83.44 704 HIS A O 1
ATOM 5318 N N . PRO A 1 705 ? -48.609 -14.752 31.362 1.00 83.88 705 PRO A N 1
ATOM 5319 C CA . PRO A 1 705 ? -47.838 -15.938 31.752 1.00 83.88 705 PRO A CA 1
ATOM 5320 C C . PRO A 1 705 ? -46.428 -15.970 31.148 1.00 83.88 705 PRO A C 1
ATOM 5322 O O . PRO A 1 705 ? -45.468 -16.258 31.850 1.00 83.88 705 PRO A O 1
ATOM 5325 N N . LEU A 1 706 ? -46.295 -15.570 29.879 1.00 86.19 706 LEU A N 1
ATOM 5326 C CA . LEU A 1 706 ? -45.011 -15.527 29.175 1.00 86.19 706 LEU A CA 1
ATOM 5327 C C . LEU A 1 706 ? -44.049 -14.465 29.746 1.00 86.19 706 LEU A C 1
ATOM 5329 O O . LEU A 1 706 ? -42.858 -14.725 29.863 1.00 86.19 706 LEU A O 1
ATOM 5333 N N . GLU A 1 707 ? -44.566 -13.303 30.167 1.00 91.69 707 GLU A N 1
ATOM 5334 C CA . GLU A 1 707 ? -43.777 -12.270 30.865 1.00 91.69 707 GLU A CA 1
ATOM 5335 C C . GLU A 1 707 ? -43.266 -12.795 32.216 1.00 91.69 707 GLU A C 1
ATOM 5337 O O . GLU A 1 707 ? -42.151 -12.482 32.625 1.00 91.69 707 GLU A O 1
ATOM 5342 N N . ARG A 1 708 ? -44.072 -13.609 32.915 1.00 89.44 708 ARG A N 1
ATOM 5343 C CA . ARG A 1 708 ? -43.685 -14.208 34.199 1.00 89.44 708 ARG A CA 1
ATOM 5344 C C . ARG A 1 708 ? -42.597 -15.250 34.030 1.00 89.44 708 ARG A C 1
ATOM 5346 O O . ARG A 1 708 ? -41.587 -15.125 34.701 1.00 89.44 708 ARG A O 1
ATOM 5353 N N . THR A 1 709 ? -42.733 -16.186 33.090 1.00 88.50 709 THR A N 1
ATOM 5354 C CA . THR A 1 709 ? -41.678 -17.180 32.829 1.00 88.50 709 THR A CA 1
ATOM 5355 C C . THR A 1 709 ? -40.360 -16.517 32.414 1.00 88.50 709 THR A C 1
ATOM 5357 O O . THR A 1 709 ? -39.296 -16.963 32.835 1.00 88.50 709 THR A O 1
ATOM 5360 N N . VAL A 1 710 ? -40.406 -15.407 31.665 1.00 90.62 710 VAL A N 1
ATOM 5361 C CA . VAL A 1 710 ? -39.199 -14.620 31.358 1.00 90.62 710 VAL A CA 1
ATOM 5362 C C . VAL A 1 710 ? -38.600 -13.968 32.609 1.00 90.62 710 VAL A C 1
ATOM 5364 O O . VAL A 1 710 ? -37.403 -14.122 32.849 1.00 90.62 710 VAL A O 1
ATOM 5367 N N . ALA A 1 711 ? -39.408 -13.316 33.449 1.00 88.88 711 ALA A N 1
ATOM 5368 C CA . ALA A 1 711 ? -38.942 -12.742 34.713 1.00 88.88 711 ALA A CA 1
ATOM 5369 C C . ALA A 1 711 ? -38.423 -13.797 35.713 1.00 88.88 711 ALA A C 1
ATOM 5371 O O . ALA A 1 711 ? -37.458 -13.541 36.426 1.00 88.88 711 ALA A O 1
ATOM 5372 N N . GLU A 1 712 ? -39.033 -14.983 35.754 1.00 87.56 712 GLU A N 1
ATOM 5373 C CA . GLU A 1 712 ? -38.656 -16.113 36.611 1.00 87.56 712 GLU A CA 1
ATOM 5374 C C . GLU A 1 712 ? -37.318 -16.725 36.171 1.00 87.56 712 GLU A C 1
ATOM 5376 O O . GLU A 1 712 ? -36.448 -16.951 37.011 1.00 87.56 712 GLU A O 1
ATOM 5381 N N . VAL A 1 713 ? -37.092 -16.916 34.862 1.00 88.06 713 VAL A N 1
ATOM 5382 C CA . VAL A 1 713 ? -35.779 -17.352 34.352 1.00 88.06 713 VAL A CA 1
ATOM 5383 C C . VAL A 1 713 ? -34.719 -16.266 34.557 1.00 88.06 713 VAL A C 1
ATOM 5385 O O . VAL A 1 713 ? -33.603 -16.591 34.955 1.00 88.06 713 VAL A O 1
ATOM 5388 N N . PHE A 1 714 ? -35.048 -14.984 34.361 1.00 88.06 714 PHE A N 1
ATOM 5389 C CA . PHE A 1 714 ? -34.123 -13.882 34.653 1.00 88.06 714 PHE A CA 1
ATOM 5390 C C . PHE A 1 714 ? -33.738 -13.852 36.140 1.00 88.06 714 PHE A C 1
ATOM 5392 O O . PHE A 1 714 ? -32.550 -13.809 36.444 1.00 88.06 714 PHE A O 1
ATOM 5399 N N . ALA A 1 715 ? -34.696 -13.961 37.067 1.00 84.38 715 ALA A N 1
ATOM 5400 C CA . ALA A 1 715 ? -34.415 -14.060 38.501 1.00 84.38 715 ALA A CA 1
ATOM 5401 C C . ALA A 1 715 ? -33.515 -15.271 38.816 1.00 84.38 715 ALA A C 1
ATOM 5403 O O . ALA A 1 715 ? -32.462 -15.120 39.430 1.00 84.38 715 ALA A O 1
ATOM 5404 N N . SER A 1 716 ? -33.873 -16.452 38.304 1.00 81.19 716 SER A N 1
ATOM 5405 C CA . SER A 1 716 ? -33.147 -17.714 38.507 1.00 81.19 716 SER A CA 1
ATOM 5406 C C . SER A 1 716 ? -31.711 -17.719 37.952 1.00 81.19 716 SER A C 1
ATOM 5408 O O . SER A 1 716 ? -30.871 -18.494 38.412 1.00 81.19 716 SER A O 1
ATOM 5410 N N . VAL A 1 717 ? -31.415 -16.887 36.950 1.00 81.19 717 VAL A N 1
ATOM 5411 C CA . VAL A 1 717 ? -30.073 -16.745 36.354 1.00 81.19 717 VAL A CA 1
ATOM 5412 C C . VAL A 1 717 ? -29.275 -15.594 36.989 1.00 81.19 717 VAL A C 1
ATOM 5414 O O . VAL A 1 717 ? -28.048 -15.637 36.991 1.00 81.19 717 VAL A O 1
ATOM 5417 N N . LEU A 1 718 ? -29.945 -14.587 37.560 1.00 78.94 718 LEU A N 1
ATOM 5418 C CA . LEU A 1 718 ? -29.323 -13.393 38.155 1.00 78.94 718 LEU A CA 1
ATOM 5419 C C . LEU A 1 718 ? -29.246 -13.417 39.697 1.00 78.94 718 LEU A C 1
ATOM 5421 O O . LEU A 1 718 ? -28.700 -12.489 40.287 1.00 78.94 718 LEU A O 1
ATOM 5425 N N . GLY A 1 719 ? -29.765 -14.460 40.357 1.00 69.62 719 GLY A N 1
ATOM 5426 C CA . GLY A 1 719 ? -29.680 -14.646 41.815 1.00 69.62 719 GLY A CA 1
ATOM 5427 C C . GLY A 1 719 ? -30.901 -14.145 42.596 1.00 69.62 719 GLY A C 1
ATOM 5428 O O . GLY A 1 719 ? -30.756 -13.384 43.549 1.00 69.62 719 GLY A O 1
ATOM 5429 N N . ASP A 1 720 ? -32.103 -14.551 42.176 1.00 65.50 720 ASP A N 1
ATOM 5430 C CA . ASP A 1 720 ? -33.405 -14.284 42.817 1.00 65.50 720 ASP A CA 1
ATOM 5431 C C . ASP A 1 720 ? -33.740 -12.793 43.032 1.00 65.50 720 ASP A C 1
ATOM 5433 O O . ASP A 1 720 ? -34.529 -12.403 43.901 1.00 65.50 720 ASP A O 1
ATOM 5437 N N . VAL A 1 721 ? -33.178 -11.932 42.180 1.00 68.69 721 VAL A N 1
ATOM 5438 C CA . VAL A 1 721 ? -33.488 -10.498 42.128 1.00 68.69 721 VAL A CA 1
ATOM 5439 C C . VAL A 1 721 ? -34.930 -10.287 41.642 1.00 68.69 721 VAL A C 1
ATOM 5441 O O . VAL A 1 721 ? -35.424 -10.987 40.759 1.00 68.69 721 VAL A O 1
ATOM 5444 N N . ARG A 1 722 ? -35.635 -9.293 42.198 1.00 73.69 722 ARG A N 1
ATOM 5445 C CA . ARG A 1 722 ? -37.031 -8.991 41.840 1.00 73.69 722 ARG A CA 1
ATOM 5446 C C . ARG A 1 722 ? -37.132 -8.258 40.493 1.00 73.69 722 ARG A C 1
ATOM 5448 O O . ARG A 1 722 ? -37.128 -7.031 40.472 1.00 73.69 722 ARG A O 1
ATOM 5455 N N . ILE A 1 723 ? -37.297 -9.014 39.410 1.00 82.25 723 ILE A N 1
ATOM 5456 C CA . ILE A 1 723 ? -37.382 -8.502 38.032 1.00 82.25 723 ILE A CA 1
ATOM 5457 C C . ILE A 1 723 ? -38.762 -7.886 37.710 1.00 82.25 723 ILE A C 1
ATOM 5459 O O . ILE A 1 723 ? -39.812 -8.447 38.045 1.00 82.25 723 ILE A O 1
ATOM 5463 N N . GLY A 1 724 ? -38.759 -6.734 37.039 1.00 84.06 724 GLY A N 1
ATOM 5464 C CA . GLY A 1 724 ? -39.908 -6.064 36.424 1.00 84.06 724 GLY A CA 1
ATOM 5465 C C . GLY A 1 724 ? -40.057 -6.319 34.917 1.00 84.06 724 GLY A C 1
ATOM 5466 O O . GLY A 1 724 ? -39.214 -6.927 34.270 1.00 84.06 724 GLY A O 1
ATOM 5467 N N . LEU A 1 725 ? -41.157 -5.834 34.341 1.00 82.38 725 LEU A N 1
ATOM 5468 C CA . LEU A 1 725 ? -41.506 -5.982 32.919 1.00 82.38 725 LEU A CA 1
ATOM 5469 C C . LEU A 1 725 ? -40.538 -5.222 31.992 1.00 82.38 725 LEU A C 1
ATOM 5471 O O . LEU A 1 725 ? -40.218 -5.683 30.903 1.00 82.38 725 LEU A O 1
ATOM 5475 N N . ASP A 1 726 ? -40.086 -4.050 32.428 1.00 81.06 726 ASP A N 1
ATOM 5476 C CA . ASP A 1 726 ? -39.261 -3.122 31.647 1.00 81.06 726 ASP A CA 1
ATOM 5477 C C . ASP A 1 726 ? -37.750 -3.269 31.945 1.00 81.06 726 ASP A C 1
ATOM 5479 O O . ASP A 1 726 ? -36.926 -2.554 31.367 1.00 81.06 726 ASP A O 1
ATOM 5483 N N . ASP A 1 727 ? -37.387 -4.187 32.848 1.00 76.94 727 ASP A N 1
ATOM 5484 C CA . ASP A 1 727 ? -36.026 -4.371 33.358 1.00 76.94 727 ASP A CA 1
ATOM 5485 C C . ASP A 1 727 ? -35.138 -5.105 32.337 1.00 76.94 727 ASP A C 1
ATOM 5487 O O . ASP A 1 727 ? -35.501 -6.167 31.827 1.00 76.94 727 ASP A O 1
ATOM 5491 N N . ASN A 1 728 ? -33.952 -4.552 32.067 1.00 81.44 728 ASN A N 1
ATOM 5492 C CA . ASN A 1 728 ? -32.979 -5.061 31.094 1.00 81.44 728 ASN A CA 1
ATOM 5493 C C . ASN A 1 728 ? -32.013 -6.086 31.732 1.00 81.44 728 ASN A C 1
ATOM 5495 O O . ASN A 1 728 ? -31.346 -5.785 32.725 1.00 81.44 728 ASN A O 1
ATOM 5499 N N . PHE A 1 729 ? -31.891 -7.271 31.124 1.00 80.31 729 PHE A N 1
ATOM 5500 C CA . PHE A 1 729 ? -31.055 -8.389 31.586 1.00 80.31 729 PHE A CA 1
ATOM 5501 C C . PHE A 1 729 ? -29.597 -7.996 31.881 1.00 80.31 729 PHE A C 1
ATOM 5503 O O . PHE A 1 729 ? -29.059 -8.333 32.936 1.00 80.31 729 PHE A O 1
ATOM 5510 N N . PHE A 1 730 ? -28.957 -7.250 30.977 1.00 75.62 730 PHE A N 1
ATOM 5511 C CA . PHE A 1 730 ? -27.555 -6.836 31.107 1.00 75.62 730 PHE A CA 1
ATOM 5512 C C . PHE A 1 730 ? -27.391 -5.682 32.101 1.00 75.62 730 PHE A C 1
ATOM 5514 O O . PHE A 1 730 ? -26.394 -5.611 32.820 1.00 75.62 730 PHE A O 1
ATOM 5521 N N . ALA A 1 731 ? -28.393 -4.802 32.209 1.00 63.81 731 ALA A N 1
ATOM 5522 C CA . ALA A 1 731 ? -28.408 -3.749 33.224 1.00 63.81 731 ALA A CA 1
ATOM 5523 C C . ALA A 1 731 ? -28.451 -4.320 34.655 1.00 63.81 731 ALA A C 1
ATOM 5525 O O . ALA A 1 731 ? -27.844 -3.740 35.556 1.00 63.81 731 ALA A O 1
ATOM 5526 N N . LEU A 1 732 ? -29.100 -5.477 34.842 1.00 69.19 732 LEU A N 1
ATOM 5527 C CA . LEU A 1 732 ? -29.156 -6.228 36.102 1.00 69.19 732 LEU A CA 1
ATOM 5528 C C . LEU A 1 732 ? -27.945 -7.156 36.355 1.00 69.19 732 LEU A C 1
ATOM 5530 O O . LEU A 1 732 ? -27.958 -7.913 37.321 1.00 69.19 732 LEU A O 1
ATOM 5534 N N . GLY A 1 733 ? -26.890 -7.095 35.532 1.00 61.41 733 GLY A N 1
ATOM 5535 C CA . GLY A 1 733 ? -25.662 -7.890 35.708 1.00 61.41 733 GLY A CA 1
ATOM 5536 C C . GLY A 1 733 ? -25.560 -9.142 34.829 1.00 61.41 733 GLY A C 1
ATOM 5537 O O . GLY A 1 733 ? -24.579 -9.882 34.924 1.00 61.41 733 GLY A O 1
ATOM 5538 N N . GLY A 1 734 ? -26.529 -9.371 33.940 1.00 68.69 734 GLY A N 1
ATOM 5539 C CA . GLY A 1 734 ? -26.442 -10.406 32.916 1.00 68.69 734 GLY A CA 1
ATOM 5540 C C . GLY A 1 734 ? -25.224 -10.222 32.004 1.00 68.69 734 GLY A C 1
ATOM 5541 O O . GLY A 1 734 ? -24.868 -9.111 31.618 1.00 68.69 734 GLY A O 1
ATOM 5542 N N . ASN A 1 735 ? -24.583 -11.330 31.636 1.00 64.81 735 ASN A N 1
ATOM 5543 C CA . ASN A 1 735 ? -23.432 -11.378 30.728 1.00 64.81 735 ASN A CA 1
ATOM 5544 C C . ASN A 1 735 ? -23.655 -12.443 29.636 1.00 64.81 735 ASN A C 1
ATOM 5546 O O . ASN A 1 735 ? -24.675 -13.125 29.650 1.00 64.81 735 ASN A O 1
ATOM 5550 N N . SER A 1 736 ? -22.728 -12.608 28.685 1.00 64.94 736 SER A N 1
ATOM 5551 C CA . SER A 1 736 ? -22.900 -13.514 27.531 1.00 64.94 736 SER A CA 1
ATOM 5552 C C . SER A 1 736 ? -23.145 -14.974 27.937 1.00 64.94 736 SER A C 1
ATOM 5554 O O . SER A 1 736 ? -23.884 -15.689 27.266 1.00 64.94 736 SER A O 1
ATOM 5556 N N . LEU A 1 737 ? -22.535 -15.403 29.044 1.00 62.91 737 LEU A N 1
ATOM 5557 C CA . LEU A 1 737 ? -22.598 -16.764 29.572 1.00 62.91 737 LEU A CA 1
ATOM 5558 C C . LEU A 1 737 ? -23.945 -17.015 30.265 1.00 62.91 737 LEU A C 1
ATOM 5560 O O . LEU A 1 737 ? -24.650 -17.968 29.935 1.00 62.91 737 LEU A O 1
ATOM 5564 N N . LEU A 1 738 ? -24.355 -16.078 31.124 1.00 73.75 738 LEU A N 1
ATOM 5565 C CA . LEU A 1 738 ? -25.686 -16.063 31.736 1.00 73.75 738 LEU A CA 1
ATOM 5566 C C . LEU A 1 738 ? -26.799 -15.919 30.680 1.00 73.75 738 LEU A C 1
ATOM 5568 O O . LEU A 1 738 ? -27.854 -16.529 30.811 1.00 73.75 738 LEU A O 1
ATOM 5572 N N . ALA A 1 739 ? -26.573 -15.163 29.601 1.00 74.75 739 ALA A N 1
ATOM 5573 C CA . ALA A 1 739 ? -27.527 -15.021 28.501 1.00 74.75 739 ALA A CA 1
ATOM 5574 C C . ALA A 1 739 ? -27.716 -16.334 27.723 1.00 74.75 739 ALA A C 1
ATOM 5576 O O . ALA A 1 739 ? -28.828 -16.628 27.287 1.00 74.75 739 ALA A O 1
ATOM 5577 N N . ALA A 1 740 ? -26.663 -17.145 27.575 1.00 69.69 740 ALA A N 1
ATOM 5578 C CA . ALA A 1 740 ? -26.766 -18.478 26.985 1.00 69.69 740 ALA A CA 1
ATOM 5579 C C . ALA A 1 740 ? -27.575 -19.437 27.881 1.00 69.69 740 ALA A C 1
ATOM 5581 O O . ALA A 1 740 ? -28.491 -20.090 27.383 1.00 69.69 740 ALA A O 1
ATOM 5582 N N . GLN A 1 741 ? -27.318 -19.455 29.198 1.00 73.88 741 GLN A N 1
ATOM 5583 C CA . GLN A 1 741 ? -28.136 -20.206 30.166 1.00 73.88 741 GLN A CA 1
ATOM 5584 C C . GLN A 1 741 ? -29.599 -19.738 30.166 1.00 73.88 741 GLN A C 1
ATOM 5586 O O . GLN A 1 741 ? -30.507 -20.560 30.082 1.00 73.88 741 GLN A O 1
ATOM 5591 N N . ALA A 1 742 ? -29.858 -18.428 30.214 1.00 82.12 742 ALA A N 1
ATOM 5592 C CA . ALA A 1 742 ? -31.213 -17.880 30.190 1.00 82.12 742 ALA A CA 1
ATOM 5593 C C . ALA A 1 742 ? -31.952 -18.226 28.886 1.00 82.12 742 ALA A C 1
ATOM 5595 O O . ALA A 1 742 ? -33.116 -18.616 28.933 1.00 82.12 742 ALA A O 1
ATOM 5596 N N . ALA A 1 743 ? -31.283 -18.158 27.732 1.00 81.88 743 ALA A N 1
ATOM 5597 C CA . ALA A 1 743 ? -31.854 -18.566 26.451 1.00 81.88 743 ALA A CA 1
ATOM 5598 C C . ALA A 1 743 ? -32.191 -20.069 26.411 1.00 81.88 743 ALA A C 1
ATOM 5600 O O . ALA A 1 743 ? -33.298 -20.437 26.017 1.00 81.88 743 ALA A O 1
ATOM 5601 N N . ALA A 1 744 ? -31.287 -20.935 26.878 1.00 73.44 744 ALA A N 1
ATOM 5602 C CA . ALA A 1 744 ? -31.517 -22.378 26.943 1.00 73.44 744 ALA A CA 1
ATOM 5603 C C . ALA A 1 744 ? -32.650 -22.745 27.924 1.00 73.44 744 ALA A C 1
ATOM 5605 O O . ALA A 1 744 ? -33.583 -23.453 27.539 1.00 73.44 744 ALA A O 1
ATOM 5606 N N . ARG A 1 745 ? -32.640 -22.184 29.144 1.00 82.00 745 ARG A N 1
ATOM 5607 C CA . ARG A 1 745 ? -33.707 -22.348 30.151 1.00 82.00 745 ARG A CA 1
ATOM 5608 C C . ARG A 1 745 ? -35.065 -21.846 29.639 1.00 82.00 745 ARG A C 1
ATOM 5610 O O . ARG A 1 745 ? -36.067 -22.526 29.845 1.00 82.00 745 ARG A O 1
ATOM 5617 N N . LEU A 1 746 ? -35.116 -20.717 28.922 1.00 84.62 746 LEU A N 1
ATOM 5618 C CA . LEU A 1 746 ? -36.343 -20.241 28.263 1.00 84.62 746 LEU A CA 1
ATOM 5619 C C . LEU A 1 746 ? -36.821 -21.197 27.170 1.00 84.62 746 LEU A C 1
ATOM 5621 O O . LEU A 1 746 ? -38.011 -21.495 27.101 1.00 84.62 746 LEU A O 1
ATOM 5625 N N . GLY A 1 747 ? -35.909 -21.698 26.334 1.00 79.25 747 GLY A N 1
ATOM 5626 C CA . GLY A 1 747 ? -36.248 -22.657 25.286 1.00 79.25 747 GLY A CA 1
ATOM 5627 C C . GLY A 1 747 ? -36.810 -23.969 25.836 1.00 79.25 747 GLY A C 1
ATOM 5628 O O . GLY A 1 747 ? -37.780 -24.492 25.288 1.00 79.25 747 GLY A O 1
ATOM 5629 N N . ALA A 1 748 ? -36.259 -24.456 26.953 1.00 72.62 748 ALA A N 1
ATOM 5630 C CA . ALA A 1 748 ? -36.756 -25.626 27.672 1.00 72.62 748 ALA A CA 1
ATOM 5631 C C . ALA A 1 748 ? -38.121 -25.375 28.343 1.00 72.62 748 ALA A C 1
ATOM 5633 O O . ALA A 1 748 ? -39.034 -26.184 28.197 1.00 72.62 748 ALA A O 1
ATOM 5634 N N . ALA A 1 749 ? -38.294 -24.239 29.030 1.00 78.38 749 ALA A N 1
ATOM 5635 C CA . ALA A 1 749 ? -39.529 -23.906 29.748 1.00 78.38 749 ALA A CA 1
ATOM 5636 C C . ALA A 1 749 ? -40.739 -23.621 28.833 1.00 78.38 749 ALA A C 1
ATOM 5638 O O . ALA A 1 749 ? -41.877 -23.645 29.303 1.00 78.38 749 ALA A O 1
ATOM 5639 N N . LEU A 1 750 ? -40.508 -23.321 27.548 1.00 81.06 750 LEU A N 1
ATOM 5640 C CA . LEU A 1 750 ? -41.522 -22.809 26.615 1.00 81.06 750 LEU A CA 1
ATOM 5641 C C . LEU A 1 750 ? -41.628 -23.604 25.292 1.00 81.06 750 LEU A C 1
ATOM 5643 O O . LEU A 1 750 ? -42.335 -23.168 24.384 1.00 81.06 750 LEU A O 1
ATOM 5647 N N . ASP A 1 751 ? -40.925 -24.741 25.172 1.00 74.69 751 ASP A N 1
ATOM 5648 C CA . ASP A 1 751 ? -40.748 -25.538 23.934 1.00 74.69 751 ASP A CA 1
ATOM 5649 C C . ASP A 1 751 ? -40.471 -24.660 22.698 1.00 74.69 751 ASP A C 1
ATOM 5651 O O . ASP A 1 751 ? -41.166 -24.684 21.675 1.00 74.69 751 ASP A O 1
ATOM 5655 N N . ALA A 1 752 ? -39.451 -23.813 22.827 1.00 76.62 752 ALA A N 1
ATOM 5656 C CA . ALA A 1 752 ? -39.128 -22.772 21.864 1.00 76.62 752 ALA A CA 1
ATOM 5657 C C . ALA A 1 752 ? -37.643 -22.788 21.492 1.00 76.62 752 ALA A C 1
ATOM 5659 O O . ALA A 1 752 ? -36.768 -23.030 22.323 1.00 76.62 752 ALA A O 1
ATOM 5660 N N . ARG A 1 753 ? -37.324 -22.460 20.236 1.00 70.12 753 ARG A N 1
ATOM 5661 C CA . ARG A 1 753 ? -35.939 -22.155 19.845 1.00 70.12 753 ARG A CA 1
ATOM 5662 C C . ARG A 1 753 ? -35.638 -20.701 20.181 1.00 70.12 753 ARG A C 1
ATOM 5664 O O . ARG A 1 753 ? -35.889 -19.813 19.373 1.00 70.12 753 ARG A O 1
ATOM 5671 N N . VAL A 1 754 ? -35.106 -20.477 21.380 1.00 77.81 754 VAL A N 1
ATOM 5672 C CA . VAL A 1 754 ? -34.659 -19.165 21.867 1.00 77.81 754 VAL A CA 1
ATOM 5673 C C . VAL A 1 754 ? -33.140 -19.056 21.667 1.00 77.81 754 VAL A C 1
ATOM 5675 O O . VAL A 1 754 ? -32.385 -19.612 22.460 1.00 77.81 754 VAL A O 1
ATOM 5678 N N . PRO A 1 755 ? -32.645 -18.397 20.602 1.00 73.81 755 PRO A N 1
ATOM 5679 C CA . PRO A 1 755 ? -31.210 -18.197 20.415 1.00 73.81 755 PRO A CA 1
ATOM 5680 C C . PRO A 1 755 ? -30.697 -17.093 21.350 1.00 73.81 755 PRO A C 1
ATOM 5682 O O . PRO A 1 755 ? -31.381 -16.090 21.539 1.00 73.81 755 PRO A O 1
ATOM 5685 N N . ALA A 1 756 ? -29.466 -17.205 21.861 1.00 73.75 756 ALA A N 1
ATOM 5686 C CA . ALA A 1 756 ? -28.894 -16.230 22.804 1.00 73.75 756 ALA A CA 1
ATOM 5687 C C . ALA A 1 756 ? -28.950 -14.770 22.303 1.00 73.75 756 ALA A C 1
ATOM 5689 O O . ALA A 1 756 ? -29.227 -13.859 23.081 1.00 73.75 756 ALA A O 1
ATOM 5690 N N . ARG A 1 757 ? -28.803 -14.544 20.985 1.00 73.56 757 ARG A N 1
ATOM 5691 C CA . ARG A 1 757 ? -28.968 -13.225 20.337 1.00 73.56 757 ARG A CA 1
ATOM 5692 C C . ARG A 1 757 ? -30.308 -12.538 20.638 1.00 73.56 757 ARG A C 1
ATOM 5694 O O . ARG A 1 757 ? -30.390 -11.319 20.531 1.00 73.56 757 ARG A O 1
ATOM 5701 N N . LEU A 1 758 ? -31.359 -13.296 20.966 1.00 79.25 758 LEU A N 1
ATOM 5702 C CA . LEU A 1 758 ? -32.693 -12.753 21.215 1.00 79.25 758 LEU A CA 1
ATOM 5703 C C . LEU A 1 758 ? -32.692 -11.867 22.463 1.00 79.25 758 LEU A C 1
ATOM 5705 O O . LEU A 1 758 ? -33.253 -10.782 22.413 1.00 79.25 758 LEU A O 1
ATOM 5709 N N . LEU A 1 759 ? -31.957 -12.259 23.511 1.00 80.94 759 LEU A N 1
ATOM 5710 C CA . LEU A 1 759 ? -31.763 -11.437 24.708 1.00 80.94 759 LEU A CA 1
ATOM 5711 C C . LEU A 1 759 ? -31.020 -10.135 24.375 1.00 80.94 759 LEU A C 1
ATOM 5713 O O . LEU A 1 759 ? -31.307 -9.106 24.958 1.00 80.94 759 LEU A O 1
ATOM 5717 N N . PHE A 1 760 ? -30.097 -10.134 23.413 1.00 75.81 760 PHE A N 1
ATOM 5718 C CA . PHE A 1 760 ? -29.359 -8.922 23.028 1.00 75.81 760 PHE A CA 1
ATOM 5719 C C . PHE A 1 760 ? -30.161 -7.972 22.119 1.00 75.81 760 PHE A C 1
ATOM 5721 O O . PHE A 1 760 ? -29.910 -6.769 22.117 1.00 75.81 760 PHE A O 1
ATOM 5728 N N . HIS A 1 761 ? -31.125 -8.490 21.351 1.00 75.12 761 HIS A N 1
ATOM 5729 C CA . HIS A 1 761 ? -32.059 -7.677 20.559 1.00 75.12 761 HIS A CA 1
ATOM 5730 C C . HIS A 1 761 ? -33.269 -7.190 21.364 1.00 75.12 761 HIS A C 1
ATOM 5732 O O . HIS A 1 761 ? -33.792 -6.112 21.089 1.00 75.12 761 HIS A O 1
ATOM 5738 N N . ALA A 1 762 ? -33.707 -7.993 22.329 1.00 83.38 762 ALA A N 1
ATOM 5739 C CA . ALA A 1 762 ? -34.857 -7.776 23.188 1.00 83.38 762 ALA A CA 1
ATOM 5740 C C . ALA A 1 762 ? -34.428 -8.051 24.644 1.00 83.38 762 ALA A C 1
ATOM 5742 O O . ALA A 1 762 ? -34.682 -9.134 25.168 1.00 83.38 762 ALA A O 1
ATOM 5743 N N . PRO A 1 763 ? -33.709 -7.111 25.289 1.00 81.62 763 PRO A N 1
ATOM 5744 C CA . PRO A 1 763 ? -33.087 -7.344 26.594 1.00 81.62 763 PRO A CA 1
ATOM 5745 C C . PRO A 1 763 ? -34.043 -7.197 27.774 1.00 81.62 763 PRO A C 1
ATOM 5747 O O . PRO A 1 763 ? -33.674 -7.547 28.895 1.00 81.62 763 PRO A O 1
ATOM 5750 N N . THR A 1 764 ? -35.244 -6.667 27.545 1.00 86.25 764 THR A N 1
ATOM 5751 C CA . THR A 1 764 ? -36.258 -6.463 28.581 1.00 86.25 764 THR A CA 1
ATOM 5752 C C . THR A 1 764 ? -37.188 -7.667 28.672 1.00 86.25 764 THR A C 1
ATOM 5754 O O . THR A 1 764 ? -37.414 -8.368 27.681 1.00 86.25 764 THR A O 1
ATOM 5757 N N . VAL A 1 765 ? -37.779 -7.898 29.847 1.00 86.06 765 VAL A N 1
ATOM 5758 C CA . VAL A 1 765 ? -38.786 -8.959 30.030 1.00 86.06 765 VAL A CA 1
ATOM 5759 C C . VAL A 1 765 ? -39.964 -8.794 29.055 1.00 86.06 765 VAL A C 1
ATOM 5761 O O . VAL A 1 765 ? -40.468 -9.787 28.529 1.00 86.06 765 VAL A O 1
ATOM 5764 N N . ALA A 1 766 ? -40.377 -7.552 28.777 1.00 86.25 766 ALA A N 1
ATOM 5765 C CA . ALA A 1 766 ? -41.447 -7.212 27.842 1.00 86.25 766 ALA A CA 1
ATOM 5766 C C . ALA A 1 766 ? -41.124 -7.646 26.407 1.00 86.25 766 ALA A C 1
ATOM 5768 O O . ALA A 1 766 ? -41.871 -8.417 25.800 1.00 86.25 766 ALA A O 1
ATOM 5769 N N . ASP A 1 767 ? -40.005 -7.156 25.872 1.00 86.62 767 ASP A N 1
ATOM 5770 C CA . ASP A 1 767 ? -39.632 -7.380 24.477 1.00 86.62 767 ASP A CA 1
ATOM 5771 C C . ASP A 1 767 ? -39.274 -8.853 24.250 1.00 86.62 767 ASP A C 1
ATOM 5773 O O . ASP A 1 767 ? -39.669 -9.446 23.243 1.00 86.62 767 ASP A O 1
ATOM 5777 N N . LEU A 1 768 ? -38.589 -9.481 25.214 1.00 86.56 768 LEU A N 1
ATOM 5778 C CA . LEU A 1 768 ? -38.211 -10.885 25.104 1.00 86.56 768 LEU A CA 1
ATOM 5779 C C . LEU A 1 768 ? -39.429 -11.806 25.156 1.00 86.56 768 LEU A C 1
ATOM 5781 O O . LEU A 1 768 ? -39.486 -12.765 24.391 1.00 86.56 768 LEU A O 1
ATOM 5785 N N . ALA A 1 769 ? -40.436 -11.509 25.985 1.00 86.25 769 ALA A N 1
ATOM 5786 C CA . ALA A 1 769 ? -41.692 -12.255 25.966 1.00 86.25 769 ALA A CA 1
ATOM 5787 C C . ALA A 1 769 ? -42.406 -12.130 24.605 1.00 86.25 769 ALA A C 1
ATOM 5789 O O . ALA A 1 769 ? -42.930 -13.122 24.097 1.00 86.25 769 ALA A O 1
ATOM 5790 N N . VAL A 1 770 ? -42.387 -10.951 23.972 1.00 85.06 770 VAL A N 1
ATOM 5791 C CA . VAL A 1 770 ? -42.963 -10.751 22.628 1.00 85.06 770 VAL A CA 1
ATOM 5792 C C . VAL A 1 770 ? -42.212 -11.550 21.557 1.00 85.06 770 VAL A C 1
ATOM 5794 O O . VAL A 1 770 ? -42.853 -12.174 20.711 1.00 85.06 770 VAL A O 1
ATOM 5797 N N . GLU A 1 771 ? -40.878 -11.558 21.579 1.00 82.31 771 GLU A N 1
ATOM 5798 C CA . GLU A 1 771 ? -40.070 -12.270 20.580 1.00 82.31 771 GLU A CA 1
ATOM 5799 C C . GLU A 1 771 ? -40.053 -13.794 20.801 1.00 82.31 771 GLU A C 1
ATOM 5801 O O . GLU A 1 771 ? -40.274 -14.551 19.855 1.00 82.31 771 GLU A O 1
ATOM 5806 N N . VAL A 1 772 ? -39.899 -14.278 22.042 1.00 81.00 772 VAL A N 1
ATOM 5807 C CA . VAL A 1 772 ? -40.018 -15.715 22.371 1.00 81.00 772 VAL A CA 1
ATOM 5808 C C . VAL A 1 772 ? -41.421 -16.236 22.041 1.00 81.00 772 VAL A C 1
ATOM 5810 O O . VAL A 1 772 ? -41.561 -17.360 21.558 1.00 81.00 772 VAL A O 1
ATOM 5813 N N . GLY A 1 773 ? -42.454 -15.398 22.185 1.00 78.69 773 GLY A N 1
ATOM 5814 C CA . GLY A 1 773 ? -43.826 -15.703 21.770 1.00 78.69 773 GLY A CA 1
ATOM 5815 C C . GLY A 1 773 ? -43.976 -16.082 20.290 1.00 78.69 773 GLY A C 1
ATOM 5816 O O . GLY A 1 773 ? -44.903 -16.813 19.945 1.00 78.69 773 GLY A O 1
ATOM 5817 N N . ARG A 1 774 ? -43.051 -15.655 19.415 1.00 78.19 774 ARG A N 1
ATOM 5818 C CA . ARG A 1 774 ? -43.018 -16.026 17.984 1.00 78.19 774 ARG A CA 1
ATOM 5819 C C . ARG A 1 774 ? -42.342 -17.376 17.713 1.00 78.19 774 ARG A C 1
ATOM 5821 O O . ARG A 1 774 ? -42.369 -17.845 16.578 1.00 78.19 774 ARG A O 1
ATOM 5828 N N . HIS A 1 775 ? -41.733 -17.987 18.729 1.00 68.69 775 HIS A N 1
ATOM 5829 C CA . HIS A 1 775 ? -40.959 -19.228 18.632 1.00 68.69 775 HIS A CA 1
ATOM 5830 C C . HIS A 1 775 ? -41.556 -20.401 19.437 1.00 68.69 775 HIS A C 1
ATOM 5832 O O . HIS A 1 775 ? -40.976 -21.488 19.438 1.00 68.69 775 HIS A O 1
ATOM 5838 N N . LEU A 1 776 ? -42.708 -20.205 20.089 1.00 68.81 776 LEU A N 1
ATOM 5839 C CA . LEU A 1 776 ? -43.440 -21.239 20.833 1.00 68.81 776 LEU A CA 1
ATOM 5840 C C . LEU A 1 776 ? -43.827 -22.428 19.936 1.00 68.81 776 LEU A C 1
ATOM 5842 O O . LEU A 1 776 ? -44.356 -22.240 18.841 1.00 68.81 776 LEU A O 1
ATOM 5846 N N . GLY A 1 777 ? -43.581 -23.652 20.411 1.00 59.88 777 GLY A N 1
ATOM 5847 C CA . GLY A 1 777 ? -43.856 -24.893 19.676 1.00 59.88 777 GLY A CA 1
ATOM 5848 C C . GLY A 1 777 ? -42.884 -25.182 18.524 1.00 59.88 777 GLY A C 1
ATOM 5849 O O . GLY A 1 777 ? -43.090 -26.135 17.773 1.00 59.88 777 GLY A O 1
ATOM 5850 N N . ALA A 1 778 ? -41.827 -24.376 18.365 1.00 60.97 778 ALA A N 1
ATOM 5851 C CA . ALA A 1 778 ? -40.760 -24.598 17.388 1.00 60.97 778 ALA A CA 1
ATOM 5852 C C . ALA A 1 778 ? -39.491 -25.219 18.007 1.00 60.97 778 ALA A C 1
ATOM 5854 O O . ALA A 1 778 ? -38.486 -25.357 17.307 1.00 60.97 778 ALA A O 1
ATOM 5855 N N . GLY A 1 779 ? -39.509 -25.567 19.303 1.00 57.56 779 GLY A N 1
ATOM 5856 C CA . GLY A 1 779 ? -38.371 -26.135 20.031 1.00 57.56 779 GLY A CA 1
ATOM 5857 C C . GLY A 1 779 ? -37.805 -27.382 19.352 1.00 57.56 779 GLY A C 1
ATOM 5858 O O . GLY A 1 779 ? -36.671 -27.364 18.854 1.00 57.56 779 GLY A O 1
ATOM 5859 N N . ALA A 1 780 ? -38.612 -28.450 19.306 1.00 59.28 780 ALA A N 1
ATOM 5860 C CA . ALA A 1 780 ? -38.240 -29.761 18.754 1.00 59.28 780 ALA A CA 1
ATOM 5861 C C . ALA A 1 780 ? -36.921 -30.312 19.345 1.00 59.28 780 ALA A C 1
ATOM 5863 O O . ALA A 1 780 ? -36.137 -30.984 18.669 1.00 59.28 780 ALA A O 1
ATOM 5864 N N . ARG A 1 781 ? -36.650 -29.970 20.609 1.00 66.31 781 ARG A N 1
ATOM 5865 C CA . ARG A 1 781 ? -35.388 -30.217 21.313 1.00 66.31 781 ARG A CA 1
ATOM 5866 C C . ARG A 1 781 ? -35.530 -31.482 22.162 1.00 66.31 781 ARG A C 1
ATOM 5868 O O . ARG A 1 781 ? -36.549 -31.670 22.821 1.00 66.31 781 ARG A O 1
ATOM 5875 N N . ARG A 1 782 ? -34.533 -32.374 22.149 1.00 74.56 782 ARG A N 1
ATOM 5876 C CA . ARG A 1 782 ? -34.553 -33.563 23.019 1.00 74.56 782 ARG A CA 1
ATOM 5877 C C . ARG A 1 782 ? -34.316 -33.126 24.471 1.00 74.56 782 ARG A C 1
ATOM 5879 O O . ARG A 1 782 ? -33.297 -32.479 24.704 1.00 74.56 782 ARG A O 1
ATOM 5886 N N . PRO A 1 783 ? -35.173 -33.489 25.441 1.00 78.50 783 PRO A N 1
ATOM 5887 C CA . PRO A 1 783 ? -34.904 -33.201 26.846 1.00 78.50 783 PRO A CA 1
ATOM 5888 C C . PRO A 1 783 ? -33.694 -34.008 27.336 1.00 78.50 783 PRO A C 1
ATOM 5890 O O . PRO A 1 783 ? -33.494 -35.155 26.922 1.00 78.50 783 PRO A O 1
ATOM 5893 N N . LEU A 1 784 ? -32.892 -33.408 28.214 1.00 87.25 784 LEU A N 1
ATOM 5894 C CA . LEU A 1 784 ? -31.775 -34.069 28.880 1.00 87.25 784 LEU A CA 1
ATOM 5895 C C . LEU A 1 784 ? -32.303 -34.811 30.116 1.00 87.25 784 LEU A C 1
ATOM 5897 O O . LEU A 1 784 ? -32.661 -34.200 31.115 1.00 87.25 784 LEU A O 1
ATOM 5901 N N . VAL A 1 785 ? -32.385 -36.139 30.032 1.00 87.88 785 VAL A N 1
ATOM 5902 C CA . VAL A 1 785 ? -32.897 -37.006 31.104 1.00 87.88 785 VAL A CA 1
ATOM 5903 C C . VAL A 1 785 ? -32.024 -38.248 31.254 1.00 87.88 785 VAL A C 1
ATOM 5905 O O . VAL A 1 785 ? -31.463 -38.736 30.271 1.00 87.88 785 VAL A O 1
ATOM 5908 N N . ALA A 1 786 ? -31.939 -38.789 32.471 1.00 85.88 786 ALA A N 1
ATOM 5909 C CA . ALA A 1 786 ? -31.294 -40.074 32.716 1.00 85.88 786 ALA A CA 1
ATOM 5910 C C . ALA A 1 786 ? -32.033 -41.183 31.944 1.00 85.88 786 ALA A C 1
ATOM 5912 O O . ALA A 1 786 ? -33.264 -41.270 31.984 1.00 85.88 786 ALA A O 1
ATOM 5913 N N . GLY A 1 787 ? -31.289 -42.020 31.218 1.00 83.25 787 GLY A N 1
ATOM 5914 C CA . GLY A 1 787 ? -31.860 -42.960 30.249 1.00 83.25 787 GLY A CA 1
ATOM 5915 C C . GLY A 1 787 ? -31.120 -44.298 30.178 1.00 83.25 787 GLY A C 1
ATOM 5916 O O . GLY A 1 787 ? -30.092 -44.480 30.828 1.00 83.25 787 GLY A O 1
ATOM 5917 N N . PRO A 1 788 ? -31.631 -45.267 29.396 1.00 85.44 788 PRO A N 1
ATOM 5918 C CA . PRO A 1 788 ? -30.959 -46.546 29.200 1.00 85.44 788 PRO A CA 1
ATOM 5919 C C . PRO A 1 788 ? -29.630 -46.343 28.460 1.00 85.44 788 PRO A C 1
ATOM 5921 O O . PRO A 1 788 ? -29.604 -45.917 27.304 1.00 85.44 788 PRO A O 1
ATOM 5924 N N . ARG A 1 789 ? -28.523 -46.654 29.138 1.00 90.00 789 ARG A N 1
ATOM 5925 C CA . ARG A 1 789 ? -27.158 -46.526 28.610 1.00 90.00 789 ARG A CA 1
ATOM 5926 C C . ARG A 1 789 ? -26.738 -47.803 27.856 1.00 90.00 789 ARG A C 1
ATOM 5928 O O . ARG A 1 789 ? -27.140 -48.893 28.267 1.00 90.00 789 ARG A O 1
ATOM 5935 N N . PRO A 1 790 ? -25.943 -47.704 26.774 1.00 90.19 790 PRO A N 1
ATOM 5936 C CA . PRO A 1 790 ? -25.345 -48.869 26.120 1.00 90.19 790 PRO A CA 1
ATOM 5937 C C . PRO A 1 790 ? -24.213 -49.473 26.970 1.00 90.19 790 PRO A C 1
ATOM 5939 O O . PRO A 1 790 ? -23.655 -48.796 27.830 1.00 90.19 790 PRO A O 1
ATOM 5942 N N . GLU A 1 791 ? -23.850 -50.728 26.690 1.00 86.94 791 GLU A N 1
ATOM 5943 C CA . GLU A 1 791 ? -22.774 -51.469 27.377 1.00 86.94 791 GLU A CA 1
ATOM 5944 C C . GLU A 1 791 ? -21.416 -50.749 27.290 1.00 86.94 791 GLU A C 1
ATOM 5946 O O . GLU A 1 791 ? -20.765 -50.514 28.306 1.00 86.94 791 GLU A O 1
ATOM 5951 N N . HIS A 1 792 ? -21.035 -50.301 26.090 1.00 91.88 792 HIS A N 1
ATOM 5952 C CA . HIS A 1 792 ? -19.945 -49.346 25.895 1.00 91.88 792 HIS A CA 1
ATOM 5953 C C . HIS A 1 792 ? -20.522 -47.928 25.800 1.00 91.88 792 HIS A C 1
ATOM 5955 O O . HIS A 1 792 ? -21.008 -47.503 24.749 1.00 91.88 792 HIS A O 1
ATOM 5961 N N . ILE A 1 793 ? -20.485 -47.193 26.915 1.00 94.50 793 ILE A N 1
ATOM 5962 C CA . ILE A 1 793 ? -20.934 -45.797 26.993 1.00 94.50 793 ILE A CA 1
ATOM 5963 C C . ILE A 1 793 ? -19.999 -44.930 26.131 1.00 94.50 793 ILE A C 1
ATOM 5965 O O . ILE A 1 793 ? -18.802 -44.880 26.412 1.00 94.50 793 ILE A O 1
ATOM 5969 N N . PRO A 1 794 ? -20.481 -44.224 25.094 1.00 92.00 794 PRO A N 1
ATOM 5970 C CA . PRO A 1 794 ? -19.605 -43.432 24.237 1.00 92.00 794 PRO A CA 1
ATOM 5971 C C . PRO A 1 794 ? -19.039 -42.220 24.989 1.00 92.00 794 PRO A C 1
ATOM 5973 O O . PRO A 1 794 ? -19.736 -41.602 25.795 1.00 92.00 794 PRO A O 1
ATOM 5976 N N . LEU A 1 795 ? -17.797 -41.833 24.684 1.00 92.25 795 LEU A N 1
ATOM 5977 C CA . LEU A 1 795 ? -17.239 -40.542 25.111 1.00 92.25 795 LEU A CA 1
ATOM 5978 C C . LEU A 1 795 ? -18.079 -39.391 24.533 1.00 92.25 795 LEU A C 1
ATOM 5980 O O . LEU A 1 795 ? -18.591 -39.499 23.412 1.00 92.25 795 LEU A O 1
ATOM 5984 N N . SER A 1 796 ? -18.164 -38.257 25.229 1.00 89.00 796 SER A N 1
ATOM 5985 C CA . SER A 1 796 ? -18.568 -36.996 24.587 1.00 89.00 796 SER A CA 1
ATOM 5986 C C . SER A 1 796 ? -17.571 -36.619 23.480 1.00 89.00 796 SER A C 1
ATOM 5988 O O . SER A 1 796 ? -16.460 -37.155 23.416 1.00 89.00 796 SER A O 1
ATOM 5990 N N . VAL A 1 797 ? -17.925 -35.703 22.575 1.00 83.88 797 VAL A N 1
ATOM 5991 C CA . VAL A 1 797 ? -16.992 -35.358 21.481 1.00 83.88 797 VAL A CA 1
ATOM 5992 C C . VAL A 1 797 ? -15.750 -34.623 22.014 1.00 83.88 797 VAL A C 1
ATOM 5994 O O . VAL A 1 797 ? -14.641 -34.861 21.537 1.00 83.88 797 VAL A O 1
ATOM 5997 N N . ALA A 1 798 ? -15.906 -33.813 23.068 1.00 84.88 798 ALA A N 1
ATOM 5998 C CA . ALA A 1 798 ? -14.785 -33.191 23.774 1.00 84.88 798 ALA A CA 1
ATOM 5999 C C . ALA A 1 798 ? -13.884 -34.244 24.444 1.00 84.88 798 ALA A C 1
ATOM 6001 O O . ALA A 1 798 ? -12.664 -34.216 24.269 1.00 84.88 798 ALA A O 1
ATOM 6002 N N . GLN A 1 799 ? -14.473 -35.230 25.133 1.00 90.69 799 GLN A N 1
ATOM 6003 C CA . GLN A 1 799 ? -13.723 -36.349 25.706 1.00 90.69 799 GLN A CA 1
ATOM 6004 C C . GLN A 1 799 ? -12.955 -37.138 24.644 1.00 90.69 799 GLN A C 1
ATOM 6006 O O . GLN A 1 799 ? -11.797 -37.475 24.869 1.00 90.69 799 GLN A O 1
ATOM 6011 N N . GLN A 1 800 ? -13.564 -37.416 23.485 1.00 88.38 800 GLN A N 1
ATOM 6012 C CA . GLN A 1 800 ? -12.923 -38.178 22.408 1.00 88.38 800 GLN A CA 1
ATOM 6013 C C . GLN A 1 800 ? -11.640 -37.491 21.908 1.00 88.38 800 GLN A C 1
ATOM 6015 O O . GLN A 1 800 ? -10.658 -38.175 21.612 1.00 88.38 800 GLN A O 1
ATOM 6020 N N . ARG A 1 801 ? -11.594 -36.150 21.894 1.00 83.75 801 ARG A N 1
ATOM 6021 C CA . ARG A 1 801 ? -10.339 -35.425 21.656 1.00 83.75 801 ARG A CA 1
ATOM 6022 C C . ARG A 1 801 ? -9.381 -35.500 22.837 1.00 83.75 801 ARG A C 1
ATOM 6024 O O . ARG A 1 801 ? -8.204 -35.760 22.615 1.00 83.75 801 ARG A O 1
ATOM 6031 N N . MET A 1 802 ? -9.847 -35.243 24.059 1.00 90.00 802 MET A N 1
ATOM 6032 C CA . MET A 1 802 ? -8.976 -35.264 25.243 1.00 90.00 802 MET A CA 1
ATOM 6033 C C . MET A 1 802 ? -8.305 -36.632 25.422 1.00 90.00 802 MET A C 1
ATOM 6035 O O . MET A 1 802 ? -7.151 -36.691 25.828 1.00 90.00 802 MET A O 1
ATOM 6039 N N . TRP A 1 803 ? -8.989 -37.709 25.026 1.00 92.94 803 TRP A N 1
ATOM 6040 C CA . TRP A 1 803 ? -8.431 -39.050 24.883 1.00 92.94 803 TRP A CA 1
ATOM 6041 C C . TRP A 1 803 ? -7.343 -39.109 23.805 1.00 92.94 803 TRP A C 1
ATOM 6043 O O . TRP A 1 803 ? -6.220 -39.491 24.105 1.00 92.94 803 TRP A O 1
ATOM 6053 N N . PHE A 1 804 ? -7.628 -38.670 22.572 1.00 85.62 804 PHE A N 1
ATOM 6054 C CA . PHE A 1 804 ? -6.648 -38.673 21.476 1.00 85.62 804 PHE A CA 1
ATOM 6055 C C . PHE A 1 804 ? -5.375 -37.874 21.801 1.00 85.62 804 PHE A C 1
ATOM 6057 O O . PHE A 1 804 ? -4.274 -38.343 21.532 1.00 85.62 804 PHE A O 1
ATOM 6064 N N . ILE A 1 805 ? -5.510 -36.678 22.387 1.00 85.62 805 ILE A N 1
ATOM 6065 C CA . ILE A 1 805 ? -4.359 -35.852 22.786 1.00 85.62 805 ILE A CA 1
ATOM 6066 C C . ILE A 1 805 ? -3.587 -36.535 23.919 1.00 85.62 805 ILE A C 1
ATOM 6068 O O . ILE A 1 805 ? -2.363 -36.598 23.867 1.00 85.62 805 ILE A O 1
ATOM 6072 N N . ASN A 1 806 ? -4.284 -37.085 24.917 1.00 92.31 806 ASN A N 1
ATOM 6073 C CA . ASN A 1 806 ? -3.632 -37.794 26.011 1.00 92.31 806 ASN A CA 1
ATOM 6074 C C . ASN A 1 806 ? -2.885 -39.045 25.531 1.00 92.31 806 ASN A C 1
ATOM 6076 O O . ASN A 1 806 ? -1.768 -39.272 25.956 1.00 92.31 806 ASN A O 1
ATOM 6080 N N . GLN A 1 807 ? -3.442 -39.827 24.608 1.00 91.31 807 GLN A N 1
ATOM 6081 C CA . GLN A 1 807 ? -2.771 -41.019 24.076 1.00 91.31 807 GLN A CA 1
ATOM 6082 C C . GLN A 1 807 ? -1.647 -40.691 23.070 1.00 91.31 807 GLN A C 1
ATOM 6084 O O . GLN A 1 807 ? -0.882 -41.580 22.704 1.00 91.31 807 GLN A O 1
ATOM 6089 N N . PHE A 1 808 ? -1.510 -39.427 22.647 1.00 84.88 808 PHE A N 1
ATOM 6090 C CA . PHE A 1 808 ? -0.334 -38.939 21.917 1.00 84.88 808 PHE A CA 1
ATOM 6091 C C . PHE A 1 808 ? 0.852 -38.652 22.859 1.00 84.88 808 PHE A C 1
ATOM 6093 O O . PHE A 1 808 ? 1.993 -38.919 22.490 1.00 84.88 808 PHE A O 1
ATOM 6100 N N . ASP A 1 809 ? 0.591 -38.158 24.076 1.00 84.75 809 ASP A N 1
ATOM 6101 C CA . ASP A 1 809 ? 1.581 -38.034 25.159 1.00 84.75 809 ASP A CA 1
ATOM 6102 C C . ASP A 1 809 ? 0.916 -38.145 26.555 1.00 84.75 809 ASP A C 1
ATOM 6104 O O . ASP A 1 809 ? 0.487 -37.131 27.120 1.00 84.75 809 ASP A O 1
ATOM 6108 N N . PRO A 1 810 ? 0.852 -39.357 27.152 1.00 88.38 810 PRO A N 1
ATOM 6109 C CA . PRO A 1 810 ? 0.233 -39.561 28.467 1.00 88.38 810 PRO A CA 1
ATOM 6110 C C . PRO A 1 810 ? 1.031 -38.960 29.633 1.00 88.38 810 PRO A C 1
ATOM 6112 O O . PRO A 1 810 ? 0.509 -38.813 30.742 1.00 88.38 810 PRO A O 1
ATOM 6115 N N . ALA A 1 811 ? 2.306 -38.616 29.412 1.00 85.06 811 ALA A N 1
ATOM 6116 C CA . ALA A 1 811 ? 3.125 -37.936 30.410 1.00 85.06 811 ALA A CA 1
ATOM 6117 C C . ALA A 1 811 ? 2.814 -36.430 30.476 1.00 85.06 811 ALA A C 1
ATOM 6119 O O . ALA A 1 811 ? 3.129 -35.788 31.480 1.00 85.06 811 ALA A O 1
ATOM 6120 N N . SER A 1 812 ? 2.164 -35.875 29.446 1.00 85.88 812 SER A N 1
ATOM 6121 C CA . SER A 1 812 ? 1.833 -34.457 29.356 1.00 85.88 812 SER A CA 1
ATOM 6122 C C . SER A 1 812 ? 0.846 -34.005 30.433 1.00 85.88 812 SER A C 1
ATOM 6124 O O . SER A 1 812 ? -0.262 -34.525 30.562 1.00 85.88 812 SER A O 1
ATOM 6126 N N . ALA A 1 813 ? 1.207 -32.940 31.147 1.00 85.81 813 ALA A N 1
ATOM 6127 C CA . ALA A 1 813 ? 0.314 -32.237 32.066 1.00 85.81 813 ALA A CA 1
ATOM 6128 C C . ALA A 1 813 ? -0.427 -31.049 31.427 1.00 85.81 813 ALA A C 1
ATOM 6130 O O . ALA A 1 813 ? -1.163 -30.345 32.116 1.00 85.81 813 ALA A O 1
ATOM 6131 N N . VAL A 1 814 ? -0.279 -30.817 30.114 1.00 85.06 814 VAL A N 1
ATOM 6132 C CA . VAL A 1 814 ? -0.875 -29.658 29.414 1.00 85.06 814 VAL A CA 1
ATOM 6133 C C . VAL A 1 814 ? -2.405 -29.609 29.560 1.00 85.06 814 VAL A C 1
ATOM 6135 O O . VAL A 1 814 ? -3.002 -28.535 29.496 1.00 85.06 814 VAL A O 1
ATOM 6138 N N . TYR A 1 815 ? -3.060 -30.746 29.804 1.00 87.88 815 TYR A N 1
ATOM 6139 C CA . TYR A 1 815 ? -4.511 -30.853 29.999 1.00 87.88 815 TYR A CA 1
ATOM 6140 C C . TYR A 1 815 ? -4.930 -31.219 31.434 1.00 87.88 815 TYR A C 1
ATOM 6142 O O . TYR A 1 815 ? -6.083 -31.579 31.668 1.00 87.88 815 TYR A O 1
ATOM 6150 N N . ASN A 1 816 ? -4.035 -31.045 32.409 1.00 90.75 816 ASN A N 1
ATOM 6151 C CA . ASN A 1 816 ? -4.387 -31.087 33.827 1.00 90.75 816 ASN A CA 1
ATOM 6152 C C . ASN A 1 816 ? -5.060 -29.783 34.278 1.00 90.75 816 ASN A C 1
ATOM 6154 O O . ASN A 1 816 ? -4.681 -28.687 33.866 1.00 90.75 816 ASN A O 1
ATOM 6158 N N . ILE A 1 817 ? -6.020 -29.919 35.188 1.00 87.50 817 ILE A N 1
ATOM 6159 C CA . ILE A 1 817 ? -6.716 -28.845 35.895 1.00 87.50 817 ILE A CA 1
ATOM 6160 C C . ILE A 1 817 ? -6.374 -28.991 37.384 1.00 87.50 817 ILE A C 1
ATOM 6162 O O . ILE A 1 817 ? -7.043 -29.742 38.101 1.00 87.50 817 ILE A O 1
ATOM 6166 N N . PRO A 1 818 ? -5.291 -28.353 37.855 1.00 88.56 818 PRO A N 1
ATOM 6167 C CA . PRO A 1 818 ? -4.952 -28.334 39.266 1.00 88.56 818 PRO A CA 1
ATOM 6168 C C . PRO A 1 818 ? -5.725 -27.219 39.986 1.00 88.56 818 PRO A C 1
ATOM 6170 O O . PRO A 1 818 ? -5.864 -26.111 39.472 1.00 88.56 818 PRO A O 1
ATOM 6173 N N . VAL A 1 819 ? -6.168 -27.480 41.213 1.00 86.12 819 VAL A N 1
ATOM 6174 C CA . VAL A 1 819 ? -6.522 -26.440 42.186 1.00 86.12 819 VAL A CA 1
ATOM 6175 C C . VAL A 1 819 ? -5.870 -26.776 43.520 1.00 86.12 819 VAL A C 1
ATOM 6177 O O . VAL A 1 819 ? -5.760 -27.945 43.895 1.00 86.12 819 VAL A O 1
ATOM 6180 N N . ALA A 1 820 ? -5.432 -25.751 44.242 1.00 88.62 820 ALA A N 1
ATOM 6181 C CA . ALA A 1 820 ? -4.890 -25.886 45.583 1.00 88.62 820 ALA A CA 1
ATOM 6182 C C . ALA A 1 820 ? -5.676 -24.975 46.530 1.00 88.62 820 ALA A C 1
ATOM 6184 O O . ALA A 1 820 ? -5.880 -23.795 46.239 1.00 88.62 820 ALA A O 1
ATOM 6185 N N . VAL A 1 821 ? -6.124 -25.523 47.659 1.00 88.56 821 VAL A N 1
ATOM 6186 C CA . VAL A 1 821 ? -6.822 -24.772 48.710 1.00 88.56 821 VAL A CA 1
ATOM 6187 C C . VAL A 1 821 ? -6.071 -24.889 50.030 1.00 88.56 821 VAL A C 1
ATOM 6189 O O . VAL A 1 821 ? -5.686 -25.978 50.459 1.00 88.56 821 VAL A O 1
ATOM 6192 N N . ARG A 1 822 ? -5.848 -23.742 50.668 1.00 89.62 822 ARG A N 1
ATOM 6193 C CA . ARG A 1 822 ? -5.239 -23.600 51.988 1.00 89.62 822 ARG A CA 1
ATOM 6194 C C . ARG A 1 822 ? -6.331 -23.737 53.041 1.00 89.62 822 ARG A C 1
ATOM 6196 O O . ARG A 1 822 ? -7.366 -23.081 52.951 1.00 89.62 822 ARG A O 1
ATOM 6203 N N . LEU A 1 823 ? -6.083 -24.599 54.016 1.00 89.88 823 LEU A N 1
ATOM 6204 C CA . LEU A 1 823 ? -7.009 -25.004 55.066 1.00 89.88 823 LEU A CA 1
ATOM 6205 C C . LEU A 1 823 ? -6.380 -24.620 56.413 1.00 89.88 823 LEU A C 1
ATOM 6207 O O . LEU A 1 823 ? -5.482 -25.312 56.903 1.00 89.88 823 LEU A O 1
ATOM 6211 N N . THR A 1 824 ? -6.817 -23.498 56.982 1.00 87.94 824 THR A N 1
ATOM 6212 C CA . THR A 1 824 ? -6.236 -22.893 58.190 1.00 87.94 824 THR A CA 1
ATOM 6213 C C . THR A 1 824 ? -7.188 -23.081 59.370 1.00 87.94 824 THR A C 1
ATOM 6215 O O . THR A 1 824 ? -8.272 -22.501 59.397 1.00 87.94 824 THR A O 1
ATOM 6218 N N . GLY A 1 825 ? -6.798 -23.909 60.343 1.00 87.56 825 GLY A N 1
ATOM 6219 C CA . GLY A 1 825 ? -7.644 -24.298 61.478 1.00 87.56 825 GLY A CA 1
ATOM 6220 C C . GLY A 1 825 ? -7.496 -25.770 61.878 1.00 87.56 825 GLY A C 1
ATOM 6221 O O . GLY A 1 825 ? -6.517 -26.432 61.523 1.00 87.56 825 GLY A O 1
ATOM 6222 N N . GLU A 1 826 ? -8.467 -26.297 62.626 1.00 85.25 826 GLU A N 1
ATOM 6223 C CA . GLU A 1 826 ? -8.480 -27.702 63.058 1.00 85.25 826 GLU A CA 1
ATOM 6224 C C . GLU A 1 826 ? -9.117 -28.599 61.985 1.00 85.25 826 GLU A C 1
ATOM 6226 O O . GLU A 1 826 ? -10.306 -28.910 62.003 1.00 85.25 826 GLU A O 1
ATOM 6231 N N . LEU A 1 827 ? -8.296 -29.006 61.013 1.00 88.00 827 LEU A N 1
ATOM 6232 C CA . LEU A 1 827 ? -8.676 -29.975 59.985 1.00 88.00 827 LEU A CA 1
ATOM 6233 C C . LEU A 1 827 ? -8.724 -31.403 60.555 1.00 88.00 827 LEU A C 1
ATOM 6235 O O . LEU A 1 827 ? -7.721 -31.875 61.092 1.00 88.00 827 LEU A O 1
ATOM 6239 N N . ASP A 1 828 ? -9.825 -32.125 60.324 1.00 89.81 828 ASP A N 1
ATOM 6240 C CA . ASP A 1 828 ? -9.908 -33.585 60.477 1.00 89.81 828 ASP A CA 1
ATOM 6241 C C . ASP A 1 828 ? -9.614 -34.296 59.131 1.00 89.81 828 ASP A C 1
ATOM 6243 O O . ASP A 1 828 ? -10.460 -34.306 58.229 1.00 89.81 828 ASP A O 1
ATOM 6247 N N . PRO A 1 829 ? -8.444 -34.949 58.961 1.00 88.50 829 PRO A N 1
ATOM 6248 C CA . PRO A 1 829 ? -8.111 -35.649 57.721 1.00 88.50 829 PRO A CA 1
ATOM 6249 C C . PRO A 1 829 ? -8.942 -36.922 57.484 1.00 88.50 829 PRO A C 1
ATOM 6251 O O . PRO A 1 829 ? -8.987 -37.417 56.359 1.00 88.50 829 PRO A O 1
ATOM 6254 N N . ALA A 1 830 ? -9.585 -37.487 58.513 1.00 88.38 830 ALA A N 1
ATOM 6255 C CA . ALA A 1 830 ? -10.492 -38.621 58.356 1.00 88.38 830 ALA A CA 1
ATOM 6256 C C . ALA A 1 830 ? -11.844 -38.160 57.797 1.00 88.38 830 ALA A C 1
ATOM 6258 O O . ALA A 1 830 ? -12.306 -38.733 56.807 1.00 88.38 830 ALA A O 1
ATOM 6259 N N . ALA A 1 831 ? -12.421 -37.083 58.345 1.00 90.50 831 ALA A N 1
ATOM 6260 C CA . ALA A 1 831 ? -13.600 -36.440 57.768 1.00 90.50 831 ALA A CA 1
ATOM 6261 C C . ALA A 1 831 ? -13.353 -35.978 56.323 1.00 90.50 831 ALA A C 1
ATOM 6263 O O . ALA A 1 831 ? -14.193 -36.233 55.463 1.00 90.50 831 ALA A O 1
ATOM 6264 N N . LEU A 1 832 ? -12.190 -35.382 56.020 1.00 91.50 832 LEU A N 1
ATOM 6265 C CA . LEU A 1 832 ? -11.855 -34.952 54.656 1.00 91.50 832 LEU A CA 1
ATOM 6266 C C . LEU A 1 832 ? -11.715 -36.128 53.674 1.00 91.50 832 LEU A C 1
ATOM 6268 O O . LEU A 1 832 ? -12.199 -36.039 52.546 1.00 91.50 832 LEU A O 1
ATOM 6272 N N . ARG A 1 833 ? -11.122 -37.257 54.090 1.00 90.56 833 ARG A N 1
ATOM 6273 C CA . ARG A 1 833 ? -11.035 -38.461 53.240 1.00 90.56 833 ARG A CA 1
ATOM 6274 C C . ARG A 1 833 ? -12.408 -39.071 52.957 1.00 90.56 833 ARG A C 1
ATOM 6276 O O . ARG A 1 833 ? -12.660 -39.489 51.830 1.00 90.56 833 ARG A O 1
ATOM 6283 N N . LEU A 1 834 ? -13.306 -39.084 53.946 1.00 90.81 834 LEU A N 1
ATOM 6284 C CA . LEU A 1 834 ? -14.697 -39.498 53.740 1.00 90.81 834 LEU A CA 1
ATOM 6285 C C . LEU A 1 834 ? -15.442 -38.523 52.815 1.00 90.81 834 LEU A C 1
ATOM 6287 O O . LEU A 1 834 ? -16.133 -38.971 51.907 1.00 90.81 834 LEU A O 1
ATOM 6291 N N . ALA A 1 835 ? -15.243 -37.215 52.991 1.00 91.50 835 ALA A N 1
ATOM 6292 C CA . ALA A 1 835 ? -15.874 -36.175 52.185 1.00 91.50 835 ALA A CA 1
ATOM 6293 C C . ALA A 1 835 ? -15.484 -36.253 50.700 1.00 91.50 835 ALA A C 1
ATOM 6295 O O . ALA A 1 835 ? -16.351 -36.223 49.831 1.00 91.50 835 ALA A O 1
ATOM 6296 N N . VAL A 1 836 ? -14.194 -36.425 50.393 1.00 91.44 836 VAL A N 1
ATOM 6297 C CA . VAL A 1 836 ? -13.731 -36.642 49.010 1.00 91.44 836 VAL A CA 1
ATOM 6298 C C . VAL A 1 836 ? -14.300 -37.948 48.436 1.00 91.44 836 VAL A C 1
ATOM 6300 O O . VAL A 1 836 ? -14.716 -37.973 47.279 1.00 91.44 836 VAL A O 1
ATOM 6303 N N . GLY A 1 837 ? -14.423 -39.003 49.251 1.00 91.25 837 GLY A N 1
ATOM 6304 C CA . GLY A 1 837 ? -15.117 -40.239 48.869 1.00 91.25 837 GLY A CA 1
ATOM 6305 C C . GLY A 1 837 ? -16.599 -40.034 48.521 1.00 91.25 837 GLY A C 1
ATOM 6306 O O . GLY A 1 837 ? -17.063 -40.563 47.512 1.00 91.25 837 GLY A O 1
ATOM 6307 N N . ASP A 1 838 ? -17.330 -39.223 49.294 1.00 92.62 838 ASP A N 1
ATOM 6308 C CA . ASP A 1 838 ? -18.737 -38.890 49.020 1.00 92.62 838 ASP A CA 1
ATOM 6309 C C . ASP A 1 838 ? -18.903 -38.147 47.682 1.00 92.62 838 ASP A C 1
ATOM 6311 O O . ASP A 1 838 ? -19.838 -38.423 46.928 1.00 92.62 838 ASP A O 1
ATOM 6315 N N . VAL A 1 839 ? -17.978 -37.240 47.347 1.00 93.00 839 VAL A N 1
ATOM 6316 C CA . VAL A 1 839 ? -17.998 -36.492 46.077 1.00 93.00 839 VAL A CA 1
ATOM 6317 C C . VAL A 1 839 ? -17.672 -37.394 44.880 1.00 93.00 839 VAL A C 1
ATOM 6319 O O . VAL A 1 839 ? -18.343 -37.310 43.851 1.00 93.00 839 VAL A O 1
ATOM 6322 N N . ILE A 1 840 ? -16.715 -38.318 45.017 1.00 92.81 840 ILE A N 1
ATOM 6323 C CA . ILE A 1 840 ? -16.402 -39.323 43.983 1.00 92.81 840 ILE A CA 1
ATOM 6324 C C . ILE A 1 840 ? -17.571 -40.311 43.795 1.00 92.81 840 ILE A C 1
ATOM 6326 O O . ILE A 1 840 ? -17.868 -40.732 42.676 1.00 92.81 840 ILE A O 1
ATOM 6330 N N . ALA A 1 841 ? -18.299 -40.651 44.864 1.00 91.00 841 ALA A N 1
ATOM 6331 C CA . ALA A 1 841 ? -19.523 -41.441 44.754 1.00 91.00 841 ALA A CA 1
ATOM 6332 C C . ALA A 1 841 ? -20.634 -40.677 44.001 1.00 91.00 841 ALA A C 1
ATOM 6334 O O . ALA A 1 841 ? -21.273 -41.255 43.112 1.00 91.00 841 ALA A O 1
ATOM 6335 N N . ARG A 1 842 ? -20.817 -39.383 44.323 1.00 92.88 842 ARG A N 1
ATOM 6336 C CA . ARG A 1 842 ? -21.828 -38.467 43.756 1.00 92.88 842 ARG A CA 1
ATOM 6337 C C . ARG A 1 842 ? -21.659 -38.215 42.253 1.00 92.88 842 ARG A C 1
ATOM 6339 O O . ARG A 1 842 ? -22.670 -38.171 41.554 1.00 92.88 842 ARG A O 1
ATOM 6346 N N . HIS A 1 843 ? -20.428 -38.069 41.758 1.00 94.00 843 HIS A N 1
ATOM 6347 C CA . HIS A 1 843 ? -20.133 -37.689 40.365 1.00 94.00 843 HIS A CA 1
ATOM 6348 C C . HIS A 1 843 ? -19.423 -38.821 39.603 1.00 94.00 843 HIS A C 1
ATOM 6350 O O . HIS A 1 843 ? -18.226 -39.038 39.777 1.00 94.00 843 HIS A O 1
ATOM 6356 N N . GLU A 1 844 ? -20.130 -39.525 38.709 1.00 94.56 844 GLU A N 1
ATOM 6357 C CA . GLU A 1 844 ? -19.611 -40.712 37.995 1.00 94.56 844 GLU A CA 1
ATOM 6358 C C . GLU A 1 844 ? -18.314 -40.447 37.212 1.00 94.56 844 GLU A C 1
ATOM 6360 O O . GLU A 1 844 ? -17.421 -41.296 37.178 1.00 94.56 844 GLU A O 1
ATOM 6365 N N . THR A 1 845 ? -18.168 -39.252 36.634 1.00 94.50 845 THR A N 1
ATOM 6366 C CA . THR A 1 845 ? -16.973 -38.845 35.872 1.00 94.50 845 THR A CA 1
ATOM 6367 C C . THR A 1 845 ? -15.677 -38.926 36.694 1.00 94.50 845 THR A C 1
ATOM 6369 O O . THR A 1 845 ? -14.628 -39.283 36.162 1.00 94.50 845 THR A O 1
ATOM 6372 N N . LEU A 1 846 ? -15.747 -38.691 38.013 1.00 93.94 846 LEU A N 1
ATOM 6373 C CA . LEU A 1 846 ? -14.593 -38.729 38.923 1.00 93.94 846 LEU A CA 1
ATOM 6374 C C . LEU A 1 846 ? -14.146 -40.152 39.295 1.00 93.94 846 LEU A C 1
ATOM 6376 O O . LEU A 1 846 ? -13.126 -40.319 39.956 1.00 93.94 846 LEU A O 1
ATOM 6380 N N . ARG A 1 847 ? -14.894 -41.169 38.857 1.00 95.00 847 ARG A N 1
ATOM 6381 C CA . ARG A 1 847 ? -14.569 -42.602 38.957 1.00 95.00 847 ARG A CA 1
ATOM 6382 C C . ARG A 1 847 ? -14.641 -43.306 37.598 1.00 95.00 847 ARG A C 1
ATOM 6384 O O . ARG A 1 847 ? -14.879 -44.508 37.526 1.00 95.00 847 ARG A O 1
ATOM 6391 N N . THR A 1 848 ? -14.439 -42.549 36.520 1.00 96.19 848 THR A N 1
ATOM 6392 C CA . THR A 1 848 ? -14.439 -43.042 35.137 1.00 96.19 848 THR A CA 1
ATOM 6393 C C . THR A 1 848 ? -13.025 -43.032 34.557 1.00 96.19 848 THR A C 1
ATOM 6395 O O . THR A 1 848 ? -12.303 -42.044 34.689 1.00 96.19 848 THR A O 1
ATOM 6398 N N . TYR A 1 849 ? -12.652 -44.120 33.885 1.00 95.81 849 TYR A N 1
ATOM 6399 C CA . TYR A 1 849 ? -11.488 -44.203 32.995 1.00 95.81 849 TYR A CA 1
ATOM 6400 C C . TYR A 1 849 ? -11.953 -44.555 31.571 1.00 95.81 849 TYR A C 1
ATOM 6402 O O . TYR A 1 849 ? -13.128 -44.868 31.361 1.00 95.81 849 TYR A O 1
ATOM 6410 N N . TYR A 1 850 ? -11.069 -44.444 30.578 1.00 96.44 850 TYR A N 1
ATOM 6411 C CA . TYR A 1 850 ? -11.462 -44.322 29.168 1.00 96.44 850 TYR A CA 1
ATOM 6412 C C . TYR A 1 850 ? -10.781 -45.365 28.257 1.00 96.44 850 TYR A C 1
ATOM 6414 O O . TYR A 1 850 ? -9.997 -44.996 27.379 1.00 96.44 850 TYR A O 1
ATOM 6422 N N . PRO A 1 851 ? -11.021 -46.673 28.461 1.00 95.50 851 PRO A N 1
ATOM 6423 C CA . PRO A 1 851 ? -10.408 -47.736 27.666 1.00 95.50 851 PRO A CA 1
ATOM 6424 C C . PRO A 1 851 ? -10.913 -47.761 26.212 1.00 95.50 851 PRO A C 1
ATOM 6426 O O . PRO A 1 851 ? -11.928 -47.156 25.861 1.00 95.50 851 PRO A O 1
ATOM 6429 N N . GLN A 1 852 ? -10.203 -48.504 25.360 1.00 92.75 852 GLN A N 1
ATOM 6430 C CA . GLN A 1 852 ? -10.523 -48.698 23.943 1.00 92.75 852 GLN A CA 1
ATOM 6431 C C . GLN A 1 852 ? -10.961 -50.145 23.674 1.00 92.75 852 GLN A C 1
ATOM 6433 O O . GLN A 1 852 ? -10.335 -51.083 24.163 1.00 92.75 852 GLN A O 1
ATOM 6438 N N . SER A 1 853 ? -12.005 -50.331 22.864 1.00 86.81 853 SER A N 1
ATOM 6439 C CA . SER A 1 853 ? -12.454 -51.635 22.358 1.00 86.81 853 SER A CA 1
ATOM 6440 C C . SER A 1 853 ? -12.819 -51.517 20.876 1.00 86.81 853 SER A C 1
ATOM 6442 O O . SER A 1 853 ? -13.386 -50.506 20.464 1.00 86.81 853 SER A O 1
ATOM 6444 N N . ASP A 1 854 ? -12.419 -52.490 20.052 1.00 83.12 854 ASP A N 1
ATOM 6445 C CA . ASP A 1 854 ? -12.566 -52.481 18.582 1.00 83.12 854 ASP A CA 1
ATOM 6446 C C . ASP A 1 854 ? -12.153 -51.154 17.897 1.00 83.12 854 ASP A C 1
ATOM 6448 O O . ASP A 1 854 ? -12.743 -50.706 16.915 1.00 83.12 854 ASP A O 1
ATOM 6452 N N . GLY A 1 855 ? -11.112 -50.502 18.430 1.00 82.00 855 GLY A N 1
ATOM 6453 C CA . GLY A 1 855 ? -10.595 -49.217 17.945 1.00 82.00 855 GLY A CA 1
ATOM 6454 C C . GLY A 1 855 ? -11.334 -47.973 18.463 1.00 82.00 855 GLY A C 1
ATOM 6455 O O . GLY A 1 855 ? -10.865 -46.857 18.236 1.00 82.00 855 GLY A O 1
ATOM 6456 N N . VAL A 1 856 ? -12.429 -48.126 19.211 1.00 85.12 856 VAL A N 1
ATOM 6457 C CA . VAL A 1 856 ? -13.257 -47.024 19.729 1.00 85.12 856 VAL A CA 1
ATOM 6458 C C . VAL A 1 856 ? -13.088 -46.882 21.244 1.00 85.12 856 VAL A C 1
ATOM 6460 O O . VAL A 1 856 ? -13.206 -47.852 21.990 1.00 85.12 856 VAL A O 1
ATOM 6463 N N . ALA A 1 857 ? -12.813 -45.665 21.718 1.00 93.00 857 ALA A N 1
ATOM 6464 C CA . ALA A 1 857 ? -12.775 -45.361 23.149 1.00 93.00 857 ALA A CA 1
ATOM 6465 C C . ALA A 1 857 ? -14.194 -45.310 23.748 1.00 93.00 857 ALA A C 1
ATOM 6467 O O . ALA A 1 857 ? -15.120 -44.791 23.114 1.00 93.00 857 ALA A O 1
ATOM 6468 N N . TYR A 1 858 ? -14.360 -45.793 24.981 1.00 95.38 858 TYR A N 1
ATOM 6469 C CA . TYR A 1 858 ? -15.622 -45.760 25.733 1.00 95.38 858 TYR A CA 1
ATOM 6470 C C . TYR A 1 858 ? -15.397 -45.398 27.212 1.00 95.38 858 TYR A C 1
ATOM 6472 O O . TYR A 1 858 ? -14.278 -45.452 27.713 1.00 95.38 858 TYR A O 1
ATOM 6480 N N . GLN A 1 859 ? -16.451 -44.967 27.908 1.00 96.62 859 GLN A N 1
ATOM 6481 C CA . GLN A 1 859 ? -16.412 -44.589 29.323 1.00 96.62 859 GLN A CA 1
ATOM 6482 C C . GLN A 1 859 ? -16.624 -45.836 30.191 1.00 96.62 859 GLN A C 1
ATOM 6484 O O . GLN A 1 859 ? -17.683 -46.464 30.127 1.00 96.62 859 GLN A O 1
ATOM 6489 N N . ALA A 1 860 ? -15.637 -46.181 31.017 1.00 95.56 860 ALA A N 1
ATOM 6490 C CA . ALA A 1 860 ? -15.705 -47.277 31.977 1.00 95.56 860 ALA A CA 1
ATOM 6491 C C . ALA A 1 860 ? -15.802 -46.716 33.404 1.00 95.56 860 ALA A C 1
ATOM 6493 O O . ALA A 1 860 ? -14.830 -46.210 33.966 1.00 95.56 860 ALA A O 1
ATOM 6494 N N . ILE A 1 861 ? -17.005 -46.788 33.977 1.00 95.00 861 ILE A N 1
ATOM 6495 C CA . ILE A 1 861 ? -17.335 -46.240 35.299 1.00 95.00 861 ILE A CA 1
ATOM 6496 C C . ILE A 1 861 ? -17.094 -47.319 36.363 1.00 95.00 861 ILE A C 1
ATOM 6498 O O . ILE A 1 861 ? -17.676 -48.400 36.289 1.00 95.00 861 ILE A O 1
ATOM 6502 N N . LEU A 1 862 ? -16.249 -47.031 37.353 1.00 94.12 862 LEU A N 1
ATOM 6503 C CA . LEU A 1 862 ? -15.953 -47.934 38.469 1.00 94.12 862 LEU A CA 1
ATOM 6504 C C . LEU A 1 862 ? -16.968 -47.795 39.615 1.00 94.12 862 LEU A C 1
ATOM 6506 O O . LEU A 1 862 ? -17.648 -46.771 39.761 1.00 94.12 862 LEU A O 1
ATOM 6510 N N . ASP A 1 863 ? -17.046 -48.824 40.462 1.00 89.88 863 ASP A N 1
ATOM 6511 C CA . ASP A 1 863 ? -17.757 -48.748 41.740 1.00 89.88 863 ASP A CA 1
ATOM 6512 C C . ASP A 1 863 ? -17.001 -47.811 42.711 1.00 89.88 863 ASP A C 1
ATOM 6514 O O . ASP A 1 863 ? -15.767 -47.860 42.749 1.00 89.88 863 ASP A O 1
ATOM 6518 N N . PRO A 1 864 ? -17.684 -46.971 43.519 1.00 84.50 864 PRO A N 1
ATOM 6519 C CA . PRO A 1 864 ? -17.027 -46.062 44.464 1.00 84.50 864 PRO A CA 1
ATOM 6520 C C . PRO A 1 864 ? -16.024 -46.727 45.423 1.00 84.50 864 PRO A C 1
ATOM 6522 O O . PRO A 1 864 ? -15.053 -46.088 45.828 1.00 84.50 864 PRO A O 1
ATOM 6525 N N . ALA A 1 865 ? -16.207 -48.007 45.771 1.00 78.31 865 ALA A N 1
ATOM 6526 C CA . ALA A 1 865 ? -15.273 -48.752 46.617 1.00 78.31 865 ALA A CA 1
ATOM 6527 C C . ALA A 1 865 ? -13.924 -49.054 45.929 1.00 78.31 865 ALA A C 1
ATOM 6529 O O . ALA A 1 865 ? -12.955 -49.397 46.607 1.00 78.31 865 ALA A O 1
ATOM 6530 N N . GLN A 1 866 ? -13.842 -48.924 44.601 1.00 82.19 866 GLN A N 1
ATOM 6531 C CA . GLN A 1 866 ? -12.622 -49.131 43.812 1.00 82.19 866 GLN A CA 1
ATOM 6532 C C . GLN A 1 866 ? -11.795 -47.845 43.637 1.00 82.19 866 GLN A C 1
ATOM 6534 O O . GLN A 1 866 ? -10.658 -47.919 43.178 1.00 82.19 866 GLN A O 1
ATOM 6539 N N . THR A 1 867 ? -12.341 -46.677 43.993 1.00 79.50 867 THR A N 1
ATOM 6540 C CA . THR A 1 867 ? -11.756 -45.353 43.703 1.00 79.50 867 THR A CA 1
ATOM 6541 C C . THR A 1 867 ? -11.444 -44.541 44.962 1.00 79.50 867 THR A C 1
ATOM 6543 O O . THR A 1 867 ? -11.625 -43.325 44.999 1.00 79.50 867 THR A O 1
ATOM 6546 N N . ALA A 1 868 ? -10.984 -45.212 46.019 1.00 74.69 868 ALA A N 1
ATOM 6547 C CA . ALA A 1 868 ? -10.525 -44.558 47.241 1.00 74.69 868 ALA A CA 1
ATOM 6548 C C . ALA A 1 868 ? -9.163 -43.871 47.020 1.00 74.69 868 ALA A C 1
ATOM 6550 O O . ALA A 1 868 ? -8.176 -44.539 46.715 1.00 74.69 868 ALA A O 1
ATOM 6551 N N . ILE A 1 869 ? -9.099 -42.548 47.209 1.00 81.31 869 ILE A N 1
ATOM 6552 C CA . ILE A 1 869 ? -7.849 -41.777 47.118 1.00 81.31 869 ILE A CA 1
ATOM 6553 C C . ILE A 1 869 ? -7.163 -41.718 48.491 1.00 81.31 869 ILE A C 1
ATOM 6555 O O . ILE A 1 869 ? -7.796 -41.406 49.506 1.00 81.31 869 ILE A O 1
ATOM 6559 N N . ASP A 1 870 ? -5.857 -41.993 48.527 1.00 79.00 870 ASP A N 1
ATOM 6560 C CA . ASP A 1 870 ? -5.052 -41.921 49.748 1.00 79.00 870 ASP A CA 1
ATOM 6561 C C . ASP A 1 870 ? -4.660 -40.478 50.094 1.00 79.00 870 ASP A C 1
ATOM 6563 O O . ASP A 1 870 ? -3.582 -39.997 49.759 1.00 79.00 870 ASP A O 1
ATOM 6567 N N . LEU A 1 871 ? -5.536 -39.788 50.827 1.00 87.25 871 LEU A N 1
ATOM 6568 C CA . LEU A 1 871 ? -5.192 -38.533 51.500 1.00 87.25 871 LEU A CA 1
ATOM 6569 C C . LEU A 1 871 ? -4.358 -38.793 52.766 1.00 87.25 871 LEU A C 1
ATOM 6571 O O . LEU A 1 871 ? -4.833 -38.598 53.890 1.00 87.25 871 LEU A O 1
ATOM 6575 N N . THR A 1 872 ? -3.126 -39.270 52.606 1.00 85.56 872 THR A N 1
ATOM 6576 C CA . THR A 1 872 ? -2.132 -39.330 53.688 1.00 85.56 872 THR A CA 1
ATOM 6577 C C . THR A 1 872 ? -1.482 -37.954 53.872 1.00 85.56 872 THR A C 1
ATOM 6579 O O . THR A 1 872 ? -1.196 -37.257 52.907 1.00 85.56 872 THR A O 1
ATOM 6582 N N . VAL A 1 873 ? -1.287 -37.526 55.127 1.00 90.06 873 VAL A N 1
ATOM 6583 C CA . VAL A 1 873 ? -0.821 -36.163 55.440 1.00 90.06 873 VAL A CA 1
ATOM 6584 C C . VAL A 1 873 ? 0.709 -36.087 55.424 1.00 90.06 873 VAL A C 1
ATOM 6586 O O . VAL A 1 873 ? 1.358 -36.427 56.417 1.00 90.06 873 VAL A O 1
ATOM 6589 N N . GLU A 1 874 ? 1.294 -35.593 54.334 1.00 91.25 874 GLU A N 1
ATOM 6590 C CA . GLU A 1 874 ? 2.724 -35.256 54.271 1.00 91.25 874 GLU A CA 1
ATOM 6591 C C . GLU A 1 874 ? 2.971 -33.921 54.991 1.00 91.25 874 GLU A C 1
ATOM 6593 O O . GLU A 1 874 ? 2.289 -32.937 54.730 1.00 91.25 874 GLU A O 1
ATOM 6598 N N . THR A 1 875 ? 3.943 -33.850 55.906 1.00 91.25 875 THR A N 1
ATOM 6599 C CA . THR A 1 875 ? 4.316 -32.577 56.557 1.00 91.25 875 THR A CA 1
ATOM 6600 C C . THR A 1 875 ? 5.531 -31.971 55.862 1.00 91.25 875 THR A C 1
ATOM 6602 O O . THR A 1 875 ? 6.584 -32.605 55.824 1.00 91.25 875 THR A O 1
ATOM 6605 N N . ILE A 1 876 ? 5.388 -30.751 55.337 1.00 91.94 876 ILE A N 1
ATOM 6606 C CA . ILE A 1 876 ? 6.382 -30.078 54.489 1.00 91.94 876 ILE A CA 1
ATOM 6607 C C . ILE A 1 876 ? 6.780 -28.701 55.031 1.00 91.94 876 ILE A C 1
ATOM 6609 O O . ILE A 1 876 ? 6.030 -28.046 55.757 1.00 91.94 876 ILE A O 1
ATOM 6613 N N . ASP A 1 877 ? 7.974 -28.250 54.651 1.00 87.44 877 ASP A N 1
ATOM 6614 C CA . ASP A 1 877 ? 8.453 -26.893 54.925 1.00 87.44 877 ASP A CA 1
ATOM 6615 C C . ASP A 1 877 ? 7.626 -25.838 54.148 1.00 87.44 877 ASP A C 1
ATOM 6617 O O . ASP A 1 877 ? 7.247 -26.104 53.002 1.00 87.44 877 ASP A O 1
ATOM 6621 N N . PRO A 1 878 ? 7.361 -24.637 54.705 1.00 83.19 878 PRO A N 1
ATOM 6622 C CA . PRO A 1 878 ? 6.667 -23.559 53.992 1.00 83.19 878 PRO A CA 1
ATOM 6623 C C . PRO A 1 878 ? 7.251 -23.207 52.610 1.00 83.19 878 PRO A C 1
ATOM 6625 O O . PRO A 1 878 ? 6.494 -22.873 51.700 1.00 83.19 878 PRO A O 1
ATOM 6628 N N . ALA A 1 879 ? 8.570 -23.313 52.413 1.00 85.44 879 ALA A N 1
ATOM 6629 C CA . ALA A 1 879 ? 9.216 -23.058 51.124 1.00 85.44 879 ALA A CA 1
ATOM 6630 C C . ALA A 1 879 ? 9.024 -24.201 50.105 1.00 85.44 879 ALA A C 1
ATOM 6632 O O . ALA A 1 879 ? 9.188 -23.991 48.904 1.00 85.44 879 ALA A O 1
ATOM 6633 N N . ALA A 1 880 ? 8.651 -25.403 50.557 1.00 88.62 880 ALA A N 1
ATOM 6634 C CA . ALA A 1 880 ? 8.407 -26.561 49.695 1.00 88.62 880 ALA A CA 1
ATOM 6635 C C . ALA A 1 880 ? 6.987 -26.594 49.095 1.00 88.62 880 ALA A C 1
ATOM 6637 O O . ALA A 1 880 ? 6.734 -27.394 48.195 1.00 88.62 880 ALA A O 1
ATOM 6638 N N . VAL A 1 881 ? 6.072 -25.726 49.546 1.00 87.50 881 VAL A N 1
ATOM 6639 C CA . VAL A 1 881 ? 4.649 -25.734 49.154 1.00 87.50 881 VAL A CA 1
ATOM 6640 C C . VAL A 1 881 ? 4.457 -25.598 47.644 1.00 87.50 881 VAL A C 1
ATOM 6642 O O . VAL A 1 881 ? 3.903 -26.501 47.021 1.00 87.50 881 VAL A O 1
ATOM 6645 N N . LEU A 1 882 ? 4.949 -24.513 47.035 1.00 86.06 882 LEU A N 1
ATOM 6646 C CA . LEU A 1 882 ? 4.813 -24.295 45.589 1.00 86.06 882 LEU A CA 1
ATOM 6647 C C . LEU A 1 882 ? 5.535 -25.385 44.763 1.00 86.06 882 LEU A C 1
ATOM 6649 O O . LEU A 1 882 ? 4.898 -25.936 43.867 1.00 86.06 882 LEU A O 1
ATOM 6653 N N . PRO A 1 883 ? 6.780 -25.805 45.086 1.00 86.00 883 PRO A N 1
ATOM 6654 C CA . PRO A 1 883 ? 7.412 -26.962 44.444 1.00 86.00 883 PRO A CA 1
ATOM 6655 C C . PRO A 1 883 ? 6.612 -28.275 44.516 1.00 86.00 883 PRO A C 1
ATOM 6657 O O . PRO A 1 883 ? 6.567 -29.004 43.525 1.00 86.00 883 PRO A O 1
ATOM 6660 N N . ARG A 1 884 ? 5.964 -28.599 45.650 1.00 88.81 884 ARG A N 1
ATOM 6661 C CA . ARG A 1 884 ? 5.129 -29.813 45.761 1.00 88.81 884 ARG A CA 1
ATOM 6662 C C . ARG A 1 884 ? 3.823 -29.669 44.973 1.00 88.81 884 ARG A C 1
ATOM 6664 O O . ARG A 1 884 ? 3.493 -30.596 44.239 1.00 88.81 884 ARG A O 1
ATOM 6671 N N . ILE A 1 885 ? 3.139 -28.518 45.031 1.00 89.12 885 ILE A N 1
ATOM 6672 C CA . ILE A 1 885 ? 1.957 -28.233 44.187 1.00 89.12 885 ILE A CA 1
ATOM 6673 C C . ILE A 1 885 ? 2.311 -28.410 42.704 1.00 89.12 885 ILE A C 1
ATOM 6675 O O . ILE A 1 885 ? 1.622 -29.139 41.992 1.00 89.12 885 ILE A O 1
ATOM 6679 N N . PHE A 1 886 ? 3.418 -27.810 42.255 1.00 85.50 886 PHE A N 1
ATOM 6680 C CA . PHE A 1 886 ? 3.882 -27.895 40.871 1.00 85.50 886 PHE A CA 1
ATOM 6681 C C . PHE A 1 886 ? 4.180 -29.341 40.456 1.00 85.50 886 PHE A C 1
ATOM 6683 O O . PHE A 1 886 ? 3.713 -29.774 39.407 1.00 85.50 886 PHE A O 1
ATOM 6690 N N . ALA A 1 887 ? 4.879 -30.128 41.281 1.00 85.94 887 ALA A N 1
ATOM 6691 C CA . ALA A 1 887 ? 5.168 -31.537 40.988 1.00 85.94 887 ALA A CA 1
ATOM 6692 C C . ALA A 1 887 ? 3.895 -32.404 40.862 1.00 85.94 887 ALA A C 1
ATOM 6694 O O . ALA A 1 887 ? 3.804 -33.261 39.980 1.00 85.94 887 ALA A O 1
ATOM 6695 N N . VAL A 1 888 ? 2.887 -32.164 41.709 1.00 88.50 888 VAL A N 1
ATOM 6696 C CA . VAL A 1 888 ? 1.593 -32.865 41.636 1.00 88.50 888 VAL A CA 1
ATOM 6697 C C . VAL A 1 888 ? 0.811 -32.433 40.389 1.00 88.50 888 VAL A C 1
ATOM 6699 O O . VAL A 1 888 ? 0.276 -33.284 39.676 1.00 88.50 888 VAL A O 1
ATOM 6702 N N . ALA A 1 889 ? 0.794 -31.134 40.078 1.00 87.38 889 ALA A N 1
ATOM 6703 C CA . ALA A 1 889 ? 0.127 -30.573 38.904 1.00 87.38 889 ALA A CA 1
ATOM 6704 C C . ALA A 1 889 ? 0.769 -30.989 37.567 1.00 87.38 889 ALA A C 1
ATOM 6706 O O . ALA A 1 889 ? 0.046 -31.193 36.594 1.00 87.38 889 ALA A O 1
ATOM 6707 N N . THR A 1 890 ? 2.098 -31.136 37.516 1.00 86.88 890 THR A N 1
ATOM 6708 C CA . THR A 1 890 ? 2.866 -31.425 36.285 1.00 86.88 890 THR A CA 1
ATOM 6709 C C . THR A 1 890 ? 3.137 -32.907 36.020 1.00 86.88 890 THR A C 1
ATOM 6711 O O . THR A 1 890 ? 3.660 -33.257 34.966 1.00 86.88 890 THR A O 1
ATOM 6714 N N . THR A 1 891 ? 2.725 -33.803 36.918 1.00 87.88 891 THR A N 1
ATOM 6715 C CA . THR A 1 891 ? 2.651 -35.240 36.608 1.00 87.88 891 THR A CA 1
ATOM 6716 C C . THR A 1 891 ? 1.460 -35.498 35.674 1.00 87.88 891 THR A C 1
ATOM 6718 O O . THR A 1 891 ? 0.366 -35.006 35.953 1.00 87.88 891 THR A O 1
ATOM 6721 N N . GLY A 1 892 ? 1.637 -36.268 34.596 1.00 89.69 892 GLY A N 1
ATOM 6722 C CA . GLY A 1 892 ? 0.565 -36.639 33.657 1.00 89.69 892 GLY A CA 1
ATOM 6723 C C . GLY A 1 892 ? -0.484 -37.624 34.206 1.00 89.69 892 GLY A C 1
ATOM 6724 O O . GLY A 1 892 ? -0.597 -37.856 35.414 1.00 89.69 892 GLY A O 1
ATOM 6725 N N . PHE A 1 893 ? -1.259 -38.213 33.298 1.00 93.00 893 PHE A N 1
ATOM 6726 C CA . PHE A 1 893 ? -2.235 -39.282 33.550 1.00 93.00 893 PHE A CA 1
ATOM 6727 C C . PHE A 1 893 ? -2.338 -40.147 32.293 1.00 93.00 893 PHE A C 1
ATOM 6729 O O . PHE A 1 893 ? -2.442 -39.593 31.205 1.00 93.00 893 PHE A O 1
ATOM 6736 N N . ASP A 1 894 ? -2.428 -41.471 32.420 1.00 94.50 894 ASP A N 1
ATOM 6737 C CA . ASP A 1 894 ? -2.887 -42.309 31.303 1.00 94.50 894 ASP A CA 1
ATOM 6738 C C . ASP A 1 894 ? -4.393 -42.549 31.437 1.00 94.50 894 ASP A C 1
ATOM 6740 O O . ASP A 1 894 ? -4.837 -43.429 32.180 1.00 94.50 894 ASP A O 1
ATOM 6744 N N . VAL A 1 895 ? -5.195 -41.747 30.731 1.00 95.25 895 VAL A N 1
ATOM 6745 C CA . VAL A 1 895 ? -6.662 -41.775 30.871 1.00 95.25 895 VAL A CA 1
ATOM 6746 C C . VAL A 1 895 ? -7.282 -43.086 30.375 1.00 95.25 895 VAL A C 1
ATOM 6748 O O . VAL A 1 895 ? -8.438 -43.362 30.698 1.00 95.25 895 VAL A O 1
ATOM 6751 N N . ALA A 1 896 ? -6.545 -43.898 29.606 1.00 94.38 896 ALA A N 1
ATOM 6752 C CA . ALA A 1 896 ? -7.031 -45.174 29.092 1.00 94.38 896 ALA A CA 1
ATOM 6753 C C . ALA A 1 896 ? -6.983 -46.307 30.131 1.00 94.38 896 ALA A C 1
ATOM 6755 O O . ALA A 1 896 ? -7.728 -47.279 29.995 1.00 94.38 896 ALA A O 1
ATOM 6756 N N . VAL A 1 897 ? -6.159 -46.178 31.182 1.00 92.81 897 VAL A N 1
ATOM 6757 C CA . VAL A 1 897 ? -6.003 -47.199 32.242 1.00 92.81 897 VAL A CA 1
ATOM 6758 C C . VAL A 1 897 ? -6.088 -46.649 33.673 1.00 92.81 897 VAL A C 1
ATOM 6760 O O . VAL A 1 897 ? -6.069 -47.427 34.626 1.00 92.81 897 VAL A O 1
ATOM 6763 N N . GLN A 1 898 ? -6.192 -45.328 33.851 1.00 91.31 898 GLN A N 1
ATOM 6764 C CA . GLN A 1 898 ? -6.277 -44.657 35.152 1.00 91.31 898 GLN A CA 1
ATOM 6765 C C . GLN A 1 898 ? -7.528 -43.776 35.232 1.00 91.31 898 GLN A C 1
ATOM 6767 O O . GLN A 1 898 ? -7.882 -43.091 34.273 1.00 91.31 898 GLN A O 1
ATOM 6772 N N . VAL A 1 899 ? -8.162 -43.730 36.408 1.00 93.19 899 VAL A N 1
ATOM 6773 C CA . VAL A 1 899 ? -9.124 -42.666 36.733 1.00 93.19 899 VAL A CA 1
ATOM 6774 C C . VAL A 1 899 ? -8.335 -41.356 36.845 1.00 93.19 899 VAL A C 1
ATOM 6776 O O . VAL A 1 899 ? -7.430 -41.281 37.680 1.00 93.19 899 VAL A O 1
ATOM 6779 N N . PRO A 1 900 ? -8.624 -40.321 36.037 1.00 93.75 900 PRO A N 1
ATOM 6780 C CA . PRO A 1 900 ? -7.724 -39.184 35.903 1.00 93.75 900 PRO A CA 1
ATOM 6781 C C . PRO A 1 900 ? -8.029 -38.073 36.919 1.00 93.75 900 PRO A C 1
ATOM 6783 O O . PRO A 1 900 ? -8.261 -36.914 36.569 1.00 93.75 900 PRO A O 1
ATOM 6786 N N . LEU A 1 901 ? -8.024 -38.465 38.195 1.00 93.06 901 LEU A N 1
ATOM 6787 C CA . LEU A 1 901 ? -8.159 -37.619 39.377 1.00 93.06 901 LEU A CA 1
ATOM 6788 C C . LEU A 1 901 ? -7.068 -38.005 40.388 1.00 93.06 901 LEU A C 1
ATOM 6790 O O . LEU A 1 901 ? -6.911 -39.178 40.724 1.00 93.06 901 LEU A O 1
ATOM 6794 N N . ARG A 1 902 ? -6.338 -37.018 40.908 1.00 91.94 902 ARG A N 1
ATOM 6795 C CA . ARG A 1 902 ? -5.398 -37.163 42.031 1.00 91.94 902 ARG A CA 1
ATOM 6796 C C . ARG A 1 902 ? -5.697 -36.124 43.102 1.00 91.94 902 ARG A C 1
ATOM 6798 O O . ARG A 1 902 ? -6.136 -35.017 42.791 1.00 91.94 902 ARG A O 1
ATOM 6805 N N . ALA A 1 903 ? -5.432 -36.484 44.353 1.00 91.56 903 ALA A N 1
ATOM 6806 C CA . ALA A 1 903 ? -5.531 -35.585 45.491 1.00 91.56 903 ALA A CA 1
ATOM 6807 C C . ALA A 1 903 ? -4.362 -35.824 46.453 1.00 91.56 903 ALA A C 1
ATOM 6809 O O . ALA A 1 903 ? -4.023 -36.974 46.716 1.00 91.56 903 ALA A O 1
ATOM 6810 N N . GLU A 1 904 ? -3.771 -34.748 46.965 1.00 92.94 904 GLU A N 1
ATOM 6811 C CA . GLU A 1 904 ? -2.604 -34.752 47.857 1.00 92.94 904 GLU A CA 1
ATOM 6812 C C . GLU A 1 904 ? -2.845 -33.759 49.002 1.00 92.94 904 GLU A C 1
ATOM 6814 O O . GLU A 1 904 ? -3.424 -32.690 48.780 1.00 92.94 904 GLU A O 1
ATOM 6819 N N . LEU A 1 905 ? -2.432 -34.095 50.229 1.00 94.44 905 LEU A N 1
ATOM 6820 C CA . LEU A 1 905 ? -2.723 -33.293 51.425 1.00 94.44 905 LEU A CA 1
ATOM 6821 C C . LEU A 1 905 ? -1.456 -32.979 52.221 1.00 94.44 905 LEU A C 1
ATOM 6823 O O . LEU A 1 905 ? -0.955 -33.791 52.999 1.00 94.44 905 LEU A O 1
ATOM 6827 N N . PHE A 1 906 ? -0.982 -31.748 52.075 1.00 93.31 906 PHE A N 1
ATOM 6828 C CA . PHE A 1 906 ? 0.198 -31.247 52.763 1.00 93.31 906 PHE A CA 1
ATOM 6829 C C . PHE A 1 906 ? -0.178 -30.579 54.088 1.00 93.31 906 PHE A C 1
ATOM 6831 O O . PHE A 1 906 ? -1.144 -29.825 54.149 1.00 93.31 906 PHE A O 1
ATOM 6838 N N . ARG A 1 907 ? 0.606 -30.788 55.146 1.00 92.69 907 ARG A N 1
ATOM 6839 C CA . ARG A 1 907 ? 0.611 -29.973 56.371 1.00 92.69 907 ARG A CA 1
ATOM 6840 C C . ARG A 1 907 ? 1.824 -29.060 56.357 1.00 92.69 907 ARG A C 1
ATOM 6842 O O . ARG A 1 907 ? 2.935 -29.523 56.112 1.00 92.69 907 ARG A O 1
ATOM 6849 N N . ILE A 1 908 ? 1.631 -27.789 56.679 1.00 90.19 908 ILE A N 1
ATOM 6850 C CA . ILE A 1 908 ? 2.710 -26.804 56.690 1.00 90.19 908 ILE A CA 1
ATOM 6851 C C . ILE A 1 908 ? 3.409 -26.816 58.052 1.00 90.19 908 ILE A C 1
ATOM 6853 O O . ILE A 1 908 ? 2.759 -26.720 59.095 1.00 90.19 908 ILE A O 1
ATOM 6857 N N . ALA A 1 909 ? 4.740 -26.910 58.059 1.00 80.69 909 ALA A N 1
ATOM 6858 C CA . ALA A 1 909 ? 5.573 -26.878 59.263 1.00 80.69 909 ALA A CA 1
ATOM 6859 C C . ALA A 1 909 ? 5.715 -25.450 59.845 1.00 80.69 909 ALA A C 1
ATOM 6861 O O . ALA A 1 909 ? 6.812 -24.903 59.949 1.00 80.69 909 ALA A O 1
ATOM 6862 N N . ALA A 1 910 ? 4.588 -24.828 60.201 1.00 59.78 910 ALA A N 1
ATOM 6863 C CA . ALA A 1 910 ? 4.515 -23.471 60.740 1.00 59.78 910 ALA A CA 1
ATOM 6864 C C . ALA A 1 910 ? 4.736 -23.403 62.269 1.00 59.78 910 ALA A C 1
ATOM 6866 O O . ALA A 1 910 ? 4.527 -24.362 63.016 1.00 59.78 910 ALA A O 1
ATOM 6867 N N . GLY A 1 911 ? 5.161 -22.231 62.751 1.00 57.03 911 GLY A N 1
ATOM 6868 C CA . GLY A 1 911 ? 5.556 -22.008 64.144 1.00 57.03 911 GLY A CA 1
ATOM 6869 C C . GLY A 1 911 ? 4.396 -21.823 65.130 1.00 57.03 911 GLY A C 1
ATOM 6870 O O . GLY A 1 911 ? 4.069 -20.694 65.479 1.00 57.03 911 GLY A O 1
ATOM 6871 N N . ALA A 1 912 ? 3.857 -22.928 65.650 1.00 54.56 912 ALA A N 1
ATOM 6872 C CA . ALA A 1 912 ? 3.173 -23.052 66.953 1.00 54.56 912 ALA A CA 1
ATOM 6873 C C . ALA A 1 912 ? 1.919 -22.191 67.268 1.00 54.56 912 ALA A C 1
ATOM 6875 O O . ALA A 1 912 ? 1.377 -22.336 68.363 1.00 54.56 912 ALA A O 1
ATOM 6876 N N . ALA A 1 913 ? 1.441 -21.327 66.366 1.00 63.56 913 ALA A N 1
ATOM 6877 C CA . ALA A 1 913 ? 0.261 -20.475 66.593 1.00 63.56 913 ALA A CA 1
ATOM 6878 C C . ALA A 1 913 ? -1.015 -20.964 65.881 1.00 63.56 913 ALA A C 1
ATOM 6880 O O . ALA A 1 913 ? -2.107 -20.860 66.437 1.00 63.56 913 ALA A O 1
ATOM 6881 N N . THR A 1 914 ? -0.882 -21.500 64.668 1.00 68.19 914 THR A N 1
ATOM 6882 C CA . THR A 1 914 ? -1.981 -21.977 63.814 1.00 68.19 914 THR A CA 1
ATOM 6883 C C . THR A 1 914 ? -1.573 -23.264 63.103 1.00 68.19 914 THR A C 1
ATOM 6885 O O . THR A 1 914 ? -0.400 -23.460 62.781 1.00 68.19 914 THR A O 1
ATOM 6888 N N . THR A 1 915 ? -2.544 -24.141 62.844 1.00 80.81 915 THR A N 1
ATOM 6889 C CA . THR A 1 915 ? -2.339 -25.329 62.006 1.00 80.81 915 THR A CA 1
ATOM 6890 C C . THR A 1 915 ? -2.789 -25.007 60.586 1.00 80.81 915 THR A C 1
ATOM 6892 O O . THR A 1 915 ? -3.930 -24.595 60.382 1.00 80.81 915 THR A O 1
ATOM 6895 N N . GLU A 1 916 ? -1.907 -25.205 59.609 1.00 89.69 916 GLU A N 1
ATOM 6896 C CA . GLU A 1 916 ? -2.201 -24.986 58.191 1.00 89.69 916 GLU A CA 1
ATOM 6897 C C . GLU A 1 916 ? -1.971 -26.264 57.386 1.00 89.69 916 GLU A C 1
ATOM 6899 O O . GLU A 1 916 ? -0.981 -26.978 57.578 1.00 89.69 916 GLU A O 1
ATOM 6904 N N . HIS A 1 917 ? -2.882 -26.530 56.456 1.00 92.19 917 HIS A N 1
ATOM 6905 C CA . HIS A 1 917 ? -2.753 -27.572 55.446 1.00 92.19 917 HIS A CA 1
ATOM 6906 C C . HIS A 1 917 ? -2.996 -26.985 54.048 1.00 92.19 917 HIS A C 1
ATOM 6908 O O . HIS A 1 917 ? -3.618 -25.934 53.907 1.00 92.19 917 HIS A O 1
ATOM 6914 N N . VAL A 1 918 ? -2.533 -27.675 53.008 1.00 92.44 918 VAL A N 1
ATOM 6915 C CA . VAL A 1 918 ? -2.891 -27.409 51.611 1.00 92.44 918 VAL A CA 1
ATOM 6916 C C . VAL A 1 918 ? -3.388 -28.710 50.996 1.00 92.44 918 VAL A C 1
ATOM 6918 O O . VAL A 1 918 ? -2.639 -29.683 50.915 1.00 92.44 918 VAL A O 1
ATOM 6921 N N . LEU A 1 919 ? -4.649 -28.722 50.568 1.00 92.00 919 LEU A N 1
ATOM 6922 C CA . LEU A 1 919 ? -5.213 -29.784 49.740 1.00 92.00 919 LEU A CA 1
ATOM 6923 C C . LEU A 1 919 ? -4.999 -29.403 48.274 1.00 92.00 919 LEU A C 1
ATOM 6925 O O . LEU A 1 919 ? -5.447 -28.340 47.845 1.00 92.00 919 LEU A O 1
ATOM 6929 N N . VAL A 1 920 ? -4.348 -30.276 47.510 1.00 92.00 920 VAL A N 1
ATOM 6930 C CA . VAL A 1 920 ? -4.224 -30.156 46.053 1.00 92.00 920 VAL A CA 1
ATOM 6931 C C . VAL A 1 920 ? -5.122 -31.199 45.408 1.00 92.00 920 VAL A C 1
ATOM 6933 O O . VAL A 1 920 ? -5.025 -32.380 45.734 1.00 92.00 920 VAL A O 1
ATOM 6936 N N . LEU A 1 921 ? -5.978 -30.771 44.484 1.00 90.88 921 LEU A N 1
ATOM 6937 C CA . LEU A 1 921 ? -6.796 -31.633 43.630 1.00 90.88 921 LEU A CA 1
ATOM 6938 C C . LEU A 1 921 ? -6.355 -31.413 42.182 1.00 90.88 921 LEU A C 1
ATOM 6940 O O . LEU A 1 921 ? -6.246 -30.270 41.744 1.00 90.88 921 LEU A O 1
ATOM 6944 N N . VAL A 1 922 ? -6.118 -32.486 41.430 1.00 91.19 922 VAL A N 1
ATOM 6945 C CA . VAL A 1 922 ? -5.778 -32.411 40.002 1.00 91.19 922 VAL A CA 1
ATOM 6946 C C . VAL A 1 922 ? -6.664 -33.371 39.228 1.00 91.19 922 VAL A C 1
ATOM 6948 O O . VAL A 1 922 ? -6.601 -34.579 39.444 1.00 91.19 922 VAL A O 1
ATOM 6951 N N . ALA A 1 923 ? -7.469 -32.834 38.316 1.00 92.62 923 ALA A N 1
ATOM 6952 C CA . ALA A 1 923 ? -8.285 -33.605 37.382 1.00 92.62 923 ALA A CA 1
ATOM 6953 C C . ALA A 1 923 ? -7.790 -33.377 35.948 1.00 92.62 923 ALA A C 1
ATOM 6955 O O . ALA A 1 923 ? -7.382 -32.268 35.616 1.00 92.62 923 ALA A O 1
ATOM 6956 N N . HIS A 1 924 ? -7.840 -34.379 35.073 1.00 93.38 924 HIS A N 1
ATOM 6957 C CA . HIS A 1 924 ? -7.596 -34.150 33.643 1.00 93.38 924 HIS A CA 1
ATOM 6958 C C . HIS A 1 924 ? -8.849 -33.573 32.963 1.00 93.38 924 HIS A C 1
ATOM 6960 O O . HIS A 1 924 ? -9.978 -33.944 33.296 1.00 93.38 924 HIS A O 1
ATOM 6966 N N . HIS A 1 925 ? -8.664 -32.758 31.923 1.00 92.06 925 HIS A N 1
ATOM 6967 C CA . HIS A 1 925 ? -9.730 -32.171 31.093 1.00 92.06 925 HIS A CA 1
ATOM 6968 C C . HIS A 1 925 ? -10.656 -33.186 30.385 1.00 92.06 925 HIS A C 1
ATOM 6970 O O . HIS A 1 925 ? -11.535 -32.789 29.632 1.00 92.06 925 HIS A O 1
ATOM 6976 N N . ILE A 1 926 ? -10.486 -34.496 30.586 1.00 94.19 926 ILE A N 1
ATOM 6977 C CA . ILE A 1 926 ? -11.422 -35.524 30.099 1.00 94.19 926 ILE A CA 1
ATOM 6978 C C . ILE A 1 926 ? -12.577 -35.779 31.085 1.00 94.19 926 ILE A C 1
ATOM 6980 O O . ILE A 1 926 ? -13.674 -36.140 30.665 1.00 94.19 926 ILE A O 1
ATOM 6984 N N . CYS A 1 927 ? -12.361 -35.574 32.390 1.00 93.00 927 CYS A N 1
ATOM 6985 C CA . CYS A 1 927 ? -13.362 -35.843 33.428 1.00 93.00 927 CYS A CA 1
ATOM 6986 C C . CYS A 1 927 ? -13.905 -34.574 34.107 1.00 93.00 927 CYS A C 1
ATOM 6988 O O . CYS A 1 927 ? -14.880 -34.658 34.851 1.00 93.00 927 CYS A O 1
ATOM 6990 N N . SER A 1 928 ? -13.280 -33.417 33.873 1.00 91.44 928 SER A N 1
ATOM 6991 C CA . SER A 1 928 ? -13.581 -32.138 34.521 1.00 91.44 928 SER A CA 1
ATOM 6992 C C . SER A 1 928 ? -13.289 -30.967 33.573 1.00 91.44 928 SER A C 1
ATOM 6994 O O . SER A 1 928 ? -12.629 -31.134 32.547 1.00 91.44 928 SER A O 1
ATOM 6996 N N . ASP A 1 929 ? -13.741 -29.773 33.939 1.00 87.31 929 ASP A N 1
ATOM 6997 C CA . ASP A 1 929 ? -13.403 -28.502 33.302 1.00 87.31 929 ASP A CA 1
ATOM 6998 C C . ASP A 1 929 ? -13.220 -27.390 34.349 1.00 87.31 929 ASP A C 1
ATOM 7000 O O . ASP A 1 929 ? -13.511 -27.572 35.532 1.00 87.31 929 ASP A O 1
ATOM 7004 N N . GLY A 1 930 ? -12.728 -26.219 33.932 1.00 78.25 930 GLY A N 1
ATOM 7005 C CA . GLY A 1 930 ? -12.503 -25.092 34.848 1.00 78.25 930 GLY A CA 1
ATOM 7006 C C . GLY A 1 930 ? -13.772 -24.621 35.572 1.00 78.25 930 GLY A C 1
ATOM 7007 O O . GLY A 1 930 ? -13.684 -24.109 36.684 1.00 78.25 930 GLY A O 1
ATOM 7008 N N . TRP A 1 931 ? -14.953 -24.849 34.984 1.00 78.62 931 TRP A N 1
ATOM 7009 C CA . TRP A 1 931 ? -16.238 -24.549 35.618 1.00 78.62 931 TRP A CA 1
ATOM 7010 C C . TRP A 1 931 ? -16.588 -25.579 36.700 1.00 78.62 931 TRP A C 1
ATOM 7012 O O . TRP A 1 931 ? -17.043 -25.203 37.775 1.00 78.62 931 TRP A O 1
ATOM 7022 N N . SER A 1 932 ? -16.300 -26.863 36.456 1.00 86.69 932 SER A N 1
ATOM 7023 C CA . SER A 1 932 ? -16.483 -27.977 37.398 1.00 86.69 932 SER A CA 1
ATOM 7024 C C . SER A 1 932 ? -15.671 -27.841 38.682 1.00 86.69 932 SER A C 1
ATOM 7026 O O . SER A 1 932 ? -16.039 -28.436 39.693 1.00 86.69 932 SER A O 1
ATOM 7028 N N . MET A 1 933 ? -14.585 -27.065 38.681 1.00 82.56 933 MET A N 1
ATOM 7029 C CA . MET A 1 933 ? -13.763 -26.878 39.879 1.00 82.56 933 MET A CA 1
ATOM 7030 C C . MET A 1 933 ? -14.518 -26.179 41.018 1.00 82.56 933 MET A C 1
ATOM 7032 O O . MET A 1 933 ? -14.208 -26.423 42.185 1.00 82.56 933 MET A O 1
ATOM 7036 N N . LEU A 1 934 ? -15.538 -25.371 40.707 1.00 77.25 934 LEU A N 1
ATOM 7037 C CA . LEU A 1 934 ? -16.347 -24.677 41.710 1.00 77.25 934 LEU A CA 1
ATOM 7038 C C . LEU A 1 934 ? -17.357 -25.616 42.410 1.00 77.25 934 LEU A C 1
ATOM 7040 O O . LEU A 1 934 ? -17.283 -25.700 43.638 1.00 77.25 934 LEU A O 1
ATOM 7044 N N . PRO A 1 935 ? -18.220 -26.396 41.714 1.00 85.88 935 PRO A N 1
ATOM 7045 C CA . PRO A 1 935 ? -19.020 -27.434 42.360 1.00 85.88 935 PRO A CA 1
ATOM 7046 C C . PRO A 1 935 ? -18.150 -28.540 42.973 1.00 85.88 935 PRO A C 1
ATOM 7048 O O . PRO A 1 935 ? -18.487 -28.990 44.057 1.00 85.88 935 PRO A O 1
ATOM 7051 N N . LEU A 1 936 ? -16.997 -28.917 42.399 1.00 87.62 936 LEU A N 1
ATOM 7052 C CA . LEU A 1 936 ? -16.059 -29.852 43.048 1.00 87.62 936 LEU A CA 1
ATOM 7053 C C . LEU A 1 936 ? -15.576 -29.327 44.408 1.00 87.62 936 LEU A C 1
ATOM 7055 O O . LEU A 1 936 ? -15.687 -30.025 45.414 1.00 87.62 936 LEU A O 1
ATOM 7059 N N . THR A 1 937 ? -15.079 -28.088 44.462 1.00 82.69 937 THR A N 1
ATOM 7060 C CA . THR A 1 937 ? -14.587 -27.495 45.716 1.00 82.69 937 THR A CA 1
ATOM 7061 C C . THR A 1 937 ? -15.723 -27.329 46.724 1.00 82.69 937 THR A C 1
ATOM 7063 O O . THR A 1 937 ? -15.592 -27.766 47.867 1.00 82.69 937 THR A O 1
ATOM 7066 N N . ARG A 1 938 ? -16.865 -26.771 46.298 1.00 85.00 938 ARG A N 1
ATOM 7067 C CA . ARG A 1 938 ? -18.075 -26.629 47.123 1.00 85.00 938 ARG A CA 1
ATOM 7068 C C . ARG A 1 938 ? -18.532 -27.973 47.684 1.00 85.00 938 ARG A C 1
ATOM 7070 O O . ARG A 1 938 ? -18.782 -28.067 48.882 1.00 85.00 938 ARG A O 1
ATOM 7077 N N . ASP A 1 939 ? -18.642 -28.996 46.840 1.00 90.00 939 ASP A N 1
ATOM 7078 C CA . ASP A 1 939 ? -19.153 -30.302 47.239 1.00 90.00 939 ASP A CA 1
ATOM 7079 C C . ASP A 1 939 ? -18.207 -30.965 48.256 1.00 90.00 939 ASP A C 1
ATOM 7081 O O . ASP A 1 939 ? -18.681 -31.503 49.256 1.00 90.00 939 ASP A O 1
ATOM 7085 N N . VAL A 1 940 ? -16.880 -30.835 48.100 1.00 89.50 940 VAL A N 1
ATOM 7086 C CA . VAL A 1 940 ? -15.917 -31.300 49.119 1.00 89.50 940 VAL A CA 1
ATOM 7087 C C . VAL A 1 940 ? -16.101 -30.557 50.450 1.00 89.50 940 VAL A C 1
ATOM 7089 O O . VAL A 1 940 ? -16.078 -31.201 51.500 1.00 89.50 940 VAL A O 1
ATOM 7092 N N . MET A 1 941 ? -16.342 -29.240 50.442 1.00 86.75 941 MET A N 1
ATOM 7093 C CA . MET A 1 941 ? -16.566 -28.473 51.681 1.00 86.75 941 MET A CA 1
ATOM 7094 C C . MET A 1 941 ? -17.899 -28.816 52.367 1.00 86.75 941 MET A C 1
ATOM 7096 O O . MET A 1 941 ? -17.939 -28.960 53.590 1.00 86.75 941 MET A O 1
ATOM 7100 N N . VAL A 1 942 ? -18.980 -29.009 51.602 1.00 86.62 942 VAL A N 1
ATOM 7101 C CA . VAL A 1 942 ? -20.290 -29.449 52.125 1.00 86.62 942 VAL A CA 1
ATOM 7102 C C . VAL A 1 942 ? -20.190 -30.857 52.719 1.00 86.62 942 VAL A C 1
ATOM 7104 O O . VAL A 1 942 ? -20.651 -31.094 53.838 1.00 86.62 942 VAL A O 1
ATOM 7107 N N . ALA A 1 943 ? -19.525 -31.778 52.019 1.00 90.56 943 ALA A N 1
ATOM 7108 C CA . ALA A 1 943 ? -19.284 -33.125 52.517 1.00 90.56 943 ALA A CA 1
ATOM 7109 C C . ALA A 1 943 ? -18.389 -33.126 53.772 1.00 90.56 943 ALA A C 1
ATOM 7111 O O . ALA A 1 943 ? -18.674 -33.859 54.718 1.00 90.56 943 ALA A O 1
ATOM 7112 N N . TYR A 1 944 ? -17.371 -32.261 53.848 1.00 90.50 944 TYR A N 1
ATOM 7113 C CA . TYR A 1 944 ? -16.533 -32.109 55.043 1.00 90.50 944 TYR A CA 1
ATOM 7114 C C . TYR A 1 944 ? -17.324 -31.583 56.250 1.00 90.50 944 TYR A C 1
ATOM 7116 O O . TYR A 1 944 ? -17.182 -32.117 57.353 1.00 90.50 944 TYR A O 1
ATOM 7124 N N . ALA A 1 945 ? -18.201 -30.593 56.062 1.00 86.88 945 ALA A N 1
ATOM 7125 C CA . ALA A 1 945 ? -19.041 -30.053 57.136 1.00 86.88 945 ALA A CA 1
ATOM 7126 C C . ALA A 1 945 ? -20.003 -31.112 57.719 1.00 86.88 945 ALA A C 1
ATOM 7128 O O . ALA A 1 945 ? -20.202 -31.182 58.933 1.00 86.88 945 ALA A O 1
ATOM 7129 N N . ALA A 1 946 ? -20.543 -31.996 56.875 1.00 88.12 946 ALA A N 1
ATOM 7130 C CA . ALA A 1 946 ? -21.316 -33.152 57.328 1.00 88.12 946 ALA A CA 1
ATOM 7131 C C . ALA A 1 946 ? -20.432 -34.191 58.049 1.00 88.12 946 ALA A C 1
ATOM 7133 O O . ALA A 1 946 ? -20.713 -34.587 59.182 1.00 88.12 946 ALA A O 1
ATOM 7134 N N . ARG A 1 947 ? -19.313 -34.596 57.434 1.00 92.50 947 ARG A N 1
ATOM 7135 C CA . ARG A 1 947 ? -18.445 -35.662 57.962 1.00 92.50 947 ARG A CA 1
ATOM 7136 C C . ARG A 1 947 ? -17.750 -35.302 59.272 1.00 92.50 947 ARG A C 1
ATOM 7138 O O . ARG A 1 947 ? -17.642 -36.166 60.137 1.00 92.50 947 ARG A O 1
ATOM 7145 N N . SER A 1 948 ? -17.363 -34.043 59.464 1.00 88.69 948 SER A N 1
ATOM 7146 C CA . SER A 1 948 ? -16.789 -33.541 60.726 1.00 88.69 948 SER A CA 1
ATOM 7147 C C . SER A 1 948 ? -17.795 -33.499 61.888 1.00 88.69 948 SER A C 1
ATOM 7149 O O . SER A 1 948 ? -17.388 -33.510 63.047 1.00 88.69 948 SER A O 1
ATOM 7151 N N . THR A 1 949 ? -19.104 -33.539 61.607 1.00 87.00 949 THR A N 1
ATOM 7152 C CA . THR A 1 949 ? -20.159 -33.741 62.622 1.00 87.00 949 THR A CA 1
ATOM 7153 C C . THR A 1 949 ? -20.626 -35.202 62.729 1.00 87.00 949 THR A C 1
ATOM 7155 O O . THR A 1 949 ? -21.549 -35.511 63.482 1.00 87.00 949 THR A O 1
ATOM 7158 N N . GLY A 1 950 ? -19.956 -36.128 62.030 1.00 85.94 950 GLY A N 1
ATOM 7159 C CA . GLY A 1 950 ? -20.183 -37.574 62.110 1.00 85.94 950 GLY A CA 1
ATOM 7160 C C . GLY A 1 950 ? -21.318 -38.117 61.234 1.00 85.94 950 GLY A C 1
ATOM 7161 O O . GLY A 1 950 ? -21.608 -39.312 61.305 1.00 85.94 950 GLY A O 1
ATOM 7162 N N . VAL A 1 951 ? -21.947 -37.284 60.400 1.00 89.62 951 VAL A N 1
ATOM 7163 C CA . VAL A 1 951 ? -23.043 -37.682 59.498 1.00 89.62 951 VAL A CA 1
ATOM 7164 C C . VAL A 1 951 ? -22.583 -37.751 58.039 1.00 89.62 951 VAL A C 1
ATOM 7166 O O . VAL A 1 951 ? -21.545 -37.209 57.668 1.00 89.62 951 VAL A O 1
ATOM 7169 N N . ALA A 1 952 ? -23.338 -38.454 57.193 1.00 85.25 952 ALA A N 1
ATOM 7170 C CA . ALA A 1 952 ? -23.167 -38.351 55.743 1.00 85.25 952 ALA A CA 1
ATOM 7171 C C . ALA A 1 952 ? -23.858 -37.067 55.232 1.00 85.25 952 ALA A C 1
ATOM 7173 O O . ALA A 1 952 ? -24.869 -36.673 55.815 1.00 85.25 952 ALA A O 1
ATOM 7174 N N . PRO A 1 953 ? -23.351 -36.412 54.173 1.00 88.19 953 PRO A N 1
ATOM 7175 C CA . PRO A 1 953 ? -23.987 -35.219 53.618 1.00 88.19 953 PRO A CA 1
ATOM 7176 C C . PRO A 1 953 ? -25.361 -35.522 53.004 1.00 88.19 953 PRO A C 1
ATOM 7178 O O . PRO A 1 953 ? -25.499 -36.395 52.145 1.00 88.19 953 PRO A O 1
ATOM 7181 N N . GLU A 1 954 ? -26.374 -34.764 53.432 1.00 84.12 954 GLU A N 1
ATOM 7182 C CA . GLU A 1 954 ? -27.736 -34.817 52.895 1.00 84.12 954 GLU A CA 1
ATOM 7183 C C . GLU A 1 954 ? -27.903 -33.794 51.764 1.00 84.12 954 GLU A C 1
ATOM 7185 O O . GLU A 1 954 ? -27.918 -32.584 51.980 1.00 84.12 954 GLU A O 1
ATOM 7190 N N . TRP A 1 955 ? -28.028 -34.291 50.536 1.00 85.44 955 TRP A N 1
ATOM 7191 C CA . TRP A 1 955 ? -28.148 -33.488 49.321 1.00 85.44 955 TRP A CA 1
ATOM 7192 C C . TRP A 1 955 ? -28.902 -34.240 48.229 1.00 85.44 955 TRP A C 1
ATOM 7194 O O . TRP A 1 955 ? -28.856 -35.469 48.153 1.00 85.44 955 TRP A O 1
ATOM 7204 N N . ALA A 1 956 ? -29.605 -33.491 47.376 1.00 81.44 956 ALA A N 1
ATOM 7205 C CA . ALA A 1 956 ? -30.406 -34.058 46.298 1.00 81.44 956 ALA A CA 1
ATOM 7206 C C . ALA A 1 956 ? -29.536 -34.872 45.314 1.00 81.44 956 ALA A C 1
ATOM 7208 O O . ALA A 1 956 ? -28.416 -34.444 44.995 1.00 81.44 956 ALA A O 1
ATOM 7209 N N . PRO A 1 957 ? -30.028 -36.021 44.808 1.00 85.25 957 PRO A N 1
ATOM 7210 C CA . PRO A 1 957 ? -29.417 -36.706 43.673 1.00 85.25 957 PRO A CA 1
ATOM 7211 C C . PRO A 1 957 ? -29.314 -35.773 42.461 1.00 85.25 957 PRO A C 1
ATOM 7213 O O . PRO A 1 957 ? -30.213 -34.967 42.223 1.00 85.25 957 PRO A O 1
ATOM 7216 N N . LEU A 1 958 ? -28.235 -35.896 41.686 1.00 91.19 958 LEU A N 1
ATOM 7217 C CA . LEU A 1 958 ? -28.101 -35.180 40.416 1.00 91.19 958 LEU A CA 1
ATOM 7218 C C . LEU A 1 958 ? -29.158 -35.704 39.416 1.00 91.19 958 LEU A C 1
ATOM 7220 O O . LEU A 1 958 ? -29.341 -36.924 39.352 1.00 91.19 958 LEU A O 1
ATOM 7224 N N . PRO A 1 959 ? -29.846 -34.843 38.635 1.00 89.44 959 PRO A N 1
ATOM 7225 C CA . PRO A 1 959 ? -30.888 -35.286 37.697 1.00 89.44 959 PRO A CA 1
ATOM 7226 C C . PRO A 1 959 ? -30.363 -36.198 36.578 1.00 89.44 959 PRO A C 1
ATOM 7228 O O . PRO A 1 959 ? -31.087 -37.063 36.084 1.00 89.44 959 PRO A O 1
ATOM 7231 N N . VAL A 1 960 ? -29.102 -35.992 36.189 1.00 93.69 960 VAL A N 1
ATOM 7232 C CA . VAL A 1 960 ? -28.353 -36.753 35.182 1.00 93.69 960 VAL A CA 1
ATOM 7233 C C . VAL A 1 960 ? -26.889 -36.873 35.608 1.00 93.69 960 VAL A C 1
ATOM 7235 O O . VAL A 1 960 ? -26.422 -36.135 36.476 1.00 93.69 960 VAL A O 1
ATOM 7238 N N . GLN A 1 961 ? -26.145 -37.780 34.980 1.00 94.56 961 GLN A N 1
ATOM 7239 C CA . GLN A 1 961 ? -24.688 -37.870 35.096 1.00 94.56 961 GLN A CA 1
ATOM 7240 C C . GLN A 1 961 ? -24.026 -37.616 33.734 1.00 94.56 961 GLN A C 1
ATOM 7242 O O . GLN A 1 961 ? -24.682 -37.595 32.689 1.00 94.56 961 GLN A O 1
ATOM 7247 N N . TYR A 1 962 ? -22.699 -37.457 33.716 1.00 93.88 962 TYR A N 1
ATOM 7248 C CA . TYR A 1 962 ? -21.965 -37.120 32.488 1.00 93.88 962 TYR A CA 1
ATOM 7249 C C . TYR A 1 962 ? -22.109 -38.179 31.371 1.00 93.88 962 TYR A C 1
ATOM 7251 O O . TYR A 1 962 ? -22.112 -37.856 30.178 1.00 93.88 962 TYR A O 1
ATOM 7259 N N . ALA A 1 963 ? -22.301 -39.447 31.744 1.00 93.75 963 ALA A N 1
ATOM 7260 C CA . ALA A 1 963 ? -22.610 -40.529 30.813 1.00 93.75 963 ALA A CA 1
ATOM 7261 C C . ALA A 1 963 ? -23.930 -40.296 30.049 1.00 93.75 963 ALA A C 1
ATOM 7263 O O . ALA A 1 963 ? -23.989 -40.520 28.839 1.00 93.75 963 ALA A O 1
ATOM 7264 N N . ASP A 1 964 ? -24.967 -39.790 30.725 1.00 94.50 964 ASP A N 1
ATOM 7265 C CA . ASP A 1 964 ? -26.265 -39.489 30.108 1.00 94.50 964 ASP A CA 1
ATOM 7266 C C . ASP A 1 964 ? -26.151 -38.282 29.167 1.00 94.50 964 ASP A C 1
ATOM 7268 O O . ASP A 1 964 ? -26.634 -38.332 28.035 1.00 94.50 964 ASP A O 1
ATOM 7272 N N . PHE A 1 965 ? -25.414 -37.241 29.581 1.00 92.06 965 PHE A N 1
ATOM 7273 C CA . PHE A 1 965 ? -25.061 -36.106 28.721 1.00 92.06 965 PHE A CA 1
ATOM 7274 C C . PHE A 1 965 ? -24.312 -36.550 27.454 1.00 92.06 965 PHE A C 1
ATOM 7276 O O . PHE A 1 965 ? -24.637 -36.090 26.362 1.00 92.06 965 PHE A O 1
ATOM 7283 N N . SER A 1 966 ? -23.356 -37.477 27.561 1.00 91.56 966 SER A N 1
ATOM 7284 C CA . SER A 1 966 ? -22.575 -37.962 26.410 1.00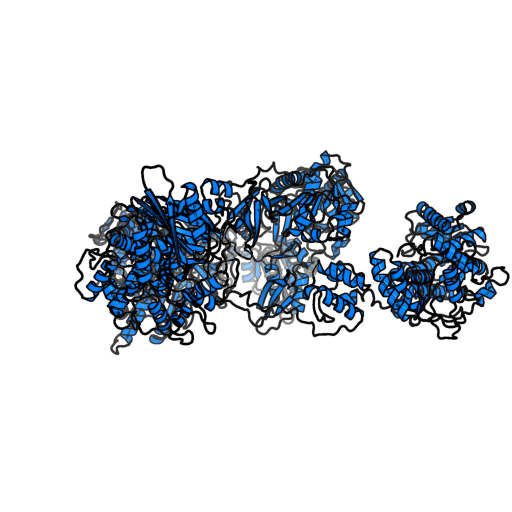 91.56 966 SER A CA 1
ATOM 7285 C C . SER A 1 966 ? -23.440 -38.703 25.380 1.00 91.56 966 SER A C 1
ATOM 7287 O O . SER A 1 966 ? -23.259 -38.533 24.170 1.00 91.56 966 SER A O 1
ATOM 7289 N N . VAL A 1 967 ? -24.419 -39.487 25.847 1.00 91.06 967 VAL A N 1
ATOM 7290 C CA . VAL A 1 967 ? -25.412 -40.159 24.991 1.00 91.06 967 VAL A CA 1
ATOM 7291 C C . VAL A 1 967 ? -26.387 -39.143 24.379 1.00 91.06 967 VAL A C 1
ATOM 7293 O O . VAL A 1 967 ? -26.636 -39.176 23.171 1.00 91.06 967 VAL A O 1
ATOM 7296 N N . TRP A 1 968 ? -26.898 -38.203 25.181 1.00 90.94 968 TRP A N 1
ATOM 7297 C CA . TRP A 1 968 ? -27.813 -37.146 24.739 1.00 90.94 968 TRP A CA 1
ATOM 7298 C C . TRP A 1 968 ? -27.177 -36.199 23.709 1.00 90.94 968 TRP A C 1
ATOM 7300 O O . TRP A 1 968 ? -27.813 -35.898 22.698 1.00 90.94 968 TRP A O 1
ATOM 7310 N N . GLN A 1 969 ? -25.921 -35.782 23.910 1.00 88.44 969 GLN A N 1
ATOM 7311 C CA . GLN A 1 969 ? -25.191 -34.873 23.019 1.00 88.44 969 GLN A CA 1
ATOM 7312 C C . GLN A 1 969 ? -25.088 -35.472 21.613 1.00 88.44 969 GLN A C 1
ATOM 7314 O O . GLN A 1 969 ? -25.506 -34.843 20.640 1.00 88.44 969 GLN A O 1
ATOM 7319 N N . ARG A 1 970 ? -24.605 -36.718 21.496 1.00 85.19 970 ARG A N 1
ATOM 7320 C CA . ARG A 1 970 ? -24.500 -37.415 20.201 1.00 85.19 970 ARG A CA 1
ATOM 7321 C C . ARG A 1 970 ? -25.866 -37.587 19.529 1.00 85.19 970 ARG A C 1
ATOM 7323 O O . ARG A 1 970 ? -25.989 -37.374 18.327 1.00 85.19 970 ARG A O 1
ATOM 7330 N N . ALA A 1 971 ? -26.903 -37.915 20.302 1.00 84.38 971 ALA A N 1
ATOM 7331 C CA . ALA A 1 971 ? -28.262 -38.092 19.788 1.00 84.38 971 ALA A CA 1
ATOM 7332 C C . ALA A 1 971 ? -28.987 -36.777 19.421 1.00 84.38 971 ALA A C 1
ATOM 7334 O O . ALA A 1 971 ? -29.999 -36.824 18.719 1.00 84.38 971 ALA A O 1
ATOM 7335 N N . THR A 1 972 ? -28.494 -35.629 19.897 1.00 85.06 972 THR A N 1
ATOM 7336 C CA . THR A 1 972 ? -29.036 -34.284 19.624 1.00 85.06 972 THR A CA 1
ATOM 7337 C C . THR A 1 972 ? -28.295 -33.582 18.483 1.00 85.06 972 THR A C 1
ATOM 7339 O O . THR A 1 972 ? -28.930 -32.903 17.681 1.00 85.06 972 THR A O 1
ATOM 7342 N N . LEU A 1 973 ? -26.980 -33.791 18.355 1.00 85.56 973 LEU A N 1
ATOM 7343 C CA . LEU A 1 973 ? -26.184 -33.300 17.223 1.00 85.56 973 LEU A CA 1
ATOM 7344 C C . LEU A 1 973 ? -26.572 -33.976 15.895 1.00 85.56 973 LEU A C 1
ATOM 7346 O O . LEU A 1 973 ? -26.620 -33.309 14.860 1.00 85.56 973 LEU A O 1
ATOM 7350 N N . GLY A 1 974 ? -26.889 -35.274 15.930 1.00 84.44 974 GLY A N 1
ATOM 7351 C CA . GLY A 1 974 ? -27.186 -36.074 14.739 1.00 84.44 974 GLY A CA 1
ATOM 7352 C C . GLY A 1 974 ? -25.927 -36.606 14.044 1.00 84.44 974 GLY A C 1
ATOM 7353 O O . GLY A 1 974 ? -24.836 -36.596 14.614 1.00 84.44 974 GLY A O 1
ATOM 7354 N N . ALA A 1 975 ? -26.087 -37.118 12.822 1.00 76.94 975 ALA A N 1
ATOM 7355 C CA . ALA A 1 975 ? -24.994 -37.677 12.026 1.00 76.94 975 ALA A CA 1
ATOM 7356 C C . ALA A 1 975 ? -24.550 -36.701 10.925 1.00 76.94 975 ALA A C 1
ATOM 7358 O O . ALA A 1 975 ? -25.394 -36.129 10.244 1.00 76.94 975 ALA A O 1
ATOM 7359 N N . ASP A 1 976 ? -23.241 -36.585 10.678 1.00 69.19 976 ASP A N 1
ATOM 7360 C CA . ASP A 1 976 ? -22.681 -35.740 9.602 1.00 69.19 976 ASP A CA 1
ATOM 7361 C C . ASP A 1 976 ? -23.198 -36.091 8.192 1.00 69.19 976 ASP A C 1
ATOM 7363 O O . ASP A 1 976 ? -23.151 -35.264 7.283 1.00 69.19 976 ASP A O 1
ATOM 7367 N N . THR A 1 977 ? -23.674 -37.323 7.989 1.00 76.00 977 THR A N 1
ATOM 7368 C CA . THR A 1 977 ? -24.263 -37.794 6.725 1.00 76.00 977 THR A CA 1
ATOM 7369 C C . THR A 1 977 ? -25.716 -37.361 6.522 1.00 76.00 977 THR A C 1
ATOM 7371 O O . THR A 1 977 ? -26.242 -37.525 5.422 1.00 76.00 977 THR A O 1
ATOM 7374 N N . ASP A 1 978 ? -26.364 -36.815 7.552 1.00 84.62 978 ASP A N 1
ATOM 7375 C CA . ASP A 1 978 ? -27.702 -36.233 7.487 1.00 84.62 978 ASP A CA 1
ATOM 7376 C C . ASP A 1 978 ? -27.583 -34.705 7.294 1.00 84.62 978 ASP A C 1
ATOM 7378 O O . ASP A 1 978 ? -27.135 -34.005 8.211 1.00 84.62 978 ASP A O 1
ATOM 7382 N N . PRO A 1 979 ? -27.960 -34.154 6.122 1.00 82.44 979 PRO A N 1
ATOM 7383 C CA . PRO A 1 979 ? -27.825 -32.727 5.835 1.00 82.44 979 PRO A CA 1
ATOM 7384 C C . PRO A 1 979 ? -28.763 -31.843 6.672 1.00 82.44 979 PRO A C 1
ATOM 7386 O O . PRO A 1 979 ? -28.484 -30.645 6.805 1.00 82.44 979 PRO A O 1
ATOM 7389 N N . ASP A 1 980 ? -29.827 -32.409 7.246 1.00 81.19 980 ASP A N 1
ATOM 7390 C CA . ASP A 1 980 ? -30.797 -31.706 8.090 1.00 81.19 980 ASP A CA 1
ATOM 7391 C C . ASP A 1 980 ? -30.462 -31.822 9.592 1.00 81.19 980 ASP A C 1
ATOM 7393 O O . ASP A 1 980 ? -31.130 -31.215 10.435 1.00 81.19 980 ASP A O 1
ATOM 7397 N N . SER A 1 981 ? -29.383 -32.537 9.938 1.00 85.62 981 SER A N 1
ATOM 7398 C CA . SER A 1 981 ? -28.863 -32.618 11.306 1.00 85.62 981 SER A CA 1
ATOM 7399 C C . SER A 1 981 ? -28.392 -31.262 11.846 1.00 85.62 981 SER A C 1
ATOM 7401 O O . SER A 1 981 ? -27.953 -30.371 11.107 1.00 85.62 981 SER A O 1
ATOM 7403 N N . LEU A 1 982 ? -28.426 -31.116 13.177 1.00 83.12 982 LEU A N 1
ATOM 7404 C CA . LEU A 1 982 ? -27.903 -29.931 13.859 1.00 83.12 982 LEU A CA 1
ATOM 7405 C C . LEU A 1 982 ? -26.412 -29.744 13.547 1.00 83.12 982 LEU A C 1
ATOM 7407 O O . LEU A 1 982 ? -25.997 -28.639 13.204 1.00 83.12 982 LEU A O 1
ATOM 7411 N N . LEU A 1 983 ? -25.628 -30.825 13.581 1.00 84.44 983 LEU A N 1
ATOM 7412 C CA . LEU A 1 983 ? -24.194 -30.803 13.294 1.00 84.44 983 LEU A CA 1
ATOM 7413 C C . LEU A 1 983 ? -23.887 -30.327 11.863 1.00 84.44 983 LEU A C 1
ATOM 7415 O O . LEU A 1 983 ? -23.033 -29.457 11.688 1.00 84.44 983 LEU A O 1
ATOM 7419 N N . ALA A 1 984 ? -24.630 -30.799 10.855 1.00 85.56 984 ALA A N 1
ATOM 7420 C CA . ALA A 1 984 ? -24.498 -30.313 9.479 1.00 85.56 984 ALA A CA 1
ATOM 7421 C C . ALA A 1 984 ? -24.923 -28.838 9.333 1.00 85.56 984 ALA A C 1
ATOM 7423 O O . ALA A 1 984 ? -24.321 -28.092 8.556 1.00 85.56 984 ALA A O 1
ATOM 7424 N N . GLY A 1 985 ? -25.924 -28.391 10.099 1.00 85.12 985 GLY A N 1
ATOM 7425 C CA . GLY A 1 985 ? -26.300 -26.979 10.213 1.00 85.12 985 GLY A CA 1
ATOM 7426 C C . GLY A 1 985 ? -25.160 -26.109 10.747 1.00 85.12 985 GLY A C 1
ATOM 7427 O O . GLY A 1 985 ? -24.781 -25.131 10.100 1.00 85.12 985 GLY A O 1
ATOM 7428 N N . GLN A 1 986 ? -24.567 -26.509 11.874 1.00 87.69 986 GLN A N 1
ATOM 7429 C CA . GLN A 1 986 ? -23.433 -25.816 12.487 1.00 87.69 986 GLN A CA 1
ATOM 7430 C C . GLN A 1 986 ? -22.208 -25.786 11.556 1.00 87.69 986 GLN A C 1
ATOM 7432 O O . GLN A 1 986 ? -21.612 -24.731 11.330 1.00 87.69 986 GLN A O 1
ATOM 7437 N N . ALA A 1 987 ? -21.872 -26.921 10.934 1.00 87.25 987 ALA A N 1
ATOM 7438 C CA . ALA A 1 987 ? -20.764 -27.041 9.988 1.00 87.25 987 ALA A CA 1
ATOM 7439 C C . ALA A 1 987 ? -20.879 -26.076 8.791 1.00 87.25 987 ALA A C 1
ATOM 7441 O O . ALA A 1 987 ? -19.864 -25.560 8.317 1.00 87.25 987 ALA A O 1
ATOM 7442 N N . ARG A 1 988 ? -22.102 -25.801 8.307 1.00 90.31 988 ARG A N 1
ATOM 7443 C CA . ARG A 1 988 ? -22.347 -24.830 7.224 1.00 90.31 988 ARG A CA 1
ATOM 7444 C C . ARG A 1 988 ? -22.050 -23.389 7.644 1.00 90.31 988 ARG A C 1
ATOM 7446 O O . ARG A 1 988 ? -21.458 -22.664 6.849 1.00 90.31 988 ARG A O 1
ATOM 7453 N N . PHE A 1 989 ? -22.431 -22.982 8.858 1.00 91.56 989 PHE A N 1
ATOM 7454 C CA . PHE A 1 989 ? -22.139 -21.635 9.367 1.00 91.56 989 PHE A CA 1
ATOM 7455 C C . PHE A 1 989 ? -20.628 -21.408 9.486 1.00 91.56 989 PHE A C 1
ATOM 7457 O O . PHE A 1 989 ? -20.083 -20.498 8.862 1.00 91.56 989 PHE A O 1
ATOM 7464 N N . TRP A 1 990 ? -19.928 -22.276 10.217 1.00 93.25 990 TRP A N 1
ATOM 7465 C CA . TRP A 1 990 ? -18.511 -22.061 10.512 1.00 93.25 990 TRP A CA 1
ATOM 7466 C C . TRP A 1 990 ? -17.602 -22.160 9.279 1.00 93.25 990 TRP A C 1
ATOM 7468 O O . TRP A 1 990 ? -16.616 -21.429 9.193 1.00 93.25 990 TRP A O 1
ATOM 7478 N N . ARG A 1 991 ? -17.962 -22.986 8.282 1.00 89.94 991 ARG A N 1
ATOM 7479 C CA . ARG A 1 991 ? -17.288 -22.997 6.970 1.00 89.94 991 ARG A CA 1
ATOM 7480 C C . ARG A 1 991 ? -17.431 -21.683 6.203 1.00 89.94 991 ARG A C 1
ATOM 7482 O O . ARG A 1 991 ? -16.532 -21.353 5.439 1.00 89.94 991 ARG A O 1
ATOM 7489 N N . ALA A 1 992 ? -18.524 -20.942 6.387 1.00 90.44 992 ALA A N 1
ATOM 7490 C CA . ALA A 1 992 ? -18.696 -19.625 5.779 1.00 90.44 992 ALA A CA 1
ATOM 7491 C C . ALA A 1 992 ? -17.950 -18.531 6.564 1.00 90.44 992 ALA A C 1
ATOM 7493 O O . ALA A 1 992 ? -17.275 -17.703 5.956 1.00 90.44 992 ALA A O 1
ATOM 7494 N N . GLU A 1 993 ? -18.026 -18.549 7.898 1.00 92.44 993 GLU A N 1
ATOM 7495 C CA . GLU A 1 993 ? -17.434 -17.511 8.757 1.00 92.44 993 GLU A CA 1
ATOM 7496 C C . GLU A 1 993 ? -15.894 -17.552 8.761 1.00 92.44 993 GLU A C 1
ATOM 7498 O O . GLU A 1 993 ? -15.230 -16.518 8.659 1.00 92.44 993 GLU A O 1
ATOM 7503 N N . LEU A 1 994 ? -15.298 -18.748 8.800 1.00 90.50 994 LEU A N 1
ATOM 7504 C CA . LEU A 1 994 ? -13.839 -18.932 8.820 1.00 90.50 994 LEU A CA 1
ATOM 7505 C C . LEU A 1 994 ? -13.216 -19.086 7.419 1.00 90.50 994 LEU A C 1
ATOM 7507 O O . LEU A 1 994 ? -12.008 -19.283 7.302 1.00 90.50 994 LEU A O 1
ATOM 7511 N N . ALA A 1 995 ? -14.002 -18.931 6.345 1.00 84.25 995 ALA A N 1
ATOM 7512 C CA . ALA A 1 995 ? -13.514 -18.997 4.966 1.00 84.25 995 ALA A CA 1
ATOM 7513 C C . ALA A 1 995 ? -12.382 -17.982 4.714 1.00 84.25 995 ALA A C 1
ATOM 7515 O O . ALA A 1 995 ? -12.591 -16.764 4.776 1.00 84.25 995 ALA A O 1
ATOM 7516 N N . GLY A 1 996 ? -11.173 -18.478 4.440 1.00 82.31 996 GLY A N 1
ATOM 7517 C CA . GLY A 1 996 ? -9.988 -17.644 4.232 1.00 82.31 996 GLY A CA 1
ATOM 7518 C C . GLY A 1 996 ? -9.648 -16.754 5.432 1.00 82.31 996 GLY A C 1
ATOM 7519 O O . GLY A 1 996 ? -9.349 -15.575 5.242 1.00 82.31 996 GLY A O 1
ATOM 7520 N N . ALA A 1 997 ? -9.799 -17.258 6.661 1.00 82.56 997 ALA A N 1
ATOM 7521 C CA . ALA A 1 997 ? -9.113 -16.706 7.833 1.00 82.56 997 ALA A CA 1
ATOM 7522 C C . ALA A 1 997 ? -7.586 -16.938 7.712 1.00 82.56 997 ALA A C 1
ATOM 7524 O O . ALA A 1 997 ? -7.185 -17.855 6.998 1.00 82.56 997 ALA A O 1
ATOM 7525 N N . PRO A 1 998 ? -6.730 -16.119 8.351 1.00 77.12 998 PRO A N 1
ATOM 7526 C CA . PRO A 1 998 ? -5.284 -16.334 8.322 1.00 77.12 998 PRO A CA 1
ATOM 7527 C C . PRO A 1 998 ? -4.871 -17.527 9.200 1.00 77.12 998 PRO A C 1
ATOM 7529 O O . PRO A 1 998 ? -5.289 -17.622 10.352 1.00 77.12 998 PRO A O 1
ATOM 7532 N N . ASP A 1 999 ? -4.006 -18.403 8.681 1.00 75.62 999 ASP A N 1
ATOM 7533 C CA . ASP A 1 999 ? -3.481 -19.564 9.418 1.00 75.62 999 ASP A CA 1
ATOM 7534 C C . ASP A 1 999 ? -2.496 -19.204 10.545 1.00 75.62 999 ASP A C 1
ATOM 7536 O O . ASP A 1 999 ? -2.270 -20.022 11.442 1.00 75.62 999 ASP A O 1
ATOM 7540 N N . GLU A 1 1000 ? -1.892 -18.011 10.486 1.00 82.44 1000 GLU A N 1
ATOM 7541 C CA . GLU A 1 1000 ? -0.963 -17.459 11.479 1.00 82.44 1000 GLU A CA 1
ATOM 7542 C C . GLU A 1 1000 ? -1.018 -15.916 11.506 1.00 82.44 1000 GLU A C 1
ATOM 7544 O O . GLU A 1 1000 ? -1.243 -15.278 10.475 1.00 82.44 1000 GLU A O 1
ATOM 7549 N N . LEU A 1 1001 ? -0.791 -15.310 12.679 1.00 84.00 1001 LEU A N 1
ATOM 7550 C CA . LEU A 1 1001 ? -0.599 -13.863 12.848 1.00 84.00 1001 LEU A CA 1
ATOM 7551 C C . LEU A 1 1001 ? 0.893 -13.546 13.066 1.00 84.00 1001 LEU A C 1
ATOM 7553 O O . LEU A 1 1001 ? 1.467 -13.987 14.060 1.00 84.00 1001 LEU A O 1
ATOM 7557 N N . ASP A 1 1002 ? 1.504 -12.748 12.180 1.00 79.75 1002 ASP A N 1
ATOM 7558 C CA . ASP A 1 1002 ? 2.886 -12.241 12.326 1.00 79.75 1002 ASP A CA 1
ATOM 7559 C C . ASP A 1 1002 ? 2.947 -11.182 13.437 1.00 79.75 1002 ASP A C 1
ATOM 7561 O O . ASP A 1 1002 ? 2.809 -9.986 13.196 1.00 79.75 1002 ASP A O 1
ATOM 7565 N N . LEU A 1 1003 ? 3.066 -11.627 14.686 1.00 88.25 1003 LEU A N 1
ATOM 7566 C CA . LEU A 1 1003 ? 3.292 -10.753 15.834 1.00 88.25 1003 LEU A CA 1
ATOM 7567 C C . LEU A 1 1003 ? 4.779 -10.365 15.941 1.00 88.25 1003 LEU A C 1
ATOM 7569 O O . LEU A 1 1003 ? 5.634 -11.015 15.336 1.00 88.25 1003 LEU A O 1
ATOM 7573 N N . PRO A 1 1004 ? 5.131 -9.320 16.717 1.00 80.69 1004 PRO A N 1
ATOM 7574 C CA . PRO A 1 1004 ? 6.525 -8.956 16.967 1.00 80.69 1004 PRO A CA 1
ATOM 7575 C C . PRO A 1 1004 ? 7.220 -9.993 17.869 1.00 80.69 1004 PRO A C 1
ATOM 7577 O O . PRO A 1 1004 ? 7.473 -9.739 19.042 1.00 80.69 1004 PRO A O 1
ATOM 7580 N N . PHE A 1 1005 ? 7.499 -11.178 17.322 1.00 85.81 1005 PHE A N 1
ATOM 7581 C CA . PHE A 1 1005 ? 8.231 -12.247 17.992 1.00 85.81 1005 PHE A CA 1
ATOM 7582 C C . PHE A 1 1005 ? 9.693 -11.837 18.213 1.00 85.81 1005 PHE A C 1
ATOM 7584 O O . PHE A 1 1005 ? 10.366 -11.362 17.290 1.00 85.81 1005 PHE A O 1
ATOM 7591 N N . ASP A 1 1006 ? 10.195 -12.085 19.421 1.00 82.75 1006 ASP A N 1
ATOM 7592 C CA . ASP A 1 1006 ? 11.596 -11.883 19.801 1.00 82.75 1006 ASP A CA 1
ATOM 7593 C C . ASP A 1 1006 ? 12.487 -13.050 19.310 1.00 82.75 1006 ASP A C 1
ATOM 7595 O O . ASP A 1 1006 ? 13.713 -12.932 19.257 1.00 82.75 1006 ASP A O 1
ATOM 7599 N N . ARG A 1 1007 ? 11.873 -14.182 18.924 1.00 84.06 1007 ARG A N 1
ATOM 7600 C CA . ARG A 1 1007 ? 12.522 -15.423 18.459 1.00 84.06 1007 ARG A CA 1
ATOM 7601 C C . ARG A 1 1007 ? 11.807 -16.023 17.235 1.00 84.06 1007 ARG A C 1
ATOM 7603 O O . ARG A 1 1007 ? 10.593 -15.874 17.113 1.00 84.06 1007 ARG A O 1
ATOM 7610 N N . PRO A 1 1008 ? 12.510 -16.738 16.335 1.00 78.00 1008 PRO A N 1
ATOM 7611 C CA . PRO A 1 1008 ? 11.864 -17.519 15.280 1.00 78.00 1008 PRO A CA 1
ATOM 7612 C C . PRO A 1 1008 ? 11.127 -18.741 15.857 1.00 78.00 1008 PRO A C 1
ATOM 7614 O O . PRO A 1 1008 ? 11.640 -19.420 16.746 1.00 78.00 1008 PRO A O 1
ATOM 7617 N N . ARG A 1 1009 ? 9.940 -19.051 15.319 1.00 86.38 1009 ARG A N 1
ATOM 7618 C CA . ARG A 1 1009 ? 9.081 -20.156 15.782 1.00 86.38 1009 ARG A CA 1
ATOM 7619 C C . ARG A 1 1009 ? 9.760 -21.535 15.624 1.00 86.38 1009 ARG A C 1
ATOM 7621 O O . ARG A 1 1009 ? 10.184 -21.863 14.514 1.00 86.38 1009 ARG A O 1
ATOM 7628 N N . PRO A 1 1010 ? 9.809 -22.385 16.671 1.00 81.50 1010 PRO A N 1
ATOM 7629 C CA . PRO A 1 1010 ? 10.305 -23.758 16.559 1.00 81.50 1010 PRO A CA 1
ATOM 7630 C C . PRO A 1 1010 ? 9.279 -24.686 15.886 1.00 81.50 1010 PRO A C 1
ATOM 7632 O O . PRO A 1 1010 ? 8.074 -24.507 16.035 1.00 81.50 1010 PRO A O 1
ATOM 7635 N N . ALA A 1 1011 ? 9.742 -25.738 15.200 1.00 78.12 1011 ALA A N 1
ATOM 7636 C CA . ALA A 1 1011 ? 8.871 -26.706 14.510 1.00 78.12 1011 ALA A CA 1
ATOM 7637 C C . ALA A 1 1011 ? 7.928 -27.495 15.453 1.00 78.12 1011 ALA A C 1
ATOM 7639 O O . ALA A 1 1011 ? 6.881 -27.999 15.038 1.00 78.12 1011 ALA A O 1
ATOM 7640 N N . THR A 1 1012 ? 8.278 -27.583 16.735 1.00 75.38 1012 THR A N 1
ATOM 7641 C CA . THR A 1 1012 ? 7.488 -28.192 17.811 1.00 75.38 1012 THR A CA 1
ATOM 7642 C C . THR A 1 1012 ? 7.519 -27.266 19.021 1.00 75.38 1012 THR A C 1
ATOM 7644 O O . THR A 1 1012 ? 8.605 -26.870 19.445 1.00 75.38 1012 THR A O 1
ATOM 7647 N N . ARG A 1 1013 ? 6.351 -26.937 19.582 1.00 82.12 1013 ARG A N 1
ATOM 7648 C CA . ARG A 1 1013 ? 6.231 -26.116 20.799 1.00 82.12 1013 ARG A CA 1
ATOM 7649 C C . ARG A 1 1013 ? 6.783 -26.853 22.020 1.00 82.12 1013 ARG A C 1
ATOM 7651 O O . ARG A 1 1013 ? 6.523 -28.043 22.178 1.00 82.12 1013 ARG A O 1
ATOM 7658 N N . SER A 1 1014 ? 7.457 -26.131 22.912 1.00 84.19 1014 SER A N 1
ATOM 7659 C CA . SER A 1 1014 ? 7.834 -26.629 24.245 1.00 84.19 1014 SER A CA 1
ATOM 7660 C C . SER A 1 1014 ? 6.680 -26.584 25.259 1.00 84.19 1014 SER A C 1
ATOM 7662 O O . SER A 1 1014 ? 6.762 -27.218 26.307 1.00 84.19 1014 SER A O 1
ATOM 7664 N N . PHE A 1 1015 ? 5.626 -25.813 24.955 1.00 84.88 1015 PHE A N 1
ATOM 7665 C CA . PHE A 1 1015 ? 4.556 -25.387 25.872 1.00 84.88 1015 PHE A CA 1
ATOM 7666 C C . PHE A 1 1015 ? 5.027 -24.553 27.081 1.00 84.88 1015 PHE A C 1
ATOM 7668 O O . PHE A 1 1015 ? 4.210 -24.246 27.948 1.00 84.88 1015 PHE A O 1
ATOM 7675 N N . ALA A 1 1016 ? 6.300 -24.138 27.139 1.00 86.12 1016 ALA A N 1
ATOM 7676 C CA . ALA A 1 1016 ? 6.833 -23.328 28.233 1.00 86.12 1016 ALA A CA 1
ATOM 7677 C C . ALA A 1 1016 ? 6.192 -21.928 28.248 1.00 86.12 1016 ALA A C 1
ATOM 7679 O O . ALA A 1 1016 ? 6.510 -21.061 27.427 1.00 86.12 1016 ALA A O 1
ATOM 7680 N N . GLY A 1 1017 ? 5.289 -21.716 29.201 1.00 89.06 1017 GLY A N 1
ATOM 7681 C CA . GLY A 1 1017 ? 4.571 -20.468 29.414 1.00 89.06 1017 GLY A CA 1
ATOM 7682 C C . GLY A 1 1017 ? 5.349 -19.498 30.298 1.00 89.06 1017 GLY A C 1
ATOM 7683 O O . GLY A 1 1017 ? 6.004 -19.896 31.260 1.00 89.06 1017 GLY A O 1
ATOM 7684 N N . GLY A 1 1018 ? 5.288 -18.210 29.981 1.00 91.44 1018 GLY A N 1
ATOM 7685 C CA . GLY A 1 1018 ? 5.568 -17.106 30.900 1.00 91.44 1018 GLY A CA 1
ATOM 7686 C C . GLY A 1 1018 ? 4.312 -16.258 31.099 1.00 91.44 1018 GLY A C 1
ATOM 7687 O O . GLY A 1 1018 ? 3.323 -16.433 30.387 1.00 91.44 1018 GLY A O 1
ATOM 7688 N N . HIS A 1 1019 ? 4.330 -15.326 32.053 1.00 90.81 1019 HIS A N 1
ATOM 7689 C CA . HIS A 1 1019 ? 3.198 -14.431 32.303 1.00 90.81 1019 HIS A CA 1
ATOM 7690 C C . HIS A 1 1019 ? 3.630 -12.988 32.608 1.00 90.81 1019 HIS A C 1
ATOM 7692 O O . HIS A 1 1019 ? 4.741 -12.741 33.072 1.00 90.81 1019 HIS A O 1
ATOM 7698 N N . VAL A 1 1020 ? 2.732 -12.029 32.373 1.00 93.25 1020 VAL A N 1
ATOM 7699 C CA . VAL A 1 1020 ? 2.838 -10.637 32.834 1.00 93.25 1020 VAL A CA 1
ATOM 7700 C C . VAL A 1 1020 ? 1.477 -10.187 33.359 1.00 93.25 1020 VAL A C 1
ATOM 7702 O O . VAL A 1 1020 ? 0.513 -10.079 32.598 1.00 93.25 1020 VAL A O 1
ATOM 7705 N N . ALA A 1 1021 ? 1.403 -9.904 34.659 1.00 90.50 1021 ALA A N 1
ATOM 7706 C CA . ALA A 1 1021 ? 0.236 -9.296 35.291 1.00 90.50 1021 ALA A CA 1
ATOM 7707 C C . ALA A 1 1021 ? 0.259 -7.761 35.166 1.00 90.50 1021 ALA A C 1
ATOM 7709 O O . ALA A 1 1021 ? 1.321 -7.133 35.213 1.00 90.50 1021 ALA A O 1
ATOM 7710 N N . PHE A 1 1022 ? -0.922 -7.162 35.031 1.00 93.62 1022 PHE A N 1
ATOM 7711 C CA . PHE A 1 1022 ? -1.165 -5.722 34.972 1.00 93.62 1022 PHE A CA 1
ATOM 7712 C C . PHE A 1 1022 ? -2.555 -5.389 35.539 1.00 93.62 1022 PHE A C 1
ATOM 7714 O O . PHE A 1 1022 ? -3.373 -6.276 35.784 1.00 93.62 1022 PHE A O 1
ATOM 7721 N N . SER A 1 1023 ? -2.845 -4.107 35.750 1.00 91.19 1023 SER A N 1
ATOM 7722 C CA . SER A 1 1023 ? -4.162 -3.641 36.194 1.00 91.19 1023 SER A CA 1
ATOM 7723 C C . SER A 1 1023 ? -4.676 -2.491 35.331 1.00 91.19 1023 SER A C 1
ATOM 7725 O O . SER A 1 1023 ? -3.902 -1.719 34.763 1.00 91.19 1023 SER A O 1
ATOM 7727 N N . ILE A 1 1024 ? -6.001 -2.391 35.233 1.00 92.12 1024 ILE A N 1
ATOM 7728 C CA . ILE A 1 1024 ? -6.724 -1.264 34.639 1.00 92.12 1024 ILE A CA 1
ATOM 7729 C C . ILE A 1 1024 ? -7.453 -0.546 35.770 1.00 92.12 1024 ILE A C 1
ATOM 7731 O O . ILE A 1 1024 ? -8.162 -1.176 36.556 1.00 92.12 1024 ILE A O 1
ATOM 7735 N N . ASP A 1 1025 ? -7.273 0.769 35.861 1.00 88.12 1025 ASP A N 1
ATOM 7736 C CA . ASP A 1 1025 ? -7.779 1.556 36.979 1.00 88.12 1025 ASP A CA 1
ATOM 7737 C C . ASP A 1 1025 ? -9.315 1.634 37.017 1.00 88.12 1025 ASP A C 1
ATOM 7739 O O . ASP A 1 1025 ? -10.008 1.555 36.000 1.00 88.12 1025 ASP A O 1
ATOM 7743 N N . GLY A 1 1026 ? -9.857 1.861 38.214 1.00 85.88 1026 GLY A N 1
ATOM 7744 C CA . GLY A 1 1026 ? -11.294 1.959 38.447 1.00 85.88 1026 GLY A CA 1
ATOM 7745 C C . GLY A 1 1026 ? -12.020 3.105 37.726 1.00 85.88 1026 GLY A C 1
ATOM 7746 O O . GLY A 1 1026 ? -13.249 3.116 37.739 1.00 85.88 1026 GLY A O 1
ATOM 7747 N N . ALA A 1 1027 ? -11.348 4.091 37.118 1.00 88.12 1027 ALA A N 1
ATOM 7748 C CA . ALA A 1 1027 ? -12.002 5.077 36.250 1.00 88.12 1027 ALA A CA 1
ATOM 7749 C C . ALA A 1 1027 ? -12.120 4.562 34.809 1.00 88.12 1027 ALA A C 1
ATOM 7751 O O . ALA A 1 1027 ? -13.202 4.671 34.231 1.00 88.12 1027 ALA A O 1
ATOM 7752 N N . VAL A 1 1028 ? -11.076 3.928 34.264 1.00 93.62 1028 VAL A N 1
ATOM 7753 C CA . VAL A 1 1028 ? -11.165 3.241 32.965 1.00 93.62 1028 VAL A CA 1
ATOM 7754 C C . VAL A 1 1028 ? -12.119 2.048 33.048 1.00 93.62 1028 VAL A C 1
ATOM 7756 O O . VAL A 1 1028 ? -13.005 1.969 32.211 1.00 93.62 1028 VAL A O 1
ATOM 7759 N N . TYR A 1 1029 ? -12.063 1.194 34.079 1.00 91.31 1029 TYR A N 1
ATOM 7760 C CA . TYR A 1 1029 ? -13.045 0.108 34.268 1.00 91.31 1029 TYR A CA 1
ATOM 7761 C C . TYR A 1 1029 ? -14.492 0.620 34.294 1.00 91.31 1029 TYR A C 1
ATOM 7763 O O . TYR A 1 1029 ? -15.330 0.098 33.566 1.00 91.31 1029 TYR A O 1
ATOM 7771 N N . ARG A 1 1030 ? -14.798 1.679 35.062 1.00 89.00 1030 ARG A N 1
ATOM 7772 C CA . ARG A 1 1030 ? -16.148 2.272 35.043 1.00 89.00 1030 ARG A CA 1
ATOM 7773 C C . ARG A 1 1030 ? -16.523 2.769 33.653 1.00 89.00 1030 ARG A C 1
ATOM 7775 O O . ARG A 1 1030 ? -17.631 2.493 33.223 1.00 89.00 1030 ARG A O 1
ATOM 7782 N N . GLY A 1 1031 ? -15.595 3.406 32.941 1.00 92.25 1031 GLY A N 1
ATOM 7783 C CA . GLY A 1 1031 ? -15.787 3.789 31.546 1.00 92.25 1031 GLY A CA 1
ATOM 7784 C C . GLY A 1 1031 ? -15.994 2.607 30.594 1.00 92.25 1031 GLY A C 1
ATOM 7785 O O . GLY A 1 1031 ? -16.744 2.769 29.647 1.00 92.25 1031 GLY A O 1
ATOM 7786 N N . LEU A 1 1032 ? -15.390 1.435 30.851 1.00 91.50 1032 LEU A N 1
ATOM 7787 C CA . LEU A 1 1032 ? -15.554 0.177 30.095 1.00 91.50 1032 LEU A CA 1
ATOM 7788 C C . LEU A 1 1032 ? -16.885 -0.552 30.406 1.00 91.50 1032 LEU A C 1
ATOM 7790 O O . LEU A 1 1032 ? -17.454 -1.229 29.548 1.00 91.50 1032 LEU A O 1
ATOM 7794 N N . THR A 1 1033 ? -17.393 -0.398 31.629 1.00 85.06 1033 THR A N 1
ATOM 7795 C CA . THR A 1 1033 ? -18.682 -0.948 32.089 1.00 85.06 1033 THR A CA 1
ATOM 7796 C C . THR A 1 1033 ? -19.857 -0.022 31.764 1.00 85.06 1033 THR A C 1
ATOM 7798 O O . THR A 1 1033 ? -20.974 -0.496 31.553 1.00 85.06 1033 THR A O 1
ATOM 7801 N N . GLU A 1 1034 ? -19.610 1.287 31.658 1.00 84.38 1034 GLU A N 1
ATOM 7802 C CA . GLU A 1 1034 ? -20.394 2.183 30.805 1.00 84.38 1034 GLU A CA 1
ATOM 7803 C C . GLU A 1 1034 ? -20.374 1.584 29.376 1.00 84.38 1034 GLU A C 1
ATOM 7805 O O . GLU A 1 1034 ? -21.428 1.081 28.976 1.00 84.38 1034 GLU A O 1
ATOM 7810 N N . LEU A 1 1035 ? -19.186 1.417 28.740 1.00 86.00 1035 LEU A N 1
ATOM 7811 C CA . LEU A 1 1035 ? -18.902 0.869 27.372 1.00 86.00 1035 LEU A CA 1
ATOM 7812 C C . LEU A 1 1035 ? -19.610 -0.420 26.932 1.00 86.00 1035 LEU A C 1
ATOM 7814 O O . LEU A 1 1035 ? -19.509 -0.834 25.777 1.00 86.00 1035 LEU A O 1
ATOM 7818 N N . SER A 1 1036 ? -20.289 -1.082 27.857 1.00 83.06 1036 SER A N 1
ATOM 7819 C CA . SER A 1 1036 ? -21.079 -2.290 27.644 1.00 83.06 1036 SER A CA 1
ATOM 7820 C C . SER A 1 1036 ? -22.588 -1.991 27.599 1.00 83.06 1036 SER A C 1
ATOM 7822 O O . SER A 1 1036 ? -23.306 -2.525 26.754 1.00 83.06 1036 SER A O 1
ATOM 7824 N N . ARG A 1 1037 ? -23.090 -1.117 28.483 1.00 75.88 1037 ARG A N 1
ATOM 7825 C CA . ARG A 1 1037 ? -24.529 -0.877 28.717 1.00 75.88 1037 ARG A CA 1
ATOM 7826 C C . ARG A 1 1037 ? -25.180 -0.051 27.620 1.00 75.88 1037 ARG A C 1
ATOM 7828 O O . ARG A 1 1037 ? -26.136 -0.509 27.005 1.00 75.88 1037 ARG A O 1
ATOM 7835 N N . GLU A 1 1038 ? -24.619 1.127 27.371 1.00 79.50 1038 GLU A N 1
ATOM 7836 C CA . GLU A 1 1038 ? -24.949 2.057 26.278 1.00 79.50 1038 GLU A CA 1
ATOM 7837 C C . GLU A 1 1038 ? -25.006 1.243 24.944 1.00 79.50 1038 GLU A C 1
ATOM 7839 O O . GLU A 1 1038 ? -25.933 1.341 24.139 1.00 79.50 1038 GLU A O 1
ATOM 7844 N N . HIS A 1 1039 ? -24.108 0.264 24.789 1.00 80.69 1039 HIS A N 1
ATOM 7845 C CA . HIS A 1 1039 ? -24.051 -0.662 23.652 1.00 80.69 1039 HIS A CA 1
ATOM 7846 C C . HIS A 1 1039 ? -25.083 -1.783 23.539 1.00 80.69 1039 HIS A C 1
ATOM 7848 O O . HIS A 1 1039 ? -25.256 -2.319 22.436 1.00 80.69 1039 HIS A O 1
ATOM 7854 N N . ASN A 1 1040 ? -25.697 -2.208 24.643 1.00 75.75 1040 ASN A N 1
ATOM 7855 C CA . ASN A 1 1040 ? -26.241 -3.565 24.770 1.00 75.75 1040 ASN A CA 1
ATOM 7856 C C . ASN A 1 1040 ? -25.214 -4.625 24.295 1.00 75.75 1040 ASN A C 1
ATOM 7858 O O . ASN A 1 1040 ? -25.505 -5.484 23.461 1.00 75.75 1040 ASN A O 1
ATOM 7862 N N . ALA A 1 1041 ? -23.979 -4.505 24.787 1.00 84.81 1041 ALA A N 1
ATOM 7863 C CA . ALA A 1 1041 ? -22.883 -5.461 24.644 1.00 84.81 1041 ALA A CA 1
ATOM 7864 C C . ALA A 1 1041 ? -22.382 -5.876 26.041 1.00 84.81 1041 ALA A C 1
ATOM 7866 O O . ALA A 1 1041 ? -22.873 -5.395 27.060 1.00 84.81 1041 ALA A O 1
ATOM 7867 N N . THR A 1 1042 ? -21.405 -6.778 26.113 1.00 83.62 1042 THR A N 1
ATOM 7868 C CA . THR A 1 1042 ? -20.798 -7.192 27.389 1.00 83.62 1042 THR A CA 1
ATOM 7869 C C . THR A 1 1042 ? -19.352 -6.735 27.494 1.00 83.62 1042 THR A C 1
ATOM 7871 O O . THR A 1 1042 ? -18.679 -6.530 26.484 1.00 83.62 1042 THR A O 1
ATOM 7874 N N . LEU A 1 1043 ? -18.839 -6.640 28.723 1.00 87.38 1043 LEU A N 1
ATOM 7875 C CA . LEU A 1 1043 ? -17.449 -6.252 28.978 1.00 87.38 1043 LEU A CA 1
ATOM 7876 C C . LEU A 1 1043 ? -16.443 -7.223 28.324 1.00 87.38 1043 LEU A C 1
ATOM 7878 O O . LEU A 1 1043 ? -15.373 -6.802 27.891 1.00 87.38 1043 LEU A O 1
ATOM 7882 N N . PHE A 1 1044 ? -16.832 -8.490 28.127 1.00 89.31 1044 PHE A N 1
ATOM 7883 C CA . PHE A 1 1044 ? -16.117 -9.438 27.265 1.00 89.31 1044 PHE A CA 1
ATOM 7884 C C . PHE A 1 1044 ? -15.988 -8.928 25.821 1.00 89.31 1044 PHE A C 1
ATOM 7886 O O . PHE A 1 1044 ? -14.883 -8.881 25.294 1.00 89.31 1044 PHE A O 1
ATOM 7893 N N . MET A 1 1045 ? -17.092 -8.514 25.186 1.00 92.88 1045 MET A N 1
ATOM 7894 C CA . MET A 1 1045 ? -17.097 -8.005 23.805 1.00 92.88 1045 MET A CA 1
ATOM 7895 C C . MET A 1 1045 ? -16.296 -6.698 23.688 1.00 92.88 1045 MET A C 1
ATOM 7897 O O . MET A 1 1045 ? -15.617 -6.476 22.686 1.00 92.88 1045 MET A O 1
ATOM 7901 N N . VAL A 1 1046 ? -16.315 -5.861 24.733 1.00 93.50 1046 VAL A N 1
ATOM 7902 C CA . VAL A 1 1046 ? -15.464 -4.664 24.851 1.00 93.50 1046 VAL A CA 1
ATOM 7903 C C . VAL A 1 1046 ? -13.985 -5.044 24.880 1.00 93.50 1046 VAL A C 1
ATOM 7905 O O . VAL A 1 1046 ? -13.202 -4.519 24.090 1.00 93.50 1046 VAL A O 1
ATOM 7908 N N . VAL A 1 1047 ? -13.587 -5.989 25.732 1.00 93.69 1047 VAL A N 1
ATOM 7909 C CA . VAL A 1 1047 ? -12.198 -6.466 25.795 1.00 93.69 1047 VAL A CA 1
ATOM 7910 C C . VAL A 1 1047 ? -11.783 -7.174 24.501 1.00 93.69 1047 VAL A C 1
ATOM 7912 O O . VAL A 1 1047 ? -10.682 -6.929 24.016 1.00 93.69 1047 VAL A O 1
ATOM 7915 N N . HIS A 1 1048 ? -12.649 -7.988 23.895 1.00 95.50 1048 HIS A N 1
ATOM 7916 C CA . HIS A 1 1048 ? -12.388 -8.650 22.615 1.00 95.50 1048 HIS A CA 1
ATOM 7917 C C . HIS A 1 1048 ? -12.152 -7.624 21.501 1.00 95.50 1048 HIS A C 1
ATOM 7919 O O . HIS A 1 1048 ? -11.112 -7.672 20.843 1.00 95.50 1048 HIS A O 1
ATOM 7925 N N . ALA A 1 1049 ? -13.047 -6.646 21.339 1.00 96.50 1049 ALA A N 1
ATOM 7926 C CA . ALA A 1 1049 ? -12.852 -5.556 20.391 1.00 96.50 1049 ALA A CA 1
ATOM 7927 C C . ALA A 1 1049 ? -11.529 -4.818 20.670 1.00 96.50 1049 ALA A C 1
ATOM 7929 O O . ALA A 1 1049 ? -10.712 -4.696 19.758 1.00 96.50 1049 ALA A O 1
ATOM 7930 N N . ALA A 1 1050 ? -11.270 -4.427 21.930 1.00 96.06 1050 ALA A N 1
ATOM 7931 C CA . ALA A 1 1050 ? -10.026 -3.792 22.395 1.00 96.06 1050 ALA A CA 1
ATOM 7932 C C . ALA A 1 1050 ? -8.765 -4.600 22.039 1.00 96.06 1050 ALA A C 1
ATOM 7934 O O . ALA A 1 1050 ? -7.728 -4.035 21.692 1.00 96.06 1050 ALA A O 1
ATOM 7935 N N . PHE A 1 1051 ? -8.840 -5.926 22.127 1.00 96.50 1051 PHE A N 1
ATOM 7936 C CA . PHE A 1 1051 ? -7.705 -6.817 21.925 1.00 96.50 1051 PHE A CA 1
ATOM 7937 C C . PHE A 1 1051 ? -7.462 -7.122 20.442 1.00 96.50 1051 PHE A C 1
ATOM 7939 O O . PHE A 1 1051 ? -6.321 -7.039 19.990 1.00 96.50 1051 PHE A O 1
ATOM 7946 N N . ALA A 1 1052 ? -8.517 -7.341 19.648 1.00 96.56 1052 ALA A N 1
ATOM 7947 C CA . ALA A 1 1052 ? -8.420 -7.500 18.192 1.00 96.56 1052 ALA A CA 1
ATOM 7948 C C . ALA A 1 1052 ? -7.736 -6.291 17.523 1.00 96.56 1052 ALA A C 1
ATOM 7950 O O . ALA A 1 1052 ? -6.979 -6.426 16.565 1.00 96.56 1052 ALA A O 1
ATOM 7951 N N . ILE A 1 1053 ? -7.934 -5.097 18.077 1.00 95.88 1053 ILE A N 1
ATOM 7952 C CA . ILE A 1 1053 ? -7.222 -3.877 17.688 1.00 95.88 1053 ILE A CA 1
ATOM 7953 C C . ILE A 1 1053 ? -5.734 -3.945 17.970 1.00 95.88 1053 ILE A C 1
ATOM 7955 O O . ILE A 1 1053 ? -4.947 -3.592 17.095 1.00 95.88 1053 ILE A O 1
ATOM 7959 N N . LEU A 1 1054 ? -5.356 -4.303 19.203 1.00 94.69 1054 LEU A N 1
ATOM 7960 C CA . LEU A 1 1054 ? -3.956 -4.372 19.604 1.00 94.69 1054 LEU A CA 1
ATOM 7961 C C . LEU A 1 1054 ? -3.231 -5.339 18.672 1.00 94.69 1054 LEU A C 1
ATOM 7963 O O . LEU A 1 1054 ? -2.232 -4.966 18.067 1.00 94.69 1054 LEU A O 1
ATOM 7967 N N . LEU A 1 1055 ? -3.812 -6.526 18.488 1.00 94.44 1055 LEU A N 1
ATOM 7968 C CA . LEU A 1 1055 ? -3.325 -7.563 17.585 1.00 94.44 1055 LEU A CA 1
ATOM 7969 C C . LEU A 1 1055 ? -3.214 -7.054 16.142 1.00 94.44 1055 LEU A C 1
ATOM 7971 O O . LEU A 1 1055 ? -2.196 -7.293 15.503 1.00 94.44 1055 LEU A O 1
ATOM 7975 N N . SER A 1 1056 ? -4.186 -6.288 15.641 1.00 92.50 1056 SER A N 1
ATOM 7976 C CA . SER A 1 1056 ? -4.137 -5.699 14.294 1.00 92.50 1056 SER A CA 1
ATOM 7977 C C . SER A 1 1056 ? -3.099 -4.572 14.147 1.00 92.50 1056 SER A C 1
ATOM 7979 O O . SER A 1 1056 ? -2.408 -4.502 13.131 1.00 92.50 1056 SER A O 1
ATOM 7981 N N . ARG A 1 1057 ? -2.892 -3.722 15.167 1.00 89.75 1057 ARG A N 1
ATOM 7982 C CA . ARG A 1 1057 ? -1.790 -2.734 15.177 1.00 89.75 1057 ARG A CA 1
ATOM 7983 C C . ARG A 1 1057 ? -0.411 -3.375 15.370 1.00 89.75 1057 ARG A C 1
ATOM 7985 O O . ARG A 1 1057 ? 0.578 -2.730 15.038 1.00 89.75 1057 ARG A O 1
ATOM 7992 N N . TRP A 1 1058 ? -0.337 -4.592 15.910 1.00 87.94 1058 TRP A N 1
ATOM 7993 C CA . TRP A 1 1058 ? 0.906 -5.354 16.080 1.00 87.94 1058 TRP A CA 1
ATOM 7994 C C . TRP A 1 1058 ? 1.265 -6.217 14.865 1.00 87.94 1058 TRP A C 1
ATOM 7996 O O . TRP A 1 1058 ? 2.434 -6.266 14.503 1.00 87.94 1058 TRP A O 1
ATOM 8006 N N . SER A 1 1059 ? 0.281 -6.853 14.228 1.00 86.62 1059 SER A N 1
ATOM 8007 C CA . SER A 1 1059 ? 0.484 -7.748 13.074 1.00 86.62 1059 SER A CA 1
ATOM 8008 C C . SER A 1 1059 ? 0.315 -7.084 11.707 1.00 86.62 1059 SER A C 1
ATOM 8010 O O . SER A 1 1059 ? 0.634 -7.677 10.681 1.00 86.62 1059 SER A O 1
ATOM 8012 N N . GLY A 1 1060 ? -0.237 -5.870 11.652 1.00 79.12 1060 GLY A N 1
ATOM 8013 C CA . GLY A 1 1060 ? -0.475 -5.136 10.406 1.00 79.12 1060 GLY A CA 1
ATOM 8014 C C . GLY A 1 1060 ? -1.617 -5.674 9.528 1.00 79.12 1060 GLY A C 1
ATOM 8015 O O . GLY A 1 1060 ? -2.036 -4.972 8.606 1.00 79.12 1060 GLY A O 1
ATOM 8016 N N . THR A 1 1061 ? -2.160 -6.866 9.810 1.00 85.06 1061 THR A N 1
ATOM 8017 C CA . THR A 1 1061 ? -3.346 -7.418 9.130 1.00 85.06 1061 THR A CA 1
ATOM 8018 C C . THR A 1 1061 ? -4.645 -6.846 9.697 1.00 85.06 1061 THR A C 1
ATOM 8020 O O . THR A 1 1061 ? -4.735 -6.498 10.876 1.00 85.06 1061 THR A O 1
ATOM 8023 N N . ASP A 1 1062 ? -5.676 -6.756 8.853 1.00 89.00 1062 ASP A N 1
ATOM 8024 C CA . ASP A 1 1062 ? -7.012 -6.296 9.223 1.00 89.00 1062 ASP A CA 1
ATOM 8025 C C . ASP A 1 1062 ? -8.014 -7.422 9.526 1.00 89.00 1062 ASP A C 1
ATOM 8027 O O . ASP A 1 1062 ? -9.196 -7.148 9.726 1.00 89.00 1062 ASP A O 1
ATOM 8031 N N . ASP A 1 1063 ? -7.559 -8.672 9.582 1.00 92.12 1063 ASP A N 1
ATOM 8032 C CA . ASP A 1 1063 ? -8.366 -9.864 9.858 1.00 92.12 1063 ASP A CA 1
ATOM 8033 C C . ASP A 1 1063 ? -7.706 -10.652 10.997 1.00 92.12 1063 ASP A C 1
ATOM 8035 O O . ASP A 1 1063 ? -6.570 -11.105 10.856 1.00 92.12 1063 ASP A O 1
ATOM 8039 N N . ILE A 1 1064 ? -8.386 -10.752 12.143 1.00 94.19 1064 ILE A N 1
ATOM 8040 C CA . ILE A 1 1064 ? -7.839 -11.292 13.397 1.00 94.19 1064 ILE A CA 1
ATOM 8041 C C . ILE A 1 1064 ? -8.722 -12.438 13.886 1.00 94.19 1064 ILE A C 1
ATOM 8043 O O . ILE A 1 1064 ? -9.940 -12.285 13.947 1.00 94.19 1064 ILE A O 1
ATOM 8047 N N . ALA A 1 1065 ? -8.113 -13.557 14.280 1.00 92.88 1065 ALA A N 1
ATOM 8048 C CA . ALA A 1 1065 ? -8.794 -14.684 14.912 1.00 92.88 1065 ALA A CA 1
ATOM 8049 C C . ALA A 1 1065 ? -8.293 -14.868 16.353 1.00 92.88 1065 ALA A C 1
ATOM 8051 O O . ALA A 1 1065 ? -7.087 -14.996 16.579 1.00 92.88 1065 ALA A O 1
ATOM 8052 N N . VAL A 1 1066 ? -9.212 -14.897 17.322 1.00 93.75 1066 VAL A N 1
ATOM 8053 C CA . VAL A 1 1066 ? -8.919 -15.236 18.725 1.00 93.75 1066 VAL A CA 1
ATOM 8054 C C . VAL A 1 1066 ? -9.783 -16.409 19.179 1.00 93.75 1066 VAL A C 1
ATOM 8056 O O . VAL A 1 1066 ? -10.962 -16.491 18.843 1.00 93.75 1066 VAL A O 1
ATOM 8059 N N . GLY A 1 1067 ? -9.210 -17.331 19.945 1.00 91.94 1067 GLY A N 1
ATOM 8060 C CA . GLY A 1 1067 ? -9.954 -18.426 20.557 1.00 91.94 1067 GLY A CA 1
ATOM 8061 C C . GLY A 1 1067 ? -10.483 -18.038 21.931 1.00 91.94 1067 GLY A C 1
ATOM 8062 O O . GLY A 1 1067 ? -9.752 -17.467 22.741 1.00 91.94 1067 GLY A O 1
ATOM 8063 N N . THR A 1 1068 ? -11.735 -18.382 22.225 1.00 91.56 1068 THR A N 1
ATOM 8064 C CA . THR A 1 1068 ? -12.318 -18.220 23.563 1.00 91.56 1068 THR A CA 1
ATOM 8065 C C . THR A 1 1068 ? -12.987 -19.499 24.053 1.00 91.56 1068 THR A C 1
ATOM 8067 O O . THR A 1 1068 ? -13.448 -20.316 23.254 1.00 91.56 1068 THR A O 1
ATOM 8070 N N . ALA A 1 1069 ? -13.038 -19.682 25.371 1.00 83.75 1069 ALA A N 1
ATOM 8071 C CA . ALA A 1 1069 ? -13.676 -20.826 26.012 1.00 83.75 1069 ALA A CA 1
ATOM 8072 C C . ALA A 1 1069 ? -15.110 -20.480 26.440 1.00 83.75 1069 ALA A C 1
ATOM 8074 O O . ALA A 1 1069 ? -15.339 -19.466 27.098 1.00 83.75 1069 ALA A O 1
ATOM 8075 N N . VAL A 1 1070 ? -16.066 -21.353 26.123 1.00 80.38 1070 VAL A N 1
ATOM 8076 C CA . VAL A 1 1070 ? -17.458 -21.274 26.596 1.00 80.38 1070 VAL A CA 1
ATOM 8077 C C . VAL A 1 1070 ? -17.782 -22.498 27.443 1.00 80.38 1070 VAL A C 1
ATOM 8079 O O . VAL A 1 1070 ? -17.361 -23.598 27.105 1.00 80.38 1070 VAL A O 1
ATOM 8082 N N . ALA A 1 1071 ? -18.534 -22.336 28.536 1.00 73.31 1071 ALA A N 1
ATOM 8083 C CA . ALA A 1 1071 ? -18.705 -23.398 29.537 1.00 73.31 1071 ALA A CA 1
ATOM 8084 C C . ALA A 1 1071 ? -19.533 -24.617 29.081 1.00 73.31 1071 ALA A C 1
ATOM 8086 O O . ALA A 1 1071 ? -19.574 -25.604 29.804 1.00 73.31 1071 ALA A O 1
ATOM 8087 N N . GLY A 1 1072 ? -20.233 -24.552 27.940 1.00 78.44 1072 GLY A N 1
ATOM 8088 C CA . GLY A 1 1072 ? -21.030 -25.662 27.383 1.00 78.44 1072 GLY A CA 1
ATOM 8089 C C . GLY A 1 1072 ? -22.274 -26.084 28.185 1.00 78.44 1072 GLY A C 1
ATOM 8090 O O . GLY A 1 1072 ? -22.966 -27.022 27.794 1.00 78.44 1072 GLY A O 1
ATOM 8091 N N . ARG A 1 1073 ? -22.581 -25.395 29.289 1.00 78.00 1073 ARG A N 1
ATOM 8092 C CA . ARG A 1 1073 ? -23.708 -25.675 30.194 1.00 78.00 1073 ARG A CA 1
ATOM 8093 C C . ARG A 1 1073 ? -24.913 -24.810 29.822 1.00 78.00 1073 ARG A C 1
ATOM 8095 O O . ARG A 1 1073 ? -25.008 -23.660 30.241 1.00 78.00 1073 ARG A O 1
ATOM 8102 N N . GLY A 1 1074 ? -25.790 -25.350 28.976 1.00 72.75 1074 GLY A N 1
ATOM 8103 C CA . GLY A 1 1074 ? -27.070 -24.722 28.622 1.00 72.75 1074 GLY A CA 1
ATOM 8104 C C . GLY A 1 1074 ? -28.237 -25.198 29.491 1.00 72.75 1074 GLY A C 1
ATOM 8105 O O . GLY A 1 1074 ? -29.038 -24.388 29.953 1.00 72.75 1074 GLY A O 1
ATOM 8106 N N . GLU A 1 1075 ? -28.325 -26.508 29.727 1.00 78.12 1075 GLU A N 1
ATOM 8107 C CA . GLU A 1 1075 ? -29.445 -27.122 30.449 1.00 78.12 1075 GLU A CA 1
ATOM 8108 C C . GLU A 1 1075 ? -29.208 -27.090 31.972 1.00 78.12 1075 GLU A C 1
ATOM 8110 O O . GLU A 1 1075 ? -28.087 -27.372 32.408 1.00 78.12 1075 GLU A O 1
ATOM 8115 N N . PRO A 1 1076 ? -30.226 -26.776 32.798 1.00 74.94 1076 PRO A N 1
ATOM 8116 C CA . PRO A 1 1076 ? -30.059 -26.599 34.244 1.00 74.94 1076 PRO A CA 1
ATOM 8117 C C . PRO A 1 1076 ? -29.620 -27.879 34.976 1.00 74.94 1076 PRO A C 1
ATOM 8119 O O . PRO A 1 1076 ? -28.978 -27.805 36.021 1.00 74.94 1076 PRO A O 1
ATOM 8122 N N . GLU A 1 1077 ? -29.891 -29.059 34.415 1.00 84.56 1077 GLU A N 1
ATOM 8123 C CA . GLU A 1 1077 ? -29.423 -30.351 34.929 1.00 84.56 1077 GLU A CA 1
ATOM 8124 C C . GLU A 1 1077 ? -27.885 -30.490 34.904 1.00 84.56 1077 GLU A C 1
ATOM 8126 O O . GLU A 1 1077 ? -27.341 -31.385 35.553 1.00 84.56 1077 GLU A O 1
ATOM 8131 N N . LEU A 1 1078 ? -27.181 -29.617 34.168 1.00 87.50 1078 LEU A N 1
ATOM 8132 C CA . LEU A 1 1078 ? -25.720 -29.598 34.045 1.00 87.50 1078 LEU A CA 1
ATOM 8133 C C . LEU A 1 1078 ? -25.021 -28.613 34.992 1.00 87.50 1078 LEU A C 1
ATOM 8135 O O . LEU A 1 1078 ? -23.796 -28.667 35.101 1.00 87.50 1078 LEU A O 1
ATOM 8139 N N . ASP A 1 1079 ? -25.740 -27.702 35.653 1.00 81.06 1079 ASP A N 1
ATOM 8140 C CA . ASP A 1 1079 ? -25.105 -26.600 36.395 1.00 81.06 1079 ASP A CA 1
ATOM 8141 C C . ASP A 1 1079 ? -24.290 -27.098 37.605 1.00 81.06 1079 ASP A C 1
ATOM 8143 O O . ASP A 1 1079 ? -23.180 -26.622 37.844 1.00 81.06 1079 ASP A O 1
ATOM 8147 N N . ASP A 1 1080 ? -24.792 -28.120 38.307 1.00 85.56 1080 ASP A N 1
ATOM 8148 C CA . ASP A 1 1080 ? -24.123 -28.764 39.449 1.00 85.56 1080 ASP A CA 1
ATOM 8149 C C . ASP A 1 1080 ? -23.202 -29.939 39.073 1.00 85.56 1080 ASP A C 1
ATOM 8151 O O . ASP A 1 1080 ? -22.477 -30.447 39.929 1.00 85.56 1080 ASP A O 1
ATOM 8155 N N . LEU A 1 1081 ? -23.238 -30.413 37.825 1.00 91.56 1081 LEU A N 1
ATOM 8156 C CA . LEU A 1 1081 ? -22.586 -31.657 37.406 1.00 91.56 1081 LEU A CA 1
ATOM 8157 C C . LEU A 1 1081 ? -21.101 -31.438 37.066 1.00 91.56 1081 LEU A C 1
ATOM 8159 O O . LEU A 1 1081 ? -20.750 -30.563 36.275 1.00 91.56 1081 LEU A O 1
ATOM 8163 N N . ILE A 1 1082 ? -20.208 -32.264 37.609 1.00 92.06 1082 ILE A N 1
ATOM 8164 C CA . ILE A 1 1082 ? -18.790 -32.266 37.215 1.00 92.06 1082 ILE A CA 1
ATOM 8165 C C . ILE A 1 1082 ? -18.639 -32.955 35.848 1.00 92.06 1082 ILE A C 1
ATOM 8167 O O . ILE A 1 1082 ? -19.320 -33.941 35.560 1.00 92.06 1082 ILE A O 1
ATOM 8171 N N . GLY A 1 1083 ? -17.755 -32.439 34.989 1.00 91.88 1083 GLY A N 1
ATOM 8172 C CA . GLY A 1 1083 ? -17.517 -32.994 33.655 1.00 91.88 1083 GLY A CA 1
ATOM 8173 C C . GLY A 1 1083 ? -16.753 -32.060 32.720 1.00 91.88 1083 GLY A C 1
ATOM 8174 O O . GLY A 1 1083 ? -16.510 -30.905 33.050 1.00 91.88 1083 GLY A O 1
ATOM 8175 N N . MET A 1 1084 ? -16.396 -32.547 31.529 1.00 90.62 1084 MET A N 1
ATOM 8176 C CA . MET A 1 1084 ? -15.820 -31.710 30.470 1.00 90.62 1084 MET A CA 1
ATOM 8177 C C . MET A 1 1084 ? -16.927 -31.147 29.571 1.00 90.62 1084 MET A C 1
ATOM 8179 O O . MET A 1 1084 ? -17.371 -31.817 28.638 1.00 90.62 1084 MET A O 1
ATOM 8183 N N . PHE A 1 1085 ? -17.394 -29.933 29.845 1.00 87.19 1085 PHE A N 1
ATOM 8184 C CA . PHE A 1 1085 ? -18.405 -29.247 29.031 1.00 87.19 1085 PHE A CA 1
ATOM 8185 C C . PHE A 1 1085 ? -17.811 -28.104 28.206 1.00 87.19 1085 PHE A C 1
ATOM 8187 O O . PHE A 1 1085 ? -18.354 -27.778 27.151 1.00 87.19 1085 PHE A O 1
ATOM 8194 N N . VAL A 1 1086 ? -16.681 -27.535 28.644 1.00 83.44 1086 VAL A N 1
ATOM 8195 C CA . VAL A 1 1086 ? -15.996 -26.443 27.940 1.00 83.44 1086 VAL A CA 1
ATOM 8196 C C . VAL A 1 1086 ? -15.740 -26.767 26.461 1.00 83.44 1086 VAL A C 1
ATOM 8198 O O . VAL A 1 1086 ? -15.051 -27.732 26.127 1.00 83.44 1086 VAL A O 1
ATOM 8201 N N . ASN A 1 1087 ? -16.249 -25.901 25.582 1.00 85.50 1087 ASN A N 1
ATOM 8202 C CA . ASN A 1 1087 ? -15.956 -25.874 24.148 1.00 85.50 1087 ASN A CA 1
ATOM 8203 C C . ASN A 1 1087 ? -15.143 -24.610 23.807 1.00 85.50 1087 ASN A C 1
ATOM 8205 O O . ASN A 1 1087 ? -15.113 -23.650 24.582 1.00 85.50 1087 ASN A O 1
ATOM 8209 N N . THR A 1 1088 ? -14.498 -24.590 22.641 1.00 87.56 1088 THR A N 1
ATOM 8210 C CA . THR A 1 1088 ? -13.692 -23.455 22.169 1.00 87.56 1088 THR A CA 1
ATOM 8211 C C . THR A 1 1088 ? -14.273 -22.883 20.882 1.00 87.56 1088 THR A C 1
ATOM 8213 O O . THR A 1 1088 ? -14.536 -23.615 19.932 1.00 87.56 1088 THR A O 1
ATOM 8216 N N . LEU A 1 1089 ? -14.464 -21.566 20.844 1.00 89.94 1089 LEU A N 1
ATOM 8217 C CA . LEU A 1 1089 ? -14.987 -20.843 19.685 1.00 89.94 1089 LEU A CA 1
ATOM 8218 C C . LEU A 1 1089 ? -13.898 -19.946 19.100 1.00 89.94 1089 LEU A C 1
ATOM 8220 O O . LEU A 1 1089 ? -13.133 -19.338 19.849 1.00 89.94 1089 LEU A O 1
ATOM 8224 N N . VAL A 1 1090 ? -13.854 -19.842 17.772 1.00 92.19 1090 VAL A N 1
ATOM 8225 C CA . VAL A 1 1090 ? -12.930 -18.953 17.056 1.00 92.19 1090 VAL A CA 1
ATOM 8226 C C . VAL A 1 1090 ? -13.668 -17.667 16.709 1.00 92.19 1090 VAL A C 1
ATOM 8228 O O . VAL A 1 1090 ? -14.518 -17.651 15.824 1.00 92.19 1090 VAL A O 1
ATOM 8231 N N . LEU A 1 1091 ? -13.361 -16.584 17.413 1.00 93.62 1091 LEU A N 1
ATOM 8232 C CA . LEU A 1 1091 ? -13.939 -15.274 17.149 1.00 93.62 1091 LEU A CA 1
ATOM 8233 C C . LEU A 1 1091 ? -13.096 -14.570 16.081 1.00 93.62 1091 LEU A C 1
ATOM 8235 O O . LEU A 1 1091 ? -11.936 -14.219 16.317 1.00 93.62 1091 LEU A O 1
ATOM 8239 N N . ARG A 1 1092 ? -13.673 -14.402 14.887 1.00 93.75 1092 ARG A N 1
ATOM 8240 C CA . ARG A 1 1092 ? -13.032 -13.739 13.747 1.00 93.75 1092 ARG A CA 1
ATOM 8241 C C . ARG A 1 1092 ? -13.502 -12.292 13.640 1.00 93.75 1092 ARG A C 1
ATOM 8243 O O . ARG A 1 1092 ? -14.660 -12.017 13.341 1.00 93.75 1092 ARG A O 1
ATOM 8250 N N . THR A 1 1093 ? -12.574 -11.358 13.796 1.00 94.69 1093 THR A N 1
ATOM 8251 C CA . THR A 1 1093 ? -12.867 -9.928 13.884 1.00 94.69 1093 THR A CA 1
ATOM 8252 C C . THR A 1 1093 ? -12.083 -9.150 12.833 1.00 94.69 1093 THR A C 1
ATOM 8254 O O . THR A 1 1093 ? -10.861 -9.034 12.901 1.00 94.69 1093 THR A O 1
ATOM 8257 N N . ARG A 1 1094 ? -12.794 -8.556 11.859 1.00 92.25 1094 ARG A N 1
ATOM 8258 C CA . ARG A 1 1094 ? -12.185 -7.668 10.850 1.00 92.25 1094 ARG A CA 1
ATOM 8259 C C . ARG A 1 1094 ? -12.116 -6.209 11.291 1.00 92.25 1094 ARG A C 1
ATOM 8261 O O . ARG A 1 1094 ? -13.142 -5.597 11.600 1.00 92.25 1094 ARG A O 1
ATOM 8268 N N . VAL A 1 1095 ? -10.922 -5.636 11.186 1.00 92.94 1095 VAL A N 1
ATOM 8269 C CA . VAL A 1 1095 ? -10.449 -4.362 11.736 1.00 92.94 1095 VAL A CA 1
ATOM 8270 C C . VAL A 1 1095 ? -9.747 -3.530 10.619 1.00 92.94 1095 VAL A C 1
ATOM 8272 O O . VAL A 1 1095 ? -8.639 -3.080 10.821 1.00 92.94 1095 VAL A O 1
ATOM 8275 N N . ARG A 1 1096 ? -10.373 -3.278 9.446 1.00 89.00 1096 ARG A N 1
ATOM 8276 C CA . ARG A 1 1096 ? -9.873 -2.531 8.219 1.00 89.00 1096 ARG A CA 1
ATOM 8277 C C . ARG A 1 1096 ? -9.184 -1.115 8.326 1.00 89.00 1096 ARG A C 1
ATOM 8279 O O . ARG A 1 1096 ? -8.539 -0.743 9.307 1.00 89.00 1096 ARG A O 1
ATOM 8286 N N . GLY A 1 1097 ? -9.316 -0.258 7.298 1.00 83.75 1097 GLY A N 1
ATOM 8287 C CA . GLY A 1 1097 ? -8.552 1.002 7.145 1.00 83.75 1097 GLY A CA 1
ATOM 8288 C C . GLY A 1 1097 ? -9.202 2.345 7.547 1.00 83.75 1097 GLY A C 1
ATOM 8289 O O . GLY A 1 1097 ? -8.684 3.420 7.210 1.00 83.75 1097 GLY A O 1
ATOM 8290 N N . GLN A 1 1098 ? -10.349 2.318 8.227 1.00 88.69 1098 GLN A N 1
ATOM 8291 C CA . GLN A 1 1098 ? -11.220 3.445 8.561 1.00 88.69 1098 GLN A CA 1
ATOM 8292 C C . GLN A 1 1098 ? -12.189 3.377 9.817 1.00 88.69 1098 GLN A C 1
ATOM 8294 O O . GLN A 1 1098 ? -13.369 3.489 9.574 1.00 88.69 1098 GLN A O 1
ATOM 8299 N N . GLY A 1 1099 ? -11.811 3.409 11.131 1.00 89.88 1099 GLY A N 1
ATOM 8300 C CA . GLY A 1 1099 ? -12.724 3.904 12.230 1.00 89.88 1099 GLY A CA 1
ATOM 8301 C C . GLY A 1 1099 ? -12.260 4.132 13.726 1.00 89.88 1099 GLY A C 1
ATOM 8302 O O . GLY A 1 1099 ? -11.135 3.781 14.031 1.00 89.88 1099 GLY A O 1
ATOM 8303 N N . ASN A 1 1100 ? -13.092 4.759 14.599 1.00 93.81 1100 ASN A N 1
ATOM 8304 C CA . ASN A 1 1100 ? -13.146 5.047 16.100 1.00 93.81 1100 ASN A CA 1
ATOM 8305 C C . ASN A 1 1100 ? -13.661 3.812 16.975 1.00 93.81 1100 ASN A C 1
ATOM 8307 O O . ASN A 1 1100 ? -13.520 2.842 16.352 1.00 93.81 1100 ASN A O 1
ATOM 8311 N N . PHE A 1 1101 ? -14.147 3.523 18.217 1.00 95.06 1101 PHE A N 1
ATOM 8312 C CA . PHE A 1 1101 ? -14.552 2.138 18.744 1.00 95.06 1101 PHE A CA 1
ATOM 8313 C C . PHE A 1 1101 ? -15.885 1.276 18.501 1.00 95.06 1101 PHE A C 1
ATOM 8315 O O . PHE A 1 1101 ? -15.756 0.101 18.152 1.00 95.06 1101 PHE A O 1
ATOM 8322 N N . GLU A 1 1102 ? -17.147 1.733 18.519 1.00 94.12 1102 GLU A N 1
ATOM 8323 C CA . GLU A 1 1102 ? -18.412 0.892 18.530 1.00 94.12 1102 GLU A CA 1
ATOM 8324 C C . GLU A 1 1102 ? -18.822 -0.101 17.392 1.00 94.12 1102 GLU A C 1
ATOM 8326 O O . GLU A 1 1102 ? -18.955 -1.252 17.706 1.00 94.12 1102 GLU A O 1
ATOM 8331 N N . GLU A 1 1103 ? -19.134 0.219 16.116 1.00 92.81 1103 GLU A N 1
ATOM 8332 C CA . GLU A 1 1103 ? -19.074 -0.709 14.943 1.00 92.81 1103 GLU A CA 1
ATOM 8333 C C . GLU A 1 1103 ? -18.005 -1.797 15.073 1.00 92.81 1103 GLU A C 1
ATOM 8335 O O . GLU A 1 1103 ? -18.258 -2.865 14.529 1.00 92.81 1103 GLU A O 1
ATOM 8340 N N . LEU A 1 1104 ? -16.842 -1.604 15.722 1.00 94.81 1104 LEU A N 1
ATOM 8341 C CA . LEU A 1 1104 ? -16.038 -2.782 16.058 1.00 94.81 1104 LEU A CA 1
ATOM 8342 C C . LEU A 1 1104 ? -16.746 -3.594 17.133 1.00 94.81 1104 LEU A C 1
ATOM 8344 O O . LEU A 1 1104 ? -17.178 -4.687 16.813 1.00 94.81 1104 LEU A O 1
ATOM 8348 N N . LEU A 1 1105 ? -16.935 -3.054 18.341 1.00 95.00 1105 LEU A N 1
ATOM 8349 C CA . LEU A 1 1105 ? -17.682 -3.675 19.449 1.00 95.00 1105 LEU A CA 1
ATOM 8350 C C . LEU A 1 1105 ? -19.030 -4.303 19.059 1.00 95.00 1105 LEU A C 1
ATOM 8352 O O . LEU A 1 1105 ? -19.407 -5.318 19.616 1.00 95.00 1105 LEU A O 1
ATOM 8356 N N . ALA A 1 1106 ? -19.768 -3.722 18.126 1.00 90.25 1106 ALA A N 1
ATOM 8357 C CA . ALA A 1 1106 ? -21.109 -4.101 17.725 1.00 90.25 1106 ALA A CA 1
ATOM 8358 C C . ALA A 1 1106 ? -21.096 -5.051 16.526 1.00 90.25 1106 ALA A C 1
ATOM 8360 O O . ALA A 1 1106 ? -22.000 -5.865 16.397 1.00 90.25 1106 ALA A O 1
ATOM 8361 N N . ARG A 1 1107 ? -20.042 -5.035 15.699 1.00 90.94 1107 ARG A N 1
ATOM 8362 C CA . ARG A 1 1107 ? -19.770 -6.143 14.774 1.00 90.94 1107 ARG A CA 1
ATOM 8363 C C . ARG A 1 1107 ? -19.219 -7.350 15.503 1.00 90.94 1107 ARG A C 1
ATOM 8365 O O . ARG A 1 1107 ? -19.600 -8.445 15.144 1.00 90.94 1107 ARG A O 1
ATOM 8372 N N . VAL A 1 1108 ? -18.373 -7.114 16.504 1.00 93.75 1108 VAL A N 1
ATOM 8373 C CA . VAL A 1 1108 ? -17.889 -8.078 17.492 1.00 93.75 1108 VAL A CA 1
ATOM 8374 C C . VAL A 1 1108 ? -19.076 -8.636 18.261 1.00 93.75 1108 VAL A C 1
ATOM 8376 O O . VAL A 1 1108 ? -19.228 -9.837 18.318 1.00 93.75 1108 VAL A O 1
ATOM 8379 N N . ARG A 1 1109 ? -20.007 -7.809 18.744 1.00 87.38 1109 ARG A N 1
ATOM 8380 C CA . ARG A 1 1109 ? -21.264 -8.277 19.338 1.00 87.38 1109 ARG A CA 1
ATOM 8381 C C . ARG A 1 1109 ? -22.028 -9.140 18.342 1.00 87.38 1109 ARG A C 1
ATOM 8383 O O . ARG A 1 1109 ? -22.374 -10.264 18.669 1.00 87.38 1109 ARG A O 1
ATOM 8390 N N . ASP A 1 1110 ? -22.279 -8.648 17.133 1.00 86.62 1110 ASP A N 1
ATOM 8391 C CA . ASP A 1 1110 ? -23.068 -9.388 16.151 1.00 86.62 1110 ASP A CA 1
ATOM 8392 C C . ASP A 1 1110 ? -22.354 -10.691 15.692 1.00 86.62 1110 ASP A C 1
ATOM 8394 O O . ASP A 1 1110 ? -23.037 -11.690 15.483 1.00 86.62 1110 ASP A O 1
ATOM 8398 N N . SER A 1 1111 ? -21.014 -10.747 15.612 1.00 89.31 1111 SER A N 1
ATOM 8399 C CA . SER A 1 1111 ? -20.229 -11.956 15.284 1.00 89.31 1111 SER A CA 1
ATOM 8400 C C . SER A 1 1111 ? -20.089 -12.916 16.462 1.00 89.31 1111 SER A C 1
ATOM 8402 O O . SER A 1 1111 ? -20.284 -14.115 16.294 1.00 89.31 1111 SER A O 1
ATOM 8404 N N . ASP A 1 1112 ? -19.817 -12.411 17.662 1.00 89.69 1112 ASP A N 1
ATOM 8405 C CA . ASP A 1 1112 ? -19.705 -13.194 18.893 1.00 89.69 1112 ASP A CA 1
ATOM 8406 C C . ASP A 1 1112 ? -21.067 -13.804 19.236 1.00 89.69 1112 ASP A C 1
ATOM 8408 O O . ASP A 1 1112 ? -21.142 -14.965 19.617 1.00 89.69 1112 ASP A O 1
ATOM 8412 N N . LEU A 1 1113 ? -22.175 -13.086 19.015 1.00 83.38 1113 LEU A N 1
ATOM 8413 C CA . LEU A 1 1113 ? -23.524 -13.644 19.152 1.00 83.38 1113 LEU A CA 1
ATOM 8414 C C . LEU A 1 1113 ? -23.842 -14.712 18.106 1.00 83.38 1113 LEU A C 1
ATOM 8416 O O . LEU A 1 1113 ? -24.572 -15.649 18.428 1.00 83.38 1113 LEU A O 1
ATOM 8420 N N . GLN A 1 1114 ? -23.310 -14.608 16.885 1.00 84.38 1114 GLN A N 1
ATOM 8421 C CA . GLN A 1 1114 ? -23.404 -15.698 15.912 1.00 84.38 1114 GLN A CA 1
ATOM 8422 C C . GLN A 1 1114 ? -22.550 -16.890 16.359 1.00 84.38 1114 GLN A C 1
ATOM 8424 O O . GLN A 1 1114 ? -23.061 -18.004 16.377 1.00 84.38 1114 GLN A O 1
ATOM 8429 N N . ALA A 1 1115 ? -21.314 -16.675 16.815 1.00 86.88 1115 ALA A N 1
ATOM 8430 C CA . ALA A 1 1115 ? -20.444 -17.717 17.359 1.00 86.88 1115 ALA A CA 1
ATOM 8431 C C . ALA A 1 1115 ? -21.079 -18.441 18.562 1.00 86.88 1115 ALA A C 1
ATOM 8433 O O . ALA A 1 1115 ? -21.144 -19.668 18.575 1.00 86.88 1115 ALA A O 1
ATOM 8434 N N . PHE A 1 1116 ? -21.617 -17.702 19.540 1.00 81.75 1116 PHE A N 1
ATOM 8435 C CA . PHE A 1 1116 ? -22.317 -18.262 20.700 1.00 81.75 1116 PHE A CA 1
ATOM 8436 C C . PHE A 1 1116 ? -23.618 -18.980 20.309 1.00 81.75 1116 PHE A C 1
ATOM 8438 O O . PHE A 1 1116 ? -23.940 -20.009 20.895 1.00 81.75 1116 PHE A O 1
ATOM 8445 N N . ALA A 1 1117 ? -24.353 -18.495 19.300 1.00 75.50 1117 ALA A N 1
ATOM 8446 C CA . ALA A 1 1117 ? -25.528 -19.191 18.763 1.00 75.50 1117 ALA A CA 1
ATOM 8447 C C . ALA A 1 1117 ? -25.179 -20.452 17.946 1.00 75.50 1117 ALA A C 1
ATOM 8449 O O . ALA A 1 1117 ? -26.050 -21.294 17.731 1.00 75.50 1117 ALA A O 1
ATOM 8450 N N . HIS A 1 1118 ? -23.921 -20.596 17.519 1.00 86.31 1118 HIS A N 1
ATOM 8451 C CA . HIS A 1 1118 ? -23.412 -21.738 16.760 1.00 86.31 1118 HIS A CA 1
ATOM 8452 C C . HIS A 1 1118 ? -22.410 -22.597 17.566 1.00 86.31 1118 HIS A C 1
ATOM 8454 O O . HIS A 1 1118 ? -21.610 -23.348 17.005 1.00 86.31 1118 HIS A O 1
ATOM 8460 N N . ALA A 1 1119 ? -22.461 -22.507 18.900 1.00 82.69 1119 ALA A N 1
ATOM 8461 C CA . ALA A 1 1119 ? -21.510 -23.139 19.817 1.00 82.69 1119 ALA A CA 1
ATOM 8462 C C . ALA A 1 1119 ? -21.711 -24.654 20.044 1.00 82.69 1119 ALA A C 1
ATOM 8464 O O . ALA A 1 1119 ? -20.907 -25.263 20.752 1.00 82.69 1119 ALA A O 1
ATOM 8465 N N . ASP A 1 1120 ? -22.750 -25.270 19.460 1.00 80.00 1120 ASP A N 1
ATOM 8466 C CA . ASP A 1 1120 ? -23.019 -26.711 19.617 1.00 80.00 1120 ASP A CA 1
ATOM 8467 C C . ASP A 1 1120 ? -21.943 -27.590 18.956 1.00 80.00 1120 ASP A C 1
ATOM 8469 O O . ASP A 1 1120 ? -21.735 -28.728 19.379 1.00 80.00 1120 ASP A O 1
ATOM 8473 N N . ILE A 1 1121 ? -21.272 -27.101 17.900 1.00 83.31 1121 ILE A N 1
ATOM 8474 C CA . ILE A 1 1121 ? -20.238 -27.887 17.217 1.00 83.31 1121 ILE A CA 1
ATOM 8475 C C . ILE A 1 1121 ? -18.935 -27.900 18.032 1.00 83.31 1121 ILE A C 1
ATOM 8477 O O . ILE A 1 1121 ? -18.405 -26.839 18.371 1.00 83.31 1121 ILE A O 1
ATOM 8481 N N . PRO A 1 1122 ? -18.368 -29.080 18.328 1.00 81.25 1122 PRO A N 1
ATOM 8482 C CA . PRO A 1 1122 ? -17.078 -29.179 19.001 1.00 81.25 1122 PRO A CA 1
ATOM 8483 C C . PRO A 1 1122 ? -15.956 -28.583 18.144 1.00 81.25 1122 PRO A C 1
ATOM 8485 O O . PRO A 1 1122 ? -15.832 -28.935 16.967 1.00 81.25 1122 PRO A O 1
ATOM 8488 N N . PHE A 1 1123 ? -15.102 -27.750 18.750 1.00 84.50 1123 PHE A N 1
ATOM 8489 C CA . PHE A 1 1123 ? -13.950 -27.092 18.106 1.00 84.50 1123 PHE A CA 1
ATOM 8490 C C . PHE A 1 1123 ? -13.140 -28.013 17.180 1.00 84.50 1123 PHE A C 1
ATOM 8492 O O . PHE A 1 1123 ? -12.730 -27.643 16.087 1.00 84.50 1123 PHE A O 1
ATOM 8499 N N . GLU A 1 1124 ? -12.936 -29.254 17.600 1.00 76.75 1124 GLU A N 1
ATOM 8500 C CA . GLU A 1 1124 ? -12.056 -30.197 16.913 1.00 76.75 1124 GLU A CA 1
ATOM 8501 C C . GLU A 1 1124 ? -12.715 -30.810 15.675 1.00 76.75 1124 GLU A C 1
ATOM 8503 O O . GLU A 1 1124 ? -12.042 -31.055 14.675 1.00 76.75 1124 GLU A O 1
ATOM 8508 N N . ARG A 1 1125 ? -14.050 -30.945 15.679 1.00 79.50 1125 ARG A N 1
ATOM 8509 C CA . ARG A 1 1125 ? -14.796 -31.269 14.458 1.00 79.50 1125 ARG A CA 1
ATOM 8510 C C . ARG A 1 1125 ? -14.717 -30.107 13.469 1.00 79.50 1125 ARG A C 1
ATOM 8512 O O . ARG A 1 1125 ? -14.650 -30.340 12.269 1.00 79.50 1125 ARG A O 1
ATOM 8519 N N . LEU A 1 1126 ? -14.658 -28.865 13.953 1.00 84.38 1126 LEU A N 1
ATOM 8520 C CA . LEU A 1 1126 ? -14.436 -27.692 13.108 1.00 84.38 1126 LEU A CA 1
ATOM 8521 C C . LEU A 1 1126 ? -13.011 -27.657 12.511 1.00 84.38 1126 LEU A C 1
ATOM 8523 O O . LEU A 1 1126 ? -12.873 -27.383 11.320 1.00 84.38 1126 LEU A O 1
ATOM 8527 N N . VAL A 1 1127 ? -11.973 -28.028 13.272 1.00 82.31 1127 VAL A N 1
ATOM 8528 C CA . VAL A 1 1127 ? -10.605 -28.229 12.740 1.00 82.31 1127 VAL A CA 1
ATOM 8529 C C . VAL A 1 1127 ? -10.580 -29.325 11.664 1.00 82.31 1127 VAL A C 1
ATOM 8531 O O . VAL A 1 1127 ? -9.959 -29.148 10.618 1.00 82.31 1127 VAL A O 1
ATOM 8534 N N . GLU A 1 1128 ? -11.287 -30.441 11.866 1.00 77.81 1128 GLU A N 1
ATOM 8535 C CA . GLU A 1 1128 ? -11.428 -31.490 10.845 1.00 77.81 1128 GLU A CA 1
ATOM 8536 C C . GLU A 1 1128 ? -12.211 -31.035 9.604 1.00 77.81 1128 GLU A C 1
ATOM 8538 O O . GLU A 1 1128 ? -11.874 -31.441 8.499 1.00 77.81 1128 GLU A O 1
ATOM 8543 N N . LEU A 1 1129 ? -13.246 -30.205 9.761 1.00 81.56 1129 LEU A N 1
ATOM 8544 C CA . LEU A 1 1129 ? -14.118 -29.754 8.667 1.00 81.56 1129 LEU A CA 1
ATOM 8545 C C . LEU A 1 1129 ? -13.527 -28.628 7.807 1.00 81.56 1129 LEU A C 1
ATOM 8547 O O . LEU A 1 1129 ? -14.059 -28.384 6.716 1.00 81.56 1129 LEU A O 1
ATOM 8551 N N . LEU A 1 1130 ? -12.506 -27.926 8.301 1.00 82.44 1130 LEU A N 1
ATOM 8552 C CA . LEU A 1 1130 ? -11.814 -26.833 7.604 1.00 82.44 1130 LEU A CA 1
ATOM 8553 C C . LEU A 1 1130 ? -10.467 -27.238 6.997 1.00 82.44 1130 LEU A C 1
ATOM 8555 O O . LEU A 1 1130 ? -9.989 -26.533 6.117 1.00 82.44 1130 LEU A O 1
ATOM 8559 N N . GLU A 1 1131 ? -9.870 -28.335 7.470 1.00 75.94 1131 GLU A N 1
ATOM 8560 C CA . GLU A 1 1131 ? -8.574 -28.857 7.005 1.00 75.94 1131 GLU A CA 1
ATOM 8561 C C . GLU A 1 1131 ? -7.433 -27.803 6.935 1.00 75.94 1131 GLU A C 1
ATOM 8563 O O . GLU A 1 1131 ? -6.715 -27.754 5.938 1.00 75.94 1131 GLU A O 1
ATOM 8568 N N . PRO A 1 1132 ? -7.224 -26.965 7.979 1.00 73.38 1132 PRO A N 1
ATOM 8569 C CA . PRO A 1 1132 ? -6.150 -25.966 7.994 1.00 73.38 1132 PRO A CA 1
ATOM 8570 C C . PRO A 1 1132 ? -4.763 -26.622 8.063 1.00 73.38 1132 PRO A C 1
ATOM 8572 O O . PRO A 1 1132 ? -4.636 -27.776 8.492 1.00 73.38 1132 PRO A O 1
ATOM 8575 N N . ASP A 1 1133 ? -3.717 -25.857 7.734 1.00 68.75 1133 ASP A N 1
ATOM 8576 C CA . ASP A 1 1133 ? -2.318 -26.310 7.748 1.00 68.75 1133 ASP A CA 1
ATOM 8577 C C . ASP A 1 1133 ? -1.927 -26.935 9.102 1.00 68.75 1133 ASP A C 1
ATOM 8579 O O . ASP A 1 1133 ? -1.734 -26.256 10.119 1.00 68.75 1133 ASP A O 1
ATOM 8583 N N . ARG A 1 1134 ? -1.811 -28.270 9.123 1.00 65.44 1134 ARG A N 1
ATOM 8584 C CA . ARG A 1 1134 ? -1.593 -29.052 10.348 1.00 65.44 1134 ARG A CA 1
ATOM 8585 C C . ARG A 1 1134 ? -0.134 -28.983 10.792 1.00 65.44 1134 ARG A C 1
ATOM 8587 O O . ARG A 1 1134 ? 0.686 -29.804 10.392 1.00 65.44 1134 ARG A O 1
ATOM 8594 N N . SER A 1 1135 ? 0.168 -28.029 11.668 1.00 73.88 1135 SER A N 1
ATOM 8595 C CA . SER A 1 1135 ? 1.502 -27.827 12.239 1.00 73.88 1135 SER A CA 1
ATOM 8596 C C . SER A 1 1135 ? 1.556 -28.117 13.742 1.00 73.88 1135 SER A C 1
ATOM 8598 O O . SER A 1 1135 ? 0.695 -27.691 14.508 1.00 73.88 1135 SER A O 1
ATOM 8600 N N . THR A 1 1136 ? 2.620 -28.784 14.195 1.00 75.62 1136 THR A N 1
ATOM 8601 C CA . THR A 1 1136 ? 2.959 -28.937 15.623 1.00 75.62 1136 THR A CA 1
ATOM 8602 C C . THR A 1 1136 ? 3.426 -27.626 16.271 1.00 75.62 1136 THR A C 1
ATOM 8604 O O . THR A 1 1136 ? 3.338 -27.470 17.493 1.00 75.62 1136 THR A O 1
ATOM 8607 N N . ALA A 1 1137 ? 3.877 -26.663 15.460 1.00 81.50 1137 ALA A N 1
ATOM 8608 C CA . ALA A 1 1137 ? 4.482 -25.398 15.878 1.00 81.50 1137 ALA A CA 1
ATOM 8609 C C . ALA A 1 1137 ? 3.485 -24.337 16.390 1.00 81.50 1137 ALA A C 1
ATOM 8611 O O . ALA A 1 1137 ? 3.901 -23.340 16.982 1.00 81.50 1137 ALA A O 1
ATOM 8612 N N . ARG A 1 1138 ? 2.179 -24.517 16.148 1.00 83.75 1138 ARG A N 1
ATOM 8613 C CA . ARG A 1 1138 ? 1.127 -23.569 16.550 1.00 83.75 1138 ARG A CA 1
ATOM 8614 C C . ARG A 1 1138 ? -0.204 -24.269 16.821 1.00 83.75 1138 ARG A C 1
ATOM 8616 O O . ARG A 1 1138 ? -0.375 -25.444 16.509 1.00 83.75 1138 ARG A O 1
ATOM 8623 N N . ASN A 1 1139 ? -1.141 -23.559 17.435 1.00 82.56 1139 ASN A N 1
ATOM 8624 C CA . ASN A 1 1139 ? -2.516 -24.025 17.599 1.00 82.56 1139 ASN A CA 1
ATOM 8625 C C . ASN A 1 1139 ? -3.301 -23.795 16.277 1.00 82.56 1139 ASN A C 1
ATOM 8627 O O . ASN A 1 1139 ? -3.113 -22.740 15.659 1.00 82.56 1139 ASN A O 1
ATOM 8631 N N . PRO A 1 1140 ? -4.108 -24.759 15.778 1.00 80.38 1140 PRO A N 1
ATOM 8632 C CA . PRO A 1 1140 ? -4.903 -24.578 14.558 1.00 80.38 1140 PRO A CA 1
ATOM 8633 C C . PRO A 1 1140 ? -6.026 -23.546 14.734 1.00 80.38 1140 PRO A C 1
ATOM 8635 O O . PRO A 1 1140 ? -6.566 -23.380 15.824 1.00 80.38 1140 PRO A O 1
ATOM 8638 N N . LEU A 1 1141 ? -6.408 -22.892 13.630 1.00 85.00 1141 LEU A N 1
ATOM 8639 C CA . LEU A 1 1141 ? -7.459 -21.859 13.504 1.00 85.00 1141 LEU A CA 1
ATOM 8640 C C . LEU A 1 1141 ? -7.263 -20.557 14.309 1.00 85.00 1141 LEU A C 1
ATOM 8642 O O . LEU A 1 1141 ? -7.791 -19.525 13.905 1.00 85.00 1141 LEU A O 1
ATOM 8646 N N . PHE A 1 1142 ? -6.522 -20.574 15.418 1.00 89.44 1142 PHE A N 1
ATOM 8647 C CA . PHE A 1 1142 ? -6.126 -19.383 16.170 1.00 89.44 1142 PHE A CA 1
ATOM 8648 C C . PHE A 1 1142 ? -4.847 -19.645 16.970 1.00 89.44 1142 PHE A C 1
ATOM 8650 O O . PHE A 1 1142 ? -4.660 -20.729 17.521 1.00 89.44 1142 PHE A O 1
ATOM 8657 N N . GLN A 1 1143 ? -4.004 -18.624 17.124 1.00 92.06 1143 GLN A N 1
ATOM 8658 C CA . GLN A 1 1143 ? -2.826 -18.677 18.002 1.00 92.06 1143 GLN A CA 1
ATOM 8659 C C . GLN A 1 1143 ? -2.954 -17.789 19.240 1.00 92.06 1143 GLN A C 1
ATOM 8661 O O . GLN A 1 1143 ? -2.040 -17.763 20.059 1.00 92.06 1143 GLN A O 1
ATOM 8666 N N . ILE A 1 1144 ? -4.069 -17.068 19.383 1.00 94.44 1144 ILE A N 1
ATOM 8667 C CA . ILE A 1 1144 ? -4.271 -16.077 20.438 1.00 94.44 1144 ILE A CA 1
ATOM 8668 C C . ILE A 1 1144 ? -5.502 -16.424 21.277 1.00 94.44 1144 ILE A C 1
ATOM 8670 O O . ILE A 1 1144 ? -6.600 -16.541 20.734 1.00 94.44 1144 ILE A O 1
ATOM 8674 N N . GLY A 1 1145 ? -5.331 -16.584 22.588 1.00 92.81 1145 GLY A N 1
ATOM 8675 C CA . GLY A 1 1145 ? -6.416 -16.874 23.528 1.00 92.81 1145 GLY A CA 1
ATOM 8676 C C . GLY A 1 1145 ? -7.020 -15.615 24.158 1.00 92.81 1145 GLY A C 1
ATOM 8677 O O . GLY A 1 1145 ? -6.301 -14.663 24.462 1.00 92.81 1145 GLY A O 1
ATOM 8678 N N . LEU A 1 1146 ? -8.328 -15.626 24.418 1.00 94.31 1146 LEU A N 1
ATOM 8679 C CA . LEU A 1 1146 ? -9.015 -14.631 25.246 1.00 94.31 1146 LEU A CA 1
ATOM 8680 C C . LEU A 1 1146 ? -9.979 -15.305 26.233 1.00 94.31 1146 LEU A C 1
ATOM 8682 O O . LEU A 1 1146 ? -10.886 -16.034 25.825 1.00 94.31 1146 LEU A O 1
ATOM 8686 N N . ALA A 1 1147 ? -9.827 -15.006 27.523 1.00 87.06 1147 ALA A N 1
ATOM 8687 C CA . ALA A 1 1147 ? -10.710 -15.461 28.594 1.00 87.06 1147 ALA A CA 1
ATOM 8688 C C . ALA A 1 1147 ? -11.088 -14.313 29.545 1.00 87.06 1147 ALA A C 1
ATOM 8690 O O . ALA A 1 1147 ? -10.292 -13.406 29.796 1.00 87.06 1147 ALA A O 1
ATOM 8691 N N . PHE A 1 1148 ? -12.298 -14.379 30.104 1.00 81.88 1148 PHE A N 1
ATOM 8692 C CA . PHE A 1 1148 ? -12.804 -13.411 31.078 1.00 81.88 1148 PHE A CA 1
ATOM 8693 C C . PHE A 1 1148 ? -13.312 -14.163 32.318 1.00 81.88 1148 PHE A C 1
ATOM 8695 O O . PHE A 1 1148 ? -14.199 -15.011 32.212 1.00 81.88 1148 PHE A O 1
ATOM 8702 N N . GLN A 1 1149 ? -12.688 -13.929 33.472 1.00 71.12 1149 GLN A N 1
ATOM 8703 C CA . GLN A 1 1149 ? -12.889 -14.689 34.706 1.00 71.12 1149 GLN A CA 1
ATOM 8704 C C . GLN A 1 1149 ? -13.812 -13.935 35.670 1.00 71.12 1149 GLN A C 1
ATOM 8706 O O . GLN A 1 1149 ? -13.373 -13.057 36.408 1.00 71.12 1149 GLN A O 1
ATOM 8711 N N . ASN A 1 1150 ? -15.084 -14.346 35.699 1.00 58.19 1150 ASN A N 1
ATOM 8712 C CA . ASN A 1 1150 ? -16.113 -13.832 36.617 1.00 58.19 1150 ASN A CA 1
ATOM 8713 C C . ASN A 1 1150 ? -16.456 -14.832 37.737 1.00 58.19 1150 ASN A C 1
ATOM 8715 O O . ASN A 1 1150 ? -17.589 -14.885 38.212 1.00 58.19 1150 ASN A O 1
ATOM 8719 N N . LEU A 1 1151 ? -15.483 -15.650 38.152 1.00 51.22 1151 LEU A N 1
ATOM 8720 C CA . LEU A 1 1151 ? -15.621 -16.504 39.330 1.00 51.22 1151 LEU A CA 1
ATOM 8721 C C . LEU A 1 1151 ? -15.205 -15.688 40.566 1.00 51.22 1151 LEU A C 1
ATOM 8723 O O . LEU A 1 1151 ? -14.070 -15.210 40.598 1.00 51.22 1151 LEU A O 1
ATOM 8727 N N . PRO A 1 1152 ? -16.077 -15.498 41.575 1.00 45.59 1152 PRO A N 1
ATOM 8728 C CA . PRO A 1 1152 ? -15.689 -14.802 42.796 1.00 45.59 1152 PRO A CA 1
ATOM 8729 C C . PRO A 1 1152 ? -14.620 -15.605 43.545 1.00 45.59 1152 PRO A C 1
ATOM 8731 O O . PRO A 1 1152 ? -14.650 -16.836 43.544 1.00 45.59 1152 PRO A O 1
ATOM 8734 N N . ALA A 1 1153 ? -13.702 -14.917 44.225 1.00 50.88 1153 ALA A N 1
ATOM 8735 C CA . ALA A 1 1153 ? -12.685 -15.555 45.057 1.00 50.88 1153 ALA A CA 1
ATOM 8736 C C . ALA A 1 1153 ? -13.340 -16.241 46.273 1.00 50.88 1153 ALA A C 1
ATOM 8738 O O . ALA A 1 1153 ? -13.578 -15.619 47.308 1.00 50.88 1153 ALA A O 1
ATOM 8739 N N . THR A 1 1154 ? -13.677 -17.526 46.138 1.00 51.16 1154 THR A N 1
ATOM 8740 C CA . THR A 1 1154 ? -14.393 -18.286 47.169 1.00 51.16 1154 THR A CA 1
ATOM 8741 C C . THR A 1 1154 ? -13.484 -18.619 48.349 1.00 51.16 1154 THR A C 1
ATOM 8743 O O . THR A 1 1154 ? -12.803 -19.647 48.354 1.00 51.16 1154 THR A O 1
ATOM 8746 N N . ALA A 1 1155 ? -13.514 -17.769 49.373 1.00 61.88 1155 ALA A N 1
ATOM 8747 C CA . ALA A 1 1155 ? -13.176 -18.179 50.728 1.00 61.88 1155 ALA A CA 1
ATOM 8748 C C . ALA A 1 1155 ? -14.396 -18.862 51.374 1.00 61.88 1155 ALA A C 1
ATOM 8750 O O . ALA A 1 1155 ? -15.513 -18.351 51.265 1.00 61.88 1155 ALA A O 1
ATOM 8751 N N . PHE A 1 1156 ? -14.198 -19.996 52.051 1.00 67.56 1156 PHE A N 1
ATOM 8752 C CA . PHE A 1 1156 ? -15.250 -20.661 52.830 1.00 67.56 1156 PHE A CA 1
ATOM 8753 C C . PHE A 1 1156 ? -14.869 -20.665 54.312 1.00 67.56 1156 PHE A C 1
ATOM 8755 O O . PHE A 1 1156 ? -13.823 -21.191 54.683 1.00 67.56 1156 PHE A O 1
ATOM 8762 N N . GLU A 1 1157 ? -15.741 -20.129 55.163 1.00 75.62 1157 GLU A N 1
ATOM 8763 C CA . GLU A 1 1157 ? -15.630 -20.275 56.616 1.00 75.62 1157 GLU A CA 1
ATOM 8764 C C . GLU A 1 1157 ? -16.452 -21.486 57.064 1.00 75.62 1157 GLU A C 1
ATOM 8766 O O . GLU A 1 1157 ? -17.684 -21.481 57.009 1.00 75.62 1157 GLU A O 1
ATOM 8771 N N . LEU A 1 1158 ? -15.759 -22.540 57.492 1.00 76.75 1158 LEU A N 1
ATOM 8772 C CA . LEU A 1 1158 ? -16.340 -23.760 58.048 1.00 76.75 1158 LEU A CA 1
ATOM 8773 C C . LEU A 1 1158 ? -16.112 -23.783 59.572 1.00 76.75 1158 LEU A C 1
ATOM 8775 O O . LEU A 1 1158 ? -15.209 -23.104 60.069 1.00 76.75 1158 LEU A O 1
ATOM 8779 N N . PRO A 1 1159 ? -16.890 -24.554 60.357 1.00 73.62 1159 PRO A N 1
ATOM 8780 C CA . PRO A 1 1159 ? -16.718 -24.616 61.809 1.00 73.62 1159 PRO A CA 1
ATOM 8781 C C . PRO A 1 1159 ? -15.291 -25.034 62.215 1.00 73.62 1159 PRO A C 1
ATOM 8783 O O . PRO A 1 1159 ? -14.924 -26.201 62.118 1.00 73.62 1159 PRO A O 1
ATOM 8786 N N . GLY A 1 1160 ? -14.487 -24.067 62.670 1.00 76.00 1160 GLY A N 1
ATOM 8787 C CA . GLY A 1 1160 ? -13.091 -24.276 63.076 1.00 76.00 1160 GLY A CA 1
ATOM 8788 C C . GLY A 1 1160 ? -12.061 -24.329 61.937 1.00 76.00 1160 GLY A C 1
ATOM 8789 O O . GLY A 1 1160 ? -10.901 -24.638 62.217 1.00 76.00 1160 GLY A O 1
ATOM 8790 N N . LEU A 1 1161 ? -12.442 -24.035 60.686 1.00 83.06 1161 LEU A N 1
ATOM 8791 C CA . LEU A 1 1161 ? -11.560 -24.143 59.519 1.00 83.06 1161 LEU A CA 1
ATOM 8792 C C . LEU A 1 1161 ? -11.866 -23.073 58.454 1.00 83.06 1161 LEU A C 1
ATOM 8794 O O . LEU A 1 1161 ? -12.925 -23.099 57.830 1.00 83.06 1161 LEU A O 1
ATOM 8798 N N . SER A 1 1162 ? -10.908 -22.181 58.203 1.00 84.75 1162 SER A N 1
ATOM 8799 C CA . SER A 1 1162 ? -10.961 -21.216 57.099 1.00 84.75 1162 SER A CA 1
ATOM 8800 C C . SER A 1 1162 ? -10.334 -21.818 55.838 1.00 84.75 1162 SER A C 1
ATOM 8802 O O . SER A 1 1162 ? -9.257 -22.422 55.896 1.00 84.75 1162 SER A O 1
ATOM 8804 N N . VAL A 1 1163 ? -11.010 -21.672 54.699 1.00 84.06 1163 VAL A N 1
ATOM 8805 C CA . VAL A 1 1163 ? -10.613 -22.220 53.395 1.00 84.06 1163 VAL A CA 1
ATOM 8806 C C . VAL A 1 1163 ? -10.359 -21.071 52.429 1.00 84.06 1163 VAL A C 1
ATOM 8808 O O . VAL A 1 1163 ? -11.253 -20.265 52.189 1.00 84.06 1163 VAL A O 1
ATOM 8811 N N . THR A 1 1164 ? -9.170 -21.013 51.831 1.00 83.19 1164 THR A N 1
ATOM 8812 C CA . THR A 1 1164 ? -8.804 -20.005 50.817 1.00 83.19 1164 THR A CA 1
ATOM 8813 C C . THR A 1 1164 ? -8.111 -20.654 49.623 1.00 83.19 1164 THR A C 1
ATOM 8815 O O . THR A 1 1164 ? -7.483 -21.703 49.760 1.00 83.19 1164 THR A O 1
ATOM 8818 N N . ALA A 1 1165 ? -8.205 -20.050 48.438 1.00 81.62 1165 ALA A N 1
ATOM 8819 C CA . ALA A 1 1165 ? -7.431 -20.499 47.283 1.00 81.62 1165 ALA A CA 1
ATOM 8820 C C . ALA A 1 1165 ? -5.920 -20.271 47.496 1.00 81.62 1165 ALA A C 1
ATOM 8822 O O . ALA A 1 1165 ? -5.496 -19.364 48.219 1.00 81.62 1165 ALA A O 1
ATOM 8823 N N . VAL A 1 1166 ? -5.097 -21.097 46.854 1.00 80.69 1166 VAL A N 1
ATOM 8824 C CA . VAL A 1 1166 ? -3.669 -20.838 46.657 1.00 80.69 1166 VAL A CA 1
ATOM 8825 C C . VAL A 1 1166 ? -3.468 -20.526 45.182 1.00 80.69 1166 VAL A C 1
ATOM 8827 O O . VAL A 1 1166 ? -3.627 -21.416 44.351 1.00 80.69 1166 VAL A O 1
ATOM 8830 N N . ASP A 1 1167 ? -3.099 -19.287 44.867 1.00 72.81 1167 ASP A N 1
ATOM 8831 C CA . ASP A 1 1167 ? -2.624 -18.934 43.531 1.00 72.81 1167 ASP A CA 1
ATOM 8832 C C . ASP A 1 1167 ? -1.220 -19.510 43.300 1.00 72.81 1167 ASP A C 1
ATOM 8834 O O . ASP A 1 1167 ? -0.331 -19.402 44.152 1.00 72.81 1167 ASP A O 1
ATOM 8838 N N . PHE A 1 1168 ? -1.028 -20.125 42.137 1.00 74.62 1168 PHE A N 1
ATOM 8839 C CA . PHE A 1 1168 ? 0.255 -20.596 41.626 1.00 74.62 1168 PHE A CA 1
ATOM 8840 C C . PHE A 1 1168 ? 0.198 -20.625 40.096 1.00 74.62 1168 PHE A C 1
ATOM 8842 O O . PHE A 1 1168 ? -0.798 -21.052 39.512 1.00 74.62 1168 PHE A O 1
ATOM 8849 N N . ASP A 1 1169 ? 1.276 -20.211 39.436 1.00 70.00 1169 ASP A N 1
ATOM 8850 C CA . ASP A 1 1169 ? 1.434 -20.431 38.001 1.00 70.00 1169 ASP A CA 1
ATOM 8851 C C . ASP A 1 1169 ? 1.972 -21.843 37.736 1.00 70.00 1169 ASP A C 1
ATOM 8853 O O . ASP A 1 1169 ? 2.793 -22.378 38.485 1.00 70.00 1169 ASP A O 1
ATOM 8857 N N . ASN A 1 1170 ? 1.509 -22.454 36.646 1.00 69.94 1170 ASN A N 1
ATOM 8858 C CA . ASN A 1 1170 ? 1.965 -23.763 36.177 1.00 69.94 1170 ASN A CA 1
ATOM 8859 C C . ASN A 1 1170 ? 3.008 -23.673 35.046 1.00 69.94 1170 ASN A C 1
ATOM 8861 O O . ASN A 1 1170 ? 3.424 -24.715 34.550 1.00 69.94 1170 ASN A O 1
ATOM 8865 N N . ASP A 1 1171 ? 3.403 -22.459 34.634 1.00 78.00 1171 ASP A N 1
ATOM 8866 C CA . ASP A 1 1171 ? 4.341 -22.175 33.531 1.00 78.00 1171 ASP A CA 1
ATOM 8867 C C . ASP A 1 1171 ? 4.049 -22.963 32.229 1.00 78.00 1171 ASP A C 1
ATOM 8869 O O . ASP A 1 1171 ? 4.955 -23.334 31.481 1.00 78.00 1171 ASP A O 1
ATOM 8873 N N . ILE A 1 1172 ? 2.762 -23.187 31.924 1.00 80.31 1172 ILE A N 1
ATOM 8874 C CA . ILE A 1 1172 ? 2.285 -23.834 30.690 1.00 80.31 1172 ILE A CA 1
ATOM 8875 C C . ILE A 1 1172 ? 1.420 -22.855 29.887 1.00 80.31 1172 ILE A C 1
ATOM 8877 O O . ILE A 1 1172 ? 0.444 -22.315 30.405 1.00 80.31 1172 ILE A O 1
ATOM 8881 N N . GLU A 1 1173 ? 1.723 -22.689 28.599 1.00 86.25 1173 GLU A N 1
ATOM 8882 C CA . GLU A 1 1173 ? 0.890 -21.953 27.639 1.00 86.25 1173 GLU A CA 1
ATOM 8883 C C . GLU A 1 1173 ? 0.667 -22.792 26.365 1.00 86.25 1173 GLU A C 1
ATOM 8885 O O . GLU A 1 1173 ? 1.541 -23.546 25.933 1.00 86.25 1173 GLU A O 1
ATOM 8890 N N . LYS A 1 1174 ? -0.538 -22.710 25.788 1.00 83.44 1174 LYS A N 1
ATOM 8891 C CA . LYS A 1 1174 ? -1.001 -23.524 24.644 1.00 83.44 1174 LYS A CA 1
ATOM 8892 C C . LYS A 1 1174 ? -1.056 -22.718 23.344 1.00 83.44 1174 LYS A C 1
ATOM 8894 O O . LYS A 1 1174 ? -0.856 -23.277 22.260 1.00 83.44 1174 LYS A O 1
ATOM 8899 N N . CYS A 1 1175 ? -1.358 -21.432 23.481 1.00 89.25 1175 CYS A N 1
ATOM 8900 C CA . CYS A 1 1175 ? -1.352 -20.407 22.448 1.00 89.25 1175 CYS A CA 1
ATOM 8901 C C . CYS A 1 1175 ? 0.067 -19.832 22.270 1.00 89.25 1175 CYS A C 1
ATOM 8903 O O . CYS A 1 1175 ? 1.003 -20.229 22.959 1.00 89.25 1175 CYS A O 1
ATOM 8905 N N . ASP A 1 1176 ? 0.231 -18.858 21.377 1.00 93.06 1176 ASP A N 1
ATOM 8906 C CA . ASP A 1 1176 ? 1.432 -18.013 21.362 1.00 93.06 1176 ASP A CA 1
ATOM 8907 C C . ASP A 1 1176 ? 1.324 -16.913 22.434 1.00 93.06 1176 ASP A C 1
ATOM 8909 O O . ASP A 1 1176 ? 2.306 -16.566 23.094 1.00 93.06 1176 ASP A O 1
ATOM 8913 N N . LEU A 1 1177 ? 0.104 -16.391 22.618 1.00 94.75 1177 LEU A N 1
ATOM 8914 C CA . LEU A 1 1177 ? -0.276 -15.370 23.593 1.00 94.75 1177 LEU A CA 1
ATOM 8915 C C . LEU A 1 1177 ? -1.731 -15.603 24.040 1.00 94.75 1177 LEU A C 1
ATOM 8917 O O . LEU A 1 1177 ? -2.613 -15.775 23.203 1.00 94.75 1177 LEU A O 1
ATOM 8921 N N . SER A 1 1178 ? -2.012 -15.551 25.336 1.00 93.56 1178 SER A N 1
ATOM 8922 C CA . SER A 1 1178 ? -3.357 -15.629 25.914 1.00 93.56 1178 SER A CA 1
ATOM 8923 C C . SER A 1 1178 ? -3.600 -14.434 26.835 1.00 93.56 1178 SER A C 1
ATOM 8925 O O . SER A 1 1178 ? -2.781 -14.140 27.704 1.00 93.56 1178 SER A O 1
ATOM 8927 N N . LEU A 1 1179 ? -4.728 -13.743 26.667 1.00 94.94 1179 LEU A N 1
ATOM 8928 C CA . LEU A 1 1179 ? -5.177 -12.673 27.558 1.00 94.94 1179 LEU A CA 1
ATOM 8929 C C . LEU A 1 1179 ? -6.262 -13.198 28.502 1.00 94.94 1179 LEU A C 1
ATOM 8931 O O . LEU A 1 1179 ? -7.316 -13.652 28.056 1.00 94.94 1179 LEU A O 1
ATOM 8935 N N . VAL A 1 1180 ? -6.021 -13.089 29.806 1.00 90.31 1180 VAL A N 1
ATOM 8936 C CA . VAL A 1 1180 ? -7.017 -13.329 30.855 1.00 90.31 1180 VAL A CA 1
ATOM 8937 C C . VAL A 1 1180 ? -7.315 -12.007 31.556 1.00 90.31 1180 VAL A C 1
ATOM 8939 O O . VAL A 1 1180 ? -6.387 -11.304 31.956 1.00 90.31 1180 VAL A O 1
ATOM 8942 N N . ILE A 1 1181 ? -8.592 -11.660 31.714 1.00 89.81 1181 ILE A N 1
ATOM 8943 C CA . ILE A 1 1181 ? -9.034 -10.495 32.499 1.00 89.81 1181 ILE A CA 1
ATOM 8944 C C . ILE A 1 1181 ? -10.101 -10.923 33.507 1.00 89.81 1181 ILE A C 1
ATOM 8946 O O . ILE A 1 1181 ? -10.933 -11.767 33.192 1.00 89.81 1181 ILE A O 1
ATOM 8950 N N . GLY A 1 1182 ? -10.085 -10.338 34.702 1.00 84.31 1182 GLY A N 1
ATOM 8951 C CA . GLY A 1 1182 ? -11.119 -10.509 35.723 1.00 84.31 1182 GLY A CA 1
ATOM 8952 C C . GLY A 1 1182 ? -11.433 -9.196 36.440 1.00 84.31 1182 GLY A C 1
ATOM 8953 O O . GLY A 1 1182 ? -10.650 -8.241 36.407 1.00 84.31 1182 GLY A O 1
ATOM 8954 N N . GLU A 1 1183 ? -12.596 -9.140 37.081 1.00 81.00 1183 GLU A N 1
ATOM 8955 C CA . GLU A 1 1183 ? -13.009 -8.002 37.908 1.00 81.00 1183 GLU A CA 1
ATOM 8956 C C . GLU A 1 1183 ? -12.346 -8.066 39.298 1.00 81.00 1183 GLU A C 1
ATOM 8958 O O . GLU A 1 1183 ? -12.061 -9.142 39.822 1.00 81.00 1183 GLU A O 1
ATOM 8963 N N . SER A 1 1184 ? -12.047 -6.905 39.884 1.00 76.75 1184 SER A N 1
ATOM 8964 C CA . SER A 1 1184 ? -11.333 -6.772 41.162 1.00 76.75 1184 SER A CA 1
ATOM 8965 C C . SER A 1 1184 ? -11.785 -5.521 41.920 1.00 76.75 1184 SER A C 1
ATOM 8967 O O . SER A 1 1184 ? -12.261 -4.564 41.308 1.00 76.75 1184 SER A O 1
ATOM 8969 N N . ASP A 1 1185 ? -11.555 -5.467 43.235 1.00 70.31 1185 ASP A N 1
ATOM 8970 C CA . ASP A 1 1185 ? -11.958 -4.342 44.102 1.00 70.31 1185 ASP A CA 1
ATOM 8971 C C . ASP A 1 1185 ? -11.460 -2.957 43.631 1.00 70.31 1185 ASP A C 1
ATOM 8973 O O . ASP A 1 1185 ? -12.029 -1.926 43.996 1.00 70.31 1185 ASP A O 1
ATOM 8977 N N . ALA A 1 1186 ? -10.392 -2.914 42.824 1.00 75.56 1186 ALA A N 1
ATOM 8978 C CA . ALA A 1 1186 ? -9.761 -1.686 42.335 1.00 75.56 1186 ALA A CA 1
ATOM 8979 C C . ALA A 1 1186 ? -10.086 -1.326 40.866 1.00 75.56 1186 ALA A C 1
ATOM 8981 O O . ALA A 1 1186 ? -9.718 -0.234 40.421 1.00 75.56 1186 ALA A O 1
ATOM 8982 N N . GLY A 1 1187 ? -10.739 -2.212 40.107 1.00 86.31 1187 GLY A N 1
ATOM 8983 C CA . GLY A 1 1187 ? -10.883 -2.114 38.649 1.00 86.31 1187 GLY A CA 1
ATOM 8984 C C . GLY A 1 1187 ? -10.784 -3.489 37.984 1.00 86.31 1187 GLY A C 1
ATOM 8985 O O . GLY A 1 1187 ? -11.332 -4.462 38.498 1.00 86.31 1187 GLY A O 1
ATOM 8986 N N . LEU A 1 1188 ? -10.054 -3.604 36.871 1.00 88.75 1188 LEU A N 1
ATOM 8987 C CA . LEU A 1 1188 ? -9.776 -4.913 36.256 1.00 88.75 1188 LEU A CA 1
ATOM 8988 C C . LEU A 1 1188 ? -8.354 -5.378 36.567 1.00 88.75 1188 LEU A C 1
ATOM 8990 O O . LEU A 1 1188 ? -7.400 -4.608 36.431 1.00 88.75 1188 LEU A O 1
ATOM 8994 N N . ALA A 1 1189 ? -8.217 -6.659 36.896 1.00 88.44 1189 ALA A N 1
ATOM 8995 C CA . ALA A 1 1189 ? -6.944 -7.365 36.874 1.00 88.44 1189 ALA A CA 1
ATOM 8996 C C . ALA A 1 1189 ? -6.770 -8.034 35.503 1.00 88.44 1189 ALA A C 1
ATOM 8998 O O . ALA A 1 1189 ? -7.693 -8.671 34.996 1.00 88.44 1189 ALA A O 1
ATOM 8999 N N . GLY A 1 1190 ? -5.595 -7.884 34.893 1.00 90.69 1190 GLY A N 1
ATOM 9000 C CA . GLY A 1 1190 ? -5.254 -8.495 33.611 1.00 90.69 1190 GLY A CA 1
ATOM 9001 C C . GLY A 1 1190 ? -3.969 -9.308 33.704 1.00 90.69 1190 GLY A C 1
ATOM 9002 O O . GLY A 1 1190 ? -3.026 -8.925 34.395 1.00 90.69 1190 GLY A O 1
ATOM 9003 N N . ARG A 1 1191 ? -3.907 -10.432 32.992 1.00 92.00 1191 ARG A N 1
ATOM 9004 C CA . ARG A 1 1191 ? -2.702 -11.254 32.866 1.00 92.00 1191 ARG A CA 1
ATOM 9005 C C . ARG A 1 1191 ? -2.551 -11.694 31.418 1.00 92.00 1191 ARG A C 1
ATOM 9007 O O . ARG A 1 1191 ? -3.418 -12.383 30.883 1.00 92.00 1191 ARG A O 1
ATOM 9014 N N . PHE A 1 1192 ? -1.445 -11.302 30.796 1.00 94.44 1192 PHE A N 1
ATOM 9015 C CA . PHE A 1 1192 ? -0.977 -11.964 29.585 1.00 94.44 1192 PHE A CA 1
ATOM 9016 C C . PHE A 1 1192 ? -0.193 -13.215 29.977 1.00 94.44 1192 PHE A C 1
ATOM 9018 O O . PHE A 1 1192 ? 0.629 -13.168 30.890 1.00 94.44 1192 PHE A O 1
ATOM 9025 N N . SER A 1 1193 ? -0.423 -14.310 29.266 1.00 93.06 1193 SER A N 1
ATOM 9026 C CA . SER A 1 1193 ? 0.376 -15.535 29.293 1.00 93.06 1193 SER A CA 1
ATOM 9027 C C . SER A 1 1193 ? 0.924 -15.780 27.888 1.00 93.06 1193 SER A C 1
ATOM 9029 O O . SER A 1 1193 ? 0.250 -15.451 26.917 1.00 93.06 1193 SER A O 1
ATOM 9031 N N . TYR A 1 1194 ? 2.165 -16.239 27.750 1.00 94.44 1194 TYR A N 1
ATOM 9032 C CA . TYR A 1 1194 ? 2.870 -16.249 26.461 1.00 94.44 1194 TYR A CA 1
ATOM 9033 C C . TYR A 1 1194 ? 3.830 -17.429 26.323 1.00 94.44 1194 TYR A C 1
ATOM 9035 O O . TYR A 1 1194 ? 4.408 -17.882 27.310 1.00 94.44 1194 TYR A O 1
ATOM 9043 N N . ALA A 1 1195 ? 4.051 -17.894 25.093 1.00 93.88 1195 ALA A N 1
ATOM 9044 C CA . ALA A 1 1195 ? 5.059 -18.909 24.803 1.00 93.88 1195 ALA A CA 1
ATOM 9045 C C . ALA A 1 1195 ? 6.477 -18.306 24.873 1.00 93.88 1195 ALA A C 1
ATOM 9047 O O . ALA A 1 1195 ? 6.834 -17.437 24.070 1.00 93.88 1195 ALA A O 1
ATOM 9048 N N . ARG A 1 1196 ? 7.317 -18.794 25.799 1.00 93.44 1196 ARG A N 1
ATOM 9049 C CA . ARG A 1 1196 ? 8.726 -18.354 25.943 1.00 93.44 1196 ARG A CA 1
ATOM 9050 C C . ARG A 1 1196 ? 9.580 -18.691 24.712 1.00 93.44 1196 ARG A C 1
ATOM 9052 O O . ARG A 1 1196 ? 10.572 -18.012 24.445 1.00 93.44 1196 ARG A O 1
ATOM 9059 N N . ASP A 1 1197 ? 9.150 -19.690 23.936 1.00 90.38 1197 ASP A N 1
ATOM 9060 C CA . ASP A 1 1197 ? 9.693 -20.047 22.617 1.00 90.38 1197 ASP A CA 1
ATOM 9061 C C . ASP A 1 1197 ? 9.704 -18.860 21.632 1.00 90.38 1197 ASP A C 1
ATOM 9063 O O . ASP A 1 1197 ? 10.531 -18.837 20.724 1.00 90.38 1197 ASP A O 1
ATOM 9067 N N . LEU A 1 1198 ? 8.792 -17.889 21.801 1.00 90.88 1198 LEU A N 1
ATOM 9068 C CA . LEU A 1 1198 ? 8.522 -16.806 20.846 1.00 90.88 1198 LEU A CA 1
ATOM 9069 C C . LEU A 1 1198 ? 8.790 -15.404 21.401 1.00 90.88 1198 LEU A C 1
ATOM 9071 O O . LEU A 1 1198 ? 9.272 -14.545 20.661 1.00 90.88 1198 LEU A O 1
ATOM 9075 N N . PHE A 1 1199 ? 8.460 -15.166 22.674 1.00 91.75 1199 PHE A N 1
ATOM 9076 C CA . PHE A 1 1199 ? 8.450 -13.828 23.270 1.00 91.75 1199 PHE A CA 1
ATOM 9077 C C . PHE A 1 1199 ? 9.319 -13.714 24.523 1.00 91.75 1199 PHE A C 1
ATOM 9079 O O . PHE A 1 1199 ? 9.480 -14.671 25.284 1.00 91.75 1199 PHE A O 1
ATOM 9086 N N . ASP A 1 1200 ? 9.800 -12.498 24.774 1.00 90.19 1200 ASP A N 1
ATOM 9087 C CA . ASP A 1 1200 ? 10.391 -12.074 26.037 1.00 90.19 1200 ASP A CA 1
ATOM 9088 C C . ASP A 1 1200 ? 9.429 -11.235 26.885 1.00 90.19 1200 ASP A C 1
ATOM 9090 O O . ASP A 1 1200 ? 8.578 -10.486 26.395 1.00 90.19 1200 ASP A O 1
ATOM 9094 N N . GLU A 1 1201 ? 9.612 -11.323 28.205 1.00 91.94 1201 GLU A N 1
ATOM 9095 C CA . GLU A 1 1201 ? 8.778 -10.644 29.201 1.00 91.94 1201 GLU A CA 1
ATOM 9096 C C . GLU A 1 1201 ? 8.681 -9.130 28.954 1.00 91.94 1201 GLU A C 1
ATOM 9098 O O . GLU A 1 1201 ? 7.624 -8.534 29.143 1.00 91.94 1201 GLU A O 1
ATOM 9103 N N . VAL A 1 1202 ? 9.765 -8.508 28.478 1.00 87.94 1202 VAL A N 1
ATOM 9104 C CA . VAL A 1 1202 ? 9.829 -7.074 28.152 1.00 87.94 1202 VAL A CA 1
ATOM 9105 C C . VAL A 1 1202 ? 8.875 -6.716 27.007 1.00 87.94 1202 VAL A C 1
ATOM 9107 O O . VAL A 1 1202 ? 8.171 -5.707 27.082 1.00 87.94 1202 VAL A O 1
ATOM 9110 N N . THR A 1 1203 ? 8.794 -7.545 25.966 1.00 88.44 1203 THR A N 1
ATOM 9111 C CA . THR A 1 1203 ? 7.915 -7.318 24.807 1.00 88.44 1203 THR A CA 1
ATOM 9112 C C . THR A 1 1203 ? 6.443 -7.453 25.208 1.00 88.44 1203 THR A C 1
ATOM 9114 O O . THR A 1 1203 ? 5.622 -6.607 24.839 1.00 88.44 1203 THR A O 1
ATOM 9117 N N . ILE A 1 1204 ? 6.116 -8.425 26.068 1.00 93.75 1204 ILE A N 1
ATOM 9118 C CA . ILE A 1 1204 ? 4.761 -8.606 26.620 1.00 93.75 1204 ILE A CA 1
ATOM 9119 C C . ILE A 1 1204 ? 4.402 -7.537 27.669 1.00 93.75 1204 ILE A C 1
ATOM 9121 O O . ILE A 1 1204 ? 3.253 -7.099 27.738 1.00 93.75 1204 ILE A O 1
ATOM 9125 N N . ARG A 1 1205 ? 5.371 -7.025 28.434 1.00 93.69 1205 ARG A N 1
ATOM 9126 C CA . ARG A 1 1205 ? 5.179 -5.902 29.367 1.00 93.69 1205 ARG A CA 1
ATOM 9127 C C . ARG A 1 1205 ? 4.814 -4.613 28.633 1.00 93.69 1205 ARG A C 1
ATOM 9129 O O . ARG A 1 1205 ? 3.804 -3.993 28.964 1.00 93.69 1205 ARG A O 1
ATOM 9136 N N . HIS A 1 1206 ? 5.525 -4.284 27.554 1.00 88.56 1206 HIS A N 1
ATOM 9137 C CA . HIS A 1 1206 ? 5.117 -3.191 26.669 1.00 88.56 1206 HIS A CA 1
ATOM 9138 C C . HIS A 1 1206 ? 3.755 -3.455 25.998 1.00 88.56 1206 HIS A C 1
ATOM 9140 O O . HIS A 1 1206 ? 3.008 -2.510 25.752 1.00 88.56 1206 HIS A O 1
ATOM 9146 N N . ALA A 1 1207 ? 3.388 -4.711 25.709 1.00 89.88 1207 ALA A N 1
ATOM 9147 C CA . ALA A 1 1207 ? 2.056 -5.047 25.193 1.00 89.88 1207 ALA A CA 1
ATOM 9148 C C . ALA A 1 1207 ? 0.946 -4.713 26.204 1.00 89.88 1207 ALA A C 1
ATOM 9150 O O . ALA A 1 1207 ? -0.036 -4.068 25.836 1.00 89.88 1207 ALA A O 1
ATOM 9151 N N . ALA A 1 1208 ? 1.132 -5.072 27.478 1.00 93.69 1208 ALA A N 1
ATOM 9152 C CA . ALA A 1 1208 ? 0.213 -4.745 28.567 1.00 93.69 1208 ALA A CA 1
ATOM 9153 C C . ALA A 1 1208 ? 0.056 -3.228 28.769 1.00 93.69 1208 ALA A C 1
ATOM 9155 O O . ALA A 1 1208 ? -1.064 -2.721 28.848 1.00 93.69 1208 ALA A O 1
ATOM 9156 N N . GLU A 1 1209 ? 1.161 -2.480 28.771 1.00 93.06 1209 GLU A N 1
ATOM 9157 C CA . GLU A 1 1209 ? 1.150 -1.016 28.889 1.00 93.06 1209 GLU A CA 1
ATOM 9158 C C . GLU A 1 1209 ? 0.440 -0.340 27.707 1.00 93.06 1209 GLU A C 1
ATOM 9160 O O . GLU A 1 1209 ? -0.372 0.571 27.896 1.00 93.06 1209 GLU A O 1
ATOM 9165 N N . ARG A 1 1210 ? 0.699 -0.804 26.477 1.00 93.12 1210 ARG A N 1
ATOM 9166 C CA . ARG A 1 1210 ? 0.028 -0.320 25.260 1.00 93.12 1210 ARG A CA 1
ATOM 9167 C C . ARG A 1 1210 ? -1.456 -0.702 25.240 1.00 93.12 1210 ARG A C 1
ATOM 9169 O O . ARG A 1 1210 ? -2.268 0.107 24.798 1.00 93.12 1210 ARG A O 1
ATOM 9176 N N . PHE A 1 1211 ? -1.832 -1.870 25.767 1.00 95.19 1211 PHE A N 1
ATOM 9177 C CA . PHE A 1 1211 ? -3.230 -2.286 25.917 1.00 95.19 1211 PHE A CA 1
ATOM 9178 C C . PHE A 1 1211 ? -3.985 -1.425 26.936 1.00 95.19 1211 PHE A C 1
ATOM 9180 O O . PHE A 1 1211 ? -5.072 -0.933 26.639 1.00 95.19 1211 PHE A O 1
ATOM 9187 N N . ALA A 1 1212 ? -3.389 -1.155 28.101 1.00 94.12 1212 ALA A N 1
ATOM 9188 C CA . ALA A 1 1212 ? -3.965 -0.257 29.100 1.00 94.12 1212 ALA A CA 1
ATOM 9189 C C . ALA A 1 1212 ? -4.119 1.179 28.561 1.00 94.12 1212 ALA A C 1
ATOM 9191 O O . ALA A 1 1212 ? -5.174 1.797 28.722 1.00 94.12 1212 ALA A O 1
ATOM 9192 N N . ARG A 1 1213 ? -3.106 1.688 27.843 1.00 94.50 1213 ARG A N 1
ATOM 9193 C CA . ARG A 1 1213 ? -3.150 2.993 27.155 1.00 94.50 1213 ARG A CA 1
ATOM 9194 C C . ARG A 1 1213 ? -4.262 3.044 26.102 1.00 94.50 1213 ARG A C 1
ATOM 9196 O O . ARG A 1 1213 ? -4.982 4.039 26.022 1.00 94.50 1213 ARG A O 1
ATOM 9203 N N . LEU A 1 1214 ? -4.428 1.966 25.335 1.00 95.06 1214 LEU A N 1
ATOM 9204 C CA . LEU A 1 1214 ? -5.484 1.807 24.339 1.00 95.06 1214 LEU A CA 1
ATOM 9205 C C . LEU A 1 1214 ? -6.877 1.785 24.988 1.00 95.06 1214 LEU A C 1
ATOM 9207 O O . LEU A 1 1214 ? -7.741 2.530 24.538 1.00 95.06 1214 LEU A O 1
ATOM 9211 N N . LEU A 1 1215 ? -7.096 1.017 26.061 1.00 95.56 1215 LEU A N 1
ATOM 9212 C CA . LEU A 1 1215 ? -8.362 1.007 26.809 1.00 95.56 1215 LEU A CA 1
ATOM 9213 C C . LEU A 1 1215 ? -8.697 2.392 27.385 1.00 95.56 1215 LEU A C 1
ATOM 9215 O O . LEU A 1 1215 ? -9.818 2.873 27.230 1.00 95.56 1215 LEU A O 1
ATOM 9219 N N . ALA A 1 1216 ? -7.716 3.084 27.970 1.00 94.38 1216 ALA A N 1
ATOM 9220 C CA . ALA A 1 1216 ? -7.895 4.456 28.441 1.00 94.38 1216 ALA A CA 1
ATOM 9221 C C . ALA A 1 1216 ? -8.251 5.421 27.293 1.00 94.38 1216 ALA A C 1
ATOM 9223 O O . ALA A 1 1216 ? -9.106 6.293 27.455 1.00 94.38 1216 ALA A O 1
ATOM 9224 N N . ALA A 1 1217 ? -7.654 5.248 26.110 1.00 94.62 1217 ALA A N 1
ATOM 9225 C CA . ALA A 1 1217 ? -7.985 6.024 24.917 1.00 94.62 1217 ALA A CA 1
ATOM 9226 C C . ALA A 1 1217 ? -9.372 5.677 24.335 1.00 94.62 1217 ALA A C 1
ATOM 9228 O O . ALA A 1 1217 ? -10.057 6.581 23.855 1.00 94.62 1217 ALA A O 1
ATOM 9229 N N . ILE A 1 1218 ? -9.808 4.417 24.443 1.00 95.88 1218 ILE A N 1
ATOM 9230 C CA . ILE A 1 1218 ? -11.163 3.933 24.121 1.00 95.88 1218 ILE A CA 1
ATOM 9231 C C . ILE A 1 1218 ? -12.205 4.458 25.121 1.00 95.88 1218 ILE A C 1
ATOM 9233 O O . ILE A 1 1218 ? -13.361 4.582 24.762 1.00 95.88 1218 ILE A O 1
ATOM 9237 N N . VAL A 1 1219 ? -11.846 4.847 26.345 1.00 94.38 1219 VAL A N 1
ATOM 9238 C CA . VAL A 1 1219 ? -12.786 5.528 27.261 1.00 94.38 1219 VAL A CA 1
ATOM 9239 C C . VAL A 1 1219 ? -12.753 7.054 27.083 1.00 94.38 1219 VAL A C 1
ATOM 9241 O O . VAL A 1 1219 ? -13.786 7.728 27.108 1.00 94.38 1219 VAL A O 1
ATOM 9244 N N . ALA A 1 1220 ? -11.570 7.639 26.886 1.00 92.25 1220 ALA A N 1
ATOM 9245 C CA . ALA A 1 1220 ? -11.387 9.092 26.862 1.00 92.25 1220 ALA A CA 1
ATOM 9246 C C . ALA A 1 1220 ? -11.681 9.741 25.500 1.00 92.25 1220 ALA A C 1
ATOM 9248 O O . ALA A 1 1220 ? -12.314 10.798 25.443 1.00 92.25 1220 ALA A O 1
ATOM 9249 N N . GLN A 1 1221 ? -11.203 9.133 24.411 1.00 92.81 1221 GLN A N 1
ATOM 9250 C CA . GLN A 1 1221 ? -11.412 9.598 23.040 1.00 92.81 1221 GLN A CA 1
ATOM 9251 C C . GLN A 1 1221 ? -11.926 8.498 22.096 1.00 92.81 1221 GLN A C 1
ATOM 9253 O O . GLN A 1 1221 ? -11.528 8.519 20.936 1.00 92.81 1221 GLN A O 1
ATOM 9258 N N . PRO A 1 1222 ? -12.811 7.568 22.485 1.00 90.31 1222 PRO A N 1
ATOM 9259 C CA . PRO A 1 1222 ? -13.197 6.464 21.611 1.00 90.31 1222 PRO A CA 1
ATOM 9260 C C . PRO A 1 1222 ? -13.668 6.891 20.230 1.00 90.31 1222 PRO A C 1
ATOM 9262 O O . PRO A 1 1222 ? -13.344 6.211 19.268 1.00 90.31 1222 PRO A O 1
ATOM 9265 N N . ARG A 1 1223 ? -14.384 8.027 20.134 1.00 92.19 1223 ARG A N 1
ATOM 9266 C CA . ARG A 1 1223 ? -14.849 8.617 18.871 1.00 92.19 1223 ARG A CA 1
ATOM 9267 C C . ARG A 1 1223 ? -13.733 9.214 18.002 1.00 92.19 1223 ARG A C 1
ATOM 9269 O O . ARG A 1 1223 ? -14.009 9.876 17.009 1.00 92.19 1223 ARG A O 1
ATOM 9276 N N . ARG A 1 1224 ? -12.472 8.994 18.375 1.00 92.06 1224 ARG A N 1
ATOM 9277 C CA . ARG A 1 1224 ? -11.268 9.231 17.579 1.00 92.06 1224 ARG A CA 1
ATOM 9278 C C . ARG A 1 1224 ? -10.742 7.883 17.070 1.00 92.06 1224 ARG A C 1
ATOM 9280 O O . ARG A 1 1224 ? -10.786 6.901 17.803 1.00 92.06 1224 ARG A O 1
ATOM 9287 N N . PRO A 1 1225 ? -10.249 7.805 15.828 1.00 93.88 1225 PRO A N 1
ATOM 9288 C CA . PRO A 1 1225 ? -10.167 6.517 15.155 1.00 93.88 1225 PRO A CA 1
ATOM 9289 C C . PRO A 1 1225 ? -8.817 5.772 15.280 1.00 93.88 1225 PRO A C 1
ATOM 9291 O O . PRO A 1 1225 ? -7.801 6.431 15.376 1.00 93.88 1225 PRO A O 1
ATOM 9294 N N . VAL A 1 1226 ? -8.765 4.421 15.355 1.00 93.44 1226 VAL A N 1
ATOM 9295 C CA . VAL A 1 1226 ? -7.658 3.664 16.040 1.00 93.44 1226 VAL A CA 1
ATOM 9296 C C . VAL A 1 1226 ? -6.271 3.899 15.536 1.00 93.44 1226 VAL A C 1
ATOM 9298 O O . VAL A 1 1226 ? -5.365 3.872 16.361 1.00 93.44 1226 VAL A O 1
ATOM 9301 N N . GLY A 1 1227 ? -6.077 4.000 14.220 1.00 89.19 1227 GLY A N 1
ATOM 9302 C CA . GLY A 1 1227 ? -4.736 4.263 13.701 1.00 89.19 1227 GLY A CA 1
ATOM 9303 C C . GLY A 1 1227 ? -4.206 5.512 14.391 1.00 89.19 1227 GLY A C 1
ATOM 9304 O O . GLY A 1 1227 ? -3.105 5.513 14.939 1.00 89.19 1227 GLY A O 1
ATOM 9305 N N . ASP A 1 1228 ? -5.105 6.489 14.488 1.00 90.38 1228 ASP A N 1
ATOM 9306 C CA . ASP A 1 1228 ? -4.965 7.750 15.184 1.00 90.38 1228 ASP A CA 1
ATOM 9307 C C . ASP A 1 1228 ? -5.140 7.634 16.719 1.00 90.38 1228 ASP A C 1
ATOM 9309 O O . ASP A 1 1228 ? -4.777 8.595 17.396 1.00 90.38 1228 ASP A O 1
ATOM 9313 N N . LEU A 1 1229 ? -5.674 6.551 17.317 1.00 91.81 1229 LEU A N 1
ATOM 9314 C CA . LEU A 1 1229 ? -5.662 6.366 18.781 1.00 91.81 1229 LEU A CA 1
ATOM 9315 C C . LEU A 1 1229 ? -4.220 6.111 19.260 1.00 91.81 1229 LEU A C 1
ATOM 9317 O O . LEU A 1 1229 ? -3.473 5.360 18.627 1.00 91.81 1229 LEU A O 1
ATOM 9321 N N . PRO A 1 1230 ? -3.813 6.713 20.393 1.00 87.00 1230 PRO A N 1
ATOM 9322 C CA . PRO A 1 1230 ? -2.451 6.608 20.898 1.00 87.00 1230 PRO A CA 1
ATOM 9323 C C . PRO A 1 1230 ? -2.163 5.214 21.471 1.00 87.00 1230 PRO A C 1
ATOM 9325 O O . PRO A 1 1230 ? -2.501 4.917 22.615 1.00 87.00 1230 PRO A O 1
ATOM 9328 N N . LEU A 1 1231 ? -1.489 4.379 20.679 1.00 88.38 1231 LEU A N 1
ATOM 9329 C CA . LEU A 1 1231 ? -0.898 3.120 21.143 1.00 88.38 1231 LEU A CA 1
ATOM 9330 C C . LEU A 1 1231 ? 0.428 3.364 21.888 1.00 88.38 1231 LEU A C 1
ATOM 9332 O O . LEU A 1 1231 ? 0.662 2.808 22.960 1.00 88.38 1231 LEU A O 1
ATOM 9336 N N . LEU A 1 1232 ? 1.275 4.224 21.319 1.00 89.44 1232 LEU A N 1
ATOM 9337 C CA . LEU A 1 1232 ? 2.602 4.574 21.830 1.00 89.44 1232 LEU A CA 1
ATOM 9338 C C . LEU A 1 1232 ? 2.543 5.605 22.969 1.00 89.44 1232 LEU A C 1
ATOM 9340 O O . LEU A 1 1232 ? 1.642 6.448 23.030 1.00 89.44 1232 LEU A O 1
ATOM 9344 N N . ALA A 1 1233 ? 3.551 5.575 23.835 1.00 87.44 1233 ALA A N 1
ATOM 9345 C CA . ALA A 1 1233 ? 3.879 6.642 24.771 1.00 87.44 1233 ALA A CA 1
ATOM 9346 C C . ALA A 1 1233 ? 4.383 7.913 24.052 1.00 87.44 1233 ALA A C 1
ATOM 9348 O O . ALA A 1 1233 ? 4.726 7.893 22.869 1.00 87.44 1233 ALA A O 1
ATOM 9349 N N . ALA A 1 1234 ? 4.435 9.043 24.763 1.00 84.62 1234 ALA A N 1
ATOM 9350 C CA . ALA A 1 1234 ? 4.863 10.321 24.183 1.00 84.62 1234 ALA A CA 1
ATOM 9351 C C . ALA A 1 1234 ? 6.371 10.349 23.864 1.00 84.62 1234 ALA A C 1
ATOM 9353 O O . ALA A 1 1234 ? 6.793 10.948 22.875 1.00 84.62 1234 ALA A O 1
ATOM 9354 N N . ASP A 1 1235 ? 7.168 9.677 24.686 1.00 82.81 1235 ASP A N 1
ATOM 9355 C CA . ASP A 1 1235 ? 8.595 9.416 24.524 1.00 82.81 1235 ASP A CA 1
ATOM 9356 C C . ASP A 1 1235 ? 8.864 8.360 23.440 1.00 82.81 1235 ASP A C 1
ATOM 9358 O O . ASP A 1 1235 ? 9.646 8.652 22.536 1.00 82.81 1235 ASP A O 1
ATOM 9362 N N . GLU A 1 1236 ? 8.145 7.224 23.425 1.00 84.25 1236 GLU A N 1
ATOM 9363 C CA . GLU A 1 1236 ? 8.178 6.259 22.303 1.00 84.25 1236 GLU A CA 1
ATOM 9364 C C . GLU A 1 1236 ? 7.911 6.961 20.957 1.00 84.25 1236 GLU A C 1
ATOM 9366 O O . GLU A 1 1236 ? 8.704 6.865 20.020 1.00 84.25 1236 GLU A O 1
ATOM 9371 N N . TYR A 1 1237 ? 6.810 7.717 20.868 1.00 88.25 1237 TYR A N 1
ATOM 9372 C CA . TYR A 1 1237 ? 6.430 8.467 19.670 1.00 88.25 1237 TYR A CA 1
ATOM 9373 C C . TYR A 1 1237 ? 7.487 9.512 19.289 1.00 88.25 1237 TYR A C 1
ATOM 9375 O O . TYR A 1 1237 ? 7.787 9.682 18.108 1.00 88.25 1237 TYR A O 1
ATOM 9383 N N . THR A 1 1238 ? 8.086 10.202 20.265 1.00 82.88 1238 THR A N 1
ATOM 9384 C CA . THR A 1 1238 ? 9.146 11.189 20.004 1.00 82.88 1238 THR A CA 1
ATOM 9385 C C . THR A 1 1238 ? 10.417 10.520 19.477 1.00 82.88 1238 THR A C 1
ATOM 9387 O O . THR A 1 1238 ? 11.001 11.023 18.520 1.00 82.88 1238 THR A O 1
ATOM 9390 N N . ALA A 1 1239 ? 10.826 9.379 20.037 1.00 79.94 1239 ALA A N 1
ATOM 9391 C CA . ALA A 1 1239 ? 11.990 8.625 19.572 1.00 79.94 1239 ALA A CA 1
ATOM 9392 C C . ALA A 1 1239 ? 11.788 8.094 18.141 1.00 79.94 1239 ALA A C 1
ATOM 9394 O O . ALA A 1 1239 ? 12.638 8.299 17.274 1.00 79.94 1239 ALA A O 1
ATOM 9395 N N . LEU A 1 1240 ? 10.625 7.495 17.865 1.00 86.00 1240 LEU A N 1
ATOM 9396 C CA . LEU A 1 1240 ? 10.289 6.905 16.562 1.00 86.00 1240 LEU A CA 1
ATOM 9397 C C . LEU A 1 1240 ? 10.044 7.941 15.448 1.00 86.00 1240 LEU A C 1
ATOM 9399 O O . LEU A 1 1240 ? 10.044 7.571 14.275 1.00 86.00 1240 LEU A O 1
ATOM 9403 N N . THR A 1 1241 ? 9.849 9.222 15.786 1.00 85.69 1241 THR A N 1
ATOM 9404 C CA . THR A 1 1241 ? 9.631 10.317 14.813 1.00 85.69 1241 THR A CA 1
ATOM 9405 C C . THR A 1 1241 ? 10.801 11.293 14.687 1.00 85.69 1241 THR A C 1
ATOM 9407 O O . THR A 1 1241 ? 10.849 12.056 13.724 1.00 85.69 1241 THR A O 1
ATOM 9410 N N . ARG A 1 1242 ? 11.767 11.263 15.617 1.00 73.44 1242 ARG A N 1
ATOM 9411 C CA . ARG A 1 1242 ? 12.965 12.125 15.621 1.00 73.44 1242 ARG A CA 1
ATOM 9412 C C . ARG A 1 1242 ? 14.273 11.342 15.520 1.00 73.44 1242 ARG A C 1
ATOM 9414 O O . ARG A 1 1242 ? 15.278 11.730 16.117 1.00 73.44 1242 ARG A O 1
ATOM 9421 N N . ASN A 1 1243 ? 14.274 10.240 14.773 1.00 67.88 1243 ASN A N 1
ATOM 9422 C CA . ASN A 1 1243 ? 15.472 9.431 14.570 1.00 67.88 1243 ASN A CA 1
ATOM 9423 C C . ASN A 1 1243 ? 16.431 10.101 13.559 1.00 67.88 1243 ASN A C 1
ATOM 9425 O O . ASN A 1 1243 ? 16.515 9.716 12.390 1.00 67.88 1243 ASN A O 1
ATOM 9429 N N . HIS A 1 1244 ? 17.093 11.168 14.021 1.00 65.62 1244 HIS A N 1
ATOM 9430 C CA . HIS A 1 1244 ? 18.109 11.941 13.306 1.00 65.62 1244 HIS A CA 1
ATOM 9431 C C . HIS A 1 1244 ? 19.493 11.612 13.912 1.00 65.62 1244 HIS A C 1
ATOM 9433 O O . HIS A 1 1244 ? 19.739 11.983 15.062 1.00 65.62 1244 HIS A O 1
ATOM 9439 N N . PRO A 1 1245 ? 20.413 10.947 13.193 1.00 57.44 1245 PRO A N 1
ATOM 9440 C CA . PRO A 1 1245 ? 21.628 10.392 13.795 1.00 57.44 1245 PRO A CA 1
ATOM 9441 C C . PRO A 1 1245 ? 22.690 11.464 14.091 1.00 57.44 1245 PRO A C 1
ATOM 9443 O O . PRO A 1 1245 ? 23.256 11.496 15.180 1.00 57.44 1245 PRO A O 1
ATOM 9446 N N . VAL A 1 1246 ? 22.959 12.362 13.135 1.00 67.62 1246 VAL A N 1
ATOM 9447 C CA . VAL A 1 1246 ? 23.880 13.509 13.269 1.00 67.62 1246 VAL A CA 1
ATOM 9448 C C . VAL A 1 1246 ? 23.416 14.621 12.311 1.00 67.62 1246 VAL A C 1
ATOM 9450 O O . VAL A 1 1246 ? 22.995 14.294 11.193 1.00 67.62 1246 VAL A O 1
ATOM 9453 N N . PRO A 1 1247 ? 23.515 15.917 12.678 1.00 66.62 1247 PRO A N 1
ATOM 9454 C CA . PRO A 1 1247 ? 23.373 17.023 11.730 1.00 66.62 1247 PRO A CA 1
ATOM 9455 C C . PRO A 1 1247 ? 24.298 16.872 10.514 1.00 66.62 1247 PRO A C 1
ATOM 9457 O O . PRO A 1 1247 ? 25.431 16.407 10.636 1.00 66.62 1247 PRO A O 1
ATOM 9460 N N . MET A 1 1248 ? 23.825 17.277 9.334 1.00 70.56 1248 MET A N 1
ATOM 9461 C CA . MET A 1 1248 ? 24.624 17.195 8.109 1.00 70.56 1248 MET A CA 1
ATOM 9462 C C . MET A 1 1248 ? 25.771 18.229 8.125 1.00 70.56 1248 MET A C 1
ATOM 9464 O O . MET A 1 1248 ? 25.537 19.368 8.547 1.00 70.56 1248 MET A O 1
ATOM 9468 N N . PRO A 1 1249 ? 26.982 17.892 7.637 1.00 70.62 1249 PRO A N 1
ATOM 9469 C CA . PRO A 1 1249 ? 28.017 18.887 7.347 1.00 70.62 1249 PRO A CA 1
ATOM 9470 C C . PRO A 1 1249 ? 27.536 19.923 6.308 1.00 70.62 1249 PRO A C 1
ATOM 9472 O O . PRO A 1 1249 ? 26.579 19.666 5.568 1.00 70.62 1249 PRO A O 1
ATOM 9475 N N . PRO A 1 1250 ? 28.197 21.094 6.200 1.00 74.06 1250 PRO A N 1
ATOM 9476 C CA . PRO A 1 1250 ? 27.918 22.054 5.136 1.00 74.06 1250 PRO A CA 1
ATOM 9477 C C . PRO A 1 1250 ? 28.032 21.392 3.757 1.00 74.06 1250 PRO A C 1
ATOM 9479 O O . PRO A 1 1250 ? 29.053 20.784 3.441 1.00 74.06 1250 PRO A O 1
ATOM 9482 N N . GLY A 1 1251 ? 26.989 21.512 2.932 1.00 81.50 1251 GLY A N 1
ATOM 9483 C CA . GLY A 1 1251 ? 26.990 20.934 1.588 1.00 81.50 1251 GLY A CA 1
ATOM 9484 C C . GLY A 1 1251 ? 28.107 21.518 0.716 1.00 81.50 1251 GLY A C 1
ATOM 9485 O O . GLY A 1 1251 ? 28.385 22.717 0.765 1.00 81.50 1251 GLY A O 1
ATOM 9486 N N . VAL A 1 1252 ? 28.726 20.671 -0.105 1.00 89.75 1252 VAL A N 1
ATOM 9487 C CA . VAL A 1 1252 ? 29.841 21.022 -0.998 1.00 89.75 1252 VAL A CA 1
ATOM 9488 C C . VAL A 1 1252 ? 29.492 20.581 -2.426 1.00 89.75 1252 VAL A C 1
ATOM 9490 O O . VAL A 1 1252 ? 28.944 19.488 -2.588 1.00 89.75 1252 VAL A O 1
ATOM 9493 N N . PRO A 1 1253 ? 29.771 21.386 -3.472 1.00 93.62 1253 PRO A N 1
ATOM 9494 C CA . PRO A 1 1253 ? 29.537 20.978 -4.853 1.00 93.62 1253 PRO A CA 1
ATOM 9495 C C . PRO A 1 1253 ? 30.279 19.689 -5.229 1.00 93.62 1253 PRO A C 1
ATOM 9497 O O . PRO A 1 1253 ? 31.406 19.448 -4.803 1.00 93.62 1253 PRO A O 1
ATOM 9500 N N . MET A 1 1254 ? 29.657 18.883 -6.094 1.00 94.62 1254 MET A N 1
ATOM 9501 C CA . MET A 1 1254 ? 30.229 17.633 -6.616 1.00 94.62 1254 MET A CA 1
ATOM 9502 C C . MET A 1 1254 ? 31.663 17.777 -7.172 1.00 94.62 1254 MET A C 1
ATOM 9504 O O . MET A 1 1254 ? 32.509 16.987 -6.754 1.00 94.62 1254 MET A O 1
ATOM 9508 N N . PRO A 1 1255 ? 31.999 18.762 -8.037 1.00 94.88 1255 PRO A N 1
ATOM 9509 C CA . PRO A 1 1255 ? 33.377 18.905 -8.512 1.00 94.88 1255 PRO A CA 1
ATOM 9510 C C . PRO A 1 1255 ? 34.361 19.219 -7.378 1.00 94.88 1255 PRO A C 1
ATOM 9512 O O . PRO A 1 1255 ? 35.479 18.719 -7.397 1.00 94.88 1255 PRO A O 1
ATOM 9515 N N . ASP A 1 1256 ? 33.955 19.993 -6.370 1.00 93.56 1256 ASP A N 1
ATOM 9516 C CA . ASP A 1 1256 ? 34.836 20.390 -5.268 1.00 93.56 1256 ASP A CA 1
ATOM 9517 C C . ASP A 1 1256 ? 35.079 19.217 -4.299 1.00 93.56 1256 ASP A C 1
ATOM 9519 O O . ASP A 1 1256 ? 36.198 19.039 -3.820 1.00 93.56 1256 ASP A O 1
ATOM 9523 N N . LEU A 1 1257 ? 34.068 18.362 -4.074 1.00 92.19 1257 LEU A N 1
ATOM 9524 C CA . LEU A 1 1257 ? 34.202 17.087 -3.352 1.00 92.19 1257 LEU A CA 1
ATOM 9525 C C . LEU A 1 1257 ? 35.243 16.169 -4.004 1.00 92.19 1257 LEU A C 1
ATOM 9527 O O . LEU A 1 1257 ? 36.130 15.672 -3.318 1.00 92.19 1257 LEU A O 1
ATOM 9531 N N . LEU A 1 1258 ? 35.161 15.983 -5.323 1.00 93.50 1258 LEU A N 1
ATOM 9532 C CA . LEU A 1 1258 ? 36.044 15.097 -6.096 1.00 93.50 1258 LEU A CA 1
ATOM 9533 C C . LEU A 1 1258 ? 37.477 15.625 -6.237 1.00 93.50 1258 LEU A C 1
ATOM 9535 O O . LEU A 1 1258 ? 38.391 14.872 -6.561 1.00 93.50 1258 LEU A O 1
ATOM 9539 N N . LEU A 1 1259 ? 37.680 16.922 -6.007 1.00 93.94 1259 LEU A N 1
ATOM 9540 C CA . LEU A 1 1259 ? 38.989 17.567 -6.067 1.00 93.94 1259 LEU A CA 1
ATOM 9541 C C . LEU A 1 1259 ? 39.649 17.710 -4.688 1.00 93.94 1259 LEU A C 1
ATOM 9543 O O . LEU A 1 1259 ? 40.820 18.086 -4.641 1.00 93.94 1259 LEU A O 1
ATOM 9547 N N . ARG A 1 1260 ? 38.971 17.361 -3.577 1.00 93.12 1260 ARG A N 1
ATOM 9548 C CA . ARG A 1 1260 ? 39.572 17.350 -2.223 1.00 93.12 1260 ARG A CA 1
ATOM 9549 C C . ARG A 1 1260 ? 40.878 16.539 -2.188 1.00 93.12 1260 ARG A C 1
ATOM 9551 O O . ARG A 1 1260 ? 41.854 16.997 -1.596 1.00 93.12 1260 ARG A O 1
ATOM 9558 N N . GLY A 1 1261 ? 40.948 15.411 -2.905 1.00 91.31 1261 GLY A N 1
ATOM 9559 C CA . GLY A 1 1261 ? 42.151 14.579 -3.024 1.00 91.31 1261 GLY A CA 1
ATOM 9560 C C . GLY A 1 1261 ? 43.409 15.296 -3.545 1.00 91.31 1261 GLY A C 1
ATOM 9561 O O . GLY A 1 1261 ? 44.518 14.884 -3.204 1.00 91.31 1261 GLY A O 1
ATOM 9562 N N . LEU A 1 1262 ? 43.286 16.427 -4.262 1.00 92.50 1262 LEU A N 1
ATOM 9563 C CA . LEU A 1 1262 ? 44.440 17.256 -4.661 1.00 92.50 1262 LEU A CA 1
ATOM 9564 C C . LEU A 1 1262 ? 45.258 17.769 -3.465 1.00 92.50 1262 LEU A C 1
ATOM 9566 O O . LEU A 1 1262 ? 46.458 18.012 -3.620 1.00 92.50 1262 LEU A O 1
ATOM 9570 N N . ALA A 1 1263 ? 44.649 17.905 -2.280 1.00 92.44 1263 ALA A N 1
ATOM 9571 C CA . ALA A 1 1263 ? 45.344 18.287 -1.050 1.00 92.44 1263 ALA A CA 1
ATOM 9572 C C . ALA A 1 1263 ? 46.428 17.269 -0.636 1.00 92.44 1263 ALA A C 1
ATOM 9574 O O . ALA A 1 1263 ? 47.403 17.643 0.011 1.00 92.44 1263 ALA A O 1
ATOM 9575 N N . HIS A 1 1264 ? 46.303 16.010 -1.073 1.00 92.31 1264 HIS A N 1
ATOM 9576 C CA . HIS A 1 1264 ? 47.270 14.933 -0.839 1.00 92.31 1264 HIS A CA 1
ATOM 9577 C C . HIS A 1 1264 ? 48.385 14.890 -1.910 1.00 92.31 1264 HIS A C 1
ATOM 9579 O O . HIS A 1 1264 ? 49.249 14.015 -1.870 1.00 92.31 1264 HIS A O 1
ATOM 9585 N N . GLY A 1 1265 ? 48.393 15.850 -2.848 1.00 91.31 1265 GLY A N 1
ATOM 9586 C CA . GLY A 1 1265 ? 49.456 16.085 -3.829 1.00 91.31 1265 GLY A CA 1
ATOM 9587 C C . GLY A 1 1265 ? 49.063 15.743 -5.271 1.00 91.31 1265 GLY A C 1
ATOM 9588 O O . GLY A 1 1265 ? 48.596 14.646 -5.561 1.00 91.31 1265 GLY A O 1
ATOM 9589 N N . ARG A 1 1266 ? 49.330 16.661 -6.216 1.00 95.75 1266 ARG A N 1
ATOM 9590 C CA . ARG A 1 1266 ? 48.955 16.516 -7.643 1.00 95.75 1266 ARG A CA 1
ATOM 9591 C C . ARG A 1 1266 ? 49.477 15.237 -8.309 1.00 95.75 1266 ARG A C 1
ATOM 9593 O O . ARG A 1 1266 ? 48.797 14.710 -9.176 1.00 95.75 1266 ARG A O 1
ATOM 9600 N N . ALA A 1 1267 ? 50.653 14.748 -7.914 1.00 95.25 1267 ALA A N 1
ATOM 9601 C CA . ALA A 1 1267 ? 51.273 13.547 -8.483 1.00 95.25 1267 ALA A CA 1
ATOM 9602 C C . ALA A 1 1267 ? 50.754 12.222 -7.880 1.00 95.25 1267 ALA A C 1
ATOM 9604 O O . ALA A 1 1267 ? 51.153 11.152 -8.335 1.00 95.25 1267 ALA A O 1
ATOM 9605 N N . ARG A 1 1268 ? 49.884 12.271 -6.860 1.00 94.75 1268 ARG A N 1
ATOM 9606 C CA . ARG A 1 1268 ? 49.237 11.082 -6.291 1.00 94.75 1268 ARG A CA 1
ATOM 9607 C C . ARG A 1 1268 ? 48.316 10.452 -7.339 1.00 94.75 1268 ARG A C 1
ATOM 9609 O O . ARG A 1 1268 ? 47.675 11.177 -8.100 1.00 94.75 1268 ARG A O 1
ATOM 9616 N N . ILE A 1 1269 ? 48.250 9.123 -7.396 1.00 96.94 1269 ILE A N 1
ATOM 9617 C CA . ILE A 1 1269 ? 47.400 8.417 -8.364 1.00 96.94 1269 ILE A CA 1
ATOM 9618 C C . ILE A 1 1269 ? 45.934 8.515 -7.931 1.00 96.94 1269 ILE A C 1
ATOM 9620 O O . ILE A 1 1269 ? 45.598 8.175 -6.800 1.00 96.94 1269 ILE A O 1
ATOM 9624 N N . ALA A 1 1270 ? 45.082 8.989 -8.839 1.00 96.25 1270 ALA A N 1
ATOM 9625 C CA . ALA A 1 1270 ? 43.635 9.073 -8.658 1.00 96.25 1270 ALA A CA 1
ATOM 9626 C C . ALA A 1 1270 ? 42.930 7.847 -9.242 1.00 96.25 1270 ALA A C 1
ATOM 9628 O O . ALA A 1 1270 ? 42.028 7.297 -8.619 1.00 96.25 1270 ALA A O 1
ATOM 9629 N N . VAL A 1 1271 ? 43.351 7.417 -10.437 1.00 96.75 1271 VAL A N 1
ATOM 9630 C CA . VAL A 1 1271 ? 42.689 6.359 -11.211 1.00 96.75 1271 VAL A CA 1
ATOM 9631 C C . VAL A 1 1271 ? 43.722 5.367 -11.739 1.00 96.75 1271 VAL A C 1
ATOM 9633 O O . VAL A 1 1271 ? 44.784 5.777 -12.211 1.00 96.75 1271 VAL A O 1
ATOM 9636 N N . ARG A 1 1272 ? 43.408 4.070 -11.701 1.00 95.12 1272 ARG A N 1
ATOM 9637 C CA . ARG A 1 1272 ? 44.157 3.008 -12.385 1.00 95.12 1272 ARG A CA 1
ATOM 9638 C C . ARG A 1 1272 ? 43.215 2.170 -13.243 1.00 95.12 1272 ARG A C 1
ATOM 9640 O O . ARG A 1 1272 ? 42.160 1.755 -12.782 1.00 95.12 1272 ARG A O 1
ATOM 9647 N N . GLU A 1 1273 ? 43.585 1.959 -14.498 1.00 91.88 1273 GLU A N 1
ATOM 9648 C CA . GLU A 1 1273 ? 42.740 1.366 -15.538 1.00 91.88 1273 GLU A CA 1
ATOM 9649 C C . GLU A 1 1273 ? 43.640 0.668 -16.560 1.00 91.88 1273 GLU A C 1
ATOM 9651 O O . GLU A 1 1273 ? 44.519 1.308 -17.131 1.00 91.88 1273 GLU A O 1
ATOM 9656 N N . ASN A 1 1274 ? 43.444 -0.633 -16.804 1.00 84.19 1274 ASN A N 1
ATOM 9657 C CA . ASN A 1 1274 ? 44.193 -1.397 -17.816 1.00 84.19 1274 ASN A CA 1
ATOM 9658 C C . ASN A 1 1274 ? 45.728 -1.186 -17.741 1.00 84.19 1274 ASN A C 1
ATOM 9660 O O . ASN A 1 1274 ? 46.398 -0.971 -18.750 1.00 84.19 1274 ASN A O 1
ATOM 9664 N N . GLY A 1 1275 ? 46.284 -1.163 -16.523 1.00 81.19 1275 GLY A N 1
ATOM 9665 C CA . GLY A 1 1275 ? 47.702 -0.882 -16.247 1.00 81.19 1275 GLY A CA 1
ATOM 9666 C C . GLY A 1 1275 ? 48.109 0.601 -16.301 1.00 81.19 1275 GLY A C 1
ATOM 9667 O O . GLY A 1 1275 ? 49.085 0.990 -15.654 1.00 81.19 1275 GLY A O 1
ATOM 9668 N N . ARG A 1 1276 ? 47.348 1.463 -16.988 1.00 90.94 1276 ARG A N 1
ATOM 9669 C CA . ARG A 1 1276 ? 47.538 2.919 -16.969 1.00 90.94 1276 ARG A CA 1
ATOM 9670 C C . ARG A 1 1276 ? 47.212 3.464 -15.579 1.00 90.94 1276 ARG A C 1
ATOM 9672 O O . ARG A 1 1276 ? 46.227 3.077 -14.959 1.00 90.94 1276 ARG A O 1
ATOM 9679 N N . SER A 1 1277 ? 48.033 4.393 -15.101 1.00 95.56 1277 SER A N 1
ATOM 9680 C CA . SER A 1 1277 ? 47.788 5.148 -13.867 1.00 95.56 1277 SER A CA 1
ATOM 9681 C C . SER A 1 1277 ? 47.664 6.628 -14.219 1.00 95.56 1277 SER A C 1
ATOM 9683 O O . SER A 1 1277 ? 48.476 7.129 -14.993 1.00 95.56 1277 SER A O 1
ATOM 9685 N N . ILE A 1 1278 ? 46.648 7.308 -13.685 1.00 97.12 1278 ILE A N 1
ATOM 9686 C CA . ILE A 1 1278 ? 46.375 8.729 -13.916 1.00 97.12 1278 ILE A CA 1
ATOM 9687 C C . ILE A 1 1278 ? 46.370 9.450 -12.568 1.00 97.12 1278 ILE A C 1
ATOM 9689 O O . ILE A 1 1278 ? 45.692 9.031 -11.625 1.00 97.12 1278 ILE A O 1
ATOM 9693 N N . SER A 1 1279 ? 47.133 10.535 -12.466 1.00 97.25 1279 SER A N 1
ATOM 9694 C CA . SER A 1 1279 ? 47.254 11.329 -11.244 1.00 97.25 1279 SER A CA 1
ATOM 9695 C C . SER A 1 1279 ? 46.084 12.293 -11.017 1.00 97.25 1279 SER A C 1
ATOM 9697 O O . SER A 1 1279 ? 45.371 12.672 -11.950 1.00 97.25 1279 SER A O 1
ATOM 9699 N N . TYR A 1 1280 ? 45.907 12.744 -9.769 1.00 96.88 1280 TYR A N 1
ATOM 9700 C CA . TYR A 1 1280 ? 44.934 13.791 -9.426 1.00 96.88 1280 TYR A CA 1
ATOM 9701 C C . TYR A 1 1280 ? 45.166 15.077 -10.234 1.00 96.88 1280 TYR A C 1
ATOM 9703 O O . TYR A 1 1280 ? 44.206 15.735 -10.628 1.00 96.88 1280 TYR A O 1
ATOM 9711 N N . GLY A 1 1281 ? 46.426 15.423 -10.521 1.00 96.50 1281 GLY A N 1
ATOM 9712 C CA . GLY A 1 1281 ? 46.793 16.565 -11.356 1.00 96.50 1281 GLY A CA 1
ATOM 9713 C C . GLY A 1 1281 ? 46.357 16.407 -12.813 1.00 96.50 1281 GLY A C 1
ATOM 9714 O O . GLY A 1 1281 ? 45.768 17.328 -13.368 1.00 96.50 1281 GLY A O 1
ATOM 9715 N N . GLU A 1 1282 ? 46.575 15.241 -13.424 1.00 96.06 1282 GLU A N 1
ATOM 9716 C CA . GLU A 1 1282 ? 46.145 14.967 -14.805 1.00 96.06 1282 GLU A CA 1
ATOM 9717 C C . GLU A 1 1282 ? 44.615 14.909 -14.938 1.00 96.06 1282 GLU A C 1
ATOM 9719 O O . GLU A 1 1282 ? 44.054 15.473 -15.882 1.00 96.06 1282 GLU A O 1
ATOM 9724 N N . LEU A 1 1283 ? 43.927 14.282 -13.975 1.00 96.38 1283 LEU A N 1
ATOM 9725 C CA . LEU A 1 1283 ? 42.464 14.269 -13.894 1.00 96.38 1283 LEU A CA 1
ATOM 9726 C C . LEU A 1 1283 ? 41.903 15.692 -13.755 1.00 96.38 1283 LEU A C 1
ATOM 9728 O O . LEU A 1 1283 ? 40.955 16.050 -14.457 1.00 96.38 1283 LEU A O 1
ATOM 9732 N N . ASP A 1 1284 ? 42.501 16.521 -12.897 1.00 96.75 1284 ASP A N 1
ATOM 9733 C CA . ASP A 1 1284 ? 42.151 17.931 -12.738 1.00 96.75 1284 ASP A CA 1
ATOM 9734 C C . ASP A 1 1284 ? 42.370 18.730 -14.034 1.00 96.75 1284 ASP A C 1
ATOM 9736 O O . ASP A 1 1284 ? 41.447 19.392 -14.509 1.00 96.75 1284 ASP A O 1
ATOM 9740 N N . GLU A 1 1285 ? 43.547 18.639 -14.654 1.00 96.94 1285 GLU A N 1
ATOM 9741 C CA . GLU A 1 1285 ? 43.877 19.419 -15.852 1.00 96.94 1285 GLU A CA 1
ATOM 9742 C C . GLU A 1 1285 ? 43.016 19.037 -17.055 1.00 96.94 1285 GLU A C 1
ATOM 9744 O O . GLU A 1 1285 ? 42.472 19.924 -17.715 1.00 96.94 1285 GLU A O 1
ATOM 9749 N N . TYR A 1 1286 ? 42.844 17.741 -17.331 1.00 96.62 1286 TYR A N 1
ATOM 9750 C CA . TYR A 1 1286 ? 42.019 17.286 -18.450 1.00 96.62 1286 TYR A CA 1
ATOM 9751 C C . TYR A 1 1286 ? 40.546 17.669 -18.250 1.00 96.62 1286 TYR A C 1
ATOM 9753 O O . TYR A 1 1286 ? 39.938 18.265 -19.142 1.00 96.62 1286 TYR A O 1
ATOM 9761 N N . SER A 1 1287 ? 39.984 17.439 -17.056 1.00 97.06 1287 SER A N 1
ATOM 9762 C CA . SER A 1 1287 ? 38.597 17.833 -16.768 1.00 97.06 1287 SER A CA 1
ATOM 9763 C C . SER A 1 1287 ? 38.395 19.355 -16.766 1.00 97.06 1287 SER A C 1
ATOM 9765 O O . SER A 1 1287 ? 37.351 19.817 -17.213 1.00 97.06 1287 SER A O 1
ATOM 9767 N N . SER A 1 1288 ? 39.385 20.160 -16.353 1.00 97.88 1288 SER A N 1
ATOM 9768 C CA . SER A 1 1288 ? 39.344 21.633 -16.460 1.00 97.88 1288 SER A CA 1
ATOM 9769 C C . SER A 1 1288 ? 39.368 22.128 -17.911 1.00 97.88 1288 SER A C 1
ATOM 9771 O O . SER A 1 1288 ? 38.723 23.131 -18.231 1.00 97.88 1288 SER A O 1
ATOM 9773 N N . ARG A 1 1289 ? 40.081 21.432 -18.807 1.00 98.06 1289 ARG A N 1
ATOM 9774 C CA . ARG A 1 1289 ? 40.089 21.739 -20.247 1.00 98.06 1289 ARG A CA 1
ATOM 9775 C C . ARG A 1 1289 ? 38.764 21.363 -20.909 1.00 98.06 1289 ARG A C 1
ATOM 9777 O O . ARG A 1 1289 ? 38.170 22.201 -21.587 1.00 98.06 1289 ARG A O 1
ATOM 9784 N N . LEU A 1 1290 ? 38.280 20.141 -20.669 1.00 97.62 1290 LEU A N 1
ATOM 9785 C CA . LEU A 1 1290 ? 37.012 19.639 -21.210 1.00 97.62 1290 LEU A CA 1
ATOM 9786 C C . LEU A 1 1290 ? 35.812 20.449 -20.690 1.00 97.62 1290 LEU A C 1
ATOM 9788 O O . LEU A 1 1290 ? 34.936 20.808 -21.470 1.00 97.62 1290 LEU A O 1
ATOM 9792 N N . ALA A 1 1291 ? 35.814 20.845 -19.413 1.00 97.56 1291 ALA A N 1
ATOM 9793 C CA . ALA A 1 1291 ? 34.787 21.714 -18.836 1.00 97.56 1291 ALA A CA 1
ATOM 9794 C C . ALA A 1 1291 ? 34.647 23.044 -19.588 1.00 97.56 1291 ALA A C 1
ATOM 9796 O O . ALA A 1 1291 ? 33.531 23.517 -19.789 1.00 97.56 1291 ALA A O 1
ATOM 9797 N N . ARG A 1 1292 ? 35.755 23.638 -20.056 1.00 97.50 1292 ARG A N 1
ATOM 9798 C CA . ARG A 1 1292 ? 35.693 24.863 -20.867 1.00 97.50 1292 ARG A CA 1
ATOM 9799 C C . ARG A 1 1292 ? 35.083 24.607 -22.245 1.00 97.50 1292 ARG A C 1
ATOM 9801 O O . ARG A 1 1292 ? 34.218 25.382 -22.631 1.00 97.50 1292 ARG A O 1
ATOM 9808 N N . VAL A 1 1293 ? 35.422 23.491 -22.904 1.00 96.81 1293 VAL A N 1
ATOM 9809 C CA . VAL A 1 1293 ? 34.755 23.062 -24.154 1.00 96.81 1293 VAL A CA 1
ATOM 9810 C C . VAL A 1 1293 ? 33.245 22.891 -23.948 1.00 96.81 1293 VAL A C 1
ATOM 9812 O O . VAL A 1 1293 ? 32.456 23.348 -24.771 1.00 96.81 1293 VAL A O 1
ATOM 9815 N N . LEU A 1 1294 ? 32.822 22.299 -22.830 1.00 97.31 1294 LEU A N 1
ATOM 9816 C CA . LEU A 1 1294 ? 31.405 22.148 -22.481 1.00 97.31 1294 LEU A CA 1
ATOM 9817 C C . LEU A 1 1294 ? 30.720 23.508 -22.221 1.00 97.31 1294 LEU A C 1
ATOM 9819 O O . LEU A 1 1294 ? 29.603 23.732 -22.692 1.00 97.31 1294 LEU A O 1
ATOM 9823 N N . ILE A 1 1295 ? 31.391 24.448 -21.544 1.00 96.81 1295 ILE A N 1
ATOM 9824 C CA . ILE A 1 1295 ? 30.900 25.826 -21.350 1.00 96.81 1295 ILE A CA 1
ATOM 9825 C C . ILE A 1 1295 ? 30.698 26.538 -22.698 1.00 96.81 1295 ILE A C 1
ATOM 9827 O O . ILE A 1 1295 ? 29.668 27.200 -22.873 1.00 96.81 1295 ILE A O 1
ATOM 9831 N N . ASP A 1 1296 ? 31.614 26.381 -23.665 1.00 93.75 1296 ASP A N 1
ATOM 9832 C CA . ASP A 1 1296 ? 31.433 26.912 -25.026 1.00 93.75 1296 ASP A CA 1
ATOM 9833 C C . ASP A 1 1296 ? 30.142 26.354 -25.658 1.00 93.75 1296 ASP A C 1
ATOM 9835 O O . ASP A 1 1296 ? 29.309 27.124 -26.140 1.00 93.75 1296 ASP A O 1
ATOM 9839 N N . HIS A 1 1297 ? 29.931 25.033 -25.568 1.00 94.44 1297 HIS A N 1
ATOM 9840 C CA . HIS A 1 1297 ? 28.799 24.310 -26.170 1.00 94.44 1297 HIS A CA 1
ATOM 9841 C C . HIS A 1 1297 ? 27.430 24.560 -25.514 1.00 94.44 1297 HIS A C 1
ATOM 9843 O O . HIS A 1 1297 ? 26.413 24.170 -26.076 1.00 94.44 1297 HIS A O 1
ATOM 9849 N N . GLY A 1 1298 ? 27.361 25.226 -24.356 1.00 93.50 1298 GLY A N 1
ATOM 9850 C CA . GLY A 1 1298 ? 26.081 25.575 -23.717 1.00 93.50 1298 GLY A CA 1
ATOM 9851 C C . GLY A 1 1298 ? 25.974 25.244 -22.233 1.00 93.50 1298 GLY A C 1
ATOM 9852 O O . GLY A 1 1298 ? 25.040 25.713 -21.581 1.00 93.50 1298 GLY A O 1
ATOM 9853 N N . VAL A 1 1299 ? 26.903 24.450 -21.700 1.00 96.94 1299 VAL A N 1
ATOM 9854 C CA . VAL A 1 1299 ? 26.788 23.844 -20.369 1.00 96.94 1299 VAL A CA 1
ATOM 9855 C C . VAL A 1 1299 ? 26.979 24.880 -19.255 1.00 96.94 1299 VAL A C 1
ATOM 9857 O O . VAL A 1 1299 ? 27.754 25.832 -19.368 1.00 96.94 1299 VAL A O 1
ATOM 9860 N N . GLY A 1 1300 ? 26.221 24.693 -18.178 1.00 95.62 1300 GLY A N 1
ATOM 9861 C CA . GLY A 1 1300 ? 26.161 25.536 -16.990 1.00 95.62 1300 GLY A CA 1
ATOM 9862 C C . GLY A 1 1300 ? 25.060 25.041 -16.043 1.00 95.62 1300 GLY A C 1
ATOM 9863 O O . GLY A 1 1300 ? 24.396 24.052 -16.368 1.00 95.62 1300 GLY A O 1
ATOM 9864 N N . PRO A 1 1301 ? 24.833 25.718 -14.904 1.00 96.44 1301 PRO A N 1
ATOM 9865 C CA . PRO A 1 1301 ? 23.753 25.387 -13.974 1.00 96.44 1301 PRO A CA 1
ATOM 9866 C C . PRO A 1 1301 ? 22.394 25.181 -14.650 1.00 96.44 1301 PRO A C 1
ATOM 9868 O O . PRO A 1 1301 ? 22.026 25.901 -15.577 1.00 96.44 1301 PRO A O 1
ATOM 9871 N N . GLU A 1 1302 ? 21.662 24.169 -14.174 1.00 94.75 1302 GLU A N 1
ATOM 9872 C CA . GLU A 1 1302 ? 20.387 23.686 -14.735 1.00 94.75 1302 GLU A CA 1
ATOM 9873 C C . GLU A 1 1302 ? 20.456 23.115 -16.173 1.00 94.75 1302 GLU A C 1
ATOM 9875 O O . GLU A 1 1302 ? 19.414 22.790 -16.739 1.00 94.75 1302 GLU A O 1
ATOM 9880 N N . ARG A 1 1303 ? 21.644 22.938 -16.779 1.00 96.12 1303 ARG A N 1
ATOM 9881 C CA . ARG A 1 1303 ? 21.801 22.210 -18.056 1.00 96.12 1303 ARG A CA 1
ATOM 9882 C C . ARG A 1 1303 ? 22.287 20.779 -17.851 1.00 96.12 1303 ARG A C 1
ATOM 9884 O O . ARG A 1 1303 ? 23.161 20.517 -17.023 1.00 96.12 1303 ARG A O 1
ATOM 9891 N N . LEU A 1 1304 ? 21.724 19.876 -18.651 1.00 97.19 1304 LEU A N 1
ATOM 9892 C CA . LEU A 1 1304 ? 21.994 18.441 -18.643 1.00 97.19 1304 LEU A CA 1
ATOM 9893 C C . LEU A 1 1304 ? 22.901 18.054 -19.819 1.00 97.19 1304 LEU A C 1
ATOM 9895 O O . LEU A 1 1304 ? 22.786 18.618 -20.910 1.00 97.19 1304 LEU A O 1
ATOM 9899 N N . VAL A 1 1305 ? 23.810 17.107 -19.583 1.00 97.94 1305 VAL A N 1
ATOM 9900 C CA . VAL A 1 1305 ? 24.779 16.584 -20.562 1.00 97.94 1305 VAL A CA 1
ATOM 9901 C C . VAL A 1 1305 ? 24.751 15.065 -20.515 1.00 97.94 1305 VAL A C 1
ATOM 9903 O O . VAL A 1 1305 ? 24.986 14.491 -19.453 1.00 97.94 1305 VAL A O 1
ATOM 9906 N N . VAL A 1 1306 ? 24.505 14.400 -21.643 1.00 96.75 1306 VAL A N 1
ATOM 9907 C CA . VAL A 1 1306 ? 24.554 12.932 -21.686 1.00 96.75 1306 VAL A CA 1
ATOM 9908 C C . VAL A 1 1306 ? 26.003 12.467 -21.749 1.00 96.75 1306 VAL A C 1
ATOM 9910 O O . VAL A 1 1306 ? 26.780 12.955 -22.561 1.00 96.75 1306 VAL A O 1
ATOM 9913 N N . VAL A 1 1307 ? 26.369 11.516 -20.895 1.00 96.62 1307 VAL A N 1
ATOM 9914 C CA . VAL A 1 1307 ? 27.682 10.864 -20.893 1.00 96.62 1307 VAL A CA 1
ATOM 9915 C C . VAL A 1 1307 ? 27.450 9.403 -21.259 1.00 96.62 1307 VAL A C 1
ATOM 9917 O O . VAL A 1 1307 ? 27.107 8.592 -20.401 1.00 96.62 1307 VAL A O 1
ATOM 9920 N N . ALA A 1 1308 ? 27.584 9.096 -22.549 1.00 94.75 1308 ALA A N 1
ATOM 9921 C CA . ALA A 1 1308 ? 27.432 7.757 -23.106 1.00 94.75 1308 ALA A CA 1
ATOM 9922 C C . ALA A 1 1308 ? 28.809 7.099 -23.228 1.00 94.75 1308 ALA A C 1
ATOM 9924 O O . ALA A 1 1308 ? 29.396 7.019 -24.310 1.00 94.75 1308 ALA A O 1
ATOM 9925 N N . LEU A 1 1309 ? 29.348 6.691 -22.081 1.00 92.06 1309 LEU A N 1
ATOM 9926 C CA . LEU A 1 1309 ? 30.667 6.084 -21.943 1.00 92.06 1309 LEU A CA 1
ATOM 9927 C C . LEU A 1 1309 ? 30.583 4.911 -20.956 1.00 92.06 1309 LEU A C 1
ATOM 9929 O O . LEU A 1 1309 ? 29.933 5.049 -19.915 1.00 92.06 1309 LEU A O 1
ATOM 9933 N N . PRO A 1 1310 ? 31.252 3.778 -21.231 1.00 87.38 1310 PRO A N 1
ATOM 9934 C CA . PRO A 1 1310 ? 31.348 2.677 -20.287 1.00 87.38 1310 PRO A CA 1
ATOM 9935 C C . PRO A 1 1310 ? 32.142 3.103 -19.048 1.00 87.38 1310 PRO A C 1
ATOM 9937 O O . PRO A 1 1310 ? 32.822 4.132 -19.024 1.00 87.38 1310 PRO A O 1
ATOM 9940 N N . ARG A 1 1311 ? 32.087 2.269 -18.007 1.00 87.19 1311 ARG A N 1
ATOM 9941 C CA . ARG A 1 1311 ? 32.926 2.413 -16.813 1.00 87.19 1311 ARG A CA 1
ATOM 9942 C C . ARG A 1 1311 ? 34.403 2.561 -17.207 1.00 87.19 1311 ARG A C 1
ATOM 9944 O O . ARG A 1 1311 ? 34.981 1.634 -17.768 1.00 87.19 1311 ARG A O 1
ATOM 9951 N N . GLY A 1 1312 ? 34.994 3.709 -16.873 1.00 89.12 1312 GLY A N 1
ATOM 9952 C CA . GLY A 1 1312 ? 36.391 4.018 -17.174 1.00 89.12 1312 GLY A CA 1
ATOM 9953 C C . GLY A 1 1312 ? 36.802 5.465 -16.897 1.00 89.12 1312 GLY A C 1
ATOM 9954 O O . GLY A 1 1312 ? 35.979 6.304 -16.514 1.00 89.12 1312 GLY A O 1
ATOM 9955 N N . TYR A 1 1313 ? 38.085 5.772 -17.110 1.00 92.12 1313 TYR A N 1
ATOM 9956 C CA . TYR A 1 1313 ? 38.674 7.098 -16.895 1.00 92.12 1313 TYR A CA 1
ATOM 9957 C C . TYR A 1 1313 ? 37.948 8.188 -17.692 1.00 92.12 1313 TYR A C 1
ATOM 9959 O O . TYR A 1 1313 ? 37.669 9.256 -17.149 1.00 92.12 1313 TYR A O 1
ATOM 9967 N N . ALA A 1 1314 ? 37.599 7.919 -18.955 1.00 92.38 1314 ALA A N 1
ATOM 9968 C CA . ALA A 1 1314 ? 36.921 8.887 -19.819 1.00 92.38 1314 ALA A CA 1
ATOM 9969 C C . ALA A 1 1314 ? 35.540 9.296 -19.269 1.00 92.38 1314 ALA A C 1
ATOM 9971 O O . ALA A 1 1314 ? 35.219 10.484 -19.249 1.00 92.38 1314 ALA A O 1
ATOM 9972 N N . MET A 1 1315 ? 34.758 8.336 -18.757 1.00 93.19 1315 MET A N 1
ATOM 9973 C CA . MET A 1 1315 ? 33.450 8.578 -18.132 1.00 93.19 1315 MET A CA 1
ATOM 9974 C C . MET A 1 1315 ? 33.590 9.458 -16.885 1.00 93.19 1315 MET A C 1
ATOM 9976 O O . MET A 1 1315 ? 32.944 10.501 -16.779 1.00 93.19 1315 MET A O 1
ATOM 9980 N N . LEU A 1 1316 ? 34.506 9.091 -15.985 1.00 93.25 1316 LEU A N 1
ATOM 9981 C CA . LEU A 1 1316 ? 34.796 9.830 -14.754 1.00 93.25 1316 LEU A CA 1
ATOM 9982 C C . LEU A 1 1316 ? 35.292 11.260 -15.039 1.00 93.25 1316 LEU A C 1
ATOM 9984 O O . LEU A 1 1316 ? 34.845 12.226 -14.416 1.00 93.25 1316 LEU A O 1
ATOM 9988 N N . ALA A 1 1317 ? 36.187 11.412 -16.017 1.00 95.50 1317 ALA A N 1
ATOM 9989 C CA . ALA A 1 1317 ? 36.708 12.703 -16.445 1.00 95.50 1317 ALA A CA 1
ATOM 9990 C C . ALA A 1 1317 ? 35.631 13.584 -17.103 1.00 95.50 1317 ALA A C 1
ATOM 9992 O O . ALA A 1 1317 ? 35.611 14.793 -16.860 1.00 95.50 1317 ALA A O 1
ATOM 9993 N N . ALA A 1 1318 ? 34.715 12.996 -17.882 1.00 96.44 1318 ALA A N 1
ATOM 9994 C CA . ALA A 1 1318 ? 33.567 13.689 -18.462 1.00 96.44 1318 ALA A CA 1
ATOM 9995 C C . ALA A 1 1318 ? 32.569 14.141 -17.384 1.00 96.44 1318 ALA A C 1
ATOM 9997 O O . ALA A 1 1318 ? 32.186 15.310 -17.368 1.00 96.44 1318 ALA A O 1
ATOM 9998 N N . ALA A 1 1319 ? 32.206 13.273 -16.434 1.00 95.25 1319 ALA A N 1
ATOM 9999 C CA . ALA A 1 1319 ? 31.307 13.619 -15.331 1.00 95.25 1319 ALA A CA 1
ATOM 10000 C C . ALA A 1 1319 ? 31.875 14.758 -14.457 1.00 95.25 1319 ALA A C 1
ATOM 10002 O O . ALA A 1 1319 ? 31.170 15.727 -14.156 1.00 95.25 1319 ALA A O 1
ATOM 10003 N N . LEU A 1 1320 ? 33.174 14.706 -14.133 1.00 97.12 1320 LEU A N 1
ATOM 10004 C CA . LEU A 1 1320 ? 33.878 15.789 -13.438 1.00 97.12 1320 LEU A CA 1
ATOM 10005 C C . LEU A 1 1320 ? 33.945 17.077 -14.279 1.00 97.12 1320 LEU A C 1
ATOM 10007 O O . LEU A 1 1320 ? 33.800 18.168 -13.730 1.00 97.12 1320 LEU A O 1
ATOM 10011 N N . ALA A 1 1321 ? 34.132 16.984 -15.599 1.00 97.75 1321 ALA A N 1
ATOM 10012 C CA . ALA A 1 1321 ? 34.139 18.144 -16.492 1.00 97.75 1321 ALA A CA 1
ATOM 10013 C C . ALA A 1 1321 ? 32.761 18.827 -16.587 1.00 97.75 1321 ALA A C 1
ATOM 10015 O O . ALA A 1 1321 ? 32.680 20.056 -16.531 1.00 97.75 1321 ALA A O 1
ATOM 10016 N N . VAL A 1 1322 ? 31.676 18.049 -16.659 1.00 97.69 1322 VAL A N 1
ATOM 10017 C CA . VAL A 1 1322 ? 30.293 18.551 -16.615 1.00 97.69 1322 VAL A CA 1
ATOM 10018 C C . VAL A 1 1322 ? 30.019 19.250 -15.279 1.00 97.69 1322 VAL A C 1
ATOM 10020 O O . VAL A 1 1322 ? 29.574 20.400 -15.272 1.00 97.69 1322 VAL A O 1
ATOM 10023 N N . GLY A 1 1323 ? 30.393 18.622 -14.158 1.00 95.81 1323 GLY A N 1
ATOM 10024 C CA . GLY A 1 1323 ? 30.293 19.228 -12.827 1.00 95.81 1323 GLY A CA 1
ATOM 10025 C C . GLY A 1 1323 ? 31.119 20.512 -12.689 1.00 95.81 1323 GLY A C 1
ATOM 10026 O O . GLY A 1 1323 ? 30.625 21.513 -12.173 1.00 95.81 1323 GLY A O 1
ATOM 10027 N N . LYS A 1 1324 ? 32.353 20.541 -13.214 1.00 97.38 1324 LYS A N 1
ATOM 10028 C CA . LYS A 1 1324 ? 33.205 21.745 -13.254 1.00 97.38 1324 LYS A CA 1
ATOM 10029 C C . LYS A 1 1324 ? 32.567 22.878 -14.057 1.00 97.38 1324 LYS A C 1
ATOM 10031 O O . LYS A 1 1324 ? 32.582 24.016 -13.582 1.00 97.38 1324 LYS A O 1
ATOM 10036 N N . ALA A 1 1325 ? 31.969 22.572 -15.211 1.00 97.06 1325 ALA A N 1
ATOM 10037 C CA . ALA A 1 1325 ? 31.176 23.511 -16.009 1.00 97.06 1325 ALA A CA 1
ATOM 10038 C C . ALA A 1 1325 ? 29.902 24.000 -15.286 1.00 97.06 1325 ALA A C 1
ATOM 10040 O O . ALA A 1 1325 ? 29.331 25.022 -15.663 1.00 97.06 1325 ALA A O 1
ATOM 10041 N N . GLY A 1 1326 ? 29.483 23.306 -14.224 1.00 95.81 1326 GLY A N 1
ATOM 10042 C CA . GLY A 1 1326 ? 28.297 23.599 -13.424 1.00 95.81 1326 GLY A CA 1
ATOM 10043 C C . GLY A 1 1326 ? 27.020 22.932 -13.933 1.00 95.81 1326 GLY A C 1
ATOM 10044 O O . GLY A 1 1326 ? 25.958 23.212 -13.392 1.00 95.81 1326 GLY A O 1
ATOM 10045 N N . GLY A 1 1327 ? 27.104 22.088 -14.965 1.00 96.44 1327 GLY A N 1
ATOM 10046 C CA . GLY A 1 1327 ? 25.982 21.270 -15.422 1.00 96.44 1327 GLY A CA 1
ATOM 10047 C C . GLY A 1 1327 ? 25.850 19.967 -14.632 1.00 96.44 1327 GLY A C 1
ATOM 10048 O O . GLY A 1 1327 ? 26.715 19.614 -13.829 1.00 96.44 1327 GLY A O 1
ATOM 10049 N N . ALA A 1 1328 ? 24.784 19.225 -14.920 1.00 96.94 1328 ALA A N 1
ATOM 10050 C CA . ALA A 1 1328 ? 24.579 17.866 -14.429 1.00 96.94 1328 ALA A CA 1
ATOM 10051 C C . ALA A 1 1328 ? 24.788 16.839 -15.542 1.00 96.94 1328 ALA A C 1
ATOM 10053 O O . ALA A 1 1328 ? 24.358 17.047 -16.678 1.00 96.94 1328 ALA A O 1
ATOM 10054 N N . TYR A 1 1329 ? 25.429 15.719 -15.210 1.00 96.50 1329 TYR A N 1
ATOM 10055 C CA . TYR A 1 1329 ? 25.604 14.620 -16.156 1.00 96.50 1329 TYR A CA 1
ATOM 10056 C C . TYR A 1 1329 ? 24.416 13.645 -16.105 1.00 96.50 1329 TYR A C 1
ATOM 10058 O O . TYR A 1 1329 ? 23.786 13.457 -15.061 1.00 96.50 1329 TYR A O 1
ATOM 10066 N N . VAL A 1 1330 ? 24.123 13.032 -17.249 1.00 96.69 1330 VAL A N 1
ATOM 10067 C CA . VAL A 1 1330 ? 23.128 11.974 -17.444 1.00 96.69 1330 VAL A CA 1
ATOM 10068 C C . VAL A 1 1330 ? 23.891 10.739 -17.929 1.00 96.69 1330 VAL A C 1
ATOM 10070 O O . VAL A 1 1330 ? 24.277 10.698 -19.100 1.00 96.69 1330 VAL A O 1
ATOM 10073 N N . PRO A 1 1331 ? 24.205 9.763 -17.060 1.00 93.81 1331 PRO A N 1
ATOM 10074 C CA . PRO A 1 1331 ? 25.012 8.618 -17.458 1.00 93.81 1331 PRO A CA 1
ATOM 10075 C C . PRO A 1 1331 ? 24.181 7.619 -18.272 1.00 93.81 1331 PRO A C 1
ATOM 10077 O O . PRO A 1 1331 ? 23.136 7.134 -17.828 1.00 93.81 1331 PRO A O 1
ATOM 10080 N N . VAL A 1 1332 ? 24.682 7.288 -19.457 1.00 88.31 1332 VAL A N 1
ATOM 10081 C CA . VAL A 1 1332 ? 24.120 6.300 -20.383 1.00 88.31 1332 VAL A CA 1
ATOM 10082 C C . VAL A 1 1332 ? 25.128 5.171 -20.552 1.00 88.31 1332 VAL A C 1
ATOM 10084 O O . VAL A 1 1332 ? 26.271 5.410 -20.933 1.00 88.31 1332 VAL A O 1
ATOM 10087 N N . ASP A 1 1333 ? 24.693 3.939 -20.316 1.00 84.25 1333 ASP A N 1
ATOM 10088 C CA . ASP A 1 1333 ? 25.454 2.740 -20.651 1.00 84.25 1333 ASP A CA 1
ATOM 10089 C C . ASP A 1 1333 ? 25.306 2.447 -22.164 1.00 84.25 1333 ASP A C 1
ATOM 10091 O O . ASP A 1 1333 ? 24.182 2.199 -22.617 1.00 84.25 1333 ASP A O 1
ATOM 10095 N N . PRO A 1 1334 ? 26.385 2.470 -22.981 1.00 82.81 1334 PRO A N 1
ATOM 10096 C CA . PRO A 1 1334 ? 26.295 2.228 -24.429 1.00 82.81 1334 PRO A CA 1
ATOM 10097 C C . PRO A 1 1334 ? 25.899 0.793 -24.827 1.00 82.81 1334 PRO A C 1
ATOM 10099 O O . PRO A 1 1334 ? 25.830 0.484 -26.018 1.00 82.81 1334 PRO A O 1
ATOM 10102 N N . ALA A 1 1335 ? 25.667 -0.098 -23.856 1.00 77.31 1335 ALA A N 1
ATOM 10103 C CA . ALA A 1 1335 ? 25.069 -1.414 -24.070 1.00 77.31 1335 ALA A CA 1
ATOM 10104 C C . ALA A 1 1335 ? 23.527 -1.430 -23.948 1.00 77.31 1335 ALA A C 1
ATOM 10106 O O . ALA A 1 1335 ? 22.916 -2.483 -24.141 1.00 77.31 1335 ALA A O 1
ATOM 10107 N N . TYR A 1 1336 ? 22.874 -0.307 -23.619 1.00 81.38 1336 TYR A N 1
ATOM 10108 C CA . TYR A 1 1336 ? 21.407 -0.218 -23.614 1.00 81.38 1336 TYR A CA 1
ATOM 10109 C C . TYR A 1 1336 ? 20.829 -0.155 -25.044 1.00 81.38 1336 TYR A C 1
ATOM 10111 O O . TYR A 1 1336 ? 21.486 0.374 -25.942 1.00 81.38 1336 TYR A O 1
ATOM 10119 N N . PRO A 1 1337 ? 19.593 -0.648 -25.281 1.00 80.25 1337 PRO A N 1
ATOM 10120 C CA . PRO A 1 1337 ? 18.962 -0.573 -26.600 1.00 80.25 1337 PRO A CA 1
ATOM 10121 C C . PRO A 1 1337 ? 18.836 0.869 -27.107 1.00 80.25 1337 PRO A C 1
ATOM 10123 O O . PRO A 1 1337 ? 18.455 1.765 -26.348 1.00 80.25 1337 PRO A O 1
ATOM 10126 N N . VAL A 1 1338 ? 19.102 1.088 -28.400 1.00 84.06 1338 VAL A N 1
ATOM 10127 C CA . VAL A 1 1338 ? 19.155 2.431 -29.015 1.00 84.06 1338 VAL A CA 1
ATOM 10128 C C . VAL A 1 1338 ? 17.864 3.218 -28.782 1.00 84.06 1338 VAL A C 1
ATOM 10130 O O . VAL A 1 1338 ? 17.921 4.399 -28.453 1.00 84.06 1338 VAL A O 1
ATOM 10133 N N . ASP A 1 1339 ? 16.703 2.564 -28.867 1.00 80.31 1339 ASP A N 1
ATOM 10134 C CA . ASP A 1 1339 ? 15.396 3.202 -28.665 1.00 80.31 1339 ASP A CA 1
ATOM 10135 C C . ASP A 1 1339 ? 15.181 3.638 -27.191 1.00 80.31 1339 ASP A C 1
ATOM 10137 O O . ASP A 1 1339 ? 14.563 4.674 -26.930 1.00 80.31 1339 ASP A O 1
ATOM 10141 N N . ARG A 1 1340 ? 15.796 2.949 -26.214 1.00 83.88 1340 ARG A N 1
ATOM 10142 C CA . ARG A 1 1340 ? 15.827 3.375 -24.798 1.00 83.88 1340 ARG A CA 1
ATOM 10143 C C . ARG A 1 1340 ? 16.776 4.553 -24.575 1.00 83.88 1340 ARG A C 1
ATOM 10145 O O . ARG A 1 1340 ? 16.430 5.482 -23.844 1.00 83.88 1340 ARG A O 1
ATOM 10152 N N . VAL A 1 1341 ? 17.947 4.546 -25.217 1.00 87.69 1341 VAL A N 1
ATOM 10153 C CA . VAL A 1 1341 ? 18.891 5.677 -25.167 1.00 87.69 1341 VAL A CA 1
ATOM 10154 C C . VAL A 1 1341 ? 18.280 6.916 -25.828 1.00 87.69 1341 VAL A C 1
ATOM 10156 O O . VAL A 1 1341 ? 18.384 8.011 -25.280 1.00 87.69 1341 VAL A O 1
ATOM 10159 N N . ARG A 1 1342 ? 17.564 6.745 -26.947 1.00 89.62 1342 ARG A N 1
ATOM 10160 C CA . ARG A 1 1342 ? 16.788 7.792 -27.629 1.00 89.62 1342 ARG A CA 1
ATOM 10161 C C . ARG A 1 1342 ? 15.786 8.453 -26.680 1.00 89.62 1342 ARG A C 1
ATOM 10163 O O . ARG A 1 1342 ? 15.796 9.675 -26.556 1.00 89.62 1342 ARG A O 1
ATOM 10170 N N . HIS A 1 1343 ? 15.001 7.662 -25.939 1.00 87.88 1343 HIS A N 1
ATOM 10171 C CA . HIS A 1 1343 ? 14.110 8.184 -24.892 1.00 87.88 1343 HIS A CA 1
ATOM 10172 C C . HIS A 1 1343 ? 14.872 8.975 -23.819 1.00 87.88 1343 HIS A C 1
ATOM 10174 O O . HIS A 1 1343 ? 14.472 10.089 -23.501 1.00 87.88 1343 HIS A O 1
ATOM 10180 N N . MET A 1 1344 ? 15.986 8.453 -23.291 1.00 90.19 1344 MET A N 1
ATOM 10181 C CA . MET A 1 1344 ? 16.778 9.149 -22.261 1.00 90.19 1344 MET A CA 1
ATOM 10182 C C . MET A 1 1344 ? 17.370 10.480 -22.759 1.00 90.19 1344 MET A C 1
ATOM 10184 O O . MET A 1 1344 ? 17.408 11.452 -22.006 1.00 90.19 1344 MET A O 1
ATOM 10188 N N . VAL A 1 1345 ? 17.815 10.550 -24.018 1.00 91.25 1345 VAL A N 1
ATOM 10189 C CA . VAL A 1 1345 ? 18.332 11.783 -24.642 1.00 91.25 1345 VAL A CA 1
ATOM 10190 C C . VAL A 1 1345 ? 17.218 12.821 -24.822 1.00 91.25 1345 VAL A C 1
ATOM 10192 O O . VAL A 1 1345 ? 17.412 13.985 -24.474 1.00 91.25 1345 VAL A O 1
ATOM 10195 N N . ILE A 1 1346 ? 16.045 12.400 -25.307 1.00 90.44 1346 ILE A N 1
ATOM 10196 C CA . ILE A 1 1346 ? 14.892 13.284 -25.542 1.00 90.44 1346 ILE A CA 1
ATOM 10197 C C . ILE A 1 1346 ? 14.288 13.778 -24.218 1.00 90.44 1346 ILE A C 1
ATOM 10199 O O . ILE A 1 1346 ? 14.115 14.982 -24.039 1.00 90.44 1346 ILE A O 1
ATOM 10203 N N . ASP A 1 1347 ? 13.989 12.874 -23.279 1.00 92.19 1347 ASP A N 1
ATOM 10204 C CA . ASP A 1 1347 ? 13.323 13.199 -22.008 1.00 92.19 1347 ASP A CA 1
ATOM 10205 C C . ASP A 1 1347 ? 14.199 14.055 -21.080 1.00 92.19 1347 ASP A C 1
ATOM 10207 O O . ASP A 1 1347 ? 13.652 14.838 -20.315 1.00 92.19 1347 ASP A O 1
ATOM 10211 N N . SER A 1 1348 ? 15.534 13.963 -21.175 1.00 92.12 1348 SER A N 1
ATOM 10212 C CA . SER A 1 1348 ? 16.463 14.808 -20.401 1.00 92.12 1348 SER A CA 1
ATOM 10213 C C . SER A 1 1348 ? 16.786 16.160 -21.048 1.00 92.12 1348 SER A C 1
ATOM 10215 O O . SER A 1 1348 ? 17.481 16.972 -20.433 1.00 92.12 1348 SER A O 1
ATOM 10217 N N . ALA A 1 1349 ? 16.331 16.405 -22.286 1.00 91.25 1349 ALA A N 1
ATOM 10218 C CA . ALA A 1 1349 ? 16.594 17.625 -23.059 1.00 91.25 1349 ALA A CA 1
ATOM 10219 C C . ALA A 1 1349 ? 18.075 18.080 -23.027 1.00 91.25 1349 ALA A C 1
ATOM 10221 O O . ALA A 1 1349 ? 18.384 19.273 -22.896 1.00 91.25 1349 ALA A O 1
ATOM 10222 N N . ALA A 1 1350 ? 19.003 17.119 -23.092 1.00 92.88 1350 ALA A N 1
ATOM 10223 C CA . ALA A 1 1350 ? 20.428 17.369 -22.912 1.00 92.88 1350 ALA A CA 1
ATOM 10224 C C . ALA A 1 1350 ? 21.008 18.264 -24.020 1.00 92.88 1350 ALA A C 1
ATOM 10226 O O . ALA A 1 1350 ? 20.707 18.102 -25.199 1.00 92.88 1350 ALA A O 1
ATOM 10227 N N . VAL A 1 1351 ? 21.872 19.215 -23.645 1.00 93.69 1351 VAL A N 1
ATOM 10228 C CA . VAL A 1 1351 ? 22.389 20.229 -24.591 1.00 93.69 1351 VAL A CA 1
ATOM 10229 C C . VAL A 1 1351 ? 23.519 19.717 -25.483 1.00 93.69 1351 VAL A C 1
ATOM 10231 O O . VAL A 1 1351 ? 23.794 20.308 -26.522 1.00 93.69 1351 VAL A O 1
ATOM 10234 N N . VAL A 1 1352 ? 24.200 18.656 -25.049 1.00 96.12 1352 VAL A N 1
ATOM 10235 C CA . VAL A 1 1352 ? 25.287 17.982 -25.763 1.00 96.12 1352 VAL A CA 1
ATOM 10236 C C . VAL A 1 1352 ? 25.442 16.568 -25.188 1.00 96.12 1352 VAL A C 1
ATOM 10238 O O . VAL A 1 1352 ? 25.131 16.334 -24.014 1.00 96.12 1352 VAL A O 1
ATOM 10241 N N . GLY A 1 1353 ? 25.901 15.629 -26.008 1.00 96.25 1353 GLY A N 1
ATOM 10242 C CA . GLY A 1 1353 ? 26.327 14.295 -25.597 1.00 96.25 1353 GLY A CA 1
ATOM 10243 C C . GLY A 1 1353 ? 27.854 14.188 -25.574 1.00 96.25 1353 GLY A C 1
ATOM 10244 O O . GLY A 1 1353 ? 28.543 14.915 -26.283 1.00 96.25 1353 GLY A O 1
ATOM 10245 N N . VAL A 1 1354 ? 28.403 13.279 -24.775 1.00 96.88 1354 VAL A N 1
ATOM 10246 C CA . VAL A 1 1354 ? 29.841 12.982 -24.690 1.00 96.88 1354 VAL A CA 1
ATOM 10247 C C . VAL A 1 1354 ? 30.033 11.474 -24.812 1.00 96.88 1354 VAL A C 1
ATOM 10249 O O . VAL A 1 1354 ? 29.383 10.717 -24.091 1.00 96.88 1354 VAL A O 1
ATOM 10252 N N . THR A 1 1355 ? 30.895 11.042 -25.732 1.00 96.00 1355 THR A N 1
ATOM 10253 C CA . THR A 1 1355 ? 31.131 9.624 -26.045 1.00 96.00 1355 THR A CA 1
ATOM 10254 C C . THR A 1 1355 ? 32.524 9.413 -26.667 1.00 96.00 1355 THR A C 1
ATOM 10256 O O . THR A 1 1355 ? 33.370 10.307 -26.603 1.00 96.00 1355 THR A O 1
ATOM 10259 N N . THR A 1 1356 ? 32.779 8.238 -27.239 1.00 93.25 1356 THR A N 1
ATOM 10260 C CA . THR A 1 1356 ? 33.951 7.914 -28.067 1.00 93.25 1356 THR A CA 1
ATOM 10261 C C . THR A 1 1356 ? 33.517 7.322 -29.408 1.00 93.25 1356 THR A C 1
ATOM 10263 O O . THR A 1 1356 ? 32.409 6.789 -29.521 1.00 93.25 1356 THR A O 1
ATOM 10266 N N . THR A 1 1357 ? 34.384 7.380 -30.422 1.00 89.44 1357 THR A N 1
ATOM 10267 C CA . THR A 1 1357 ? 34.079 6.921 -31.790 1.00 89.44 1357 THR A CA 1
ATOM 10268 C C . THR A 1 1357 ? 33.596 5.459 -31.830 1.00 89.44 1357 THR A C 1
ATOM 10270 O O . THR A 1 1357 ? 32.683 5.138 -32.586 1.00 89.44 1357 THR A O 1
ATOM 10273 N N . GLU A 1 1358 ? 34.115 4.583 -30.956 1.00 88.06 1358 GLU A N 1
ATOM 10274 C CA . GLU A 1 1358 ? 33.698 3.168 -30.826 1.00 88.06 1358 GLU A CA 1
ATOM 10275 C C . GLU A 1 1358 ? 32.195 2.980 -30.526 1.00 88.06 1358 GLU A C 1
ATOM 10277 O O . GLU A 1 1358 ? 31.606 1.948 -30.849 1.00 88.06 1358 GLU A O 1
ATOM 10282 N N . HIS A 1 1359 ? 31.560 3.949 -29.866 1.00 89.44 1359 HIS A N 1
ATOM 10283 C CA . HIS A 1 1359 ? 30.186 3.812 -29.375 1.00 89.44 1359 HIS A CA 1
ATOM 10284 C C . HIS A 1 1359 ? 29.164 4.585 -30.212 1.00 89.44 1359 HIS A C 1
ATOM 10286 O O . HIS A 1 1359 ? 27.968 4.322 -30.088 1.00 89.44 1359 HIS A O 1
ATOM 10292 N N . LEU A 1 1360 ? 29.616 5.493 -31.085 1.00 87.31 1360 LEU A N 1
ATOM 10293 C CA . LEU A 1 1360 ? 28.764 6.424 -31.827 1.00 87.31 1360 LEU A CA 1
ATOM 10294 C C . LEU A 1 1360 ? 27.676 5.721 -32.662 1.00 87.31 1360 LEU A C 1
ATOM 10296 O O . LEU A 1 1360 ? 26.532 6.165 -32.663 1.00 87.31 1360 LEU A O 1
ATOM 10300 N N . GLU A 1 1361 ? 27.989 4.584 -33.295 1.00 83.62 1361 GLU A N 1
ATOM 10301 C CA . GLU A 1 1361 ? 27.026 3.798 -34.093 1.00 83.62 1361 GLU A CA 1
ATOM 10302 C C . GLU A 1 1361 ? 25.833 3.249 -33.285 1.00 83.62 1361 GLU A C 1
ATOM 10304 O O . GLU A 1 1361 ? 24.811 2.881 -33.863 1.00 83.62 1361 GLU A O 1
ATOM 10309 N N . ARG A 1 1362 ? 25.941 3.181 -31.950 1.00 82.19 1362 ARG A N 1
ATOM 10310 C CA . ARG A 1 1362 ? 24.880 2.689 -31.050 1.00 82.19 1362 ARG A CA 1
ATOM 10311 C C . ARG A 1 1362 ? 24.056 3.814 -30.422 1.00 82.19 1362 ARG A C 1
ATOM 10313 O O . ARG A 1 1362 ? 23.200 3.540 -29.581 1.00 82.19 1362 ARG A O 1
ATOM 10320 N N . LEU A 1 1363 ? 24.316 5.069 -30.785 1.00 89.62 1363 LEU A N 1
ATOM 10321 C CA . LEU A 1 1363 ? 23.740 6.239 -30.130 1.00 89.62 1363 LEU A CA 1
ATOM 10322 C C . LEU A 1 1363 ? 22.755 6.993 -31.043 1.00 89.62 1363 LEU A C 1
ATOM 10324 O O . LEU A 1 1363 ? 22.919 7.018 -32.263 1.00 89.62 1363 LEU A O 1
ATOM 10328 N N . PRO A 1 1364 ? 21.700 7.603 -30.472 1.00 89.38 1364 PRO A N 1
ATOM 10329 C CA . PRO A 1 1364 ? 20.711 8.361 -31.230 1.00 89.38 1364 PRO A CA 1
ATOM 10330 C C . PRO A 1 1364 ? 21.291 9.678 -31.768 1.00 89.38 1364 PRO A C 1
ATOM 10332 O O . PRO A 1 1364 ? 22.128 10.322 -31.135 1.00 89.38 1364 PRO A O 1
ATOM 10335 N N . SER A 1 1365 ? 20.779 10.110 -32.917 1.00 85.94 1365 SER A N 1
ATOM 10336 C CA . SER A 1 1365 ? 21.159 11.343 -33.625 1.00 85.94 1365 SER A CA 1
ATOM 10337 C C . SER A 1 1365 ? 20.617 12.640 -33.006 1.00 85.94 1365 SER A C 1
ATOM 10339 O O . SER A 1 1365 ? 21.005 13.729 -33.417 1.00 85.94 1365 SER A O 1
ATOM 10341 N N . GLU A 1 1366 ? 19.696 12.539 -32.048 1.00 89.00 1366 GLU A N 1
ATOM 10342 C CA . GLU A 1 1366 ? 18.919 13.653 -31.493 1.00 89.00 1366 GLU A CA 1
ATOM 10343 C C . GLU A 1 1366 ? 19.722 14.644 -30.631 1.00 89.00 1366 GLU A C 1
ATOM 10345 O O . GLU A 1 1366 ? 19.195 15.689 -30.252 1.00 89.00 1366 GLU A O 1
ATOM 10350 N N . VAL A 1 1367 ? 20.993 14.354 -30.342 1.00 92.25 1367 VAL A N 1
ATOM 10351 C CA . VAL A 1 1367 ? 21.913 15.268 -29.655 1.00 92.25 1367 VAL A CA 1
ATOM 10352 C C . VAL A 1 1367 ? 23.271 15.283 -30.356 1.00 92.25 1367 VAL A C 1
ATOM 10354 O O . VAL A 1 1367 ? 23.749 14.256 -30.833 1.00 92.25 1367 VAL A O 1
ATOM 10357 N N . THR A 1 1368 ? 23.920 16.447 -30.403 1.00 91.31 1368 THR A N 1
ATOM 10358 C CA . THR A 1 1368 ? 25.298 16.563 -30.894 1.00 91.31 1368 THR A CA 1
ATOM 10359 C C . THR A 1 1368 ? 26.248 15.835 -29.946 1.00 91.31 1368 THR A C 1
ATOM 10361 O O . THR A 1 1368 ? 26.326 16.188 -28.768 1.00 91.31 1368 THR A O 1
ATOM 10364 N N . TRP A 1 1369 ? 26.995 14.856 -30.453 1.00 95.06 1369 TRP A N 1
ATOM 10365 C CA . TRP A 1 1369 ? 27.986 14.107 -29.681 1.00 95.06 1369 TRP A CA 1
ATOM 10366 C C . TRP A 1 1369 ? 29.379 14.744 -29.764 1.00 95.06 1369 TRP A C 1
ATOM 10368 O O . TRP A 1 1369 ? 29.835 15.149 -30.830 1.00 95.06 1369 TRP A O 1
ATOM 10378 N N . LEU A 1 1370 ? 30.065 14.809 -28.623 1.00 94.12 1370 LEU A N 1
ATOM 10379 C CA . LEU A 1 1370 ? 31.490 15.102 -28.510 1.00 94.12 1370 LEU A CA 1
ATOM 10380 C C . LEU A 1 1370 ? 32.250 13.785 -28.328 1.00 94.12 1370 LEU A C 1
ATOM 10382 O O . LEU A 1 1370 ? 32.307 13.240 -27.224 1.00 94.12 1370 LEU A O 1
ATOM 10386 N N . GLU A 1 1371 ? 32.825 13.292 -29.419 1.00 94.62 1371 GLU A N 1
ATOM 10387 C CA . GLU A 1 1371 ? 33.748 12.154 -29.449 1.00 94.62 1371 GLU A CA 1
ATOM 10388 C C . GLU A 1 1371 ? 35.098 12.567 -28.840 1.00 94.62 1371 GLU A C 1
ATOM 10390 O O . GLU A 1 1371 ? 35.853 13.328 -29.443 1.00 94.62 1371 GLU A O 1
ATOM 10395 N N . LEU A 1 1372 ? 35.402 12.121 -27.618 1.00 93.12 1372 LEU A N 1
ATOM 10396 C CA . LEU A 1 1372 ? 36.581 12.581 -26.863 1.00 93.12 1372 LEU A CA 1
ATOM 10397 C C . LEU A 1 1372 ? 37.928 12.155 -27.474 1.00 93.12 1372 LEU A C 1
ATOM 10399 O O . LEU A 1 1372 ? 38.958 12.772 -27.187 1.00 93.12 1372 LEU A O 1
ATOM 10403 N N . ASP A 1 1373 ? 37.911 11.101 -28.283 1.00 91.50 1373 ASP A N 1
ATOM 10404 C CA . ASP A 1 1373 ? 39.021 10.513 -29.030 1.00 91.50 1373 ASP A CA 1
ATOM 10405 C C . ASP A 1 1373 ? 39.152 11.054 -30.465 1.00 91.50 1373 ASP A C 1
ATOM 10407 O O . ASP A 1 1373 ? 40.228 10.934 -31.056 1.00 91.50 1373 ASP A O 1
ATOM 10411 N N . HIS A 1 1374 ? 38.125 11.721 -31.009 1.00 91.56 1374 HIS A N 1
ATOM 10412 C CA . HIS A 1 1374 ? 38.202 12.315 -32.345 1.00 91.56 1374 HIS A CA 1
ATOM 10413 C C . HIS A 1 1374 ? 39.295 13.409 -32.395 1.00 91.56 1374 HIS A C 1
ATOM 10415 O O . HIS A 1 1374 ? 39.285 14.320 -31.553 1.00 91.56 1374 HIS A O 1
ATOM 10421 N N . PRO A 1 1375 ? 40.225 13.396 -33.377 1.00 87.81 1375 PRO A N 1
ATOM 10422 C CA . PRO A 1 1375 ? 41.422 14.245 -33.357 1.00 87.81 1375 PRO A CA 1
ATOM 10423 C C . PRO A 1 1375 ? 41.156 15.745 -33.175 1.00 87.81 1375 PRO A C 1
ATOM 10425 O O . PRO A 1 1375 ? 41.866 16.409 -32.416 1.00 87.81 1375 PRO A O 1
ATOM 10428 N N . ASP A 1 1376 ? 40.113 16.288 -33.811 1.00 88.81 1376 ASP A N 1
ATOM 10429 C CA . ASP A 1 1376 ? 39.756 17.707 -33.678 1.00 88.81 1376 ASP A CA 1
ATOM 10430 C C . ASP A 1 1376 ? 39.220 18.071 -32.288 1.00 88.81 1376 ASP A C 1
ATOM 10432 O O . ASP A 1 1376 ? 39.510 19.164 -31.787 1.00 88.81 1376 ASP A O 1
ATOM 10436 N N . VAL A 1 1377 ? 38.485 17.161 -31.639 1.00 90.81 1377 VAL A N 1
ATOM 10437 C CA . VAL A 1 1377 ? 37.959 17.344 -30.277 1.00 90.81 1377 VAL A CA 1
ATOM 10438 C C . VAL A 1 1377 ? 39.104 17.239 -29.276 1.00 90.81 1377 VAL A C 1
ATOM 10440 O O . VAL A 1 1377 ? 39.264 18.128 -28.437 1.00 90.81 1377 VAL A O 1
ATOM 10443 N N . ALA A 1 1378 ? 39.978 16.241 -29.426 1.00 90.00 1378 ALA A N 1
ATOM 10444 C CA . ALA A 1 1378 ? 41.185 16.103 -28.616 1.00 90.00 1378 ALA A CA 1
ATOM 10445 C C . ALA A 1 1378 ? 42.088 17.350 -28.738 1.00 90.00 1378 ALA A C 1
ATOM 10447 O O . ALA A 1 1378 ? 42.528 17.914 -27.731 1.00 90.00 1378 ALA A O 1
ATOM 10448 N N . ALA A 1 1379 ? 42.286 17.862 -29.958 1.00 91.25 1379 ALA A N 1
ATOM 10449 C CA . ALA A 1 1379 ? 43.022 19.099 -30.209 1.00 91.25 1379 ALA A CA 1
ATOM 10450 C C . ALA A 1 1379 ? 42.299 20.349 -29.671 1.00 91.25 1379 ALA A C 1
ATOM 10452 O O . ALA A 1 1379 ? 42.950 21.307 -29.248 1.00 91.25 1379 ALA A O 1
ATOM 10453 N N . LEU A 1 1380 ? 40.962 20.400 -29.692 1.00 92.19 1380 LEU A N 1
ATOM 10454 C CA . LEU A 1 1380 ? 40.174 21.486 -29.095 1.00 92.19 1380 LEU A CA 1
ATOM 10455 C C . LEU A 1 1380 ? 40.327 21.510 -27.566 1.00 92.19 1380 LEU A C 1
ATOM 10457 O O . LEU A 1 1380 ? 40.625 22.569 -27.012 1.00 92.19 1380 LEU A O 1
ATOM 10461 N N . VAL A 1 1381 ? 40.210 20.356 -26.902 1.00 94.75 1381 VAL A N 1
ATOM 10462 C CA . VAL A 1 1381 ? 40.446 20.199 -25.457 1.00 94.75 1381 VAL A CA 1
ATOM 10463 C C . VAL A 1 1381 ? 41.887 20.589 -25.109 1.00 94.75 1381 VAL A C 1
ATOM 10465 O O . VAL A 1 1381 ? 42.098 21.430 -24.236 1.00 94.75 1381 VAL A O 1
ATOM 10468 N N . ALA A 1 1382 ? 42.887 20.083 -25.838 1.00 91.69 1382 ALA A N 1
ATOM 10469 C CA . ALA A 1 1382 ? 44.298 20.411 -25.612 1.00 91.69 1382 ALA A CA 1
ATOM 10470 C C . ALA A 1 1382 ? 44.611 21.920 -25.725 1.00 91.69 1382 ALA A C 1
ATOM 10472 O O . ALA A 1 1382 ? 45.488 22.422 -25.018 1.00 91.69 1382 ALA A O 1
ATOM 10473 N N . ARG A 1 1383 ? 43.871 22.663 -26.564 1.00 94.06 1383 ARG A N 1
ATOM 10474 C CA . ARG A 1 1383 ? 44.001 24.124 -26.725 1.00 94.06 1383 ARG A CA 1
ATOM 10475 C C . ARG A 1 1383 ? 43.353 24.946 -25.601 1.00 94.06 1383 ARG A C 1
ATOM 10477 O O . ARG A 1 1383 ? 43.653 26.134 -25.491 1.00 94.06 1383 ARG A O 1
ATOM 10484 N N . ARG A 1 1384 ? 42.483 24.370 -24.761 1.00 96.25 1384 ARG A N 1
ATOM 10485 C CA . ARG A 1 1384 ? 41.869 25.089 -23.625 1.00 96.25 1384 ARG A CA 1
ATOM 10486 C C . ARG A 1 1384 ? 42.809 25.163 -22.420 1.00 96.25 1384 ARG A C 1
ATOM 10488 O O . ARG A 1 1384 ? 43.732 24.363 -22.274 1.00 96.25 1384 ARG A O 1
ATOM 10495 N N . SER A 1 1385 ? 42.567 26.149 -21.552 1.00 95.38 1385 SER A N 1
ATOM 10496 C CA . SER A 1 1385 ? 43.327 26.330 -20.309 1.00 95.38 1385 SER A CA 1
ATOM 10497 C C . SER A 1 1385 ? 43.057 25.199 -19.316 1.00 95.38 1385 SER A C 1
ATOM 10499 O O . SER A 1 1385 ? 41.907 24.798 -19.125 1.00 95.38 1385 SER A O 1
ATOM 10501 N N . ALA A 1 1386 ? 44.120 24.736 -18.659 1.00 94.94 1386 ALA A N 1
ATOM 10502 C CA . ALA A 1 1386 ? 44.082 23.734 -17.596 1.00 94.94 1386 ALA A CA 1
ATOM 10503 C C . ALA A 1 1386 ? 43.845 24.320 -16.193 1.00 94.94 1386 ALA A C 1
ATOM 10505 O O . ALA A 1 1386 ? 43.667 23.563 -15.243 1.00 94.94 1386 ALA A O 1
ATOM 10506 N N . ALA A 1 1387 ? 43.853 25.653 -16.050 1.00 92.94 1387 ALA A N 1
ATOM 10507 C CA . ALA A 1 1387 ? 43.623 26.321 -14.769 1.00 92.94 1387 ALA A CA 1
ATOM 10508 C C . ALA A 1 1387 ? 42.274 25.894 -14.145 1.00 92.94 1387 ALA A C 1
ATOM 10510 O O . ALA A 1 1387 ? 41.352 25.570 -14.900 1.00 92.94 1387 ALA A O 1
ATOM 10511 N N . PRO A 1 1388 ? 42.106 25.928 -12.810 1.00 91.62 1388 PRO A N 1
ATOM 10512 C CA . PRO A 1 1388 ? 40.833 25.603 -12.164 1.00 91.62 1388 PRO A CA 1
ATOM 10513 C C . PRO A 1 1388 ? 39.641 26.349 -12.782 1.00 91.62 1388 PRO A C 1
ATOM 10515 O O . PRO A 1 1388 ? 39.787 27.475 -13.259 1.00 91.62 1388 PRO A O 1
ATOM 10518 N N . VAL A 1 1389 ? 38.471 25.709 -12.807 1.00 94.25 1389 VAL A N 1
ATOM 10519 C CA . VAL A 1 1389 ? 37.228 26.276 -13.360 1.00 94.25 1389 VAL A CA 1
ATOM 10520 C C . VAL A 1 1389 ? 36.397 26.854 -12.220 1.00 94.25 1389 VAL A C 1
ATOM 10522 O O . VAL A 1 1389 ? 36.067 26.151 -11.267 1.00 94.25 1389 VAL A O 1
ATOM 10525 N N . THR A 1 1390 ? 36.073 28.139 -12.316 1.00 91.94 1390 THR A N 1
ATOM 10526 C CA . THR A 1 1390 ? 35.470 28.943 -11.244 1.00 91.94 1390 THR A CA 1
ATOM 10527 C C . THR A 1 1390 ? 34.087 29.472 -11.632 1.00 91.94 1390 THR A C 1
ATOM 10529 O O . THR A 1 1390 ? 33.688 29.403 -12.792 1.00 91.94 1390 THR A O 1
ATOM 10532 N N . ASP A 1 1391 ? 33.364 30.089 -10.690 1.00 92.00 1391 ASP A N 1
ATOM 10533 C CA . ASP A 1 1391 ? 32.113 30.818 -10.980 1.00 92.00 1391 ASP A CA 1
ATOM 10534 C C . ASP A 1 1391 ? 32.295 32.013 -11.954 1.00 92.00 1391 ASP A C 1
ATOM 10536 O O . ASP A 1 1391 ? 31.296 32.561 -12.408 1.00 92.00 1391 ASP A O 1
ATOM 10540 N N . ILE A 1 1392 ? 33.534 32.404 -12.303 1.00 90.50 1392 ILE A N 1
ATOM 10541 C CA . ILE A 1 1392 ? 33.842 33.394 -13.358 1.00 90.50 1392 ILE A CA 1
ATOM 10542 C C . ILE A 1 1392 ? 33.929 32.735 -14.748 1.00 90.50 1392 ILE A C 1
ATOM 10544 O O . ILE A 1 1392 ? 33.619 33.375 -15.749 1.00 90.50 1392 ILE A O 1
ATOM 10548 N N . ASP A 1 1393 ? 34.330 31.462 -14.828 1.00 93.25 1393 ASP A N 1
ATOM 10549 C CA . ASP A 1 1393 ? 34.331 30.691 -16.079 1.00 93.25 1393 ASP A CA 1
ATOM 10550 C C . ASP A 1 1393 ? 32.916 30.222 -16.464 1.00 93.25 1393 ASP A C 1
ATOM 10552 O O . ASP A 1 1393 ? 32.610 30.055 -17.644 1.00 93.25 1393 ASP A O 1
ATOM 10556 N N . ARG A 1 1394 ? 32.061 29.960 -15.467 1.00 94.31 1394 ARG A N 1
ATOM 10557 C CA . ARG A 1 1394 ? 30.712 29.403 -15.648 1.00 94.31 1394 ARG A CA 1
ATOM 10558 C C . ARG A 1 1394 ? 29.728 30.445 -16.184 1.00 94.31 1394 ARG A C 1
ATOM 10560 O O . ARG A 1 1394 ? 29.777 31.616 -15.827 1.00 94.31 1394 ARG A O 1
ATOM 10567 N N . ARG A 1 1395 ? 28.742 29.984 -16.966 1.00 89.50 1395 ARG A N 1
ATOM 10568 C CA . ARG A 1 1395 ? 27.649 30.827 -17.501 1.00 89.50 1395 ARG A CA 1
ATOM 10569 C C . ARG A 1 1395 ? 26.803 31.491 -16.407 1.00 89.50 1395 ARG A C 1
ATOM 10571 O O . ARG A 1 1395 ? 26.313 32.598 -16.606 1.00 89.50 1395 ARG A O 1
ATOM 10578 N N . THR A 1 1396 ? 26.656 30.827 -15.262 1.00 91.69 1396 THR A N 1
ATOM 10579 C CA . THR A 1 1396 ? 26.118 31.387 -14.015 1.00 91.69 1396 THR A CA 1
ATOM 10580 C C . THR A 1 1396 ? 26.814 30.741 -12.808 1.00 91.69 1396 THR A C 1
ATOM 10582 O O . THR A 1 1396 ? 27.283 29.606 -12.927 1.00 91.69 1396 THR A O 1
ATOM 10585 N N . PRO A 1 1397 ? 26.846 31.405 -11.639 1.00 93.38 1397 PRO A N 1
ATOM 10586 C CA . PRO A 1 1397 ? 27.402 30.844 -10.405 1.00 93.38 1397 PRO A CA 1
ATOM 10587 C C . PRO A 1 1397 ? 26.723 29.538 -9.950 1.00 93.38 1397 PRO A C 1
ATOM 10589 O O . PRO A 1 1397 ? 25.494 29.462 -9.940 1.00 93.38 1397 PRO A O 1
ATOM 10592 N N . LEU A 1 1398 ? 27.499 28.535 -9.522 1.00 95.44 1398 LEU A N 1
ATOM 10593 C CA . LEU A 1 1398 ? 26.980 27.222 -9.103 1.00 95.44 1398 LEU A CA 1
ATOM 10594 C C . LEU A 1 1398 ? 26.452 27.240 -7.656 1.00 95.44 1398 LEU A C 1
ATOM 10596 O O . LEU A 1 1398 ? 27.049 27.858 -6.773 1.00 95.44 1398 LEU A O 1
ATOM 10600 N N . ARG A 1 1399 ? 25.333 26.565 -7.374 1.00 94.69 1399 ARG A N 1
ATOM 10601 C CA . ARG A 1 1399 ? 24.671 26.532 -6.057 1.00 94.69 1399 ARG A CA 1
ATOM 10602 C C . ARG A 1 1399 ? 24.276 25.109 -5.665 1.00 94.69 1399 ARG A C 1
ATOM 10604 O O . ARG A 1 1399 ? 23.975 24.275 -6.508 1.00 94.69 1399 ARG A O 1
ATOM 10611 N N . LEU A 1 1400 ? 24.218 24.840 -4.358 1.00 92.50 1400 LEU A N 1
ATOM 10612 C CA . LEU A 1 1400 ? 23.991 23.486 -3.826 1.00 92.50 1400 LEU A CA 1
ATOM 10613 C C . LEU A 1 1400 ? 22.652 22.850 -4.242 1.00 92.50 1400 LEU A C 1
ATOM 10615 O O . LEU A 1 1400 ? 22.549 21.629 -4.293 1.00 92.50 1400 LEU A O 1
ATOM 10619 N N . HIS A 1 1401 ? 21.641 23.667 -4.553 1.00 91.38 1401 HIS A N 1
ATOM 10620 C CA . HIS A 1 1401 ? 20.335 23.201 -5.023 1.00 91.38 1401 HIS A CA 1
ATOM 10621 C C . HIS A 1 1401 ? 20.285 22.905 -6.531 1.00 91.38 1401 HIS A C 1
ATOM 10623 O O . HIS A 1 1401 ? 19.265 22.391 -7.000 1.00 91.38 1401 HIS A O 1
ATOM 10629 N N . ASN A 1 1402 ? 21.324 23.250 -7.305 1.00 95.94 1402 ASN A N 1
ATOM 10630 C CA . ASN A 1 1402 ? 21.401 22.872 -8.716 1.00 95.94 1402 ASN A CA 1
ATOM 10631 C C . ASN A 1 1402 ? 21.599 21.346 -8.839 1.00 95.94 1402 ASN A C 1
ATOM 10633 O O . ASN A 1 1402 ? 22.117 20.718 -7.904 1.00 95.94 1402 ASN A O 1
ATOM 10637 N N . PRO A 1 1403 ? 21.182 20.725 -9.958 1.00 95.94 1403 PRO A N 1
ATOM 10638 C CA . PRO A 1 1403 ? 21.393 19.305 -10.182 1.00 95.94 1403 PRO A CA 1
ATOM 10639 C C . PRO A 1 1403 ? 22.889 18.975 -10.236 1.00 95.94 1403 PRO A C 1
ATOM 10641 O O . PRO A 1 1403 ? 23.661 19.702 -10.853 1.00 95.94 1403 PRO A O 1
ATOM 10644 N N . ALA A 1 1404 ? 23.281 17.863 -9.617 1.00 95.81 1404 ALA A N 1
ATOM 10645 C CA . ALA A 1 1404 ? 24.615 17.278 -9.741 1.00 95.81 1404 ALA A CA 1
ATOM 10646 C C . ALA A 1 1404 ? 24.661 16.226 -10.857 1.00 95.81 1404 ALA A C 1
ATOM 10648 O O . ALA A 1 1404 ? 25.640 16.132 -11.596 1.00 95.81 1404 ALA A O 1
ATOM 10649 N N . TYR A 1 1405 ? 23.586 15.443 -10.958 1.00 96.19 1405 TYR A N 1
ATOM 10650 C CA . TYR A 1 1405 ? 23.347 14.440 -11.985 1.00 96.19 1405 TYR A CA 1
ATOM 10651 C C . TYR A 1 1405 ? 21.850 14.131 -12.085 1.00 96.19 1405 TYR A C 1
ATOM 10653 O O . TYR A 1 1405 ? 21.066 14.457 -11.187 1.00 96.19 1405 TYR A O 1
ATOM 10661 N N . LEU A 1 1406 ? 21.464 13.485 -13.180 1.00 96.31 1406 LEU A N 1
ATOM 10662 C CA . LEU A 1 1406 ? 20.136 12.913 -13.373 1.00 96.31 1406 LEU A CA 1
ATOM 10663 C C . LEU A 1 1406 ? 20.313 11.457 -13.804 1.00 96.31 1406 LEU A C 1
ATOM 10665 O O . LEU A 1 1406 ? 20.925 11.190 -14.833 1.00 96.31 1406 LEU A O 1
ATOM 10669 N N . ILE A 1 1407 ? 19.787 10.523 -13.011 1.00 92.31 1407 ILE A N 1
ATOM 10670 C CA . ILE A 1 1407 ? 19.876 9.080 -13.282 1.00 92.31 1407 ILE A CA 1
ATOM 10671 C C . ILE A 1 1407 ? 18.487 8.522 -13.578 1.00 92.31 1407 ILE A C 1
ATOM 10673 O O . ILE A 1 1407 ? 17.521 8.823 -12.877 1.00 92.31 1407 ILE A O 1
ATOM 10677 N N . TYR A 1 1408 ? 18.380 7.734 -14.648 1.00 88.88 1408 TYR A N 1
ATOM 10678 C CA . TYR A 1 1408 ? 17.125 7.116 -15.060 1.00 88.88 1408 TYR A CA 1
ATOM 10679 C C . TYR A 1 1408 ? 16.880 5.816 -14.303 1.00 88.88 1408 TYR A C 1
ATOM 10681 O O . TYR A 1 1408 ? 17.672 4.882 -14.361 1.00 88.88 1408 TYR A O 1
ATOM 10689 N N . THR A 1 1409 ? 15.734 5.752 -13.638 1.00 80.94 1409 THR A N 1
ATOM 10690 C CA . THR A 1 1409 ? 15.238 4.555 -12.952 1.00 80.94 1409 THR A CA 1
ATOM 10691 C C . THR A 1 1409 ? 14.063 3.961 -13.730 1.00 80.94 1409 THR A C 1
ATOM 10693 O O . THR A 1 1409 ? 13.437 4.643 -14.550 1.00 80.94 1409 THR A O 1
ATOM 10696 N N . SER A 1 1410 ? 13.752 2.686 -13.487 1.00 68.06 1410 SER A N 1
ATOM 10697 C CA . SER A 1 1410 ? 12.585 2.021 -14.078 1.00 68.06 1410 SER A CA 1
ATOM 10698 C C . SER A 1 1410 ? 11.286 2.768 -13.747 1.00 68.06 1410 SER A C 1
ATOM 10700 O O . SER A 1 1410 ? 11.119 3.238 -12.613 1.00 68.06 1410 SER A O 1
ATOM 10702 N N . GLY A 1 1411 ? 10.348 2.856 -14.687 1.00 57.34 1411 GLY A N 1
ATOM 10703 C CA . GLY A 1 1411 ? 9.120 3.636 -14.558 1.00 57.34 1411 GLY A CA 1
ATOM 10704 C C . GLY A 1 1411 ? 7.837 2.813 -14.635 1.00 57.34 1411 GLY A C 1
ATOM 10705 O O . GLY A 1 1411 ? 7.537 2.196 -15.650 1.00 57.34 1411 GLY A O 1
ATOM 10706 N N . SER A 1 1412 ? 6.999 2.933 -13.602 1.00 51.25 1412 SER A N 1
ATOM 10707 C CA . SER A 1 1412 ? 5.634 2.378 -13.491 1.00 51.25 1412 SER A CA 1
ATOM 10708 C C . SER A 1 1412 ? 4.606 2.894 -14.521 1.00 51.25 1412 SER A C 1
ATOM 10710 O O . SER A 1 1412 ? 3.402 2.797 -14.300 1.00 51.25 1412 SER A O 1
ATOM 10712 N N . THR A 1 1413 ? 5.057 3.473 -15.637 1.00 54.72 1413 THR A N 1
ATOM 10713 C CA . THR A 1 1413 ? 4.222 4.011 -16.722 1.00 54.72 1413 THR A CA 1
ATOM 10714 C C . THR A 1 1413 ? 4.779 3.668 -18.113 1.00 54.72 1413 THR A C 1
ATOM 10716 O O . THR A 1 1413 ? 4.624 4.467 -19.032 1.00 54.72 1413 THR A O 1
ATOM 10719 N N . GLY A 1 1414 ? 5.503 2.553 -18.262 1.00 56.75 1414 GLY A N 1
ATOM 10720 C CA . GLY A 1 1414 ? 6.074 2.111 -19.547 1.00 56.75 1414 GLY A CA 1
ATOM 10721 C C . GLY A 1 1414 ? 7.327 2.843 -20.036 1.00 56.75 1414 GLY A C 1
ATOM 10722 O O . GLY A 1 1414 ? 7.884 2.460 -21.058 1.00 56.75 1414 GLY A O 1
ATOM 10723 N N . VAL A 1 1415 ? 7.788 3.884 -19.334 1.00 67.38 1415 VAL A N 1
ATOM 10724 C CA . VAL A 1 1415 ? 8.942 4.700 -19.747 1.00 67.38 1415 VAL A CA 1
ATOM 10725 C C . VAL A 1 1415 ? 9.861 5.039 -18.566 1.00 67.38 1415 VAL A C 1
ATOM 10727 O O . VAL A 1 1415 ? 9.352 5.386 -17.495 1.00 67.38 1415 VAL A O 1
ATOM 10730 N N . PRO A 1 1416 ? 11.198 5.006 -18.743 1.00 75.62 1416 PRO A N 1
ATOM 10731 C CA . PRO A 1 1416 ? 12.165 5.390 -17.714 1.00 75.62 1416 PRO A CA 1
ATOM 10732 C C . PRO A 1 1416 ? 11.925 6.790 -17.136 1.00 75.62 1416 PRO A C 1
ATOM 10734 O O . PRO A 1 1416 ? 11.601 7.729 -17.869 1.00 75.62 1416 PRO A O 1
ATOM 10737 N N . LYS A 1 1417 ? 12.145 6.940 -15.822 1.00 84.19 1417 LYS A N 1
ATOM 10738 C CA . LYS A 1 1417 ? 11.957 8.193 -15.067 1.00 84.19 1417 LYS A CA 1
ATOM 10739 C C . LYS A 1 1417 ? 13.297 8.736 -14.549 1.00 84.19 1417 LYS A C 1
ATOM 10741 O O . LYS A 1 1417 ? 13.992 8.065 -13.784 1.00 84.19 1417 LYS A O 1
ATOM 10746 N N . GLY A 1 1418 ? 13.662 9.952 -14.950 1.00 91.00 1418 GLY A N 1
ATOM 10747 C CA . GLY A 1 1418 ? 14.878 10.619 -14.475 1.00 91.00 1418 GLY A CA 1
ATOM 10748 C C . GLY A 1 1418 ? 14.730 11.129 -13.040 1.00 91.00 1418 GLY A C 1
ATOM 10749 O O . GLY A 1 1418 ? 13.788 11.862 -12.753 1.00 91.00 1418 GLY A O 1
ATOM 10750 N N . VAL A 1 1419 ? 15.649 10.782 -12.138 1.00 94.69 1419 VAL A N 1
ATOM 10751 C CA . VAL A 1 1419 ? 15.721 11.298 -10.759 1.00 94.69 1419 VAL A CA 1
ATOM 10752 C C . VAL A 1 1419 ? 16.773 12.403 -10.690 1.00 94.69 1419 VAL A C 1
ATOM 10754 O O . VAL A 1 1419 ? 17.936 12.170 -11.008 1.00 94.69 1419 VAL A O 1
ATOM 10757 N N . VAL A 1 1420 ? 16.375 13.607 -10.270 1.00 96.19 1420 VAL A N 1
ATOM 10758 C CA . VAL A 1 1420 ? 17.234 14.804 -10.262 1.00 96.19 1420 VAL A CA 1
ATOM 10759 C C . VAL A 1 1420 ? 17.892 14.980 -8.891 1.00 96.19 1420 VAL A C 1
ATOM 10761 O O . VAL A 1 1420 ? 17.312 15.589 -7.983 1.00 96.19 1420 VAL A O 1
ATOM 10764 N N . VAL A 1 1421 ? 19.110 14.462 -8.733 1.00 95.25 1421 VAL A N 1
ATOM 10765 C CA . VAL A 1 1421 ? 19.910 14.620 -7.507 1.00 95.25 1421 VAL A CA 1
ATOM 10766 C C . VAL A 1 1421 ? 20.627 15.971 -7.525 1.00 95.25 1421 VAL A C 1
ATOM 10768 O O . VAL A 1 1421 ? 21.119 16.414 -8.561 1.00 95.25 1421 VAL A O 1
ATOM 10771 N N . THR A 1 1422 ? 20.686 16.649 -6.377 1.00 94.31 1422 THR A N 1
ATOM 10772 C CA . THR A 1 1422 ? 21.342 17.963 -6.227 1.00 94.31 1422 THR A CA 1
ATOM 10773 C C . THR A 1 1422 ? 22.656 17.841 -5.463 1.00 94.31 1422 THR A C 1
ATOM 10775 O O . THR A 1 1422 ? 22.880 16.856 -4.761 1.00 94.31 1422 THR A O 1
ATOM 10778 N N . HIS A 1 1423 ? 23.535 18.840 -5.564 1.00 94.06 1423 HIS A N 1
ATOM 10779 C CA . HIS A 1 1423 ? 24.808 18.808 -4.835 1.00 94.06 1423 HIS A CA 1
ATOM 10780 C C . HIS A 1 1423 ? 24.644 18.771 -3.304 1.00 94.06 1423 HIS A C 1
ATOM 10782 O O . HIS A 1 1423 ? 25.521 18.253 -2.616 1.00 94.06 1423 HIS A O 1
ATOM 10788 N N . ALA A 1 1424 ? 23.540 19.308 -2.768 1.00 88.44 1424 ALA A N 1
ATOM 10789 C CA . ALA A 1 1424 ? 23.312 19.459 -1.330 1.00 88.44 1424 ALA A CA 1
ATOM 10790 C C . ALA A 1 1424 ? 23.444 18.149 -0.531 1.00 88.44 1424 ALA A C 1
ATOM 10792 O O . ALA A 1 1424 ? 23.977 18.177 0.576 1.00 88.44 1424 ALA A O 1
ATOM 10793 N N . GLY A 1 1425 ? 23.006 17.018 -1.096 1.00 82.19 1425 GLY A N 1
ATOM 10794 C CA . GLY A 1 1425 ? 22.992 15.722 -0.410 1.00 82.19 1425 GLY A CA 1
ATOM 10795 C C . GLY A 1 1425 ? 24.331 14.982 -0.360 1.00 82.19 1425 GLY A C 1
ATOM 10796 O O . GLY A 1 1425 ? 24.516 14.108 0.484 1.00 82.19 1425 GLY A O 1
ATOM 10797 N N . LEU A 1 1426 ? 25.271 15.310 -1.252 1.00 91.19 1426 LEU A N 1
ATOM 10798 C CA . LEU A 1 1426 ? 26.433 14.451 -1.510 1.00 91.19 1426 LEU A CA 1
ATOM 10799 C C . LEU A 1 1426 ? 27.446 14.454 -0.358 1.00 91.19 1426 LEU A C 1
ATOM 10801 O O . LEU A 1 1426 ? 27.934 13.397 0.025 1.00 91.19 1426 LEU A O 1
ATOM 10805 N N . ALA A 1 1427 ? 27.744 15.620 0.224 1.00 88.62 1427 ALA A N 1
ATOM 10806 C CA . ALA A 1 1427 ? 28.779 15.739 1.257 1.00 88.62 1427 ALA A CA 1
ATOM 10807 C C . ALA A 1 1427 ? 28.455 14.925 2.526 1.00 88.62 1427 ALA A C 1
ATOM 10809 O O . ALA A 1 1427 ? 29.332 14.249 3.059 1.00 88.62 1427 ALA A O 1
ATOM 10810 N N . GLY A 1 1428 ? 27.193 14.944 2.976 1.00 86.94 1428 GLY A N 1
ATOM 10811 C CA . GLY A 1 1428 ? 26.753 14.216 4.171 1.00 86.94 1428 GLY A CA 1
ATOM 10812 C C . GLY A 1 1428 ? 26.843 12.697 4.027 1.00 86.94 1428 GLY A C 1
ATOM 10813 O O . GLY A 1 1428 ? 27.311 12.027 4.948 1.00 86.94 1428 GLY A O 1
ATOM 10814 N N . LEU A 1 1429 ? 26.466 12.166 2.858 1.00 91.25 1429 LEU A N 1
ATOM 10815 C CA . LEU A 1 1429 ? 26.637 10.748 2.541 1.00 91.25 1429 LEU A CA 1
ATOM 10816 C C . LEU A 1 1429 ? 28.119 10.369 2.456 1.00 91.25 1429 LEU A C 1
ATOM 10818 O O . LEU A 1 1429 ? 28.527 9.389 3.070 1.00 91.25 1429 LEU A O 1
ATOM 10822 N N . VAL A 1 1430 ? 28.925 11.132 1.713 1.00 92.38 1430 VAL A N 1
ATOM 10823 C CA . VAL A 1 1430 ? 30.341 10.801 1.488 1.00 92.38 1430 VAL A CA 1
ATOM 10824 C C . VAL A 1 1430 ? 31.117 10.779 2.801 1.00 92.38 1430 VAL A C 1
ATOM 10826 O O . VAL A 1 1430 ? 31.845 9.826 3.051 1.00 92.38 1430 VAL A O 1
ATOM 10829 N N . GLU A 1 1431 ? 30.913 11.763 3.679 1.00 89.69 1431 GLU A N 1
ATOM 10830 C CA . GLU A 1 1431 ? 31.578 11.801 4.989 1.00 89.69 1431 GLU A CA 1
ATOM 10831 C C . GLU A 1 1431 ? 31.048 10.720 5.951 1.00 89.69 1431 GLU A C 1
ATOM 10833 O O . GLU A 1 1431 ? 31.799 10.239 6.793 1.00 89.69 1431 GLU A O 1
ATOM 10838 N N . HIS A 1 1432 ? 29.792 10.274 5.819 1.00 91.06 1432 HIS A N 1
ATOM 10839 C CA . HIS A 1 1432 ? 29.299 9.106 6.559 1.00 91.06 1432 HIS A CA 1
ATOM 10840 C C . HIS A 1 1432 ? 29.914 7.793 6.046 1.00 91.06 1432 HIS A C 1
ATOM 10842 O O . HIS A 1 1432 ? 30.369 6.982 6.845 1.00 91.06 1432 HIS A O 1
ATOM 10848 N N . ALA A 1 1433 ? 29.966 7.594 4.727 1.00 93.19 1433 ALA A N 1
ATOM 10849 C CA . ALA A 1 1433 ? 30.506 6.386 4.109 1.00 93.19 1433 ALA A CA 1
ATOM 10850 C C . ALA A 1 1433 ? 32.029 6.259 4.293 1.00 93.19 1433 ALA A C 1
ATOM 10852 O O . ALA A 1 1433 ? 32.522 5.157 4.516 1.00 93.19 1433 ALA A O 1
ATOM 10853 N N . VAL A 1 1434 ? 32.772 7.371 4.250 1.00 93.44 1434 VAL A N 1
ATOM 10854 C CA . VAL A 1 1434 ? 34.213 7.415 4.556 1.00 93.44 1434 VAL A CA 1
ATOM 10855 C C . VAL A 1 1434 ? 34.485 6.974 5.995 1.00 93.44 1434 VAL A C 1
ATOM 10857 O O . VAL A 1 1434 ? 35.308 6.081 6.201 1.00 93.44 1434 VAL A O 1
ATOM 10860 N N . ASP A 1 1435 ? 33.760 7.532 6.970 1.00 90.56 1435 ASP A N 1
ATOM 10861 C CA . ASP A 1 1435 ? 33.940 7.199 8.388 1.00 90.56 1435 ASP A CA 1
ATOM 10862 C C . ASP A 1 1435 ? 33.484 5.765 8.717 1.00 90.56 1435 ASP A C 1
ATOM 10864 O O . ASP A 1 1435 ? 34.169 5.049 9.448 1.00 90.56 1435 ASP A O 1
ATOM 10868 N N . GLU A 1 1436 ? 32.348 5.320 8.166 1.00 91.25 1436 GLU A N 1
ATOM 10869 C CA . GLU A 1 1436 ? 31.795 3.984 8.435 1.00 91.25 1436 GLU A CA 1
ATOM 10870 C C . GLU A 1 1436 ? 32.579 2.867 7.733 1.00 91.25 1436 GLU A C 1
ATOM 10872 O O . GLU A 1 1436 ? 32.668 1.762 8.255 1.00 91.25 1436 GLU A O 1
ATOM 10877 N N . LEU A 1 1437 ? 33.201 3.122 6.580 1.00 94.12 1437 LEU A N 1
ATOM 10878 C CA . LEU A 1 1437 ? 34.046 2.123 5.916 1.00 94.12 1437 LEU A CA 1
ATOM 10879 C C . LEU A 1 1437 ? 35.507 2.179 6.395 1.00 94.12 1437 LEU A C 1
ATOM 10881 O O . LEU A 1 1437 ? 36.182 1.150 6.377 1.00 94.12 1437 LEU A O 1
ATOM 10885 N N . GLY A 1 1438 ? 35.965 3.327 6.908 1.00 93.44 1438 GLY A N 1
ATOM 10886 C CA . GLY A 1 1438 ? 37.337 3.538 7.382 1.00 93.44 1438 GLY A CA 1
ATOM 10887 C C . GLY A 1 1438 ? 38.312 3.893 6.256 1.00 93.44 1438 GLY A C 1
ATOM 10888 O O . GLY A 1 1438 ? 39.422 3.365 6.212 1.00 93.44 1438 GLY A O 1
ATOM 10889 N N . ILE A 1 1439 ? 37.883 4.743 5.319 1.00 94.81 1439 ILE A N 1
ATOM 10890 C CA . ILE A 1 1439 ? 38.638 5.057 4.098 1.00 94.81 1439 ILE A CA 1
ATOM 10891 C C . ILE A 1 1439 ? 39.590 6.239 4.338 1.00 94.81 1439 ILE A C 1
ATOM 10893 O O . ILE A 1 1439 ? 39.173 7.303 4.786 1.00 94.81 1439 ILE A O 1
ATOM 10897 N N . ASP A 1 1440 ? 40.858 6.082 3.955 1.00 94.00 1440 ASP A N 1
ATOM 10898 C CA . ASP A 1 1440 ? 41.853 7.164 3.905 1.00 94.00 1440 ASP A CA 1
ATOM 10899 C C . ASP A 1 1440 ? 42.603 7.193 2.556 1.00 94.00 1440 ASP A C 1
ATOM 10901 O O . ASP A 1 1440 ? 42.325 6.399 1.652 1.00 94.00 1440 ASP A O 1
ATOM 10905 N N . SER A 1 1441 ? 43.573 8.105 2.412 1.00 93.19 1441 SER A N 1
ATOM 10906 C CA . SER A 1 1441 ? 44.321 8.296 1.165 1.00 93.19 1441 SER A CA 1
ATOM 10907 C C . SER A 1 1441 ? 45.144 7.088 0.711 1.00 93.19 1441 SER A C 1
ATOM 10909 O O . SER A 1 1441 ? 45.420 6.962 -0.483 1.00 93.19 1441 SER A O 1
ATOM 10911 N N . GLU A 1 1442 ? 45.564 6.204 1.616 1.00 93.12 1442 GLU A N 1
ATOM 10912 C CA . GLU A 1 1442 ? 46.416 5.047 1.307 1.00 93.12 1442 GLU A CA 1
ATOM 10913 C C . GLU A 1 1442 ? 45.616 3.822 0.831 1.00 93.12 1442 GLU A C 1
ATOM 10915 O O . GLU A 1 1442 ? 46.197 2.804 0.446 1.00 93.12 1442 GLU A O 1
ATOM 10920 N N . HIS A 1 1443 ? 44.283 3.908 0.830 1.00 96.00 1443 HIS A N 1
ATOM 10921 C CA . HIS A 1 1443 ? 43.406 2.825 0.404 1.00 96.00 1443 HIS A CA 1
ATOM 10922 C C . HIS A 1 1443 ? 43.193 2.776 -1.120 1.00 96.00 1443 HIS A C 1
ATOM 10924 O O . HIS A 1 1443 ? 43.408 3.741 -1.860 1.00 96.00 1443 HIS A O 1
ATOM 10930 N N . VAL A 1 1444 ? 42.760 1.602 -1.588 1.00 96.19 1444 VAL A N 1
ATOM 10931 C CA . VAL A 1 1444 ? 42.490 1.300 -2.994 1.00 96.19 1444 VAL A CA 1
ATOM 10932 C C . VAL A 1 1444 ? 41.047 0.820 -3.100 1.00 96.19 1444 VAL A C 1
ATOM 10934 O O . VAL A 1 1444 ? 40.698 -0.221 -2.536 1.00 96.19 1444 VAL A O 1
ATOM 10937 N N . LEU A 1 1445 ? 40.220 1.598 -3.795 1.00 96.19 1445 LEU A N 1
ATOM 10938 C CA . LEU A 1 1445 ? 38.806 1.317 -4.035 1.00 96.19 1445 LEU A CA 1
ATOM 10939 C C . LEU A 1 1445 ? 38.619 0.745 -5.436 1.00 96.19 1445 LEU A C 1
ATOM 10941 O O . LEU A 1 1445 ? 39.280 1.189 -6.372 1.00 96.19 1445 LEU A O 1
ATOM 10945 N N . LEU A 1 1446 ? 37.687 -0.190 -5.602 1.00 94.38 1446 LEU A N 1
ATOM 10946 C CA . LEU A 1 1446 ? 37.239 -0.623 -6.926 1.00 94.38 1446 LEU A CA 1
ATOM 10947 C C . LEU A 1 1446 ? 36.047 0.227 -7.390 1.00 94.38 1446 LEU A C 1
ATOM 10949 O O . LEU A 1 1446 ? 35.087 0.395 -6.646 1.00 94.38 1446 LEU A O 1
ATOM 10953 N N . HIS A 1 1447 ? 36.098 0.708 -8.630 1.00 92.75 1447 HIS A N 1
ATOM 10954 C CA . HIS A 1 1447 ? 34.931 1.091 -9.417 1.00 92.75 1447 HIS A CA 1
ATOM 10955 C C . HIS A 1 1447 ? 34.480 -0.150 -10.194 1.00 92.75 1447 HIS A C 1
ATOM 10957 O O . HIS A 1 1447 ? 35.213 -0.646 -11.054 1.00 92.75 1447 HIS A O 1
ATOM 10963 N N . SER A 1 1448 ? 33.302 -0.677 -9.870 1.00 86.25 1448 SER A N 1
ATOM 10964 C CA . SER A 1 1448 ? 32.777 -1.949 -10.388 1.00 86.25 1448 SER A CA 1
ATOM 10965 C C . SER A 1 1448 ? 31.333 -1.866 -10.887 1.00 86.25 1448 SER A C 1
ATOM 10967 O O . SER A 1 1448 ? 30.887 -2.731 -11.643 1.00 86.25 1448 SER A O 1
ATOM 10969 N N . ILE A 1 1449 ? 30.603 -0.820 -10.502 1.00 85.25 1449 ILE A N 1
ATOM 10970 C CA . ILE A 1 1449 ? 29.178 -0.659 -10.799 1.00 85.25 1449 ILE A CA 1
ATOM 10971 C C . ILE A 1 1449 ? 29.011 -0.016 -12.197 1.00 85.25 1449 ILE A C 1
ATOM 10973 O O . ILE A 1 1449 ? 29.949 0.582 -12.733 1.00 85.25 1449 ILE A O 1
ATOM 10977 N N . SER A 1 1450 ? 27.867 -0.212 -12.870 1.00 82.75 1450 SER A N 1
ATOM 10978 C CA . SER A 1 1450 ? 27.597 0.457 -14.164 1.00 82.75 1450 SER A CA 1
ATOM 10979 C C . SER A 1 1450 ? 27.391 1.964 -13.939 1.00 82.75 1450 SER A C 1
ATOM 10981 O O . SER A 1 1450 ? 26.709 2.321 -12.975 1.00 82.75 1450 SER A O 1
ATOM 10983 N N . PRO A 1 1451 ? 27.908 2.858 -14.809 1.00 82.75 1451 PRO A N 1
ATOM 10984 C CA . PRO A 1 1451 ? 27.738 4.305 -14.658 1.00 82.75 1451 PRO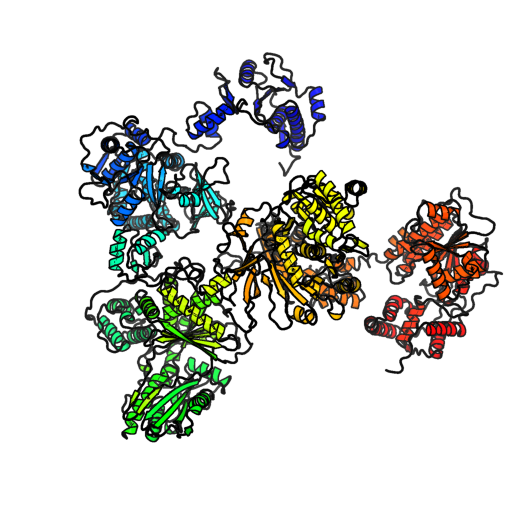 A CA 1
ATOM 10985 C C . PRO A 1 1451 ? 26.274 4.763 -14.577 1.00 82.75 1451 PRO A C 1
ATOM 10987 O O . PRO A 1 1451 ? 25.990 5.776 -13.942 1.00 82.75 1451 PRO A O 1
ATOM 10990 N N . SER A 1 1452 ? 25.340 4.023 -15.189 1.00 84.12 1452 SER A N 1
ATOM 10991 C CA . SER A 1 1452 ? 23.901 4.324 -15.146 1.00 84.12 1452 SER A CA 1
ATOM 10992 C C . SER A 1 1452 ? 23.203 3.920 -13.837 1.00 84.12 1452 SER A C 1
ATOM 10994 O O . SER A 1 1452 ? 22.003 4.156 -13.714 1.00 84.12 1452 SER A O 1
ATOM 10996 N N . PHE A 1 1453 ? 23.909 3.346 -12.853 1.00 84.50 1453 PHE A N 1
ATOM 10997 C CA . PHE A 1 1453 ? 23.363 3.031 -11.528 1.00 84.50 1453 PHE A CA 1
ATOM 10998 C C . PHE A 1 1453 ? 24.062 3.862 -10.443 1.00 84.50 1453 PHE A C 1
ATOM 11000 O O . PHE A 1 1453 ? 25.288 3.891 -10.350 1.00 84.50 1453 PHE A O 1
ATOM 11007 N N . ASP A 1 1454 ? 23.289 4.558 -9.609 1.00 87.50 1454 ASP A N 1
ATOM 11008 C CA . ASP A 1 1454 ? 23.783 5.644 -8.760 1.00 87.50 1454 ASP A CA 1
ATOM 11009 C C . ASP A 1 1454 ? 24.809 5.268 -7.667 1.00 87.50 1454 ASP A C 1
ATOM 11011 O O . ASP A 1 1454 ? 25.654 6.116 -7.371 1.00 87.50 1454 ASP A O 1
ATOM 11015 N N . PRO A 1 1455 ? 24.892 4.024 -7.147 1.00 89.62 1455 PRO A N 1
ATOM 11016 C CA . PRO A 1 1455 ? 26.012 3.601 -6.304 1.00 89.62 1455 PRO A CA 1
ATOM 11017 C C . PRO A 1 1455 ? 27.387 3.696 -6.973 1.00 89.62 1455 PRO A C 1
ATOM 11019 O O . PRO A 1 1455 ? 28.375 3.868 -6.261 1.00 89.62 1455 PRO A O 1
ATOM 11022 N N . ALA A 1 1456 ? 27.469 3.696 -8.311 1.00 89.69 1456 ALA A N 1
ATOM 11023 C CA . ALA A 1 1456 ? 28.719 3.998 -9.006 1.00 89.69 1456 ALA A CA 1
ATOM 11024 C C . ALA A 1 1456 ? 29.265 5.377 -8.604 1.00 89.69 1456 ALA A C 1
ATOM 11026 O O . ALA A 1 1456 ? 30.466 5.516 -8.395 1.00 89.69 1456 ALA A O 1
ATOM 11027 N N . ALA A 1 1457 ? 28.400 6.387 -8.432 1.00 92.19 1457 ALA A N 1
ATOM 11028 C CA . ALA A 1 1457 ? 28.820 7.723 -8.008 1.00 92.19 1457 ALA A CA 1
ATOM 11029 C C . ALA A 1 1457 ? 29.479 7.713 -6.620 1.00 92.19 1457 ALA A C 1
ATOM 11031 O O . ALA A 1 1457 ? 30.401 8.492 -6.383 1.00 92.19 1457 ALA A O 1
ATOM 11032 N N . LEU A 1 1458 ? 29.061 6.816 -5.720 1.00 93.81 1458 LEU A N 1
ATOM 11033 C CA . LEU A 1 1458 ? 29.661 6.676 -4.393 1.00 93.81 1458 LEU A CA 1
ATOM 11034 C C . LEU A 1 1458 ? 31.076 6.078 -4.457 1.00 93.81 1458 LEU A C 1
ATOM 11036 O O . LEU A 1 1458 ? 31.938 6.541 -3.714 1.00 93.81 1458 LEU A O 1
ATOM 11040 N N . GLU A 1 1459 ? 31.345 5.137 -5.375 1.00 93.88 1459 GLU A N 1
ATOM 11041 C CA . GLU A 1 1459 ? 32.680 4.535 -5.563 1.00 93.88 1459 GLU A CA 1
ATOM 11042 C C . GLU A 1 1459 ? 33.753 5.621 -5.808 1.00 93.88 1459 GLU A C 1
ATOM 11044 O O . GLU A 1 1459 ? 34.765 5.669 -5.101 1.00 93.88 1459 GLU A O 1
ATOM 11049 N N . TRP A 1 1460 ? 33.517 6.554 -6.745 1.00 93.00 1460 TRP A N 1
ATOM 11050 C CA . TRP A 1 1460 ? 34.458 7.652 -7.023 1.00 93.00 1460 TRP A CA 1
ATOM 11051 C C . TRP A 1 1460 ? 34.328 8.851 -6.076 1.00 93.00 1460 TRP A C 1
ATOM 11053 O O . TRP A 1 1460 ? 35.348 9.475 -5.780 1.00 93.00 1460 TRP A O 1
ATOM 11063 N N . LEU A 1 1461 ? 33.142 9.166 -5.540 1.00 94.25 1461 LEU A N 1
ATOM 11064 C CA . LEU A 1 1461 ? 33.010 10.228 -4.534 1.00 94.25 1461 LEU A CA 1
ATOM 11065 C C . LEU A 1 1461 ? 33.760 9.896 -3.237 1.00 94.25 1461 LEU A C 1
ATOM 11067 O O . LEU A 1 1461 ? 34.448 10.766 -2.702 1.00 94.25 1461 LEU A O 1
ATOM 11071 N N . CYS A 1 1462 ? 33.683 8.657 -2.744 1.00 95.00 1462 CYS A N 1
ATOM 11072 C CA . CYS A 1 1462 ? 34.454 8.230 -1.576 1.00 95.00 1462 CYS A CA 1
ATOM 11073 C C . CYS A 1 1462 ? 35.957 8.180 -1.872 1.00 95.00 1462 CYS A C 1
ATOM 11075 O O . CYS A 1 1462 ? 36.728 8.727 -1.090 1.00 95.00 1462 CYS A O 1
ATOM 11077 N N . ALA A 1 1463 ? 36.390 7.607 -3.004 1.00 94.88 1463 ALA A N 1
ATOM 11078 C CA . ALA A 1 1463 ? 37.819 7.535 -3.323 1.00 94.88 1463 ALA A CA 1
ATOM 11079 C C . ALA A 1 1463 ? 38.471 8.923 -3.475 1.00 94.88 1463 ALA A C 1
ATOM 11081 O O . ALA A 1 1463 ? 39.484 9.227 -2.840 1.00 94.88 1463 ALA A O 1
ATOM 11082 N N . LEU A 1 1464 ? 37.875 9.782 -4.309 1.00 95.50 1464 LEU A N 1
ATOM 11083 C CA . LEU A 1 1464 ? 38.496 11.037 -4.732 1.00 95.50 1464 LEU A CA 1
ATOM 11084 C C . LEU A 1 1464 ? 38.370 12.155 -3.687 1.00 95.50 1464 LEU A C 1
ATOM 11086 O O . LEU A 1 1464 ? 39.175 13.090 -3.686 1.00 95.50 1464 LEU A O 1
ATOM 11090 N N . SER A 1 1465 ? 37.424 12.042 -2.747 1.00 93.81 1465 SER A N 1
ATOM 11091 C CA . SER A 1 1465 ? 37.280 13.019 -1.663 1.00 93.81 1465 SER A CA 1
ATOM 11092 C C . SER A 1 1465 ? 38.339 12.909 -0.559 1.00 93.81 1465 SER A C 1
ATOM 11094 O O . SER A 1 1465 ? 38.546 13.893 0.152 1.00 93.81 1465 SER A O 1
ATOM 11096 N N . VAL A 1 1466 ? 39.039 11.771 -0.443 1.00 94.88 1466 VAL A N 1
ATOM 11097 C CA . VAL A 1 1466 ? 40.093 11.537 0.571 1.00 94.88 1466 VAL A CA 1
ATOM 11098 C C . VAL A 1 1466 ? 41.481 11.262 -0.018 1.00 94.88 1466 VAL A C 1
ATOM 11100 O O . VAL A 1 1466 ? 42.410 10.949 0.718 1.00 94.88 1466 VAL A O 1
ATOM 11103 N N . GLY A 1 1467 ? 41.655 11.365 -1.339 1.00 95.12 1467 GLY A N 1
ATOM 11104 C CA . GLY A 1 1467 ? 42.951 11.137 -1.991 1.00 95.12 1467 GLY A CA 1
ATOM 11105 C C . GLY A 1 1467 ? 43.312 9.662 -2.226 1.00 95.12 1467 GLY A C 1
ATOM 11106 O O . GLY A 1 1467 ? 44.475 9.372 -2.511 1.00 95.12 1467 GLY A O 1
ATOM 11107 N N . ALA A 1 1468 ? 42.354 8.737 -2.113 1.00 96.62 1468 ALA A N 1
ATOM 11108 C CA . ALA A 1 1468 ? 42.555 7.308 -2.366 1.00 96.62 1468 ALA A CA 1
ATOM 11109 C C . ALA A 1 1468 ? 42.783 7.005 -3.861 1.00 96.62 1468 ALA A C 1
ATOM 11111 O O . ALA A 1 1468 ? 42.561 7.858 -4.724 1.00 96.62 1468 ALA A O 1
ATOM 11112 N N . THR A 1 1469 ? 43.214 5.784 -4.189 1.00 96.94 1469 THR A N 1
ATOM 11113 C CA . THR A 1 1469 ? 43.296 5.316 -5.587 1.00 96.94 1469 THR A CA 1
ATOM 11114 C C . THR A 1 1469 ? 42.026 4.562 -5.979 1.00 96.94 1469 THR A C 1
ATOM 11116 O O . THR A 1 1469 ? 41.624 3.631 -5.283 1.00 96.94 1469 THR A O 1
ATOM 11119 N N . LEU A 1 1470 ? 41.431 4.913 -7.120 1.00 96.56 1470 LEU A N 1
ATOM 11120 C CA . LEU A 1 1470 ? 40.303 4.200 -7.719 1.00 96.56 1470 LEU A CA 1
ATOM 11121 C C . LEU A 1 1470 ? 40.783 3.268 -8.845 1.00 96.56 1470 LEU A C 1
ATOM 11123 O O . LEU A 1 1470 ? 41.326 3.725 -9.848 1.00 96.56 1470 LEU A O 1
ATOM 11127 N N . VAL A 1 1471 ? 40.568 1.965 -8.706 1.00 96.19 1471 VAL A N 1
ATOM 11128 C CA . VAL A 1 1471 ? 40.832 0.953 -9.739 1.00 96.19 1471 VAL A CA 1
ATOM 11129 C C . VAL A 1 1471 ? 39.565 0.743 -10.562 1.00 96.19 1471 VAL A C 1
ATOM 11131 O O . VAL A 1 1471 ? 38.498 0.513 -10.004 1.00 96.19 1471 VAL A O 1
ATOM 11134 N N . VAL A 1 1472 ? 39.665 0.795 -11.885 1.00 94.06 1472 VAL A N 1
ATOM 11135 C CA . VAL A 1 1472 ? 38.556 0.513 -12.804 1.00 94.06 1472 VAL A CA 1
ATOM 11136 C C . VAL A 1 1472 ? 38.500 -0.990 -13.084 1.00 94.06 1472 VAL A C 1
ATOM 11138 O O . VAL A 1 1472 ? 39.415 -1.538 -13.698 1.00 94.06 1472 VAL A O 1
ATOM 11141 N N . LEU A 1 1473 ? 37.415 -1.661 -12.685 1.00 90.31 1473 LEU A N 1
ATOM 11142 C CA . LEU A 1 1473 ? 37.130 -3.029 -13.126 1.00 90.31 1473 LEU A CA 1
ATOM 11143 C C . LEU A 1 1473 ? 36.806 -3.015 -14.634 1.00 90.31 1473 LEU A C 1
ATOM 11145 O O . LEU A 1 1473 ? 35.885 -2.284 -15.015 1.00 90.31 1473 LEU A O 1
ATOM 11149 N N . PRO A 1 1474 ? 37.466 -3.810 -15.498 1.00 82.44 1474 PRO A N 1
ATOM 11150 C CA . PRO A 1 1474 ? 37.167 -3.814 -16.931 1.00 82.44 1474 PRO A CA 1
ATOM 11151 C C . PRO A 1 1474 ? 35.672 -4.067 -17.221 1.00 82.44 1474 PRO A C 1
ATOM 11153 O O . PRO A 1 1474 ? 35.047 -4.855 -16.505 1.00 82.44 1474 PRO A O 1
ATOM 11156 N N . PRO A 1 1475 ? 35.067 -3.445 -18.254 1.00 72.38 1475 PRO A N 1
ATOM 11157 C CA . PRO A 1 1475 ? 33.645 -3.632 -18.573 1.00 72.38 1475 PRO A CA 1
ATOM 11158 C C . PRO A 1 1475 ? 33.235 -5.077 -18.901 1.00 72.38 1475 PRO A C 1
ATOM 11160 O O . PRO A 1 1475 ? 32.057 -5.408 -18.826 1.00 72.38 1475 PRO A O 1
ATOM 11163 N N . THR A 1 1476 ? 34.195 -5.937 -19.253 1.00 71.38 1476 THR A N 1
ATOM 11164 C CA . THR A 1 1476 ? 33.993 -7.363 -19.550 1.00 71.38 1476 THR A CA 1
ATOM 11165 C C . THR A 1 1476 ? 33.944 -8.265 -18.314 1.00 71.38 1476 THR A C 1
ATOM 11167 O O . THR A 1 1476 ? 33.508 -9.406 -18.436 1.00 71.38 1476 THR A O 1
ATOM 11170 N N . VAL A 1 1477 ? 34.391 -7.791 -17.144 1.00 71.62 1477 VAL A N 1
ATOM 11171 C CA . VAL A 1 1477 ? 34.477 -8.598 -15.916 1.00 71.62 1477 VAL A CA 1
ATOM 11172 C C . VAL A 1 1477 ? 33.249 -8.344 -15.044 1.00 71.62 1477 VAL A C 1
ATOM 11174 O O . VAL A 1 1477 ? 33.035 -7.232 -14.559 1.00 71.62 1477 VAL A O 1
ATOM 11177 N N . PHE A 1 1478 ? 32.454 -9.395 -14.824 1.00 66.31 1478 PHE A N 1
ATOM 11178 C CA . PHE A 1 1478 ? 31.179 -9.332 -14.092 1.00 66.31 1478 PHE A CA 1
ATOM 11179 C C . PHE A 1 1478 ? 31.197 -10.038 -12.724 1.00 66.31 1478 PHE A C 1
ATOM 11181 O O . PHE A 1 1478 ? 30.268 -9.858 -11.942 1.00 66.31 1478 PHE A O 1
ATOM 11188 N N . GLY A 1 1479 ? 32.216 -10.852 -12.427 1.00 74.88 1479 GLY A N 1
ATOM 11189 C CA . GLY A 1 1479 ? 32.282 -11.659 -11.206 1.00 74.88 1479 GLY A CA 1
ATOM 11190 C C . GLY A 1 1479 ? 33.311 -12.788 -11.302 1.00 74.88 1479 GLY A C 1
ATOM 11191 O O . GLY A 1 1479 ? 34.222 -12.745 -12.130 1.00 74.88 1479 GLY A O 1
ATOM 11192 N N . GLY A 1 1480 ? 33.156 -13.807 -10.457 1.00 75.88 1480 GLY A N 1
ATOM 11193 C CA . GLY A 1 1480 ? 33.914 -15.058 -10.527 1.00 75.88 1480 GLY A CA 1
ATOM 11194 C C . GLY A 1 1480 ? 35.433 -14.925 -10.291 1.00 75.88 1480 GLY A C 1
ATOM 11195 O O . GLY A 1 1480 ? 35.889 -13.982 -9.635 1.00 75.88 1480 GLY A O 1
ATOM 11196 N N . PRO A 1 1481 ? 36.240 -15.872 -10.815 1.00 75.38 1481 PRO A N 1
ATOM 11197 C CA . PRO A 1 1481 ? 37.698 -15.882 -10.658 1.00 75.38 1481 PRO A CA 1
ATOM 11198 C C . PRO A 1 1481 ? 38.400 -14.643 -11.234 1.00 75.38 1481 PRO A C 1
ATOM 11200 O O . PRO A 1 1481 ? 39.398 -14.204 -10.669 1.00 75.38 1481 PRO A O 1
ATOM 11203 N N . GLU A 1 1482 ? 37.876 -14.053 -12.314 1.00 79.75 1482 GLU A N 1
ATOM 11204 C CA . GLU A 1 1482 ? 38.429 -12.838 -12.936 1.00 79.75 1482 GLU A CA 1
ATOM 11205 C C . GLU A 1 1482 ? 38.291 -11.619 -12.012 1.00 79.75 1482 GLU A C 1
ATOM 11207 O O . GLU A 1 1482 ? 39.255 -10.892 -11.779 1.00 79.75 1482 GLU A O 1
ATOM 11212 N N . PHE A 1 1483 ? 37.114 -11.436 -11.405 1.00 85.44 1483 PHE A N 1
ATOM 11213 C CA . PHE A 1 1483 ? 36.884 -10.412 -10.383 1.00 85.44 1483 PHE A CA 1
ATOM 11214 C C . PHE A 1 1483 ? 37.790 -10.627 -9.160 1.00 85.44 1483 PHE A C 1
ATOM 11216 O O . PHE A 1 1483 ? 38.420 -9.685 -8.678 1.00 85.44 1483 PHE A O 1
ATOM 11223 N N . ALA A 1 1484 ? 37.934 -11.878 -8.705 1.00 86.00 1484 ALA A N 1
ATOM 11224 C CA . ALA A 1 1484 ? 38.837 -12.223 -7.608 1.00 86.00 1484 ALA A CA 1
ATOM 11225 C C . ALA A 1 1484 ? 40.324 -11.969 -7.938 1.00 86.00 1484 ALA A C 1
ATOM 11227 O O . ALA A 1 1484 ? 41.087 -11.599 -7.044 1.00 86.00 1484 ALA A O 1
ATOM 11228 N N . ALA A 1 1485 ? 40.737 -12.128 -9.201 1.00 86.75 1485 ALA A N 1
ATOM 11229 C CA . ALA A 1 1485 ? 42.077 -11.776 -9.663 1.00 86.75 1485 ALA A CA 1
ATOM 11230 C C . ALA A 1 1485 ? 42.302 -10.256 -9.632 1.00 86.75 1485 ALA A C 1
ATOM 11232 O O . ALA A 1 1485 ? 43.255 -9.809 -9.000 1.00 86.75 1485 ALA A O 1
ATOM 11233 N N . VAL A 1 1486 ? 41.390 -9.446 -10.188 1.00 88.00 1486 VAL A N 1
ATOM 11234 C CA . VAL A 1 1486 ? 41.514 -7.971 -10.161 1.00 88.00 1486 VAL A CA 1
ATOM 11235 C C . VAL A 1 1486 ? 41.582 -7.432 -8.726 1.00 88.00 1486 VAL A C 1
ATOM 11237 O O . VAL A 1 1486 ? 42.448 -6.610 -8.423 1.00 88.00 1486 VAL A O 1
ATOM 11240 N N . LEU A 1 1487 ? 40.735 -7.932 -7.815 1.00 91.56 1487 LEU A N 1
ATOM 11241 C CA . LEU A 1 1487 ? 40.773 -7.551 -6.394 1.00 91.56 1487 LEU A CA 1
ATOM 11242 C C . LEU A 1 1487 ? 42.128 -7.854 -5.730 1.00 91.56 1487 LEU A C 1
ATOM 11244 O O . LEU A 1 1487 ? 42.580 -7.099 -4.865 1.00 91.56 1487 LEU A O 1
ATOM 11248 N N . ARG A 1 1488 ? 42.776 -8.957 -6.121 1.00 92.25 1488 ARG A N 1
ATOM 11249 C CA . ARG A 1 1488 ? 44.060 -9.407 -5.575 1.00 92.25 1488 ARG A CA 1
ATOM 11250 C C . ARG A 1 1488 ? 45.240 -8.645 -6.165 1.00 92.25 1488 ARG A C 1
ATOM 11252 O O . ARG A 1 1488 ? 46.068 -8.130 -5.412 1.00 92.25 1488 ARG A O 1
ATOM 11259 N N . ASP A 1 1489 ? 45.308 -8.578 -7.487 1.00 91.00 1489 ASP A N 1
ATOM 11260 C CA . ASP A 1 1489 ? 46.485 -8.120 -8.220 1.00 91.00 1489 ASP A CA 1
ATOM 11261 C C . ASP A 1 1489 ? 46.620 -6.594 -8.131 1.00 91.00 1489 ASP A C 1
ATOM 11263 O O . ASP A 1 1489 ? 47.711 -6.088 -7.860 1.00 91.00 1489 ASP A O 1
ATOM 11267 N N . GLU A 1 1490 ? 45.495 -5.868 -8.194 1.00 92.31 1490 GLU A N 1
ATOM 11268 C CA . GLU A 1 1490 ? 45.444 -4.424 -7.923 1.00 92.31 1490 GLU A CA 1
ATOM 11269 C C . GLU A 1 1490 ? 45.284 -4.085 -6.428 1.00 92.31 1490 GLU A C 1
ATOM 11271 O O . GLU A 1 1490 ? 45.219 -2.912 -6.058 1.00 92.31 1490 GLU A O 1
ATOM 11276 N N . ARG A 1 1491 ? 45.298 -5.104 -5.553 1.00 92.06 1491 ARG A N 1
ATOM 11277 C CA . ARG A 1 1491 ? 45.319 -4.996 -4.080 1.00 92.06 1491 ARG A CA 1
ATOM 11278 C C . ARG A 1 1491 ? 44.193 -4.130 -3.508 1.00 92.06 1491 ARG A C 1
ATOM 11280 O O . ARG A 1 1491 ? 44.406 -3.351 -2.577 1.00 92.06 1491 ARG A O 1
ATOM 11287 N N . VAL A 1 1492 ? 42.991 -4.286 -4.056 1.00 94.81 1492 VAL A N 1
ATOM 11288 C CA . VAL A 1 1492 ? 41.791 -3.553 -3.642 1.00 94.81 1492 VAL A CA 1
ATOM 11289 C C . VAL A 1 1492 ? 41.516 -3.815 -2.163 1.00 94.81 1492 VAL A C 1
ATOM 11291 O O . VAL A 1 1492 ? 41.247 -4.948 -1.758 1.00 94.81 1492 VAL A O 1
ATOM 11294 N N . THR A 1 1493 ? 41.562 -2.764 -1.345 1.00 95.25 1493 THR A N 1
ATOM 11295 C CA . THR A 1 1493 ? 41.307 -2.855 0.099 1.00 95.25 1493 THR A CA 1
ATOM 11296 C C . THR A 1 1493 ? 39.829 -2.682 0.434 1.00 95.25 1493 THR A C 1
ATOM 11298 O O . THR A 1 1493 ? 39.357 -3.307 1.388 1.00 95.25 1493 THR A O 1
ATOM 11301 N N . HIS A 1 1494 ? 39.116 -1.905 -0.386 1.00 96.00 1494 HIS A N 1
ATOM 11302 C CA . HIS A 1 1494 ? 37.704 -1.553 -0.252 1.00 96.00 1494 HIS A CA 1
ATOM 11303 C C . HIS A 1 1494 ? 36.941 -1.848 -1.551 1.00 96.00 1494 HIS A C 1
ATOM 11305 O O . HIS A 1 1494 ? 37.318 -1.364 -2.617 1.00 96.00 1494 HIS A O 1
ATOM 11311 N N . CYS A 1 1495 ? 35.849 -2.609 -1.478 1.00 93.50 1495 CYS A N 1
ATOM 11312 C CA . CYS A 1 1495 ? 35.036 -2.950 -2.647 1.00 93.50 1495 CYS A CA 1
ATOM 11313 C C . CYS A 1 1495 ? 33.547 -2.684 -2.390 1.00 93.50 1495 CYS A C 1
ATOM 11315 O O . CYS A 1 1495 ? 32.981 -3.188 -1.419 1.00 93.50 1495 CYS A O 1
ATOM 11317 N N . SER A 1 1496 ? 32.917 -1.907 -3.273 1.00 91.31 1496 SER A N 1
ATOM 11318 C CA . SER A 1 1496 ? 31.459 -1.803 -3.372 1.00 91.31 1496 SER A CA 1
ATOM 11319 C C . SER A 1 1496 ? 30.957 -2.866 -4.347 1.00 91.31 1496 SER A C 1
ATOM 11321 O O . SER A 1 1496 ? 31.486 -2.960 -5.447 1.00 91.31 1496 SER A O 1
ATOM 11323 N N . VAL A 1 1497 ? 29.992 -3.705 -3.959 1.00 87.81 1497 VAL A N 1
ATOM 11324 C CA . VAL A 1 1497 ? 29.585 -4.873 -4.768 1.00 87.81 1497 VAL A CA 1
ATOM 11325 C C . VAL A 1 1497 ? 28.161 -5.333 -4.433 1.00 87.81 1497 VAL A C 1
ATOM 11327 O O . VAL A 1 1497 ? 27.700 -5.172 -3.307 1.00 87.81 1497 VAL A O 1
ATOM 11330 N N . THR A 1 1498 ? 27.432 -5.927 -5.381 1.00 82.69 1498 THR A N 1
ATOM 11331 C CA . THR A 1 1498 ? 26.127 -6.539 -5.066 1.00 82.69 1498 THR A CA 1
ATOM 11332 C C . THR A 1 1498 ? 26.307 -7.924 -4.423 1.00 82.69 1498 THR A C 1
ATOM 11334 O O . THR A 1 1498 ? 27.245 -8.644 -4.786 1.00 82.69 1498 THR A O 1
ATOM 11337 N N . PRO A 1 1499 ? 25.401 -8.361 -3.522 1.00 80.19 1499 PRO A N 1
ATOM 11338 C CA . PRO A 1 1499 ? 25.436 -9.707 -2.938 1.00 80.19 1499 PRO A CA 1
ATOM 11339 C C . PRO A 1 1499 ? 25.538 -10.826 -3.988 1.00 80.19 1499 PRO A C 1
ATOM 11341 O O . PRO A 1 1499 ? 26.309 -11.772 -3.821 1.00 80.19 1499 PRO A O 1
ATOM 11344 N N . ALA A 1 1500 ? 24.831 -10.673 -5.114 1.00 71.44 1500 ALA A N 1
ATOM 11345 C CA . ALA A 1 1500 ? 24.870 -11.605 -6.237 1.00 71.44 1500 ALA A CA 1
ATOM 11346 C C . ALA A 1 1500 ? 26.284 -11.761 -6.831 1.00 71.44 1500 ALA A C 1
ATOM 11348 O O . ALA A 1 1500 ? 26.757 -12.887 -6.968 1.00 71.44 1500 ALA A O 1
ATOM 11349 N N . VAL A 1 1501 ? 26.994 -10.663 -7.121 1.00 75.81 1501 VAL A N 1
ATOM 11350 C CA . VAL A 1 1501 ? 28.370 -10.726 -7.654 1.00 75.81 1501 VAL A CA 1
ATOM 11351 C C . VAL A 1 1501 ? 29.330 -11.304 -6.612 1.00 75.81 1501 VAL A C 1
ATOM 11353 O O . VAL A 1 1501 ? 30.099 -12.213 -6.928 1.00 75.81 1501 VAL A O 1
ATOM 11356 N N . LEU A 1 1502 ? 29.239 -10.859 -5.355 1.00 83.19 1502 LEU A N 1
ATOM 11357 C CA . LEU A 1 1502 ? 30.105 -11.331 -4.267 1.00 83.19 1502 LEU A CA 1
ATOM 11358 C C . LEU A 1 1502 ? 29.928 -12.834 -3.967 1.00 83.19 1502 LEU A C 1
ATOM 11360 O O . LEU A 1 1502 ? 30.881 -13.505 -3.569 1.00 83.19 1502 LEU A O 1
ATOM 11364 N N . SER A 1 1503 ? 28.740 -13.398 -4.213 1.00 80.06 1503 SER A N 1
ATOM 11365 C CA . SER A 1 1503 ? 28.491 -14.840 -4.062 1.00 80.06 1503 SER A CA 1
ATOM 11366 C C . SER A 1 1503 ? 29.395 -15.705 -4.955 1.00 80.06 1503 SER A C 1
ATOM 11368 O O . SER A 1 1503 ? 29.852 -16.761 -4.505 1.00 80.06 1503 SER A O 1
ATOM 11370 N N . THR A 1 1504 ? 29.715 -15.221 -6.166 1.00 78.00 1504 THR A N 1
ATOM 11371 C CA . THR A 1 1504 ? 30.456 -15.951 -7.216 1.00 78.00 1504 THR A CA 1
ATOM 11372 C C . THR A 1 1504 ? 31.962 -16.071 -6.969 1.00 78.00 1504 THR A C 1
ATOM 11374 O O . THR A 1 1504 ? 32.633 -16.830 -7.666 1.00 78.00 1504 THR A O 1
ATOM 11377 N N . ALA A 1 1505 ? 32.506 -15.336 -5.997 1.00 80.25 1505 ALA A N 1
ATOM 11378 C CA . ALA A 1 1505 ? 33.923 -15.371 -5.652 1.00 80.25 1505 ALA A CA 1
ATOM 11379 C C . ALA A 1 1505 ? 34.214 -16.294 -4.451 1.00 80.25 1505 ALA A C 1
ATOM 11381 O O . ALA A 1 1505 ? 33.336 -16.620 -3.642 1.00 80.25 1505 ALA A O 1
ATOM 11382 N N . ASP A 1 1506 ? 35.479 -16.695 -4.327 1.00 80.69 1506 ASP A N 1
ATOM 11383 C CA . ASP A 1 1506 ? 36.018 -17.428 -3.181 1.00 80.69 1506 ASP A CA 1
ATOM 11384 C C . ASP A 1 1506 ? 36.696 -16.451 -2.190 1.00 80.69 1506 ASP A C 1
ATOM 11386 O O . ASP A 1 1506 ? 37.649 -15.764 -2.578 1.00 80.69 1506 ASP A O 1
ATOM 11390 N N . PRO A 1 1507 ? 36.264 -16.390 -0.913 1.00 84.19 1507 PRO A N 1
ATOM 11391 C CA . PRO A 1 1507 ? 36.921 -15.610 0.133 1.00 84.19 1507 PRO A CA 1
ATOM 11392 C C . PRO A 1 1507 ? 38.398 -15.953 0.352 1.00 84.19 1507 PRO A C 1
ATOM 11394 O O . PRO A 1 1507 ? 39.136 -15.093 0.833 1.00 84.19 1507 PRO A O 1
ATOM 11397 N N . ALA A 1 1508 ? 38.862 -17.162 0.021 1.00 81.75 1508 ALA A N 1
ATOM 11398 C CA . ALA A 1 1508 ? 40.280 -17.517 0.123 1.00 81.75 1508 ALA A CA 1
ATOM 11399 C C . ALA A 1 1508 ? 41.136 -16.844 -0.969 1.00 81.75 1508 ALA A C 1
ATOM 11401 O O . ALA A 1 1508 ? 42.320 -16.581 -0.759 1.00 81.75 1508 ALA A O 1
ATOM 11402 N N . ALA A 1 1509 ? 40.540 -16.513 -2.118 1.00 82.38 1509 ALA A N 1
ATOM 11403 C CA . ALA A 1 1509 ? 41.228 -15.930 -3.270 1.00 82.38 1509 ALA A CA 1
ATOM 11404 C C . ALA A 1 1509 ? 41.339 -14.390 -3.231 1.00 82.38 1509 ALA A C 1
ATOM 11406 O O . ALA A 1 1509 ? 42.053 -13.820 -4.066 1.00 82.38 1509 ALA A O 1
ATOM 11407 N N . VAL A 1 1510 ? 40.635 -13.733 -2.294 1.00 86.12 1510 VAL A N 1
ATOM 11408 C CA . VAL A 1 1510 ? 40.367 -12.282 -2.272 1.00 86.12 1510 VAL A CA 1
ATOM 11409 C C . VAL A 1 1510 ? 40.912 -11.611 -0.993 1.00 86.12 1510 VAL A C 1
ATOM 11411 O O . VAL A 1 1510 ? 40.352 -11.804 0.090 1.00 86.12 1510 VAL A O 1
ATOM 11414 N N . PRO A 1 1511 ? 41.966 -10.771 -1.080 1.00 83.69 1511 PRO A N 1
ATOM 11415 C CA . PRO A 1 1511 ? 42.597 -10.132 0.084 1.00 83.69 1511 PRO A CA 1
ATOM 11416 C C . PRO A 1 1511 ? 41.893 -8.849 0.570 1.00 83.69 1511 PRO A C 1
ATOM 11418 O O . PRO A 1 1511 ? 42.339 -8.234 1.542 1.00 83.69 1511 PRO A O 1
ATOM 11421 N N . THR A 1 1512 ? 40.821 -8.424 -0.104 1.00 90.62 1512 THR A N 1
ATOM 11422 C CA . THR A 1 1512 ? 40.014 -7.243 0.240 1.00 90.62 1512 THR A CA 1
ATOM 11423 C C . THR A 1 1512 ? 39.458 -7.344 1.662 1.00 90.62 1512 THR A C 1
ATOM 11425 O O . THR A 1 1512 ? 39.014 -8.413 2.092 1.00 90.62 1512 THR A O 1
ATOM 11428 N N . ARG A 1 1513 ? 39.518 -6.227 2.402 1.00 90.44 1513 ARG A N 1
ATOM 11429 C CA . ARG A 1 1513 ? 39.248 -6.170 3.850 1.00 90.44 1513 ARG A CA 1
ATOM 11430 C C . ARG A 1 1513 ? 37.879 -5.599 4.189 1.00 90.44 1513 ARG A C 1
ATOM 11432 O O . ARG A 1 1513 ? 37.273 -6.052 5.154 1.00 90.44 1513 ARG A O 1
ATOM 11439 N N . THR A 1 1514 ? 37.414 -4.632 3.404 1.00 96.31 1514 THR A N 1
ATOM 11440 C CA . THR A 1 1514 ? 36.137 -3.949 3.619 1.00 96.31 1514 THR A CA 1
ATOM 11441 C C . THR A 1 1514 ? 35.244 -4.128 2.397 1.00 96.31 1514 THR A C 1
ATOM 11443 O O . THR A 1 1514 ? 35.644 -3.803 1.276 1.00 96.31 1514 THR A O 1
ATOM 11446 N N . PHE A 1 1515 ? 34.024 -4.607 2.623 1.00 94.56 1515 PHE A N 1
ATOM 11447 C CA . PHE A 1 1515 ? 32.983 -4.721 1.608 1.00 94.56 1515 PHE A CA 1
ATOM 11448 C C . PHE A 1 1515 ? 31.803 -3.820 1.962 1.00 94.56 1515 PHE A C 1
ATOM 11450 O O . PHE A 1 1515 ? 31.227 -3.945 3.043 1.00 94.56 1515 PHE A O 1
ATOM 11457 N N . LEU A 1 1516 ? 31.435 -2.941 1.030 1.00 95.00 1516 LEU A N 1
ATOM 11458 C CA . LEU A 1 1516 ? 30.148 -2.254 1.022 1.00 95.00 1516 LEU A CA 1
ATOM 11459 C C . LEU A 1 1516 ? 29.219 -3.043 0.096 1.00 95.00 1516 LEU A C 1
ATOM 11461 O O . LEU A 1 1516 ? 29.408 -3.027 -1.121 1.00 95.00 1516 LEU A O 1
ATOM 11465 N N . VAL A 1 1517 ? 28.223 -3.724 0.654 1.00 91.19 1517 VAL A N 1
ATOM 11466 C CA . VAL A 1 1517 ? 27.210 -4.423 -0.143 1.00 91.19 1517 VAL A CA 1
ATOM 11467 C C . VAL A 1 1517 ? 25.906 -3.645 -0.198 1.00 91.19 1517 VAL A C 1
ATOM 11469 O O . VAL A 1 1517 ? 25.550 -2.934 0.739 1.00 91.19 1517 VAL A O 1
ATOM 11472 N N . GLY A 1 1518 ? 25.190 -3.775 -1.310 1.00 86.69 1518 GLY A N 1
ATOM 11473 C CA . GLY A 1 1518 ? 23.913 -3.100 -1.510 1.00 86.69 1518 GLY A CA 1
ATOM 11474 C C . GLY A 1 1518 ? 23.263 -3.456 -2.843 1.00 86.69 1518 GLY A C 1
ATOM 11475 O O . GLY A 1 1518 ? 23.659 -4.406 -3.523 1.00 86.69 1518 GLY A O 1
ATOM 11476 N N . GLY A 1 1519 ? 22.233 -2.696 -3.215 1.00 76.56 1519 GLY A N 1
ATOM 11477 C CA . GLY A 1 1519 ? 21.404 -2.952 -4.398 1.00 76.56 1519 GLY A CA 1
ATOM 11478 C C . GLY A 1 1519 ? 20.408 -4.096 -4.188 1.00 76.56 1519 GLY A C 1
ATOM 11479 O O . GLY A 1 1519 ? 19.204 -3.886 -4.345 1.00 76.56 1519 GLY A O 1
ATOM 11480 N N . ASP A 1 1520 ? 20.874 -5.263 -3.740 1.00 72.06 1520 ASP A N 1
ATOM 11481 C CA . ASP A 1 1520 ? 20.058 -6.463 -3.501 1.00 72.06 1520 ASP A CA 1
ATOM 11482 C C . ASP A 1 1520 ? 19.946 -6.861 -2.015 1.00 72.06 1520 ASP A C 1
ATOM 11484 O O . ASP A 1 1520 ? 20.537 -6.223 -1.144 1.00 72.06 1520 ASP A O 1
ATOM 11488 N N . VAL A 1 1521 ? 19.157 -7.896 -1.714 1.00 77.44 1521 VAL A N 1
ATOM 11489 C CA . VAL A 1 1521 ? 19.080 -8.504 -0.374 1.00 77.44 1521 VAL A CA 1
ATOM 11490 C C . VAL A 1 1521 ? 20.377 -9.263 -0.067 1.00 77.44 1521 VAL A C 1
ATOM 11492 O O . VAL A 1 1521 ? 20.871 -10.030 -0.891 1.00 77.44 1521 VAL A O 1
ATOM 11495 N N . THR A 1 1522 ? 20.927 -9.074 1.135 1.00 81.44 1522 THR A N 1
ATOM 11496 C CA . THR A 1 1522 ? 22.032 -9.897 1.653 1.00 81.44 1522 THR A CA 1
ATOM 11497 C C . THR A 1 1522 ? 21.457 -11.121 2.381 1.00 81.44 1522 THR A C 1
ATOM 11499 O O . THR A 1 1522 ? 20.741 -10.925 3.363 1.00 81.44 1522 THR A O 1
ATOM 11502 N N . PRO A 1 1523 ? 21.758 -12.366 1.967 1.00 81.06 1523 PRO A N 1
ATOM 11503 C CA . PRO A 1 1523 ? 21.379 -13.557 2.725 1.00 81.06 1523 PRO A CA 1
ATOM 11504 C C . PRO A 1 1523 ? 22.376 -13.833 3.876 1.00 81.06 1523 PRO A C 1
ATOM 11506 O O . PRO A 1 1523 ? 23.567 -13.533 3.725 1.00 81.06 1523 PRO A O 1
ATOM 11509 N N . PRO A 1 1524 ? 21.942 -14.437 5.004 1.00 82.56 1524 PRO A N 1
ATOM 11510 C CA . PRO A 1 1524 ? 22.809 -14.710 6.159 1.00 82.56 1524 PRO A CA 1
ATOM 11511 C C . PRO A 1 1524 ? 24.053 -15.542 5.823 1.00 82.56 1524 PRO A C 1
ATOM 11513 O O . PRO A 1 1524 ? 25.142 -15.250 6.316 1.00 82.56 1524 PRO A O 1
ATOM 11516 N N . ASP A 1 1525 ? 23.925 -16.522 4.926 1.00 82.19 1525 ASP A N 1
ATOM 11517 C CA . ASP A 1 1525 ? 25.025 -17.412 4.531 1.00 82.19 1525 ASP A CA 1
ATOM 11518 C C . ASP A 1 1525 ? 26.160 -16.663 3.821 1.00 82.19 1525 ASP A C 1
ATOM 11520 O O . ASP A 1 1525 ? 27.331 -17.024 3.946 1.00 82.19 1525 ASP A O 1
ATOM 11524 N N . LEU A 1 1526 ? 25.842 -15.573 3.109 1.00 86.50 1526 LEU A N 1
ATOM 11525 C CA . LEU A 1 1526 ? 26.849 -14.729 2.468 1.00 86.50 1526 LEU A CA 1
ATOM 11526 C C . LEU A 1 1526 ? 27.613 -13.893 3.503 1.00 86.50 1526 LEU A C 1
ATOM 11528 O O . LEU A 1 1526 ? 28.823 -13.725 3.359 1.00 86.50 1526 LEU A O 1
ATOM 11532 N N . VAL A 1 1527 ? 26.946 -13.441 4.573 1.00 91.00 1527 VAL A N 1
ATOM 11533 C CA . VAL A 1 1527 ? 27.615 -12.808 5.724 1.00 91.00 1527 VAL A CA 1
ATOM 11534 C C . VAL A 1 1527 ? 28.524 -13.828 6.409 1.00 91.00 1527 VAL A C 1
ATOM 11536 O O . VAL A 1 1527 ? 29.710 -13.562 6.570 1.00 91.00 1527 VAL A O 1
ATOM 11539 N N . ALA A 1 1528 ? 28.023 -15.029 6.713 1.00 89.94 1528 ALA A N 1
ATOM 11540 C CA . ALA A 1 1528 ? 28.821 -16.101 7.314 1.00 89.94 1528 ALA A CA 1
ATOM 11541 C C . ALA A 1 1528 ? 30.033 -16.518 6.450 1.00 89.94 1528 ALA A C 1
ATOM 11543 O O . ALA A 1 1528 ? 31.087 -16.848 6.991 1.00 89.94 1528 ALA A O 1
ATOM 11544 N N . LYS A 1 1529 ? 29.913 -16.453 5.115 1.00 90.12 1529 LYS A N 1
ATOM 11545 C CA . LYS A 1 1529 ? 30.995 -16.727 4.153 1.00 90.12 1529 LYS A CA 1
ATOM 11546 C C . LYS A 1 1529 ? 32.048 -15.607 4.069 1.00 90.12 1529 LYS A C 1
ATOM 11548 O O . LYS A 1 1529 ? 33.216 -15.913 3.828 1.00 90.12 1529 LYS A O 1
ATOM 11553 N N . TRP A 1 1530 ? 31.671 -14.332 4.221 1.00 92.81 1530 TRP A N 1
ATOM 11554 C CA . TRP A 1 1530 ? 32.548 -13.189 3.898 1.00 92.81 1530 TRP A CA 1
ATOM 11555 C C . TRP A 1 1530 ? 32.951 -12.287 5.068 1.00 92.81 1530 TRP A C 1
ATOM 11557 O O . TRP A 1 1530 ? 34.017 -11.677 4.997 1.00 92.81 1530 TRP A O 1
ATOM 11567 N N . GLU A 1 1531 ? 32.142 -12.178 6.119 1.00 93.12 1531 GLU A N 1
ATOM 11568 C CA . GLU A 1 1531 ? 32.416 -11.322 7.282 1.00 93.12 1531 GLU A CA 1
ATOM 11569 C C . GLU A 1 1531 ? 33.575 -11.802 8.177 1.00 93.12 1531 GLU A C 1
ATOM 11571 O O . GLU A 1 1531 ? 34.329 -10.942 8.635 1.00 93.12 1531 GLU A O 1
ATOM 11576 N N . PRO A 1 1532 ? 33.824 -13.113 8.388 1.00 89.44 1532 PRO A N 1
ATOM 11577 C CA . PRO A 1 1532 ? 34.930 -13.563 9.231 1.00 89.44 1532 PRO A CA 1
ATOM 11578 C C . PRO A 1 1532 ? 36.297 -12.981 8.823 1.00 89.44 1532 PRO A C 1
ATOM 11580 O O . PRO A 1 1532 ? 36.842 -13.271 7.755 1.00 89.44 1532 PRO A O 1
ATOM 11583 N N . GLY A 1 1533 ? 36.862 -12.151 9.707 1.00 86.94 1533 GLY A N 1
ATOM 11584 C CA . GLY A 1 1533 ? 38.144 -11.465 9.507 1.00 86.94 1533 GLY A CA 1
ATOM 11585 C C . GLY A 1 1533 ? 38.093 -10.214 8.616 1.00 86.94 1533 GLY A C 1
ATOM 11586 O O . GLY A 1 1533 ? 39.150 -9.718 8.220 1.00 86.94 1533 GLY A O 1
ATOM 11587 N N . ARG A 1 1534 ? 36.900 -9.704 8.284 1.00 93.00 1534 ARG A N 1
ATOM 11588 C CA . ARG A 1 1534 ? 36.664 -8.569 7.376 1.00 93.00 1534 ARG A CA 1
ATOM 11589 C C . ARG A 1 1534 ? 35.612 -7.609 7.944 1.00 93.00 1534 ARG A C 1
ATOM 11591 O O . ARG A 1 1534 ? 34.912 -7.938 8.893 1.00 93.00 1534 ARG A O 1
ATOM 11598 N N . ARG A 1 1535 ? 35.474 -6.416 7.355 1.00 94.00 1535 ARG A N 1
ATOM 11599 C CA . ARG A 1 1535 ? 34.349 -5.506 7.634 1.00 94.00 1535 ARG A CA 1
ATOM 11600 C C . ARG A 1 1535 ? 33.308 -5.642 6.523 1.00 94.00 1535 ARG A C 1
ATOM 11602 O O . ARG A 1 1535 ? 33.574 -5.268 5.383 1.00 94.00 1535 ARG A O 1
ATOM 11609 N N . TYR A 1 1536 ? 32.137 -6.178 6.855 1.00 94.81 1536 TYR A N 1
ATOM 11610 C CA . TYR A 1 1536 ? 31.022 -6.364 5.925 1.00 94.81 1536 TYR A CA 1
ATOM 11611 C C . TYR A 1 1536 ? 29.904 -5.375 6.280 1.00 94.81 1536 TYR A C 1
ATOM 11613 O O . TYR A 1 1536 ? 29.262 -5.508 7.321 1.00 94.81 1536 TYR A O 1
ATOM 11621 N N . VAL A 1 1537 ? 29.680 -4.363 5.440 1.00 95.19 1537 VAL A N 1
ATOM 11622 C CA . VAL A 1 1537 ? 28.685 -3.304 5.676 1.00 95.19 1537 VAL A CA 1
ATOM 11623 C C . VAL A 1 1537 ? 27.590 -3.396 4.623 1.00 95.19 1537 VAL A C 1
ATOM 11625 O O . VAL A 1 1537 ? 27.860 -3.279 3.431 1.00 95.19 1537 VAL A O 1
ATOM 11628 N N . ASN A 1 1538 ? 26.351 -3.598 5.063 1.00 94.06 1538 ASN A N 1
ATOM 11629 C CA . ASN A 1 1538 ? 25.171 -3.582 4.205 1.00 94.06 1538 ASN A CA 1
ATOM 11630 C C . ASN A 1 1538 ? 24.606 -2.158 4.156 1.00 94.06 1538 ASN A C 1
ATOM 11632 O O . ASN A 1 1538 ? 24.389 -1.545 5.203 1.00 94.06 1538 ASN A O 1
ATOM 11636 N N . ALA A 1 1539 ? 24.365 -1.637 2.957 1.00 93.56 1539 ALA A N 1
ATOM 11637 C CA . ALA A 1 1539 ? 23.814 -0.308 2.740 1.00 93.56 1539 ALA A CA 1
ATOM 11638 C C . ALA A 1 1539 ? 22.593 -0.346 1.819 1.00 93.56 1539 ALA A C 1
ATOM 11640 O O . ALA A 1 1539 ? 22.514 -1.102 0.847 1.00 93.56 1539 ALA A O 1
ATOM 11641 N N . TYR A 1 1540 ? 21.631 0.514 2.131 1.00 92.56 1540 TYR A N 1
ATOM 11642 C CA . TYR A 1 1540 ? 20.346 0.594 1.454 1.00 92.56 1540 TYR A CA 1
ATOM 11643 C C . TYR A 1 1540 ? 20.005 2.051 1.152 1.00 92.56 1540 TYR A C 1
ATOM 11645 O O . TYR A 1 1540 ? 20.148 2.934 1.997 1.00 92.56 1540 TYR A O 1
ATOM 11653 N N . GLY A 1 1541 ? 19.489 2.304 -0.046 1.00 88.88 1541 GLY A N 1
ATOM 11654 C CA . GLY A 1 1541 ? 18.867 3.569 -0.401 1.00 88.88 1541 GLY A CA 1
ATOM 11655 C C . GLY A 1 1541 ? 18.164 3.495 -1.757 1.00 88.88 1541 GLY A C 1
ATOM 11656 O O . GLY A 1 1541 ? 18.522 2.667 -2.598 1.00 88.88 1541 GLY A O 1
ATOM 11657 N N . PRO A 1 1542 ? 17.136 4.327 -1.970 1.00 89.50 1542 PRO A N 1
ATOM 11658 C CA . PRO A 1 1542 ? 16.638 4.675 -3.292 1.00 89.50 1542 PRO A CA 1
ATOM 11659 C C . PRO A 1 1542 ? 17.396 5.898 -3.842 1.00 89.50 1542 PRO A C 1
ATOM 11661 O O . PRO A 1 1542 ? 17.788 6.789 -3.081 1.00 89.50 1542 PRO A O 1
ATOM 11664 N N . THR A 1 1543 ? 17.521 5.998 -5.167 1.00 90.12 1543 THR A N 1
ATOM 11665 C CA . THR A 1 1543 ? 18.153 7.134 -5.868 1.00 90.12 1543 THR A CA 1
ATOM 11666 C C . THR A 1 1543 ? 17.541 8.482 -5.462 1.00 90.12 1543 THR A C 1
ATOM 11668 O O . THR A 1 1543 ? 18.225 9.500 -5.363 1.00 90.12 1543 THR A O 1
ATOM 11671 N N . GLU A 1 1544 ? 16.246 8.490 -5.143 1.00 93.19 1544 GLU A N 1
ATOM 11672 C CA . GLU A 1 1544 ? 15.478 9.640 -4.663 1.00 93.19 1544 GLU A CA 1
ATOM 11673 C C . GLU A 1 1544 ? 15.935 10.214 -3.305 1.00 93.19 1544 GLU A C 1
ATOM 11675 O O . GLU A 1 1544 ? 15.551 11.335 -2.960 1.00 93.19 1544 GLU A O 1
ATOM 11680 N N . VAL A 1 1545 ? 16.771 9.491 -2.552 1.00 93.12 1545 VAL A N 1
ATOM 11681 C CA . VAL A 1 1545 ? 17.374 9.916 -1.269 1.00 93.12 1545 VAL A CA 1
ATOM 11682 C C . VAL A 1 1545 ? 18.907 10.038 -1.400 1.00 93.12 1545 VAL A C 1
ATOM 11684 O O . VAL A 1 1545 ? 19.619 10.111 -0.403 1.00 93.12 1545 VAL A O 1
ATOM 11687 N N . THR A 1 1546 ? 19.411 10.124 -2.640 1.00 91.94 1546 THR A N 1
ATOM 11688 C CA . THR A 1 1546 ? 20.838 10.153 -3.006 1.00 91.94 1546 THR A CA 1
ATOM 11689 C C . THR A 1 1546 ? 21.570 8.877 -2.583 1.00 91.94 1546 THR A C 1
ATOM 11691 O O . THR A 1 1546 ? 22.223 8.845 -1.546 1.00 91.94 1546 THR A O 1
ATOM 11694 N N . ILE A 1 1547 ? 21.529 7.848 -3.438 1.00 91.50 1547 ILE A N 1
ATOM 11695 C CA . ILE A 1 1547 ? 22.333 6.615 -3.364 1.00 91.50 1547 ILE A CA 1
ATOM 11696 C C . ILE A 1 1547 ? 22.035 5.703 -2.165 1.00 91.50 1547 ILE A C 1
ATOM 11698 O O . ILE A 1 1547 ? 21.521 4.600 -2.336 1.00 91.50 1547 ILE A O 1
ATOM 11702 N N . ALA A 1 1548 ? 22.395 6.123 -0.955 1.00 91.69 1548 ALA A N 1
ATOM 11703 C CA . ALA A 1 1548 ? 22.332 5.306 0.248 1.00 91.69 1548 ALA A CA 1
ATOM 11704 C C . ALA A 1 1548 ? 21.812 6.141 1.423 1.00 91.69 1548 ALA A C 1
ATOM 11706 O O . ALA A 1 1548 ? 22.339 7.203 1.748 1.00 91.69 1548 ALA A O 1
ATOM 11707 N N . ALA A 1 1549 ? 20.752 5.643 2.051 1.00 92.19 1549 ALA A N 1
ATOM 11708 C CA . ALA A 1 1549 ? 20.021 6.298 3.126 1.00 92.19 1549 ALA A CA 1
ATOM 11709 C C . ALA A 1 1549 ? 20.256 5.639 4.492 1.00 92.19 1549 ALA A C 1
ATOM 11711 O O . ALA A 1 1549 ? 20.103 6.311 5.512 1.00 92.19 1549 ALA A O 1
ATOM 11712 N N . THR A 1 1550 ? 20.645 4.359 4.519 1.00 92.38 1550 THR A N 1
ATOM 11713 C CA . THR A 1 1550 ? 21.011 3.616 5.733 1.00 92.38 1550 THR A CA 1
ATOM 11714 C C . THR A 1 1550 ? 22.252 2.743 5.508 1.00 92.38 1550 THR A C 1
ATOM 11716 O O . THR A 1 1550 ? 22.473 2.248 4.400 1.00 92.38 1550 THR A O 1
ATOM 11719 N N . PHE A 1 1551 ? 23.060 2.564 6.555 1.00 92.25 1551 PHE A N 1
ATOM 11720 C CA . PHE A 1 1551 ? 24.248 1.700 6.599 1.00 92.25 1551 PHE A CA 1
ATOM 11721 C C . PHE A 1 1551 ? 24.212 0.862 7.885 1.00 92.25 1551 PHE A C 1
ATOM 11723 O O . PHE A 1 1551 ? 23.804 1.353 8.941 1.00 92.25 1551 PHE A O 1
ATOM 11730 N N . GLY A 1 1552 ? 24.683 -0.385 7.826 1.00 89.69 1552 GLY A N 1
ATOM 11731 C CA . GLY A 1 1552 ? 24.892 -1.216 9.011 1.00 89.69 1552 GLY A CA 1
ATOM 11732 C C . GLY A 1 1552 ? 25.960 -2.284 8.809 1.00 89.69 1552 GLY A C 1
ATOM 11733 O O . GLY A 1 1552 ? 25.897 -3.060 7.852 1.00 89.69 1552 GLY A O 1
ATOM 11734 N N . ALA A 1 1553 ? 26.913 -2.363 9.737 1.00 91.19 1553 ALA A N 1
ATOM 11735 C CA . ALA A 1 1553 ? 27.803 -3.512 9.851 1.00 91.19 1553 ALA A CA 1
ATOM 11736 C C . ALA A 1 1553 ? 26.984 -4.787 10.125 1.00 91.19 1553 ALA A C 1
ATOM 11738 O O . ALA A 1 1553 ? 26.073 -4.783 10.954 1.00 91.19 1553 ALA A O 1
ATOM 11739 N N . GLN A 1 1554 ? 27.288 -5.860 9.401 1.00 92.44 1554 GLN A N 1
ATOM 11740 C CA . GLN A 1 1554 ? 26.700 -7.184 9.608 1.00 92.44 1554 GLN A CA 1
ATOM 11741 C C . GLN A 1 1554 ? 27.708 -8.074 10.340 1.00 92.44 1554 GLN A C 1
ATOM 11743 O O . GLN A 1 1554 ? 28.906 -7.818 10.265 1.00 92.44 1554 GLN A O 1
ATOM 11748 N N . HIS A 1 1555 ? 27.227 -9.125 11.007 1.00 90.06 1555 HIS A N 1
ATOM 11749 C CA . HIS A 1 1555 ? 28.065 -10.104 11.703 1.00 90.06 1555 HIS A CA 1
ATOM 11750 C C . HIS A 1 1555 ? 27.528 -11.521 11.502 1.00 90.06 1555 HIS A C 1
ATOM 11752 O O . HIS A 1 1555 ? 26.312 -11.728 11.532 1.00 90.06 1555 HIS A O 1
ATOM 11758 N N . ALA A 1 1556 ? 28.415 -12.501 11.324 1.00 86.75 1556 ALA A N 1
ATOM 11759 C CA . ALA A 1 1556 ? 28.024 -13.898 11.168 1.00 86.75 1556 ALA A CA 1
ATOM 11760 C C . ALA A 1 1556 ? 27.201 -14.391 12.377 1.00 86.75 1556 ALA A C 1
ATOM 11762 O O . ALA A 1 1556 ? 27.573 -14.187 13.533 1.00 86.75 1556 ALA A O 1
ATOM 11763 N N . GLY A 1 1557 ? 26.061 -15.036 12.112 1.00 79.06 1557 GLY A N 1
ATOM 11764 C CA . GLY A 1 1557 ? 25.154 -15.542 13.151 1.00 79.06 1557 GLY A CA 1
ATOM 11765 C C . GLY A 1 1557 ? 24.289 -14.485 13.856 1.00 79.06 1557 GLY A C 1
ATOM 11766 O O . GLY A 1 1557 ? 23.535 -14.846 14.757 1.00 79.06 1557 GLY A O 1
ATOM 11767 N N . ARG A 1 1558 ? 24.355 -13.203 13.462 1.00 81.94 1558 ARG A N 1
ATOM 11768 C CA . ARG A 1 1558 ? 23.359 -12.183 13.838 1.00 81.94 1558 ARG A CA 1
ATOM 11769 C C . ARG A 1 1558 ? 22.328 -11.985 12.722 1.00 81.94 1558 ARG A C 1
ATOM 11771 O O . ARG A 1 1558 ? 22.581 -12.287 11.559 1.00 81.94 1558 ARG A O 1
ATOM 11778 N N . GLU A 1 1559 ? 21.172 -11.443 13.096 1.00 81.56 1559 GLU A N 1
ATOM 11779 C CA . GLU A 1 1559 ? 20.098 -11.070 12.171 1.00 81.56 1559 GLU A CA 1
ATOM 11780 C C . GLU A 1 1559 ? 20.573 -10.024 11.147 1.00 81.56 1559 GLU A C 1
ATOM 11782 O O . GLU A 1 1559 ? 21.159 -9.004 11.522 1.00 81.56 1559 GLU A O 1
ATOM 11787 N N . VAL A 1 1560 ? 20.299 -10.254 9.858 1.00 87.75 1560 VAL A N 1
ATOM 11788 C CA . VAL A 1 1560 ? 20.706 -9.334 8.784 1.00 87.75 1560 VAL A CA 1
ATOM 11789 C C . VAL A 1 1560 ? 19.785 -8.112 8.747 1.00 87.75 1560 VAL A C 1
ATOM 11791 O O . VAL A 1 1560 ? 18.560 -8.223 8.681 1.00 87.75 1560 VAL A O 1
ATOM 11794 N N . THR A 1 1561 ? 20.381 -6.922 8.745 1.00 90.62 1561 THR A N 1
ATOM 11795 C CA . THR A 1 1561 ? 19.673 -5.632 8.769 1.00 90.62 1561 THR A CA 1
ATOM 11796 C C . THR A 1 1561 ? 20.152 -4.710 7.648 1.00 90.62 1561 THR A C 1
ATOM 11798 O O . THR A 1 1561 ? 21.225 -4.903 7.081 1.00 90.62 1561 THR A O 1
ATOM 11801 N N . ILE A 1 1562 ? 19.382 -3.664 7.343 1.00 91.06 1562 ILE A N 1
ATOM 11802 C CA . ILE A 1 1562 ? 19.843 -2.525 6.525 1.00 91.06 1562 ILE A CA 1
ATOM 11803 C C . ILE A 1 1562 ? 20.433 -1.389 7.386 1.00 91.06 1562 ILE A C 1
ATOM 11805 O O . ILE A 1 1562 ? 20.727 -0.311 6.871 1.00 91.06 1562 ILE A O 1
ATOM 11809 N N . GLY A 1 1563 ? 20.619 -1.632 8.690 1.00 89.62 1563 GLY A N 1
ATOM 11810 C CA . GLY A 1 1563 ? 21.289 -0.728 9.622 1.00 89.62 1563 GLY A CA 1
ATOM 11811 C C . GLY A 1 1563 ? 20.484 0.508 10.032 1.00 89.62 1563 GLY A C 1
ATOM 11812 O O . GLY A 1 1563 ? 19.256 0.458 10.129 1.00 89.62 1563 GLY A O 1
ATOM 11813 N N . GLY A 1 1564 ? 21.192 1.600 10.326 1.00 87.06 1564 GLY A N 1
ATOM 11814 C CA . GLY A 1 1564 ? 20.634 2.887 10.759 1.00 87.06 1564 GLY A CA 1
ATOM 11815 C C . GLY A 1 1564 ? 20.809 3.991 9.704 1.00 87.06 1564 GLY A C 1
ATOM 11816 O O . GLY A 1 1564 ? 21.585 3.814 8.763 1.00 87.06 1564 GLY A O 1
ATOM 11817 N N . PRO A 1 1565 ? 20.088 5.123 9.814 1.00 88.75 1565 PRO A N 1
ATOM 11818 C CA . PRO A 1 1565 ? 20.171 6.221 8.849 1.00 88.75 1565 PRO A CA 1
ATOM 11819 C C . PRO A 1 1565 ? 21.560 6.878 8.770 1.00 88.75 1565 PRO A C 1
ATOM 11821 O O . PRO A 1 1565 ? 22.286 6.955 9.761 1.00 88.75 1565 PRO A O 1
ATOM 11824 N N . VAL A 1 1566 ? 21.906 7.405 7.590 1.00 87.88 1566 VAL A N 1
ATOM 11825 C CA . VAL A 1 1566 ? 23.143 8.181 7.370 1.00 87.88 1566 VAL A CA 1
ATOM 11826 C C . VAL A 1 1566 ? 23.048 9.610 7.927 1.00 87.88 1566 VAL A C 1
ATOM 11828 O O . VAL A 1 1566 ? 21.966 10.110 8.246 1.00 87.88 1566 VAL A O 1
ATOM 11831 N N . ARG A 1 1567 ? 24.184 10.318 8.026 1.00 84.31 1567 ARG A N 1
ATOM 11832 C CA . ARG A 1 1567 ? 24.223 11.721 8.493 1.00 84.31 1567 ARG A CA 1
ATOM 11833 C C . ARG A 1 1567 ? 23.292 12.613 7.664 1.00 84.31 1567 ARG A C 1
ATOM 11835 O O . ARG A 1 1567 ? 23.363 12.625 6.439 1.00 84.31 1567 ARG A O 1
ATOM 11842 N N . GLY A 1 1568 ? 22.445 13.393 8.335 1.00 80.69 1568 GLY A N 1
ATOM 11843 C CA . GLY A 1 1568 ? 21.453 14.253 7.681 1.00 80.69 1568 GLY A CA 1
ATOM 11844 C C . GLY A 1 1568 ? 20.203 13.551 7.127 1.00 80.69 1568 GLY A C 1
ATOM 11845 O O . GLY A 1 1568 ? 19.320 14.255 6.634 1.00 80.69 1568 GLY A O 1
ATOM 11846 N N . VAL A 1 1569 ? 20.093 12.219 7.225 1.00 87.56 1569 VAL A N 1
ATOM 11847 C CA . VAL A 1 1569 ? 18.867 11.460 6.916 1.00 87.56 1569 VAL A CA 1
ATOM 11848 C C . VAL A 1 1569 ? 18.077 11.185 8.192 1.00 87.56 1569 VAL A C 1
ATOM 11850 O O . VAL A 1 1569 ? 18.631 10.917 9.251 1.00 87.56 1569 VAL A O 1
ATOM 11853 N N . THR A 1 1570 ? 16.757 11.240 8.074 1.00 88.44 1570 THR A N 1
ATOM 11854 C CA . THR A 1 1570 ? 15.792 10.812 9.088 1.00 88.44 1570 THR A CA 1
ATOM 11855 C C . THR A 1 1570 ? 15.043 9.610 8.539 1.00 88.44 1570 THR A C 1
ATOM 11857 O O . THR A 1 1570 ? 14.485 9.701 7.445 1.00 88.44 1570 THR A O 1
ATOM 11860 N N . ALA A 1 1571 ? 15.005 8.510 9.286 1.00 91.38 1571 ALA A N 1
ATOM 11861 C CA . ALA A 1 1571 ? 14.214 7.335 8.935 1.00 91.38 1571 ALA A CA 1
ATOM 11862 C C . ALA A 1 1571 ? 13.033 7.193 9.898 1.00 91.38 1571 ALA A C 1
ATOM 11864 O O . ALA A 1 1571 ? 13.225 7.178 11.113 1.00 91.38 1571 ALA A O 1
ATOM 11865 N N . VAL A 1 1572 ? 11.821 7.066 9.356 1.00 92.31 1572 VAL A N 1
ATOM 11866 C CA . VAL A 1 1572 ? 10.608 6.760 10.126 1.00 92.31 1572 VAL A CA 1
ATOM 11867 C C . VAL A 1 1572 ? 9.852 5.618 9.451 1.00 92.31 1572 VAL A C 1
ATOM 11869 O O . VAL A 1 1572 ? 9.753 5.563 8.225 1.00 92.31 1572 VAL A O 1
ATOM 11872 N N . VAL A 1 1573 ? 9.344 4.682 10.251 1.00 93.00 1573 VAL A N 1
ATOM 11873 C CA . VAL A 1 1573 ? 8.622 3.491 9.777 1.00 93.00 1573 VAL A CA 1
ATOM 11874 C C . VAL A 1 1573 ? 7.160 3.679 10.125 1.00 93.00 1573 VAL A C 1
ATOM 11876 O O . VAL A 1 1573 ? 6.830 3.803 11.306 1.00 93.00 1573 VAL A O 1
ATOM 11879 N N . LEU A 1 1574 ? 6.307 3.769 9.108 1.00 92.38 1574 LEU A N 1
ATOM 11880 C CA . LEU A 1 1574 ? 4.940 4.244 9.269 1.00 92.38 1574 LEU A CA 1
ATOM 11881 C C . LEU A 1 1574 ? 3.901 3.205 8.844 1.00 92.38 1574 LEU A C 1
ATOM 11883 O O . LEU A 1 1574 ? 4.107 2.449 7.895 1.00 92.38 1574 LEU A O 1
ATOM 11887 N N . ASP A 1 1575 ? 2.747 3.207 9.510 1.00 87.19 1575 ASP A N 1
ATOM 11888 C CA . ASP A 1 1575 ? 1.570 2.492 9.016 1.00 87.19 1575 ASP A CA 1
ATOM 11889 C C . ASP A 1 1575 ? 0.998 3.162 7.749 1.00 87.19 1575 ASP A C 1
ATOM 11891 O O . ASP A 1 1575 ? 1.420 4.248 7.336 1.00 87.19 1575 ASP A O 1
ATOM 11895 N N . ALA A 1 1576 ? -0.021 2.543 7.142 1.00 81.62 1576 ALA A N 1
ATOM 11896 C CA . ALA A 1 1576 ? -0.722 3.043 5.950 1.00 81.62 1576 ALA A CA 1
ATOM 11897 C C . ALA A 1 1576 ? -1.431 4.414 6.126 1.00 81.62 1576 ALA A C 1
ATOM 11899 O O . ALA A 1 1576 ? -2.238 4.818 5.283 1.00 81.62 1576 ALA A O 1
ATOM 11900 N N . ARG A 1 1577 ? -1.168 5.130 7.227 1.00 84.44 1577 ARG A N 1
ATOM 11901 C CA . ARG A 1 1577 ? -1.675 6.463 7.567 1.00 84.44 1577 ARG A CA 1
ATOM 11902 C C . ARG A 1 1577 ? -0.642 7.424 8.133 1.00 84.44 1577 ARG A C 1
ATOM 11904 O O . ARG A 1 1577 ? -1.022 8.504 8.581 1.00 84.44 1577 ARG A O 1
ATOM 11911 N N . LEU A 1 1578 ? 0.640 7.093 8.032 1.00 87.94 1578 LEU A N 1
ATOM 11912 C CA . LEU A 1 1578 ? 1.731 7.952 8.481 1.00 87.94 1578 LEU A CA 1
ATOM 11913 C C . LEU A 1 1578 ? 1.892 8.027 10.017 1.00 87.94 1578 LEU A C 1
ATOM 11915 O O . LEU A 1 1578 ? 2.526 8.963 10.502 1.00 87.94 1578 LEU A O 1
ATOM 11919 N N . HIS A 1 1579 ? 1.381 7.062 10.796 1.00 88.06 1579 HIS A N 1
ATOM 11920 C CA . HIS A 1 1579 ? 1.758 6.945 12.216 1.00 88.06 1579 HIS A CA 1
ATOM 11921 C C . HIS A 1 1579 ? 3.011 6.084 12.380 1.00 88.06 1579 HIS A C 1
ATOM 11923 O O . HIS A 1 1579 ? 3.081 5.040 11.732 1.00 88.06 1579 HIS A O 1
ATOM 11929 N N . PRO A 1 1580 ? 3.952 6.440 13.273 1.00 90.31 1580 PRO A N 1
ATOM 11930 C CA . PRO A 1 1580 ? 5.063 5.561 13.626 1.00 90.31 1580 PRO A CA 1
ATOM 11931 C C . PRO A 1 1580 ? 4.554 4.231 14.196 1.00 90.31 1580 PRO A C 1
ATOM 11933 O O . PRO A 1 1580 ? 3.706 4.221 15.092 1.00 90.31 1580 PRO A O 1
ATOM 11936 N N . VAL A 1 1581 ? 5.085 3.116 13.694 1.00 89.00 1581 VAL A N 1
ATOM 11937 C CA . VAL A 1 1581 ? 4.799 1.777 14.235 1.00 89.00 1581 VAL A CA 1
ATOM 11938 C C . VAL A 1 1581 ? 5.732 1.444 15.413 1.00 89.00 1581 VAL A C 1
ATOM 11940 O O . VAL A 1 1581 ? 6.864 1.935 15.443 1.00 89.00 1581 VAL A O 1
ATOM 11943 N N . PRO A 1 1582 ? 5.299 0.623 16.391 1.00 85.25 1582 PRO A N 1
ATOM 11944 C CA . PRO A 1 1582 ? 6.172 0.158 17.470 1.00 85.25 1582 PRO A CA 1
ATOM 11945 C C . PRO A 1 1582 ? 7.377 -0.662 16.962 1.00 85.25 1582 PRO A C 1
ATOM 11947 O O . PRO A 1 1582 ? 7.308 -1.251 15.882 1.00 85.25 1582 PRO A O 1
ATOM 11950 N N . PRO A 1 1583 ? 8.455 -0.799 17.758 1.00 83.19 1583 PRO A N 1
ATOM 11951 C CA . PRO A 1 1583 ? 9.493 -1.798 17.511 1.00 83.19 1583 PRO A CA 1
ATOM 11952 C C . PRO A 1 1583 ? 8.913 -3.208 17.338 1.00 83.19 1583 PRO A C 1
ATOM 11954 O O . PRO A 1 1583 ? 7.912 -3.556 17.967 1.00 83.19 1583 PRO A O 1
ATOM 11957 N N . GLY A 1 1584 ? 9.525 -3.993 16.451 1.00 80.00 1584 GLY A N 1
ATOM 11958 C CA . GLY A 1 1584 ? 9.048 -5.313 16.033 1.00 80.00 1584 GLY A CA 1
ATOM 11959 C C . GLY A 1 1584 ? 7.908 -5.306 15.003 1.00 80.00 1584 GLY A C 1
ATOM 11960 O O . GLY A 1 1584 ? 7.736 -6.307 14.315 1.00 80.00 1584 GLY A O 1
ATOM 11961 N N . VAL A 1 1585 ? 7.171 -4.201 14.834 1.00 87.12 1585 VAL A N 1
ATOM 11962 C CA . VAL A 1 1585 ? 6.028 -4.109 13.905 1.00 87.12 1585 VAL A CA 1
ATOM 11963 C C . VAL A 1 1585 ? 6.479 -3.665 12.510 1.00 87.12 1585 VAL A C 1
ATOM 11965 O O . VAL A 1 1585 ? 7.301 -2.757 12.365 1.00 87.12 1585 VAL A O 1
ATOM 11968 N N . THR A 1 1586 ? 5.923 -4.294 11.474 1.00 88.75 1586 THR A N 1
ATOM 11969 C CA . THR A 1 1586 ? 6.195 -3.967 10.065 1.00 88.75 1586 THR A CA 1
ATOM 11970 C C . THR A 1 1586 ? 5.416 -2.726 9.610 1.00 88.75 1586 THR A C 1
ATOM 11972 O O . THR A 1 1586 ? 4.213 -2.613 9.837 1.00 88.75 1586 THR A O 1
ATOM 11975 N N . GLY A 1 1587 ? 6.090 -1.809 8.913 1.00 90.69 1587 GLY A N 1
ATOM 11976 C CA . GLY A 1 1587 ? 5.495 -0.632 8.272 1.00 90.69 1587 GLY A CA 1
ATOM 11977 C C . GLY A 1 1587 ? 6.276 -0.193 7.030 1.00 90.69 1587 GLY A C 1
ATOM 11978 O O . GLY A 1 1587 ? 7.316 -0.759 6.699 1.00 90.69 1587 GLY A O 1
ATOM 11979 N N . GLU A 1 1588 ? 5.780 0.815 6.317 1.00 93.31 1588 GLU A N 1
ATOM 11980 C CA . GLU A 1 1588 ? 6.456 1.377 5.144 1.00 93.31 1588 GLU A CA 1
ATOM 11981 C C . GLU A 1 1588 ? 7.534 2.386 5.572 1.00 93.31 1588 GLU A C 1
ATOM 11983 O O . GLU A 1 1588 ? 7.312 3.222 6.451 1.00 93.31 1588 GLU A O 1
ATOM 11988 N N . LEU A 1 1589 ? 8.715 2.318 4.952 1.00 94.56 1589 LEU A N 1
ATOM 11989 C CA . LEU A 1 1589 ? 9.828 3.214 5.254 1.00 94.56 1589 LEU A CA 1
ATOM 11990 C C . LEU A 1 1589 ? 9.662 4.573 4.556 1.00 94.56 1589 LEU A C 1
ATOM 11992 O O . LEU A 1 1589 ? 9.553 4.655 3.328 1.00 94.56 1589 LEU A O 1
ATOM 11996 N N . TYR A 1 1590 ? 9.734 5.649 5.337 1.00 94.38 1590 TYR A N 1
ATOM 11997 C CA . TYR A 1 1590 ? 9.809 7.024 4.853 1.00 94.38 1590 TYR A CA 1
ATOM 11998 C C . TYR A 1 1590 ? 11.150 7.645 5.247 1.00 94.38 1590 TYR A C 1
ATOM 12000 O O . TYR A 1 1590 ? 11.644 7.456 6.361 1.00 94.38 1590 TYR A O 1
ATOM 12008 N N . LEU A 1 1591 ? 11.742 8.392 4.314 1.00 93.88 1591 LEU A N 1
ATOM 12009 C CA . LEU A 1 1591 ? 13.085 8.958 4.447 1.00 93.88 1591 LEU A CA 1
ATOM 12010 C C . LEU A 1 1591 ? 13.047 10.472 4.220 1.00 93.88 1591 LEU A C 1
ATOM 12012 O O . LEU A 1 1591 ? 12.610 10.924 3.165 1.00 93.88 1591 LEU A O 1
ATOM 12016 N N . ALA A 1 1592 ? 13.498 11.262 5.190 1.00 91.00 1592 ALA A N 1
ATOM 12017 C CA . ALA A 1 1592 ? 13.512 12.727 5.120 1.00 91.00 1592 ALA A CA 1
ATOM 12018 C C . ALA A 1 1592 ? 14.928 13.289 5.298 1.00 91.00 1592 ALA A C 1
ATOM 12020 O O . ALA A 1 1592 ? 15.780 12.639 5.897 1.00 91.00 1592 ALA A O 1
ATOM 12021 N N . GLY A 1 1593 ? 15.171 14.513 4.825 1.00 86.44 1593 GLY A N 1
ATOM 12022 C CA . GLY A 1 1593 ? 16.433 15.225 5.048 1.00 86.44 1593 GLY A CA 1
ATOM 12023 C C . GLY A 1 1593 ? 17.014 15.888 3.800 1.00 86.44 1593 GLY A C 1
ATOM 12024 O O . GLY A 1 1593 ? 16.404 15.907 2.730 1.00 86.44 1593 GLY A O 1
ATOM 12025 N N . ALA A 1 1594 ? 18.218 16.440 3.943 1.00 79.31 1594 ALA A N 1
ATOM 12026 C CA . ALA A 1 1594 ? 18.887 17.216 2.895 1.00 79.31 1594 ALA A CA 1
ATOM 12027 C C . ALA A 1 1594 ? 19.491 16.360 1.760 1.00 79.31 1594 ALA A C 1
ATOM 12029 O O . ALA A 1 1594 ? 19.886 16.907 0.731 1.00 79.31 1594 ALA A O 1
ATOM 12030 N N . THR A 1 1595 ? 19.519 15.030 1.908 1.00 87.62 1595 THR A N 1
ATOM 12031 C CA . THR A 1 1595 ? 19.900 14.095 0.834 1.00 87.62 1595 THR A CA 1
ATOM 12032 C C . THR A 1 1595 ? 18.775 13.828 -0.170 1.00 87.62 1595 THR A C 1
ATOM 12034 O O . THR A 1 1595 ? 18.999 13.162 -1.178 1.00 87.62 1595 THR A O 1
ATOM 12037 N N . LEU A 1 1596 ? 17.564 14.349 0.057 1.00 92.25 1596 LEU A N 1
ATOM 12038 C CA . LEU A 1 1596 ? 16.458 14.187 -0.882 1.00 92.25 1596 LEU A CA 1
ATOM 12039 C C . LEU A 1 1596 ? 16.770 14.802 -2.250 1.00 92.25 1596 LEU A C 1
ATOM 12041 O O . LEU A 1 1596 ? 17.126 15.978 -2.369 1.00 92.25 1596 LEU A O 1
ATOM 12045 N N . ALA A 1 1597 ? 16.525 14.021 -3.300 1.00 93.69 1597 ALA A N 1
ATOM 12046 C CA . ALA A 1 1597 ? 16.504 14.509 -4.668 1.00 93.69 1597 ALA A CA 1
ATOM 12047 C C . ALA A 1 1597 ? 15.482 15.653 -4.826 1.00 93.69 1597 ALA A C 1
ATOM 12049 O O . ALA A 1 1597 ? 14.484 15.764 -4.098 1.00 93.69 1597 ALA A O 1
ATOM 12050 N N . ARG A 1 1598 ? 15.689 16.514 -5.829 1.00 93.19 1598 ARG A N 1
ATOM 12051 C CA . ARG A 1 1598 ? 14.728 17.577 -6.164 1.00 93.19 1598 ARG A CA 1
ATOM 12052 C C . ARG A 1 1598 ? 13.361 16.963 -6.487 1.00 93.19 1598 ARG A C 1
ATOM 12054 O O . ARG A 1 1598 ? 12.333 17.441 -6.005 1.00 93.19 1598 ARG A O 1
ATOM 12061 N N . GLY A 1 1599 ? 13.373 15.871 -7.244 1.00 93.19 1599 GLY A N 1
ATOM 12062 C CA . GLY A 1 1599 ? 12.216 15.075 -7.629 1.00 93.19 1599 GLY A CA 1
ATOM 12063 C C . GLY A 1 1599 ? 12.517 14.269 -8.889 1.00 93.19 1599 GLY A C 1
ATOM 12064 O O . GLY A 1 1599 ? 13.674 14.164 -9.303 1.00 93.19 1599 GLY A O 1
ATOM 12065 N N . TYR A 1 1600 ? 11.469 13.762 -9.531 1.00 93.25 1600 TYR A N 1
ATOM 12066 C CA . TYR A 1 1600 ? 11.560 13.245 -10.892 1.00 93.25 1600 TYR A CA 1
ATOM 12067 C C . TYR A 1 1600 ? 11.544 14.395 -11.909 1.00 93.25 1600 TYR A C 1
ATOM 12069 O O . TYR A 1 1600 ? 10.732 15.321 -11.787 1.00 93.25 1600 TYR A O 1
ATOM 12077 N N . HIS A 1 1601 ? 12.425 14.319 -12.906 1.00 93.25 1601 HIS A N 1
ATOM 12078 C CA . HIS A 1 1601 ? 12.508 15.245 -14.035 1.00 93.25 1601 HIS A CA 1
ATOM 12079 C C . HIS A 1 1601 ? 11.182 15.259 -14.802 1.00 93.25 1601 HIS A C 1
ATOM 12081 O O . HIS A 1 1601 ? 10.626 14.197 -15.062 1.00 93.25 1601 HIS A O 1
ATOM 12087 N N . ASP A 1 1602 ? 10.628 16.446 -15.058 1.00 87.19 1602 ASP A N 1
ATOM 12088 C CA . ASP A 1 1602 ? 9.378 16.705 -15.790 1.00 87.19 1602 ASP A CA 1
ATOM 12089 C C . ASP A 1 1602 ? 8.212 15.729 -15.517 1.00 87.19 1602 ASP A C 1
ATOM 12091 O O . ASP A 1 1602 ? 7.397 15.397 -16.380 1.00 87.19 1602 ASP A O 1
ATOM 12095 N N . ARG A 1 1603 ? 8.094 15.283 -14.257 1.00 86.25 1603 ARG A N 1
ATOM 12096 C CA . ARG A 1 1603 ? 7.001 14.439 -13.739 1.00 86.25 1603 ARG A CA 1
ATOM 12097 C C . ARG A 1 1603 ? 6.478 14.974 -12.399 1.00 86.25 1603 ARG A C 1
ATOM 12099 O O . ARG A 1 1603 ? 6.325 14.228 -11.433 1.00 86.25 1603 ARG A O 1
ATOM 12106 N N . ALA A 1 1604 ? 6.167 16.272 -12.340 1.00 81.69 1604 ALA A N 1
ATOM 12107 C CA . ALA A 1 1604 ? 5.761 16.989 -11.121 1.00 81.69 1604 ALA A CA 1
ATOM 12108 C C . ALA A 1 1604 ? 4.683 16.274 -10.271 1.00 81.69 1604 ALA A C 1
ATOM 12110 O O . ALA A 1 1604 ? 4.793 16.243 -9.048 1.00 81.69 1604 ALA A O 1
ATOM 12111 N N . ALA A 1 1605 ? 3.685 15.640 -10.898 1.00 76.44 1605 ALA A N 1
ATOM 12112 C CA . ALA A 1 1605 ? 2.650 14.883 -10.187 1.00 76.44 1605 ALA A CA 1
ATOM 12113 C C . ALA A 1 1605 ? 3.172 13.596 -9.510 1.00 76.44 1605 ALA A C 1
ATOM 12115 O O . ALA A 1 1605 ? 2.744 13.262 -8.407 1.00 76.44 1605 ALA A O 1
ATOM 12116 N N . LEU A 1 1606 ? 4.129 12.891 -10.128 1.00 81.31 1606 LEU A N 1
ATOM 12117 C CA . LEU A 1 1606 ? 4.789 11.736 -9.507 1.00 81.31 1606 LEU A CA 1
ATOM 12118 C C . LEU A 1 1606 ? 5.704 12.192 -8.360 1.00 81.31 1606 LEU A C 1
ATOM 12120 O O . LEU A 1 1606 ? 5.732 11.561 -7.305 1.00 81.31 1606 LEU A O 1
ATOM 12124 N N . THR A 1 1607 ? 6.385 13.331 -8.538 1.00 89.75 1607 THR A N 1
ATOM 12125 C CA . THR A 1 1607 ? 7.170 13.979 -7.479 1.00 89.75 1607 THR A CA 1
ATOM 12126 C C . THR A 1 1607 ? 6.288 14.326 -6.281 1.00 89.75 1607 THR A C 1
ATOM 12128 O O . THR A 1 1607 ? 6.635 13.956 -5.168 1.00 89.75 1607 THR A O 1
ATOM 12131 N N . ALA A 1 1608 ? 5.122 14.946 -6.481 1.00 82.12 1608 ALA A N 1
ATOM 12132 C CA . ALA A 1 1608 ? 4.194 15.268 -5.392 1.00 82.12 1608 ALA A CA 1
ATOM 12133 C C . ALA A 1 1608 ? 3.637 14.021 -4.670 1.00 82.12 1608 ALA A C 1
ATOM 12135 O O . ALA A 1 1608 ? 3.418 14.059 -3.463 1.00 82.12 1608 ALA A O 1
ATOM 12136 N N . HIS A 1 1609 ? 3.441 12.909 -5.388 1.00 82.50 1609 HIS A N 1
ATOM 12137 C CA . HIS A 1 1609 ? 2.944 11.651 -4.820 1.00 82.50 1609 HIS A CA 1
ATOM 12138 C C . HIS A 1 1609 ? 4.011 10.869 -4.022 1.00 82.50 1609 HIS A C 1
ATOM 12140 O O . HIS A 1 1609 ? 3.669 10.152 -3.083 1.00 82.50 1609 HIS A O 1
ATOM 12146 N N . ARG A 1 1610 ? 5.298 10.949 -4.393 1.00 89.12 1610 ARG A N 1
ATOM 12147 C CA . ARG A 1 1610 ? 6.387 10.218 -3.707 1.00 89.12 1610 ARG A CA 1
ATOM 12148 C C . ARG A 1 1610 ? 7.200 11.081 -2.731 1.00 89.12 1610 ARG A C 1
ATOM 12150 O O . ARG A 1 1610 ? 7.680 10.537 -1.747 1.00 89.12 1610 ARG A O 1
ATOM 12157 N N . PHE A 1 1611 ? 7.328 12.392 -2.945 1.00 93.19 1611 PHE A N 1
ATOM 12158 C CA . PHE A 1 1611 ? 8.016 13.341 -2.053 1.00 93.19 1611 PHE A CA 1
ATOM 12159 C C . PHE A 1 1611 ? 6.979 14.175 -1.282 1.00 93.19 1611 PHE A C 1
ATOM 12161 O O . PHE A 1 1611 ? 6.753 15.351 -1.582 1.00 93.19 1611 PHE A O 1
ATOM 12168 N N . VAL A 1 1612 ? 6.320 13.542 -0.313 1.00 91.94 1612 VAL A N 1
ATOM 12169 C CA . VAL A 1 1612 ? 5.238 14.139 0.490 1.00 91.94 1612 VAL A CA 1
ATOM 12170 C C . VAL A 1 1612 ? 5.791 15.082 1.569 1.00 91.94 1612 VAL A C 1
ATOM 12172 O O . VAL A 1 1612 ? 6.989 15.086 1.834 1.00 91.94 1612 VAL A O 1
ATOM 12175 N N . ALA A 1 1613 ? 4.948 15.902 2.203 1.00 89.00 1613 ALA A N 1
ATOM 12176 C CA . ALA A 1 1613 ? 5.384 16.793 3.286 1.00 89.00 1613 ALA A CA 1
ATOM 12177 C C . ALA A 1 1613 ? 5.821 16.008 4.540 1.00 89.00 1613 ALA A C 1
ATOM 12179 O O . ALA A 1 1613 ? 5.176 15.024 4.900 1.00 89.00 1613 ALA A O 1
ATOM 12180 N N . ASN A 1 1614 ? 6.880 16.460 5.221 1.00 89.81 1614 ASN A N 1
ATOM 12181 C CA . ASN A 1 1614 ? 7.326 15.905 6.504 1.00 89.81 1614 ASN A CA 1
ATOM 12182 C C . ASN A 1 1614 ? 6.615 16.628 7.673 1.00 89.81 1614 ASN A C 1
ATOM 12184 O O . ASN A 1 1614 ? 6.898 17.806 7.893 1.00 89.81 1614 ASN A O 1
ATOM 12188 N N . PRO A 1 1615 ? 5.725 15.972 8.447 1.00 85.94 1615 PRO A N 1
ATOM 12189 C CA . PRO A 1 1615 ? 4.999 16.622 9.543 1.00 85.94 1615 PRO A CA 1
ATOM 12190 C C . PRO A 1 1615 ? 5.833 16.815 10.823 1.00 85.94 1615 PRO A C 1
ATOM 12192 O O . PRO A 1 1615 ? 5.399 17.543 11.715 1.00 85.94 1615 PRO A O 1
ATOM 12195 N N . TRP A 1 1616 ? 7.014 16.192 10.926 1.00 86.25 1616 TRP A N 1
ATOM 12196 C CA . TRP A 1 1616 ? 7.929 16.321 12.074 1.00 86.25 1616 TRP A CA 1
ATOM 12197 C C . TRP A 1 1616 ? 9.135 17.233 11.790 1.00 86.25 1616 TRP A C 1
ATOM 12199 O O . TRP A 1 1616 ? 9.934 17.491 12.690 1.00 86.25 1616 TRP A O 1
ATOM 12209 N N . GLY A 1 1617 ? 9.269 17.704 10.547 1.00 79.31 1617 GLY A N 1
ATOM 12210 C CA . GLY A 1 1617 ? 10.383 18.517 10.061 1.00 79.31 1617 GLY A CA 1
ATOM 12211 C C . GLY A 1 1617 ? 10.167 20.029 10.147 1.00 79.31 1617 GLY A C 1
ATOM 12212 O O . GLY A 1 1617 ? 9.183 20.524 10.702 1.00 79.31 1617 GLY A O 1
ATOM 12213 N N . ALA A 1 1618 ? 11.095 20.780 9.556 1.00 77.56 1618 ALA A N 1
ATOM 12214 C CA . ALA A 1 1618 ? 10.954 22.225 9.390 1.00 77.56 1618 ALA A CA 1
ATOM 12215 C C . ALA A 1 1618 ? 9.869 22.577 8.340 1.00 77.56 1618 ALA A C 1
ATOM 12217 O O . ALA A 1 1618 ? 9.628 21.800 7.412 1.00 77.56 1618 ALA A O 1
ATOM 12218 N N . PRO A 1 1619 ? 9.208 23.751 8.426 1.00 76.75 1619 PRO A N 1
ATOM 12219 C CA . PRO A 1 1619 ? 8.154 24.132 7.483 1.00 76.75 1619 PRO A CA 1
ATOM 12220 C C . PRO A 1 1619 ? 8.622 24.123 6.018 1.00 76.75 1619 PRO A C 1
ATOM 12222 O O . PRO A 1 1619 ? 9.466 24.924 5.619 1.00 76.75 1619 PRO A O 1
ATOM 12225 N N . GLY A 1 1620 ? 8.038 23.231 5.213 1.00 78.12 1620 GLY A N 1
ATOM 12226 C CA . GLY A 1 1620 ? 8.398 23.022 3.805 1.00 78.12 1620 GLY A CA 1
ATOM 12227 C C . GLY A 1 1620 ? 9.314 21.820 3.543 1.00 78.12 1620 GLY A C 1
ATOM 12228 O O . GLY A 1 1620 ? 9.561 21.500 2.380 1.00 78.12 1620 GLY A O 1
ATOM 12229 N N . GLU A 1 1621 ? 9.786 21.121 4.580 1.00 86.19 1621 GLU A N 1
ATOM 12230 C CA . GLU A 1 1621 ? 10.498 19.854 4.407 1.00 86.19 1621 GLU A CA 1
ATOM 12231 C C . GLU A 1 1621 ? 9.595 18.745 3.854 1.00 86.19 1621 GLU A C 1
ATOM 12233 O O . GLU A 1 1621 ? 8.373 18.719 4.030 1.00 86.19 1621 GLU A O 1
ATOM 12238 N N . ARG A 1 1622 ? 10.239 17.797 3.171 1.00 92.75 1622 ARG A N 1
ATOM 12239 C CA . ARG A 1 1622 ? 9.605 16.649 2.524 1.00 92.75 1622 ARG A CA 1
ATOM 12240 C C . ARG A 1 1622 ? 10.171 15.348 3.082 1.00 92.75 1622 ARG A C 1
ATOM 12242 O O . ARG A 1 1622 ? 11.254 15.337 3.664 1.00 92.75 1622 ARG A O 1
ATOM 12249 N N . MET A 1 1623 ? 9.454 14.258 2.849 1.00 93.44 1623 MET A N 1
ATOM 12250 C CA . MET A 1 1623 ? 9.904 12.887 3.052 1.00 93.44 1623 MET A CA 1
ATOM 12251 C C . MET A 1 1623 ? 9.574 12.049 1.812 1.00 93.44 1623 MET A C 1
ATOM 12253 O O . MET A 1 1623 ? 8.504 12.193 1.216 1.00 93.44 1623 MET A O 1
ATOM 12257 N N . PHE A 1 1624 ? 10.504 11.194 1.399 1.00 94.94 1624 PHE A N 1
ATOM 12258 C CA . PHE A 1 1624 ? 10.321 10.259 0.298 1.00 94.94 1624 PHE A CA 1
ATOM 12259 C C . PHE A 1 1624 ? 9.642 8.975 0.783 1.00 94.94 1624 PHE A C 1
ATOM 12261 O O . PHE A 1 1624 ? 10.086 8.352 1.749 1.00 94.94 1624 PHE A O 1
ATOM 12268 N N . ARG A 1 1625 ? 8.575 8.584 0.083 1.00 93.12 1625 ARG A N 1
ATOM 12269 C CA . ARG A 1 1625 ? 7.789 7.368 0.300 1.00 93.12 1625 ARG A CA 1
ATOM 12270 C C . ARG A 1 1625 ? 8.370 6.205 -0.514 1.00 93.12 1625 ARG A C 1
ATOM 12272 O O . ARG A 1 1625 ? 8.122 6.113 -1.722 1.00 93.12 1625 ARG A O 1
ATOM 12279 N N . THR A 1 1626 ? 9.114 5.314 0.140 1.00 90.38 1626 THR A N 1
ATOM 12280 C CA . THR A 1 1626 ? 9.921 4.284 -0.545 1.00 90.38 1626 THR A CA 1
ATOM 12281 C C . THR A 1 1626 ? 9.109 3.174 -1.221 1.00 90.38 1626 THR A C 1
ATOM 12283 O O . THR A 1 1626 ? 9.525 2.674 -2.265 1.00 90.38 1626 THR A O 1
ATOM 12286 N N . GLY A 1 1627 ? 7.949 2.792 -0.677 1.00 86.31 1627 GLY A N 1
ATOM 12287 C CA . GLY A 1 1627 ? 7.252 1.548 -1.031 1.00 86.31 1627 GLY A CA 1
ATOM 12288 C C . GLY A 1 1627 ? 7.848 0.281 -0.397 1.00 86.31 1627 GLY A C 1
ATOM 12289 O O . GLY A 1 1627 ? 7.222 -0.779 -0.477 1.00 86.31 1627 GLY A O 1
ATOM 12290 N N . ASP A 1 1628 ? 9.013 0.376 0.248 1.00 89.62 1628 ASP A N 1
ATOM 12291 C CA . ASP A 1 1628 ? 9.700 -0.725 0.922 1.00 89.62 1628 ASP A CA 1
ATOM 12292 C C . ASP A 1 1628 ? 9.162 -0.907 2.356 1.00 89.62 1628 ASP A C 1
ATOM 12294 O O . ASP A 1 1628 ? 8.978 0.063 3.098 1.00 89.62 1628 ASP A O 1
ATOM 12298 N N . LEU A 1 1629 ? 8.899 -2.159 2.742 1.00 90.44 1629 LEU A N 1
ATOM 12299 C CA . LEU A 1 1629 ? 8.404 -2.549 4.063 1.00 90.44 1629 LEU A CA 1
ATOM 12300 C C . LEU A 1 1629 ? 9.563 -2.988 4.958 1.00 90.44 1629 LEU A C 1
ATOM 12302 O O . LEU A 1 1629 ? 10.394 -3.816 4.570 1.00 90.44 1629 LEU A O 1
ATOM 12306 N N . VAL A 1 1630 ? 9.598 -2.449 6.172 1.00 92.19 1630 VAL A N 1
ATOM 12307 C CA . VAL A 1 1630 ? 10.656 -2.664 7.164 1.00 92.19 1630 VAL A CA 1
ATOM 12308 C C . VAL A 1 1630 ? 10.062 -2.753 8.571 1.00 92.19 1630 VAL A C 1
ATOM 12310 O O . VAL A 1 1630 ? 8.930 -2.328 8.798 1.00 92.19 1630 VAL A O 1
ATOM 12313 N N . ARG A 1 1631 ? 10.841 -3.243 9.539 1.00 89.38 1631 ARG A N 1
ATOM 12314 C CA . ARG A 1 1631 ? 10.525 -3.130 10.972 1.00 89.38 1631 ARG A CA 1
ATOM 12315 C C . ARG A 1 1631 ? 11.733 -2.653 11.769 1.00 89.38 1631 ARG A C 1
ATOM 12317 O O . ARG A 1 1631 ? 12.869 -2.988 11.427 1.00 89.38 1631 ARG A O 1
ATOM 12324 N N . TRP A 1 1632 ? 11.500 -1.885 12.832 1.00 87.75 1632 TRP A N 1
ATOM 12325 C CA . TRP A 1 1632 ? 12.553 -1.562 13.799 1.00 87.75 1632 TRP A CA 1
ATOM 12326 C C . TRP A 1 1632 ? 12.921 -2.823 14.585 1.00 87.75 1632 TRP A C 1
ATOM 12328 O O . TRP A 1 1632 ? 12.065 -3.432 15.226 1.00 87.75 1632 TRP A O 1
ATOM 12338 N N . TYR A 1 1633 ? 14.194 -3.197 14.533 1.00 78.94 1633 TYR A N 1
ATOM 12339 C CA . TYR A 1 1633 ? 14.797 -4.302 15.264 1.00 78.94 1633 TYR A CA 1
ATOM 12340 C C . TYR A 1 1633 ? 15.710 -3.727 16.353 1.00 78.94 1633 TYR A C 1
ATOM 12342 O O . TYR A 1 1633 ? 16.623 -2.953 16.061 1.00 78.94 1633 TYR A O 1
ATOM 12350 N N . ALA A 1 1634 ? 15.435 -4.078 17.608 1.00 68.00 1634 ALA A N 1
ATOM 12351 C CA . ALA A 1 1634 ? 16.144 -3.580 18.781 1.00 68.00 1634 ALA A CA 1
ATOM 12352 C C . ALA A 1 1634 ? 16.824 -4.757 19.508 1.00 68.00 1634 ALA A C 1
ATOM 12354 O O . ALA A 1 1634 ? 16.218 -5.348 20.400 1.00 68.00 1634 ALA A O 1
ATOM 12355 N N . PRO A 1 1635 ? 18.051 -5.144 19.111 1.00 56.41 1635 PRO A N 1
ATOM 12356 C CA . PRO A 1 1635 ? 18.811 -6.169 19.816 1.00 56.41 1635 PRO A CA 1
ATOM 12357 C C . PRO A 1 1635 ? 19.229 -5.685 21.216 1.00 56.41 1635 PRO A C 1
ATOM 12359 O O . PRO A 1 1635 ? 19.201 -4.491 21.523 1.00 56.41 1635 PRO A O 1
ATOM 12362 N N . SER A 1 1636 ? 19.643 -6.618 22.076 1.00 50.59 1636 SER A N 1
ATOM 12363 C CA . SER A 1 1636 ? 19.937 -6.373 23.500 1.00 50.59 1636 SER A CA 1
ATOM 12364 C C . SER A 1 1636 ? 21.079 -5.382 23.780 1.00 50.59 1636 SER A C 1
ATOM 12366 O O . SER A 1 1636 ? 21.231 -4.935 24.913 1.00 50.59 1636 SER A O 1
ATOM 12368 N N . ASP A 1 1637 ? 21.886 -5.035 22.773 1.00 48.91 1637 ASP A N 1
ATOM 12369 C CA . ASP A 1 1637 ? 22.910 -3.982 22.812 1.00 48.91 1637 ASP A CA 1
ATOM 12370 C C . ASP A 1 1637 ? 22.356 -2.559 22.535 1.00 48.91 1637 ASP A C 1
ATOM 12372 O O . ASP A 1 1637 ? 23.094 -1.575 22.600 1.00 48.91 1637 ASP A O 1
ATOM 12376 N N . GLY A 1 1638 ? 21.044 -2.415 22.314 1.00 54.16 1638 GLY A N 1
ATOM 12377 C CA . GLY A 1 1638 ? 20.293 -1.163 22.493 1.00 54.16 1638 GLY A CA 1
ATOM 12378 C C . GLY A 1 1638 ? 20.297 -0.172 21.324 1.00 54.16 1638 GLY A C 1
ATOM 12379 O O . GLY A 1 1638 ? 19.508 0.774 21.335 1.00 54.16 1638 GLY A O 1
ATOM 12380 N N . GLN A 1 1639 ? 21.120 -0.371 20.290 1.00 62.50 1639 GLN A N 1
ATOM 12381 C CA . GLN A 1 1639 ? 21.014 0.412 19.052 1.00 62.50 1639 GLN A CA 1
ATOM 12382 C C . GLN A 1 1639 ? 19.923 -0.161 18.140 1.00 62.50 1639 GLN A C 1
ATOM 12384 O O . GLN A 1 1639 ? 19.995 -1.309 17.712 1.00 62.50 1639 GLN A O 1
ATOM 12389 N N . SER A 1 1640 ? 18.911 0.652 17.825 1.00 70.62 1640 SER A N 1
ATOM 12390 C CA . SER A 1 1640 ? 17.822 0.258 16.922 1.00 70.62 1640 SER A CA 1
ATOM 12391 C C . SER A 1 1640 ? 18.269 0.290 15.459 1.00 70.62 1640 SER A C 1
ATOM 12393 O O . SER A 1 1640 ? 18.662 1.341 14.952 1.00 70.62 1640 SER A O 1
ATOM 12395 N N . ALA A 1 1641 ? 18.146 -0.842 14.771 1.00 84.75 1641 ALA A N 1
ATOM 12396 C CA . ALA A 1 1641 ? 18.414 -0.995 13.343 1.00 84.75 1641 ALA A CA 1
ATOM 12397 C C . ALA A 1 1641 ? 17.118 -1.293 12.571 1.00 84.75 1641 ALA A C 1
ATOM 12399 O O . ALA A 1 1641 ? 16.115 -1.715 13.145 1.00 84.75 1641 ALA A O 1
ATOM 12400 N N . LEU A 1 1642 ? 17.124 -1.100 11.254 1.00 90.62 1642 LEU A N 1
ATOM 12401 C CA . LEU A 1 1642 ? 16.008 -1.466 10.384 1.00 90.62 1642 LEU A CA 1
ATOM 12402 C C . LEU A 1 1642 ? 16.224 -2.864 9.792 1.00 90.62 1642 LEU A C 1
ATOM 12404 O O . LEU A 1 1642 ? 17.211 -3.106 9.095 1.00 90.62 1642 LEU A O 1
ATOM 12408 N N . LYS A 1 1643 ? 15.277 -3.780 10.015 1.00 88.44 1643 LYS A N 1
ATOM 12409 C CA . LYS A 1 1643 ? 15.176 -5.039 9.262 1.00 88.44 1643 LYS A CA 1
ATOM 12410 C C . LYS A 1 1643 ? 14.309 -4.813 8.023 1.00 88.44 1643 LYS A C 1
ATOM 12412 O O . LYS A 1 1643 ? 13.196 -4.303 8.138 1.00 88.44 1643 LYS A O 1
ATOM 12417 N N . TYR A 1 1644 ? 14.800 -5.225 6.854 1.00 88.44 1644 TYR A N 1
ATOM 12418 C CA . TYR A 1 1644 ? 14.002 -5.283 5.626 1.00 88.44 1644 TYR A CA 1
ATOM 12419 C C . TYR A 1 1644 ? 13.022 -6.461 5.692 1.00 88.44 1644 TYR A C 1
ATOM 12421 O O . TYR A 1 1644 ? 13.414 -7.556 6.092 1.00 88.44 1644 TYR A O 1
ATOM 12429 N N . VAL A 1 1645 ? 11.761 -6.235 5.321 1.00 83.31 1645 VAL A N 1
ATOM 12430 C CA . VAL A 1 1645 ? 10.694 -7.253 5.374 1.00 83.31 1645 VAL A CA 1
ATOM 12431 C C . VAL A 1 1645 ? 10.146 -7.561 3.980 1.00 83.31 1645 VAL A C 1
ATOM 12433 O O . VAL A 1 1645 ? 9.862 -8.715 3.678 1.00 83.31 1645 VAL A O 1
ATOM 12436 N N . GLY A 1 1646 ? 10.019 -6.559 3.106 1.00 79.88 1646 GLY A N 1
ATOM 12437 C CA . GLY A 1 1646 ? 9.483 -6.753 1.759 1.00 79.88 1646 GLY A CA 1
ATOM 12438 C C . GLY A 1 1646 ? 9.050 -5.441 1.117 1.00 79.88 1646 GLY A C 1
ATOM 12439 O O . GLY A 1 1646 ? 9.711 -4.418 1.286 1.00 79.88 1646 GLY A O 1
ATOM 12440 N N . ARG A 1 1647 ? 7.929 -5.451 0.385 1.00 75.69 1647 ARG A N 1
ATOM 12441 C CA . ARG A 1 1647 ? 7.398 -4.276 -0.327 1.00 75.69 1647 ARG A CA 1
ATOM 12442 C C . ARG A 1 1647 ? 5.877 -4.209 -0.335 1.00 75.69 1647 ARG A C 1
ATOM 12444 O O . ARG A 1 1647 ? 5.197 -5.225 -0.249 1.00 75.69 1647 ARG A O 1
ATOM 12451 N N . SER A 1 1648 ? 5.367 -2.990 -0.488 1.00 68.69 1648 SER A N 1
ATOM 12452 C CA . SER A 1 1648 ? 3.938 -2.682 -0.650 1.00 68.69 1648 SER A CA 1
ATOM 12453 C C . SER A 1 1648 ? 3.478 -2.633 -2.117 1.00 68.69 1648 SER A C 1
ATOM 12455 O O . SER A 1 1648 ? 2.278 -2.644 -2.389 1.00 68.69 1648 SER A O 1
ATOM 12457 N N . ASP A 1 1649 ? 4.417 -2.589 -3.067 1.00 65.25 1649 ASP A N 1
ATOM 12458 C CA . ASP A 1 1649 ? 4.190 -2.567 -4.512 1.00 65.25 1649 ASP A CA 1
ATOM 12459 C C . ASP A 1 1649 ? 4.930 -3.714 -5.234 1.00 65.25 1649 ASP A C 1
ATOM 12461 O O . ASP A 1 1649 ? 5.896 -4.284 -4.732 1.00 65.25 1649 ASP A O 1
ATOM 12465 N N . PHE A 1 1650 ? 4.463 -4.077 -6.435 1.00 62.47 1650 PHE A N 1
ATOM 12466 C CA . PHE A 1 1650 ? 4.920 -5.266 -7.181 1.00 62.47 1650 PHE A CA 1
ATOM 12467 C C . PHE A 1 1650 ? 6.271 -5.087 -7.909 1.00 62.47 1650 PHE A C 1
ATOM 12469 O O . PHE A 1 1650 ? 6.560 -5.815 -8.854 1.00 62.47 1650 PHE A O 1
ATOM 12476 N N . GLN A 1 1651 ? 7.091 -4.105 -7.523 1.00 66.44 1651 GLN A N 1
ATOM 12477 C CA . GLN A 1 1651 ? 8.384 -3.842 -8.165 1.00 66.44 1651 GLN A CA 1
ATOM 12478 C C . GLN A 1 1651 ? 9.452 -4.794 -7.592 1.00 66.44 1651 GLN A C 1
ATOM 12480 O O . GLN A 1 1651 ? 9.997 -4.561 -6.508 1.00 66.44 1651 GLN A O 1
ATOM 12485 N N . VAL A 1 1652 ? 9.747 -5.864 -8.331 1.00 66.56 1652 VAL A N 1
ATOM 12486 C CA . VAL A 1 1652 ? 10.689 -6.926 -7.938 1.00 66.56 1652 VAL A CA 1
ATOM 12487 C C . VAL A 1 1652 ? 12.152 -6.463 -7.972 1.00 66.56 1652 VAL A C 1
ATOM 12489 O O . VAL A 1 1652 ? 12.491 -5.452 -8.595 1.00 66.56 1652 VAL A O 1
ATOM 12492 N N . LYS A 1 1653 ? 13.035 -7.226 -7.320 1.00 61.62 1653 LYS A N 1
ATOM 12493 C CA . LYS A 1 1653 ? 14.482 -7.184 -7.564 1.00 61.62 1653 LYS A CA 1
ATOM 12494 C C . LYS A 1 1653 ? 14.912 -8.486 -8.224 1.00 61.62 1653 LYS A C 1
ATOM 12496 O O . LYS A 1 1653 ? 14.537 -9.552 -7.750 1.00 61.62 1653 LYS A O 1
ATOM 12501 N N . ILE A 1 1654 ? 15.688 -8.396 -9.300 1.00 60.19 1654 ILE A N 1
ATOM 12502 C CA . ILE A 1 1654 ? 16.288 -9.552 -9.974 1.00 60.19 1654 ILE A CA 1
ATOM 12503 C C . ILE A 1 1654 ? 17.747 -9.206 -10.268 1.00 60.19 1654 ILE A C 1
ATOM 12505 O O . ILE A 1 1654 ? 18.030 -8.237 -10.974 1.00 60.19 1654 ILE A O 1
ATOM 12509 N N . ARG A 1 1655 ? 18.679 -9.999 -9.722 1.00 55.91 1655 ARG A N 1
ATOM 12510 C CA . ARG A 1 1655 ? 20.134 -9.878 -9.953 1.00 55.91 1655 ARG A CA 1
ATOM 12511 C C . ARG A 1 1655 ? 20.669 -8.460 -9.652 1.00 55.91 1655 ARG A C 1
ATOM 12513 O O . ARG A 1 1655 ? 21.483 -7.923 -10.398 1.00 55.91 1655 ARG A O 1
ATOM 12520 N N . GLY A 1 1656 ? 20.185 -7.838 -8.575 1.00 55.34 1656 GLY A N 1
ATOM 12521 C CA . GLY A 1 1656 ? 20.503 -6.468 -8.156 1.00 55.34 1656 GLY A CA 1
ATOM 12522 C C . GLY A 1 1656 ? 19.706 -5.350 -8.841 1.00 55.34 1656 GLY A C 1
ATOM 12523 O O . GLY A 1 1656 ? 19.718 -4.222 -8.348 1.00 55.34 1656 GLY A O 1
ATOM 12524 N N . PHE A 1 1657 ? 18.984 -5.627 -9.931 1.00 57.75 1657 PHE A N 1
ATOM 12525 C CA . PHE A 1 1657 ? 18.192 -4.625 -10.651 1.00 57.75 1657 PHE A CA 1
ATOM 12526 C C . PHE A 1 1657 ? 16.773 -4.526 -10.078 1.00 57.75 1657 PHE A C 1
ATOM 12528 O O . PHE A 1 1657 ? 16.081 -5.532 -9.929 1.00 57.75 1657 PHE A O 1
ATOM 12535 N N . ARG A 1 1658 ? 16.324 -3.303 -9.772 1.00 65.75 1658 ARG A N 1
ATOM 12536 C CA . ARG A 1 1658 ? 14.971 -2.985 -9.277 1.00 65.75 1658 ARG A CA 1
ATOM 12537 C C . ARG A 1 1658 ? 14.055 -2.780 -10.500 1.00 65.75 1658 ARG A C 1
ATOM 12539 O O . ARG A 1 1658 ? 14.260 -1.826 -11.244 1.00 65.75 1658 ARG A O 1
ATOM 12546 N N . ILE A 1 1659 ? 13.081 -3.666 -10.734 1.00 66.44 1659 ILE A N 1
ATOM 12547 C CA . ILE A 1 1659 ? 12.309 -3.756 -11.994 1.00 66.44 1659 ILE A CA 1
ATOM 12548 C C . ILE A 1 1659 ? 10.827 -3.443 -11.750 1.00 66.44 1659 ILE A C 1
ATOM 12550 O O . ILE A 1 1659 ? 10.149 -4.143 -10.999 1.00 66.44 1659 ILE A O 1
ATOM 12554 N N . GLU A 1 1660 ? 10.305 -2.394 -12.394 1.00 71.31 1660 GLU A N 1
ATOM 12555 C CA . GLU A 1 1660 ? 8.864 -2.087 -12.402 1.00 71.31 1660 GLU A CA 1
ATOM 12556 C C . GLU A 1 1660 ? 8.172 -3.011 -13.407 1.00 71.31 1660 GLU A C 1
ATOM 12558 O O . GLU A 1 1660 ? 8.331 -2.838 -14.611 1.00 71.31 1660 GLU A O 1
ATOM 12563 N N . LEU A 1 1661 ? 7.371 -3.970 -12.933 1.00 77.69 1661 LEU A N 1
ATOM 12564 C CA . LEU A 1 1661 ? 6.634 -4.882 -13.820 1.00 77.69 1661 LEU A CA 1
ATOM 12565 C C . LEU A 1 1661 ? 5.706 -4.116 -14.784 1.00 77.69 1661 LEU A C 1
ATOM 12567 O O . LEU A 1 1661 ? 5.622 -4.458 -15.956 1.00 77.69 1661 LEU A O 1
ATOM 12571 N N . GLY A 1 1662 ? 5.143 -2.986 -14.340 1.00 71.44 1662 GLY A N 1
ATOM 12572 C CA . GLY A 1 1662 ? 4.361 -2.073 -15.184 1.00 71.44 1662 GLY A CA 1
ATOM 12573 C C . GLY A 1 1662 ? 5.146 -1.341 -16.289 1.00 71.44 1662 GLY A C 1
ATOM 12574 O O . GLY A 1 1662 ? 4.528 -0.697 -17.133 1.00 71.44 1662 GLY A O 1
ATOM 12575 N N . GLU A 1 1663 ? 6.485 -1.409 -16.311 1.00 76.44 1663 GLU A N 1
ATOM 12576 C CA . GLU A 1 1663 ? 7.278 -0.998 -17.483 1.00 76.44 1663 GLU A CA 1
ATOM 12577 C C . GLU A 1 1663 ? 7.178 -2.057 -18.593 1.00 76.44 1663 GLU A C 1
ATOM 12579 O O . GLU A 1 1663 ? 7.028 -1.721 -19.764 1.00 76.44 1663 GLU A O 1
ATOM 12584 N N . ILE A 1 1664 ? 7.172 -3.334 -18.201 1.00 83.81 1664 ILE A N 1
ATOM 12585 C CA . ILE A 1 1664 ? 7.062 -4.501 -19.082 1.00 83.81 1664 ILE A CA 1
ATOM 12586 C C . ILE A 1 1664 ? 5.624 -4.643 -19.596 1.00 83.81 1664 ILE A C 1
ATOM 12588 O O . ILE A 1 1664 ? 5.420 -4.798 -20.797 1.00 83.81 1664 ILE A O 1
ATOM 12592 N N . ASP A 1 1665 ? 4.625 -4.505 -18.716 1.00 83.31 1665 ASP A N 1
ATOM 12593 C CA . ASP A 1 1665 ? 3.194 -4.594 -19.059 1.00 83.31 1665 ASP A CA 1
ATOM 12594 C C . ASP A 1 1665 ? 2.805 -3.609 -20.168 1.00 83.31 1665 ASP A C 1
ATOM 12596 O O . ASP A 1 1665 ? 2.053 -3.948 -21.079 1.00 83.31 1665 ASP A O 1
ATOM 12600 N N . ALA A 1 1666 ? 3.344 -2.388 -20.106 1.00 80.38 1666 ALA A N 1
ATOM 12601 C CA . ALA A 1 1666 ? 3.086 -1.342 -21.088 1.00 80.38 1666 ALA A CA 1
ATOM 12602 C C . ALA A 1 1666 ? 3.773 -1.602 -22.439 1.00 80.38 1666 ALA A C 1
ATOM 12604 O O . ALA A 1 1666 ? 3.241 -1.193 -23.466 1.00 80.38 1666 ALA A O 1
ATOM 12605 N N . VAL A 1 1667 ? 4.923 -2.287 -22.453 1.00 83.19 1667 VAL A N 1
ATOM 12606 C CA . VAL A 1 1667 ? 5.604 -2.702 -23.691 1.00 83.19 1667 VAL A CA 1
ATOM 12607 C C . VAL A 1 1667 ? 4.897 -3.905 -24.321 1.00 83.19 1667 VAL A C 1
ATOM 12609 O O . VAL A 1 1667 ? 4.616 -3.884 -25.515 1.00 83.19 1667 VAL A O 1
ATOM 12612 N N . LEU A 1 1668 ? 4.526 -4.914 -23.523 1.00 87.69 1668 LEU A N 1
ATOM 12613 C CA . LEU A 1 1668 ? 3.741 -6.065 -23.989 1.00 87.69 1668 LEU A CA 1
ATOM 12614 C C . LEU A 1 1668 ? 2.340 -5.663 -24.472 1.00 87.69 1668 LEU A C 1
ATOM 12616 O O . LEU A 1 1668 ? 1.817 -6.280 -25.392 1.00 87.69 1668 LEU A O 1
ATOM 12620 N N . GLY A 1 1669 ? 1.731 -4.645 -23.860 1.00 85.94 1669 GLY A N 1
ATOM 12621 C CA . GLY A 1 1669 ? 0.426 -4.098 -24.237 1.00 85.94 1669 GLY A CA 1
ATOM 12622 C C . GLY A 1 1669 ? 0.461 -2.981 -25.288 1.00 85.94 1669 GLY A C 1
ATOM 12623 O O . GLY A 1 1669 ? -0.578 -2.371 -25.527 1.00 85.94 1669 GLY A O 1
ATOM 12624 N N . ALA A 1 1670 ? 1.619 -2.672 -25.882 1.00 82.94 1670 ALA A N 1
ATOM 12625 C CA . ALA A 1 1670 ? 1.737 -1.637 -26.913 1.00 82.94 1670 ALA A CA 1
ATOM 12626 C C . ALA A 1 1670 ? 1.181 -2.037 -28.302 1.00 82.94 1670 ALA A C 1
ATOM 12628 O O . ALA A 1 1670 ? 0.660 -1.152 -28.984 1.00 82.94 1670 ALA A O 1
ATOM 12629 N N . PRO A 1 1671 ? 1.263 -3.306 -28.761 1.00 83.31 1671 PRO A N 1
ATOM 12630 C CA . PRO A 1 1671 ? 0.693 -3.709 -30.050 1.00 83.31 1671 PRO A CA 1
ATOM 12631 C C . PRO A 1 1671 ? -0.841 -3.823 -30.011 1.00 83.31 1671 PRO A C 1
ATOM 12633 O O . PRO A 1 1671 ? -1.388 -4.509 -29.149 1.00 83.31 1671 PRO A O 1
ATOM 12636 N N . ASP A 1 1672 ? -1.533 -3.250 -31.007 1.00 80.88 1672 ASP A N 1
ATOM 12637 C CA . ASP A 1 1672 ? -3.012 -3.219 -31.149 1.00 80.88 1672 ASP A CA 1
ATOM 12638 C C . ASP A 1 1672 ? -3.717 -4.594 -31.071 1.00 80.88 1672 ASP A C 1
ATOM 12640 O O . ASP A 1 1672 ? -4.941 -4.686 -30.935 1.00 80.88 1672 ASP A O 1
ATOM 12644 N N . GLU A 1 1673 ? -2.970 -5.686 -31.228 1.00 86.62 1673 GLU A N 1
ATOM 12645 C CA . GLU A 1 1673 ? -3.472 -7.058 -31.151 1.00 86.62 1673 GLU A CA 1
ATOM 12646 C C . GLU A 1 1673 ? -3.531 -7.630 -29.724 1.00 86.62 1673 GLU A C 1
ATOM 12648 O O . GLU A 1 1673 ? -4.235 -8.621 -29.502 1.00 86.62 1673 GLU A O 1
ATOM 12653 N N . VAL A 1 1674 ? -2.877 -6.988 -28.749 1.00 87.50 1674 VAL A N 1
ATOM 12654 C CA . VAL A 1 1674 ? -2.881 -7.368 -27.328 1.00 87.50 1674 VAL A CA 1
ATOM 12655 C C . VAL A 1 1674 ? -3.994 -6.617 -26.591 1.00 87.50 1674 VAL A C 1
ATOM 12657 O O . VAL A 1 1674 ? -3.947 -5.410 -26.392 1.00 87.50 1674 VAL A O 1
ATOM 12660 N N . GLY A 1 1675 ? -5.022 -7.347 -26.155 1.00 81.81 1675 GLY A N 1
ATOM 12661 C CA . GLY A 1 1675 ? -6.166 -6.794 -25.423 1.00 81.81 1675 GLY A CA 1
ATOM 12662 C C . GLY A 1 1675 ? -5.986 -6.744 -23.901 1.00 81.81 1675 GLY A C 1
ATOM 12663 O O . GLY A 1 1675 ? -6.836 -6.184 -23.209 1.00 81.81 1675 GLY A O 1
ATOM 12664 N N . PHE A 1 1676 ? -4.934 -7.374 -23.374 1.00 89.25 1676 PHE A N 1
ATOM 12665 C CA . PHE A 1 1676 ? -4.554 -7.394 -21.958 1.00 89.25 1676 PHE A CA 1
ATOM 12666 C C . PHE A 1 1676 ? -3.108 -7.887 -21.825 1.00 89.25 1676 PHE A C 1
ATOM 12668 O O . PHE A 1 1676 ? -2.737 -8.833 -22.520 1.00 89.25 1676 PHE A O 1
ATOM 12675 N N . ALA A 1 1677 ? -2.331 -7.306 -20.910 1.00 88.62 1677 ALA A N 1
ATOM 12676 C CA . ALA A 1 1677 ? -0.997 -7.769 -20.532 1.00 88.62 1677 ALA A CA 1
ATOM 12677 C C . ALA A 1 1677 ? -0.777 -7.593 -19.019 1.00 88.62 1677 ALA A C 1
ATOM 12679 O O . ALA A 1 1677 ? -1.211 -6.592 -18.445 1.00 88.62 1677 ALA A O 1
ATOM 12680 N N . VAL A 1 1678 ? -0.103 -8.551 -18.376 1.00 90.12 1678 VAL A N 1
ATOM 12681 C CA . VAL A 1 1678 ? 0.379 -8.439 -16.990 1.00 90.12 1678 VAL A CA 1
ATOM 12682 C C . VAL A 1 1678 ? 1.604 -9.321 -16.756 1.00 90.12 1678 VAL A C 1
ATOM 12684 O O . VAL A 1 1678 ? 1.614 -10.495 -17.114 1.00 90.12 1678 VAL A O 1
ATOM 12687 N N . THR A 1 1679 ? 2.622 -8.778 -16.103 1.00 88.62 1679 THR A N 1
ATOM 12688 C CA . THR A 1 1679 ? 3.870 -9.464 -15.772 1.00 88.62 1679 THR A CA 1
ATOM 12689 C C . THR A 1 1679 ? 3.908 -9.772 -14.281 1.00 88.62 1679 THR A C 1
ATOM 12691 O O . THR A 1 1679 ? 3.447 -8.988 -13.446 1.00 88.62 1679 THR A O 1
ATOM 12694 N N . VAL A 1 1680 ? 4.472 -10.922 -13.924 1.00 82.88 1680 VAL A N 1
ATOM 12695 C CA . VAL A 1 1680 ? 4.731 -11.333 -12.538 1.00 82.88 1680 VAL A CA 1
ATOM 12696 C C . VAL A 1 1680 ? 6.152 -11.871 -12.405 1.00 82.88 1680 VAL A C 1
ATOM 12698 O O . VAL A 1 1680 ? 6.719 -12.401 -13.360 1.00 82.88 1680 VAL A O 1
ATOM 12701 N N . GLY A 1 1681 ? 6.719 -11.759 -11.203 1.00 78.88 1681 GLY A N 1
ATOM 12702 C CA . GLY A 1 1681 ? 7.807 -12.644 -10.801 1.00 78.88 1681 GLY A CA 1
ATOM 12703 C C . GLY A 1 1681 ? 7.226 -14.028 -10.517 1.00 78.88 1681 GLY A C 1
ATOM 12704 O O . GLY A 1 1681 ? 6.302 -14.142 -9.713 1.00 78.88 1681 GLY A O 1
ATOM 12705 N N . HIS A 1 1682 ? 7.737 -15.054 -11.189 1.00 73.12 1682 HIS A N 1
ATOM 12706 C CA . HIS A 1 1682 ? 7.427 -16.453 -10.924 1.00 73.12 1682 HIS A CA 1
ATOM 12707 C C . HIS A 1 1682 ? 8.670 -17.116 -10.333 1.00 73.12 1682 HIS A C 1
ATOM 12709 O O . HIS A 1 1682 ? 9.758 -17.023 -10.902 1.00 73.12 1682 HIS A O 1
ATOM 12715 N N . GLU A 1 1683 ? 8.525 -17.743 -9.172 1.00 65.19 1683 GLU A N 1
ATOM 12716 C CA . GLU A 1 1683 ? 9.621 -18.436 -8.504 1.00 65.19 1683 GLU A CA 1
ATOM 12717 C C . GLU A 1 1683 ? 9.759 -19.840 -9.097 1.00 65.19 1683 GLU A C 1
ATOM 12719 O O . GLU A 1 1683 ? 8.813 -20.626 -9.107 1.00 65.19 1683 GLU A O 1
ATOM 12724 N N . THR A 1 1684 ? 10.926 -20.129 -9.667 1.00 62.47 1684 THR A N 1
ATOM 12725 C CA . THR A 1 1684 ? 11.237 -21.453 -10.225 1.00 62.47 1684 THR A CA 1
ATOM 12726 C C . THR A 1 1684 ? 11.334 -22.510 -9.115 1.00 62.47 1684 THR A C 1
ATOM 12728 O O . THR A 1 1684 ? 11.611 -22.154 -7.968 1.00 62.47 1684 THR A O 1
ATOM 12731 N N . PRO A 1 1685 ? 11.228 -23.822 -9.427 1.00 47.91 1685 PRO A N 1
ATOM 12732 C CA . PRO A 1 1685 ? 11.455 -24.903 -8.453 1.00 47.91 1685 PRO A CA 1
ATOM 12733 C C . PRO A 1 1685 ? 12.824 -24.868 -7.747 1.00 47.91 1685 PRO A C 1
ATOM 12735 O O . PRO A 1 1685 ? 13.050 -25.606 -6.795 1.00 47.91 1685 PRO A O 1
ATOM 12738 N N . THR A 1 1686 ? 13.743 -24.018 -8.215 1.00 46.66 1686 THR A N 1
ATOM 12739 C CA . THR A 1 1686 ? 15.101 -23.836 -7.695 1.00 46.66 1686 THR A CA 1
ATOM 12740 C C . THR A 1 1686 ? 15.280 -22.536 -6.903 1.00 46.66 1686 THR A C 1
ATOM 12742 O O . THR A 1 1686 ? 16.413 -22.178 -6.589 1.00 46.66 1686 THR A O 1
ATOM 12745 N N . GLY A 1 1687 ? 14.200 -21.795 -6.629 1.00 49.66 1687 GLY A N 1
ATOM 12746 C CA . GLY A 1 1687 ? 14.220 -20.564 -5.829 1.00 49.66 1687 GLY A CA 1
ATOM 12747 C C . GLY A 1 1687 ? 14.744 -19.306 -6.537 1.00 49.66 1687 GLY A C 1
ATOM 12748 O O . GLY A 1 1687 ? 15.011 -18.311 -5.869 1.00 49.66 1687 GLY A O 1
ATOM 12749 N N . GLU A 1 1688 ? 14.911 -19.297 -7.870 1.00 56.31 1688 GLU A N 1
ATOM 12750 C CA . GLU A 1 1688 ? 15.190 -18.047 -8.602 1.00 56.31 1688 GLU A CA 1
ATOM 12751 C C . GLU A 1 1688 ? 13.896 -17.470 -9.195 1.00 56.31 1688 GLU A C 1
ATOM 12753 O O . GLU A 1 1688 ? 13.142 -18.166 -9.881 1.00 56.31 1688 GLU A O 1
ATOM 12758 N N . THR A 1 1689 ? 13.645 -16.181 -8.942 1.00 67.25 1689 THR A N 1
ATOM 12759 C CA . THR A 1 1689 ? 12.512 -15.442 -9.517 1.00 67.25 1689 THR A CA 1
ATOM 12760 C C . THR A 1 1689 ? 12.807 -15.048 -10.965 1.00 67.25 1689 THR A C 1
ATOM 12762 O O . THR A 1 1689 ? 13.709 -14.250 -11.225 1.00 67.25 1689 THR A O 1
ATOM 12765 N N . VAL A 1 1690 ? 12.002 -15.551 -11.902 1.00 75.56 1690 VAL A N 1
ATOM 12766 C CA . VAL A 1 1690 ? 12.021 -15.173 -13.324 1.00 75.56 1690 VAL A CA 1
ATOM 12767 C C . VAL A 1 1690 ? 10.802 -14.320 -13.685 1.00 75.56 1690 VAL A C 1
ATOM 12769 O O . VAL A 1 16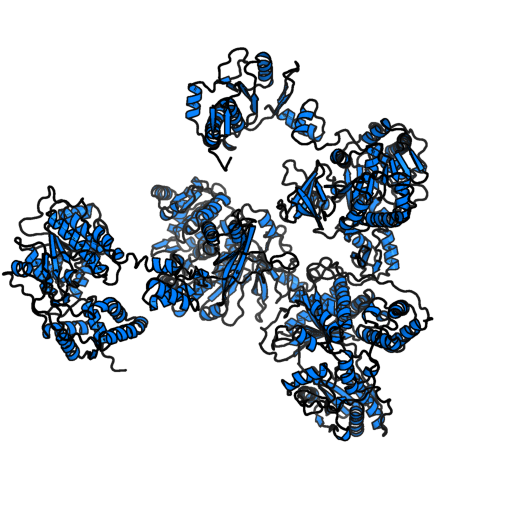90 ? 9.776 -14.361 -13.010 1.00 75.56 1690 VAL A O 1
ATOM 12772 N N . LEU A 1 1691 ? 10.899 -13.523 -14.749 1.00 83.81 1691 LEU A N 1
ATOM 12773 C CA . LEU A 1 1691 ? 9.793 -12.688 -15.231 1.00 83.81 1691 LEU A CA 1
ATOM 12774 C C . LEU A 1 1691 ? 8.887 -13.489 -16.170 1.00 83.81 1691 LEU A C 1
ATOM 12776 O O . LEU A 1 1691 ? 9.377 -14.068 -17.137 1.00 83.81 1691 LEU A O 1
ATOM 12780 N N . VAL A 1 1692 ? 7.577 -13.478 -15.939 1.00 87.44 1692 VAL A N 1
ATOM 12781 C CA . VAL A 1 1692 ? 6.590 -14.120 -16.821 1.00 87.44 1692 VAL A CA 1
ATOM 12782 C C . VAL A 1 1692 ? 5.505 -13.117 -17.182 1.00 87.44 1692 VAL A C 1
ATOM 12784 O O . VAL A 1 1692 ? 4.842 -12.580 -16.294 1.00 87.44 1692 VAL A O 1
ATOM 12787 N N . GLY A 1 1693 ? 5.330 -12.872 -18.480 1.00 89.81 1693 GLY A N 1
ATOM 12788 C CA . GLY A 1 1693 ? 4.226 -12.083 -19.021 1.00 89.81 1693 GLY A CA 1
ATOM 12789 C C . GLY A 1 1693 ? 3.025 -12.971 -19.336 1.00 89.81 1693 GLY A C 1
ATOM 12790 O O . GLY A 1 1693 ? 3.182 -14.047 -19.900 1.00 89.81 1693 GLY A O 1
ATOM 12791 N N . TYR A 1 1694 ? 1.824 -12.511 -19.009 1.00 92.06 1694 TYR A N 1
ATOM 12792 C CA . TYR A 1 1694 ? 0.556 -13.130 -19.387 1.00 92.06 1694 TYR A CA 1
ATOM 12793 C C . TYR A 1 1694 ? -0.214 -12.145 -20.259 1.00 92.06 1694 TYR A C 1
ATOM 12795 O O . TYR A 1 1694 ? -0.469 -11.014 -19.841 1.00 92.06 1694 TYR A O 1
ATOM 12803 N N . VAL A 1 1695 ? -0.576 -12.562 -21.469 1.00 93.12 1695 VAL A N 1
ATOM 12804 C CA . VAL A 1 1695 ? -1.211 -11.709 -22.482 1.00 93.12 1695 VAL A CA 1
ATOM 12805 C C . VAL A 1 1695 ? -2.519 -12.323 -22.965 1.00 93.12 1695 VAL A C 1
ATOM 12807 O O . VAL A 1 1695 ? -2.629 -13.537 -23.085 1.00 93.12 1695 VAL A O 1
ATOM 12810 N N . ARG A 1 1696 ? -3.524 -11.502 -23.277 1.00 91.88 1696 ARG A N 1
ATOM 12811 C CA . ARG A 1 1696 ? -4.762 -11.961 -23.929 1.00 91.88 1696 ARG A CA 1
ATOM 12812 C C . ARG A 1 1696 ? -4.945 -11.233 -25.250 1.00 91.88 1696 ARG A C 1
ATOM 12814 O O . ARG A 1 1696 ? -4.746 -10.020 -25.319 1.00 91.88 1696 ARG A O 1
ATOM 12821 N N . ALA A 1 1697 ? -5.393 -11.941 -26.281 1.00 87.38 1697 ALA A N 1
ATOM 12822 C CA . ALA A 1 1697 ? -5.695 -11.322 -27.566 1.00 87.38 1697 ALA A CA 1
ATOM 12823 C C . ALA A 1 1697 ? -6.814 -10.263 -27.458 1.00 87.38 1697 ALA A C 1
ATOM 12825 O O . ALA A 1 1697 ? -7.755 -10.363 -26.649 1.00 87.38 1697 ALA A O 1
ATOM 12826 N N . ALA A 1 1698 ? -6.723 -9.246 -28.313 1.00 84.75 1698 ALA A N 1
ATOM 12827 C CA . ALA A 1 1698 ? -7.852 -8.404 -28.676 1.00 84.75 1698 ALA A CA 1
ATOM 12828 C C . ALA A 1 1698 ? -8.897 -9.240 -29.458 1.00 84.75 1698 ALA A C 1
ATOM 12830 O O . ALA A 1 1698 ? -8.524 -10.186 -30.157 1.00 84.75 1698 ALA A O 1
ATOM 12831 N N . PRO A 1 1699 ? -10.207 -8.939 -29.365 1.00 78.12 1699 PRO A N 1
ATOM 12832 C CA . PRO A 1 1699 ? -11.241 -9.749 -30.012 1.00 78.12 1699 PRO A CA 1
ATOM 12833 C C . PRO A 1 1699 ? -11.025 -9.897 -31.527 1.00 78.12 1699 PRO A C 1
ATOM 12835 O O . PRO A 1 1699 ? -10.895 -8.906 -32.242 1.00 78.12 1699 PRO A O 1
ATOM 12838 N N . GLY A 1 1700 ? -10.996 -11.140 -32.018 1.00 79.00 1700 GLY A N 1
ATOM 12839 C CA . GLY A 1 1700 ? -10.744 -11.445 -33.433 1.00 79.00 1700 GLY A CA 1
ATOM 12840 C C . GLY A 1 1700 ? -9.272 -11.370 -33.865 1.00 79.00 1700 GLY A C 1
ATOM 12841 O O . GLY A 1 1700 ? -8.995 -11.434 -35.062 1.00 79.00 1700 GLY A O 1
ATOM 12842 N N . ARG A 1 1701 ? -8.330 -11.241 -32.922 1.00 84.56 1701 ARG A N 1
ATOM 12843 C CA . ARG A 1 1701 ? -6.883 -11.374 -33.149 1.00 84.56 1701 ARG A CA 1
ATOM 12844 C C . ARG A 1 1701 ? -6.353 -12.679 -32.551 1.00 84.56 1701 ARG A C 1
ATOM 12846 O O . ARG A 1 1701 ? -6.998 -13.297 -31.709 1.00 84.56 1701 ARG A O 1
ATOM 12853 N N . THR A 1 1702 ? -5.157 -13.063 -32.977 1.00 82.00 1702 THR A N 1
ATOM 12854 C CA . THR A 1 1702 ? -4.357 -14.170 -32.435 1.00 82.00 1702 THR A CA 1
ATOM 12855 C C . THR A 1 1702 ? -2.980 -13.621 -32.093 1.00 82.00 1702 THR A C 1
ATOM 12857 O O . THR A 1 1702 ? -2.420 -12.891 -32.909 1.00 82.00 1702 THR A O 1
ATOM 12860 N N . LEU A 1 1703 ? -2.446 -13.947 -30.916 1.00 86.50 1703 LEU A N 1
ATOM 12861 C CA . LEU A 1 1703 ? -1.128 -13.477 -30.485 1.00 86.50 1703 LEU A CA 1
ATOM 12862 C C . LEU A 1 1703 ? -0.022 -14.468 -30.844 1.00 86.50 1703 LEU A C 1
ATOM 12864 O O . LEU A 1 1703 ? -0.227 -15.678 -30.798 1.00 86.50 1703 LEU A O 1
ATOM 12868 N N . ASP A 1 1704 ? 1.152 -13.917 -31.138 1.00 84.44 1704 ASP A N 1
ATOM 12869 C CA . ASP A 1 1704 ? 2.415 -14.626 -31.333 1.00 84.44 1704 ASP A CA 1
ATOM 12870 C C . ASP A 1 1704 ? 3.370 -14.230 -30.183 1.00 84.44 1704 ASP A C 1
ATOM 12872 O O . ASP A 1 1704 ? 3.847 -13.089 -30.154 1.00 84.44 1704 ASP A O 1
ATOM 12876 N N . PRO A 1 1705 ? 3.618 -15.123 -29.203 1.00 83.12 1705 PRO A N 1
ATOM 12877 C CA . PRO A 1 1705 ? 4.508 -14.849 -28.074 1.00 83.12 1705 PRO A CA 1
ATOM 12878 C C . PRO A 1 1705 ? 5.948 -14.501 -28.468 1.00 83.12 1705 PRO A C 1
ATOM 12880 O O . PRO A 1 1705 ? 6.554 -13.636 -27.832 1.00 83.12 1705 PRO A O 1
ATOM 12883 N N . ASP A 1 1706 ? 6.491 -15.127 -29.515 1.00 78.62 1706 ASP A N 1
ATOM 12884 C CA . ASP A 1 1706 ? 7.880 -14.928 -29.939 1.00 78.62 1706 ASP A CA 1
ATOM 12885 C C . ASP A 1 1706 ? 8.053 -13.566 -30.613 1.00 78.62 1706 ASP A C 1
ATOM 12887 O O . ASP A 1 1706 ? 9.031 -12.850 -30.355 1.00 78.62 1706 ASP A O 1
ATOM 12891 N N . ARG A 1 1707 ? 7.059 -13.135 -31.400 1.00 83.50 1707 ARG A N 1
ATOM 12892 C CA . ARG A 1 1707 ? 7.015 -11.761 -31.915 1.00 83.50 1707 ARG A CA 1
ATOM 12893 C C . ARG A 1 1707 ? 6.902 -10.736 -30.781 1.00 83.50 1707 ARG A C 1
ATOM 12895 O O . ARG A 1 1707 ? 7.652 -9.761 -30.793 1.00 83.50 1707 ARG A O 1
ATOM 12902 N N . LEU A 1 1708 ? 6.039 -10.959 -29.783 1.00 87.06 1708 LEU A N 1
ATOM 12903 C CA . LEU A 1 1708 ? 5.901 -10.046 -28.635 1.00 87.06 1708 LEU A CA 1
ATOM 12904 C C . LEU A 1 1708 ? 7.195 -9.944 -27.808 1.00 87.06 1708 LEU A C 1
ATOM 12906 O O . LEU A 1 1708 ? 7.578 -8.843 -27.410 1.00 87.06 1708 LEU A O 1
ATOM 12910 N N . ARG A 1 1709 ? 7.918 -11.057 -27.604 1.00 83.81 1709 ARG A N 1
ATOM 12911 C CA . ARG A 1 1709 ? 9.272 -11.040 -27.019 1.00 83.81 1709 ARG A CA 1
ATOM 12912 C C . ARG A 1 1709 ? 10.225 -10.201 -27.871 1.00 83.81 1709 ARG A C 1
ATOM 12914 O O . ARG A 1 1709 ? 10.915 -9.341 -27.330 1.00 83.81 1709 ARG A O 1
ATOM 12921 N N . THR A 1 1710 ? 10.248 -10.426 -29.183 1.00 77.81 1710 THR A N 1
ATOM 12922 C CA . THR A 1 1710 ? 11.167 -9.748 -30.113 1.00 77.81 1710 THR A CA 1
ATOM 12923 C C . THR A 1 1710 ? 10.932 -8.231 -30.159 1.00 77.81 1710 THR A C 1
ATOM 12925 O O . THR A 1 1710 ? 11.881 -7.450 -30.216 1.00 77.81 1710 THR A O 1
ATOM 12928 N N . GLU A 1 1711 ? 9.674 -7.788 -30.089 1.00 80.25 1711 GLU A N 1
ATOM 12929 C CA . GLU A 1 1711 ? 9.326 -6.365 -29.987 1.00 80.25 1711 GLU A CA 1
ATOM 12930 C C . GLU A 1 1711 ? 9.728 -5.782 -28.618 1.00 80.25 1711 GLU A C 1
ATOM 12932 O O . GLU A 1 1711 ? 10.274 -4.678 -28.558 1.00 80.25 1711 GLU A O 1
ATOM 12937 N N . ALA A 1 1712 ? 9.572 -6.544 -27.529 1.00 82.88 1712 ALA A N 1
ATOM 12938 C CA . ALA A 1 1712 ? 9.992 -6.126 -26.192 1.00 82.88 1712 ALA A CA 1
ATOM 12939 C C . ALA A 1 1712 ? 11.522 -5.995 -26.038 1.00 82.88 1712 ALA A C 1
ATOM 12941 O O . ALA A 1 1712 ? 11.992 -5.030 -25.428 1.00 82.88 1712 ALA A O 1
ATOM 12942 N N . GLU A 1 1713 ? 12.311 -6.902 -26.630 1.00 80.38 1713 GLU A N 1
ATOM 12943 C CA . GLU A 1 1713 ? 13.788 -6.876 -26.602 1.00 80.38 1713 GLU A CA 1
ATOM 12944 C C . GLU A 1 1713 ? 14.402 -5.606 -27.215 1.00 80.38 1713 GLU A C 1
ATOM 12946 O O . GLU A 1 1713 ? 15.525 -5.229 -26.873 1.00 80.38 1713 GLU A O 1
ATOM 12951 N N . ARG A 1 1714 ? 13.672 -4.905 -28.091 1.00 76.88 1714 ARG A N 1
ATOM 12952 C CA . ARG A 1 1714 ? 14.124 -3.636 -28.681 1.00 76.88 1714 ARG A CA 1
ATOM 12953 C C . ARG A 1 1714 ? 14.055 -2.439 -27.731 1.00 76.88 1714 ARG A C 1
ATOM 12955 O O . ARG A 1 1714 ? 14.767 -1.458 -27.942 1.00 76.88 1714 ARG A O 1
ATOM 12962 N N . ILE A 1 1715 ? 13.180 -2.492 -26.727 1.00 76.50 1715 ILE A N 1
ATOM 12963 C CA . ILE A 1 1715 ? 12.833 -1.355 -25.856 1.00 76.50 1715 ILE A CA 1
ATOM 12964 C C . ILE A 1 1715 ? 13.344 -1.589 -24.427 1.00 76.50 1715 ILE A C 1
ATOM 12966 O O . ILE A 1 1715 ? 13.836 -0.670 -23.759 1.00 76.50 1715 ILE A O 1
ATOM 12970 N N . LEU A 1 1716 ? 13.238 -2.829 -23.950 1.00 80.50 1716 LEU A N 1
ATOM 12971 C CA . LEU A 1 1716 ? 13.596 -3.222 -22.594 1.00 80.50 1716 LEU A CA 1
ATOM 12972 C C . LEU A 1 1716 ? 15.073 -3.646 -22.498 1.00 80.50 1716 LEU A C 1
ATOM 12974 O O . LEU A 1 1716 ? 15.560 -4.400 -23.340 1.00 80.50 1716 LEU A O 1
ATOM 12978 N N . PRO A 1 1717 ? 15.804 -3.240 -21.441 1.00 73.25 1717 PRO A N 1
ATOM 12979 C CA . PRO A 1 1717 ? 17.072 -3.858 -21.084 1.00 73.25 1717 PRO A CA 1
ATOM 12980 C C . PRO A 1 1717 ? 16.880 -5.356 -20.875 1.00 73.25 1717 PRO A C 1
ATOM 12982 O O . PRO A 1 1717 ? 15.874 -5.795 -20.322 1.00 73.25 1717 PRO A O 1
ATOM 12985 N N . ARG A 1 1718 ? 17.889 -6.147 -21.235 1.00 68.25 1718 ARG A N 1
ATOM 12986 C CA . ARG A 1 1718 ? 17.784 -7.611 -21.310 1.00 68.25 1718 ARG A CA 1
ATOM 12987 C C . ARG A 1 1718 ? 17.402 -8.329 -20.006 1.00 68.25 1718 ARG A C 1
ATOM 12989 O O . ARG A 1 1718 ? 16.953 -9.464 -20.054 1.00 68.25 1718 ARG A O 1
ATOM 12996 N N . HIS A 1 1719 ? 17.557 -7.678 -18.851 1.00 67.38 1719 HIS A N 1
ATOM 12997 C CA . HIS A 1 1719 ? 17.121 -8.194 -17.546 1.00 67.38 1719 HIS A CA 1
ATOM 12998 C C . HIS A 1 1719 ? 15.635 -7.926 -17.222 1.00 67.38 1719 HIS A C 1
ATOM 13000 O O . HIS A 1 1719 ? 15.143 -8.435 -16.221 1.00 67.38 1719 HIS A O 1
ATOM 13006 N N . MET A 1 1720 ? 14.930 -7.126 -18.032 1.00 77.62 1720 MET A N 1
ATOM 13007 C CA . MET A 1 1720 ? 13.493 -6.829 -17.910 1.00 77.62 1720 MET A CA 1
ATOM 13008 C C . MET A 1 1720 ? 12.630 -7.614 -18.914 1.00 77.62 1720 MET A C 1
ATOM 13010 O O . MET A 1 1720 ? 11.408 -7.529 -18.870 1.00 77.62 1720 MET A O 1
ATOM 13014 N N . VAL A 1 1721 ? 13.243 -8.362 -19.832 1.00 81.75 1721 VAL A N 1
ATOM 13015 C CA . VAL A 1 1721 ? 12.531 -9.154 -20.845 1.00 81.75 1721 VAL A CA 1
ATOM 13016 C C . VAL A 1 1721 ? 11.961 -10.426 -20.192 1.00 81.75 1721 VAL A C 1
ATOM 13018 O O . VAL A 1 1721 ? 12.707 -11.118 -19.494 1.00 81.75 1721 VAL A O 1
ATOM 13021 N N . PRO A 1 1722 ? 10.672 -10.771 -20.391 1.00 84.19 1722 PRO A N 1
ATOM 13022 C CA . PRO A 1 1722 ? 10.088 -11.989 -19.831 1.00 84.19 1722 PRO A CA 1
ATOM 13023 C C . PRO A 1 1722 ? 10.787 -13.278 -20.289 1.00 84.19 1722 PRO A C 1
ATOM 13025 O O . PRO A 1 1722 ? 11.060 -13.475 -21.476 1.00 84.19 1722 PRO A O 1
ATOM 13028 N N . ALA A 1 1723 ? 11.003 -14.197 -19.347 1.00 78.50 1723 ALA A N 1
ATOM 13029 C CA . ALA A 1 1723 ? 11.478 -15.561 -19.582 1.00 78.50 1723 ALA A CA 1
ATOM 13030 C C . ALA A 1 1723 ? 10.416 -16.442 -20.271 1.00 78.50 1723 ALA A C 1
ATOM 13032 O O . ALA A 1 1723 ? 10.776 -17.347 -21.022 1.00 78.50 1723 ALA A O 1
ATOM 13033 N N . ALA A 1 1724 ? 9.129 -16.117 -20.103 1.00 81.06 1724 ALA A N 1
ATOM 13034 C CA . ALA A 1 1724 ? 8.016 -16.670 -20.877 1.00 81.06 1724 ALA A CA 1
ATOM 13035 C C . ALA A 1 1724 ? 6.922 -15.615 -21.123 1.00 81.06 1724 ALA A C 1
ATOM 13037 O O . ALA A 1 1724 ? 6.761 -14.682 -20.329 1.00 81.06 1724 ALA A O 1
ATOM 13038 N N . ILE A 1 1725 ? 6.164 -15.784 -22.213 1.00 87.62 1725 ILE A N 1
ATOM 13039 C CA . ILE A 1 1725 ? 4.950 -15.019 -22.530 1.00 87.62 1725 ILE A CA 1
ATOM 13040 C C . ILE A 1 1725 ? 3.817 -16.028 -22.757 1.00 87.62 1725 ILE A C 1
ATOM 13042 O O . ILE A 1 1725 ? 3.811 -16.751 -23.749 1.00 87.62 1725 ILE A O 1
ATOM 13046 N N . VAL A 1 1726 ? 2.875 -16.094 -21.818 1.00 88.38 1726 VAL A N 1
ATOM 13047 C CA . VAL A 1 1726 ? 1.755 -17.045 -21.810 1.00 88.38 1726 VAL A CA 1
ATOM 13048 C C . VAL A 1 1726 ? 0.519 -16.380 -22.412 1.00 88.38 1726 VAL A C 1
ATOM 13050 O O . VAL A 1 1726 ? 0.100 -15.318 -21.945 1.00 88.38 1726 VAL A O 1
ATOM 13053 N N . VAL A 1 1727 ? -0.094 -17.004 -23.421 1.00 88.19 1727 VAL A N 1
ATOM 13054 C CA . VAL A 1 1727 ? -1.385 -16.546 -23.957 1.00 88.19 1727 VAL A CA 1
ATOM 13055 C C . VAL A 1 1727 ? -2.516 -17.095 -23.090 1.00 88.19 1727 VAL A C 1
ATOM 13057 O O . VAL A 1 1727 ? -2.606 -18.296 -22.858 1.00 88.19 1727 VAL A O 1
ATOM 13060 N N . LEU A 1 1728 ? -3.378 -16.204 -22.614 1.00 87.31 1728 LEU A N 1
ATOM 13061 C CA . LEU A 1 1728 ? -4.603 -16.525 -21.892 1.00 87.31 1728 LEU A CA 1
ATOM 13062 C C . LEU A 1 1728 ? -5.792 -16.602 -22.862 1.00 87.31 1728 LEU A C 1
ATOM 13064 O O . LEU A 1 1728 ? -5.962 -15.705 -23.692 1.00 87.31 1728 LEU A O 1
ATOM 13068 N N . ASP A 1 1729 ? -6.662 -17.600 -22.691 1.00 80.19 1729 ASP A N 1
ATOM 13069 C CA . ASP A 1 1729 ? -7.995 -17.622 -23.315 1.00 80.19 1729 ASP A CA 1
ATOM 13070 C C . ASP A 1 1729 ? -8.916 -16.579 -22.655 1.00 80.19 1729 ASP A C 1
ATOM 13072 O O . ASP A 1 1729 ? -9.510 -15.723 -23.316 1.00 80.19 1729 ASP A O 1
ATOM 13076 N N . GLU A 1 1730 ? -8.970 -16.590 -21.320 1.00 80.12 1730 GLU A N 1
ATOM 13077 C CA . GLU A 1 1730 ? -9.668 -15.605 -20.496 1.00 80.12 1730 GLU A CA 1
ATOM 13078 C C . GLU A 1 1730 ? -8.777 -15.076 -19.365 1.00 80.12 1730 GLU A C 1
ATOM 13080 O O . GLU A 1 1730 ? -7.820 -15.721 -18.942 1.00 80.12 1730 GLU A O 1
ATOM 13085 N N . VAL A 1 1731 ? -9.070 -13.867 -18.875 1.00 83.19 1731 VAL A N 1
ATOM 13086 C CA . VAL A 1 1731 ? -8.339 -13.299 -17.734 1.00 83.19 1731 VAL A CA 1
ATOM 13087 C C . VAL A 1 1731 ? -8.949 -13.870 -16.452 1.00 83.19 1731 VAL A C 1
ATOM 13089 O O . VAL A 1 1731 ? -10.132 -13.616 -16.220 1.00 83.19 1731 VAL A O 1
ATOM 13092 N N . PRO A 1 1732 ? -8.196 -14.586 -15.597 1.00 75.50 1732 PRO A N 1
ATOM 13093 C CA . PRO A 1 1732 ? -8.737 -15.110 -14.349 1.00 75.50 1732 PRO A CA 1
ATOM 13094 C C . PRO A 1 1732 ? -9.057 -13.952 -13.401 1.00 75.50 1732 PRO A C 1
ATOM 13096 O O . PRO A 1 1732 ? -8.178 -13.175 -13.021 1.00 75.50 1732 PRO A O 1
ATOM 13099 N N . LEU A 1 1733 ? -10.327 -13.814 -13.019 1.00 61.19 1733 LEU A N 1
ATOM 13100 C CA . LEU A 1 1733 ? -10.794 -12.759 -12.122 1.00 61.19 1733 LEU A CA 1
ATOM 13101 C C . LEU A 1 1733 ? -11.333 -13.349 -10.818 1.00 61.19 1733 LEU A C 1
ATOM 13103 O O . LEU A 1 1733 ? -12.178 -14.240 -10.812 1.00 61.19 1733 LEU A O 1
ATOM 13107 N N . THR A 1 1734 ? -10.909 -12.756 -9.706 1.00 50.31 1734 THR A N 1
ATOM 13108 C CA . THR A 1 1734 ? -11.556 -12.910 -8.397 1.00 50.31 1734 THR A CA 1
ATOM 13109 C C . THR A 1 1734 ? -13.053 -12.556 -8.483 1.00 50.31 1734 THR A C 1
ATOM 13111 O O . THR A 1 1734 ? -13.439 -11.741 -9.329 1.00 50.31 1734 THR A O 1
ATOM 13114 N N . PRO A 1 1735 ? -13.906 -13.017 -7.544 1.00 40.81 1735 PRO A N 1
ATOM 13115 C CA . PRO A 1 1735 ? -15.338 -12.672 -7.504 1.00 40.81 1735 PRO A CA 1
ATOM 13116 C C . PRO A 1 1735 ? -15.676 -11.168 -7.424 1.00 40.81 1735 PRO A C 1
ATOM 13118 O O . PRO A 1 1735 ? -16.842 -10.793 -7.516 1.00 40.81 1735 PRO A O 1
ATOM 13121 N N . VAL A 1 1736 ? -14.674 -10.298 -7.241 1.00 43.56 1736 VAL A N 1
ATOM 13122 C CA . VAL A 1 1736 ? -14.795 -8.829 -7.229 1.00 43.56 1736 VAL A CA 1
ATOM 13123 C C . VAL A 1 1736 ? -14.175 -8.154 -8.465 1.00 43.56 1736 VAL A C 1
ATOM 13125 O O . VAL A 1 1736 ? -13.945 -6.947 -8.454 1.00 43.56 1736 VAL A O 1
ATOM 13128 N N . GLY A 1 1737 ? -13.878 -8.913 -9.525 1.00 39.28 1737 GLY A N 1
ATOM 13129 C CA . GLY A 1 1737 ? -13.413 -8.388 -10.816 1.00 39.28 1737 GLY A CA 1
ATOM 13130 C C . GLY A 1 1737 ? -11.948 -7.937 -10.863 1.00 39.28 1737 GLY A C 1
ATOM 13131 O O . GLY A 1 1737 ? -11.532 -7.334 -11.848 1.00 39.28 1737 GLY A O 1
ATOM 13132 N N . LYS A 1 1738 ? -11.147 -8.213 -9.825 1.00 54.16 1738 LYS A N 1
ATOM 13133 C CA . LYS A 1 1738 ? -9.683 -8.040 -9.866 1.00 54.16 1738 LYS A CA 1
ATOM 13134 C C . LYS A 1 1738 ? -9.026 -9.296 -10.428 1.00 54.16 1738 LYS A C 1
ATOM 13136 O O . LYS A 1 1738 ? -9.479 -10.384 -10.083 1.00 54.16 1738 LYS A O 1
ATOM 13141 N N . LEU A 1 1739 ? -7.933 -9.144 -11.179 1.00 66.75 1739 LEU A N 1
ATOM 13142 C CA . LEU A 1 1739 ? -7.050 -10.244 -11.589 1.00 66.75 1739 LEU A CA 1
ATOM 13143 C C . LEU A 1 1739 ? -6.714 -11.150 -10.395 1.00 66.75 1739 LEU A C 1
ATOM 13145 O O . LEU A 1 1739 ? -6.138 -10.678 -9.410 1.00 66.75 1739 LEU A O 1
ATOM 13149 N N . ASP A 1 1740 ? -7.041 -12.435 -10.499 1.00 74.25 1740 ASP A N 1
ATOM 13150 C CA . ASP A 1 1740 ? -6.586 -13.439 -9.545 1.00 74.25 1740 ASP A CA 1
ATOM 13151 C C . ASP A 1 1740 ? -5.239 -14.004 -10.004 1.00 74.25 1740 ASP A C 1
ATOM 13153 O O . ASP A 1 1740 ? -5.158 -14.823 -10.918 1.00 74.25 1740 ASP A O 1
ATOM 13157 N N . ARG A 1 1741 ? -4.159 -13.552 -9.360 1.00 74.69 1741 ARG A N 1
ATOM 13158 C CA . ARG A 1 1741 ? -2.805 -14.024 -9.673 1.00 74.69 1741 ARG A CA 1
ATOM 13159 C C . ARG A 1 1741 ? -2.513 -15.443 -9.180 1.00 74.69 1741 ARG A C 1
ATOM 13161 O O . ARG A 1 1741 ? -1.536 -16.014 -9.647 1.00 74.69 1741 ARG A O 1
ATOM 13168 N N . LYS A 1 1742 ? -3.312 -16.010 -8.264 1.00 71.06 1742 LYS A N 1
ATOM 13169 C CA . LYS A 1 1742 ? -3.190 -17.425 -7.866 1.00 71.06 1742 LYS A CA 1
ATOM 13170 C C . LYS A 1 1742 ? -3.890 -18.355 -8.859 1.00 71.06 1742 LYS A C 1
ATOM 13172 O O . LYS A 1 1742 ? -3.516 -19.516 -8.944 1.00 71.06 1742 LYS A O 1
ATOM 13177 N N . ALA A 1 1743 ? -4.869 -17.840 -9.605 1.00 77.19 1743 ALA A N 1
ATOM 13178 C CA . ALA A 1 1743 ? -5.555 -18.554 -10.681 1.00 77.19 1743 ALA A CA 1
ATOM 13179 C C . ALA A 1 1743 ? -5.004 -18.235 -12.089 1.00 77.19 1743 ALA A C 1
ATOM 13181 O O . ALA A 1 1743 ? -5.587 -18.666 -13.083 1.00 77.19 1743 ALA A O 1
ATOM 13182 N N . LEU A 1 1744 ? -3.882 -17.509 -12.198 1.00 82.69 1744 LEU A N 1
ATOM 13183 C CA . LEU A 1 1744 ? -3.079 -17.528 -13.424 1.00 82.69 1744 LEU A CA 1
ATOM 13184 C C . LEU A 1 1744 ? -2.561 -18.961 -13.641 1.00 82.69 1744 LEU A C 1
ATOM 13186 O O . LEU A 1 1744 ? -2.068 -19.562 -12.682 1.00 82.69 1744 LEU A O 1
ATOM 13190 N N . PRO A 1 1745 ? -2.673 -19.526 -14.858 1.00 78.31 1745 PRO A N 1
ATOM 13191 C CA . PRO A 1 1745 ? -2.167 -20.866 -15.129 1.00 78.31 1745 PRO A CA 1
ATOM 13192 C C . PRO A 1 1745 ? -0.660 -20.905 -14.873 1.00 78.31 1745 PRO A C 1
ATOM 13194 O O . PRO A 1 1745 ? 0.048 -19.958 -15.213 1.00 78.31 1745 PRO A O 1
ATOM 13197 N N . ALA A 1 1746 ? -0.169 -21.999 -14.283 1.00 72.44 1746 ALA A N 1
ATOM 13198 C CA . ALA A 1 1746 ? 1.266 -22.195 -14.113 1.00 72.44 1746 ALA A CA 1
ATOM 13199 C C . ALA A 1 1746 ? 1.951 -22.077 -15.487 1.00 72.44 1746 ALA A C 1
ATOM 13201 O O . ALA A 1 1746 ? 1.468 -22.686 -16.447 1.00 72.44 1746 ALA A O 1
ATOM 13202 N N . PRO A 1 1747 ? 3.028 -21.284 -15.614 1.00 67.94 1747 PRO A N 1
ATOM 13203 C CA . PRO A 1 1747 ? 3.614 -21.011 -16.910 1.00 67.94 1747 PRO A CA 1
ATOM 13204 C C . PRO A 1 1747 ? 4.293 -22.275 -17.410 1.00 67.94 1747 PRO A C 1
ATOM 13206 O O . PRO A 1 1747 ? 5.323 -22.690 -16.876 1.00 67.94 1747 PRO A O 1
ATOM 13209 N N . SER A 1 1748 ? 3.734 -22.889 -18.449 1.00 53.19 1748 SER A N 1
ATOM 13210 C CA . SER A 1 1748 ? 4.475 -23.911 -19.154 1.00 53.19 1748 SER A CA 1
ATOM 13211 C C . SER A 1 1748 ? 5.592 -23.227 -19.940 1.00 53.19 1748 SER A C 1
ATOM 13213 O O . SER A 1 1748 ? 5.374 -22.460 -20.877 1.00 53.19 1748 SER A O 1
ATOM 13215 N N . PHE A 1 1749 ? 6.830 -23.526 -19.552 1.00 60.09 1749 PHE A N 1
ATOM 13216 C CA . PHE A 1 1749 ? 8.012 -23.318 -20.389 1.00 60.09 1749 PHE A CA 1
ATOM 13217 C C . PHE A 1 1749 ? 8.017 -24.407 -21.476 1.00 60.09 1749 PHE A C 1
ATOM 13219 O O . PHE A 1 1749 ? 8.939 -25.226 -21.545 1.00 60.09 1749 PHE A O 1
ATOM 13226 N N . ASP A 1 1750 ? 6.896 -24.497 -22.201 1.00 44.25 1750 ASP A N 1
ATOM 13227 C CA . ASP A 1 1750 ? 6.513 -25.646 -23.012 1.00 44.25 1750 ASP A CA 1
ATOM 13228 C C . ASP A 1 1750 ? 7.445 -25.828 -24.202 1.00 44.25 1750 ASP A C 1
ATOM 13230 O O . ASP A 1 1750 ? 8.028 -24.876 -24.725 1.00 44.25 1750 ASP A O 1
ATOM 13234 N N . ALA A 1 1751 ? 7.608 -27.086 -24.604 1.00 41.03 1751 ALA A N 1
ATOM 13235 C CA . ALA A 1 1751 ? 8.616 -27.448 -25.582 1.00 41.03 1751 ALA A CA 1
ATOM 13236 C C . ALA A 1 1751 ? 8.373 -26.758 -26.930 1.00 41.03 1751 ALA A C 1
ATOM 13238 O O . ALA A 1 1751 ? 7.300 -26.874 -27.532 1.00 41.03 1751 ALA A O 1
ATOM 13239 N N . THR A 1 1752 ? 9.441 -26.171 -27.471 1.00 45.81 1752 THR A N 1
ATOM 13240 C CA . THR A 1 1752 ? 9.559 -26.009 -28.922 1.00 45.81 1752 THR A CA 1
ATOM 13241 C C . THR A 1 1752 ? 9.298 -27.375 -29.567 1.00 45.81 1752 THR A C 1
ATOM 13243 O O . THR A 1 1752 ? 9.924 -28.356 -29.171 1.00 45.81 1752 THR A O 1
ATOM 13246 N N . THR A 1 1753 ? 8.315 -27.464 -30.480 1.00 51.81 1753 THR A N 1
ATOM 13247 C CA . THR A 1 1753 ? 7.696 -28.729 -30.951 1.00 51.81 1753 THR A CA 1
ATOM 13248 C C . THR A 1 1753 ? 8.713 -29.869 -31.074 1.00 51.81 1753 THR A C 1
ATOM 13250 O O . THR A 1 1753 ? 9.476 -29.859 -32.039 1.00 51.81 1753 THR A O 1
ATOM 13253 N N . PHE A 1 1754 ? 8.751 -30.794 -30.094 1.00 56.03 1754 PHE A N 1
ATOM 13254 C CA . PHE A 1 1754 ? 9.985 -31.512 -29.713 1.00 56.03 1754 PHE A CA 1
ATOM 13255 C C . PHE A 1 1754 ? 10.799 -32.009 -30.912 1.00 56.03 1754 PHE A C 1
ATOM 13257 O O . PHE A 1 1754 ? 10.566 -33.084 -31.472 1.00 56.03 1754 PHE A O 1
ATOM 13264 N N . ARG A 1 1755 ? 11.792 -31.201 -31.290 1.00 70.88 1755 ARG A N 1
ATOM 13265 C CA . ARG A 1 1755 ? 12.801 -31.576 -32.264 1.00 70.88 1755 ARG A CA 1
ATOM 13266 C C . ARG A 1 1755 ? 13.913 -32.239 -31.479 1.00 70.88 1755 ARG A C 1
ATOM 13268 O O . ARG A 1 1755 ? 14.601 -31.571 -30.710 1.00 70.88 1755 ARG A O 1
ATOM 13275 N N . ALA A 1 1756 ? 14.073 -33.545 -31.661 1.00 77.50 1756 ALA A N 1
ATOM 13276 C CA . ALA A 1 1756 ? 15.225 -34.248 -31.119 1.00 77.50 1756 ALA A CA 1
ATOM 13277 C C . ALA A 1 1756 ? 16.518 -33.544 -31.583 1.00 77.50 1756 ALA A C 1
ATOM 13279 O O . ALA A 1 1756 ? 16.591 -33.149 -32.756 1.00 77.50 1756 ALA A O 1
ATOM 13280 N N . PRO A 1 1757 ? 17.515 -33.373 -30.697 1.00 79.94 1757 PRO A N 1
ATOM 13281 C CA . PRO A 1 1757 ? 18.865 -32.988 -31.087 1.00 79.94 1757 PRO A CA 1
ATOM 13282 C C . PRO A 1 1757 ? 19.343 -33.802 -32.292 1.00 79.94 1757 PRO A C 1
ATOM 13284 O O . PRO A 1 1757 ? 19.255 -35.027 -32.289 1.00 79.94 1757 PRO A O 1
ATOM 13287 N N . ALA A 1 1758 ? 19.757 -33.111 -33.355 1.00 77.38 1758 ALA A N 1
ATOM 13288 C CA . ALA A 1 1758 ? 20.028 -33.712 -34.663 1.00 77.38 1758 ALA A CA 1
ATOM 13289 C C . ALA A 1 1758 ? 21.518 -33.691 -35.041 1.00 77.38 1758 ALA A C 1
ATOM 13291 O O . ALA A 1 1758 ? 21.906 -34.247 -36.070 1.00 77.38 1758 ALA A O 1
ATOM 13292 N N . THR A 1 1759 ? 22.355 -33.045 -34.227 1.00 76.50 1759 THR A N 1
ATOM 13293 C CA . THR A 1 1759 ? 23.818 -33.068 -34.336 1.00 76.50 1759 THR A CA 1
ATOM 13294 C C . THR A 1 1759 ? 24.422 -33.466 -32.986 1.00 76.50 1759 THR A C 1
ATOM 13296 O O . THR A 1 1759 ? 23.817 -33.163 -31.957 1.00 76.50 1759 THR A O 1
ATOM 13299 N N . PRO A 1 1760 ? 25.628 -34.064 -32.941 1.00 76.69 1760 PRO A N 1
ATOM 13300 C CA . PRO A 1 1760 ? 26.291 -34.381 -31.673 1.00 76.69 1760 PRO A CA 1
ATOM 13301 C C . PRO A 1 1760 ? 26.499 -33.154 -30.770 1.00 76.69 1760 PRO A C 1
ATOM 13303 O O . PRO A 1 1760 ? 26.441 -33.268 -29.550 1.00 76.69 1760 PRO A O 1
ATOM 13306 N N . THR A 1 1761 ? 26.686 -31.962 -31.349 1.00 77.88 1761 THR A N 1
ATOM 13307 C CA . THR A 1 1761 ? 26.769 -30.707 -30.587 1.00 77.88 1761 THR A CA 1
ATOM 13308 C C . THR A 1 1761 ? 25.405 -30.307 -30.007 1.00 77.88 1761 THR A C 1
ATOM 13310 O O . THR A 1 1761 ? 25.346 -29.924 -28.842 1.00 77.88 1761 THR A O 1
ATOM 13313 N N . GLU A 1 1762 ? 24.296 -30.444 -30.755 1.00 86.00 1762 GLU A N 1
ATOM 13314 C CA . GLU A 1 1762 ? 22.942 -30.282 -30.189 1.00 86.00 1762 GLU A CA 1
ATOM 13315 C C . GLU A 1 1762 ? 22.686 -31.326 -29.080 1.00 86.00 1762 GLU A C 1
ATOM 13317 O O . GLU A 1 1762 ? 22.127 -30.973 -28.046 1.00 86.00 1762 GLU A O 1
ATOM 13322 N N . GLU A 1 1763 ? 23.112 -32.586 -29.251 1.00 85.31 1763 GLU A N 1
ATOM 13323 C CA . GLU A 1 1763 ? 22.938 -33.670 -28.265 1.00 85.31 1763 GLU A CA 1
ATOM 13324 C C . GLU A 1 1763 ? 23.699 -33.389 -26.963 1.00 85.31 1763 GLU A C 1
ATOM 13326 O O . GLU A 1 1763 ? 23.122 -33.476 -25.878 1.00 85.31 1763 GLU A O 1
ATOM 13331 N N . ILE A 1 1764 ? 24.979 -33.010 -27.054 1.00 84.69 1764 ILE A N 1
ATOM 13332 C CA . ILE A 1 1764 ? 25.808 -32.673 -25.888 1.00 84.69 1764 ILE A CA 1
ATOM 13333 C C . ILE A 1 1764 ? 25.242 -31.446 -25.170 1.00 84.69 1764 ILE A C 1
ATOM 13335 O O . ILE A 1 1764 ? 25.120 -31.459 -23.947 1.00 84.69 1764 ILE A O 1
ATOM 13339 N N . VAL A 1 1765 ? 24.857 -30.397 -25.905 1.00 86.94 1765 VAL A N 1
ATOM 13340 C CA . VAL A 1 1765 ? 24.286 -29.183 -25.306 1.00 86.94 1765 VAL A CA 1
ATOM 13341 C C . VAL A 1 1765 ? 22.943 -29.476 -24.635 1.00 86.94 1765 VAL A C 1
ATOM 13343 O O . VAL A 1 1765 ? 22.745 -29.052 -23.498 1.00 86.94 1765 VAL A O 1
ATOM 13346 N N . ALA A 1 1766 ? 22.058 -30.253 -25.268 1.00 88.19 1766 ALA A N 1
ATOM 13347 C CA . ALA A 1 1766 ? 20.800 -30.691 -24.664 1.00 88.19 1766 ALA A CA 1
ATOM 13348 C C . ALA A 1 1766 ? 21.026 -31.532 -23.398 1.00 88.19 1766 ALA A C 1
ATOM 13350 O O . ALA A 1 1766 ? 20.353 -31.311 -22.394 1.00 88.19 1766 ALA A O 1
ATOM 13351 N N . ALA A 1 1767 ? 22.000 -32.449 -23.405 1.00 85.81 1767 ALA A N 1
ATOM 13352 C CA . ALA A 1 1767 ? 22.331 -33.276 -22.245 1.00 85.81 1767 ALA A CA 1
ATOM 13353 C C . ALA A 1 1767 ? 22.914 -32.462 -21.074 1.00 85.81 1767 ALA A C 1
ATOM 13355 O O . ALA A 1 1767 ? 22.614 -32.755 -19.918 1.00 85.81 1767 ALA A O 1
ATOM 13356 N N . VAL A 1 1768 ? 23.707 -31.416 -21.345 1.00 87.81 1768 VAL A N 1
ATOM 13357 C CA . VAL A 1 1768 ? 24.177 -30.505 -20.286 1.00 87.81 1768 VAL A CA 1
ATOM 13358 C C . VAL A 1 1768 ? 23.066 -29.568 -19.816 1.00 87.81 1768 VAL A C 1
ATOM 13360 O O . VAL A 1 1768 ? 22.987 -29.278 -18.626 1.00 87.81 1768 VAL A O 1
ATOM 13363 N N . PHE A 1 1769 ? 22.174 -29.113 -20.700 1.00 88.31 1769 PHE A N 1
ATOM 13364 C CA . PHE A 1 1769 ? 20.986 -28.362 -20.283 1.00 88.31 1769 PHE A CA 1
ATOM 13365 C C . PHE A 1 1769 ? 20.105 -29.230 -19.372 1.00 88.31 1769 PHE A C 1
ATOM 13367 O O . PHE A 1 1769 ? 19.698 -28.755 -18.321 1.00 88.31 1769 PHE A O 1
ATOM 13374 N N . ALA A 1 1770 ? 19.882 -30.504 -19.709 1.00 84.50 1770 ALA A N 1
ATOM 13375 C CA . ALA A 1 1770 ? 19.148 -31.458 -18.876 1.00 84.50 1770 ALA A CA 1
ATOM 13376 C C . ALA A 1 1770 ? 19.769 -31.600 -17.471 1.00 84.50 1770 ALA A C 1
ATOM 13378 O O . ALA A 1 1770 ? 19.080 -31.409 -16.472 1.00 84.50 1770 ALA A O 1
ATOM 13379 N N . GLU A 1 1771 ? 21.084 -31.837 -17.395 1.00 85.25 1771 GLU A N 1
ATOM 13380 C CA . GLU A 1 1771 ? 21.846 -31.955 -16.139 1.00 85.25 1771 GLU A CA 1
ATOM 13381 C C . GLU A 1 1771 ? 21.835 -30.668 -15.295 1.00 85.25 1771 GLU A C 1
ATOM 13383 O O . GLU A 1 1771 ? 21.648 -30.715 -14.082 1.00 85.25 1771 GLU A O 1
ATOM 13388 N N . VAL A 1 1772 ? 22.049 -29.505 -15.916 1.00 81.81 1772 VAL A N 1
ATOM 13389 C CA . VAL A 1 1772 ? 22.196 -28.222 -15.203 1.00 81.81 1772 VAL A CA 1
ATOM 13390 C C . VAL A 1 1772 ? 20.847 -27.608 -14.826 1.00 81.81 1772 VAL A C 1
ATOM 13392 O O . VAL A 1 1772 ? 20.780 -26.798 -13.895 1.00 81.81 1772 VAL A O 1
ATOM 13395 N N . LEU A 1 1773 ? 19.775 -27.974 -15.533 1.00 79.38 1773 LEU A N 1
ATOM 13396 C CA . LEU A 1 1773 ? 18.421 -27.496 -15.260 1.00 79.38 1773 LEU A CA 1
ATOM 13397 C C . LEU A 1 1773 ? 17.615 -28.439 -14.355 1.00 79.38 1773 LEU A C 1
ATOM 13399 O O . LEU A 1 1773 ? 16.747 -27.930 -13.644 1.00 79.38 1773 LEU A O 1
ATOM 13403 N N . ASP A 1 1774 ? 17.989 -29.724 -14.299 1.00 78.38 1774 ASP A N 1
ATOM 13404 C CA . ASP A 1 1774 ? 17.290 -30.843 -13.641 1.00 78.38 1774 ASP A CA 1
ATOM 13405 C C . ASP A 1 1774 ? 15.993 -31.235 -14.385 1.00 78.38 1774 ASP A C 1
ATOM 13407 O O . ASP A 1 1774 ? 14.878 -31.096 -13.885 1.00 78.38 1774 ASP A O 1
ATOM 13411 N N . LEU A 1 1775 ? 16.150 -31.640 -15.656 1.00 78.81 1775 LEU A N 1
ATOM 13412 C CA . LEU A 1 1775 ? 15.062 -31.949 -16.599 1.00 78.81 1775 LEU A CA 1
ATOM 13413 C C . LEU A 1 1775 ? 15.302 -33.284 -17.324 1.00 78.81 1775 LEU A C 1
ATOM 13415 O O . LEU A 1 1775 ? 16.364 -33.475 -17.910 1.00 78.81 1775 LEU A O 1
ATOM 13419 N N . ASP A 1 1776 ? 14.290 -34.159 -17.398 1.00 76.06 1776 ASP A N 1
ATOM 13420 C CA . ASP A 1 1776 ? 14.396 -35.471 -18.072 1.00 76.06 1776 ASP A CA 1
ATOM 13421 C C . ASP A 1 1776 ? 14.746 -35.380 -19.574 1.00 76.06 1776 ASP A C 1
ATOM 13423 O O . ASP A 1 1776 ? 15.389 -36.270 -20.130 1.00 76.06 1776 ASP A O 1
ATOM 13427 N N . HIS A 1 1777 ? 14.266 -34.332 -20.256 1.00 74.69 1777 HIS A N 1
ATOM 13428 C CA . HIS A 1 1777 ? 14.382 -34.154 -21.706 1.00 74.69 1777 HIS A CA 1
ATOM 13429 C C . HIS A 1 1777 ? 14.548 -32.667 -22.062 1.00 74.69 1777 HIS A C 1
ATOM 13431 O O . HIS A 1 1777 ? 13.846 -31.807 -21.520 1.00 74.69 1777 HIS A O 1
ATOM 13437 N N . VAL A 1 1778 ? 15.411 -32.368 -23.039 1.00 82.06 1778 VAL A N 1
ATOM 13438 C CA . VAL A 1 1778 ? 15.581 -31.022 -23.614 1.00 82.06 1778 VAL A CA 1
ATOM 13439 C C . VAL A 1 1778 ? 15.557 -31.114 -25.141 1.00 82.06 1778 VAL A C 1
ATOM 13441 O O . VAL A 1 1778 ? 16.228 -31.962 -25.733 1.00 82.06 1778 VAL A O 1
ATOM 13444 N N . GLY A 1 1779 ? 14.742 -30.270 -25.775 1.00 83.44 1779 GLY A N 1
ATOM 13445 C CA . GLY A 1 1779 ? 14.610 -30.182 -27.228 1.00 83.44 1779 GLY A CA 1
ATOM 13446 C C . GLY A 1 1779 ? 15.727 -29.369 -27.878 1.00 83.44 1779 GLY A C 1
ATOM 13447 O O . GLY A 1 1779 ? 16.341 -28.499 -27.265 1.00 83.44 1779 GLY A O 1
ATOM 13448 N N . ALA A 1 1780 ? 15.963 -29.610 -29.164 1.00 83.19 1780 ALA A N 1
ATOM 13449 C CA . ALA A 1 1780 ? 17.018 -28.949 -29.920 1.00 83.19 1780 ALA A CA 1
ATOM 13450 C C . ALA A 1 1780 ? 16.815 -27.434 -30.104 1.00 83.19 1780 ALA A C 1
ATOM 13452 O O . ALA A 1 1780 ? 17.752 -26.754 -30.496 1.00 83.19 1780 ALA A O 1
ATOM 13453 N N . ASP A 1 1781 ? 15.630 -26.885 -29.837 1.00 79.56 1781 ASP A N 1
ATOM 13454 C CA . ASP A 1 1781 ? 15.345 -25.446 -29.929 1.00 79.56 1781 ASP A CA 1
ATOM 13455 C C . ASP A 1 1781 ? 14.991 -24.807 -28.568 1.00 79.56 1781 ASP A C 1
ATOM 13457 O O . ASP A 1 1781 ? 14.682 -23.619 -28.505 1.00 79.56 1781 ASP A O 1
ATOM 13461 N N . ASP A 1 1782 ? 15.120 -25.554 -27.464 1.00 77.25 1782 ASP A N 1
ATOM 13462 C CA . ASP A 1 1782 ? 14.817 -25.084 -26.106 1.00 77.25 1782 ASP A CA 1
ATOM 13463 C C . ASP A 1 1782 ? 15.841 -24.050 -25.596 1.00 77.25 1782 ASP A C 1
ATOM 13465 O O . ASP A 1 1782 ? 17.050 -24.267 -25.690 1.00 77.25 1782 ASP A O 1
ATOM 13469 N N . ASP A 1 1783 ? 15.365 -22.945 -25.008 1.00 79.88 1783 ASP A N 1
ATOM 13470 C CA . ASP A 1 1783 ? 16.190 -21.862 -24.447 1.00 79.88 1783 ASP A CA 1
ATOM 13471 C C . ASP A 1 1783 ? 16.653 -22.122 -23.007 1.00 79.88 1783 ASP A C 1
ATOM 13473 O O . ASP A 1 1783 ? 15.830 -22.377 -22.129 1.00 79.88 1783 ASP A O 1
ATOM 13477 N N . PHE A 1 1784 ? 17.958 -21.981 -22.739 1.00 79.88 1784 PHE A N 1
ATOM 13478 C CA . PHE A 1 1784 ? 18.539 -22.174 -21.408 1.00 79.88 1784 PHE A CA 1
ATOM 13479 C C . PHE A 1 1784 ? 17.848 -21.322 -20.342 1.00 79.88 1784 PHE A C 1
ATOM 13481 O O . PHE A 1 1784 ? 17.467 -21.846 -19.301 1.00 79.88 1784 PHE A O 1
ATOM 13488 N N . PHE A 1 1785 ? 17.668 -20.020 -20.583 1.00 73.06 1785 PHE A N 1
ATOM 13489 C CA . PHE A 1 1785 ? 17.102 -19.100 -19.598 1.00 73.06 1785 PHE A CA 1
ATOM 13490 C C . PHE A 1 1785 ? 15.579 -19.241 -19.492 1.00 73.06 1785 PHE A C 1
ATOM 13492 O O . PHE A 1 1785 ? 15.045 -19.142 -18.388 1.00 73.06 1785 PHE A O 1
ATOM 13499 N N . ALA A 1 1786 ? 14.879 -19.530 -20.595 1.00 60.06 1786 ALA A N 1
ATOM 13500 C CA . ALA A 1 1786 ? 13.444 -19.823 -20.538 1.00 60.06 1786 ALA A CA 1
ATOM 13501 C C . ALA A 1 1786 ? 13.151 -21.131 -19.783 1.00 60.06 1786 ALA A C 1
ATOM 13503 O O . ALA A 1 1786 ? 12.188 -21.192 -19.032 1.00 60.06 1786 ALA A O 1
ATOM 13504 N N . ARG A 1 1787 ? 14.001 -22.160 -19.905 1.00 68.25 1787 ARG A N 1
ATOM 13505 C CA . ARG A 1 1787 ? 13.857 -23.451 -19.200 1.00 68.25 1787 ARG A CA 1
ATOM 13506 C C . ARG A 1 1787 ? 14.415 -23.425 -17.758 1.00 68.25 1787 ARG A C 1
ATOM 13508 O O . ARG A 1 1787 ? 14.710 -24.474 -17.194 1.00 68.25 1787 ARG A O 1
ATOM 13515 N N . GLY A 1 1788 ? 14.553 -22.244 -17.143 1.00 61.31 1788 GLY A N 1
ATOM 13516 C CA . GLY A 1 1788 ? 14.977 -22.077 -15.740 1.00 61.31 1788 GLY A CA 1
ATOM 13517 C C . GLY A 1 1788 ? 16.487 -21.899 -15.515 1.00 61.31 1788 GLY A C 1
ATOM 13518 O O . GLY A 1 1788 ? 16.974 -22.033 -14.391 1.00 61.31 1788 GLY A O 1
ATOM 13519 N N . GLY A 1 1789 ? 17.251 -21.616 -16.568 1.00 63.38 1789 GLY A N 1
ATOM 13520 C CA . GLY A 1 1789 ? 18.674 -21.289 -16.502 1.00 63.38 1789 GLY A CA 1
ATOM 13521 C C . GLY A 1 1789 ? 18.927 -19.865 -16.013 1.00 63.38 1789 GLY A C 1
ATOM 13522 O O . GLY A 1 1789 ? 18.118 -18.953 -16.189 1.00 63.38 1789 GLY A O 1
ATOM 13523 N N . THR A 1 1790 ? 20.071 -19.654 -15.363 1.00 56.44 1790 THR A N 1
ATOM 13524 C CA . THR A 1 1790 ? 20.330 -18.437 -14.579 1.00 56.44 1790 THR A CA 1
ATOM 13525 C C . THR A 1 1790 ? 21.773 -17.964 -14.685 1.00 56.44 1790 THR A C 1
ATOM 13527 O O . THR A 1 1790 ? 22.628 -18.711 -15.146 1.00 56.44 1790 THR A O 1
ATOM 13530 N N . SER A 1 1791 ? 22.083 -16.741 -14.234 1.00 58.62 1791 SER A N 1
ATOM 13531 C CA . SER A 1 1791 ? 23.468 -16.231 -14.214 1.00 58.62 1791 SER A CA 1
ATOM 13532 C C . SER A 1 1791 ? 24.414 -17.070 -13.341 1.00 58.62 1791 SER A C 1
ATOM 13534 O O . SER A 1 1791 ? 25.607 -17.151 -13.635 1.00 58.62 1791 SER A O 1
ATOM 13536 N N . LEU A 1 1792 ? 23.900 -17.722 -12.290 1.00 57.44 1792 LEU A N 1
ATOM 13537 C CA . LEU A 1 1792 ? 24.673 -18.692 -11.510 1.00 57.44 1792 LEU A CA 1
ATOM 13538 C C . LEU A 1 1792 ? 24.767 -20.028 -12.257 1.00 57.44 1792 LEU A C 1
ATOM 13540 O O . LEU A 1 1792 ? 25.858 -20.574 -12.417 1.00 57.44 1792 LEU A O 1
ATOM 13544 N N . ARG A 1 1793 ? 23.643 -20.525 -12.791 1.00 70.50 1793 ARG A N 1
ATOM 13545 C CA . ARG A 1 1793 ? 23.617 -21.769 -13.575 1.00 70.50 1793 ARG A CA 1
ATOM 13546 C C . ARG A 1 1793 ? 24.410 -21.674 -14.887 1.00 70.50 1793 ARG A C 1
ATOM 13548 O O . ARG A 1 1793 ? 24.872 -22.706 -15.351 1.00 70.50 1793 ARG A O 1
ATOM 13555 N N . THR A 1 1794 ? 24.700 -20.489 -15.437 1.00 72.62 1794 THR A N 1
ATOM 13556 C CA . THR A 1 1794 ? 25.648 -20.344 -16.561 1.00 72.62 1794 THR A CA 1
ATOM 13557 C C . THR A 1 1794 ? 27.090 -20.688 -16.188 1.00 72.62 1794 THR A C 1
ATOM 13559 O O . THR A 1 1794 ? 27.833 -21.124 -17.061 1.00 72.62 1794 THR A O 1
ATOM 13562 N N . LEU A 1 1795 ? 27.490 -20.561 -14.914 1.00 67.50 1795 LEU A N 1
ATOM 13563 C CA . LEU A 1 1795 ? 28.792 -21.058 -14.449 1.00 67.50 1795 LEU A CA 1
ATOM 13564 C C . LEU A 1 1795 ? 28.786 -22.588 -14.344 1.00 67.50 1795 LEU A C 1
ATOM 13566 O O . LEU A 1 1795 ? 29.756 -23.220 -14.748 1.00 67.50 1795 LEU A O 1
ATOM 13570 N N . ALA A 1 1796 ? 27.687 -23.190 -13.874 1.00 73.44 1796 ALA A N 1
ATOM 13571 C CA . ALA A 1 1796 ? 27.521 -24.647 -13.862 1.00 73.44 1796 ALA A CA 1
ATOM 13572 C C . ALA A 1 1796 ? 27.486 -25.228 -15.289 1.00 73.44 1796 ALA A C 1
ATOM 13574 O O . ALA A 1 1796 ? 28.195 -26.188 -15.569 1.00 73.44 1796 ALA A O 1
ATOM 13575 N N . LEU A 1 1797 ? 26.758 -24.587 -16.210 1.00 79.19 1797 LEU A N 1
ATOM 13576 C CA . LEU A 1 1797 ? 26.747 -24.889 -17.644 1.00 79.19 1797 LEU A CA 1
ATOM 13577 C C . LEU A 1 1797 ? 28.146 -24.776 -18.255 1.00 79.19 1797 LEU A C 1
ATOM 13579 O O . LEU A 1 1797 ? 28.578 -25.706 -18.925 1.00 79.19 1797 LEU A O 1
ATOM 13583 N N . GLN A 1 1798 ? 28.883 -23.692 -17.990 1.00 76.44 1798 GLN A N 1
ATOM 13584 C CA . GLN A 1 1798 ? 30.273 -23.563 -18.434 1.00 76.44 1798 GLN A CA 1
ATOM 13585 C C . GLN A 1 1798 ? 31.142 -24.705 -17.887 1.00 76.44 1798 GLN A C 1
ATOM 13587 O O . GLN A 1 1798 ? 31.930 -25.273 -18.635 1.00 76.44 1798 GLN A O 1
ATOM 13592 N N . HIS A 1 1799 ? 30.993 -25.069 -16.610 1.00 71.19 1799 HIS A N 1
ATOM 13593 C CA . HIS A 1 1799 ? 31.780 -26.136 -15.986 1.00 71.19 1799 HIS A CA 1
ATOM 13594 C C . HIS A 1 1799 ? 31.437 -27.524 -16.554 1.00 71.19 1799 HIS A C 1
ATOM 13596 O O . HIS A 1 1799 ? 32.333 -28.323 -16.807 1.00 71.19 1799 HIS A O 1
ATOM 13602 N N . ALA A 1 1800 ? 30.155 -27.799 -16.797 1.00 78.62 1800 ALA A N 1
ATOM 13603 C CA . ALA A 1 1800 ? 29.652 -29.070 -17.310 1.00 78.62 1800 ALA A CA 1
ATOM 13604 C C . ALA A 1 1800 ? 29.845 -29.233 -18.834 1.00 78.62 1800 ALA A C 1
ATOM 13606 O O . ALA A 1 1800 ? 30.011 -30.358 -19.312 1.00 78.62 1800 ALA A O 1
ATOM 13607 N N . LEU A 1 1801 ? 29.895 -28.126 -19.586 1.00 77.88 1801 LEU A N 1
ATOM 13608 C CA . LEU A 1 1801 ? 30.373 -28.079 -20.972 1.00 77.88 1801 LEU A CA 1
ATOM 13609 C C . LEU A 1 1801 ? 31.896 -28.263 -21.033 1.00 77.88 1801 LEU A C 1
ATOM 13611 O O . LEU A 1 1801 ? 32.365 -29.112 -21.787 1.00 77.88 1801 LEU A O 1
ATOM 13615 N N . ALA A 1 1802 ? 32.673 -27.564 -20.197 1.00 67.75 1802 ALA A N 1
ATOM 13616 C CA . ALA A 1 1802 ? 34.132 -27.704 -20.147 1.00 67.75 1802 ALA A CA 1
ATOM 13617 C C . ALA A 1 1802 ? 34.568 -29.115 -19.709 1.00 67.75 1802 ALA A C 1
ATOM 13619 O O . ALA A 1 1802 ? 35.474 -29.693 -20.304 1.00 67.75 1802 ALA A O 1
ATOM 13620 N N . ALA A 1 1803 ? 33.857 -29.732 -18.757 1.00 63.91 1803 ALA A N 1
ATOM 13621 C CA . ALA A 1 1803 ? 34.030 -31.138 -18.378 1.00 63.91 1803 ALA A CA 1
ATOM 13622 C C . ALA A 1 1803 ? 33.775 -32.125 -19.539 1.00 63.91 1803 ALA A C 1
ATOM 13624 O O . ALA A 1 1803 ? 34.252 -33.259 -19.492 1.00 63.91 1803 ALA A O 1
ATOM 13625 N N . ARG A 1 1804 ? 33.057 -31.683 -20.581 1.00 68.94 1804 ARG A N 1
ATOM 13626 C CA . ARG A 1 1804 ? 32.786 -32.397 -21.841 1.00 68.94 1804 ARG A CA 1
ATOM 13627 C C . ARG A 1 1804 ? 33.575 -31.826 -23.038 1.00 68.94 1804 ARG A C 1
ATOM 13629 O O . ARG A 1 1804 ? 33.305 -32.198 -24.173 1.00 68.94 1804 ARG A O 1
ATOM 13636 N N . GLY A 1 1805 ? 34.569 -30.966 -22.792 1.00 59.88 1805 GLY A N 1
ATOM 13637 C CA . GLY A 1 1805 ? 35.498 -30.425 -23.795 1.00 59.88 1805 GLY A CA 1
ATOM 13638 C C . GLY A 1 1805 ? 35.092 -29.103 -24.462 1.00 59.88 1805 GLY A C 1
ATOM 13639 O O . GLY A 1 1805 ? 35.846 -28.593 -25.286 1.00 59.88 1805 GLY A O 1
ATOM 13640 N N . ILE A 1 1806 ? 33.942 -28.523 -24.109 1.00 65.56 1806 ILE A N 1
ATOM 13641 C CA . ILE A 1 1806 ? 33.413 -27.291 -24.712 1.00 65.56 1806 ILE A CA 1
ATOM 13642 C C . ILE A 1 1806 ? 33.694 -26.101 -23.778 1.00 65.56 1806 ILE A C 1
ATOM 13644 O O . ILE A 1 1806 ? 32.910 -25.784 -22.884 1.00 65.56 1806 ILE A O 1
ATOM 13648 N N . GLU A 1 1807 ? 34.822 -25.415 -23.977 1.00 58.38 1807 GLU A N 1
ATOM 13649 C CA . GLU A 1 1807 ? 35.102 -24.150 -23.284 1.00 58.38 1807 GLU A CA 1
ATOM 13650 C C . GLU A 1 1807 ? 34.297 -22.998 -23.897 1.00 58.38 1807 GLU A C 1
ATOM 13652 O O . GLU A 1 1807 ? 34.589 -22.525 -24.998 1.00 58.38 1807 GLU A O 1
ATOM 13657 N N . LEU A 1 1808 ? 33.300 -22.504 -23.160 1.00 64.06 1808 LEU A N 1
ATOM 13658 C CA . LEU A 1 1808 ? 32.438 -21.414 -23.608 1.00 64.06 1808 LEU A CA 1
ATOM 13659 C C . LEU A 1 1808 ? 32.420 -20.262 -22.585 1.00 64.06 1808 LEU A C 1
ATOM 13661 O O . LEU A 1 1808 ? 32.072 -20.493 -21.426 1.00 64.06 1808 LEU A O 1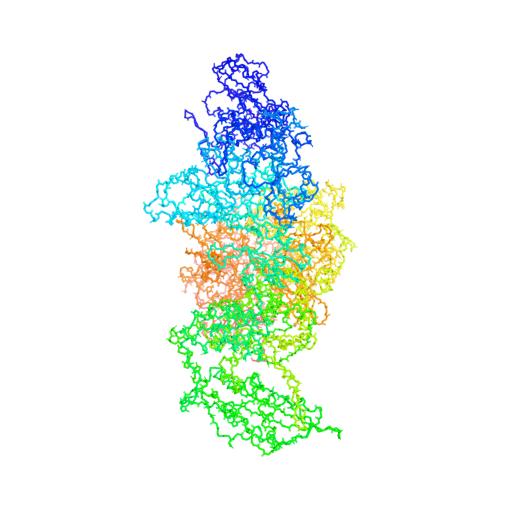
ATOM 13665 N N . PRO A 1 1809 ? 32.765 -19.015 -22.965 1.00 56.38 1809 PRO A N 1
ATOM 13666 C CA . PRO A 1 1809 ? 32.672 -17.873 -22.057 1.00 56.38 1809 PRO A CA 1
ATOM 13667 C C . PRO A 1 1809 ? 31.228 -17.648 -21.596 1.00 56.38 1809 PRO A C 1
ATOM 13669 O O . PRO A 1 1809 ? 30.317 -17.707 -22.419 1.00 56.38 1809 PRO A O 1
ATOM 13672 N N . VAL A 1 1810 ? 31.008 -17.285 -20.327 1.00 56.97 1810 VAL A N 1
ATOM 13673 C CA . VAL A 1 1810 ? 29.663 -17.001 -19.770 1.00 56.97 1810 VAL A CA 1
ATOM 13674 C C . VAL A 1 1810 ? 28.847 -16.063 -20.674 1.00 56.97 1810 VAL A C 1
ATOM 13676 O O . VAL A 1 1810 ? 27.687 -16.334 -20.988 1.00 56.97 1810 VAL A O 1
ATOM 13679 N N . ALA A 1 1811 ? 29.476 -14.996 -21.178 1.00 54.03 1811 ALA A N 1
ATOM 13680 C CA . ALA A 1 1811 ? 28.863 -14.026 -22.088 1.00 54.03 1811 ALA A CA 1
ATOM 13681 C C . ALA A 1 1811 ? 28.372 -14.626 -23.425 1.00 54.03 1811 ALA A C 1
ATOM 13683 O O . ALA A 1 1811 ? 27.480 -14.060 -24.056 1.00 54.03 1811 ALA A O 1
ATOM 13684 N N . ALA A 1 1812 ? 28.912 -15.765 -23.868 1.00 62.59 1812 ALA A N 1
ATOM 13685 C CA . ALA A 1 1812 ? 28.470 -16.443 -25.082 1.00 62.59 1812 ALA A CA 1
ATOM 13686 C C . ALA A 1 1812 ? 27.162 -17.230 -24.885 1.00 62.59 1812 ALA A C 1
ATOM 13688 O O . ALA A 1 1812 ? 26.394 -17.288 -25.842 1.00 62.59 1812 ALA A O 1
ATOM 13689 N N . VAL A 1 1813 ? 26.849 -17.721 -23.672 1.00 71.19 1813 VAL A N 1
ATOM 13690 C CA . VAL A 1 1813 ? 25.517 -18.294 -23.371 1.00 71.19 1813 VAL A CA 1
ATOM 13691 C C . VAL A 1 1813 ? 24.455 -17.204 -23.432 1.00 71.19 1813 VAL A C 1
ATOM 13693 O O . VAL A 1 1813 ? 23.448 -17.350 -24.116 1.00 71.19 1813 VAL A O 1
ATOM 13696 N N . PHE A 1 1814 ? 24.717 -16.052 -22.805 1.00 62.31 1814 PHE A N 1
ATOM 13697 C CA . PHE A 1 1814 ? 23.876 -14.868 -22.995 1.00 62.31 1814 PHE A CA 1
ATOM 13698 C C . PHE A 1 1814 ? 23.801 -14.471 -24.478 1.00 62.31 1814 PHE A C 1
ATOM 13700 O O . PHE A 1 1814 ? 22.767 -14.004 -24.944 1.00 62.31 1814 PHE A O 1
ATOM 13707 N N . GLY A 1 1815 ? 24.874 -14.645 -25.247 1.00 60.62 1815 GLY A N 1
ATOM 13708 C CA . GLY A 1 1815 ? 24.909 -14.332 -26.675 1.00 60.62 1815 GLY A CA 1
ATOM 13709 C C . GLY A 1 1815 ? 24.079 -15.253 -27.580 1.00 60.62 1815 GLY A C 1
ATOM 13710 O O . GLY A 1 1815 ? 23.739 -14.820 -28.679 1.00 60.62 1815 GLY A O 1
ATOM 13711 N N . ALA A 1 1816 ? 23.791 -16.493 -27.178 1.00 72.69 1816 ALA A N 1
ATOM 13712 C CA . ALA A 1 1816 ? 22.965 -17.444 -27.925 1.00 72.69 1816 ALA A CA 1
ATOM 13713 C C . ALA A 1 1816 ? 22.512 -18.581 -26.997 1.00 72.69 1816 ALA A C 1
ATOM 13715 O O . ALA A 1 1816 ? 23.316 -19.439 -26.647 1.00 72.69 1816 ALA A O 1
ATOM 13716 N N . SER A 1 1817 ? 21.247 -18.569 -26.580 1.00 79.06 1817 SER A N 1
ATOM 13717 C CA . SER A 1 1817 ? 20.798 -19.311 -25.396 1.00 79.06 1817 SER A CA 1
ATOM 13718 C C . SER A 1 1817 ? 19.990 -20.586 -25.660 1.00 79.06 1817 SER A C 1
ATOM 13720 O O . SER A 1 1817 ? 19.886 -21.401 -24.747 1.00 79.06 1817 SER A O 1
ATOM 13722 N N . THR A 1 1818 ? 19.464 -20.819 -26.870 1.00 82.75 1818 THR A N 1
ATOM 13723 C CA . THR A 1 1818 ? 18.813 -22.105 -27.207 1.00 82.75 1818 THR A CA 1
ATOM 13724 C C . THR A 1 1818 ? 19.807 -23.227 -27.443 1.00 82.75 1818 THR A C 1
ATOM 13726 O O . THR A 1 1818 ? 20.950 -22.952 -27.796 1.00 82.75 1818 THR A O 1
ATOM 13729 N N . VAL A 1 1819 ? 19.389 -24.491 -27.308 1.00 85.12 1819 VAL A N 1
ATOM 13730 C CA . VAL A 1 1819 ? 20.236 -25.642 -27.664 1.00 85.12 1819 VAL A CA 1
ATOM 13731 C C . VAL A 1 1819 ? 20.780 -25.476 -29.081 1.00 85.12 1819 VAL A C 1
ATOM 13733 O O . VAL A 1 1819 ? 21.990 -25.531 -29.244 1.00 85.12 1819 VAL A O 1
ATOM 13736 N N . ARG A 1 1820 ? 19.948 -25.160 -30.086 1.00 84.00 1820 ARG A N 1
ATOM 13737 C CA . ARG A 1 1820 ? 20.392 -24.871 -31.460 1.00 84.00 1820 ARG A CA 1
ATOM 13738 C C . ARG A 1 1820 ? 21.278 -23.638 -31.529 1.00 84.00 1820 ARG A C 1
ATOM 13740 O O . ARG A 1 1820 ? 22.282 -23.689 -32.220 1.00 84.00 1820 ARG A O 1
ATOM 13747 N N . ALA A 1 1821 ? 20.932 -22.517 -30.898 1.00 80.44 1821 ALA A N 1
ATOM 13748 C CA . ALA A 1 1821 ? 21.702 -21.281 -31.058 1.00 80.44 1821 ALA A CA 1
ATOM 13749 C C . ALA A 1 1821 ? 23.061 -21.362 -30.347 1.00 80.44 1821 ALA A C 1
ATOM 13751 O O . ALA A 1 1821 ? 24.062 -20.900 -30.890 1.00 80.44 1821 ALA A O 1
ATOM 13752 N N . LEU A 1 1822 ? 23.120 -22.004 -29.179 1.00 81.75 1822 LEU A N 1
ATOM 13753 C CA . LEU A 1 1822 ? 24.358 -22.336 -28.490 1.00 81.75 1822 LEU A CA 1
ATOM 13754 C C . LEU A 1 1822 ? 25.117 -23.410 -29.270 1.00 81.75 1822 LEU A C 1
ATOM 13756 O O . LEU A 1 1822 ? 26.290 -23.208 -29.544 1.00 81.75 1822 LEU A O 1
ATOM 13760 N N . ALA A 1 1823 ? 24.477 -24.485 -29.735 1.00 79.00 1823 ALA A N 1
ATOM 13761 C CA . ALA A 1 1823 ? 25.108 -25.489 -30.594 1.00 79.00 1823 ALA A CA 1
ATOM 13762 C C . ALA A 1 1823 ? 25.494 -24.950 -31.979 1.00 79.00 1823 ALA A C 1
ATOM 13764 O O . ALA A 1 1823 ? 26.350 -25.549 -32.599 1.00 79.00 1823 ALA A O 1
ATOM 13765 N N . ALA A 1 1824 ? 24.966 -23.812 -32.440 1.00 70.62 1824 ALA A N 1
ATOM 13766 C CA . ALA A 1 1824 ? 25.367 -23.077 -33.648 1.00 70.62 1824 ALA A CA 1
ATOM 13767 C C . ALA A 1 1824 ? 26.202 -21.817 -33.329 1.00 70.62 1824 ALA A C 1
ATOM 13769 O O . ALA A 1 1824 ? 26.457 -20.985 -34.200 1.00 70.62 1824 ALA A O 1
ATOM 13770 N N . ARG A 1 1825 ? 26.671 -21.693 -32.079 1.00 65.44 1825 ARG A N 1
ATOM 13771 C CA . ARG A 1 1825 ? 27.695 -20.735 -31.631 1.00 65.44 1825 ARG A CA 1
ATOM 13772 C C . ARG A 1 1825 ? 28.946 -21.464 -31.150 1.00 65.44 1825 ARG A C 1
ATOM 13774 O O . ARG A 1 1825 ? 30.030 -21.113 -31.596 1.00 65.44 1825 ARG A O 1
ATOM 13781 N N . ILE A 1 1826 ? 28.770 -22.555 -30.402 1.00 67.06 1826 ILE A N 1
ATOM 13782 C CA . ILE A 1 1826 ? 29.685 -23.699 -30.300 1.00 67.06 1826 ILE A CA 1
ATOM 13783 C C . ILE A 1 1826 ? 29.966 -24.172 -31.720 1.00 67.06 1826 ILE A C 1
ATOM 13785 O O . ILE A 1 1826 ? 31.023 -23.835 -32.225 1.00 67.06 1826 ILE A O 1
ATOM 13789 N N . ALA A 1 1827 ? 28.995 -24.712 -32.466 1.00 53.97 1827 ALA A N 1
ATOM 13790 C CA . ALA A 1 1827 ? 29.117 -24.896 -33.916 1.00 53.97 1827 ALA A CA 1
ATOM 13791 C C . ALA A 1 1827 ? 28.842 -23.624 -34.744 1.00 53.97 1827 ALA A C 1
ATOM 13793 O O . ALA A 1 1827 ? 28.466 -23.695 -35.900 1.00 53.97 1827 ALA A O 1
ATOM 13794 N N . GLY A 1 1828 ? 29.125 -22.445 -34.197 1.00 41.06 1828 GLY A N 1
ATOM 13795 C CA . GLY A 1 1828 ? 29.554 -21.279 -34.984 1.00 41.06 1828 GLY A CA 1
ATOM 13796 C C . GLY A 1 1828 ? 31.084 -21.166 -34.998 1.00 41.06 1828 GLY A C 1
ATOM 13797 O O . GLY A 1 1828 ? 31.674 -20.550 -35.882 1.00 41.06 1828 GLY A O 1
ATOM 13798 N N . GLN A 1 1829 ? 31.729 -21.804 -34.019 1.00 39.75 1829 GLN A N 1
ATOM 13799 C CA . GLN A 1 1829 ? 33.167 -21.990 -33.869 1.00 39.75 1829 GLN A CA 1
ATOM 13800 C C . GLN A 1 1829 ? 33.606 -23.419 -34.275 1.00 39.75 1829 GLN A C 1
ATOM 13802 O O . GLN A 1 1829 ? 34.763 -23.593 -34.645 1.00 39.75 1829 GLN A O 1
ATOM 13807 N N . GLU A 1 1830 ? 32.684 -24.396 -34.307 1.00 33.28 1830 GLU A N 1
ATOM 13808 C CA . GLU A 1 1830 ? 32.823 -25.713 -34.955 1.00 33.28 1830 GLU A CA 1
ATOM 13809 C C . GLU A 1 1830 ? 32.237 -25.714 -36.381 1.00 33.28 1830 GLU A C 1
ATOM 13811 O O . GLU A 1 1830 ? 32.947 -26.139 -37.282 1.00 33.28 1830 GLU A O 1
ATOM 13816 N N . ALA A 1 1831 ? 31.014 -25.199 -36.647 1.00 27.56 1831 ALA A N 1
ATOM 13817 C CA . ALA A 1 1831 ? 30.409 -25.162 -37.998 1.00 27.56 1831 ALA A CA 1
ATOM 13818 C C . ALA A 1 1831 ? 30.752 -23.948 -38.869 1.00 27.56 1831 ALA A C 1
ATOM 13820 O O . ALA A 1 1831 ? 30.047 -23.611 -39.817 1.00 27.56 1831 ALA A O 1
ATOM 13821 N N . ALA A 1 1832 ? 31.970 -23.453 -38.686 1.00 30.09 1832 ALA A N 1
ATOM 13822 C CA . ALA A 1 1832 ? 32.846 -23.333 -39.844 1.00 30.09 1832 ALA A CA 1
ATOM 13823 C C . ALA A 1 1832 ? 33.527 -24.703 -40.113 1.00 30.09 1832 ALA A C 1
ATOM 13825 O O . ALA A 1 1832 ? 34.755 -24.738 -40.134 1.00 30.09 1832 ALA A O 1
ATOM 13826 N N . VAL A 1 1833 ? 32.756 -25.814 -40.253 1.00 38.03 1833 VAL A N 1
ATOM 13827 C CA . VAL A 1 1833 ? 33.257 -27.218 -40.172 1.00 38.03 1833 VAL A CA 1
ATOM 13828 C C . VAL A 1 1833 ? 34.235 -27.478 -41.303 1.00 38.03 1833 VAL A C 1
ATOM 13830 O O . VAL A 1 1833 ? 33.846 -27.954 -42.366 1.00 38.03 1833 VAL A O 1
ATOM 13833 N N . HIS A 1 1834 ? 35.500 -27.156 -41.048 1.00 40.72 1834 HIS A N 1
ATOM 13834 C CA . HIS A 1 1834 ? 36.646 -27.419 -41.902 1.00 40.72 1834 HIS A CA 1
ATOM 13835 C C . HIS A 1 1834 ? 36.341 -27.273 -43.407 1.00 40.72 1834 HIS A C 1
ATOM 13837 O O . HIS A 1 1834 ? 36.671 -28.150 -44.203 1.00 40.72 1834 HIS A O 1
ATOM 13843 N N . ASP A 1 1835 ? 35.644 -26.197 -43.787 1.00 56.12 1835 ASP A N 1
ATOM 13844 C CA . ASP A 1 1835 ? 35.052 -26.101 -45.122 1.00 56.12 1835 ASP A CA 1
ATOM 13845 C C . ASP A 1 1835 ? 36.151 -26.120 -46.203 1.00 56.12 1835 ASP A C 1
ATOM 13847 O O . ASP A 1 1835 ? 36.943 -25.170 -46.279 1.00 56.12 1835 ASP A O 1
ATOM 13851 N N . PRO A 1 1836 ? 36.209 -27.162 -47.061 1.00 59.75 1836 PRO A N 1
ATOM 13852 C CA . PRO A 1 1836 ? 37.190 -27.232 -48.133 1.00 59.75 1836 PRO A CA 1
ATOM 13853 C C . PRO A 1 1836 ? 37.074 -26.049 -49.097 1.00 59.75 1836 PRO A C 1
ATOM 13855 O O . PRO A 1 1836 ? 38.085 -25.635 -49.661 1.00 59.75 1836 PRO A O 1
ATOM 13858 N N . ALA A 1 1837 ? 35.880 -25.463 -49.262 1.00 69.56 1837 ALA A N 1
ATOM 13859 C CA . ALA A 1 1837 ? 35.678 -24.294 -50.110 1.00 69.56 1837 ALA A CA 1
ATOM 13860 C C . ALA A 1 1837 ? 36.259 -23.015 -49.481 1.00 69.56 1837 ALA A C 1
ATOM 13862 O O . ALA A 1 1837 ? 36.959 -22.283 -50.177 1.00 69.56 1837 ALA A O 1
ATOM 13863 N N . MET A 1 1838 ? 36.068 -22.764 -48.180 1.00 76.12 1838 MET A N 1
ATOM 13864 C CA . MET A 1 1838 ? 36.746 -21.686 -47.444 1.00 76.12 1838 MET A CA 1
ATOM 13865 C C . MET A 1 1838 ? 38.272 -21.836 -47.510 1.00 76.12 1838 MET A C 1
ATOM 13867 O O . MET A 1 1838 ? 38.966 -20.873 -47.836 1.00 76.12 1838 MET A O 1
ATOM 13871 N N . VAL A 1 1839 ? 38.801 -23.036 -47.241 1.00 79.44 1839 VAL A N 1
ATOM 13872 C CA . VAL A 1 1839 ? 40.251 -23.298 -47.286 1.00 79.44 1839 VAL A CA 1
ATOM 13873 C C . VAL A 1 1839 ? 40.793 -23.130 -48.715 1.00 79.44 1839 VAL A C 1
ATOM 13875 O O . VAL A 1 1839 ? 41.859 -22.544 -48.898 1.00 79.44 1839 VAL A O 1
ATOM 13878 N N . ALA A 1 1840 ? 40.050 -23.555 -49.744 1.00 77.44 1840 ALA A N 1
ATOM 13879 C CA . ALA A 1 1840 ? 40.415 -23.351 -51.148 1.00 77.44 1840 ALA A CA 1
ATOM 13880 C C . ALA A 1 1840 ? 40.311 -21.882 -51.604 1.00 77.44 1840 ALA A C 1
ATOM 13882 O O . ALA A 1 1840 ? 41.162 -21.421 -52.365 1.00 77.44 1840 ALA A O 1
ATOM 13883 N N . ALA A 1 1841 ? 39.317 -21.125 -51.132 1.00 81.31 1841 ALA A N 1
ATOM 13884 C CA . ALA A 1 1841 ? 39.171 -19.696 -51.421 1.00 81.31 1841 ALA A CA 1
ATOM 13885 C C . ALA A 1 1841 ? 40.303 -18.876 -50.781 1.00 81.31 1841 ALA A C 1
ATOM 13887 O O . ALA A 1 1841 ? 40.861 -17.970 -51.403 1.00 81.31 1841 ALA A O 1
ATOM 13888 N N . ASP A 1 1842 ? 40.709 -19.244 -49.565 1.00 86.50 1842 ASP A N 1
ATOM 13889 C CA . ASP A 1 1842 ? 41.891 -18.690 -48.908 1.00 86.50 1842 ASP A CA 1
ATOM 13890 C C . ASP A 1 1842 ? 43.212 -19.125 -49.549 1.00 86.50 1842 ASP A C 1
ATOM 13892 O O . ASP A 1 1842 ? 44.198 -18.397 -49.440 1.00 86.50 1842 ASP A O 1
ATOM 13896 N N . ALA A 1 1843 ? 43.246 -20.259 -50.247 1.00 87.56 1843 ALA A N 1
ATOM 13897 C CA . ALA A 1 1843 ? 44.412 -20.750 -50.976 1.00 87.56 1843 ALA A CA 1
ATOM 13898 C C . ALA A 1 1843 ? 44.665 -20.025 -52.318 1.00 87.56 1843 ALA A C 1
ATOM 13900 O O . ALA A 1 1843 ? 45.525 -20.451 -53.087 1.00 87.56 1843 ALA A O 1
ATOM 13901 N N . VAL A 1 1844 ? 43.952 -18.932 -52.628 1.00 87.06 1844 VAL A N 1
ATOM 13902 C CA . VAL A 1 1844 ? 44.137 -18.150 -53.866 1.00 87.06 1844 VAL A CA 1
ATOM 13903 C C . VAL A 1 1844 ? 45.211 -17.067 -53.704 1.00 87.06 1844 VAL A C 1
ATOM 13905 O O . VAL A 1 1844 ? 45.124 -16.196 -52.829 1.00 87.06 1844 VAL A O 1
ATOM 13908 N N . LEU A 1 1845 ? 46.218 -17.076 -54.584 1.00 88.94 1845 LEU A N 1
ATOM 13909 C CA . LEU A 1 1845 ? 47.286 -16.079 -54.597 1.00 88.94 1845 LEU A CA 1
ATOM 13910 C C . LEU A 1 1845 ? 46.788 -14.719 -55.104 1.00 88.94 1845 LEU A C 1
ATOM 13912 O O . LEU A 1 1845 ? 46.287 -14.596 -56.225 1.00 88.94 1845 LEU A O 1
ATOM 13916 N N . ALA A 1 1846 ? 46.983 -13.680 -54.294 1.00 84.81 1846 ALA A N 1
ATOM 13917 C CA . ALA A 1 1846 ? 46.482 -12.337 -54.568 1.00 84.81 1846 ALA A CA 1
ATOM 13918 C C . ALA A 1 1846 ? 47.099 -11.734 -55.860 1.00 84.81 1846 ALA A C 1
ATOM 13920 O O . ALA A 1 1846 ? 48.251 -12.038 -56.189 1.00 84.81 1846 ALA A O 1
ATOM 13921 N N . PRO A 1 1847 ? 46.342 -10.954 -56.658 1.00 82.31 1847 PRO A N 1
ATOM 13922 C CA . PRO A 1 1847 ? 46.750 -10.541 -58.009 1.00 82.31 1847 PRO A CA 1
ATOM 13923 C C . PRO A 1 1847 ? 47.839 -9.455 -58.036 1.00 82.31 1847 PRO A C 1
ATOM 13925 O O . PRO A 1 1847 ? 48.497 -9.284 -59.056 1.00 82.31 1847 PRO A O 1
ATOM 13928 N N . ASP A 1 1848 ? 48.057 -8.758 -56.920 1.00 83.44 1848 ASP A N 1
ATOM 13929 C CA . ASP A 1 1848 ? 49.161 -7.819 -56.681 1.00 83.44 1848 ASP A CA 1
ATOM 13930 C C . ASP A 1 1848 ? 50.544 -8.498 -56.667 1.00 83.44 1848 ASP A C 1
ATOM 13932 O O . ASP A 1 1848 ? 51.564 -7.857 -56.923 1.00 83.44 1848 ASP A O 1
ATOM 13936 N N . ILE A 1 1849 ? 50.587 -9.810 -56.422 1.00 88.00 1849 ILE A N 1
ATOM 13937 C CA . ILE A 1 1849 ? 51.817 -10.603 -56.398 1.00 88.00 1849 ILE A CA 1
ATOM 13938 C C . ILE A 1 1849 ? 52.140 -11.058 -57.835 1.00 88.00 1849 ILE A C 1
ATOM 13940 O O . ILE A 1 1849 ? 51.741 -12.145 -58.272 1.00 88.00 1849 ILE A O 1
ATOM 13944 N N . SER A 1 1850 ? 52.859 -10.198 -58.567 1.00 82.50 1850 SER A N 1
ATOM 13945 C CA . SER A 1 1850 ? 53.459 -10.471 -59.887 1.00 82.50 1850 SER A CA 1
ATOM 13946 C C . SER A 1 1850 ? 54.984 -10.280 -59.876 1.00 82.50 1850 SER A C 1
ATOM 13948 O O . SER A 1 1850 ? 55.537 -9.605 -59.008 1.00 82.50 1850 SER A O 1
ATOM 13950 N N . VAL A 1 1851 ? 55.666 -10.870 -60.862 1.00 84.38 1851 VAL A N 1
ATOM 13951 C CA . VAL A 1 1851 ? 57.112 -10.724 -61.107 1.00 84.38 1851 VAL A CA 1
ATOM 13952 C C . VAL A 1 1851 ? 57.460 -9.708 -62.203 1.00 84.38 1851 VAL A C 1
ATOM 13954 O O . VAL A 1 1851 ? 58.641 -9.482 -62.478 1.00 84.38 1851 VAL A O 1
ATOM 13957 N N . ASP A 1 1852 ? 56.455 -9.110 -62.849 1.00 80.56 1852 ASP A N 1
ATOM 13958 C CA . ASP A 1 1852 ? 56.632 -8.261 -64.032 1.00 80.56 1852 ASP A CA 1
ATOM 13959 C C . ASP A 1 1852 ? 57.599 -7.089 -63.791 1.00 80.56 1852 ASP A C 1
ATOM 13961 O O . ASP A 1 1852 ? 57.408 -6.247 -62.916 1.00 80.56 1852 ASP A O 1
ATOM 13965 N N . GLY A 1 1853 ? 58.660 -7.027 -64.601 1.00 81.81 1853 GLY A N 1
ATOM 13966 C CA . GLY A 1 1853 ? 59.677 -5.971 -64.540 1.00 81.81 1853 GLY A CA 1
ATOM 13967 C C . GLY A 1 1853 ? 60.701 -6.089 -63.401 1.00 81.81 1853 GLY A C 1
ATOM 13968 O O . GLY A 1 1853 ? 61.624 -5.274 -63.348 1.00 81.81 1853 GLY A O 1
ATOM 13969 N N . LEU A 1 1854 ? 60.600 -7.087 -62.515 1.00 84.44 1854 LEU A N 1
ATOM 13970 C CA . LEU A 1 1854 ? 61.531 -7.250 -61.396 1.00 84.44 1854 LEU A CA 1
ATOM 13971 C C . LEU A 1 1854 ? 62.855 -7.902 -61.820 1.00 84.44 1854 LEU A C 1
ATOM 13973 O O . LEU A 1 1854 ? 62.889 -8.952 -62.462 1.00 84.44 1854 LEU A O 1
ATOM 13977 N N . ALA A 1 1855 ? 63.971 -7.330 -61.367 1.00 81.19 1855 ALA A N 1
ATOM 13978 C CA . ALA A 1 1855 ? 65.276 -7.980 -61.451 1.00 81.19 1855 ALA A CA 1
ATOM 13979 C C . ALA A 1 1855 ? 65.471 -8.982 -60.287 1.00 81.19 1855 ALA A C 1
ATOM 13981 O O . ALA A 1 1855 ? 65.108 -8.654 -59.152 1.00 81.19 1855 ALA A O 1
ATOM 13982 N N . PRO A 1 1856 ? 66.085 -10.163 -60.516 1.00 78.44 1856 PRO A N 1
ATOM 13983 C CA . PRO A 1 1856 ? 66.493 -11.075 -59.444 1.00 78.44 1856 PRO A CA 1
ATOM 13984 C C . PRO A 1 1856 ? 67.429 -10.403 -58.432 1.00 78.44 1856 PRO A C 1
ATOM 13986 O O . PRO A 1 1856 ? 68.328 -9.658 -58.826 1.00 78.44 1856 PRO A O 1
ATOM 13989 N N . SER A 1 1857 ? 67.241 -10.690 -57.142 1.00 71.38 1857 SER A N 1
ATOM 13990 C CA . SER A 1 1857 ? 67.910 -9.997 -56.032 1.00 71.38 1857 SER A CA 1
ATOM 13991 C C . SER A 1 1857 ? 69.441 -10.015 -56.100 1.00 71.38 1857 SER A C 1
ATOM 13993 O O . SER A 1 1857 ? 70.051 -8.947 -56.010 1.00 71.38 1857 SER A O 1
ATOM 13995 N N . HIS A 1 1858 ? 70.056 -11.187 -56.297 1.00 61.25 1858 HIS A N 1
ATOM 13996 C CA . HIS A 1 1858 ? 71.504 -11.350 -56.461 1.00 61.25 1858 HIS A CA 1
ATOM 13997 C C . HIS A 1 1858 ? 71.853 -12.609 -57.282 1.00 61.25 1858 HIS A C 1
ATOM 13999 O O . HIS A 1 1858 ? 71.152 -13.615 -57.233 1.00 61.25 1858 HIS A O 1
ATOM 14005 N N . ARG A 1 1859 ? 72.980 -12.585 -58.014 1.00 52.62 1859 ARG A N 1
ATOM 14006 C CA . ARG A 1 1859 ? 73.543 -13.751 -58.748 1.00 52.62 1859 ARG A CA 1
ATOM 14007 C C . ARG A 1 1859 ? 74.783 -14.390 -58.091 1.00 52.62 1859 ARG A C 1
ATOM 14009 O O . ARG A 1 1859 ? 75.436 -15.214 -58.719 1.00 52.62 1859 ARG A O 1
ATOM 14016 N N . GLY A 1 1860 ? 75.169 -13.967 -56.884 1.00 55.84 1860 GLY A N 1
ATOM 14017 C CA . GLY A 1 1860 ? 76.529 -14.180 -56.354 1.00 55.84 1860 GLY A CA 1
ATOM 14018 C C . GLY A 1 1860 ? 76.592 -14.626 -54.895 1.00 55.84 1860 GLY A C 1
ATOM 14019 O O . GLY A 1 1860 ? 77.507 -14.212 -54.191 1.00 55.84 1860 GLY A O 1
ATOM 14020 N N . GLY A 1 1861 ? 75.603 -15.403 -54.446 1.00 63.59 1861 GLY A N 1
ATOM 14021 C CA . GLY A 1 1861 ? 75.334 -15.633 -53.025 1.00 63.59 1861 GLY A CA 1
ATOM 14022 C C . GLY A 1 1861 ? 74.509 -14.493 -52.416 1.00 63.59 1861 GLY A C 1
ATOM 14023 O O . GLY A 1 1861 ? 74.583 -13.351 -52.873 1.00 63.59 1861 GLY A O 1
ATOM 14024 N N . ALA A 1 1862 ? 73.686 -14.819 -51.420 1.00 71.00 1862 ALA A N 1
ATOM 14025 C CA . ALA A 1 1862 ? 72.911 -13.842 -50.660 1.00 71.00 1862 ALA A CA 1
ATOM 14026 C C . ALA A 1 1862 ? 73.751 -13.285 -49.505 1.00 71.00 1862 ALA A C 1
ATOM 14028 O O . ALA A 1 1862 ? 74.442 -14.046 -48.827 1.00 71.00 1862 ALA A O 1
ATOM 14029 N N . ARG A 1 1863 ? 73.679 -11.972 -49.268 1.00 84.69 1863 ARG A N 1
ATOM 14030 C CA . ARG A 1 1863 ? 74.350 -11.316 -48.132 1.00 84.69 1863 ARG A CA 1
ATOM 14031 C C . ARG A 1 1863 ? 73.414 -11.102 -46.956 1.00 84.69 1863 ARG A C 1
ATOM 14033 O O . ARG A 1 1863 ? 73.850 -11.168 -45.812 1.00 84.69 1863 ARG A O 1
ATOM 14040 N N . ASP A 1 1864 ? 72.140 -10.874 -47.250 1.00 92.00 1864 ASP A N 1
ATOM 14041 C CA . ASP A 1 1864 ? 71.118 -10.540 -46.271 1.00 92.00 1864 ASP A CA 1
ATOM 14042 C C . ASP A 1 1864 ? 69.931 -11.500 -46.414 1.00 92.00 1864 ASP A C 1
ATOM 14044 O O . ASP A 1 1864 ? 69.208 -11.497 -47.413 1.00 92.00 1864 ASP A O 1
ATOM 14048 N N . VAL A 1 1865 ? 69.765 -12.359 -45.410 1.00 93.38 1865 VAL A N 1
ATOM 14049 C CA . VAL A 1 1865 ? 68.782 -13.448 -45.371 1.00 93.38 1865 VAL A CA 1
ATOM 14050 C C . VAL A 1 1865 ? 67.670 -13.083 -44.396 1.00 93.38 1865 VAL A C 1
ATOM 14052 O O . VAL A 1 1865 ? 67.969 -12.776 -43.249 1.00 93.38 1865 VAL A O 1
ATOM 14055 N N . LEU A 1 1866 ? 66.400 -13.167 -44.793 1.00 95.25 1866 LEU A N 1
ATOM 14056 C CA . LEU A 1 1866 ? 65.272 -13.087 -43.857 1.00 95.25 1866 LEU A CA 1
ATOM 14057 C C . LEU A 1 1866 ? 64.856 -14.492 -43.417 1.00 95.25 1866 LEU A C 1
ATOM 14059 O O . LEU A 1 1866 ? 64.558 -15.337 -44.255 1.00 95.25 1866 LEU A O 1
ATOM 14063 N N . LEU A 1 1867 ? 64.766 -14.727 -42.113 1.00 96.19 1867 LEU A N 1
ATOM 14064 C CA . LEU A 1 1867 ? 64.239 -15.944 -41.508 1.00 96.19 1867 LEU A CA 1
ATOM 14065 C C . LEU A 1 1867 ? 63.023 -15.603 -40.641 1.00 96.19 1867 LEU A C 1
ATOM 14067 O O . LEU A 1 1867 ? 63.098 -14.795 -39.716 1.00 96.19 1867 LEU A O 1
ATOM 14071 N N . THR A 1 1868 ? 61.894 -16.253 -40.911 1.00 95.00 1868 THR A N 1
ATOM 14072 C CA . THR A 1 1868 ? 60.685 -16.139 -40.076 1.00 95.00 1868 THR A CA 1
ATOM 14073 C C . THR A 1 1868 ? 60.589 -17.318 -39.111 1.00 95.00 1868 THR A C 1
ATOM 14075 O O . THR A 1 1868 ? 60.863 -18.459 -39.486 1.00 95.00 1868 THR A O 1
ATOM 14078 N N . GLY A 1 1869 ? 60.180 -17.066 -37.864 1.00 91.62 1869 GLY A N 1
ATOM 14079 C CA . GLY A 1 1869 ? 60.022 -18.129 -36.863 1.00 91.62 1869 GLY A CA 1
ATOM 14080 C C . GLY A 1 1869 ? 61.340 -18.729 -36.362 1.00 91.62 1869 GLY A C 1
ATOM 14081 O O . GLY A 1 1869 ? 61.365 -19.902 -35.999 1.00 91.62 1869 GLY A O 1
ATOM 14082 N N . ALA A 1 1870 ? 62.418 -17.937 -36.335 1.00 91.44 1870 ALA A N 1
ATOM 14083 C CA . ALA A 1 1870 ? 63.744 -18.334 -35.846 1.00 91.44 1870 ALA A CA 1
ATOM 14084 C C . ALA A 1 1870 ? 63.758 -18.836 -34.384 1.00 91.44 1870 ALA A C 1
ATOM 14086 O O . ALA A 1 1870 ? 64.663 -19.558 -33.985 1.00 91.44 1870 ALA A O 1
ATOM 14087 N N . THR A 1 1871 ? 62.751 -18.462 -33.590 1.00 89.94 1871 THR A N 1
ATOM 14088 C CA . THR A 1 1871 ? 62.566 -18.882 -32.191 1.00 89.94 1871 THR A CA 1
ATOM 14089 C C . THR A 1 1871 ? 61.792 -20.195 -32.027 1.00 89.94 1871 THR A C 1
ATOM 14091 O O . THR A 1 1871 ? 61.671 -20.684 -30.909 1.00 89.94 1871 THR A O 1
ATOM 14094 N N . GLY A 1 1872 ? 61.247 -20.766 -33.107 1.00 87.69 1872 GLY A N 1
ATOM 14095 C CA . GLY A 1 1872 ? 60.643 -22.101 -33.098 1.00 87.69 1872 GLY A CA 1
ATOM 14096 C C . GLY A 1 1872 ? 61.681 -23.189 -33.377 1.00 87.69 1872 GLY A C 1
ATOM 14097 O O . GLY A 1 1872 ? 62.675 -22.925 -34.047 1.00 87.69 1872 GLY A O 1
ATOM 14098 N N . PHE A 1 1873 ? 61.421 -24.419 -32.923 1.00 88.75 1873 PHE A N 1
ATOM 14099 C CA . PHE A 1 1873 ? 62.365 -25.550 -32.943 1.00 88.75 1873 PHE A CA 1
ATOM 14100 C C . PHE A 1 1873 ? 63.158 -25.702 -34.260 1.00 88.75 1873 PHE A C 1
ATOM 14102 O O . PHE A 1 1873 ? 64.362 -25.467 -34.272 1.00 88.75 1873 PHE A O 1
ATOM 14109 N N . VAL A 1 1874 ? 62.499 -25.985 -35.393 1.00 90.31 1874 VAL A N 1
ATOM 14110 C CA . VAL A 1 1874 ? 63.170 -26.101 -36.713 1.00 90.31 1874 VAL A CA 1
ATOM 14111 C C . VAL A 1 1874 ? 63.866 -24.795 -37.130 1.00 90.31 1874 VAL A C 1
ATOM 14113 O O . VAL A 1 1874 ? 64.924 -24.824 -37.756 1.00 90.31 1874 VAL A O 1
ATOM 14116 N N . GLY A 1 1875 ? 63.305 -23.642 -36.756 1.00 92.00 1875 GLY A N 1
ATOM 14117 C CA . GLY A 1 1875 ? 63.845 -22.321 -37.082 1.00 92.00 1875 GLY A CA 1
ATOM 14118 C C . GLY A 1 1875 ? 65.176 -22.019 -36.392 1.00 92.00 1875 GLY A C 1
ATOM 14119 O O . GLY A 1 1875 ? 66.029 -21.381 -37.002 1.00 92.00 1875 GLY A O 1
ATOM 14120 N N . ALA A 1 1876 ? 65.388 -22.521 -35.174 1.00 92.19 1876 ALA A N 1
ATOM 14121 C CA . ALA A 1 1876 ? 66.638 -22.351 -34.438 1.00 92.19 1876 ALA A CA 1
ATOM 14122 C C . ALA A 1 1876 ? 67.798 -23.135 -35.084 1.00 92.19 1876 ALA A C 1
ATOM 14124 O O . ALA A 1 1876 ? 68.883 -22.589 -35.286 1.00 92.19 1876 ALA A O 1
ATOM 14125 N N . TYR A 1 1877 ? 67.551 -24.384 -35.497 1.00 94.00 1877 TYR A N 1
ATOM 14126 C CA . TYR A 1 1877 ? 68.529 -25.188 -36.244 1.00 94.00 1877 TYR A CA 1
ATOM 14127 C C . TYR A 1 1877 ? 68.784 -24.629 -37.650 1.00 94.00 1877 TYR A C 1
ATOM 14129 O O . TYR A 1 1877 ? 69.926 -24.612 -38.107 1.00 94.00 1877 TYR A O 1
ATOM 14137 N N . LEU A 1 1878 ? 67.745 -24.115 -38.319 1.00 93.38 1878 LEU A N 1
ATOM 14138 C CA . LEU A 1 1878 ? 67.882 -23.455 -39.618 1.00 93.38 1878 LEU A CA 1
ATOM 14139 C C . LEU A 1 1878 ? 68.700 -22.155 -39.515 1.00 93.38 1878 LEU A C 1
ATOM 14141 O O . LEU A 1 1878 ? 69.548 -21.909 -40.368 1.00 93.38 1878 LEU A O 1
ATOM 14145 N N . LEU A 1 1879 ? 68.512 -21.362 -38.452 1.00 94.56 1879 LEU A N 1
ATOM 14146 C CA . LEU A 1 1879 ? 69.348 -20.195 -38.151 1.00 94.56 1879 LEU A CA 1
ATOM 14147 C C . LEU A 1 1879 ? 70.816 -20.598 -37.948 1.00 94.56 1879 LEU A C 1
ATOM 14149 O O . LEU A 1 1879 ? 71.695 -19.970 -38.534 1.00 94.56 1879 LEU A O 1
ATOM 14153 N N . ARG A 1 1880 ? 71.086 -21.660 -37.174 1.00 92.31 1880 ARG A N 1
ATOM 14154 C CA . ARG A 1 1880 ? 72.451 -22.159 -36.939 1.00 92.31 1880 ARG A CA 1
ATOM 14155 C C . ARG A 1 1880 ? 73.144 -22.576 -38.240 1.00 92.31 1880 ARG A C 1
ATOM 14157 O O . ARG A 1 1880 ? 74.208 -22.049 -38.546 1.00 92.31 1880 ARG A O 1
ATOM 14164 N N . GLU A 1 1881 ? 72.533 -23.445 -39.046 1.00 92.06 1881 GLU A N 1
ATOM 14165 C CA . GLU A 1 1881 ? 73.147 -23.908 -40.304 1.00 92.06 1881 GLU A CA 1
ATOM 14166 C C . GLU A 1 1881 ? 73.278 -22.784 -41.351 1.00 92.06 1881 GLU A C 1
ATOM 14168 O O . GLU A 1 1881 ? 74.236 -22.787 -42.122 1.00 92.06 1881 GLU A O 1
ATOM 14173 N N . LEU A 1 1882 ? 72.388 -21.779 -41.363 1.00 91.88 1882 LEU A N 1
ATOM 14174 C CA . LEU A 1 1882 ? 72.569 -20.573 -42.186 1.00 91.88 1882 LEU A CA 1
ATOM 14175 C C . LEU A 1 1882 ? 73.793 -19.753 -41.755 1.00 91.88 1882 LEU A C 1
ATOM 14177 O O . LEU A 1 1882 ? 74.514 -19.238 -42.613 1.00 91.88 1882 LEU A O 1
ATOM 14181 N N . LEU A 1 1883 ? 74.036 -19.632 -40.448 1.00 91.56 1883 LEU A N 1
ATOM 14182 C CA . LEU A 1 1883 ? 75.194 -18.919 -39.910 1.00 91.56 1883 LEU A CA 1
ATOM 14183 C C . LEU A 1 1883 ? 76.505 -19.688 -40.141 1.00 91.56 1883 LEU A C 1
ATOM 14185 O O . LEU A 1 1883 ? 77.506 -19.064 -40.485 1.00 91.56 1883 LEU A O 1
ATOM 14189 N N . ASP A 1 1884 ? 76.497 -21.017 -40.012 1.00 88.19 1884 ASP A N 1
ATOM 14190 C CA . ASP A 1 1884 ? 77.693 -21.854 -40.185 1.00 88.19 1884 ASP A CA 1
ATOM 14191 C C . ASP A 1 1884 ? 78.070 -22.092 -41.664 1.00 88.19 1884 ASP A C 1
ATOM 14193 O O . ASP A 1 1884 ? 79.255 -22.193 -41.980 1.00 88.19 1884 ASP A O 1
ATOM 14197 N N . ARG A 1 1885 ? 77.095 -22.188 -42.588 1.00 84.81 1885 ARG A N 1
ATOM 14198 C CA . ARG A 1 1885 ? 77.345 -22.493 -44.021 1.00 84.81 1885 ARG A CA 1
ATOM 14199 C C . ARG A 1 1885 ? 77.479 -21.278 -44.937 1.00 84.81 1885 ARG A C 1
ATOM 14201 O O . ARG A 1 1885 ? 77.832 -21.438 -46.104 1.00 84.81 1885 ARG A O 1
ATOM 14208 N N . THR A 1 1886 ? 77.158 -20.079 -44.462 1.00 84.00 1886 THR A N 1
ATOM 14209 C CA . THR A 1 1886 ? 77.212 -18.848 -45.266 1.00 84.00 1886 THR A CA 1
ATOM 14210 C C . THR A 1 1886 ? 77.907 -17.737 -44.489 1.00 84.00 1886 THR A C 1
ATOM 14212 O O . THR A 1 1886 ? 77.950 -17.791 -43.266 1.00 84.00 1886 THR A O 1
ATOM 14215 N N . ASP A 1 1887 ? 78.366 -16.686 -45.172 1.00 84.44 1887 ASP A N 1
ATOM 14216 C CA . ASP A 1 1887 ? 78.816 -15.433 -44.537 1.00 84.44 1887 ASP A CA 1
ATOM 14217 C C . ASP A 1 1887 ? 77.661 -14.432 -44.298 1.00 84.44 1887 ASP A C 1
ATOM 14219 O O . ASP A 1 1887 ? 77.889 -13.281 -43.924 1.00 84.44 1887 ASP A O 1
ATOM 14223 N N . ALA A 1 1888 ? 76.404 -14.828 -44.540 1.00 86.25 1888 ALA A N 1
ATOM 14224 C CA . ALA A 1 1888 ? 75.272 -13.905 -44.567 1.00 86.25 1888 ALA A CA 1
ATOM 14225 C C . ALA A 1 1888 ? 74.898 -13.339 -43.185 1.00 86.25 1888 ALA A C 1
ATOM 14227 O O . ALA A 1 1888 ? 75.093 -13.976 -42.144 1.00 86.25 1888 ALA A O 1
ATOM 14228 N N . VAL A 1 1889 ? 74.293 -12.153 -43.185 1.00 93.50 1889 VAL A N 1
ATOM 14229 C CA . VAL A 1 1889 ? 73.585 -11.578 -42.037 1.00 93.50 1889 VAL A CA 1
ATOM 14230 C C . VAL A 1 1889 ? 72.150 -12.105 -42.053 1.00 93.50 1889 VAL A C 1
ATOM 14232 O O . VAL A 1 1889 ? 71.457 -11.988 -43.067 1.00 93.50 1889 VAL A O 1
ATOM 14235 N N . VAL A 1 1890 ? 71.701 -12.695 -40.942 1.00 94.56 1890 VAL A N 1
ATOM 14236 C CA . VAL A 1 1890 ? 70.375 -13.315 -40.829 1.00 94.56 1890 VAL A CA 1
ATOM 14237 C C . VAL A 1 1890 ? 69.441 -12.425 -40.011 1.00 94.56 1890 VAL A C 1
ATOM 14239 O O . VAL A 1 1890 ? 69.546 -12.293 -38.789 1.00 94.56 1890 VAL A O 1
ATOM 14242 N N . TRP A 1 1891 ? 68.503 -11.817 -40.725 1.00 94.69 1891 TRP A N 1
ATOM 14243 C CA . TRP A 1 1891 ? 67.423 -10.985 -40.225 1.00 94.69 1891 TRP A CA 1
ATOM 14244 C C . TRP A 1 1891 ? 66.294 -11.893 -39.740 1.00 94.69 1891 TRP A C 1
ATOM 14246 O O . TRP A 1 1891 ? 65.761 -12.690 -40.505 1.00 94.69 1891 TRP A O 1
ATOM 14256 N N . CYS A 1 1892 ? 65.939 -11.816 -38.464 1.00 95.44 1892 CYS A N 1
ATOM 14257 C CA . CYS A 1 1892 ? 65.037 -12.761 -37.814 1.00 95.44 1892 CYS A CA 1
ATOM 14258 C C . CYS A 1 1892 ? 63.726 -12.069 -37.432 1.00 95.44 1892 CYS A C 1
ATOM 14260 O O . CYS A 1 1892 ? 63.702 -11.313 -36.460 1.00 95.44 1892 CYS A O 1
ATOM 14262 N N . LEU A 1 1893 ? 62.639 -12.339 -38.164 1.00 94.50 1893 LEU A N 1
ATOM 14263 C CA . LEU A 1 1893 ? 61.311 -11.811 -37.833 1.00 94.50 1893 LEU A CA 1
ATOM 14264 C C . LEU A 1 1893 ? 60.801 -12.475 -36.547 1.00 94.50 1893 LEU A C 1
ATOM 14266 O O . LEU A 1 1893 ? 60.598 -13.696 -36.503 1.00 94.50 1893 LEU A O 1
ATOM 14270 N N . VAL A 1 1894 ? 60.622 -11.668 -35.500 1.00 92.50 1894 VAL A N 1
ATOM 14271 C CA . VAL A 1 1894 ? 60.340 -12.124 -34.136 1.00 92.50 1894 VAL A CA 1
ATOM 14272 C C . VAL A 1 1894 ? 59.341 -11.205 -33.435 1.00 92.50 1894 VAL A C 1
ATOM 14274 O O . VAL A 1 1894 ? 59.471 -9.984 -33.433 1.00 92.50 1894 VAL A O 1
ATOM 14277 N N . ARG A 1 1895 ? 58.358 -11.810 -32.764 1.00 90.06 1895 ARG A N 1
ATOM 14278 C CA . ARG A 1 1895 ? 57.357 -11.085 -31.973 1.00 90.06 1895 ARG A CA 1
ATOM 14279 C C . ARG A 1 1895 ? 57.984 -10.574 -30.680 1.00 90.06 1895 ARG A C 1
ATOM 14281 O O . ARG A 1 1895 ? 58.240 -11.366 -29.767 1.00 90.06 1895 ARG A O 1
ATOM 14288 N N . ALA A 1 1896 ? 58.252 -9.275 -30.635 1.00 86.69 1896 ALA A N 1
ATOM 14289 C CA . ALA A 1 1896 ? 58.836 -8.552 -29.512 1.00 86.69 1896 ALA A CA 1
ATOM 14290 C C . ALA A 1 1896 ? 58.493 -7.057 -29.628 1.00 86.69 1896 ALA A C 1
ATOM 14292 O O . ALA A 1 1896 ? 58.236 -6.571 -30.723 1.00 86.69 1896 ALA A O 1
ATOM 14293 N N . GLU A 1 1897 ? 58.540 -6.321 -28.517 1.00 83.44 1897 GLU A N 1
ATOM 14294 C CA . GLU A 1 1897 ? 58.240 -4.877 -28.476 1.00 83.44 1897 GLU A CA 1
ATOM 14295 C C . GLU A 1 1897 ? 59.280 -4.009 -29.203 1.00 83.44 1897 GLU A C 1
ATOM 14297 O O . GLU A 1 1897 ? 59.003 -2.880 -29.594 1.00 83.44 1897 GLU A O 1
ATOM 14302 N N . ASN A 1 1898 ? 60.519 -4.495 -29.305 1.00 87.38 1898 ASN A N 1
ATOM 14303 C CA . ASN A 1 1898 ? 61.659 -3.762 -29.848 1.00 87.38 1898 ASN A CA 1
ATOM 14304 C C . ASN A 1 1898 ? 62.809 -4.723 -30.192 1.00 87.38 1898 ASN A C 1
ATOM 14306 O O . ASN A 1 1898 ? 62.829 -5.879 -29.761 1.00 87.38 1898 ASN A O 1
ATOM 14310 N N . ALA A 1 1899 ? 63.805 -4.231 -30.934 1.00 85.06 1899 ALA A N 1
ATOM 14311 C CA . ALA A 1 1899 ? 64.936 -5.035 -31.400 1.00 85.06 1899 ALA A CA 1
ATOM 14312 C C . ALA A 1 1899 ? 65.739 -5.683 -30.253 1.00 85.06 1899 ALA A C 1
ATOM 14314 O O . ALA A 1 1899 ? 66.193 -6.816 -30.390 1.00 85.06 1899 ALA A O 1
ATOM 14315 N N . ARG A 1 1900 ? 65.878 -5.024 -29.093 1.00 87.19 1900 ARG A N 1
ATOM 14316 C CA . ARG A 1 1900 ? 66.604 -5.590 -27.943 1.00 87.19 1900 ARG A CA 1
ATOM 14317 C C . ARG A 1 1900 ? 65.866 -6.795 -27.357 1.00 87.19 1900 ARG A C 1
ATOM 14319 O O . ARG A 1 1900 ? 66.478 -7.846 -27.198 1.00 87.19 1900 ARG A O 1
ATOM 14326 N N . ALA A 1 1901 ? 64.562 -6.667 -27.113 1.00 88.44 1901 ALA A N 1
ATOM 14327 C CA . ALA A 1 1901 ? 63.715 -7.782 -26.684 1.00 88.44 1901 ALA A CA 1
ATOM 14328 C C . ALA A 1 1901 ? 63.685 -8.911 -27.735 1.00 88.44 1901 ALA A C 1
ATOM 14330 O O . ALA A 1 1901 ? 63.734 -10.088 -27.384 1.00 88.44 1901 ALA A O 1
ATOM 14331 N N . GLY A 1 1902 ? 63.699 -8.562 -29.028 1.00 89.94 1902 GLY A N 1
ATOM 14332 C CA . GLY A 1 1902 ? 63.833 -9.521 -30.125 1.00 89.94 1902 GLY A CA 1
ATOM 14333 C C . GLY A 1 1902 ? 65.142 -10.317 -30.076 1.00 89.94 1902 GLY A C 1
ATOM 14334 O O . GLY A 1 1902 ? 65.106 -11.539 -30.207 1.00 89.94 1902 GLY A O 1
ATOM 14335 N N . ARG A 1 1903 ? 66.289 -9.659 -29.827 1.00 89.81 1903 ARG A N 1
ATOM 14336 C CA . ARG A 1 1903 ? 67.583 -10.342 -29.631 1.00 89.81 1903 ARG A CA 1
ATOM 14337 C C . ARG A 1 1903 ? 67.537 -11.275 -28.427 1.00 89.81 1903 ARG A C 1
ATOM 14339 O O . ARG A 1 1903 ? 67.900 -12.434 -28.584 1.00 89.81 1903 ARG A O 1
ATOM 14346 N N . THR A 1 1904 ? 67.069 -10.797 -27.273 1.00 89.56 1904 THR A N 1
ATOM 14347 C CA . THR A 1 1904 ? 66.944 -11.614 -26.056 1.00 89.56 1904 THR A CA 1
ATOM 14348 C C . THR A 1 1904 ? 66.120 -12.874 -26.323 1.00 89.56 1904 THR A C 1
ATOM 14350 O O . THR A 1 1904 ? 66.609 -13.970 -26.079 1.00 89.56 1904 THR A O 1
ATOM 14353 N N . ARG A 1 1905 ? 64.954 -12.751 -26.970 1.00 91.31 1905 ARG A N 1
ATOM 14354 C CA . ARG A 1 1905 ? 64.098 -13.901 -27.301 1.00 91.31 1905 ARG A CA 1
ATOM 14355 C C . ARG A 1 1905 ? 64.747 -14.908 -28.265 1.00 91.31 1905 ARG A C 1
ATOM 14357 O O . ARG A 1 1905 ? 64.488 -16.105 -28.169 1.00 91.31 1905 ARG A O 1
ATOM 14364 N N . ILE A 1 1906 ? 65.571 -14.446 -29.211 1.00 91.38 1906 ILE A N 1
ATOM 14365 C CA . ILE A 1 1906 ? 66.332 -15.324 -30.122 1.00 91.38 1906 ILE A CA 1
ATOM 14366 C C . ILE A 1 1906 ? 67.488 -16.008 -29.381 1.00 91.38 1906 ILE A C 1
ATOM 14368 O O . ILE A 1 1906 ? 67.715 -17.200 -29.576 1.00 91.38 1906 ILE A O 1
ATOM 14372 N N . GLN A 1 1907 ? 68.186 -15.277 -28.510 1.00 90.81 1907 GLN A N 1
ATOM 14373 C CA . GLN A 1 1907 ? 69.257 -15.805 -27.669 1.00 90.81 1907 GLN A CA 1
ATOM 14374 C C . GLN A 1 1907 ? 68.732 -16.886 -26.717 1.00 90.81 1907 GLN A C 1
ATOM 14376 O O . GLN A 1 1907 ? 69.287 -17.978 -26.690 1.00 90.81 1907 GLN A O 1
ATOM 14381 N N . GLU A 1 1908 ? 67.623 -16.631 -26.019 1.00 89.56 1908 GLU A N 1
ATOM 14382 C CA . GLU A 1 1908 ? 66.940 -17.595 -25.145 1.00 89.56 1908 GLU A CA 1
ATOM 14383 C C . GLU A 1 1908 ? 66.533 -18.867 -25.905 1.00 89.56 1908 GLU A C 1
ATOM 14385 O O . GLU A 1 1908 ? 66.800 -19.975 -25.442 1.00 89.56 1908 GLU A O 1
ATOM 14390 N N . ALA A 1 1909 ? 65.951 -18.731 -27.104 1.00 86.56 1909 ALA A N 1
ATOM 14391 C CA . ALA A 1 1909 ? 65.569 -19.875 -27.934 1.00 86.56 1909 ALA A CA 1
ATOM 14392 C C . ALA A 1 1909 ? 66.786 -20.692 -28.414 1.00 86.56 1909 ALA A C 1
ATOM 14394 O O . ALA A 1 1909 ? 66.770 -21.919 -28.359 1.00 86.56 1909 ALA A O 1
ATOM 14395 N N . LEU A 1 1910 ? 67.869 -20.037 -28.846 1.00 88.81 1910 LEU A N 1
ATOM 14396 C CA . LEU A 1 1910 ? 69.103 -20.727 -29.240 1.00 88.81 1910 LEU A CA 1
ATOM 14397 C C . LEU A 1 1910 ? 69.823 -21.361 -28.039 1.00 88.81 1910 LEU A C 1
ATOM 14399 O O . LEU A 1 1910 ? 70.411 -22.429 -28.186 1.00 88.81 1910 LEU A O 1
ATOM 14403 N N . GLN A 1 1911 ? 69.766 -20.754 -26.851 1.00 88.75 1911 GLN A N 1
ATOM 14404 C CA . GLN A 1 1911 ? 70.323 -21.320 -25.616 1.00 88.75 1911 GLN A CA 1
ATOM 14405 C C . GLN A 1 1911 ? 69.527 -22.543 -25.138 1.00 88.75 1911 GLN A C 1
ATOM 14407 O O . GLN A 1 1911 ? 70.137 -23.545 -24.766 1.00 88.75 1911 GLN A O 1
ATOM 14412 N N . LEU A 1 1912 ? 68.191 -22.511 -25.231 1.00 84.25 1912 LEU A N 1
ATOM 14413 C CA . LEU A 1 1912 ? 67.309 -23.648 -24.933 1.00 84.25 1912 LEU A CA 1
ATOM 14414 C C . LEU A 1 1912 ? 67.671 -24.897 -25.755 1.00 84.25 1912 LEU A C 1
ATOM 14416 O O . LEU A 1 1912 ? 67.662 -26.009 -25.227 1.00 84.25 1912 LEU A O 1
ATOM 14420 N N . TYR A 1 1913 ? 68.040 -24.710 -27.026 1.00 86.19 1913 TYR A N 1
ATOM 14421 C CA . TYR A 1 1913 ? 68.461 -25.786 -27.930 1.00 86.19 1913 TYR A CA 1
ATOM 14422 C C . TYR A 1 1913 ? 69.988 -26.019 -27.974 1.00 86.19 1913 TYR A C 1
ATOM 14424 O O . TYR A 1 1913 ? 70.451 -26.844 -28.755 1.00 86.19 1913 TYR A O 1
ATOM 14432 N N . GLN A 1 1914 ? 70.771 -25.335 -27.127 1.00 86.81 1914 GLN A N 1
ATOM 14433 C CA . GLN A 1 1914 ? 72.246 -25.413 -27.056 1.00 86.81 1914 GLN A CA 1
ATOM 14434 C C . GLN A 1 1914 ? 72.981 -25.050 -28.367 1.00 86.81 1914 GLN A C 1
ATOM 14436 O O . GLN A 1 1914 ? 74.065 -25.553 -28.647 1.00 86.81 1914 GLN A O 1
ATOM 14441 N N . LEU A 1 1915 ? 72.406 -24.135 -29.155 1.00 89.00 1915 LEU A N 1
ATOM 14442 C CA . LEU A 1 1915 ? 72.930 -23.659 -30.444 1.00 89.00 1915 LEU A CA 1
ATOM 14443 C C . LEU A 1 1915 ? 73.600 -22.273 -30.381 1.00 89.00 1915 LEU A C 1
ATOM 14445 O O . LEU A 1 1915 ? 74.235 -21.859 -31.356 1.00 89.00 1915 LEU A O 1
ATOM 14449 N N . TRP A 1 1916 ? 73.427 -21.537 -29.276 1.00 88.81 1916 TRP A N 1
ATOM 14450 C CA . TRP A 1 1916 ? 73.966 -20.181 -29.115 1.00 88.81 1916 TRP A CA 1
ATOM 14451 C C . TRP A 1 1916 ? 75.499 -20.156 -29.057 1.00 88.81 1916 TRP A C 1
ATOM 14453 O O . TRP A 1 1916 ? 76.124 -20.999 -28.418 1.00 88.81 1916 TRP A O 1
ATOM 14463 N N . ASP A 1 1917 ? 76.084 -19.148 -29.700 1.00 83.88 1917 ASP A N 1
ATOM 14464 C CA . ASP A 1 1917 ? 77.522 -18.958 -29.862 1.00 83.88 1917 ASP A CA 1
ATOM 14465 C C . ASP A 1 1917 ? 77.799 -17.461 -30.031 1.00 83.88 1917 ASP A C 1
ATOM 14467 O O . ASP A 1 1917 ? 77.344 -16.837 -30.995 1.00 83.88 1917 ASP A O 1
ATOM 14471 N N . ASP A 1 1918 ? 78.517 -16.876 -29.071 1.00 83.56 1918 ASP A N 1
ATOM 14472 C CA . ASP A 1 1918 ? 78.757 -15.431 -29.006 1.00 83.56 1918 ASP A CA 1
ATOM 14473 C C . ASP A 1 1918 ? 79.534 -14.910 -30.231 1.00 83.56 1918 ASP A C 1
ATOM 14475 O O . ASP A 1 1918 ? 79.387 -13.746 -30.609 1.00 83.56 1918 ASP A O 1
ATOM 14479 N N . ALA A 1 1919 ? 80.309 -15.764 -30.917 1.00 82.62 1919 ALA A N 1
ATOM 14480 C CA . ALA A 1 1919 ? 81.027 -15.376 -32.133 1.00 82.62 1919 ALA A CA 1
ATOM 14481 C C . ALA A 1 1919 ? 80.080 -15.025 -33.299 1.00 82.62 1919 ALA A C 1
ATOM 14483 O O . ALA A 1 1919 ? 80.437 -14.232 -34.175 1.00 82.62 1919 ALA A O 1
ATOM 14484 N N . LEU A 1 1920 ? 78.862 -15.579 -33.301 1.00 81.44 1920 LEU A N 1
ATOM 14485 C CA . LEU A 1 1920 ? 77.859 -15.375 -34.348 1.00 81.44 1920 LEU A CA 1
ATOM 14486 C C . LEU A 1 1920 ? 76.866 -14.243 -34.036 1.00 81.44 1920 LEU A C 1
ATOM 14488 O O . LEU A 1 1920 ? 76.123 -13.832 -34.930 1.00 81.44 1920 LEU A O 1
ATOM 14492 N N . GLU A 1 1921 ? 76.872 -13.681 -32.819 1.00 82.75 1921 GLU A N 1
ATOM 14493 C CA . GLU A 1 1921 ? 75.929 -12.631 -32.391 1.00 82.75 1921 GLU A CA 1
ATOM 14494 C C . GLU A 1 1921 ? 75.903 -11.431 -33.362 1.00 82.75 1921 GLU A C 1
ATOM 14496 O O . GLU A 1 1921 ? 74.848 -10.852 -33.639 1.00 82.75 1921 GLU A O 1
ATOM 14501 N N . THR A 1 1922 ? 77.058 -11.060 -33.919 1.00 87.06 1922 THR A N 1
ATOM 14502 C CA . THR A 1 1922 ? 77.197 -9.926 -34.854 1.00 87.06 1922 THR A CA 1
ATOM 14503 C C . THR A 1 1922 ? 76.439 -10.106 -36.173 1.00 87.06 1922 THR A C 1
ATOM 14505 O O . THR A 1 1922 ? 76.176 -9.118 -36.859 1.00 87.06 1922 THR A O 1
ATOM 14508 N N . ARG A 1 1923 ? 76.054 -11.341 -36.519 1.00 93.25 1923 ARG A N 1
ATOM 14509 C CA . ARG A 1 1923 ? 75.355 -11.699 -37.763 1.00 93.25 1923 ARG A CA 1
ATOM 14510 C C . ARG A 1 1923 ? 73.860 -11.973 -37.572 1.00 93.25 1923 ARG A C 1
ATOM 14512 O O . ARG A 1 1923 ? 73.169 -12.193 -38.564 1.00 93.25 1923 ARG A O 1
ATOM 14519 N N . ILE A 1 1924 ? 73.348 -11.927 -36.338 1.00 93.62 1924 ILE A N 1
ATOM 14520 C CA . ILE A 1 1924 ? 71.925 -12.128 -36.016 1.00 93.62 1924 ILE A CA 1
ATOM 14521 C C . ILE A 1 1924 ? 71.260 -10.771 -35.760 1.00 93.62 1924 ILE A C 1
ATOM 14523 O O . ILE A 1 1924 ? 71.537 -10.110 -34.750 1.00 93.62 1924 ILE A O 1
ATOM 14527 N N . VAL A 1 1925 ? 70.342 -10.372 -36.647 1.00 92.38 1925 VAL A N 1
ATOM 14528 C CA . VAL A 1 1925 ? 69.619 -9.094 -36.551 1.00 92.38 1925 VAL A CA 1
ATOM 14529 C C . VAL A 1 1925 ? 68.130 -9.341 -36.277 1.00 92.38 1925 VAL A C 1
ATOM 14531 O O . VAL A 1 1925 ? 67.434 -9.872 -37.138 1.00 92.38 1925 VAL A O 1
ATOM 14534 N N . PRO A 1 1926 ? 67.596 -8.981 -35.099 1.00 93.06 1926 PRO A N 1
ATOM 14535 C CA . PRO A 1 1926 ? 66.171 -9.124 -34.805 1.00 93.06 1926 PRO A CA 1
ATOM 14536 C C . PRO A 1 1926 ? 65.335 -8.082 -35.559 1.00 93.06 1926 PRO A C 1
ATOM 14538 O O . PRO A 1 1926 ? 65.648 -6.892 -35.531 1.00 93.06 1926 PRO A O 1
ATOM 14541 N N . VAL A 1 1927 ? 64.231 -8.522 -36.162 1.00 92.69 1927 VAL A N 1
ATOM 14542 C CA . VAL A 1 1927 ? 63.200 -7.664 -36.764 1.00 92.69 1927 VAL A CA 1
ATOM 14543 C C . VAL A 1 1927 ? 61.922 -7.816 -35.929 1.00 92.69 1927 VAL A C 1
ATOM 14545 O O . VAL A 1 1927 ? 61.304 -8.882 -35.981 1.00 92.69 1927 VAL A O 1
ATOM 14548 N N . PRO A 1 1928 ? 61.536 -6.811 -35.120 1.00 91.06 1928 PRO A N 1
ATOM 14549 C CA . PRO A 1 1928 ? 60.305 -6.853 -34.331 1.00 91.06 1928 PRO A CA 1
ATOM 14550 C C . PRO A 1 1928 ? 59.075 -6.839 -35.245 1.00 91.06 1928 PRO A C 1
ATOM 14552 O O . PRO A 1 1928 ? 58.897 -5.896 -36.005 1.00 91.06 1928 PRO A O 1
ATOM 14555 N N . GLY A 1 1929 ? 58.237 -7.875 -35.191 1.00 90.69 1929 GLY A N 1
ATOM 14556 C CA . GLY A 1 1929 ? 57.021 -7.957 -36.008 1.00 90.69 1929 GLY A CA 1
ATOM 14557 C C . GLY A 1 1929 ? 56.253 -9.269 -35.839 1.00 90.69 1929 GLY A C 1
ATOM 14558 O O . GLY A 1 1929 ? 56.760 -10.228 -35.248 1.00 90.69 1929 GLY A O 1
ATOM 14559 N N . ASP A 1 1930 ? 55.024 -9.319 -36.355 1.00 91.75 1930 ASP A N 1
ATOM 14560 C CA . ASP A 1 1930 ? 54.119 -10.475 -36.290 1.00 91.75 1930 ASP A CA 1
ATOM 14561 C C . ASP A 1 1930 ? 53.585 -10.839 -37.685 1.00 91.75 1930 ASP A C 1
ATOM 14563 O O . ASP A 1 1930 ? 53.033 -9.998 -38.387 1.00 91.75 1930 ASP A O 1
ATOM 14567 N N . LEU A 1 1931 ? 53.690 -12.118 -38.064 1.00 91.94 1931 LEU A N 1
ATOM 14568 C CA . LEU A 1 1931 ? 53.102 -12.668 -39.294 1.00 91.94 1931 LEU A CA 1
ATOM 14569 C C . LEU A 1 1931 ? 51.569 -12.538 -39.345 1.00 91.94 1931 LEU A C 1
ATOM 14571 O O . LEU A 1 1931 ? 50.994 -12.656 -40.418 1.00 91.94 1931 LEU A O 1
ATOM 14575 N N . ALA A 1 1932 ? 50.901 -12.319 -38.209 1.00 89.62 1932 ALA A N 1
ATOM 14576 C CA . ALA A 1 1932 ? 49.461 -12.076 -38.151 1.00 89.62 1932 ALA A CA 1
ATOM 14577 C C . ALA A 1 1932 ? 49.040 -10.647 -38.554 1.00 89.62 1932 ALA A C 1
ATOM 14579 O O . ALA A 1 1932 ? 47.840 -10.379 -38.595 1.00 89.62 1932 ALA A O 1
ATOM 14580 N N . GLN A 1 1933 ? 49.988 -9.736 -38.805 1.00 90.88 1933 GLN A N 1
ATOM 14581 C CA . GLN A 1 1933 ? 49.732 -8.326 -39.123 1.00 90.88 1933 GLN A CA 1
ATOM 14582 C C . GLN A 1 1933 ? 50.120 -7.987 -40.577 1.00 90.88 1933 GLN A C 1
ATOM 14584 O O . GLN A 1 1933 ? 51.138 -8.495 -41.059 1.00 90.88 1933 GLN A O 1
ATOM 14589 N N . PRO A 1 1934 ? 49.382 -7.093 -41.269 1.00 86.56 1934 PRO A N 1
ATOM 14590 C CA . PRO A 1 1934 ? 49.802 -6.531 -42.558 1.00 86.56 1934 PRO A CA 1
ATOM 14591 C C . PRO A 1 1934 ? 51.187 -5.874 -42.461 1.00 86.56 1934 PRO A C 1
ATOM 14593 O O . PRO A 1 1934 ? 51.512 -5.281 -41.431 1.00 86.56 1934 PRO A O 1
ATOM 14596 N N . ALA A 1 1935 ? 52.021 -6.003 -43.498 1.00 88.62 1935 ALA A N 1
ATOM 14597 C CA . ALA A 1 1935 ? 53.432 -5.595 -43.511 1.00 88.62 1935 ALA A CA 1
ATOM 14598 C C . ALA A 1 1935 ? 54.254 -6.112 -42.303 1.00 88.62 1935 ALA A C 1
ATOM 14600 O O . ALA A 1 1935 ? 55.250 -5.509 -41.900 1.00 88.62 1935 ALA A O 1
ATOM 14601 N N . PHE A 1 1936 ? 53.825 -7.224 -41.694 1.00 92.88 1936 PHE A N 1
ATOM 14602 C CA . PHE A 1 1936 ? 54.325 -7.776 -40.426 1.00 92.88 1936 PHE A CA 1
ATOM 14603 C C . PHE A 1 1936 ? 54.173 -6.852 -39.199 1.00 92.88 1936 PHE A C 1
ATOM 14605 O O . PHE A 1 1936 ? 54.804 -7.087 -38.166 1.00 92.88 1936 PHE A O 1
ATOM 14612 N N . GLY A 1 1937 ? 53.358 -5.797 -39.297 1.00 90.38 1937 GLY A N 1
ATOM 14613 C CA . GLY A 1 1937 ? 53.248 -4.736 -38.292 1.00 90.38 1937 GLY A CA 1
ATOM 14614 C C . GLY A 1 1937 ? 54.388 -3.708 -38.328 1.00 90.38 1937 GLY A C 1
ATOM 14615 O O . GLY A 1 1937 ? 54.489 -2.895 -37.412 1.00 90.38 1937 GLY A O 1
ATOM 14616 N N . LEU A 1 1938 ? 55.243 -3.738 -39.357 1.00 89.38 1938 LEU A N 1
ATOM 14617 C CA . LEU A 1 1938 ? 56.267 -2.721 -39.607 1.00 89.38 1938 LEU A CA 1
ATOM 14618 C C . LEU A 1 1938 ? 55.640 -1.473 -40.245 1.00 89.38 1938 LEU A C 1
ATOM 14620 O O . LEU A 1 1938 ? 54.659 -1.577 -40.982 1.00 89.38 1938 LEU A O 1
ATOM 14624 N N . SER A 1 1939 ? 56.232 -0.293 -40.038 1.00 86.44 1939 SER A N 1
ATOM 14625 C CA . SER A 1 1939 ? 55.838 0.892 -40.813 1.00 86.44 1939 SER A CA 1
ATOM 14626 C C . SER A 1 1939 ? 56.231 0.754 -42.290 1.00 86.44 1939 SER A C 1
ATOM 14628 O O . SER A 1 1939 ? 57.200 0.066 -42.618 1.00 86.44 1939 SER A O 1
ATOM 14630 N N . ASP A 1 1940 ? 55.558 1.483 -43.190 1.00 79.38 1940 ASP A N 1
ATOM 14631 C CA . ASP A 1 1940 ? 55.877 1.500 -44.631 1.00 79.38 1940 ASP A CA 1
ATOM 14632 C C . ASP A 1 1940 ? 57.367 1.757 -44.916 1.00 79.38 1940 ASP A C 1
ATOM 14634 O O . ASP A 1 1940 ? 57.935 1.212 -45.862 1.00 79.38 1940 ASP A O 1
ATOM 14638 N N . THR A 1 1941 ? 58.016 2.577 -44.081 1.00 83.81 1941 THR A N 1
ATOM 14639 C CA . THR A 1 1941 ? 59.441 2.910 -44.214 1.00 83.81 1941 THR A CA 1
ATOM 14640 C C . THR A 1 1941 ? 60.329 1.725 -43.836 1.00 83.81 1941 THR A C 1
ATOM 14642 O O . THR A 1 1941 ? 61.279 1.421 -44.555 1.00 83.81 1941 THR A O 1
ATOM 14645 N N . GLU A 1 1942 ? 60.014 1.027 -42.744 1.00 86.06 1942 GLU A N 1
ATOM 14646 C CA . GLU A 1 1942 ? 60.750 -0.160 -42.292 1.00 86.06 1942 GLU A CA 1
ATOM 14647 C C . GLU A 1 1942 ? 60.516 -1.355 -43.221 1.00 86.06 1942 GLU A C 1
ATOM 14649 O O . GLU A 1 1942 ? 61.468 -2.049 -43.576 1.00 86.06 1942 GLU A O 1
ATOM 14654 N N . HIS A 1 1943 ? 59.278 -1.558 -43.682 1.00 88.00 1943 HIS A N 1
ATOM 14655 C CA . HIS A 1 1943 ? 58.934 -2.606 -44.639 1.00 88.00 1943 HIS A CA 1
ATOM 14656 C C . HIS A 1 1943 ? 59.606 -2.372 -46.002 1.00 88.00 1943 HIS A C 1
ATOM 14658 O O . HIS A 1 1943 ? 60.225 -3.287 -46.546 1.00 88.00 1943 HIS A O 1
ATOM 14664 N N . ALA A 1 1944 ? 59.578 -1.142 -46.533 1.00 82.88 1944 ALA A N 1
ATOM 14665 C CA . ALA A 1 1944 ? 60.287 -0.804 -47.769 1.00 82.88 1944 ALA A CA 1
ATOM 14666 C C . ALA A 1 1944 ? 61.812 -0.952 -47.626 1.00 82.88 1944 ALA A C 1
ATOM 14668 O O . ALA A 1 1944 ? 62.466 -1.473 -48.529 1.00 82.88 1944 ALA A O 1
ATOM 14669 N N . TRP A 1 1945 ? 62.381 -0.549 -46.485 1.00 83.69 1945 TRP A N 1
ATOM 14670 C CA . TRP A 1 1945 ? 63.809 -0.702 -46.202 1.00 83.69 1945 TRP A CA 1
ATOM 14671 C C . TRP A 1 1945 ? 64.225 -2.176 -46.079 1.00 83.69 1945 TRP A C 1
ATOM 14673 O O . TRP A 1 1945 ? 65.246 -2.572 -46.642 1.00 83.69 1945 TRP A O 1
ATOM 14683 N N . LEU A 1 1946 ? 63.406 -3.017 -45.438 1.00 89.69 1946 LEU A N 1
ATOM 14684 C CA . LEU A 1 1946 ? 63.595 -4.470 -45.405 1.00 89.69 1946 LEU A CA 1
ATOM 14685 C C . LEU A 1 1946 ? 63.499 -5.071 -46.821 1.00 89.69 1946 LEU A C 1
ATOM 14687 O O . LEU A 1 1946 ? 64.330 -5.896 -47.201 1.00 89.69 1946 LEU A O 1
ATOM 14691 N N . ALA A 1 1947 ? 62.540 -4.618 -47.634 1.00 87.31 1947 ALA A N 1
ATOM 14692 C CA . ALA A 1 1947 ? 62.364 -5.069 -49.015 1.00 87.31 1947 ALA A CA 1
ATOM 14693 C C . ALA A 1 1947 ? 63.539 -4.699 -49.937 1.00 87.31 1947 ALA A C 1
ATOM 14695 O O . ALA A 1 1947 ? 63.863 -5.474 -50.842 1.00 87.31 1947 ALA A O 1
ATOM 14696 N N . ASP A 1 1948 ? 64.183 -3.552 -49.702 1.00 84.69 1948 ASP A N 1
ATOM 14697 C CA . ASP A 1 1948 ? 65.409 -3.139 -50.392 1.00 84.69 1948 ASP A CA 1
ATOM 14698 C C . ASP A 1 1948 ? 66.667 -3.828 -49.827 1.00 84.69 1948 ASP A C 1
ATOM 14700 O O . ASP A 1 1948 ? 67.648 -3.974 -50.563 1.00 84.69 1948 ASP A O 1
ATOM 14704 N N . ARG A 1 1949 ? 66.659 -4.287 -48.564 1.00 86.94 1949 ARG A N 1
ATOM 14705 C CA . ARG A 1 1949 ? 67.811 -4.930 -47.905 1.00 86.94 1949 ARG A CA 1
ATOM 14706 C C . ARG A 1 1949 ? 67.943 -6.427 -48.196 1.00 86.94 1949 ARG A C 1
ATOM 14708 O O . ARG A 1 1949 ? 69.048 -6.871 -48.491 1.00 86.94 1949 ARG A O 1
ATOM 14715 N N . ILE A 1 1950 ? 66.860 -7.196 -48.087 1.00 92.75 1950 ILE A N 1
ATOM 14716 C CA . ILE A 1 1950 ? 66.895 -8.669 -48.110 1.00 92.75 1950 ILE A CA 1
ATOM 14717 C C . ILE A 1 1950 ? 67.120 -9.225 -49.525 1.00 92.75 1950 ILE A C 1
ATOM 14719 O O . ILE A 1 1950 ? 66.434 -8.840 -50.473 1.00 92.75 1950 ILE A O 1
ATOM 14723 N N . ASP A 1 1951 ? 68.025 -10.198 -49.656 1.00 90.12 1951 ASP A N 1
ATOM 14724 C CA . ASP A 1 1951 ? 68.276 -10.926 -50.905 1.00 90.12 1951 ASP A CA 1
ATOM 14725 C C . ASP A 1 1951 ? 67.440 -12.218 -51.030 1.00 90.12 1951 ASP A C 1
ATOM 14727 O O . ASP A 1 1951 ? 67.050 -12.580 -52.142 1.00 90.12 1951 ASP A O 1
ATOM 14731 N N . VAL A 1 1952 ? 67.167 -12.925 -49.924 1.00 92.69 1952 VAL A N 1
ATOM 14732 C CA . VAL A 1 1952 ? 66.485 -14.243 -49.891 1.00 92.69 1952 VAL A CA 1
ATOM 14733 C C . VAL A 1 1952 ? 65.674 -14.436 -48.603 1.00 92.69 1952 VAL A C 1
ATOM 14735 O O . VAL A 1 1952 ? 66.050 -13.916 -47.553 1.00 92.69 1952 VAL A O 1
ATOM 14738 N N . ILE A 1 1953 ? 64.574 -15.196 -48.666 1.00 94.75 1953 ILE A N 1
ATOM 14739 C CA . ILE A 1 1953 ? 63.644 -15.411 -47.546 1.00 94.75 1953 ILE A CA 1
ATOM 14740 C C . ILE A 1 1953 ? 63.481 -16.907 -47.224 1.00 94.75 1953 ILE A C 1
ATOM 14742 O O . ILE A 1 1953 ? 63.232 -17.720 -48.111 1.00 94.75 1953 ILE A O 1
ATOM 14746 N N . TYR A 1 1954 ? 63.529 -17.261 -45.939 1.00 95.56 1954 TYR A N 1
ATOM 14747 C CA . TYR A 1 1954 ? 63.192 -18.576 -45.390 1.00 95.56 1954 TYR A CA 1
ATOM 14748 C C . TYR A 1 1954 ? 61.917 -18.465 -44.543 1.00 95.56 1954 TYR A C 1
ATOM 14750 O O . TYR A 1 1954 ? 61.882 -17.846 -43.470 1.00 95.56 1954 TYR A O 1
ATOM 14758 N N . HIS A 1 1955 ? 60.839 -19.066 -45.040 1.00 95.94 1955 HIS A N 1
ATOM 14759 C CA . HIS A 1 1955 ? 59.519 -19.013 -44.432 1.00 95.94 1955 HIS A CA 1
ATOM 14760 C C . HIS A 1 1955 ? 59.203 -20.293 -43.647 1.00 95.94 1955 HIS A C 1
ATOM 14762 O O . HIS A 1 1955 ? 58.556 -21.215 -44.140 1.00 95.94 1955 HIS A O 1
ATOM 14768 N N . ASN A 1 1956 ? 59.690 -20.340 -42.404 1.00 93.25 1956 ASN A N 1
ATOM 14769 C CA . ASN A 1 1956 ? 59.384 -21.397 -41.437 1.00 93.25 1956 ASN A CA 1
ATOM 14770 C C . ASN A 1 1956 ? 58.278 -20.980 -40.444 1.00 93.25 1956 ASN A C 1
ATOM 14772 O O . ASN A 1 1956 ? 57.512 -21.825 -39.979 1.00 93.25 1956 ASN A O 1
ATOM 14776 N N . GLY A 1 1957 ? 58.181 -19.683 -40.131 1.00 87.62 1957 GLY A N 1
ATOM 14777 C CA . GLY A 1 1957 ? 57.288 -19.151 -39.102 1.00 87.62 1957 GLY A CA 1
ATOM 14778 C C . GLY A 1 1957 ? 55.807 -19.453 -39.336 1.00 87.62 1957 GLY A C 1
ATOM 14779 O O . GLY A 1 1957 ? 55.298 -19.305 -40.442 1.00 87.62 1957 GLY A O 1
ATOM 14780 N N . ALA A 1 1958 ? 55.136 -19.873 -38.264 1.00 86.38 1958 ALA A N 1
ATOM 14781 C CA . ALA A 1 1958 ? 53.702 -20.125 -38.189 1.00 86.38 1958 ALA A CA 1
ATOM 14782 C C . ALA A 1 1958 ? 53.243 -20.057 -36.721 1.00 86.38 1958 ALA A C 1
ATOM 14784 O O . ALA A 1 1958 ? 54.031 -20.299 -35.802 1.00 86.38 1958 ALA A O 1
ATOM 14785 N N . ARG A 1 1959 ? 51.954 -19.801 -36.493 1.00 84.88 1959 ARG A N 1
ATOM 14786 C CA . ARG A 1 1959 ? 51.257 -20.151 -35.252 1.00 84.88 1959 ARG A CA 1
ATOM 14787 C C . ARG A 1 1959 ? 50.998 -21.658 -35.281 1.00 84.88 1959 ARG A C 1
ATOM 14789 O O . ARG A 1 1959 ? 50.179 -22.135 -36.066 1.00 84.88 1959 ARG A O 1
ATOM 14796 N N . VAL A 1 1960 ? 51.742 -22.401 -34.464 1.00 77.81 1960 VAL A N 1
ATOM 14797 C CA . VAL A 1 1960 ? 51.614 -23.858 -34.325 1.00 77.81 1960 VAL A CA 1
ATOM 14798 C C . VAL A 1 1960 ? 50.716 -24.153 -33.132 1.00 77.81 1960 VAL A C 1
ATOM 14800 O O . VAL A 1 1960 ? 51.116 -23.945 -31.992 1.00 77.81 1960 VAL A O 1
ATOM 14803 N N . ASN A 1 1961 ? 49.496 -24.607 -33.403 1.00 76.44 1961 ASN A N 1
ATOM 14804 C CA . ASN A 1 1961 ? 48.591 -25.149 -32.397 1.00 76.44 1961 ASN A CA 1
ATOM 14805 C C . ASN A 1 1961 ? 47.632 -26.126 -33.090 1.00 76.44 1961 ASN A C 1
ATOM 14807 O O . ASN A 1 1961 ? 46.728 -25.708 -33.808 1.00 76.44 1961 ASN A O 1
ATOM 14811 N N . HIS A 1 1962 ? 47.857 -27.427 -32.904 1.00 69.44 1962 HIS A N 1
ATOM 14812 C CA . HIS A 1 1962 ? 47.084 -28.487 -33.562 1.00 69.44 1962 HIS A CA 1
ATOM 14813 C C . HIS A 1 1962 ? 45.611 -28.533 -33.127 1.00 69.44 1962 HIS A C 1
ATOM 14815 O O . HIS A 1 1962 ? 44.784 -29.077 -33.853 1.00 69.44 1962 HIS A O 1
ATOM 14821 N N . LEU A 1 1963 ? 45.291 -27.943 -31.971 1.00 67.81 1963 LEU A N 1
ATOM 14822 C CA . LEU A 1 1963 ? 43.945 -27.892 -31.398 1.00 67.81 1963 LEU A CA 1
ATOM 14823 C C . LEU A 1 1963 ? 43.179 -26.617 -31.791 1.00 67.81 1963 LEU A C 1
ATOM 14825 O O . LEU A 1 1963 ? 42.029 -26.441 -31.403 1.00 67.81 1963 LEU A O 1
ATOM 14829 N N . GLU A 1 1964 ? 43.809 -25.693 -32.522 1.00 71.62 1964 GLU A N 1
ATOM 14830 C CA . GLU A 1 1964 ? 43.227 -24.385 -32.813 1.00 71.62 1964 GLU A CA 1
ATOM 14831 C C . GLU A 1 1964 ? 42.570 -24.334 -34.194 1.00 71.62 1964 GLU A C 1
ATOM 14833 O O . GLU A 1 1964 ? 43.135 -24.756 -35.206 1.00 71.62 1964 GLU A O 1
ATOM 14838 N N . HIS A 1 1965 ? 41.352 -23.792 -34.226 1.00 77.12 1965 HIS A N 1
ATOM 14839 C CA . HIS A 1 1965 ? 40.546 -23.736 -35.437 1.00 77.12 1965 HIS A CA 1
ATOM 14840 C C . HIS A 1 1965 ? 41.214 -22.909 -36.547 1.00 77.12 1965 HIS A C 1
ATOM 14842 O O . HIS A 1 1965 ? 41.827 -21.867 -36.287 1.00 77.12 1965 HIS A O 1
ATOM 14848 N N . TYR A 1 1966 ? 41.029 -23.344 -37.799 1.00 81.62 1966 TYR A N 1
ATOM 14849 C CA . TYR A 1 1966 ? 41.639 -22.760 -38.998 1.00 81.62 1966 TYR A CA 1
ATOM 14850 C C . TYR A 1 1966 ? 41.532 -21.225 -39.034 1.00 81.62 1966 TYR A C 1
ATOM 14852 O O . TYR A 1 1966 ? 42.526 -20.541 -39.273 1.00 81.62 1966 TYR A O 1
ATOM 14860 N N . SER A 1 1967 ? 40.364 -20.665 -38.702 1.00 80.00 1967 SER A N 1
ATOM 14861 C CA . SER A 1 1967 ? 40.116 -19.214 -38.728 1.00 80.00 1967 SER A CA 1
ATOM 14862 C C . SER A 1 1967 ? 41.018 -18.395 -37.791 1.00 80.00 1967 SER A C 1
ATOM 14864 O O . SER A 1 1967 ? 41.385 -17.274 -38.141 1.00 80.00 1967 SER A O 1
ATOM 14866 N N . ARG A 1 1968 ? 41.446 -18.942 -36.641 1.00 79.00 1968 ARG A N 1
ATOM 14867 C CA . ARG A 1 1968 ? 42.406 -18.282 -35.728 1.00 79.00 1968 ARG A CA 1
ATOM 14868 C C . ARG A 1 1968 ? 43.862 -18.413 -36.185 1.00 79.00 1968 ARG A C 1
ATOM 14870 O O . ARG A 1 1968 ? 44.713 -17.627 -35.767 1.00 79.00 1968 ARG A O 1
ATOM 14877 N N . LEU A 1 1969 ? 44.155 -19.400 -37.030 1.00 85.25 1969 LEU A N 1
ATOM 14878 C CA . LEU A 1 1969 ? 45.483 -19.644 -37.595 1.00 85.25 1969 LEU A CA 1
ATOM 14879 C C . LEU A 1 1969 ? 45.688 -18.901 -38.925 1.00 85.25 1969 LEU A C 1
ATOM 14881 O O . LEU A 1 1969 ? 46.802 -18.461 -39.207 1.00 85.25 1969 LEU A O 1
ATOM 14885 N N . ARG A 1 1970 ? 44.611 -18.691 -39.694 1.00 90.50 1970 ARG A N 1
ATOM 14886 C CA . ARG A 1 1970 ? 44.553 -18.021 -41.007 1.00 90.50 1970 ARG A CA 1
ATOM 14887 C C . ARG A 1 1970 ? 45.399 -16.749 -41.098 1.00 90.50 1970 ARG A C 1
ATOM 14889 O O . ARG A 1 1970 ? 46.172 -16.609 -42.040 1.00 90.50 1970 ARG A O 1
ATOM 14896 N N . ALA A 1 1971 ? 45.283 -15.835 -40.132 1.00 90.25 1971 ALA A N 1
ATOM 14897 C CA . ALA A 1 1971 ? 46.028 -14.573 -40.159 1.00 90.25 1971 ALA A CA 1
ATOM 14898 C C . ALA A 1 1971 ? 47.550 -14.807 -40.163 1.00 90.25 1971 ALA A C 1
ATOM 14900 O O . ALA A 1 1971 ? 48.239 -14.369 -41.076 1.00 90.25 1971 ALA A O 1
ATOM 14901 N N . ALA A 1 1972 ? 48.065 -15.570 -39.194 1.00 88.75 1972 ALA A N 1
ATOM 14902 C CA . ALA A 1 1972 ? 49.500 -15.825 -39.052 1.00 88.75 1972 ALA A CA 1
ATOM 14903 C C . ALA A 1 1972 ? 50.066 -16.799 -40.099 1.00 88.75 1972 ALA A C 1
ATOM 14905 O O . ALA A 1 1972 ? 51.239 -16.699 -40.455 1.00 88.75 1972 ALA A O 1
ATOM 14906 N N . ASN A 1 1973 ? 49.258 -17.765 -40.548 1.00 92.75 1973 ASN A N 1
ATOM 14907 C CA . ASN A 1 1973 ? 49.728 -18.895 -41.352 1.00 92.75 1973 ASN A CA 1
ATOM 14908 C C . ASN A 1 1973 ? 49.411 -18.763 -42.843 1.00 92.75 1973 ASN A C 1
ATOM 14910 O O . ASN A 1 1973 ? 50.097 -19.402 -43.623 1.00 92.75 1973 ASN A O 1
ATOM 14914 N N . VAL A 1 1974 ? 48.402 -17.977 -43.239 1.00 93.50 1974 VAL A N 1
ATOM 14915 C CA . VAL A 1 1974 ? 47.970 -17.831 -44.643 1.00 93.50 1974 VAL A CA 1
ATOM 14916 C C . VAL A 1 1974 ? 48.169 -16.393 -45.120 1.00 93.50 1974 VAL A C 1
ATOM 14918 O O . VAL A 1 1974 ? 48.865 -16.175 -46.111 1.00 93.50 1974 VAL A O 1
ATOM 14921 N N . GLU A 1 1975 ? 47.655 -15.392 -44.395 1.00 92.31 1975 GLU A N 1
ATOM 14922 C CA . GLU A 1 1975 ? 47.895 -13.987 -44.771 1.00 92.31 1975 GLU A CA 1
ATOM 14923 C C . GLU A 1 1975 ? 49.358 -13.587 -44.528 1.00 92.31 1975 GLU A C 1
ATOM 14925 O O . GLU A 1 1975 ? 49.974 -12.993 -45.406 1.00 92.31 1975 GLU A O 1
ATOM 14930 N N . GLY A 1 1976 ? 49.979 -14.045 -43.435 1.00 92.44 1976 GLY A N 1
ATOM 14931 C CA . GLY A 1 1976 ? 51.426 -13.916 -43.225 1.00 92.44 1976 GLY A CA 1
ATOM 14932 C C . GLY A 1 1976 ? 52.281 -14.514 -44.355 1.00 92.44 1976 GLY A C 1
ATOM 14933 O O . GLY A 1 1976 ? 53.353 -13.990 -44.660 1.00 92.44 1976 GLY A O 1
ATOM 14934 N N . THR A 1 1977 ? 51.799 -15.559 -45.042 1.00 94.56 1977 THR A N 1
ATOM 14935 C CA . THR A 1 1977 ? 52.446 -16.096 -46.253 1.00 94.56 1977 THR A CA 1
ATOM 14936 C C . THR A 1 1977 ? 52.216 -15.203 -47.477 1.00 94.56 1977 THR A C 1
ATOM 14938 O O . THR A 1 1977 ? 53.140 -15.045 -48.279 1.00 94.56 1977 THR A O 1
ATOM 14941 N N . ARG A 1 1978 ? 51.046 -14.555 -47.613 1.00 93.94 1978 ARG A N 1
ATOM 14942 C CA . ARG A 1 1978 ? 50.838 -13.506 -48.632 1.00 93.94 1978 ARG A CA 1
ATOM 14943 C C . ARG A 1 1978 ? 51.770 -12.315 -48.405 1.00 93.94 1978 ARG A C 1
ATOM 14945 O O . ARG A 1 1978 ? 52.402 -11.882 -49.362 1.00 93.94 1978 ARG A O 1
ATOM 14952 N N . GLU A 1 1979 ? 51.936 -11.846 -47.170 1.00 93.56 1979 GLU A N 1
ATOM 14953 C CA . GLU A 1 1979 ? 52.879 -10.767 -46.827 1.00 93.56 1979 GLU A CA 1
ATOM 14954 C C . GLU A 1 1979 ? 54.336 -11.143 -47.151 1.00 93.56 1979 GLU A C 1
ATOM 14956 O O . GLU A 1 1979 ? 55.064 -10.361 -47.764 1.00 93.56 1979 GLU A O 1
ATOM 14961 N N . VAL A 1 1980 ? 54.762 -12.377 -46.846 1.00 94.12 1980 VAL A N 1
ATOM 14962 C CA . VAL A 1 1980 ? 56.082 -12.896 -47.261 1.00 94.12 1980 VAL A CA 1
ATOM 14963 C C . VAL A 1 1980 ? 56.251 -12.886 -48.785 1.00 94.12 1980 VAL A C 1
ATOM 14965 O O . VAL A 1 1980 ? 57.322 -12.526 -49.281 1.00 94.12 1980 VAL A O 1
ATOM 14968 N N . LEU A 1 1981 ? 55.212 -13.248 -49.541 1.00 94.31 1981 LEU A N 1
ATOM 14969 C CA . LEU A 1 1981 ? 55.245 -13.234 -51.004 1.00 94.31 1981 LEU A CA 1
ATOM 14970 C C . LEU A 1 1981 ? 55.227 -11.807 -51.582 1.00 94.31 1981 LEU A C 1
ATOM 14972 O O . LEU A 1 1981 ? 55.986 -11.538 -52.512 1.00 94.31 1981 LEU A O 1
ATOM 14976 N N . ARG A 1 1982 ? 54.472 -10.873 -50.986 1.00 91.81 1982 ARG A N 1
ATOM 14977 C CA . ARG A 1 1982 ? 54.519 -9.432 -51.302 1.00 91.81 1982 ARG A CA 1
ATOM 14978 C C . ARG A 1 1982 ? 55.919 -8.861 -51.079 1.00 91.81 1982 ARG A C 1
ATOM 14980 O O . ARG A 1 1982 ? 56.446 -8.160 -51.943 1.00 91.81 1982 ARG A O 1
ATOM 14987 N N . LEU A 1 1983 ? 56.579 -9.208 -49.971 1.00 92.06 1983 LEU A N 1
ATOM 14988 C CA . LEU A 1 1983 ? 57.972 -8.823 -49.721 1.00 92.06 1983 LEU A CA 1
ATOM 14989 C C . LEU A 1 1983 ? 58.928 -9.431 -50.769 1.00 92.06 1983 LEU A C 1
ATOM 14991 O O . LEU A 1 1983 ? 59.862 -8.758 -51.219 1.00 92.06 1983 LEU A O 1
ATOM 14995 N N . ALA A 1 1984 ? 58.688 -10.675 -51.196 1.00 91.38 1984 ALA A N 1
ATOM 14996 C CA . ALA A 1 1984 ? 59.485 -11.355 -52.219 1.00 91.38 1984 ALA A CA 1
ATOM 14997 C C . ALA A 1 1984 ? 59.382 -10.710 -53.615 1.00 91.38 1984 ALA A C 1
ATOM 14999 O O . ALA A 1 1984 ? 60.383 -10.688 -54.336 1.00 91.38 1984 ALA A O 1
ATOM 15000 N N . THR A 1 1985 ? 58.221 -10.146 -53.972 1.00 91.38 1985 THR A N 1
ATOM 15001 C CA . THR A 1 1985 ? 57.986 -9.410 -55.230 1.00 91.38 1985 THR A CA 1
ATOM 15002 C C . THR A 1 1985 ? 58.169 -7.889 -55.115 1.00 91.38 1985 THR A C 1
ATOM 15004 O O . THR A 1 1985 ? 58.066 -7.170 -56.105 1.00 91.38 1985 THR A O 1
ATOM 15007 N N . THR A 1 1986 ? 58.504 -7.349 -53.942 1.00 87.12 1986 THR A N 1
ATOM 15008 C CA . THR A 1 1986 ? 58.747 -5.904 -53.784 1.00 87.12 1986 THR A CA 1
ATOM 15009 C C . THR A 1 1986 ? 60.181 -5.524 -54.179 1.00 87.12 1986 THR A C 1
ATOM 15011 O O . THR A 1 1986 ? 61.142 -6.040 -53.607 1.00 87.12 1986 THR A O 1
ATOM 15014 N N . ARG A 1 1987 ? 60.334 -4.563 -55.109 1.00 83.88 1987 ARG A N 1
ATOM 15015 C CA . ARG A 1 1987 ? 61.595 -3.929 -55.595 1.00 83.88 1987 ARG A CA 1
ATOM 15016 C C . ARG A 1 1987 ? 62.567 -4.836 -56.362 1.00 83.88 1987 ARG A C 1
ATOM 15018 O O . ARG A 1 1987 ? 62.989 -4.488 -57.462 1.00 83.88 1987 ARG A O 1
ATOM 15025 N N . ARG A 1 1988 ? 62.938 -5.975 -55.782 1.00 85.56 1988 ARG A N 1
ATOM 15026 C CA . ARG A 1 1988 ? 63.810 -7.016 -56.350 1.00 85.56 1988 ARG A CA 1
ATOM 15027 C C . ARG A 1 1988 ? 63.175 -8.375 -56.078 1.00 85.56 1988 ARG A C 1
ATOM 15029 O O . ARG A 1 1988 ? 62.675 -8.588 -54.973 1.00 85.56 1988 ARG A O 1
ATOM 15036 N N . LEU A 1 1989 ? 63.234 -9.277 -57.055 1.00 88.94 1989 LEU A N 1
ATOM 15037 C CA . LEU A 1 1989 ? 62.660 -10.620 -56.976 1.00 88.94 1989 LEU A CA 1
ATOM 15038 C C . LEU A 1 1989 ? 63.552 -11.530 -56.116 1.00 88.94 1989 LEU A C 1
ATOM 15040 O O . LEU A 1 1989 ? 64.665 -11.874 -56.525 1.00 88.94 1989 LEU A O 1
ATOM 15044 N N . LYS A 1 1990 ? 63.076 -11.889 -54.920 1.00 91.12 1990 LYS A N 1
ATOM 15045 C CA . LYS A 1 1990 ? 63.822 -12.660 -53.906 1.00 91.12 1990 LYS A CA 1
ATOM 15046 C C . LYS A 1 1990 ? 63.412 -14.139 -53.936 1.00 91.12 1990 LYS A C 1
ATOM 15048 O O . LYS A 1 1990 ? 62.216 -14.409 -54.051 1.00 91.12 1990 LYS A O 1
ATOM 15053 N N . PRO A 1 1991 ? 64.341 -15.104 -53.789 1.00 91.12 1991 PRO A N 1
ATOM 15054 C CA . PRO A 1 1991 ? 63.966 -16.501 -53.603 1.00 91.12 1991 PRO A CA 1
ATOM 15055 C C . PRO A 1 1991 ? 63.296 -16.748 -52.247 1.00 91.12 1991 PRO A C 1
ATOM 15057 O O . PRO A 1 1991 ? 63.606 -16.072 -51.261 1.00 91.12 1991 PRO A O 1
ATOM 15060 N N . VAL A 1 1992 ? 62.375 -17.715 -52.207 1.00 94.00 1992 VAL A N 1
ATOM 15061 C CA . VAL A 1 1992 ? 61.555 -18.040 -51.026 1.00 94.00 1992 VAL A CA 1
ATOM 15062 C C . VAL A 1 1992 ? 61.632 -19.533 -50.715 1.00 94.00 1992 VAL A C 1
ATOM 15064 O O . VAL A 1 1992 ? 61.294 -20.367 -51.549 1.00 94.00 1992 VAL A O 1
ATOM 15067 N N . HIS A 1 1993 ? 62.034 -19.880 -49.496 1.00 94.19 1993 HIS A N 1
ATOM 15068 C CA . HIS A 1 1993 ? 62.196 -21.259 -49.033 1.00 94.19 1993 HIS A CA 1
ATOM 15069 C C . HIS A 1 1993 ? 61.173 -21.551 -47.926 1.00 94.19 1993 HIS A C 1
ATOM 15071 O O . HIS A 1 1993 ? 61.373 -21.159 -46.778 1.00 94.19 1993 HIS A O 1
ATOM 15077 N N . PHE A 1 1994 ? 60.049 -22.183 -48.269 1.00 94.75 1994 PHE A N 1
ATOM 15078 C CA . PHE A 1 1994 ? 58.912 -22.418 -47.369 1.00 94.75 1994 PHE A CA 1
ATOM 15079 C C . PHE A 1 1994 ? 58.961 -23.799 -46.710 1.00 94.75 1994 PHE A C 1
ATOM 15081 O O . PHE A 1 1994 ? 59.175 -24.797 -47.395 1.00 94.75 1994 PHE A O 1
ATOM 15088 N N . VAL A 1 1995 ? 58.707 -23.873 -45.400 1.00 92.19 1995 VAL A N 1
ATOM 15089 C CA . VAL A 1 1995 ? 58.644 -25.140 -44.651 1.00 92.19 1995 VAL A CA 1
ATOM 15090 C C . VAL A 1 1995 ? 57.185 -25.541 -44.412 1.00 92.19 1995 VAL A C 1
ATOM 15092 O O . VAL A 1 1995 ? 56.455 -24.882 -43.662 1.00 92.19 1995 VAL A O 1
ATOM 15095 N N . SER A 1 1996 ? 56.768 -26.640 -45.041 1.00 87.25 1996 SER A N 1
ATOM 15096 C CA . SER A 1 1996 ? 55.403 -27.173 -45.024 1.00 87.25 1996 SER A CA 1
ATOM 15097 C C . SER A 1 1996 ? 55.313 -28.464 -44.214 1.00 87.25 1996 SER A C 1
ATOM 15099 O O . SER A 1 1996 ? 56.022 -29.427 -44.484 1.00 87.25 1996 SER A O 1
ATOM 15101 N N . THR A 1 1997 ? 54.408 -28.516 -43.241 1.00 76.50 1997 THR A N 1
ATOM 15102 C CA . THR A 1 1997 ? 54.172 -29.699 -42.395 1.00 76.50 1997 THR A CA 1
ATOM 15103 C C . THR A 1 1997 ? 53.021 -30.580 -42.897 1.00 76.50 1997 THR A C 1
ATOM 15105 O O . THR A 1 1997 ? 52.580 -31.469 -42.181 1.00 76.50 1997 THR A O 1
ATOM 15108 N N . VAL A 1 1998 ? 52.538 -30.378 -44.130 1.00 70.81 1998 VAL A N 1
ATOM 15109 C CA . VAL A 1 1998 ? 51.411 -31.145 -44.707 1.00 70.81 1998 VAL A CA 1
ATOM 15110 C C . VAL A 1 1998 ? 51.737 -32.642 -44.863 1.00 70.81 1998 VAL A C 1
ATOM 15112 O O . VAL A 1 1998 ? 50.861 -33.492 -44.732 1.00 70.81 1998 VAL A O 1
ATOM 15115 N N . ASN A 1 1999 ? 53.008 -32.981 -45.093 1.00 61.22 1999 ASN A N 1
ATOM 15116 C CA . ASN A 1 1999 ? 53.449 -34.344 -45.414 1.00 61.22 1999 ASN A CA 1
ATOM 15117 C C . ASN A 1 1999 ? 53.364 -35.342 -44.241 1.00 61.22 1999 ASN A C 1
ATOM 15119 O O . ASN A 1 1999 ? 53.430 -36.547 -44.460 1.00 61.22 1999 ASN A O 1
ATOM 15123 N N . THR A 1 2000 ? 53.209 -34.879 -42.997 1.00 56.81 2000 THR A N 1
ATOM 15124 C CA . THR A 1 2000 ? 53.152 -35.767 -41.821 1.00 56.81 2000 THR A CA 1
ATOM 15125 C C . THR A 1 2000 ? 51.783 -36.409 -41.586 1.00 56.81 2000 THR A C 1
ATOM 15127 O O . THR A 1 2000 ? 51.660 -37.220 -40.670 1.00 56.81 2000 THR A O 1
ATOM 15130 N N . VAL A 1 2001 ? 50.755 -36.058 -42.373 1.00 52.91 2001 VAL A N 1
ATOM 15131 C CA . VAL A 1 2001 ? 49.354 -36.449 -42.101 1.00 52.91 2001 VAL A CA 1
ATOM 15132 C C . VAL A 1 2001 ? 48.600 -36.918 -43.359 1.00 52.91 2001 VAL A C 1
ATOM 15134 O O . VAL A 1 2001 ? 47.373 -36.880 -43.417 1.00 52.91 2001 VAL A O 1
ATOM 15137 N N . ILE A 1 2002 ? 49.321 -37.374 -44.389 1.00 49.81 2002 ILE A N 1
ATOM 15138 C CA . ILE A 1 2002 ? 48.713 -37.840 -45.644 1.00 49.81 2002 ILE A CA 1
ATOM 15139 C C . ILE A 1 2002 ? 48.193 -39.272 -45.480 1.00 49.81 2002 ILE A C 1
ATOM 15141 O O . ILE A 1 2002 ? 48.934 -40.241 -45.622 1.00 49.81 2002 ILE A O 1
ATOM 15145 N N . SER A 1 2003 ? 46.894 -39.406 -45.215 1.00 47.06 2003 SER A N 1
ATOM 15146 C CA . SER A 1 2003 ? 46.194 -40.695 -45.129 1.00 47.06 2003 SER A CA 1
ATOM 15147 C C . SER A 1 2003 ? 45.856 -41.268 -46.518 1.00 47.06 2003 SER A C 1
ATOM 15149 O O . SER A 1 2003 ? 44.691 -41.518 -46.834 1.00 47.06 2003 SER A O 1
ATOM 15151 N N . ALA A 1 2004 ? 46.864 -41.481 -47.367 1.00 45.50 2004 ALA A N 1
ATOM 15152 C CA . ALA A 1 2004 ? 46.661 -42.173 -48.641 1.00 45.50 2004 ALA A CA 1
ATOM 15153 C C . ALA A 1 2004 ? 46.372 -43.674 -48.422 1.00 45.50 2004 ALA A C 1
ATOM 15155 O O . ALA A 1 2004 ? 46.720 -44.242 -47.388 1.00 45.50 2004 ALA A O 1
ATOM 15156 N N . ALA A 1 2005 ? 45.734 -44.341 -49.389 1.00 52.81 2005 ALA A N 1
ATOM 15157 C CA . ALA A 1 2005 ? 45.417 -45.767 -49.271 1.00 52.81 2005 ALA A CA 1
ATOM 15158 C C . ALA A 1 2005 ? 46.690 -46.643 -49.121 1.00 52.81 2005 ALA A C 1
ATOM 15160 O O . ALA A 1 2005 ? 47.736 -46.286 -49.668 1.00 52.81 2005 ALA A O 1
ATOM 15161 N N . PRO A 1 2006 ? 46.630 -47.805 -48.437 1.00 53.34 2006 PRO A N 1
ATOM 15162 C CA . PRO A 1 2006 ? 47.771 -48.717 -48.304 1.00 53.34 2006 PRO A CA 1
ATOM 15163 C C . PRO A 1 2006 ? 48.435 -49.059 -49.647 1.00 53.34 2006 PRO A C 1
ATOM 15165 O O . PRO A 1 2006 ? 47.782 -49.569 -50.556 1.00 53.34 2006 PRO A O 1
ATOM 15168 N N . GLY A 1 2007 ? 49.738 -48.776 -49.764 1.00 54.12 2007 GLY A N 1
ATOM 15169 C CA . GLY A 1 2007 ? 50.518 -48.956 -50.993 1.00 54.12 2007 GLY A CA 1
ATOM 15170 C C . GLY A 1 2007 ? 50.481 -47.780 -51.982 1.00 54.12 2007 GLY A C 1
ATOM 15171 O O . GLY A 1 2007 ? 51.116 -47.863 -53.033 1.00 54.12 2007 GLY A O 1
ATOM 15172 N N . ALA A 1 2008 ? 49.782 -46.682 -51.680 1.00 58.38 2008 ALA A N 1
ATOM 15173 C CA . ALA A 1 2008 ? 49.845 -45.464 -52.485 1.00 58.38 2008 ALA A CA 1
ATOM 15174 C C . ALA A 1 2008 ? 51.217 -44.777 -52.350 1.00 58.38 2008 ALA A C 1
ATOM 15176 O O . ALA A 1 2008 ? 51.749 -44.610 -51.251 1.00 58.38 2008 ALA A O 1
ATOM 15177 N N . SER A 1 2009 ? 51.791 -44.359 -53.480 1.00 61.06 2009 SER A N 1
ATOM 15178 C CA . SER A 1 2009 ? 53.013 -43.549 -53.509 1.00 61.06 2009 SER A CA 1
ATOM 15179 C C . SER A 1 2009 ? 52.669 -42.061 -53.465 1.00 61.06 2009 SER A C 1
ATOM 15181 O O . SER A 1 2009 ? 51.826 -41.607 -54.239 1.00 61.06 2009 SER A O 1
ATOM 15183 N N . VAL A 1 2010 ? 53.339 -41.296 -52.601 1.00 68.56 2010 VAL A N 1
ATOM 15184 C CA . VAL A 1 2010 ? 53.191 -39.836 -52.531 1.00 68.56 2010 VAL A CA 1
ATOM 15185 C C . VAL A 1 2010 ? 54.450 -39.185 -53.086 1.00 68.56 2010 VAL A C 1
ATOM 15187 O O . VAL A 1 2010 ? 55.524 -39.224 -52.486 1.00 68.56 2010 VAL A O 1
ATOM 15190 N N . TYR A 1 2011 ? 54.306 -38.574 -54.256 1.00 72.75 2011 TYR A N 1
ATOM 15191 C CA . TYR A 1 2011 ? 55.393 -37.920 -54.979 1.00 72.75 2011 TYR A CA 1
ATOM 15192 C C . TYR A 1 2011 ? 55.600 -36.472 -54.536 1.00 72.75 2011 TYR A C 1
ATOM 15194 O O . TYR A 1 2011 ? 54.643 -35.803 -54.148 1.00 72.75 2011 TYR A O 1
ATOM 15202 N N . GLU A 1 2012 ? 56.819 -35.936 -54.653 1.00 74.12 2012 GLU A N 1
ATOM 15203 C CA . GLU A 1 2012 ? 57.108 -34.519 -54.341 1.00 74.12 2012 GLU A CA 1
ATOM 15204 C C . GLU A 1 2012 ? 56.216 -33.543 -55.125 1.00 74.12 2012 GLU A C 1
ATOM 15206 O O . GLU A 1 2012 ? 55.844 -32.489 -54.616 1.00 74.12 2012 GLU A O 1
ATOM 15211 N N . HIS A 1 2013 ? 55.808 -33.917 -56.340 1.00 69.69 2013 HIS A N 1
ATOM 15212 C CA . HIS A 1 2013 ? 54.906 -33.131 -57.185 1.00 69.69 2013 HIS A CA 1
ATOM 15213 C C . HIS A 1 2013 ? 53.408 -33.328 -56.876 1.00 69.69 2013 HIS A C 1
ATOM 15215 O O . HIS A 1 2013 ? 52.574 -32.686 -57.515 1.00 69.69 2013 HIS A O 1
ATOM 15221 N N . THR A 1 2014 ? 53.047 -34.184 -55.913 1.00 69.88 2014 THR A N 1
ATOM 15222 C CA . THR A 1 2014 ? 51.649 -34.387 -55.495 1.00 69.88 2014 THR A CA 1
ATOM 15223 C C . THR A 1 2014 ? 51.098 -33.099 -54.890 1.00 69.88 2014 THR A C 1
ATOM 15225 O O . THR A 1 2014 ? 51.735 -32.480 -54.030 1.00 69.88 2014 THR A O 1
ATOM 15228 N N . ARG A 1 2015 ? 49.892 -32.719 -55.316 1.00 71.94 2015 ARG A N 1
ATOM 15229 C CA . ARG A 1 2015 ? 49.058 -31.708 -54.662 1.00 71.94 2015 ARG A CA 1
ATOM 15230 C C . ARG A 1 2015 ? 47.792 -32.402 -54.191 1.00 71.94 2015 ARG A C 1
ATOM 15232 O O . ARG A 1 2015 ? 47.076 -32.950 -55.020 1.00 71.94 2015 ARG A O 1
ATOM 15239 N N . LEU A 1 2016 ? 47.556 -32.367 -52.885 1.00 70.38 2016 LEU A N 1
ATOM 15240 C CA . LEU A 1 2016 ? 46.283 -32.783 -52.303 1.00 70.38 2016 LEU A CA 1
ATOM 15241 C C . LEU A 1 2016 ? 45.207 -31.762 -52.672 1.00 70.38 2016 LEU A C 1
ATOM 15243 O O . LEU A 1 2016 ? 45.496 -30.558 -52.668 1.00 70.38 2016 LEU A O 1
ATOM 15247 N N . ALA A 1 2017 ? 43.993 -32.222 -52.944 1.00 71.62 2017 ALA A N 1
ATOM 15248 C CA . ALA A 1 2017 ? 42.815 -31.368 -53.016 1.00 71.62 2017 ALA A CA 1
ATOM 15249 C C . ALA A 1 2017 ? 42.385 -30.906 -51.606 1.00 71.62 2017 ALA A C 1
ATOM 15251 O O . ALA A 1 2017 ? 42.813 -31.462 -50.594 1.00 71.62 2017 ALA A O 1
ATOM 15252 N N . ALA A 1 2018 ? 41.564 -29.855 -51.520 1.00 70.00 2018 ALA A N 1
ATOM 15253 C CA . ALA A 1 2018 ? 41.162 -29.276 -50.230 1.00 70.00 2018 ALA A CA 1
ATOM 15254 C C . ALA A 1 2018 ? 40.265 -30.220 -49.404 1.00 70.00 2018 ALA A C 1
ATOM 15256 O O . ALA A 1 2018 ? 40.237 -30.144 -48.179 1.00 70.00 2018 ALA A O 1
ATOM 15257 N N . ASP A 1 2019 ? 39.538 -31.105 -50.081 1.00 68.25 2019 ASP A N 1
ATOM 15258 C CA . ASP A 1 2019 ? 38.655 -32.138 -49.539 1.00 68.25 2019 ASP A CA 1
ATOM 15259 C C . ASP A 1 2019 ? 39.390 -33.440 -49.162 1.00 68.25 2019 ASP A C 1
ATOM 15261 O O . ASP A 1 2019 ? 38.845 -34.260 -48.428 1.00 68.25 2019 ASP A O 1
ATOM 15265 N N . GLU A 1 2020 ? 40.654 -33.599 -49.569 1.00 63.56 2020 GLU A N 1
ATOM 15266 C CA . GLU A 1 2020 ? 41.546 -34.677 -49.106 1.00 63.56 2020 GLU A CA 1
ATOM 15267 C C . GLU A 1 2020 ? 42.244 -34.340 -47.770 1.00 63.56 2020 GLU A C 1
ATOM 15269 O O . GLU A 1 2020 ? 43.039 -35.132 -47.256 1.00 63.56 2020 GLU A O 1
ATOM 15274 N N . LEU A 1 2021 ? 41.985 -33.157 -47.197 1.00 64.81 2021 LEU A N 1
ATOM 15275 C CA . LEU A 1 2021 ? 42.643 -32.693 -45.977 1.00 64.81 2021 LEU A CA 1
ATOM 15276 C C . LEU A 1 2021 ? 42.039 -33.318 -44.706 1.00 64.81 2021 LEU A C 1
ATOM 15278 O O . LEU A 1 2021 ? 40.833 -33.204 -44.479 1.00 64.81 2021 LEU A O 1
ATOM 15282 N N . PRO A 1 2022 ? 42.861 -33.889 -43.802 1.00 58.00 2022 PRO A N 1
ATOM 15283 C CA . PRO A 1 2022 ? 42.401 -34.255 -42.467 1.00 58.00 2022 PRO A CA 1
ATOM 15284 C C . PRO A 1 2022 ? 42.012 -32.991 -41.685 1.00 58.00 2022 PRO A C 1
ATOM 15286 O O . PRO A 1 2022 ? 42.758 -32.013 -41.673 1.00 58.00 2022 PRO A O 1
ATOM 15289 N N . GLY A 1 2023 ? 40.867 -33.036 -40.997 1.00 62.53 2023 GLY A N 1
ATOM 15290 C CA . GLY A 1 2023 ? 40.133 -31.869 -40.479 1.00 62.53 2023 GLY A CA 1
ATOM 15291 C C . GLY A 1 2023 ? 40.776 -31.014 -39.369 1.00 62.53 2023 GLY A C 1
ATOM 15292 O O . GLY A 1 2023 ? 40.055 -30.341 -38.636 1.00 62.53 2023 GLY A O 1
ATOM 15293 N N . GLN A 1 2024 ? 42.101 -31.030 -39.192 1.00 70.62 2024 GLN A N 1
ATOM 15294 C CA . GLN A 1 2024 ? 42.799 -30.216 -38.191 1.00 70.62 2024 GLN A CA 1
ATOM 15295 C C . GLN A 1 2024 ? 43.170 -28.843 -38.769 1.00 70.62 2024 GLN A C 1
ATOM 15297 O O . GLN A 1 2024 ? 43.948 -28.742 -39.722 1.00 70.62 2024 GLN A O 1
ATOM 15302 N N . GLY A 1 2025 ? 42.701 -27.764 -38.133 1.00 78.75 2025 GLY A N 1
ATOM 15303 C CA . GLY A 1 2025 ? 42.872 -26.393 -38.632 1.00 78.75 2025 GLY A CA 1
ATOM 15304 C C . GLY A 1 2025 ? 44.322 -25.973 -38.911 1.00 78.75 2025 GLY A C 1
ATOM 15305 O O . GLY A 1 2025 ? 44.572 -25.220 -39.855 1.00 78.75 2025 GLY A O 1
ATOM 15306 N N . TYR A 1 2026 ? 45.293 -26.492 -38.151 1.00 82.25 2026 TYR A N 1
ATOM 15307 C CA . TYR A 1 2026 ? 46.714 -26.218 -38.388 1.00 82.25 2026 TYR A CA 1
ATOM 15308 C C . TYR A 1 2026 ? 47.221 -26.791 -39.717 1.00 82.25 2026 TYR A C 1
ATOM 15310 O O . TYR A 1 2026 ? 47.860 -26.056 -40.476 1.00 82.25 2026 TYR A O 1
ATOM 15318 N N . ILE A 1 2027 ? 46.893 -28.049 -40.033 1.00 79.25 2027 ILE A N 1
ATOM 15319 C CA . ILE A 1 2027 ? 47.324 -28.723 -41.269 1.00 79.25 2027 ILE A CA 1
ATOM 15320 C C . ILE A 1 2027 ? 46.822 -27.935 -42.477 1.00 79.25 2027 ILE A C 1
ATOM 15322 O O . ILE A 1 2027 ? 47.595 -27.598 -43.371 1.00 79.25 2027 ILE A O 1
ATOM 15326 N N . SER A 1 2028 ? 45.549 -27.556 -42.457 1.00 85.50 2028 SER A N 1
ATOM 15327 C CA . SER A 1 2028 ? 44.896 -26.871 -43.573 1.00 85.50 2028 SER A CA 1
ATOM 15328 C C . SER A 1 2028 ? 45.325 -25.414 -43.713 1.00 85.50 2028 SER A C 1
ATOM 15330 O O . SER A 1 2028 ? 45.442 -24.917 -44.831 1.00 85.50 2028 SER A O 1
ATOM 15332 N N . SER A 1 2029 ? 45.700 -24.750 -42.612 1.00 88.94 2029 SER A N 1
ATOM 15333 C CA . SER A 1 2029 ? 46.394 -23.455 -42.679 1.00 88.94 2029 SER A CA 1
ATOM 15334 C C . SER A 1 2029 ? 47.773 -23.571 -43.349 1.00 88.94 2029 SER A C 1
ATOM 15336 O O . SER A 1 2029 ? 48.166 -22.687 -44.107 1.00 88.94 2029 SER A O 1
ATOM 15338 N N . LYS A 1 2030 ? 48.486 -24.690 -43.145 1.00 88.88 2030 LYS A N 1
ATOM 15339 C CA . LYS A 1 2030 ? 49.760 -24.985 -43.819 1.00 88.88 2030 LYS A CA 1
ATOM 15340 C C . LYS A 1 2030 ? 49.581 -25.451 -45.268 1.00 88.88 2030 LYS A C 1
ATOM 15342 O O . LYS A 1 2030 ? 50.422 -25.100 -46.091 1.00 88.88 2030 LYS A O 1
ATOM 15347 N N . TRP A 1 2031 ? 48.499 -26.155 -45.608 1.00 89.25 2031 TRP A N 1
ATOM 15348 C CA . TRP A 1 2031 ? 48.157 -26.488 -46.997 1.00 89.25 2031 TRP A CA 1
ATOM 15349 C C . TRP A 1 2031 ? 47.789 -25.242 -47.801 1.00 89.25 2031 TRP A C 1
ATOM 15351 O O . TRP A 1 2031 ? 48.348 -25.045 -48.875 1.00 89.25 2031 TRP A O 1
ATOM 15361 N N . ALA A 1 2032 ? 46.937 -24.357 -47.271 1.00 91.12 2032 ALA A N 1
ATOM 15362 C CA . ALA A 1 2032 ? 46.578 -23.114 -47.956 1.00 91.12 2032 ALA A CA 1
ATOM 15363 C C . ALA A 1 2032 ? 47.825 -22.251 -48.221 1.00 91.12 2032 ALA A C 1
ATOM 15365 O O . ALA A 1 2032 ? 48.032 -21.780 -49.338 1.00 91.12 2032 ALA A O 1
ATOM 15366 N N . ALA A 1 2033 ? 48.721 -22.143 -47.233 1.00 92.12 2033 ALA A N 1
ATOM 15367 C CA . ALA A 1 2033 ? 50.031 -21.518 -47.394 1.00 92.12 2033 ALA A CA 1
ATOM 15368 C C . ALA A 1 2033 ? 50.912 -22.203 -48.458 1.00 92.12 2033 ALA A C 1
ATOM 15370 O O . ALA A 1 2033 ? 51.543 -21.521 -49.264 1.00 92.12 2033 ALA A O 1
ATOM 15371 N N . GLU A 1 2034 ? 50.937 -23.540 -48.512 1.00 91.44 2034 GLU A N 1
ATOM 15372 C CA . GLU A 1 2034 ? 51.668 -24.280 -49.549 1.00 91.44 2034 GLU A CA 1
ATOM 15373 C C . GLU A 1 2034 ? 51.118 -23.984 -50.955 1.00 91.44 2034 GLU A C 1
ATOM 15375 O O . GLU A 1 2034 ? 51.901 -23.730 -51.869 1.00 91.44 2034 GLU A O 1
ATOM 15380 N N . GLN A 1 2035 ? 49.793 -23.924 -51.131 1.00 91.88 2035 GLN A N 1
ATOM 15381 C CA . GLN A 1 2035 ? 49.179 -23.577 -52.419 1.00 91.88 2035 GLN A CA 1
ATOM 15382 C C . GLN A 1 2035 ? 49.514 -22.143 -52.859 1.00 91.88 2035 GLN A C 1
ATOM 15384 O O . GLN A 1 2035 ? 49.809 -21.931 -54.035 1.00 91.88 2035 GLN A O 1
ATOM 15389 N N . LEU A 1 2036 ? 49.553 -21.174 -51.933 1.00 94.00 2036 LEU A N 1
ATOM 15390 C CA . LEU A 1 2036 ? 50.004 -19.805 -52.225 1.00 94.00 2036 LEU A CA 1
ATOM 15391 C C . LEU A 1 2036 ? 51.456 -19.786 -52.737 1.00 94.00 2036 LEU A C 1
ATOM 15393 O O . LEU A 1 2036 ? 51.759 -19.111 -53.722 1.00 94.00 2036 LEU A O 1
ATOM 15397 N N . ILE A 1 2037 ? 52.347 -20.558 -52.105 1.00 92.94 2037 ILE A N 1
ATOM 15398 C CA . ILE A 1 2037 ? 53.758 -20.691 -52.507 1.00 92.94 2037 ILE A CA 1
ATOM 15399 C C . ILE A 1 2037 ? 53.888 -21.382 -53.876 1.00 92.94 2037 ILE A C 1
ATOM 15401 O O . ILE A 1 2037 ? 54.684 -20.947 -54.712 1.00 92.94 2037 ILE A O 1
ATOM 15405 N N . LEU A 1 2038 ? 53.100 -22.429 -54.139 1.00 90.31 2038 LEU A N 1
ATOM 15406 C CA . LEU A 1 2038 ? 53.107 -23.152 -55.416 1.00 90.31 2038 LEU A CA 1
ATOM 15407 C C . LEU A 1 2038 ? 52.563 -22.293 -56.570 1.00 90.31 2038 LEU A C 1
ATOM 15409 O O . LEU A 1 2038 ? 53.181 -22.251 -57.632 1.00 90.31 2038 LEU A O 1
ATOM 15413 N N . GLN A 1 2039 ? 51.483 -21.538 -56.351 1.00 91.94 2039 GLN A N 1
ATOM 15414 C CA . GLN A 1 2039 ? 50.968 -20.565 -57.324 1.00 91.94 2039 GLN A CA 1
ATOM 15415 C C . GLN A 1 2039 ? 51.960 -19.419 -57.574 1.00 91.94 2039 GLN A C 1
ATOM 15417 O O . GLN A 1 2039 ? 52.056 -18.910 -58.690 1.00 91.94 2039 GLN A O 1
ATOM 15422 N N . ALA A 1 2040 ? 52.740 -19.018 -56.564 1.00 90.44 2040 ALA A N 1
ATOM 15423 C CA . ALA A 1 2040 ? 53.785 -18.013 -56.744 1.00 90.44 2040 ALA A CA 1
ATOM 15424 C C . ALA A 1 2040 ? 54.928 -18.554 -57.616 1.00 90.44 2040 ALA A C 1
ATOM 15426 O O . ALA A 1 2040 ? 55.403 -17.847 -58.506 1.00 90.44 2040 ALA A O 1
ATOM 15427 N N . ALA A 1 2041 ? 55.313 -19.821 -57.426 1.00 89.06 2041 ALA A N 1
ATOM 15428 C CA . ALA A 1 2041 ? 56.274 -20.503 -58.292 1.00 89.06 2041 ALA A CA 1
ATOM 15429 C C . ALA A 1 2041 ? 55.783 -20.609 -59.748 1.00 89.06 2041 ALA A C 1
ATOM 15431 O O . ALA A 1 2041 ? 56.560 -20.384 -60.675 1.00 89.06 2041 ALA A O 1
ATOM 15432 N N . GLU A 1 2042 ? 54.491 -20.871 -59.965 1.00 87.88 2042 GLU A N 1
ATOM 15433 C CA . GLU A 1 2042 ? 53.865 -20.866 -61.299 1.00 87.88 2042 GLU A CA 1
ATOM 15434 C C . GLU A 1 2042 ? 53.865 -19.476 -61.952 1.00 87.88 2042 GLU A C 1
ATOM 15436 O O . GLU A 1 2042 ? 54.088 -19.367 -63.157 1.00 87.88 2042 GLU A O 1
ATOM 15441 N N . ARG A 1 2043 ? 53.705 -18.402 -61.165 1.00 89.00 2043 ARG A N 1
ATOM 15442 C CA . ARG A 1 2043 ? 53.898 -17.009 -61.616 1.00 89.00 2043 ARG A CA 1
ATOM 15443 C C . ARG A 1 2043 ? 55.373 -16.595 -61.751 1.00 89.00 2043 ARG A C 1
ATOM 15445 O O . ARG A 1 2043 ? 55.653 -15.425 -61.986 1.00 89.00 2043 ARG A O 1
ATOM 15452 N N . GLY A 1 2044 ? 56.323 -17.522 -61.616 1.00 87.88 2044 GLY A N 1
ATOM 15453 C CA . GLY A 1 2044 ? 57.752 -17.266 -61.814 1.00 87.88 2044 GLY A CA 1
ATOM 15454 C C . GLY A 1 2044 ? 58.492 -16.681 -60.606 1.00 87.88 2044 GLY A C 1
ATOM 15455 O O . GLY A 1 2044 ? 59.658 -16.306 -60.743 1.00 87.88 2044 GLY A O 1
ATOM 15456 N N . VAL A 1 2045 ? 57.872 -16.617 -59.420 1.00 89.31 2045 VAL A N 1
ATOM 15457 C CA . VAL A 1 2045 ? 58.605 -16.320 -58.178 1.00 89.31 2045 VAL A CA 1
ATOM 15458 C C . VAL A 1 2045 ? 59.548 -17.497 -57.888 1.00 89.31 2045 VAL A C 1
ATOM 15460 O O . VAL A 1 2045 ? 59.098 -18.641 -57.924 1.00 89.31 2045 VAL A O 1
ATOM 15463 N N . PRO A 1 2046 ? 60.846 -17.283 -57.592 1.00 87.94 2046 PRO A N 1
ATOM 15464 C CA . PRO A 1 2046 ? 61.791 -18.370 -57.327 1.00 87.94 2046 PRO A CA 1
ATOM 15465 C C . PRO A 1 2046 ? 61.560 -19.005 -55.941 1.00 87.94 2046 PRO A C 1
ATOM 15467 O O . PRO A 1 2046 ? 62.352 -18.841 -55.014 1.00 87.94 2046 PRO A O 1
ATOM 15470 N N . ALA A 1 2047 ? 60.447 -19.723 -55.793 1.00 90.56 2047 ALA A N 1
ATOM 15471 C CA . ALA A 1 2047 ? 59.987 -20.318 -54.546 1.00 90.56 2047 ALA A CA 1
ATOM 15472 C C . ALA A 1 2047 ? 60.174 -21.848 -54.511 1.00 90.56 2047 ALA A C 1
ATOM 15474 O O . ALA A 1 2047 ? 60.064 -22.533 -55.531 1.00 90.56 2047 ALA A O 1
ATOM 15475 N N . ARG A 1 2048 ? 60.464 -22.386 -53.320 1.00 90.69 2048 ARG A N 1
ATOM 15476 C CA . ARG A 1 2048 ? 60.688 -23.814 -53.047 1.00 90.69 2048 ARG A CA 1
ATOM 15477 C C . ARG A 1 2048 ? 59.962 -24.243 -51.771 1.00 90.69 2048 ARG A C 1
ATOM 15479 O O . ARG A 1 2048 ? 60.014 -23.537 -50.766 1.00 90.69 2048 ARG A O 1
ATOM 15486 N N . VAL A 1 2049 ? 59.334 -25.414 -51.810 1.00 92.06 2049 VAL A N 1
ATOM 15487 C CA . VAL A 1 2049 ? 58.602 -26.044 -50.704 1.00 92.06 2049 VAL A CA 1
ATOM 15488 C C . VAL A 1 2049 ? 59.420 -27.201 -50.132 1.00 92.06 2049 VAL A C 1
ATOM 15490 O O . VAL A 1 2049 ? 59.778 -28.136 -50.844 1.00 92.06 2049 VAL A O 1
ATOM 15493 N N . TYR A 1 2050 ? 59.666 -27.166 -48.829 1.00 91.94 2050 TYR A N 1
ATOM 15494 C CA . TYR A 1 2050 ? 60.355 -28.210 -48.081 1.00 91.94 2050 TYR A CA 1
ATOM 15495 C C . TYR A 1 2050 ? 59.357 -28.884 -47.147 1.00 91.94 2050 TYR A C 1
ATOM 15497 O O . TYR A 1 2050 ? 58.800 -28.240 -46.259 1.00 91.94 2050 TYR A O 1
ATOM 15505 N N . ARG A 1 2051 ? 59.128 -30.178 -47.364 1.00 89.44 2051 ARG A N 1
ATOM 15506 C CA . ARG A 1 2051 ? 58.167 -31.011 -46.636 1.00 89.44 2051 ARG A CA 1
ATOM 15507 C C . ARG A 1 2051 ? 58.915 -32.022 -45.754 1.00 89.44 2051 ARG A C 1
ATOM 15509 O O . ARG A 1 2051 ? 59.174 -33.140 -46.212 1.00 89.44 2051 ARG A O 1
ATOM 15516 N N . PRO A 1 2052 ? 59.327 -31.656 -44.526 1.00 87.19 2052 PRO A N 1
ATOM 15517 C CA . PRO A 1 2052 ? 59.863 -32.622 -43.573 1.00 87.19 2052 PRO A CA 1
ATOM 15518 C C . PRO A 1 2052 ? 58.861 -33.729 -43.225 1.00 87.19 2052 PRO A C 1
ATOM 15520 O O . PRO A 1 2052 ? 57.647 -33.518 -43.237 1.00 87.19 2052 PRO A O 1
ATOM 15523 N N . GLY A 1 2053 ? 59.396 -34.907 -42.898 1.00 80.38 2053 GLY A N 1
ATOM 15524 C CA . GLY A 1 2053 ? 58.668 -35.943 -42.165 1.00 80.38 2053 GLY A CA 1
ATOM 15525 C C . GLY A 1 2053 ? 58.466 -35.567 -40.691 1.00 80.38 2053 GLY A C 1
ATOM 15526 O O . GLY A 1 2053 ? 58.544 -34.397 -40.312 1.00 80.38 2053 GLY A O 1
ATOM 15527 N N . LEU A 1 2054 ? 58.212 -36.559 -39.836 1.00 81.50 2054 LEU A N 1
ATOM 15528 C CA . LEU A 1 2054 ? 58.000 -36.322 -38.406 1.00 81.50 2054 LEU A CA 1
ATOM 15529 C C . LEU A 1 2054 ? 59.330 -35.945 -37.741 1.00 81.50 2054 LEU A C 1
ATOM 15531 O O . LEU A 1 2054 ? 60.204 -36.789 -37.550 1.00 81.50 2054 LEU A O 1
ATOM 15535 N N . VAL A 1 2055 ? 59.500 -34.660 -37.431 1.00 85.88 2055 VAL A N 1
ATOM 15536 C CA . VAL A 1 2055 ? 60.773 -34.119 -36.941 1.00 85.88 2055 VAL A CA 1
ATOM 15537 C C . VAL A 1 2055 ? 61.063 -34.632 -35.527 1.00 85.88 2055 VAL A C 1
ATOM 15539 O O . VAL A 1 2055 ? 60.285 -34.420 -34.600 1.00 85.88 2055 VAL A O 1
ATOM 15542 N N . SER A 1 2056 ? 62.201 -35.300 -35.359 1.00 84.88 2056 SER A N 1
ATOM 15543 C CA . SER A 1 2056 ? 62.728 -35.757 -34.075 1.00 84.88 2056 SER A CA 1
ATOM 15544 C C . SER A 1 2056 ? 63.800 -34.803 -33.534 1.00 84.88 2056 SER A C 1
ATOM 15546 O O . SER A 1 2056 ? 64.132 -33.786 -34.145 1.00 84.88 2056 SER A O 1
ATOM 15548 N N . GLY A 1 2057 ? 64.355 -35.131 -32.366 1.00 85.00 2057 GLY A N 1
ATOM 15549 C CA . GLY A 1 2057 ? 65.390 -34.325 -31.726 1.00 85.00 2057 GLY A CA 1
ATOM 15550 C C . GLY A 1 2057 ? 66.729 -34.279 -32.470 1.00 85.00 2057 GLY A C 1
ATOM 15551 O O . GLY A 1 2057 ? 66.975 -34.983 -33.456 1.00 85.00 2057 GLY A O 1
ATOM 15552 N N . ASP A 1 2058 ? 67.648 -33.502 -31.912 1.00 87.94 2058 ASP A N 1
ATOM 15553 C CA . ASP A 1 2058 ? 69.067 -33.525 -32.260 1.00 87.94 2058 ASP A CA 1
ATOM 15554 C C . ASP A 1 2058 ? 69.717 -34.870 -31.877 1.00 87.94 2058 ASP A C 1
ATOM 15556 O O . ASP A 1 2058 ? 69.588 -35.331 -30.743 1.00 87.94 2058 ASP A O 1
ATOM 15560 N N . LEU A 1 2059 ? 70.421 -35.507 -32.817 1.00 85.06 2059 LEU A N 1
ATOM 15561 C CA . LEU A 1 2059 ? 71.031 -36.833 -32.628 1.00 85.06 2059 LEU A CA 1
ATOM 15562 C C . LEU A 1 2059 ? 72.210 -36.876 -31.639 1.00 85.06 2059 LEU A C 1
ATOM 15564 O O . LEU A 1 2059 ? 72.556 -37.959 -31.178 1.00 85.06 2059 LEU A O 1
ATOM 15568 N N . GLN A 1 2060 ? 72.850 -35.745 -31.336 1.00 81.94 2060 GLN A N 1
ATOM 15569 C CA . GLN A 1 2060 ? 74.017 -35.668 -30.451 1.00 81.94 2060 GLN A CA 1
ATOM 15570 C C . GLN A 1 2060 ? 73.631 -35.267 -29.024 1.00 81.94 2060 GLN A C 1
ATOM 15572 O O . GLN A 1 2060 ? 74.091 -35.890 -28.067 1.00 81.94 2060 GLN A O 1
ATOM 15577 N N . VAL A 1 2061 ? 72.788 -34.239 -28.866 1.00 84.12 2061 VAL A N 1
ATOM 15578 C CA . VAL A 1 2061 ? 72.376 -33.735 -27.538 1.00 84.12 2061 VAL A CA 1
ATOM 15579 C C . VAL A 1 2061 ? 71.007 -34.245 -27.080 1.00 84.12 2061 VAL A C 1
ATOM 15581 O O . VAL A 1 2061 ? 70.651 -34.088 -25.911 1.00 84.12 2061 VAL A O 1
ATOM 15584 N N . GLY A 1 2062 ? 70.236 -34.871 -27.972 1.00 84.19 2062 GLY A N 1
ATOM 15585 C CA . GLY A 1 2062 ? 68.913 -35.439 -27.696 1.00 84.19 2062 GLY A CA 1
ATOM 15586 C C . GLY A 1 2062 ? 67.777 -34.418 -27.589 1.00 84.19 2062 GLY A C 1
ATOM 15587 O O . GLY A 1 2062 ? 66.621 -34.812 -27.439 1.00 84.19 2062 GLY A O 1
ATOM 15588 N N . ILE A 1 2063 ? 68.089 -33.120 -27.642 1.00 83.69 2063 ILE A N 1
ATOM 15589 C CA . ILE A 1 2063 ? 67.132 -32.033 -27.408 1.00 83.69 2063 ILE A CA 1
ATOM 15590 C C . ILE A 1 2063 ? 66.059 -32.028 -28.497 1.00 83.69 2063 ILE A C 1
ATOM 15592 O O . ILE A 1 2063 ? 66.343 -32.213 -29.680 1.00 83.69 2063 ILE A O 1
ATOM 15596 N N . ASN A 1 2064 ? 64.814 -31.823 -28.077 1.00 80.69 2064 ASN A N 1
ATOM 15597 C CA . ASN A 1 2064 ? 63.627 -31.907 -28.911 1.00 80.69 2064 ASN A CA 1
ATOM 15598 C C . ASN A 1 2064 ? 62.543 -30.952 -28.379 1.00 80.69 2064 ASN A C 1
ATOM 15600 O O . ASN A 1 2064 ? 62.631 -30.493 -27.238 1.00 80.69 2064 ASN A O 1
ATOM 15604 N N . SER A 1 2065 ? 61.523 -30.648 -29.182 1.00 78.56 2065 SER A N 1
ATOM 15605 C CA . SER A 1 2065 ? 60.411 -29.795 -28.753 1.00 78.56 2065 SER A CA 1
ATOM 15606 C C . SER A 1 2065 ? 59.476 -30.526 -27.784 1.00 78.56 2065 SER A C 1
ATOM 15608 O O . SER A 1 2065 ? 59.036 -31.642 -28.055 1.00 78.56 2065 SER A O 1
ATOM 15610 N N . THR A 1 2066 ? 59.113 -29.871 -26.680 1.00 72.38 2066 THR A N 1
ATOM 15611 C CA . THR A 1 2066 ? 58.103 -30.357 -25.722 1.00 72.38 2066 THR A CA 1
ATOM 15612 C C . THR A 1 2066 ? 56.672 -30.217 -26.231 1.00 72.38 2066 THR A C 1
ATOM 15614 O O . THR A 1 2066 ? 55.774 -30.830 -25.664 1.00 72.38 2066 THR A O 1
ATOM 15617 N N . ASP A 1 2067 ? 56.452 -29.440 -27.293 1.00 68.88 2067 ASP A N 1
ATOM 15618 C CA . ASP A 1 2067 ? 55.135 -29.217 -27.905 1.00 68.88 2067 ASP A CA 1
ATOM 15619 C C . ASP A 1 2067 ? 54.866 -30.143 -29.104 1.00 68.88 2067 ASP A C 1
ATOM 15621 O O . ASP A 1 2067 ? 53.825 -30.031 -29.750 1.00 68.88 2067 ASP A O 1
ATOM 15625 N N . ASP A 1 2068 ? 55.785 -31.063 -29.426 1.00 73.00 2068 ASP A N 1
ATOM 15626 C CA . ASP A 1 2068 ? 55.567 -32.005 -30.524 1.00 73.00 2068 ASP A CA 1
ATOM 15627 C C . ASP A 1 2068 ? 54.406 -32.974 -30.234 1.00 73.00 2068 ASP A C 1
ATOM 15629 O O . ASP A 1 2068 ? 54.290 -33.558 -29.151 1.00 73.00 2068 ASP A O 1
ATOM 15633 N N . SER A 1 2069 ? 53.553 -33.164 -31.241 1.00 70.44 2069 SER A N 1
ATOM 15634 C CA . SER A 1 2069 ? 52.350 -33.994 -31.151 1.00 70.44 2069 SER A CA 1
ATOM 15635 C C . SER A 1 2069 ? 52.660 -35.477 -30.916 1.00 70.44 2069 SER A C 1
ATOM 15637 O O . SER A 1 2069 ? 52.001 -36.113 -30.092 1.00 70.44 2069 SER A O 1
ATOM 15639 N N . PHE A 1 2070 ? 53.690 -36.027 -31.567 1.00 77.31 2070 PHE A N 1
ATOM 15640 C CA . PHE A 1 2070 ? 54.075 -37.426 -31.402 1.00 77.31 2070 PHE A CA 1
ATOM 15641 C C . PHE A 1 2070 ? 54.660 -37.670 -30.008 1.00 77.31 2070 PHE A C 1
ATOM 15643 O O . PHE A 1 2070 ? 54.197 -38.561 -29.293 1.00 77.31 2070 PHE A O 1
ATOM 15650 N N . TRP A 1 2071 ? 55.606 -36.842 -29.561 1.00 81.81 2071 TRP A N 1
ATOM 15651 C CA . TRP A 1 2071 ? 56.215 -37.010 -28.240 1.00 81.81 2071 TRP A CA 1
ATOM 15652 C C . TRP A 1 2071 ? 55.230 -36.782 -27.087 1.00 81.81 2071 TRP A C 1
ATOM 15654 O O . TRP A 1 2071 ? 55.353 -37.459 -26.065 1.00 81.81 2071 TRP A O 1
ATOM 15664 N N . ASN A 1 2072 ? 54.200 -35.939 -27.243 1.00 79.38 2072 ASN A N 1
ATOM 15665 C CA . ASN A 1 2072 ? 53.125 -35.834 -26.246 1.00 79.38 2072 ASN A CA 1
ATOM 15666 C C . ASN A 1 2072 ? 52.201 -37.066 -26.216 1.00 79.38 2072 ASN A C 1
ATOM 15668 O O . ASN A 1 2072 ? 51.810 -37.492 -25.128 1.00 79.38 2072 ASN A O 1
ATOM 15672 N N . MET A 1 2073 ? 51.919 -37.718 -27.351 1.00 77.12 2073 MET A N 1
ATOM 15673 C CA . MET A 1 2073 ? 51.228 -39.019 -27.338 1.00 77.12 2073 MET A CA 1
ATOM 15674 C C . MET A 1 2073 ? 52.078 -40.109 -26.657 1.00 77.12 2073 MET A C 1
ATOM 15676 O O . MET A 1 2073 ? 51.557 -40.902 -25.872 1.00 77.12 2073 MET A O 1
ATOM 15680 N N . ILE A 1 2074 ? 53.401 -40.116 -26.870 1.00 84.19 2074 ILE A N 1
ATOM 15681 C CA . ILE A 1 2074 ? 54.326 -41.015 -26.156 1.00 84.19 2074 ILE A CA 1
ATOM 15682 C C . ILE A 1 2074 ? 54.372 -40.696 -24.649 1.00 84.19 2074 ILE A C 1
ATOM 15684 O O . ILE A 1 2074 ? 54.378 -41.615 -23.829 1.00 84.19 2074 ILE A O 1
ATOM 15688 N N . ARG A 1 2075 ? 54.334 -39.414 -24.257 1.00 84.44 2075 ARG A N 1
ATOM 15689 C CA . ARG A 1 2075 ? 54.216 -38.982 -22.851 1.00 84.44 2075 ARG A CA 1
ATOM 15690 C C . ARG A 1 2075 ? 52.932 -39.504 -22.205 1.00 84.44 2075 ARG A C 1
ATOM 15692 O O . ARG A 1 2075 ? 52.994 -39.996 -21.082 1.00 84.44 2075 ARG A O 1
ATOM 15699 N N . ALA A 1 2076 ? 51.805 -39.477 -22.914 1.00 81.81 2076 ALA A N 1
ATOM 15700 C CA . ALA A 1 2076 ? 50.558 -40.058 -22.427 1.00 81.81 2076 ALA A CA 1
ATOM 15701 C C . ALA A 1 2076 ? 50.633 -41.585 -22.273 1.00 81.81 2076 ALA A C 1
ATOM 15703 O O . ALA A 1 2076 ? 50.227 -42.098 -21.235 1.00 81.81 2076 ALA A O 1
ATOM 15704 N N . ALA A 1 2077 ? 51.233 -42.311 -23.223 1.00 82.94 2077 ALA A N 1
ATOM 15705 C CA . ALA A 1 2077 ? 51.448 -43.756 -23.084 1.00 82.94 2077 ALA A CA 1
ATOM 15706 C C . ALA A 1 2077 ? 52.331 -44.115 -21.866 1.00 82.94 2077 ALA A C 1
ATOM 15708 O O . ALA A 1 2077 ? 52.047 -45.073 -21.147 1.00 82.94 2077 ALA A O 1
ATOM 15709 N N . VAL A 1 2078 ? 53.362 -43.305 -21.580 1.00 85.06 2078 VAL A N 1
ATOM 15710 C CA . VAL A 1 2078 ? 54.179 -43.416 -20.354 1.00 85.06 2078 VAL A CA 1
ATOM 15711 C C . VAL A 1 2078 ? 53.355 -43.128 -19.091 1.00 85.06 2078 VAL A C 1
ATOM 15713 O O . VAL A 1 2078 ? 53.524 -43.819 -18.090 1.00 85.06 2078 VAL A O 1
ATOM 15716 N N . ILE A 1 2079 ? 52.468 -42.128 -19.117 1.00 83.12 2079 ILE A N 1
ATOM 15717 C CA . ILE A 1 2079 ? 51.614 -41.758 -17.976 1.00 83.12 2079 ILE A CA 1
ATOM 15718 C C . ILE A 1 2079 ? 50.564 -42.837 -17.670 1.00 83.12 2079 ILE A C 1
ATOM 15720 O O . ILE A 1 2079 ? 50.370 -43.180 -16.506 1.00 83.12 2079 ILE A O 1
ATOM 15724 N N . LEU A 1 2080 ? 49.902 -43.374 -18.698 1.00 83.19 2080 LEU A N 1
ATOM 15725 C CA . LEU A 1 2080 ? 48.867 -44.406 -18.566 1.00 83.19 2080 LEU A CA 1
ATOM 15726 C C . LEU A 1 2080 ? 49.442 -45.796 -18.241 1.00 83.19 2080 LEU A C 1
ATOM 15728 O O . LEU A 1 2080 ? 48.686 -46.702 -17.887 1.00 83.19 2080 LEU A O 1
ATOM 15732 N N . GLY A 1 2081 ? 50.753 -45.988 -18.424 1.00 85.38 2081 GLY A N 1
ATOM 15733 C CA . GLY A 1 2081 ? 51.422 -47.289 -18.352 1.00 85.38 2081 GLY A CA 1
ATOM 15734 C C . GLY A 1 2081 ? 51.063 -48.242 -19.500 1.00 85.38 2081 GLY A C 1
ATOM 15735 O O . GLY A 1 2081 ? 51.481 -49.400 -19.478 1.00 85.38 2081 GLY A O 1
ATOM 15736 N N . VAL A 1 2082 ? 50.300 -47.782 -20.500 1.00 84.25 2082 VAL A N 1
ATOM 15737 C CA . VAL A 1 2082 ? 49.837 -48.588 -21.638 1.00 84.25 2082 VAL A CA 1
ATOM 15738 C C . VAL A 1 2082 ? 49.944 -47.854 -22.973 1.00 84.25 2082 VAL A C 1
ATOM 15740 O O . VAL A 1 2082 ? 49.738 -46.645 -23.061 1.00 84.25 2082 VAL A O 1
ATOM 15743 N N . ALA A 1 2083 ? 50.208 -48.621 -24.027 1.00 79.75 2083 ALA A N 1
ATOM 15744 C CA . ALA A 1 2083 ? 50.157 -48.213 -25.428 1.00 79.75 2083 ALA A CA 1
ATOM 15745 C C . ALA A 1 2083 ? 49.314 -49.215 -26.238 1.00 79.75 2083 ALA A C 1
ATOM 15747 O O . ALA A 1 2083 ? 49.145 -50.361 -25.808 1.00 79.75 2083 ALA A O 1
ATOM 15748 N N . PRO A 1 2084 ? 48.777 -48.834 -27.410 1.00 76.38 2084 PRO A N 1
ATOM 15749 C CA . PRO A 1 2084 ? 48.112 -49.797 -28.278 1.00 76.38 2084 PRO A CA 1
ATOM 15750 C C . PRO A 1 2084 ? 49.141 -50.774 -28.868 1.00 76.38 2084 PRO A C 1
ATOM 15752 O O . PRO A 1 2084 ? 50.268 -50.372 -29.179 1.00 76.38 2084 PRO A O 1
ATOM 15755 N N . ASP A 1 2085 ? 48.778 -52.047 -29.062 1.00 75.44 2085 ASP A N 1
ATOM 15756 C CA . ASP A 1 2085 ? 49.603 -52.955 -29.869 1.00 75.44 2085 ASP A CA 1
ATOM 15757 C C . ASP A 1 2085 ? 49.521 -52.565 -31.349 1.00 75.44 2085 ASP A C 1
ATOM 15759 O O . ASP A 1 2085 ? 48.681 -53.038 -32.110 1.00 75.44 2085 ASP A O 1
ATOM 15763 N N . VAL A 1 2086 ? 50.444 -51.700 -31.759 1.00 69.50 2086 VAL A N 1
ATOM 15764 C CA . VAL A 1 2086 ? 50.635 -51.280 -33.152 1.00 69.50 2086 VAL A CA 1
ATOM 15765 C C . VAL A 1 2086 ? 51.303 -52.355 -34.027 1.00 69.50 2086 VAL A C 1
ATOM 15767 O O . VAL A 1 2086 ? 51.708 -52.075 -35.155 1.00 69.50 2086 VAL A O 1
ATOM 15770 N N . GLY A 1 2087 ? 51.464 -53.588 -33.536 1.00 70.06 2087 GLY A N 1
ATOM 15771 C CA . GLY A 1 2087 ? 52.009 -54.699 -34.311 1.00 70.06 2087 GLY A CA 1
ATOM 15772 C C . GLY A 1 2087 ? 53.413 -54.395 -34.838 1.00 70.06 2087 GLY A C 1
ATOM 15773 O O . GLY A 1 2087 ? 54.322 -54.086 -34.068 1.00 70.06 2087 GLY A O 1
ATOM 15774 N N . ALA A 1 2088 ? 53.590 -54.478 -36.156 1.00 66.62 2088 ALA A N 1
ATOM 15775 C CA . ALA A 1 2088 ? 54.858 -54.210 -36.838 1.00 66.62 2088 ALA A CA 1
ATOM 15776 C C . ALA A 1 2088 ? 55.054 -52.736 -37.268 1.00 66.62 2088 ALA A C 1
ATOM 15778 O O . ALA A 1 2088 ? 56.006 -52.454 -37.996 1.00 66.62 2088 ALA A O 1
ATOM 15779 N N . ALA A 1 2089 ? 54.180 -51.810 -36.848 1.00 69.50 2089 ALA A N 1
ATOM 15780 C CA . ALA A 1 2089 ? 54.175 -50.425 -37.323 1.00 69.50 2089 ALA A CA 1
ATOM 15781 C C . ALA A 1 2089 ? 55.531 -49.714 -37.183 1.00 69.50 2089 ALA A C 1
ATOM 15783 O O . ALA A 1 2089 ? 56.237 -49.826 -36.171 1.00 69.50 2089 ALA A O 1
ATOM 15784 N N . ARG A 1 2090 ? 55.855 -48.930 -38.213 1.00 71.19 2090 ARG A N 1
ATOM 15785 C CA . ARG A 1 2090 ? 57.082 -48.140 -38.328 1.00 71.19 2090 ARG A CA 1
ATOM 15786 C C . ARG A 1 2090 ? 56.740 -46.658 -38.457 1.00 71.19 2090 ARG A C 1
ATOM 15788 O O . ARG A 1 2090 ? 55.645 -46.310 -38.885 1.00 71.19 2090 ARG A O 1
ATOM 15795 N N . ILE A 1 2091 ? 57.675 -45.792 -38.081 1.00 76.12 2091 ILE A N 1
ATOM 15796 C CA . ILE A 1 2091 ? 57.495 -44.340 -38.079 1.00 76.12 2091 ILE A CA 1
ATOM 15797 C C . ILE A 1 2091 ? 58.717 -43.638 -38.685 1.00 76.12 2091 ILE A C 1
ATOM 15799 O O . ILE A 1 2091 ? 59.857 -43.861 -38.274 1.00 76.12 2091 ILE A O 1
ATOM 15803 N N . ALA A 1 2092 ? 58.478 -42.794 -39.691 1.00 74.62 2092 ALA A N 1
ATOM 15804 C CA . ALA A 1 2092 ? 59.509 -42.049 -40.417 1.00 74.62 2092 ALA A CA 1
ATOM 15805 C C . ALA A 1 2092 ? 59.947 -40.795 -39.635 1.00 74.62 2092 ALA A C 1
ATOM 15807 O O . ALA A 1 2092 ? 59.599 -39.666 -39.988 1.00 74.62 2092 ALA A O 1
ATOM 15808 N N . LEU A 1 2093 ? 60.677 -41.014 -38.537 1.00 84.06 2093 LEU A N 1
ATOM 15809 C CA . LEU A 1 2093 ? 61.275 -39.949 -37.728 1.00 84.06 2093 LEU A CA 1
ATOM 15810 C C . LEU A 1 2093 ? 62.519 -39.363 -38.415 1.00 84.06 2093 LEU A C 1
ATOM 15812 O O . LEU A 1 2093 ? 63.389 -40.103 -38.878 1.00 84.06 2093 LEU A O 1
ATOM 15816 N N . VAL A 1 2094 ? 62.613 -38.034 -38.455 1.00 87.44 2094 VAL A N 1
ATOM 15817 C CA . VAL A 1 2094 ? 63.628 -37.288 -39.213 1.00 87.44 2094 VAL A CA 1
ATOM 15818 C C . VAL A 1 2094 ? 64.399 -36.336 -38.287 1.00 87.44 2094 VAL A C 1
ATOM 15820 O O . VAL A 1 2094 ? 63.774 -35.448 -37.706 1.00 87.44 2094 VAL A O 1
ATOM 15823 N N . PRO A 1 2095 ? 65.737 -36.430 -38.169 1.00 90.19 2095 PRO A N 1
ATOM 15824 C CA . PRO A 1 2095 ? 66.516 -35.518 -37.329 1.00 90.19 2095 PRO A CA 1
ATOM 15825 C C . PRO A 1 2095 ? 66.333 -34.045 -37.719 1.00 90.19 2095 PRO A C 1
ATOM 15827 O O . PRO A 1 2095 ? 66.547 -33.680 -38.879 1.00 90.19 2095 PRO A O 1
ATOM 15830 N N . VAL A 1 2096 ? 66.049 -33.167 -36.748 1.00 91.06 2096 VAL A N 1
ATOM 15831 C CA . VAL A 1 2096 ? 65.965 -31.708 -36.980 1.00 91.06 2096 VAL A CA 1
ATOM 15832 C C . VAL A 1 2096 ? 67.240 -31.135 -37.620 1.00 91.06 2096 VAL A C 1
ATOM 15834 O O . VAL A 1 2096 ? 67.174 -30.254 -38.479 1.00 91.06 2096 VAL A O 1
ATOM 15837 N N . THR A 1 2097 ? 68.403 -31.699 -37.283 1.00 89.56 2097 THR A N 1
ATOM 15838 C CA . THR A 1 2097 ? 69.706 -31.335 -37.858 1.00 89.56 2097 THR A CA 1
ATOM 15839 C C . THR A 1 2097 ? 69.842 -31.731 -39.328 1.00 89.56 2097 THR A C 1
ATOM 15841 O O . THR A 1 2097 ? 70.434 -30.977 -40.097 1.00 89.56 2097 THR A O 1
ATOM 15844 N N . TYR A 1 2098 ? 69.268 -32.864 -39.755 1.00 92.19 2098 TYR A N 1
ATOM 15845 C CA . TYR A 1 2098 ? 69.198 -33.227 -41.175 1.00 92.19 2098 TYR A CA 1
ATOM 15846 C C . TYR A 1 2098 ? 68.253 -32.287 -41.929 1.00 92.19 2098 TYR A C 1
ATOM 15848 O O . TYR A 1 2098 ? 68.634 -31.779 -42.980 1.00 92.19 2098 TYR A O 1
ATOM 15856 N N . VAL A 1 2099 ? 67.072 -31.989 -41.372 1.00 92.81 2099 VAL A N 1
ATOM 15857 C CA . VAL A 1 2099 ? 66.101 -31.066 -41.987 1.00 92.81 2099 VAL A CA 1
ATOM 15858 C C . VAL A 1 2099 ? 66.729 -29.689 -42.227 1.00 92.81 2099 VAL A C 1
ATOM 15860 O O . VAL A 1 2099 ? 66.696 -29.196 -43.353 1.00 92.81 2099 VAL A O 1
ATOM 15863 N N . ALA A 1 2100 ? 67.367 -29.093 -41.214 1.00 92.31 2100 ALA A N 1
ATOM 15864 C CA . ALA A 1 2100 ? 68.038 -27.799 -41.353 1.00 92.31 2100 ALA A CA 1
ATOM 15865 C C . ALA A 1 2100 ? 69.168 -27.832 -42.401 1.00 92.31 2100 ALA A C 1
ATOM 15867 O O . ALA A 1 2100 ? 69.196 -26.990 -43.301 1.00 92.31 2100 ALA A O 1
ATOM 15868 N N . ARG A 1 2101 ? 70.051 -28.841 -42.340 1.00 91.06 2101 ARG A N 1
ATOM 15869 C CA . ARG A 1 2101 ? 71.147 -29.042 -43.308 1.00 91.06 2101 ARG A CA 1
ATOM 15870 C C . ARG A 1 2101 ? 70.643 -29.166 -44.736 1.00 91.06 2101 ARG A C 1
ATOM 15872 O O . ARG A 1 2101 ? 71.157 -28.496 -45.627 1.00 91.06 2101 ARG A O 1
ATOM 15879 N N . ALA A 1 2102 ? 69.633 -30.005 -44.949 1.00 91.81 2102 ALA A N 1
ATOM 15880 C CA . ALA A 1 2102 ? 69.083 -30.256 -46.267 1.00 91.81 2102 ALA A CA 1
ATOM 15881 C C . ALA A 1 2102 ? 68.408 -29.007 -46.850 1.00 91.81 2102 ALA A C 1
ATOM 15883 O O . ALA A 1 2102 ? 68.620 -28.710 -48.022 1.00 91.81 2102 ALA A O 1
ATOM 15884 N N . ILE A 1 2103 ? 67.668 -28.228 -46.048 1.00 93.38 2103 ILE A N 1
ATOM 15885 C CA . ILE A 1 2103 ? 67.070 -26.962 -46.507 1.00 93.38 2103 ILE A CA 1
ATOM 15886 C C . ILE A 1 2103 ? 68.154 -25.992 -47.004 1.00 93.38 2103 ILE A C 1
ATOM 15888 O O . ILE A 1 2103 ? 68.010 -25.459 -48.105 1.00 93.38 2103 ILE A O 1
ATOM 15892 N N . VAL A 1 2104 ? 69.232 -25.787 -46.233 1.00 90.19 2104 VAL A N 1
ATOM 15893 C CA . VAL A 1 2104 ? 70.313 -24.841 -46.582 1.00 90.19 2104 VAL A CA 1
ATOM 15894 C C . VAL A 1 2104 ? 71.146 -25.323 -47.773 1.00 90.19 2104 VAL A C 1
ATOM 15896 O O . VAL A 1 2104 ? 71.505 -24.534 -48.639 1.00 90.19 2104 VAL A O 1
ATOM 15899 N N . GLU A 1 2105 ? 71.429 -26.618 -47.882 1.00 89.81 2105 GLU A N 1
ATOM 15900 C CA . GLU A 1 2105 ? 72.176 -27.138 -49.032 1.00 89.81 2105 GLU A CA 1
ATOM 15901 C C . GLU A 1 2105 ? 71.361 -27.045 -50.332 1.00 89.81 2105 GLU A C 1
ATOM 15903 O O . GLU A 1 2105 ? 71.835 -26.572 -51.368 1.00 89.81 2105 GLU A O 1
ATOM 15908 N N . ILE A 1 2106 ? 70.091 -27.456 -50.273 1.00 89.62 2106 ILE A N 1
ATOM 15909 C CA . ILE A 1 2106 ? 69.190 -27.441 -51.426 1.00 89.62 2106 ILE A CA 1
ATOM 15910 C C . ILE A 1 2106 ? 68.844 -26.001 -51.823 1.00 89.62 2106 ILE A C 1
ATOM 15912 O O . ILE A 1 2106 ? 68.609 -25.753 -53.004 1.00 89.62 2106 ILE A O 1
ATOM 15916 N N . SER A 1 2107 ? 68.804 -25.038 -50.891 1.00 87.00 2107 SER A N 1
ATOM 15917 C CA . SER A 1 2107 ? 68.588 -23.622 -51.225 1.00 87.00 2107 SER A CA 1
ATOM 15918 C C . SER A 1 2107 ? 69.762 -23.026 -52.009 1.00 87.00 2107 SER A C 1
ATOM 15920 O O . SER A 1 2107 ? 69.529 -22.329 -52.996 1.00 87.00 2107 SER A O 1
ATOM 15922 N N . LEU A 1 2108 ? 71.002 -23.364 -51.639 1.00 81.94 2108 LEU A N 1
ATOM 15923 C CA . LEU A 1 2108 ? 72.222 -22.914 -52.319 1.00 81.94 2108 LEU A CA 1
ATOM 15924 C C . LEU A 1 2108 ? 72.397 -23.526 -53.723 1.00 81.94 2108 LEU A C 1
ATOM 15926 O O . LEU A 1 2108 ? 73.052 -22.928 -54.579 1.00 81.94 2108 LEU A O 1
ATOM 15930 N N . ASN A 1 2109 ? 71.790 -24.685 -53.997 1.00 75.56 2109 ASN A N 1
ATOM 15931 C CA . ASN A 1 2109 ? 71.849 -25.337 -55.306 1.00 75.56 2109 ASN A CA 1
ATOM 15932 C C . ASN A 1 2109 ? 70.906 -24.652 -56.337 1.00 75.56 2109 ASN A C 1
ATOM 15934 O O . ASN A 1 2109 ? 69.694 -24.552 -56.102 1.00 75.56 2109 ASN A O 1
ATOM 15938 N N . PRO A 1 2110 ? 71.403 -24.184 -57.503 1.00 63.75 2110 PRO A N 1
ATOM 15939 C CA . PRO A 1 2110 ? 70.577 -23.489 -58.496 1.00 63.75 2110 PRO A CA 1
ATOM 15940 C C . PRO A 1 2110 ? 69.750 -24.417 -59.407 1.00 63.75 2110 PRO A C 1
ATOM 15942 O O . PRO A 1 2110 ? 68.794 -23.951 -60.021 1.00 63.75 2110 PRO A O 1
ATOM 15945 N N . ALA A 1 2111 ? 70.098 -25.702 -59.533 1.00 53.72 2111 ALA A N 1
ATOM 15946 C CA . ALA A 1 2111 ? 69.626 -26.577 -60.618 1.00 53.72 2111 ALA A CA 1
ATOM 15947 C C . ALA A 1 2111 ? 68.510 -27.560 -60.197 1.00 53.72 2111 ALA A C 1
ATOM 15949 O O . ALA A 1 2111 ? 68.551 -28.745 -60.534 1.00 53.72 2111 ALA A O 1
ATOM 15950 N N . THR A 1 2112 ? 67.543 -27.097 -59.401 1.00 60.69 2112 THR A N 1
ATOM 15951 C CA . THR A 1 2112 ? 66.689 -27.973 -58.579 1.00 60.69 2112 THR A CA 1
ATOM 15952 C C . THR A 1 2112 ? 65.191 -27.608 -58.630 1.00 60.69 2112 THR A C 1
ATOM 15954 O O . THR A 1 2112 ? 64.814 -26.531 -59.089 1.00 60.69 2112 THR A O 1
ATOM 15957 N N . ALA A 1 2113 ? 64.327 -28.547 -58.225 1.00 79.12 2113 ALA A N 1
ATOM 15958 C CA . ALA A 1 2113 ? 62.865 -28.505 -58.369 1.00 79.12 2113 ALA A CA 1
ATOM 15959 C C . ALA A 1 2113 ? 62.123 -27.563 -57.386 1.00 79.12 2113 ALA A C 1
ATOM 15961 O O . ALA A 1 2113 ? 62.721 -26.890 -56.543 1.00 79.12 2113 ALA A O 1
ATOM 15962 N N . THR A 1 2114 ? 60.791 -27.532 -57.491 1.00 84.50 2114 THR A N 1
ATOM 15963 C CA . THR A 1 2114 ? 59.903 -26.710 -56.649 1.00 84.50 2114 THR A CA 1
ATOM 15964 C C . THR A 1 2114 ? 59.598 -27.331 -55.281 1.00 84.50 2114 THR A C 1
ATOM 15966 O O . THR A 1 2114 ? 59.328 -26.586 -54.347 1.00 84.50 2114 THR A O 1
ATOM 15969 N N . ALA A 1 2115 ? 59.635 -28.660 -55.132 1.00 88.38 2115 ALA A N 1
ATOM 15970 C CA . ALA A 1 2115 ? 59.232 -29.359 -53.906 1.00 88.38 2115 ALA A CA 1
ATOM 15971 C C . ALA A 1 2115 ? 60.210 -30.483 -53.518 1.00 88.38 2115 ALA A C 1
ATOM 15973 O O . ALA A 1 2115 ? 60.799 -31.114 -54.398 1.00 88.38 2115 ALA A O 1
ATOM 15974 N N . TYR A 1 2116 ? 60.357 -30.711 -52.207 1.00 89.62 2116 TYR A N 1
ATOM 15975 C CA . TYR A 1 2116 ? 61.314 -31.647 -51.600 1.00 89.62 2116 TYR A CA 1
ATOM 15976 C C . TYR A 1 2116 ? 60.696 -32.395 -50.424 1.00 89.62 2116 TYR A C 1
ATOM 15978 O O . TYR A 1 2116 ? 60.210 -31.758 -49.486 1.00 89.62 2116 TYR A O 1
ATOM 15986 N N . HIS A 1 2117 ? 60.776 -33.724 -50.424 1.00 88.31 2117 HIS A N 1
ATOM 15987 C CA . HIS A 1 2117 ? 60.438 -34.542 -49.261 1.00 88.31 2117 HIS A CA 1
ATOM 15988 C C . HIS A 1 2117 ? 61.695 -34.752 -48.412 1.00 88.31 2117 HIS A C 1
ATOM 15990 O O . HIS A 1 2117 ? 62.632 -35.429 -48.832 1.00 88.31 2117 HIS A O 1
ATOM 15996 N N . LEU A 1 2118 ? 61.736 -34.144 -47.223 1.00 89.75 2118 LEU A N 1
ATOM 15997 C CA . LEU A 1 2118 ? 62.842 -34.286 -46.270 1.00 89.75 2118 LEU A CA 1
ATOM 15998 C C . LEU A 1 2118 ? 62.467 -35.362 -45.246 1.00 89.75 2118 LEU A C 1
ATOM 16000 O O . LEU A 1 2118 ? 62.096 -35.068 -44.108 1.00 89.75 2118 LEU A O 1
ATOM 16004 N N . VAL A 1 2119 ? 62.474 -36.609 -45.707 1.00 84.12 2119 VAL A N 1
ATOM 16005 C CA . VAL A 1 2119 ? 62.056 -37.796 -44.949 1.00 84.12 2119 VAL A CA 1
ATOM 16006 C C . VAL A 1 2119 ? 63.247 -38.687 -44.594 1.00 84.12 2119 VAL A C 1
ATOM 16008 O O . VAL A 1 2119 ? 64.384 -38.384 -44.948 1.00 84.12 2119 VAL A O 1
ATOM 16011 N N . ASN A 1 2120 ? 62.982 -39.750 -43.835 1.00 81.62 2120 ASN A N 1
ATOM 16012 C CA . ASN A 1 2120 ? 63.966 -40.761 -43.472 1.00 81.62 2120 ASN A CA 1
ATOM 16013 C C . ASN A 1 2120 ? 63.560 -42.096 -44.101 1.00 81.62 2120 ASN A C 1
ATOM 16015 O O . ASN A 1 2120 ? 62.530 -42.662 -43.729 1.00 81.62 2120 ASN A O 1
ATOM 16019 N N . ASP A 1 2121 ? 64.370 -42.569 -45.045 1.00 73.19 2121 ASP A N 1
ATOM 16020 C CA . ASP A 1 2121 ? 64.123 -43.778 -45.841 1.00 73.19 2121 ASP A CA 1
ATOM 16021 C C . ASP A 1 2121 ? 64.118 -45.061 -44.982 1.00 73.19 2121 ASP A C 1
ATOM 16023 O O . ASP A 1 2121 ? 63.575 -46.090 -45.385 1.00 73.19 2121 ASP A O 1
ATOM 16027 N N . GLU A 1 2122 ? 64.686 -44.994 -43.772 1.00 77.38 2122 GLU A N 1
ATOM 16028 C CA . GLU A 1 2122 ? 64.674 -46.051 -42.758 1.00 77.38 2122 GLU A CA 1
ATOM 16029 C C . GLU A 1 2122 ? 63.737 -45.694 -41.578 1.00 77.38 2122 GLU A C 1
ATOM 16031 O O . GLU A 1 2122 ? 64.197 -45.276 -40.509 1.00 77.38 2122 GLU A O 1
ATOM 16036 N N . PRO A 1 2123 ? 62.404 -45.870 -41.710 1.00 74.75 2123 PRO A N 1
ATOM 16037 C CA . PRO A 1 2123 ? 61.466 -45.610 -40.620 1.00 74.75 2123 PRO A CA 1
ATOM 16038 C C . PRO A 1 2123 ? 61.683 -46.597 -39.465 1.00 74.75 2123 PRO A C 1
ATOM 16040 O O . PRO A 1 2123 ? 61.778 -47.809 -39.681 1.00 74.75 2123 PRO A O 1
ATOM 16043 N N . VAL A 1 2124 ? 61.721 -46.115 -38.223 1.00 79.00 2124 VAL A N 1
ATOM 16044 C CA . VAL A 1 2124 ? 62.001 -46.948 -37.042 1.00 79.00 2124 VAL A CA 1
ATOM 16045 C C . VAL A 1 2124 ? 60.761 -47.722 -36.594 1.00 79.00 2124 VAL A C 1
ATOM 16047 O O . VAL A 1 2124 ? 59.650 -47.202 -36.644 1.00 79.00 2124 VAL A O 1
ATOM 16050 N N . ALA A 1 2125 ? 60.913 -48.973 -36.153 1.00 81.31 2125 ALA A N 1
ATOM 16051 C CA . ALA A 1 2125 ? 59.791 -49.739 -35.611 1.00 81.31 2125 ALA A CA 1
ATOM 16052 C C . ALA A 1 2125 ? 59.357 -49.169 -34.248 1.00 81.31 2125 ALA A C 1
ATOM 16054 O O . ALA A 1 2125 ? 60.183 -49.000 -33.351 1.00 81.31 2125 ALA A O 1
ATOM 16055 N N . ILE A 1 2126 ? 58.057 -48.929 -34.046 1.00 82.12 2126 ILE A N 1
ATOM 16056 C CA . ILE A 1 2126 ? 57.546 -48.319 -32.802 1.00 82.12 2126 ILE A CA 1
ATOM 16057 C C . ILE A 1 2126 ? 57.809 -49.228 -31.584 1.00 82.12 2126 ILE A C 1
ATOM 16059 O O . ILE A 1 2126 ? 58.070 -48.741 -30.483 1.00 82.12 2126 ILE A O 1
ATOM 16063 N N . ARG A 1 2127 ? 57.871 -50.554 -31.789 1.00 81.06 2127 ARG A N 1
ATOM 16064 C CA . ARG A 1 2127 ? 58.311 -51.511 -30.757 1.00 81.06 2127 ARG A CA 1
ATOM 16065 C C . ARG A 1 2127 ? 59.704 -51.180 -30.207 1.00 81.06 2127 ARG A C 1
ATOM 16067 O O . ARG A 1 2127 ? 59.872 -51.220 -28.993 1.00 81.06 2127 ARG A O 1
ATOM 16074 N N . THR A 1 2128 ? 60.649 -50.746 -31.047 1.00 85.56 2128 THR A N 1
ATOM 16075 C CA . THR A 1 2128 ? 61.994 -50.326 -30.614 1.00 85.56 2128 THR A CA 1
ATOM 16076 C C . THR A 1 2128 ? 61.936 -49.122 -29.673 1.00 85.56 2128 THR A C 1
ATOM 16078 O O . THR A 1 2128 ? 62.631 -49.116 -28.662 1.00 85.56 2128 THR A O 1
ATOM 16081 N N . LEU A 1 2129 ? 61.060 -48.142 -29.925 1.00 87.69 2129 LEU A N 1
ATOM 16082 C CA . LEU A 1 2129 ? 60.835 -47.021 -29.002 1.00 87.69 2129 LEU A CA 1
ATOM 16083 C C . LEU A 1 2129 ? 60.265 -47.494 -27.658 1.00 87.69 2129 LEU A C 1
ATOM 16085 O O . LEU A 1 2129 ? 60.757 -47.079 -26.609 1.00 87.69 2129 LEU A O 1
ATOM 16089 N N . PHE A 1 2130 ? 59.283 -48.398 -27.662 1.00 86.75 2130 PHE A N 1
ATOM 16090 C CA . PHE A 1 2130 ? 58.763 -48.982 -26.421 1.00 86.75 2130 PHE A CA 1
ATOM 16091 C C . PHE A 1 2130 ? 59.822 -49.822 -25.678 1.00 86.75 2130 PHE A C 1
ATOM 16093 O O . PHE A 1 2130 ? 59.846 -49.820 -24.447 1.00 86.75 2130 PHE A O 1
ATOM 16100 N N . ASP A 1 2131 ? 60.736 -50.485 -26.393 1.00 86.00 2131 ASP A N 1
ATOM 16101 C CA . ASP A 1 2131 ? 61.881 -51.192 -25.807 1.00 86.00 2131 ASP A CA 1
ATOM 16102 C C . ASP A 1 2131 ? 62.898 -50.218 -25.181 1.00 86.00 2131 ASP A C 1
ATOM 16104 O O . ASP A 1 2131 ? 63.382 -50.469 -24.076 1.00 86.00 2131 ASP A O 1
ATOM 16108 N N . CYS A 1 2132 ? 63.191 -49.083 -25.827 1.00 89.81 2132 CYS A N 1
ATOM 16109 C CA . CYS A 1 2132 ? 64.021 -48.009 -25.265 1.00 89.81 2132 CYS A CA 1
ATOM 16110 C C . CYS A 1 2132 ? 63.385 -47.397 -24.004 1.00 89.81 2132 CYS A C 1
ATOM 16112 O O . CYS A 1 2132 ? 64.049 -47.284 -22.974 1.00 89.81 2132 CYS A O 1
ATOM 16114 N N . LEU A 1 2133 ? 62.087 -47.075 -24.032 1.00 89.38 2133 LEU A N 1
ATOM 16115 C CA . LEU A 1 2133 ? 61.354 -46.548 -22.870 1.00 89.38 2133 LEU A CA 1
ATOM 16116 C C . LEU A 1 2133 ? 61.385 -47.539 -21.695 1.00 89.38 2133 LEU A C 1
ATOM 16118 O O . LEU A 1 2133 ? 61.746 -47.155 -20.577 1.00 89.38 2133 LEU A O 1
ATOM 16122 N N . ARG A 1 2134 ? 61.148 -48.834 -21.960 1.00 86.81 2134 ARG A N 1
ATOM 16123 C CA . ARG A 1 2134 ? 61.282 -49.904 -20.959 1.00 86.81 2134 ARG A CA 1
ATOM 16124 C C . ARG A 1 2134 ? 62.709 -50.002 -20.398 1.00 86.81 2134 ARG A C 1
ATOM 16126 O O . ARG A 1 2134 ? 62.858 -50.082 -19.179 1.00 86.81 2134 ARG A O 1
ATOM 16133 N N . ARG A 1 2135 ? 63.760 -49.905 -21.229 1.00 87.69 2135 ARG A N 1
ATOM 16134 C CA . ARG A 1 2135 ? 65.169 -49.845 -20.765 1.00 87.69 2135 ARG A CA 1
ATOM 16135 C C . ARG A 1 2135 ? 65.471 -48.601 -19.923 1.00 87.69 2135 ARG A C 1
ATOM 16137 O O . ARG A 1 2135 ? 66.222 -48.693 -18.957 1.00 87.69 2135 ARG A O 1
ATOM 16144 N N . HIS A 1 2136 ? 64.838 -47.468 -20.219 1.00 87.19 2136 HIS A N 1
ATOM 16145 C CA . HIS A 1 2136 ? 64.927 -46.239 -19.426 1.00 87.19 2136 HIS A CA 1
ATOM 16146 C C . HIS A 1 2136 ? 64.063 -46.237 -18.150 1.00 87.19 2136 HIS A C 1
ATOM 16148 O O . HIS A 1 2136 ? 63.994 -45.208 -17.472 1.00 87.19 2136 HIS A O 1
ATOM 16154 N N . GLY A 1 2137 ? 63.449 -47.365 -17.776 1.00 83.31 2137 GLY A N 1
ATOM 16155 C CA . GLY A 1 2137 ? 62.668 -47.502 -16.542 1.00 83.31 2137 GLY A CA 1
ATOM 16156 C C . GLY A 1 2137 ? 61.254 -46.920 -16.619 1.00 83.31 2137 GLY A C 1
ATOM 16157 O O . GLY A 1 2137 ? 60.647 -46.680 -15.576 1.00 83.31 2137 GLY A O 1
ATOM 16158 N N . LEU A 1 2138 ? 60.744 -46.700 -17.834 1.00 86.44 2138 LEU A N 1
ATOM 16159 C CA . LEU A 1 2138 ? 59.378 -46.270 -18.128 1.00 86.44 2138 LEU A CA 1
ATOM 16160 C C . LEU A 1 2138 ? 58.606 -47.485 -18.687 1.00 86.44 2138 LEU A C 1
ATOM 16162 O O . LEU A 1 2138 ? 58.631 -47.720 -19.897 1.00 86.44 2138 LEU A O 1
ATOM 16166 N N . PRO A 1 2139 ? 58.007 -48.336 -17.827 1.00 77.56 2139 PRO A N 1
ATOM 16167 C CA . PRO A 1 2139 ? 57.274 -49.512 -18.279 1.00 77.56 2139 PRO A CA 1
ATOM 16168 C C . PRO A 1 2139 ? 55.992 -49.112 -19.013 1.00 77.56 2139 PRO A C 1
ATOM 16170 O O . PRO A 1 2139 ? 55.229 -48.283 -18.527 1.00 77.56 2139 PRO A O 1
ATOM 16173 N N . ILE A 1 2140 ? 55.768 -49.730 -20.173 1.00 84.19 2140 ILE A N 1
ATOM 16174 C CA . ILE A 1 2140 ? 54.558 -49.577 -20.982 1.00 84.19 2140 ILE A CA 1
ATOM 16175 C C . ILE A 1 2140 ? 54.141 -50.971 -21.451 1.00 84.19 2140 ILE A C 1
ATOM 16177 O O . ILE A 1 2140 ? 54.941 -51.670 -22.087 1.00 84.19 2140 ILE A O 1
ATOM 16181 N N . GLU A 1 2141 ? 52.912 -51.368 -21.132 1.00 82.56 2141 GLU A N 1
ATOM 16182 C CA . GLU A 1 2141 ? 52.284 -52.602 -21.615 1.00 82.56 2141 GLU A CA 1
ATOM 16183 C C . GLU A 1 2141 ? 51.493 -52.342 -22.906 1.00 82.56 2141 GLU A C 1
ATOM 16185 O O . GLU A 1 2141 ? 50.998 -51.240 -23.137 1.00 82.56 2141 GLU A O 1
ATOM 16190 N N . THR A 1 2142 ? 51.366 -53.349 -23.770 1.00 78.06 2142 THR A N 1
ATOM 16191 C CA . THR A 1 2142 ? 50.589 -53.240 -25.015 1.00 78.06 2142 THR A CA 1
ATOM 16192 C C . THR A 1 2142 ? 49.190 -53.828 -24.846 1.00 78.06 2142 THR A C 1
ATOM 16194 O O . THR A 1 2142 ? 49.058 -54.999 -24.495 1.00 78.06 2142 THR A O 1
ATOM 16197 N N . THR A 1 2143 ? 48.158 -53.032 -25.127 1.00 83.31 2143 THR A N 1
ATOM 16198 C CA . THR A 1 2143 ? 46.731 -53.402 -25.026 1.00 83.31 2143 THR A CA 1
ATOM 16199 C C . THR A 1 2143 ? 45.979 -53.026 -26.315 1.00 83.31 2143 THR A C 1
ATOM 16201 O O . THR A 1 2143 ? 46.584 -52.592 -27.296 1.00 83.31 2143 THR A O 1
ATOM 16204 N N . THR A 1 2144 ? 44.661 -53.220 -26.366 1.00 79.19 2144 THR A N 1
ATOM 16205 C CA . THR A 1 2144 ? 43.838 -52.799 -27.516 1.00 79.19 2144 THR A CA 1
ATOM 16206 C C . THR A 1 2144 ? 43.743 -51.272 -27.609 1.00 79.19 2144 THR A C 1
ATOM 16208 O O . THR A 1 2144 ? 43.795 -50.581 -26.590 1.00 79.19 2144 THR A O 1
ATOM 16211 N N . PHE A 1 2145 ? 43.567 -50.727 -28.819 1.00 71.06 2145 PHE A N 1
ATOM 16212 C CA . PHE A 1 2145 ? 43.404 -49.279 -29.004 1.00 71.06 2145 PHE A CA 1
ATOM 16213 C C . PHE A 1 2145 ? 42.226 -48.714 -28.195 1.00 71.06 2145 PHE A C 1
ATOM 16215 O O . PHE A 1 2145 ? 42.368 -47.664 -27.573 1.00 71.06 2145 PHE A O 1
ATOM 16222 N N . ASP A 1 2146 ? 41.104 -49.434 -28.118 1.00 73.62 2146 ASP A N 1
ATOM 16223 C CA . ASP A 1 2146 ? 39.943 -49.003 -27.334 1.00 73.62 2146 ASP A CA 1
ATOM 16224 C C . ASP A 1 2146 ? 40.188 -48.996 -25.821 1.00 73.62 2146 ASP A C 1
ATOM 16226 O O . ASP A 1 2146 ? 39.697 -48.098 -25.140 1.00 73.62 2146 ASP A O 1
ATOM 16230 N N . ASP A 1 2147 ? 40.990 -49.920 -25.281 1.00 79.12 2147 ASP A N 1
ATOM 16231 C CA . ASP A 1 2147 ? 41.378 -49.879 -23.865 1.00 79.12 2147 ASP A CA 1
ATOM 16232 C C . ASP A 1 2147 ? 42.319 -48.698 -23.567 1.00 79.12 2147 ASP A C 1
ATOM 16234 O O . ASP A 1 2147 ? 42.142 -48.028 -22.550 1.00 79.12 2147 ASP A O 1
ATOM 16238 N N . VAL A 1 2148 ? 43.254 -48.360 -24.466 1.00 75.44 2148 VAL A N 1
ATOM 16239 C CA . VAL A 1 2148 ? 44.056 -47.128 -24.313 1.00 75.44 2148 VAL A CA 1
ATOM 16240 C C . VAL A 1 2148 ? 43.179 -45.888 -24.410 1.00 75.44 2148 VAL A C 1
ATOM 16242 O O . VAL A 1 2148 ? 43.272 -45.025 -23.543 1.00 75.44 2148 VAL A O 1
ATOM 16245 N N . ARG A 1 2149 ? 42.303 -45.805 -25.419 1.00 70.62 2149 ARG A N 1
ATOM 16246 C CA . ARG A 1 2149 ? 41.369 -44.686 -25.615 1.00 70.62 2149 ARG A CA 1
ATOM 16247 C C . ARG A 1 2149 ? 40.493 -44.476 -24.380 1.00 70.62 2149 ARG A C 1
ATOM 16249 O O . ARG A 1 2149 ? 40.400 -43.356 -23.890 1.00 70.62 2149 ARG A O 1
ATOM 16256 N N . ARG A 1 2150 ? 39.936 -45.557 -23.826 1.00 78.88 2150 ARG A N 1
ATOM 16257 C CA . ARG A 1 2150 ? 39.154 -45.545 -22.584 1.00 78.88 2150 ARG A CA 1
ATOM 16258 C C . ARG A 1 2150 ? 39.975 -45.027 -21.398 1.00 78.88 2150 ARG A C 1
ATOM 16260 O O . ARG A 1 2150 ? 39.561 -44.059 -20.767 1.00 78.88 2150 ARG A O 1
ATOM 16267 N N . ARG A 1 2151 ? 41.153 -45.605 -21.121 1.00 79.00 2151 ARG A N 1
ATOM 16268 C CA . ARG A 1 2151 ? 42.013 -45.170 -19.998 1.00 79.00 2151 ARG A CA 1
ATOM 16269 C C . ARG A 1 2151 ? 42.520 -43.733 -20.155 1.00 79.00 2151 ARG A C 1
ATOM 16271 O O . ARG A 1 2151 ? 42.692 -43.037 -19.157 1.00 79.00 2151 ARG A O 1
ATOM 16278 N N . LEU A 1 2152 ? 42.754 -43.291 -21.391 1.00 75.75 2152 LEU A N 1
ATOM 16279 C CA . LEU A 1 2152 ? 43.143 -41.924 -21.729 1.00 75.75 2152 LEU A CA 1
ATOM 16280 C C . LEU A 1 2152 ? 42.029 -40.941 -21.358 1.00 75.75 2152 LEU A C 1
ATOM 16282 O O . LEU A 1 2152 ? 42.304 -39.982 -20.644 1.00 75.75 2152 LEU A O 1
ATOM 16286 N N . THR A 1 2153 ? 40.777 -41.215 -21.738 1.00 71.50 2153 THR A N 1
ATOM 16287 C CA . THR A 1 2153 ? 39.613 -40.423 -21.306 1.00 71.50 2153 THR A CA 1
ATOM 16288 C C . THR A 1 2153 ? 39.424 -40.461 -19.782 1.00 71.50 2153 THR A C 1
ATOM 16290 O O . THR A 1 2153 ? 39.264 -39.407 -19.168 1.00 71.50 2153 THR A O 1
ATOM 16293 N N . GLU A 1 2154 ? 39.509 -41.643 -19.159 1.00 75.50 2154 GLU A N 1
ATOM 16294 C CA . GLU A 1 2154 ? 39.347 -41.828 -17.705 1.00 75.50 2154 GLU A CA 1
ATOM 16295 C C . GLU A 1 2154 ? 40.382 -41.038 -16.883 1.00 75.50 2154 GLU A C 1
ATOM 16297 O O . GLU A 1 2154 ? 40.022 -40.380 -15.908 1.00 75.50 2154 GLU A O 1
ATOM 16302 N N . GLN A 1 2155 ? 41.667 -41.067 -17.258 1.00 74.06 2155 GLN A N 1
ATOM 16303 C CA . GLN A 1 2155 ? 42.710 -40.348 -16.513 1.00 74.06 2155 GLN A CA 1
ATOM 16304 C C . GLN A 1 2155 ? 42.867 -38.876 -16.914 1.00 74.06 2155 GLN A C 1
ATOM 16306 O O . GLN A 1 2155 ? 43.333 -38.089 -16.086 1.00 74.06 2155 GLN A O 1
ATOM 16311 N N . ALA A 1 2156 ? 42.501 -38.479 -18.139 1.00 68.38 2156 ALA A N 1
ATOM 16312 C CA . ALA A 1 2156 ? 42.618 -37.088 -18.579 1.00 68.38 2156 ALA A CA 1
ATOM 16313 C C . ALA A 1 2156 ? 41.793 -36.144 -17.698 1.00 68.38 2156 ALA A C 1
ATOM 16315 O O . ALA A 1 2156 ? 42.316 -35.122 -17.256 1.00 68.38 2156 ALA A O 1
ATOM 16316 N N . HIS A 1 2157 ? 40.555 -36.525 -17.370 1.00 64.94 2157 HIS A N 1
ATOM 16317 C CA . HIS A 1 2157 ? 39.692 -35.745 -16.483 1.00 64.94 2157 HIS A CA 1
ATOM 16318 C C . HIS A 1 2157 ? 40.323 -35.573 -15.086 1.00 64.94 2157 HIS A C 1
ATOM 16320 O O . HIS A 1 2157 ? 40.467 -34.453 -14.595 1.00 64.94 2157 HIS A O 1
ATOM 16326 N N . THR A 1 2158 ? 40.795 -36.666 -14.480 1.00 66.88 2158 THR A N 1
ATOM 16327 C CA . THR A 1 2158 ? 41.405 -36.661 -13.138 1.00 66.88 2158 THR A CA 1
ATOM 16328 C C . THR A 1 2158 ? 42.712 -35.864 -13.079 1.00 66.88 2158 THR A C 1
ATOM 16330 O O . THR A 1 2158 ? 42.965 -35.170 -12.098 1.00 66.88 2158 THR A O 1
ATOM 16333 N N . ARG A 1 2159 ? 43.556 -35.923 -14.122 1.00 64.12 2159 ARG A N 1
ATOM 16334 C CA . ARG A 1 2159 ? 44.813 -35.152 -14.165 1.00 64.12 2159 ARG A CA 1
ATOM 16335 C C . ARG A 1 2159 ? 44.607 -33.671 -14.461 1.00 64.12 2159 ARG A C 1
ATOM 16337 O O . ARG A 1 2159 ? 45.313 -32.851 -13.870 1.00 64.12 2159 ARG A O 1
ATOM 16344 N N . PHE A 1 2160 ? 43.623 -33.319 -15.288 1.00 64.50 2160 PHE A N 1
ATOM 16345 C CA . PHE A 1 2160 ? 43.289 -31.924 -15.574 1.00 64.50 2160 PHE A CA 1
ATOM 16346 C C . PHE A 1 2160 ? 42.903 -31.160 -14.297 1.00 64.50 2160 PHE A C 1
ATOM 16348 O O . PHE A 1 2160 ? 43.403 -30.062 -14.069 1.00 64.50 2160 PHE A O 1
ATOM 16355 N N . GLN A 1 2161 ? 42.147 -31.794 -13.389 1.00 63.47 2161 GLN A N 1
ATOM 16356 C CA . GLN A 1 2161 ? 41.834 -31.249 -12.056 1.00 63.47 2161 GLN A CA 1
ATOM 16357 C C . GLN A 1 2161 ? 43.078 -30.977 -11.179 1.00 63.47 2161 GLN A C 1
ATOM 16359 O O . GLN A 1 2161 ? 43.012 -30.172 -10.254 1.00 63.47 2161 GLN A O 1
ATOM 16364 N N . THR A 1 2162 ? 44.222 -31.612 -11.469 1.00 57.41 2162 THR A N 1
ATOM 16365 C CA . THR A 1 2162 ? 45.512 -31.368 -10.788 1.00 57.41 2162 THR A CA 1
ATOM 16366 C C . THR A 1 2162 ? 46.442 -30.404 -11.539 1.00 57.41 2162 THR A C 1
ATOM 16368 O O . THR A 1 2162 ? 47.558 -30.156 -11.085 1.00 57.41 2162 THR A O 1
ATOM 16371 N N . GLY A 1 2163 ? 46.005 -29.856 -12.679 1.00 59.81 2163 GLY A N 1
ATOM 16372 C CA . GLY A 1 2163 ? 46.790 -28.945 -13.519 1.00 59.81 2163 GLY A CA 1
ATOM 16373 C C . GLY A 1 2163 ? 47.736 -29.617 -14.527 1.00 59.81 2163 GLY A C 1
ATOM 16374 O O . GLY A 1 2163 ? 48.499 -28.915 -15.186 1.00 59.81 2163 GLY A O 1
ATOM 16375 N N . ASP A 1 2164 ? 47.700 -30.947 -14.682 1.00 64.06 2164 ASP A N 1
ATOM 16376 C CA . ASP A 1 2164 ? 48.460 -31.668 -15.718 1.00 64.06 2164 ASP A CA 1
ATOM 16377 C C . ASP A 1 2164 ? 47.570 -31.942 -16.941 1.00 64.06 2164 ASP A C 1
ATOM 16379 O O . ASP A 1 2164 ? 46.912 -32.979 -17.049 1.00 64.06 2164 ASP A O 1
ATOM 16383 N N . ASP A 1 2165 ? 47.559 -30.996 -17.881 1.00 68.31 2165 ASP A N 1
ATOM 16384 C CA . ASP A 1 2165 ? 46.768 -31.056 -19.117 1.00 68.31 2165 ASP A CA 1
ATOM 16385 C C . ASP A 1 2165 ? 47.310 -32.046 -20.169 1.00 68.31 2165 ASP A C 1
ATOM 16387 O O . ASP A 1 2165 ? 46.706 -32.227 -21.229 1.00 68.31 2165 ASP A O 1
ATOM 16391 N N . SER A 1 2166 ? 48.437 -32.714 -19.903 1.00 66.69 2166 SER A N 1
ATOM 16392 C CA . SER A 1 2166 ? 49.156 -33.498 -20.914 1.00 66.69 2166 SER A CA 1
ATOM 16393 C C . SER A 1 2166 ? 48.362 -34.678 -21.473 1.00 66.69 2166 SER A C 1
ATOM 16395 O O . SER A 1 2166 ? 48.441 -34.963 -22.670 1.00 66.69 2166 SER A O 1
ATOM 16397 N N . LEU A 1 2167 ? 47.537 -35.319 -20.639 1.00 71.00 2167 LEU A N 1
ATOM 16398 C CA . LEU A 1 2167 ? 46.598 -36.344 -21.090 1.00 71.00 2167 LEU A CA 1
ATOM 16399 C C . LEU A 1 2167 ? 45.433 -35.762 -21.900 1.00 71.00 2167 LEU A C 1
ATOM 16401 O O . LEU A 1 2167 ? 44.989 -36.414 -22.837 1.00 71.00 2167 LEU A O 1
ATOM 16405 N N . VAL A 1 2168 ? 44.968 -34.543 -21.605 1.00 67.94 2168 VAL A N 1
ATOM 16406 C CA . VAL A 1 2168 ? 43.922 -33.873 -22.401 1.00 67.94 2168 VAL A CA 1
ATOM 16407 C C . VAL A 1 2168 ? 44.461 -33.534 -23.791 1.00 67.94 2168 VAL A C 1
ATOM 16409 O O . VAL A 1 2168 ? 43.829 -33.874 -24.791 1.00 67.94 2168 VAL A O 1
ATOM 16412 N N . ARG A 1 2169 ? 45.676 -32.970 -23.882 1.00 63.16 2169 ARG A N 1
ATOM 16413 C CA . ARG A 1 2169 ? 46.352 -32.732 -25.171 1.00 63.16 2169 ARG A CA 1
ATOM 16414 C C . ARG A 1 2169 ? 46.489 -34.025 -25.975 1.00 63.16 2169 ARG A C 1
ATOM 16416 O O . ARG A 1 2169 ? 46.157 -34.049 -27.156 1.00 63.16 2169 ARG A O 1
ATOM 16423 N N . ALA A 1 2170 ? 46.934 -35.111 -25.343 1.00 63.44 2170 ALA A N 1
ATOM 16424 C CA . ALA A 1 2170 ? 47.076 -36.402 -26.012 1.00 63.44 2170 ALA A CA 1
ATOM 16425 C C . ALA A 1 2170 ? 45.736 -37.064 -26.378 1.00 63.44 2170 ALA A C 1
ATOM 16427 O O . ALA A 1 2170 ? 45.678 -37.754 -27.390 1.00 63.44 2170 ALA A O 1
ATOM 16428 N N . ALA A 1 2171 ? 44.662 -36.843 -25.612 1.00 63.69 2171 ALA A N 1
ATOM 16429 C CA . ALA A 1 2171 ? 43.316 -37.308 -25.949 1.00 63.69 2171 ALA A CA 1
ATOM 16430 C C . ALA A 1 2171 ? 42.792 -36.621 -27.217 1.00 63.69 2171 ALA A C 1
ATOM 16432 O O . ALA A 1 2171 ? 42.353 -37.296 -28.146 1.00 63.69 2171 ALA A O 1
ATOM 16433 N N . LEU A 1 2172 ? 42.920 -35.292 -27.290 1.00 58.12 2172 LEU A N 1
ATOM 16434 C CA . LEU A 1 2172 ? 42.487 -34.492 -28.439 1.00 58.12 2172 LEU A CA 1
ATOM 16435 C C . LEU A 1 2172 ? 43.335 -34.754 -29.702 1.00 58.12 2172 LEU A C 1
ATOM 16437 O O . LEU A 1 2172 ? 42.819 -34.696 -30.814 1.00 58.12 2172 LEU A O 1
ATOM 16441 N N . LEU A 1 2173 ? 44.619 -35.099 -29.545 1.00 54.53 2173 LEU A N 1
ATOM 16442 C CA . LEU A 1 2173 ? 45.505 -35.523 -30.643 1.00 54.53 2173 LEU A CA 1
ATOM 16443 C C . LEU A 1 2173 ? 45.377 -37.019 -31.007 1.00 54.53 2173 LEU A C 1
ATOM 16445 O O . LEU A 1 2173 ? 45.874 -37.450 -32.049 1.00 54.53 2173 LEU A O 1
ATOM 16449 N N . GLY A 1 2174 ? 44.738 -37.826 -30.154 1.00 47.88 2174 GLY A N 1
ATOM 16450 C CA . GLY A 1 2174 ? 44.910 -39.284 -30.103 1.00 47.88 2174 GLY A CA 1
ATOM 16451 C C . GLY A 1 2174 ? 44.330 -40.086 -31.271 1.00 47.88 2174 GLY A C 1
ATOM 16452 O O . GLY A 1 2174 ? 44.639 -41.272 -31.402 1.00 47.88 2174 GLY A O 1
ATOM 16453 N N . GLY A 1 2175 ? 43.535 -39.465 -32.150 1.00 48.97 2175 GLY A N 1
ATOM 16454 C CA . GLY A 1 2175 ? 42.971 -40.123 -33.338 1.00 48.97 2175 GLY A CA 1
ATOM 16455 C C . GLY A 1 2175 ? 44.037 -40.744 -34.252 1.00 48.97 2175 GLY A C 1
ATOM 16456 O O . GLY A 1 2175 ? 43.822 -41.817 -34.814 1.00 48.97 2175 GLY A O 1
ATOM 16457 N N . ASN A 1 2176 ? 45.228 -40.140 -34.311 1.00 47.81 2176 ASN A N 1
ATOM 16458 C CA . ASN A 1 2176 ? 46.332 -40.591 -35.165 1.00 47.81 2176 ASN A CA 1
ATOM 16459 C C . ASN A 1 2176 ? 47.024 -41.887 -34.685 1.00 47.81 2176 ASN A C 1
ATOM 16461 O O . ASN A 1 2176 ? 47.896 -42.393 -35.388 1.00 47.81 2176 ASN A O 1
ATOM 16465 N N . PHE A 1 2177 ? 46.656 -42.450 -33.524 1.00 44.88 2177 PHE A N 1
ATOM 16466 C CA . PHE A 1 2177 ? 47.153 -43.761 -33.069 1.00 44.88 2177 PHE A CA 1
ATOM 16467 C C . PHE A 1 2177 ? 46.269 -44.945 -33.518 1.00 44.88 2177 PHE A C 1
ATOM 16469 O O . PHE A 1 2177 ? 46.690 -46.094 -33.381 1.00 44.88 2177 PHE A O 1
ATOM 16476 N N . ALA A 1 2178 ? 45.058 -44.690 -34.037 1.00 46.53 2178 ALA A N 1
ATOM 16477 C CA . ALA A 1 2178 ? 44.132 -45.734 -34.498 1.00 46.53 2178 ALA A CA 1
ATOM 16478 C C . ALA A 1 2178 ? 44.524 -46.302 -35.870 1.00 46.53 2178 ALA A C 1
ATOM 16480 O O . ALA A 1 2178 ? 44.402 -47.499 -36.130 1.00 46.53 2178 ALA A O 1
ATOM 16481 N N . THR A 1 2179 ? 44.998 -45.432 -36.760 1.00 43.94 2179 THR A N 1
ATOM 16482 C CA . THR A 1 2179 ? 45.473 -45.795 -38.092 1.00 43.94 2179 THR A CA 1
ATOM 16483 C C . THR A 1 2179 ? 46.922 -46.248 -38.013 1.00 43.94 2179 THR A C 1
ATOM 16485 O O . THR A 1 2179 ? 47.819 -45.433 -37.799 1.00 43.94 2179 THR A O 1
ATOM 16488 N N . THR A 1 2180 ? 47.175 -47.539 -38.245 1.00 43.50 2180 THR A N 1
ATOM 16489 C CA . THR A 1 2180 ? 48.513 -47.988 -38.651 1.00 43.50 2180 THR A CA 1
ATOM 16490 C C . THR A 1 2180 ? 48.920 -47.163 -39.874 1.00 43.50 2180 THR A C 1
ATOM 16492 O O . THR A 1 2180 ? 48.161 -47.181 -40.847 1.00 43.50 2180 THR A O 1
ATOM 16495 N N . PRO A 1 2181 ? 50.050 -46.427 -39.855 1.00 49.84 2181 PRO A N 1
ATOM 16496 C CA . PRO A 1 2181 ? 50.479 -45.684 -41.028 1.00 49.84 2181 PRO A CA 1
ATOM 16497 C C . PRO A 1 2181 ? 50.595 -46.661 -42.202 1.00 49.84 2181 PRO A C 1
ATOM 16499 O O . PRO A 1 2181 ? 51.281 -47.678 -42.054 1.00 49.84 2181 PRO A O 1
ATOM 16502 N N . PRO A 1 2182 ? 49.893 -46.427 -43.324 1.00 48.72 2182 PRO A N 1
ATOM 16503 C CA . PRO A 1 2182 ? 50.029 -47.282 -44.494 1.00 48.72 2182 PRO A CA 1
ATOM 16504 C C . PRO A 1 2182 ? 51.492 -47.303 -44.951 1.00 48.72 2182 PRO A C 1
ATOM 16506 O O . PRO A 1 2182 ? 52.204 -46.315 -44.766 1.00 48.72 2182 PRO A O 1
ATOM 16509 N N . ASP A 1 2183 ? 51.934 -48.404 -45.570 1.00 53.41 2183 ASP A N 1
ATOM 16510 C CA . ASP A 1 2183 ? 53.239 -48.471 -46.243 1.00 53.41 2183 ASP A CA 1
ATOM 16511 C C . ASP A 1 2183 ? 53.213 -47.528 -47.459 1.00 53.41 2183 ASP A C 1
ATOM 16513 O O . ASP A 1 2183 ? 52.863 -47.898 -48.583 1.00 53.41 2183 ASP A O 1
ATOM 16517 N N . LEU A 1 2184 ? 53.484 -46.258 -47.170 1.00 59.12 2184 LEU A N 1
ATOM 16518 C CA . LEU A 1 2184 ? 53.249 -45.106 -48.021 1.00 59.12 2184 LEU A CA 1
ATOM 16519 C C . LEU A 1 2184 ? 54.588 -44.702 -48.631 1.00 59.12 2184 LEU A C 1
ATOM 16521 O O . LEU A 1 2184 ? 55.490 -44.218 -47.947 1.00 59.12 2184 LEU A O 1
ATOM 16525 N N . VAL A 1 2185 ? 54.742 -44.976 -49.925 1.00 63.16 2185 VAL A N 1
ATOM 16526 C CA . VAL A 1 2185 ? 56.023 -44.811 -50.621 1.00 63.16 2185 VAL A CA 1
ATOM 16527 C C . VAL A 1 2185 ? 56.219 -43.332 -50.938 1.00 63.16 2185 VAL A C 1
ATOM 16529 O O . VAL A 1 2185 ? 55.735 -42.829 -51.953 1.00 63.16 2185 VAL A O 1
ATOM 16532 N N . ILE A 1 2186 ? 56.894 -42.624 -50.035 1.00 74.56 2186 ILE A N 1
ATOM 16533 C CA . ILE A 1 2186 ? 57.259 -41.218 -50.211 1.00 74.56 2186 ILE A CA 1
ATOM 16534 C C . ILE A 1 2186 ? 58.433 -41.145 -51.192 1.00 74.56 2186 ILE A C 1
ATOM 16536 O O . ILE A 1 2186 ? 59.540 -41.575 -50.879 1.00 74.56 2186 ILE A O 1
ATOM 16540 N N . ASP A 1 2187 ? 58.206 -40.590 -52.381 1.00 76.56 2187 ASP A N 1
ATOM 16541 C CA . ASP A 1 2187 ? 59.287 -40.329 -53.336 1.00 76.56 2187 ASP A CA 1
ATOM 16542 C C . ASP A 1 2187 ? 60.046 -39.063 -52.920 1.00 76.56 2187 ASP A C 1
ATOM 16544 O O . ASP A 1 2187 ? 59.469 -37.977 -52.895 1.00 76.56 2187 ASP A O 1
ATOM 16548 N N . ALA A 1 2188 ? 61.329 -39.220 -52.588 1.00 81.12 2188 ALA A N 1
ATOM 16549 C CA . ALA A 1 2188 ? 62.259 -38.150 -52.225 1.00 81.12 2188 ALA A CA 1
ATOM 16550 C C . ALA A 1 2188 ? 63.329 -37.902 -53.315 1.00 81.12 2188 ALA A C 1
ATOM 16552 O O . ALA A 1 2188 ? 64.442 -37.455 -53.022 1.00 81.12 2188 ALA A O 1
ATOM 16553 N N . THR A 1 2189 ? 63.039 -38.227 -54.583 1.00 81.12 2189 THR A N 1
ATOM 16554 C CA . THR A 1 2189 ? 64.016 -38.166 -55.685 1.00 81.12 2189 THR A CA 1
ATOM 16555 C C . THR A 1 2189 ? 64.604 -36.767 -55.892 1.00 81.12 2189 THR A C 1
ATOM 16557 O O . THR A 1 2189 ? 65.789 -36.653 -56.218 1.00 81.12 2189 THR A O 1
ATOM 16560 N N . ASN A 1 2190 ? 63.846 -35.681 -55.694 1.00 85.38 2190 ASN A N 1
ATOM 16561 C CA . ASN A 1 2190 ? 64.398 -34.327 -55.788 1.00 85.38 2190 ASN A CA 1
ATOM 16562 C C . ASN A 1 2190 ? 65.305 -34.000 -54.605 1.00 85.38 2190 ASN A C 1
ATOM 16564 O O . ASN A 1 2190 ? 66.365 -33.421 -54.843 1.00 85.38 2190 ASN A O 1
ATOM 16568 N N . THR A 1 2191 ? 64.962 -34.410 -53.381 1.00 87.38 2191 THR A N 1
ATOM 16569 C CA . THR A 1 2191 ? 65.868 -34.324 -52.221 1.00 87.38 2191 THR A CA 1
ATOM 16570 C C . THR A 1 2191 ? 67.170 -35.083 -52.475 1.00 87.38 2191 THR A C 1
ATOM 16572 O O . THR A 1 2191 ? 68.247 -34.487 -52.415 1.00 87.38 2191 THR A O 1
ATOM 16575 N N . ALA A 1 2192 ? 67.096 -36.366 -52.843 1.00 82.75 2192 ALA A N 1
ATOM 16576 C CA . ALA A 1 2192 ? 68.269 -37.201 -53.104 1.00 82.75 2192 ALA A CA 1
ATOM 16577 C C . ALA A 1 2192 ? 69.156 -36.618 -54.221 1.00 82.75 2192 ALA A C 1
ATOM 16579 O O . ALA A 1 2192 ? 70.375 -36.503 -54.069 1.00 82.75 2192 ALA A O 1
ATOM 16580 N N . ARG A 1 2193 ? 68.546 -36.162 -55.324 1.00 83.44 2193 ARG A N 1
ATOM 16581 C CA . ARG A 1 2193 ? 69.248 -35.509 -56.439 1.00 83.44 2193 ARG A CA 1
ATOM 16582 C C . ARG A 1 2193 ? 69.876 -34.171 -56.042 1.00 83.44 2193 ARG A C 1
ATOM 16584 O O . ARG A 1 2193 ? 70.992 -33.887 -56.464 1.00 83.44 2193 ARG A O 1
ATOM 16591 N N . ALA A 1 2194 ? 69.189 -33.347 -55.253 1.00 84.31 2194 ALA A N 1
ATOM 16592 C CA . ALA A 1 2194 ? 69.682 -32.027 -54.857 1.00 84.31 2194 ALA A CA 1
ATOM 16593 C C . ALA A 1 2194 ? 70.784 -32.090 -53.784 1.00 84.31 2194 ALA A C 1
ATOM 16595 O O . ALA A 1 2194 ? 71.636 -31.203 -53.757 1.00 84.31 2194 ALA A O 1
ATOM 16596 N N . LEU A 1 2195 ? 70.802 -33.148 -52.960 1.00 86.75 2195 LEU A N 1
ATOM 16597 C CA . LEU A 1 2195 ? 71.862 -33.456 -51.990 1.00 86.75 2195 LEU A CA 1
ATOM 16598 C C . LEU A 1 2195 ? 73.003 -34.319 -52.565 1.00 86.75 2195 LEU A C 1
ATOM 16600 O O . LEU A 1 2195 ? 73.971 -34.598 -51.857 1.00 86.75 2195 LEU A O 1
ATOM 16604 N N . THR A 1 2196 ? 72.930 -34.752 -53.828 1.00 81.69 2196 THR A N 1
ATOM 16605 C CA . THR A 1 2196 ? 73.960 -35.608 -54.441 1.00 81.69 2196 THR A CA 1
ATOM 16606 C C . THR A 1 2196 ? 75.322 -34.901 -54.452 1.00 81.69 2196 THR A C 1
ATOM 16608 O O . THR A 1 2196 ? 75.571 -34.016 -55.268 1.00 81.69 2196 THR A O 1
ATOM 16611 N N . GLY A 1 2197 ? 76.215 -35.320 -53.548 1.00 81.88 2197 GLY A N 1
ATOM 16612 C CA . GLY A 1 2197 ? 77.578 -34.794 -53.401 1.00 81.88 2197 GLY A CA 1
ATOM 16613 C C . GLY A 1 2197 ? 77.828 -33.897 -52.179 1.00 81.88 2197 GLY A C 1
ATOM 16614 O O . GLY A 1 2197 ? 78.987 -33.610 -51.897 1.00 81.88 2197 GLY A O 1
ATOM 16615 N N . SER A 1 2198 ? 76.802 -33.508 -51.413 1.00 80.88 2198 SER A N 1
ATOM 16616 C CA . SER A 1 2198 ? 76.934 -32.579 -50.266 1.00 80.88 2198 SER A CA 1
ATOM 16617 C C . SER A 1 2198 ? 77.484 -33.197 -48.971 1.00 80.88 2198 SER A C 1
ATOM 16619 O O . SER A 1 2198 ? 77.643 -32.507 -47.964 1.00 80.88 2198 SER A O 1
ATOM 16621 N N . ALA A 1 2199 ? 77.697 -34.517 -48.963 1.00 81.44 2199 ALA A N 1
ATOM 16622 C CA . ALA A 1 2199 ? 77.928 -35.353 -47.778 1.00 81.44 2199 ALA A CA 1
ATOM 16623 C C . ALA A 1 2199 ? 76.807 -35.328 -46.708 1.00 81.44 2199 ALA A C 1
ATOM 16625 O O . ALA A 1 2199 ? 76.927 -36.011 -45.690 1.00 81.44 2199 ALA A O 1
ATOM 16626 N N . ILE A 1 2200 ? 75.693 -34.617 -46.931 1.00 86.00 2200 ILE A N 1
ATOM 16627 C CA . ILE A 1 2200 ? 74.520 -34.676 -46.052 1.00 86.00 2200 ILE A CA 1
ATOM 16628 C C . ILE A 1 2200 ? 73.773 -35.982 -46.320 1.00 86.00 2200 ILE A C 1
ATOM 16630 O O . ILE A 1 2200 ? 73.325 -36.245 -47.434 1.00 86.00 2200 ILE A O 1
ATOM 16634 N N . THR A 1 2201 ? 73.596 -36.778 -45.271 1.00 81.88 2201 THR A N 1
ATOM 16635 C CA . THR A 1 2201 ? 72.782 -37.998 -45.271 1.00 81.88 2201 THR A CA 1
ATOM 16636 C C . THR A 1 2201 ? 71.795 -37.935 -44.109 1.00 81.88 2201 THR A C 1
ATOM 16638 O O . THR A 1 2201 ? 72.098 -37.344 -43.069 1.00 81.88 2201 THR A O 1
ATOM 16641 N N . CYS A 1 2202 ? 70.598 -38.501 -44.281 1.00 86.12 2202 CYS A N 1
ATOM 16642 C CA . CYS A 1 2202 ? 69.695 -38.708 -43.154 1.00 86.12 2202 CYS A CA 1
ATOM 16643 C C . CYS A 1 2202 ? 70.188 -39.940 -42.394 1.00 86.12 2202 CYS A C 1
ATOM 16645 O O . CYS A 1 2202 ? 70.207 -41.036 -42.948 1.00 86.12 2202 CYS A O 1
ATOM 16647 N N . HIS A 1 2203 ? 70.627 -39.770 -41.149 1.00 82.62 2203 HIS A N 1
ATOM 16648 C CA . HIS A 1 2203 ? 70.976 -40.918 -40.319 1.00 82.62 2203 HIS A CA 1
ATOM 16649 C C . HIS A 1 2203 ? 69.693 -41.639 -39.859 1.00 82.62 2203 HIS A C 1
ATOM 16651 O O . HIS A 1 2203 ? 68.729 -40.967 -39.470 1.00 82.62 2203 HIS A O 1
ATOM 16657 N N . PRO A 1 2204 ? 69.659 -42.985 -39.881 1.00 80.81 2204 PRO A N 1
ATOM 16658 C CA . PRO A 1 2204 ? 68.519 -43.746 -39.384 1.00 80.81 2204 PRO A CA 1
ATOM 16659 C C . PRO A 1 2204 ? 68.324 -43.507 -37.882 1.00 80.81 2204 PRO A C 1
ATOM 16661 O O . PRO A 1 2204 ? 69.291 -43.368 -37.129 1.00 80.81 2204 PRO A O 1
ATOM 16664 N N . ILE A 1 2205 ? 67.067 -43.471 -37.433 1.00 85.56 2205 ILE A N 1
ATOM 16665 C CA . ILE A 1 2205 ? 66.743 -43.359 -36.005 1.00 85.56 2205 ILE A CA 1
ATOM 16666 C C . ILE A 1 2205 ? 66.845 -44.749 -35.376 1.00 85.56 2205 ILE A C 1
ATOM 16668 O O . ILE A 1 2205 ? 65.882 -45.514 -35.347 1.00 85.56 2205 ILE A O 1
ATOM 16672 N N . ASP A 1 2206 ? 68.038 -45.095 -34.904 1.00 85.75 2206 ASP A N 1
ATOM 16673 C CA . ASP A 1 2206 ? 68.301 -46.363 -34.229 1.00 85.75 2206 ASP A CA 1
ATOM 16674 C C . ASP A 1 2206 ? 67.930 -46.326 -32.730 1.00 85.75 2206 ASP A C 1
ATOM 16676 O O . ASP A 1 2206 ? 67.449 -45.328 -32.183 1.00 85.75 2206 ASP A O 1
ATOM 16680 N N . ALA A 1 2207 ? 68.163 -47.438 -32.029 1.00 85.62 2207 ALA A N 1
ATOM 16681 C CA . ALA A 1 2207 ? 67.897 -47.529 -30.595 1.00 85.62 2207 ALA A CA 1
ATOM 16682 C C . ALA A 1 2207 ? 68.753 -46.559 -29.749 1.00 85.62 2207 ALA A C 1
ATOM 16684 O O . ALA A 1 2207 ? 68.317 -46.172 -28.665 1.00 85.62 2207 ALA A O 1
ATOM 16685 N N . HIS A 1 2208 ? 69.934 -46.148 -30.227 1.00 87.00 2208 HIS A N 1
ATOM 16686 C CA . HIS A 1 2208 ? 70.827 -45.225 -29.526 1.00 87.00 2208 HIS A CA 1
ATOM 16687 C C . HIS A 1 2208 ? 70.372 -43.765 -29.677 1.00 87.00 2208 HIS A C 1
ATOM 16689 O O . HIS A 1 2208 ? 70.374 -43.020 -28.694 1.00 87.00 2208 HIS A O 1
ATOM 16695 N N . ALA A 1 2209 ? 69.892 -43.375 -30.860 1.00 86.81 2209 ALA A N 1
ATOM 16696 C CA . ALA A 1 2209 ? 69.205 -42.105 -31.084 1.00 86.81 2209 ALA A CA 1
ATOM 16697 C C . ALA A 1 2209 ? 67.965 -41.982 -30.180 1.00 86.81 2209 ALA A C 1
ATOM 16699 O O . ALA A 1 2209 ? 67.788 -40.975 -29.492 1.00 86.81 2209 ALA A O 1
ATOM 16700 N N . LEU A 1 2210 ? 67.147 -43.039 -30.106 1.00 89.81 2210 LEU A N 1
ATOM 16701 C CA . LEU A 1 2210 ? 65.966 -43.080 -29.238 1.00 89.81 2210 LEU A CA 1
ATOM 16702 C C . LEU A 1 2210 ? 66.323 -42.991 -27.744 1.00 89.81 2210 LEU A C 1
ATOM 16704 O O . LEU A 1 2210 ? 65.710 -42.198 -27.028 1.00 89.81 2210 LEU A O 1
ATOM 16708 N N . ASP A 1 2211 ? 67.334 -43.728 -27.271 1.00 90.19 2211 ASP A N 1
ATOM 16709 C CA . ASP A 1 2211 ? 67.836 -43.614 -25.890 1.00 90.19 2211 ASP A CA 1
ATOM 16710 C C . ASP A 1 2211 ? 68.339 -42.193 -25.577 1.00 90.19 2211 ASP A C 1
ATOM 16712 O O . ASP A 1 2211 ? 68.141 -41.672 -24.475 1.00 90.19 2211 ASP A O 1
ATOM 16716 N N . THR A 1 2212 ? 68.956 -41.532 -26.558 1.00 88.44 2212 THR A N 1
ATOM 16717 C CA . THR A 1 2212 ? 69.469 -40.161 -26.436 1.00 88.44 2212 THR A CA 1
ATOM 16718 C C . THR A 1 2212 ? 68.321 -39.150 -26.315 1.00 88.44 2212 THR A C 1
ATOM 16720 O O . THR A 1 2212 ? 68.335 -38.328 -25.394 1.00 88.44 2212 THR A O 1
ATOM 16723 N N . TYR A 1 2213 ? 67.266 -39.272 -27.132 1.00 90.75 2213 TYR A N 1
ATOM 16724 C CA . TYR A 1 2213 ? 66.034 -38.479 -26.994 1.00 90.75 2213 TYR A CA 1
ATOM 16725 C C . TYR A 1 2213 ? 65.352 -38.697 -25.635 1.00 90.75 2213 TYR A C 1
ATOM 16727 O O . TYR A 1 2213 ? 65.034 -37.737 -24.932 1.00 90.75 2213 TYR A O 1
ATOM 16735 N N . ILE A 1 2214 ? 65.167 -39.953 -25.214 1.00 89.19 2214 ILE A N 1
ATOM 16736 C CA . ILE A 1 2214 ? 64.526 -40.281 -23.929 1.00 89.19 2214 ILE A CA 1
ATOM 16737 C C . ILE A 1 2214 ? 65.359 -39.748 -22.755 1.00 89.19 2214 ILE A C 1
ATOM 16739 O O . ILE A 1 2214 ? 64.802 -39.223 -21.789 1.00 89.19 2214 ILE A O 1
ATOM 16743 N N . THR A 1 2215 ? 66.689 -39.814 -22.846 1.00 86.94 2215 THR A N 1
ATOM 16744 C CA . THR A 1 2215 ? 67.604 -39.241 -21.849 1.00 86.94 2215 THR A CA 1
ATOM 16745 C C . THR A 1 2215 ? 67.450 -37.723 -21.742 1.00 86.94 2215 THR A C 1
ATOM 16747 O O . THR A 1 2215 ? 67.396 -37.204 -20.626 1.00 86.94 2215 THR A O 1
ATOM 16750 N N . ALA A 1 2216 ? 67.334 -37.003 -22.863 1.00 83.44 2216 ALA A N 1
ATOM 16751 C CA . ALA A 1 2216 ? 67.096 -35.560 -22.858 1.00 83.44 2216 ALA A CA 1
ATOM 16752 C C . ALA A 1 2216 ? 65.724 -35.208 -22.257 1.00 83.44 2216 ALA A C 1
ATOM 16754 O O . ALA A 1 2216 ? 65.659 -34.426 -21.306 1.00 83.44 2216 ALA A O 1
ATOM 16755 N N . PHE A 1 2217 ? 64.646 -35.865 -22.699 1.00 87.44 2217 PHE A N 1
ATOM 16756 C CA . PHE A 1 2217 ? 63.305 -35.665 -22.137 1.00 87.44 2217 PHE A CA 1
ATOM 16757 C C . PHE A 1 2217 ? 63.245 -35.947 -20.625 1.00 87.44 2217 PHE A C 1
ATOM 16759 O O . PHE A 1 2217 ? 62.612 -35.192 -19.878 1.00 87.44 2217 PHE A O 1
ATOM 16766 N N . ARG A 1 2218 ? 63.963 -36.971 -20.137 1.00 83.19 2218 ARG A N 1
ATOM 16767 C CA . ARG A 1 2218 ? 64.098 -37.255 -18.697 1.00 83.19 2218 ARG A CA 1
ATOM 16768 C C . ARG A 1 2218 ? 64.909 -36.203 -17.928 1.00 83.19 2218 ARG A C 1
ATOM 16770 O O . ARG A 1 2218 ? 64.656 -36.040 -16.739 1.00 83.19 2218 ARG A O 1
ATOM 16777 N N . ARG A 1 2219 ? 65.842 -35.478 -18.562 1.00 80.25 2219 ARG A N 1
ATOM 16778 C CA . ARG A 1 2219 ? 66.544 -34.329 -17.945 1.00 80.25 2219 ARG A CA 1
ATOM 16779 C C . ARG A 1 2219 ? 65.651 -33.090 -17.844 1.00 80.25 2219 ARG A C 1
ATOM 16781 O O . ARG A 1 2219 ? 65.760 -32.358 -16.871 1.00 80.25 2219 ARG A O 1
ATOM 16788 N N . THR A 1 2220 ? 64.760 -32.881 -18.814 1.00 77.06 2220 THR A N 1
ATOM 16789 C CA . THR A 1 2220 ? 63.794 -31.761 -18.818 1.00 77.06 2220 THR A CA 1
ATOM 16790 C C . THR A 1 2220 ? 62.536 -32.004 -17.973 1.00 77.06 2220 THR A C 1
ATOM 16792 O O . THR A 1 2220 ? 61.707 -31.112 -17.853 1.00 77.06 2220 THR A O 1
ATOM 16795 N N . GLY A 1 2221 ? 62.356 -33.206 -17.408 1.00 77.88 2221 GLY A N 1
ATOM 16796 C CA . GLY A 1 2221 ? 61.156 -33.573 -16.639 1.00 77.88 2221 GLY A CA 1
ATOM 16797 C C . GLY A 1 2221 ? 59.906 -33.873 -17.481 1.00 77.88 2221 GLY A C 1
ATOM 16798 O O . GLY A 1 2221 ? 58.826 -34.035 -16.923 1.00 77.88 2221 GLY A O 1
ATOM 16799 N N . PHE A 1 2222 ? 60.038 -33.975 -18.809 1.00 82.38 2222 PHE A N 1
ATOM 16800 C CA . PHE A 1 2222 ? 58.926 -34.218 -19.737 1.00 82.38 2222 PHE A CA 1
ATOM 16801 C C . PHE A 1 2222 ? 58.243 -35.574 -19.499 1.00 82.38 2222 PHE A C 1
ATOM 16803 O O . PHE A 1 2222 ? 57.016 -35.667 -19.483 1.00 82.38 2222 PHE A O 1
ATOM 16810 N N . PHE A 1 2223 ? 59.032 -36.624 -19.251 1.00 84.19 2223 PHE A N 1
ATOM 16811 C CA . PHE A 1 2223 ? 58.513 -37.877 -18.704 1.00 84.19 2223 PHE A CA 1
ATOM 16812 C C . PHE A 1 2223 ? 58.505 -37.798 -17.169 1.00 84.19 2223 PHE A C 1
ATOM 16814 O O . PHE A 1 2223 ? 59.539 -37.446 -16.590 1.00 84.19 2223 PHE A O 1
ATOM 16821 N N . PRO A 1 2224 ? 57.385 -38.138 -16.499 1.00 69.00 2224 PRO A N 1
ATOM 16822 C CA . PRO A 1 2224 ? 57.261 -37.995 -15.053 1.00 69.00 2224 PRO A CA 1
ATOM 16823 C C . PRO A 1 2224 ? 58.256 -38.884 -14.297 1.00 69.00 2224 PRO A C 1
ATOM 16825 O O . PRO A 1 2224 ? 58.559 -40.010 -14.701 1.00 69.00 2224 PRO A O 1
ATOM 16828 N N . ALA A 1 2225 ? 58.741 -38.387 -13.158 1.00 61.31 2225 ALA A N 1
ATOM 16829 C CA . ALA A 1 2225 ? 59.515 -39.196 -12.226 1.00 61.31 2225 ALA A CA 1
ATOM 16830 C C . ALA A 1 2225 ? 58.628 -40.282 -11.593 1.00 61.31 2225 ALA A C 1
ATOM 16832 O O . ALA A 1 2225 ? 57.451 -40.063 -11.306 1.00 61.31 2225 ALA A O 1
ATOM 16833 N N . ARG A 1 2226 ? 59.199 -41.467 -11.360 1.00 49.34 2226 ARG A N 1
ATOM 16834 C CA . ARG A 1 2226 ? 58.477 -42.596 -10.764 1.00 49.34 2226 ARG A CA 1
ATOM 16835 C C . ARG A 1 2226 ? 58.353 -42.381 -9.251 1.00 49.34 2226 ARG A C 1
ATOM 16837 O O . ARG A 1 2226 ? 59.311 -42.640 -8.525 1.00 49.34 2226 ARG A O 1
ATOM 16844 N N . ASN A 1 2227 ? 57.196 -41.901 -8.790 1.00 45.03 2227 ASN A N 1
ATOM 16845 C CA . ASN A 1 2227 ? 56.898 -41.763 -7.361 1.00 45.03 2227 ASN A CA 1
ATOM 16846 C C . ASN A 1 2227 ? 57.058 -43.118 -6.656 1.00 45.03 2227 ASN A C 1
ATOM 16848 O O . ASN A 1 2227 ? 56.424 -44.099 -7.035 1.00 45.03 2227 ASN A O 1
ATOM 16852 N N . SER A 1 2228 ? 57.891 -43.179 -5.618 1.00 37.66 2228 SER A N 1
ATOM 16853 C CA . SER A 1 2228 ? 58.096 -44.384 -4.805 1.00 37.66 2228 SER A CA 1
ATOM 16854 C C . SER A 1 2228 ? 57.094 -44.461 -3.644 1.00 37.66 2228 SER A C 1
ATOM 16856 O O . SER A 1 2228 ? 57.490 -44.615 -2.489 1.00 37.66 2228 SER A O 1
ATOM 16858 N N . SER A 1 2229 ? 55.805 -44.287 -3.951 1.00 28.98 2229 SER A N 1
ATOM 16859 C CA . SER A 1 2229 ? 54.682 -44.340 -3.005 1.00 28.98 2229 SER A CA 1
ATOM 16860 C C . SER A 1 2229 ? 53.352 -44.409 -3.771 1.00 28.98 2229 SER A C 1
ATOM 16862 O O . SER A 1 2229 ? 52.998 -43.430 -4.431 1.00 28.98 2229 SER A O 1
ATOM 16864 N N . GLY A 1 2230 ? 52.626 -45.527 -3.650 1.00 28.62 2230 GLY A N 1
ATOM 16865 C CA . GLY A 1 2230 ? 51.410 -45.829 -4.422 1.00 28.62 2230 GLY A CA 1
ATOM 16866 C C . GLY A 1 2230 ? 51.711 -46.755 -5.588 1.00 28.62 2230 GLY A C 1
ATOM 16867 O O . GLY A 1 2230 ? 51.477 -46.326 -6.735 1.00 28.62 2230 GLY A O 1
#